Protein AF-0000000079969348 (afdb_homodimer)

Solvent-accessible surface area (backbone atoms only — not comparable to full-atom values): 86978 Å² total; per-residue (Å²): 75,43,62,41,62,31,66,72,39,45,29,13,43,77,41,92,86,69,46,61,47,30,32,54,85,24,31,68,57,39,53,51,45,39,71,75,65,52,76,75,64,90,71,71,34,34,74,37,70,46,59,42,38,41,29,51,92,96,48,74,72,42,82,41,80,69,67,67,83,79,59,60,63,43,62,41,39,31,94,90,47,41,66,36,30,49,50,57,39,44,68,43,76,68,54,51,30,36,26,40,30,11,44,41,51,95,92,42,68,46,41,76,43,68,48,77,59,61,39,44,28,42,54,48,20,18,62,33,43,38,10,70,82,40,56,40,42,44,55,61,47,37,34,50,68,61,79,42,93,43,61,68,51,56,74,61,46,38,61,57,58,38,49,33,51,50,45,40,38,40,32,51,41,23,38,17,40,46,50,24,34,55,75,68,72,39,70,64,44,44,62,60,43,54,31,34,21,48,50,50,51,37,51,48,41,24,72,73,70,72,47,70,73,82,46,60,50,73,80,60,54,45,61,55,32,52,79,30,70,47,53,80,66,57,50,65,86,59,83,73,72,80,76,36,85,34,67,48,88,65,57,55,63,59,54,50,47,51,58,49,39,60,64,52,44,69,63,82,71,72,72,77,64,87,57,81,67,62,67,87,57,77,83,87,50,37,38,36,40,35,31,22,16,34,53,46,47,61,27,57,53,52,37,47,50,48,44,53,54,48,49,61,55,32,70,77,52,79,61,54,47,74,43,73,63,36,47,24,50,73,53,52,70,81,75,56,51,63,50,23,35,40,40,36,31,26,20,42,28,94,86,16,37,57,15,77,41,22,43,60,27,55,55,46,57,75,68,53,80,72,55,68,65,33,31,32,42,43,40,14,42,15,38,61,88,42,67,93,29,46,27,24,18,33,52,49,52,49,51,55,38,53,75,68,67,57,42,57,77,46,99,63,65,43,84,37,38,44,75,82,30,61,61,44,55,72,58,46,49,56,50,46,49,58,51,46,50,63,70,65,58,64,66,66,80,68,70,73,69,72,69,84,70,80,63,76,62,78,66,58,60,56,58,64,55,37,36,59,27,27,33,62,42,76,43,76,67,38,97,47,31,30,39,36,29,33,36,31,53,76,51,78,75,68,66,64,47,28,35,30,36,34,64,55,46,52,71,67,58,40,49,48,51,30,60,54,42,63,49,88,32,69,55,70,73,41,93,56,87,66,78,40,28,47,41,53,44,48,24,41,41,29,31,56,77,37,28,34,72,51,69,73,52,48,74,87,56,94,69,54,73,66,54,52,50,42,36,54,64,32,28,33,60,61,31,48,54,61,48,52,81,42,76,90,48,73,59,56,68,69,45,47,56,71,19,53,31,65,48,75,65,45,79,46,44,31,26,38,60,73,44,73,56,93,64,34,28,43,41,34,32,54,44,62,51,40,96,83,25,63,54,50,40,52,42,56,66,66,54,48,76,57,38,74,39,39,36,25,77,38,44,66,77,60,43,62,59,62,68,43,48,53,38,29,35,42,37,38,26,31,61,65,29,43,21,45,50,23,18,52,42,45,43,52,50,48,52,65,65,64,53,67,58,84,88,71,56,83,63,62,68,27,47,29,33,40,32,33,25,36,51,67,76,41,50,63,54,52,50,62,47,43,44,67,34,60,72,66,66,38,54,75,40,80,46,82,33,49,65,52,93,82,66,66,54,36,53,62,55,59,70,40,78,87,45,41,64,59,53,46,44,32,62,69,70,51,64,31,33,37,40,37,22,21,44,52,66,55,44,52,49,31,49,45,37,50,16,12,74,62,35,35,65,50,59,70,75,49,42,84,36,42,42,75,50,66,44,75,75,73,77,125,73,42,61,40,62,32,65,73,40,47,27,12,44,76,41,91,86,68,47,61,46,29,32,53,82,24,31,68,58,38,52,51,46,40,70,75,64,53,77,75,63,90,71,70,34,36,74,38,71,47,58,43,35,40,29,52,91,96,50,74,71,42,82,42,80,69,66,66,82,76,60,61,65,42,62,38,40,32,94,90,47,41,66,35,29,50,49,58,39,44,69,43,75,69,52,51,32,36,26,40,31,12,45,43,52,95,91,43,70,46,43,76,42,68,50,76,58,62,40,42,28,40,55,47,20,19,62,33,42,38,9,69,83,41,58,39,42,43,56,60,46,36,34,50,68,62,78,42,90,44,62,68,50,56,74,62,46,39,61,55,58,37,49,33,53,51,47,40,40,42,30,52,41,24,38,16,40,46,50,25,35,56,74,66,72,41,71,65,44,46,62,61,43,54,30,35,21,50,51,49,50,37,51,48,40,25,73,72,70,74,46,70,71,84,46,60,49,72,79,59,52,48,56,57,30,52,79,31,69,46,52,79,67,55,50,66,83,58,84,72,72,81,76,37,86,31,66,47,89,66,60,56,62,57,53,50,47,51,58,49,39,59,65,52,45,73,57,81,74,72,71,77,67,84,56,82,68,61,69,87,54,76,84,89,50,36,39,36,42,35,32,22,16,34,54,46,47,62,27,58,53,52,38,48,50,49,45,53,54,47,48,60,54,32,69,76,52,80,61,55,47,74,46,76,63,37,47,24,50,75,52,53,71,81,76,55,51,64,50,23,32,40,38,37,30,25,19,42,30,94,86,15,38,59,13,76,41,22,43,62,26,55,56,46,56,74,69,50,80,71,54,69,64,32,32,32,41,44,41,14,42,15,40,62,87,42,67,93,29,46,27,25,19,34,51,51,53,50,51,56,37,53,73,67,67,57,42,59,77,47,97,63,66,42,85,36,38,43,75,82,30,61,60,44,57,71,58,46,49,56,51,46,50,58,52,45,51,63,69,64,56,64,68,68,80,67,70,74,69,72,68,83,70,80,62,77,61,77,65,58,60,56,58,66,57,36,37,60,26,27,34,62,43,76,43,77,67,37,96,47,31,30,38,36,30,32,36,30,54,76,50,82,70,74,67,63,47,28,35,30,37,32,62,56,46,51,70,66,58,40,50,49,50,30,61,54,42,64,50,89,32,71,53,69,73,41,93,55,87,68,78,41,29,46,42,52,44,48,23,40,41,30,31,56,77,38,27,32,72,49,69,72,52,48,73,89,56,92,69,54,73,66,54,52,50,43,36,55,64,32,28,33,60,62,32,47,55,62,49,52,80,42,76,91,48,73,59,54,67,70,45,47,56,70,20,54,30,66,48,76,63,43,80,44,46,31,26,39,58,72,44,74,54,92,65,33,28,41,40,35,31,54,44,64,50,37,97,83,25,65,53,48,36,53,42,57,66,66,53,48,76,58,37,72,40,38,36,27,77,38,45,66,78,61,45,61,60,61,68,44,46,52,40,28,35,41,37,38,26,32,60,66,29,43,21,44,52,21,18,52,43,45,43,52,51,48,52,65,64,64,53,67,58,84,86,70,57,84,65,61,70,26,46,27,34,40,33,32,23,34,50,67,78,40,50,63,53,53,50,61,46,41,43,67,33,60,74,66,66,39,53,77,39,82,46,79,33,49,64,53,93,81,65,66,53,36,55,60,54,60,70,41,76,87,45,42,65,59,53,45,43,32,62,69,70,51,64,33,32,36,41,36,22,21,44,53,66,56,44,51,49,31,50,46,37,50,18,11,73,62,36,36,64,52,60,69,73,47,42,85,37,41,43,77,50,66,45,75,75,72,75,125

Structure (mmCIF, N/CA/C/O backbone):
data_AF-0000000079969348-model_v1
#
loop_
_entity.id
_entity.type
_entity.pdbx_description
1 polymer 'nitric-oxide synthase (NADPH)'
#
loop_
_atom_site.group_PDB
_atom_site.id
_atom_site.type_symbol
_atom_site.label_atom_id
_atom_site.label_alt_id
_atom_site.label_comp_id
_atom_site.label_asym_id
_atom_site.label_entity_id
_atom_site.label_seq_id
_atom_site.pdbx_PDB_ins_code
_atom_site.Cartn_x
_atom_site.Cartn_y
_atom_site.Cartn_z
_atom_site.occupancy
_atom_site.B_iso_or_equiv
_atom_site.auth_seq_id
_atom_site.auth_comp_id
_atom_site.auth_asym_id
_atom_site.auth_atom_id
_atom_site.pdbx_PDB_model_num
ATOM 1 N N . MET A 1 1 ? -15.352 -36.125 24.234 1 81.56 1 MET A N 1
ATOM 2 C CA . MET A 1 1 ? -14.289 -35.375 23.562 1 81.56 1 MET A CA 1
ATOM 3 C C . MET A 1 1 ? -14.625 -35.125 22.109 1 81.56 1 MET A C 1
ATOM 5 O O . MET A 1 1 ? -15.352 -35.906 21.484 1 81.56 1 MET A O 1
ATOM 9 N N . ILE A 1 2 ? -14.188 -34.031 21.625 1 83.44 2 ILE A N 1
ATOM 10 C CA . ILE A 1 2 ? -14.32 -33.688 20.219 1 83.44 2 ILE A CA 1
ATOM 11 C C . ILE A 1 2 ? -12.953 -33.719 19.547 1 83.44 2 ILE A C 1
ATOM 13 O O . ILE A 1 2 ? -11.984 -33.188 20.078 1 83.44 2 ILE A O 1
ATOM 17 N N . TRP A 1 3 ? -12.844 -34.406 18.406 1 86.25 3 TRP A N 1
ATOM 18 C CA . TRP A 1 3 ? -11.562 -34.5 17.703 1 86.25 3 TRP A CA 1
ATOM 19 C C . TRP A 1 3 ? -11.156 -33.156 17.109 1 86.25 3 TRP A C 1
ATOM 21 O O . TRP A 1 3 ? -9.984 -32.812 17.125 1 86.25 3 TRP A O 1
ATOM 31 N N . ASN A 1 4 ? -12.203 -32.531 16.594 1 87.94 4 ASN A N 1
ATOM 32 C CA . ASN A 1 4 ? -11.969 -31.266 15.898 1 87.94 4 ASN A CA 1
ATOM 33 C C . ASN A 1 4 ? -11.508 -30.172 16.859 1 87.94 4 ASN A C 1
ATOM 35 O O . ASN A 1 4 ? -12.062 -30.016 17.938 1 87.94 4 ASN A O 1
ATOM 39 N N . ASN A 1 5 ? -10.484 -29.438 16.469 1 83.31 5 ASN A N 1
ATOM 40 C CA . ASN A 1 5 ? -10.078 -28.281 17.25 1 83.31 5 ASN A CA 1
ATOM 41 C C . ASN A 1 5 ? -11.133 -27.172 17.219 1 83.31 5 ASN A C 1
ATOM 43 O O . ASN A 1 5 ? -11.25 -26.391 18.156 1 83.31 5 ASN A O 1
ATOM 47 N N . GLN A 1 6 ? -11.75 -27.047 16.047 1 86.69 6 GLN A N 1
ATOM 48 C CA . GLN A 1 6 ? -12.883 -26.156 15.82 1 86.69 6 GLN A CA 1
ATOM 49 C C . GLN A 1 6 ? -14.07 -26.906 15.234 1 86.69 6 GLN A C 1
ATOM 51 O O . GLN A 1 6 ? -13.891 -27.828 14.43 1 86.69 6 GLN A O 1
ATOM 56 N N . LEU A 1 7 ? -15.242 -26.484 15.656 1 85.44 7 LEU A N 1
ATOM 57 C CA . LEU A 1 7 ? -16.422 -27.156 15.141 1 85.44 7 LEU A CA 1
ATOM 58 C C . LEU A 1 7 ? -16.484 -27.062 13.617 1 85.44 7 LEU A C 1
ATOM 60 O O . LEU A 1 7 ? -16.922 -28.016 12.953 1 85.44 7 LEU A O 1
ATOM 64 N N . LEU A 1 8 ? -16.078 -25.922 13.18 1 89.56 8 LEU A N 1
ATOM 65 C CA . LEU A 1 8 ? -15.984 -25.734 11.734 1 89.56 8 LEU A CA 1
ATOM 66 C C . LEU A 1 8 ? -14.531 -25.672 11.281 1 89.56 8 LEU A C 1
ATOM 68 O O . LEU A 1 8 ? -13.805 -24.734 11.625 1 89.56 8 LEU A O 1
ATOM 72 N N . SER A 1 9 ? -14.086 -26.719 10.609 1 91.69 9 SER A N 1
ATOM 73 C CA . SER A 1 9 ? -12.703 -26.781 10.148 1 91.69 9 SER A CA 1
ATOM 74 C C . SER A 1 9 ? -12.625 -27.297 8.719 1 91.69 9 SER A C 1
ATOM 76 O O . SER A 1 9 ? -13.406 -28.172 8.32 1 91.69 9 SER A O 1
ATOM 78 N N . PHE A 1 10 ? -11.695 -26.781 8.016 1 94.38 10 PHE A N 1
ATOM 79 C CA . PHE A 1 10 ? -11.469 -27.234 6.652 1 94.38 10 PHE A CA 1
ATOM 80 C C . PHE A 1 10 ? -10.57 -28.469 6.633 1 94.38 10 PHE A C 1
ATOM 82 O O . PHE A 1 10 ? -9.688 -28.609 7.48 1 94.38 10 PHE A O 1
ATOM 89 N N . ALA A 1 11 ? -10.727 -29.281 5.699 1 94.88 11 ALA A N 1
ATOM 90 C CA . ALA A 1 11 ? -9.867 -30.453 5.516 1 94.88 11 ALA A CA 1
ATOM 91 C C . ALA A 1 11 ? -8.508 -30.047 4.945 1 94.88 11 ALA A C 1
ATOM 93 O O . ALA A 1 11 ? -8.367 -28.984 4.344 1 94.88 11 ALA A O 1
ATOM 94 N N . GLY A 1 12 ? -7.562 -30.828 5.297 1 94.88 12 GLY A N 1
ATOM 95 C CA . GLY A 1 12 ? -6.242 -30.75 4.688 1 94.88 12 GLY A CA 1
ATOM 96 C C . GLY A 1 12 ? -5.805 -32.062 4.039 1 94.88 12 GLY A C 1
ATOM 97 O O . GLY A 1 12 ? -5.555 -33.031 4.727 1 94.88 12 GLY A O 1
ATOM 98 N N . TYR A 1 13 ? -5.746 -32.031 2.664 1 91.19 13 TYR A N 1
ATOM 99 C CA . TYR A 1 13 ? -5.387 -33.25 1.923 1 91.19 13 TYR A CA 1
ATOM 100 C C . TYR A 1 13 ? -3.922 -33.219 1.504 1 91.19 13 TYR A C 1
ATOM 102 O O . TYR A 1 13 ? -3.518 -32.344 0.704 1 91.19 13 TYR A O 1
ATOM 110 N N . MET A 1 14 ? -3.18 -34.062 2.047 1 87.94 14 MET A N 1
ATOM 111 C CA . MET A 1 14 ? -1.792 -34.188 1.613 1 87.94 14 MET A CA 1
ATOM 112 C C . MET A 1 14 ? -1.715 -34.781 0.2 1 87.94 14 MET A C 1
ATOM 114 O O . MET A 1 14 ? -2.262 -35.844 -0.074 1 87.94 14 MET A O 1
ATOM 118 N N . GLN A 1 15 ? -1.107 -34.062 -0.63 1 78.81 15 GLN A N 1
ATOM 119 C CA . GLN A 1 15 ? -0.972 -34.469 -2.018 1 78.81 15 GLN A CA 1
ATOM 120 C C . GLN A 1 15 ? 0.288 -35.312 -2.213 1 78.81 15 GLN A C 1
ATOM 122 O O . GLN A 1 15 ? 1.145 -35.375 -1.327 1 78.81 15 GLN A O 1
ATOM 127 N N . GLU A 1 16 ? 0.421 -35.875 -3.277 1 68.44 16 GLU A N 1
ATOM 128 C CA . GLU A 1 16 ? 1.555 -36.719 -3.578 1 68.44 16 GLU A CA 1
ATOM 129 C C . GLU A 1 16 ? 2.854 -35.938 -3.67 1 68.44 16 GLU A 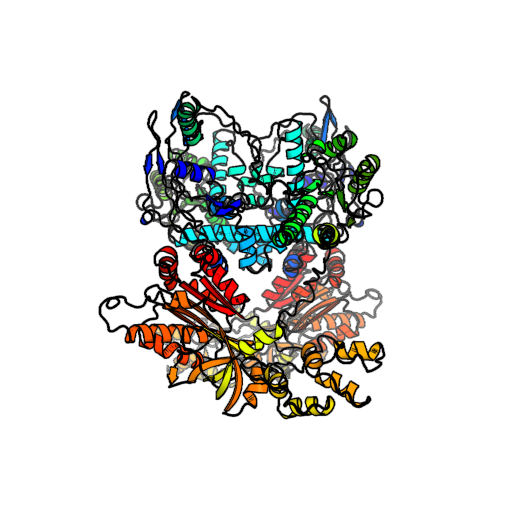C 1
ATOM 131 O O . GLU A 1 16 ? 3.916 -36.438 -3.287 1 68.44 16 GLU A O 1
ATOM 136 N N . ASP A 1 17 ? 2.719 -34.812 -4.117 1 64.19 17 ASP A N 1
ATOM 137 C CA . ASP A 1 17 ? 3.906 -34 -4.289 1 64.19 17 ASP A CA 1
ATOM 138 C C . ASP A 1 17 ? 4.285 -33.281 -2.98 1 64.19 17 ASP A C 1
ATOM 140 O O . ASP A 1 17 ? 5.219 -32.5 -2.945 1 64.19 17 ASP A O 1
ATOM 144 N N . GLY A 1 18 ? 3.561 -33.531 -1.939 1 70.75 18 GLY A N 1
ATOM 145 C CA . GLY A 1 18 ? 3.877 -32.969 -0.647 1 70.75 18 GLY A CA 1
ATOM 146 C C . GLY A 1 18 ? 3.088 -31.688 -0.355 1 70.75 18 GLY A C 1
ATOM 147 O O . GLY A 1 18 ? 3.086 -31.203 0.776 1 70.75 18 GLY A O 1
ATOM 148 N N . SER A 1 19 ? 2.482 -31.234 -1.434 1 79.56 19 SER A N 1
ATOM 149 C CA . SER A 1 19 ? 1.658 -30.062 -1.215 1 79.56 19 SER A CA 1
ATOM 150 C C . SER A 1 19 ? 0.365 -30.406 -0.487 1 79.56 19 SER A C 1
ATOM 152 O O . SER A 1 19 ? 0.017 -31.594 -0.366 1 79.56 19 SER A O 1
ATOM 154 N N . ILE A 1 20 ? -0.194 -29.406 0.086 1 88.94 20 ILE A N 1
ATOM 155 C CA . ILE A 1 20 ? -1.406 -29.641 0.866 1 88.94 20 ILE A CA 1
ATOM 156 C C . ILE A 1 20 ? -2.58 -28.906 0.221 1 88.94 20 ILE A C 1
ATOM 158 O O . ILE A 1 20 ? -2.496 -27.719 -0.059 1 88.94 20 ILE A O 1
ATOM 162 N N . LEU A 1 21 ? -3.602 -29.625 -0.158 1 90.69 21 LEU A N 1
ATOM 163 C CA . LEU A 1 21 ? -4.855 -29.031 -0.604 1 90.69 21 LEU A CA 1
ATOM 164 C C . LEU A 1 21 ? -5.789 -28.781 0.578 1 90.69 21 LEU A C 1
ATOM 166 O O . LEU A 1 21 ? -6.223 -29.719 1.241 1 90.69 21 LEU A O 1
ATOM 170 N N . GLY A 1 22 ? -5.953 -27.5 0.857 1 93.81 22 GLY A N 1
ATOM 171 C CA . GLY A 1 22 ? -6.77 -27.141 2.008 1 93.81 22 GLY A CA 1
ATOM 172 C C . GLY A 1 22 ? -5.965 -26.594 3.17 1 93.81 22 GLY A C 1
ATOM 173 O O . GLY A 1 22 ? -5.004 -25.859 2.969 1 93.81 22 GLY A O 1
ATOM 174 N N . ASP A 1 23 ? -6.422 -26.891 4.422 1 94.31 23 ASP A N 1
ATOM 175 C CA . ASP A 1 23 ? -5.812 -26.312 5.613 1 94.31 23 ASP A CA 1
ATOM 176 C C . ASP A 1 23 ? -4.668 -27.172 6.125 1 94.31 23 ASP A C 1
ATOM 178 O O . ASP A 1 23 ? -4.898 -28.266 6.648 1 94.31 23 ASP A O 1
ATOM 182 N N . PRO A 1 24 ? -3.471 -26.734 6.098 1 91.5 24 PRO A N 1
ATOM 183 C CA . PRO A 1 24 ? -2.324 -27.5 6.578 1 91.5 24 PRO A CA 1
ATOM 184 C C . PRO A 1 24 ? -2.436 -27.875 8.055 1 91.5 24 PRO A C 1
ATOM 186 O O . PRO A 1 24 ? -1.898 -28.891 8.477 1 91.5 24 PRO A O 1
ATOM 189 N N . LEU A 1 25 ? -3.158 -27.141 8.805 1 91.75 25 LEU A N 1
ATOM 190 C CA . LEU A 1 25 ? -3.307 -27.391 10.234 1 91.75 25 LEU A CA 1
ATOM 191 C C . LEU A 1 25 ? -4.094 -28.672 10.484 1 91.75 25 LEU A C 1
ATOM 193 O O . LEU A 1 25 ? -3.963 -29.281 11.547 1 91.75 25 LEU A O 1
ATOM 197 N N . ASN A 1 26 ? -4.855 -29.109 9.523 1 93.69 26 ASN A N 1
ATOM 198 C CA . ASN A 1 26 ? -5.785 -30.219 9.758 1 93.69 26 ASN A CA 1
ATOM 199 C C . ASN A 1 26 ? -5.41 -31.453 8.945 1 93.69 26 ASN A C 1
ATOM 201 O O . ASN A 1 26 ? -6.258 -32.312 8.688 1 93.69 26 ASN A O 1
ATOM 205 N N . VAL A 1 27 ? -4.199 -31.516 8.516 1 91.94 27 VAL A N 1
ATOM 206 C CA . VAL A 1 27 ? -3.779 -32.656 7.691 1 91.94 27 VAL A CA 1
ATOM 207 C C . VAL A 1 27 ? -3.885 -33.938 8.5 1 91.94 27 VAL A C 1
ATOM 209 O O . VAL A 1 27 ? -4.465 -34.938 8.031 1 91.94 27 VAL A O 1
ATOM 212 N N . HIS A 1 28 ? -3.369 -33.875 9.758 1 90.5 28 HIS A N 1
ATOM 213 C CA . HIS A 1 28 ? -3.383 -35.062 10.609 1 90.5 28 HIS A CA 1
ATOM 214 C C . HIS A 1 28 ? -4.805 -35.438 11.023 1 90.5 28 HIS A C 1
ATOM 216 O O . HIS A 1 28 ? -5.156 -36.594 11.07 1 90.5 28 HIS A O 1
ATOM 222 N N . LEU A 1 29 ? -5.547 -34.438 11.312 1 92 29 LEU A N 1
ATOM 223 C CA . LEU A 1 29 ? -6.941 -34.656 11.68 1 92 29 LEU A CA 1
ATOM 224 C C . LEU A 1 29 ? -7.723 -35.25 10.516 1 92 29 LEU A C 1
ATOM 226 O O . LEU A 1 29 ? -8.516 -36.188 10.703 1 92 29 LEU A O 1
ATOM 230 N N . THR A 1 30 ? -7.559 -34.75 9.336 1 94.19 30 THR A N 1
ATOM 231 C CA . THR A 1 30 ? -8.242 -35.219 8.141 1 94.19 30 THR A CA 1
ATOM 232 C C . THR A 1 30 ? -7.906 -36.688 7.883 1 94.19 30 THR A C 1
ATOM 234 O O . THR A 1 30 ? -8.797 -37.5 7.605 1 94.19 30 THR A O 1
ATOM 237 N N . LYS A 1 31 ? -6.625 -37 8 1 91.31 31 LYS A N 1
ATOM 238 C CA . LYS A 1 31 ? -6.184 -38.406 7.812 1 91.31 31 LYS A CA 1
ATOM 239 C C . LYS A 1 31 ? -6.852 -39.312 8.812 1 91.31 31 LYS A C 1
ATOM 241 O O . LYS A 1 31 ? -7.297 -40.406 8.453 1 91.31 31 LYS A O 1
ATOM 246 N N . ALA A 1 32 ? -6.945 -38.906 10.062 1 90.88 32 ALA A N 1
ATOM 247 C CA . ALA A 1 32 ? -7.547 -39.719 11.125 1 90.88 32 ALA A CA 1
ATOM 248 C C . ALA A 1 32 ? -9.031 -39.938 10.867 1 90.88 32 ALA A C 1
ATOM 250 O O . ALA A 1 32 ? -9.555 -41.031 11.094 1 90.88 32 ALA A O 1
ATOM 251 N N . ILE A 1 33 ? -9.68 -38.938 10.469 1 93.44 33 ILE A N 1
ATOM 252 C CA . ILE A 1 33 ? -11.117 -39 10.25 1 93.44 33 ILE A CA 1
ATOM 253 C C . ILE A 1 33 ? -11.406 -39.906 9.055 1 93.44 33 ILE A C 1
ATOM 255 O O . ILE A 1 33 ? -12.383 -40.656 9.047 1 93.44 33 ILE A O 1
ATOM 259 N N . ILE A 1 34 ? -10.617 -39.844 8.016 1 92.56 34 ILE A N 1
ATOM 260 C CA . ILE A 1 34 ? -10.75 -40.75 6.859 1 92.56 34 ILE A CA 1
ATOM 261 C C . ILE A 1 34 ? -10.531 -42.188 7.281 1 92.56 34 ILE A C 1
ATOM 263 O O . ILE A 1 34 ? -11.25 -43.094 6.844 1 92.56 34 ILE A O 1
ATOM 267 N N . GLU A 1 35 ? -9.531 -42.375 8.164 1 88.94 35 GLU A N 1
ATOM 268 C CA . GLU A 1 35 ? -9.258 -43.688 8.695 1 88.94 35 GLU A CA 1
ATOM 269 C C . GLU A 1 35 ? -10.453 -44.219 9.477 1 88.94 35 GLU A C 1
ATOM 271 O O . GLU A 1 35 ? -10.703 -45.438 9.492 1 88.94 35 GLU A O 1
ATOM 276 N N . LEU A 1 36 ? -11.141 -43.344 10.148 1 90.06 36 LEU A N 1
ATOM 277 C CA . LEU A 1 36 ? -12.32 -43.719 10.922 1 90.06 36 LEU A CA 1
ATOM 278 C C . LEU A 1 36 ? -13.461 -44.125 10 1 90.06 36 LEU A C 1
ATOM 280 O O . LEU A 1 36 ? -14.391 -44.812 10.43 1 90.06 36 LEU A O 1
ATOM 284 N N . GLY A 1 37 ? -13.438 -43.625 8.688 1 90.44 37 GLY A N 1
ATOM 285 C CA . GLY A 1 37 ? -14.438 -44.094 7.738 1 90.44 37 GLY A CA 1
ATOM 286 C C . GLY A 1 37 ? -15.07 -42.938 6.953 1 90.44 37 GLY A C 1
ATOM 287 O O . GLY A 1 37 ? -15.992 -43.188 6.16 1 90.44 37 GLY A O 1
ATOM 288 N N . TRP A 1 38 ? -14.586 -41.812 7.207 1 92.69 38 TRP A N 1
ATOM 289 C CA . TRP A 1 38 ? -15.125 -40.656 6.461 1 92.69 38 TRP A CA 1
ATOM 290 C C . TRP A 1 38 ? -14.68 -40.719 5 1 92.69 38 TRP A C 1
ATOM 292 O O . TRP A 1 38 ? -13.523 -41.031 4.711 1 92.69 38 TRP A O 1
ATOM 302 N N . ARG A 1 39 ? -15.656 -40.438 4.086 1 89.62 39 ARG A N 1
ATOM 303 C CA . ARG A 1 39 ? -15.352 -40.344 2.664 1 89.62 39 ARG A CA 1
ATOM 304 C C . ARG A 1 39 ? -15.422 -38.875 2.197 1 89.62 39 ARG A C 1
ATOM 306 O O . ARG A 1 39 ? -16.5 -38.281 2.154 1 89.62 39 ARG A O 1
ATOM 313 N N . PRO A 1 40 ? -14.273 -38.375 1.846 1 90.19 40 PRO A N 1
ATOM 314 C CA . PRO A 1 40 ? -14.273 -37 1.33 1 90.19 40 PRO A CA 1
ATOM 315 C C . PRO A 1 40 ? -15.094 -36.844 0.05 1 90.19 40 PRO A C 1
ATOM 317 O O . PRO A 1 40 ? -15.391 -37.844 -0.614 1 90.19 40 PRO A O 1
ATOM 320 N N . PRO A 1 41 ? -15.469 -35.625 -0.253 1 84.88 41 PRO A N 1
ATOM 321 C CA . PRO A 1 41 ? -16.141 -35.406 -1.535 1 84.88 41 PRO A CA 1
ATOM 322 C C . PRO A 1 41 ? -15.32 -35.875 -2.725 1 84.88 41 PRO A C 1
ATOM 324 O O . PRO A 1 41 ? -14.086 -35.781 -2.709 1 84.88 41 PRO A O 1
ATOM 327 N N . PRO A 1 42 ? -15.992 -36.406 -3.701 1 78.06 42 PRO A N 1
ATOM 328 C CA . PRO A 1 42 ? -15.273 -36.906 -4.879 1 78.06 42 PRO A CA 1
ATOM 329 C C . PRO A 1 42 ? -14.422 -35.812 -5.543 1 78.06 42 PRO A C 1
ATOM 331 O O . PRO A 1 42 ? -13.312 -36.125 -6.008 1 78.06 42 PRO A O 1
ATOM 334 N N . PHE A 1 43 ? -15.016 -34.688 -5.539 1 80.88 43 PHE A N 1
ATOM 335 C CA . PHE A 1 43 ? -14.266 -33.562 -6.027 1 80.88 43 PHE A CA 1
ATOM 336 C C . PHE A 1 43 ? -13.75 -32.719 -4.867 1 80.88 43 PHE A C 1
ATOM 338 O O . PHE A 1 43 ? -14.469 -31.859 -4.344 1 80.88 43 PHE A O 1
ATOM 345 N N . ARG A 1 44 ? -12.43 -32.969 -4.512 1 85.56 44 ARG A N 1
ATOM 346 C CA . ARG A 1 44 ? -11.844 -32.312 -3.34 1 85.56 44 ARG A CA 1
ATOM 347 C C . ARG A 1 44 ? -11.469 -30.859 -3.641 1 85.56 44 ARG A C 1
ATOM 349 O O . ARG A 1 44 ? -10.969 -30.562 -4.73 1 85.56 44 ARG A O 1
ATOM 356 N N . THR A 1 45 ? -11.773 -30 -2.787 1 89.31 45 THR A N 1
ATOM 357 C CA . THR A 1 45 ? -11.398 -28.594 -2.887 1 89.31 45 THR A CA 1
ATOM 358 C C . THR A 1 45 ? -10.703 -28.125 -1.61 1 89.31 45 THR A C 1
ATOM 360 O O . THR A 1 45 ? -10.703 -28.844 -0.601 1 89.31 45 THR A O 1
ATOM 363 N N . ARG A 1 46 ? -10.07 -27 -1.644 1 91.44 46 ARG A N 1
ATOM 364 C CA . ARG A 1 46 ? -9.328 -26.484 -0.497 1 91.44 46 ARG A CA 1
ATOM 365 C C . ARG A 1 46 ? -10.273 -26 0.597 1 91.44 46 A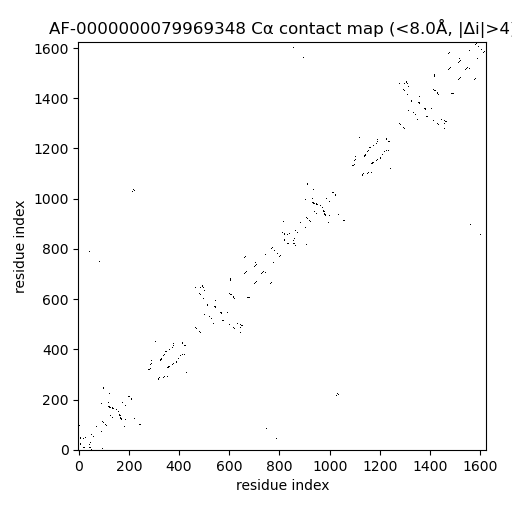RG A C 1
ATOM 367 O O . ARG A 1 46 ? -9.836 -25.656 1.697 1 91.44 46 ARG A O 1
ATOM 374 N N . TRP A 1 47 ? -11.625 -26 0.304 1 91.88 47 TRP A N 1
ATOM 375 C CA . TRP A 1 47 ? -12.57 -25.469 1.283 1 91.88 47 TRP A CA 1
ATOM 376 C C . TRP A 1 47 ? -13.539 -26.547 1.746 1 91.88 47 TRP A C 1
ATOM 378 O O . TRP A 1 47 ? -14.648 -26.25 2.191 1 91.88 47 TRP A O 1
ATOM 388 N N . ASP A 1 48 ? -13.156 -27.797 1.595 1 91.56 48 ASP A N 1
ATOM 389 C CA . ASP A 1 48 ? -13.984 -28.891 2.09 1 91.56 48 ASP A CA 1
ATOM 390 C C . ASP A 1 48 ? -14.047 -28.891 3.617 1 91.56 48 ASP A C 1
ATOM 392 O O . ASP A 1 48 ? -13.016 -28.781 4.281 1 91.56 48 ASP A O 1
ATOM 396 N N . MET A 1 49 ? -15.242 -29.047 4.145 1 92.12 49 MET A N 1
ATOM 397 C CA . MET A 1 49 ? -15.438 -29.031 5.594 1 92.12 49 MET A CA 1
ATOM 398 C C . MET A 1 49 ? -15.297 -30.438 6.168 1 92.12 49 MET A C 1
ATOM 400 O O . MET A 1 49 ? -15.781 -31.406 5.574 1 92.12 49 MET A O 1
ATOM 404 N N . LEU A 1 50 ? -14.609 -30.5 7.285 1 93.69 50 LEU A N 1
ATOM 405 C CA . LEU A 1 50 ? -14.523 -31.766 8.008 1 93.69 50 LEU A CA 1
ATOM 406 C C . LEU A 1 50 ? -15.805 -32.031 8.789 1 93.69 50 LEU A C 1
ATOM 408 O O . LEU A 1 50 ? -16.422 -31.109 9.305 1 93.69 50 LEU A O 1
ATOM 412 N N . PRO A 1 51 ? -16.203 -33.312 8.836 1 93.44 51 PRO A N 1
ATOM 413 C CA . PRO A 1 51 ? -17.297 -33.625 9.758 1 93.44 51 PRO A CA 1
ATOM 414 C C . PRO A 1 51 ? -16.875 -33.562 11.227 1 93.44 51 PRO A C 1
ATOM 416 O O . PRO A 1 51 ? -15.68 -33.469 11.523 1 93.44 51 PRO A O 1
ATOM 419 N N . LEU A 1 52 ? -17.859 -33.531 12.117 1 90.81 52 LEU A N 1
ATOM 420 C CA . LEU A 1 52 ? -17.594 -33.562 13.547 1 90.81 52 LEU A CA 1
ATOM 421 C C . LEU A 1 52 ? -17.391 -34.969 14.039 1 90.81 52 LEU A C 1
ATOM 423 O O . LEU A 1 52 ? -18.125 -35.875 13.641 1 90.81 52 LEU A O 1
ATOM 427 N N . VAL A 1 53 ? -16.297 -35.156 14.82 1 90.38 53 VAL A N 1
ATOM 428 C CA . VAL A 1 53 ? -16.078 -36.469 15.438 1 90.38 53 VAL A CA 1
ATOM 429 C C . VAL A 1 53 ? -16.156 -36.344 16.953 1 90.38 53 VAL A C 1
ATOM 431 O O . VAL A 1 53 ? -15.375 -35.594 17.562 1 90.38 53 VAL A O 1
ATOM 434 N N . THR A 1 54 ? -17.125 -36.969 17.484 1 87.94 54 THR A N 1
ATOM 435 C CA . THR A 1 54 ? -17.297 -36.969 18.938 1 87.94 54 THR A CA 1
ATOM 436 C C . THR A 1 54 ? -17.031 -38.344 19.531 1 87.94 54 THR A C 1
ATOM 438 O O . THR A 1 54 ? -17.297 -39.344 18.906 1 87.94 54 THR A O 1
ATOM 441 N N . MET A 1 55 ? -16.344 -38.281 20.703 1 83.44 55 MET A N 1
ATOM 442 C CA . MET A 1 55 ? -15.992 -39.531 21.391 1 83.44 55 MET A CA 1
ATOM 443 C C . MET A 1 55 ? -16.266 -39.406 22.891 1 83.44 55 MET A C 1
ATOM 445 O O . MET A 1 55 ? -15.641 -38.594 23.578 1 83.44 55 MET A O 1
ATOM 449 N N . ALA A 1 56 ? -17.281 -40.188 23.344 1 77.38 56 ALA A N 1
ATOM 450 C CA . ALA A 1 56 ? -17.562 -40.219 24.781 1 77.38 56 ALA A CA 1
ATOM 451 C C . ALA A 1 56 ? -16.609 -41.219 25.484 1 77.38 56 ALA A C 1
ATOM 453 O O . ALA A 1 56 ? -15.992 -42.062 24.844 1 77.38 56 ALA A O 1
ATOM 454 N N . GLU A 1 57 ? -16.531 -41 26.797 1 73.25 57 GLU A N 1
ATOM 455 C CA . GLU A 1 57 ? -15.648 -41.844 27.578 1 73.25 57 GLU A CA 1
ATOM 456 C C . GLU A 1 57 ? -16.016 -43.312 27.406 1 73.25 57 GLU A C 1
ATOM 458 O O . GLU A 1 57 ? -17.172 -43.719 27.609 1 73.25 57 GLU A O 1
ATOM 463 N N . GLY A 1 58 ? -15.055 -44.062 26.984 1 70.12 58 GLY A N 1
ATOM 464 C CA . GLY A 1 58 ? -15.234 -45.5 26.875 1 70.12 58 GLY A CA 1
ATOM 465 C C . GLY A 1 58 ? -15.961 -45.906 25.609 1 70.12 58 GLY A C 1
ATOM 466 O O . GLY A 1 58 ? -16.109 -47.125 25.328 1 70.12 58 GLY A O 1
ATOM 467 N N . GLU A 1 59 ? -16.469 -44.969 24.828 1 78.44 59 GLU A N 1
ATOM 468 C CA . GLU A 1 59 ? -17.219 -45.281 23.609 1 78.44 59 GLU A CA 1
ATOM 469 C C . GLU A 1 59 ? -16.375 -45.031 22.359 1 78.44 59 GLU A C 1
ATOM 471 O O . GLU A 1 59 ? -15.312 -44.406 22.438 1 78.44 59 GLU A O 1
ATOM 476 N N . ASP A 1 60 ? -16.859 -45.656 21.328 1 83.25 60 ASP A N 1
ATOM 477 C CA . ASP A 1 60 ? -16.203 -45.469 20.047 1 83.25 60 ASP A CA 1
ATOM 478 C C . ASP A 1 60 ? -16.562 -44.094 19.453 1 83.25 60 ASP A C 1
ATOM 480 O O . ASP A 1 60 ? -17.641 -43.562 19.703 1 83.25 60 ASP A O 1
ATOM 484 N N . PRO A 1 61 ? -15.602 -43.5 18.703 1 89.69 61 PRO A N 1
ATOM 485 C CA . PRO A 1 61 ? -15.883 -42.219 18.062 1 89.69 61 PRO A CA 1
ATOM 486 C C . PRO A 1 61 ? -17 -42.312 17.031 1 89.69 61 PRO A C 1
ATOM 488 O O . PRO A 1 61 ? -17.156 -43.312 16.359 1 89.69 61 PRO A O 1
ATOM 491 N N . VAL A 1 62 ? -17.766 -41.219 16.938 1 91.56 62 VAL A N 1
ATOM 492 C CA . VAL A 1 62 ? -18.891 -41.125 16.016 1 91.56 62 VAL A CA 1
ATOM 493 C C . VAL A 1 62 ? -18.688 -39.938 15.078 1 91.56 62 VAL A C 1
ATOM 495 O O . VAL A 1 62 ? -18.359 -38.812 15.539 1 91.56 62 VAL A O 1
ATOM 498 N N . ILE A 1 63 ? -18.828 -40.188 13.797 1 93 63 ILE A N 1
ATOM 499 C CA . ILE A 1 63 ? -18.719 -39.125 12.797 1 93 63 ILE A CA 1
ATOM 500 C C . ILE A 1 63 ? -20.094 -38.5 12.547 1 93 63 ILE A C 1
ATOM 502 O O . ILE A 1 63 ? -21.062 -39.219 12.305 1 93 63 ILE A O 1
ATOM 506 N N . THR A 1 64 ? -20.219 -37.219 12.656 1 90.62 64 THR A N 1
ATOM 507 C CA . THR A 1 64 ? -21.438 -36.469 12.352 1 90.62 64 THR A CA 1
ATOM 508 C C . THR A 1 64 ? -21.188 -35.438 11.258 1 90.62 64 THR A C 1
ATOM 510 O O . THR A 1 64 ? -20.391 -34.531 11.438 1 90.62 64 THR A O 1
ATOM 513 N N . GLU A 1 65 ? -21.906 -35.594 10.148 1 86.81 65 GLU A N 1
ATOM 514 C CA . GLU A 1 65 ? -21.75 -34.625 9.039 1 86.81 65 GLU A CA 1
ATOM 515 C C . GLU A 1 65 ? -22.516 -33.344 9.297 1 86.81 65 GLU A C 1
ATOM 517 O O . GLU A 1 65 ? -23.641 -33.375 9.828 1 86.81 65 GLU A O 1
ATOM 522 N N . LEU A 1 66 ? -21.859 -32.281 9.047 1 81.44 66 LEU A N 1
ATOM 523 C CA . LEU A 1 66 ? -22.484 -30.953 9.188 1 81.44 66 LEU A CA 1
ATOM 524 C C . LEU A 1 66 ? -23.188 -30.547 7.891 1 81.44 66 LEU A C 1
ATOM 526 O O . LEU A 1 66 ? -22.625 -30.703 6.805 1 81.44 66 LEU A O 1
ATOM 530 N N . PRO A 1 67 ? -24.422 -30.125 8 1 79.75 67 PRO A N 1
ATOM 531 C CA . PRO A 1 67 ? -25.078 -29.625 6.785 1 79.75 67 PRO A CA 1
ATOM 532 C C . PRO A 1 67 ? -24.406 -28.375 6.219 1 79.75 67 PRO A C 1
ATOM 534 O O . PRO A 1 67 ? -24.172 -27.406 6.949 1 79.75 67 PRO A O 1
ATOM 537 N N . LYS A 1 68 ? -24.078 -28.375 5.004 1 72.94 68 LYS A N 1
ATOM 538 C CA . LYS A 1 68 ? -23.328 -27.297 4.348 1 72.94 68 LYS A CA 1
ATOM 539 C C . LYS A 1 68 ? -24.094 -25.984 4.383 1 72.94 68 LYS A C 1
ATOM 541 O O . LYS A 1 68 ? -23.5 -24.922 4.488 1 72.94 68 LYS A O 1
ATOM 546 N N . ASP A 1 69 ? -25.391 -26.047 4.309 1 78.25 69 ASP A N 1
ATOM 547 C CA . ASP A 1 69 ? -26.219 -24.859 4.18 1 78.25 69 ASP A CA 1
ATOM 548 C C . ASP A 1 69 ? -26.359 -24.141 5.523 1 78.25 69 ASP A C 1
ATOM 550 O O . ASP A 1 69 ? -26.719 -22.969 5.566 1 78.25 69 ASP A O 1
ATOM 554 N N . MET A 1 70 ? -25.922 -24.781 6.52 1 81 70 MET A N 1
ATOM 555 C CA . MET A 1 70 ? -26.141 -24.203 7.848 1 81 70 MET A CA 1
ATOM 556 C C . MET A 1 70 ? -25.047 -23.188 8.172 1 81 70 MET A C 1
ATOM 558 O O . MET A 1 70 ? -25.281 -22.266 8.961 1 81 70 MET A O 1
ATOM 562 N N . PHE A 1 71 ? -23.969 -23.422 7.535 1 83 71 PHE A N 1
ATOM 563 C CA . PHE A 1 71 ? -22.859 -22.516 7.832 1 83 71 PHE A CA 1
ATOM 564 C C . PHE A 1 71 ? -22.234 -21.984 6.547 1 83 71 PHE A C 1
ATOM 566 O O . PHE A 1 71 ? -21.125 -22.375 6.184 1 83 71 PHE A O 1
ATOM 573 N N . PRO A 1 72 ? -22.938 -21.047 5.98 1 88.38 72 PRO A N 1
ATOM 574 C CA . PRO A 1 72 ? -22.375 -20.516 4.738 1 88.38 72 PRO A CA 1
ATOM 575 C C . PRO A 1 72 ? -21.016 -19.844 4.941 1 88.38 72 PRO A C 1
ATOM 577 O O . PRO A 1 72 ? -20.828 -19.109 5.918 1 88.38 72 PRO A O 1
ATOM 580 N N . LEU A 1 73 ? -20.125 -20.141 4.043 1 92.56 73 LEU A N 1
ATOM 581 C CA . LEU A 1 73 ? -18.766 -19.578 4.121 1 92.56 73 LEU A CA 1
ATOM 582 C C . LEU A 1 73 ? -18.766 -18.109 3.701 1 92.56 73 LEU A C 1
ATOM 584 O O . LEU A 1 73 ? -19.594 -17.688 2.896 1 92.56 73 LEU A O 1
ATOM 588 N N . VAL A 1 74 ? -17.875 -17.375 4.266 1 95 74 VAL A N 1
ATOM 589 C CA . VAL A 1 74 ? -17.688 -15.977 3.891 1 95 74 VAL A CA 1
ATOM 590 C C . VAL A 1 74 ? -16.656 -15.875 2.77 1 95 74 VAL A C 1
ATOM 592 O O . VAL A 1 74 ? -15.508 -16.328 2.926 1 95 74 VAL A O 1
ATOM 595 N N . GLU A 1 75 ? -17.031 -15.328 1.604 1 93.75 75 GLU A N 1
ATOM 596 C CA . GLU A 1 75 ? -16.094 -15.078 0.516 1 93.75 75 GLU A CA 1
ATOM 597 C C . GLU A 1 75 ? -15.297 -13.797 0.762 1 93.75 75 GLU A C 1
ATOM 599 O O . GLU A 1 75 ? -15.875 -12.742 1.045 1 93.75 75 GLU A O 1
ATOM 604 N N . ILE A 1 76 ? -14 -13.875 0.678 1 96.69 76 ILE A N 1
ATOM 605 C CA . ILE A 1 76 ? -13.148 -12.727 0.978 1 96.69 76 ILE A CA 1
ATOM 606 C C . ILE A 1 76 ? -13 -11.852 -0.265 1 96.69 76 ILE A C 1
ATOM 608 O O . ILE A 1 76 ? -12.539 -12.32 -1.31 1 96.69 76 ILE A O 1
ATOM 612 N N . SER A 1 77 ? -13.422 -10.648 -0.164 1 94.81 77 SER A N 1
ATOM 613 C CA . SER A 1 77 ? -13.367 -9.68 -1.249 1 94.81 77 SER A CA 1
ATOM 614 C C . SER A 1 77 ? -12.758 -8.359 -0.779 1 94.81 77 SER A C 1
ATOM 616 O O . SER A 1 77 ? -12.508 -8.18 0.413 1 94.81 77 SER A O 1
ATOM 618 N N . HIS A 1 78 ? -12.406 -7.48 -1.662 1 95.31 78 HIS A N 1
ATOM 619 C CA . HIS A 1 78 ? -11.812 -6.176 -1.396 1 95.31 78 HIS A CA 1
ATOM 620 C C . HIS A 1 78 ? -12.484 -5.086 -2.223 1 95.31 78 HIS A C 1
ATOM 622 O O . HIS A 1 78 ? -12.734 -5.273 -3.416 1 95.31 78 HIS A O 1
ATOM 628 N N . PRO A 1 79 ? -12.812 -3.975 -1.656 1 92.62 79 PRO A N 1
ATOM 629 C CA . PRO A 1 79 ? -13.539 -2.943 -2.396 1 92.62 79 PRO A CA 1
ATOM 630 C C . PRO A 1 79 ? -12.695 -2.291 -3.488 1 92.62 79 PRO A C 1
ATOM 632 O O . PRO A 1 79 ? -13.227 -1.918 -4.539 1 92.62 79 PRO A O 1
ATOM 635 N N . GLN A 1 80 ? -11.391 -2.109 -3.295 1 92 80 GLN A N 1
ATOM 636 C CA . GLN A 1 80 ? -10.516 -1.435 -4.25 1 92 80 GLN A CA 1
ATOM 637 C C . GLN A 1 80 ? -9.773 -2.441 -5.121 1 92 80 GLN A C 1
ATOM 639 O O . GLN A 1 80 ? -9.305 -2.102 -6.211 1 92 80 GLN A O 1
ATOM 644 N N . HIS A 1 81 ? -9.617 -3.645 -4.582 1 93.75 81 HIS A N 1
ATOM 645 C CA . HIS A 1 81 ? -8.875 -4.688 -5.289 1 93.75 81 HIS A CA 1
ATOM 646 C C . HIS A 1 81 ? -9.75 -5.918 -5.52 1 93.75 81 HIS A C 1
ATOM 648 O O . HIS A 1 81 ? -9.336 -7.039 -5.215 1 93.75 81 HIS A O 1
ATOM 654 N N . THR A 1 82 ? -10.906 -5.738 -6.074 1 89.12 82 THR A N 1
ATOM 655 C CA . THR A 1 82 ? -11.914 -6.789 -6.203 1 89.12 82 THR A CA 1
ATOM 656 C C . THR A 1 82 ? -11.391 -7.926 -7.074 1 89.12 82 THR A C 1
ATOM 658 O O . THR A 1 82 ? -11.492 -9.094 -6.699 1 89.12 82 THR A O 1
ATOM 661 N N . LEU A 1 83 ? -10.773 -7.602 -8.195 1 86.88 83 LEU A N 1
ATOM 662 C CA . LEU A 1 83 ? -10.32 -8.617 -9.141 1 86.88 83 LEU A CA 1
ATOM 663 C C . LEU A 1 83 ? -9.211 -9.469 -8.531 1 86.88 83 LEU A C 1
ATOM 665 O O . LEU A 1 83 ? -9.188 -10.688 -8.719 1 86.88 83 LEU A O 1
ATOM 669 N N . ALA A 1 84 ? -8.289 -8.828 -7.902 1 91.38 84 ALA A N 1
ATOM 670 C CA . ALA A 1 84 ? -7.176 -9.562 -7.297 1 91.38 84 ALA A CA 1
ATOM 671 C C . ALA A 1 84 ? -7.68 -10.602 -6.301 1 91.38 84 ALA A C 1
ATOM 673 O O . ALA A 1 84 ? -7.18 -11.727 -6.258 1 91.38 84 ALA A O 1
ATOM 674 N N . PHE A 1 85 ? -8.648 -10.266 -5.516 1 93.62 85 PHE A N 1
ATOM 675 C CA . PHE A 1 85 ? -9.156 -11.18 -4.496 1 93.62 85 PHE A CA 1
ATOM 676 C C . PHE A 1 85 ? -10.078 -12.227 -5.109 1 93.62 85 PHE A C 1
ATOM 678 O O . PHE A 1 85 ? -10.141 -13.359 -4.625 1 93.62 85 PHE A O 1
ATOM 685 N N . ASP A 1 86 ? -10.734 -11.844 -6.199 1 89.25 86 ASP A N 1
ATOM 686 C CA . ASP A 1 86 ? -11.492 -12.852 -6.938 1 89.25 86 ASP A CA 1
ATOM 687 C C . ASP A 1 86 ? -10.57 -13.945 -7.477 1 89.25 86 ASP A C 1
ATOM 689 O O . ASP A 1 86 ? -10.906 -15.125 -7.418 1 89.25 86 ASP A O 1
ATOM 693 N N . LYS A 1 87 ? -9.43 -13.508 -7.93 1 89.56 87 LYS A N 1
ATOM 694 C CA . LYS A 1 87 ? -8.477 -14.438 -8.523 1 89.56 87 LYS A CA 1
ATOM 695 C C . LYS A 1 87 ? -7.891 -15.375 -7.473 1 89.56 87 LYS A C 1
ATOM 697 O O . LYS A 1 87 ? -7.359 -16.438 -7.809 1 89.56 87 LYS A O 1
ATOM 702 N N . LEU A 1 88 ? -8.008 -15.023 -6.242 1 91 88 LEU A N 1
ATOM 703 C CA . LEU A 1 88 ? -7.512 -15.883 -5.168 1 91 88 LEU A CA 1
ATOM 704 C C . LEU A 1 88 ? -8.602 -16.812 -4.66 1 91 88 LEU A C 1
ATOM 706 O O . LEU A 1 88 ? -8.312 -17.906 -4.156 1 91 88 LEU A O 1
ATOM 710 N N . GLY A 1 89 ? -9.875 -16.359 -4.75 1 91.25 89 GLY A N 1
ATOM 711 C CA . GLY A 1 89 ? -11 -17.188 -4.332 1 91.25 89 GLY A CA 1
ATOM 712 C C . GLY A 1 89 ? -10.93 -17.594 -2.873 1 91.25 89 GLY A C 1
ATOM 713 O O . GLY A 1 89 ? -11.195 -18.75 -2.535 1 91.25 89 GLY A O 1
ATOM 714 N N . LEU A 1 90 ? -10.578 -16.703 -1.963 1 94.94 90 LEU A N 1
ATOM 715 C CA . LEU A 1 90 ? -10.406 -17 -0.547 1 94.94 90 LEU A CA 1
ATOM 716 C C . LEU A 1 90 ? -11.758 -17.062 0.166 1 94.94 90 LEU A C 1
ATOM 718 O O . LEU A 1 90 ? -12.68 -16.312 -0.185 1 94.94 90 LEU A O 1
ATOM 722 N N . LYS A 1 91 ? -11.875 -17.984 1.099 1 94.81 91 LYS A N 1
ATOM 723 C CA . LYS A 1 91 ? -13.062 -18.156 1.93 1 94.81 91 LYS A CA 1
ATOM 724 C C . LYS A 1 91 ? -12.68 -18.453 3.377 1 94.81 91 LYS A C 1
ATOM 726 O O . LYS A 1 91 ? -11.531 -18.812 3.66 1 94.81 91 LYS A O 1
ATOM 731 N N . TRP A 1 92 ? -13.648 -18.234 4.242 1 95.44 92 TRP A N 1
ATOM 732 C CA . TRP A 1 92 ? -13.445 -18.625 5.633 1 95.44 92 TRP A CA 1
ATOM 733 C C . TRP A 1 92 ? -14.781 -18.922 6.316 1 95.44 92 TRP A C 1
ATOM 735 O O . TRP A 1 92 ? -15.844 -18.578 5.793 1 95.44 92 TRP A O 1
ATOM 745 N N . VAL A 1 93 ? -14.719 -19.594 7.457 1 93.5 93 VAL A N 1
ATOM 746 C CA . VAL A 1 93 ? -15.906 -19.953 8.227 1 93.5 93 VAL A CA 1
ATOM 747 C C . VAL A 1 93 ? -16.422 -18.719 8.977 1 93.5 93 VAL A C 1
ATOM 749 O O . VAL A 1 93 ? -15.656 -17.812 9.297 1 93.5 93 VAL A O 1
ATOM 752 N N . PRO A 1 94 ? -17.703 -18.641 9.273 1 90 94 PRO A N 1
ATOM 753 C CA . PRO A 1 94 ? -18.312 -17.438 9.828 1 90 94 PRO A CA 1
ATOM 754 C C . PRO A 1 94 ? -17.969 -17.203 11.289 1 90 94 PRO A C 1
ATOM 756 O O . PRO A 1 94 ? -17.969 -16.062 11.766 1 90 94 PRO A O 1
ATOM 759 N N . ALA A 1 95 ? -17.75 -18.266 12.07 1 87.31 95 ALA A N 1
ATOM 760 C CA . ALA A 1 95 ? -17.5 -18.062 13.492 1 87.31 95 ALA A CA 1
ATOM 761 C C . ALA A 1 95 ? -16.516 -19.109 14.039 1 87.31 95 ALA A C 1
ATOM 763 O O . ALA A 1 95 ? -16.5 -20.25 13.57 1 87.31 95 ALA A O 1
ATOM 764 N N . PRO A 1 96 ? -15.75 -18.578 15.008 1 84.56 96 PRO A N 1
ATOM 765 C CA . PRO A 1 96 ? -14.898 -19.531 15.695 1 84.56 96 PRO A CA 1
ATOM 766 C C . PRO A 1 96 ? -15.656 -20.359 16.734 1 84.56 96 PRO A C 1
ATOM 768 O O . PRO A 1 96 ? -16.531 -19.828 17.422 1 84.56 96 PRO A O 1
ATOM 771 N N . ALA A 1 97 ? -15.547 -21.656 16.719 1 80.25 97 ALA A N 1
ATOM 772 C CA . ALA A 1 97 ? -16.125 -22.531 17.734 1 80.25 97 ALA A CA 1
ATOM 773 C C . ALA A 1 97 ? -15.094 -23.562 18.203 1 80.25 97 ALA A C 1
ATOM 775 O O . ALA A 1 97 ? -14.992 -24.656 17.641 1 80.25 97 ALA A O 1
ATOM 776 N N . LEU A 1 98 ? -14.398 -23.125 19.266 1 78 98 LEU A N 1
ATOM 777 C CA . LEU A 1 98 ? -13.375 -24.016 19.797 1 78 98 LEU A CA 1
ATOM 778 C C . LEU A 1 98 ? -14.016 -25.156 20.578 1 78 98 LEU A C 1
ATOM 780 O O . LEU A 1 98 ? -14.953 -24.953 21.344 1 78 98 LEU A O 1
ATOM 784 N N . SER A 1 99 ? -13.516 -26.344 20.312 1 74.5 99 SER A N 1
ATOM 785 C CA . SER A 1 99 ? -14.164 -27.5 20.906 1 74.5 99 SER A CA 1
ATOM 786 C C . SER A 1 99 ? -13.211 -28.266 21.828 1 74.5 99 SER A C 1
ATOM 788 O O . SER A 1 99 ? -13.633 -29.156 22.562 1 74.5 99 SER A O 1
ATOM 790 N N . ARG A 1 100 ? -11.93 -27.844 21.828 1 74 100 ARG A N 1
ATOM 791 C CA . ARG A 1 100 ? -10.969 -28.609 22.609 1 74 100 ARG A CA 1
ATOM 792 C C . ARG A 1 100 ? -10.508 -27.812 23.828 1 74 100 ARG A C 1
ATOM 794 O O . ARG A 1 100 ? -9.32 -27.797 24.156 1 74 100 ARG A O 1
ATOM 801 N N . MET A 1 101 ? -11.32 -27.062 24.328 1 68.31 101 MET A N 1
ATOM 802 C CA . MET A 1 101 ? -11 -26.375 25.578 1 68.31 101 MET A CA 1
ATOM 803 C C . MET A 1 101 ? -11.492 -27.156 26.781 1 68.31 101 MET A C 1
ATOM 805 O O . MET A 1 101 ? -12.516 -27.844 26.719 1 68.31 101 MET A O 1
ATOM 809 N N . GLY A 1 102 ? -10.562 -27.25 27.781 1 64.25 102 GLY A N 1
ATOM 810 C CA . GLY A 1 102 ? -10.891 -27.938 29.016 1 64.25 102 GLY A CA 1
ATOM 811 C C . GLY A 1 102 ? -10.969 -27 30.203 1 64.25 102 GLY A C 1
ATOM 812 O O . GLY A 1 102 ? -10.422 -25.891 30.172 1 64.25 102 GLY A O 1
ATOM 813 N N . PHE A 1 103 ? -11.859 -27.25 31.047 1 63.12 103 PHE A N 1
ATOM 814 C CA . PHE A 1 103 ? -11.984 -26.531 32.312 1 63.12 103 PHE A CA 1
ATOM 815 C C . PHE A 1 103 ? -11.398 -27.344 33.438 1 63.12 103 PHE A C 1
ATOM 817 O O . PHE A 1 103 ? -11.859 -28.453 33.719 1 63.12 103 PHE A O 1
ATOM 824 N N . ASP A 1 104 ? -10.18 -26.812 33.812 1 61.88 104 ASP A N 1
ATOM 825 C CA . ASP A 1 104 ? -9.484 -27.516 34.906 1 61.88 104 ASP A CA 1
ATOM 826 C C . ASP A 1 104 ? -9.891 -26.953 36.281 1 61.88 104 ASP A C 1
ATOM 828 O O . ASP A 1 104 ? -9.648 -25.781 36.562 1 61.88 104 ASP A O 1
ATOM 832 N N . ILE A 1 105 ? -10.664 -27.828 36.906 1 61.22 105 ILE A N 1
ATOM 833 C CA . ILE A 1 105 ? -11.031 -27.453 38.25 1 61.22 105 ILE A CA 1
ATOM 834 C C . ILE A 1 105 ? -10.859 -28.656 39.188 1 61.22 105 ILE A C 1
ATOM 836 O O . ILE A 1 105 ? -11.25 -29.766 38.844 1 61.22 105 ILE A O 1
ATOM 840 N N . GLY A 1 106 ? -10.25 -28.391 40.312 1 60.06 106 GLY A N 1
ATOM 841 C CA . GLY A 1 106 ? -10.141 -29.422 41.344 1 60.06 106 GLY A CA 1
ATOM 842 C C . GLY A 1 106 ? -9.375 -30.641 40.875 1 60.06 106 GLY A C 1
ATOM 843 O O . GLY A 1 106 ? -9.695 -31.766 41.25 1 60.06 106 GLY A O 1
ATOM 844 N N . GLY A 1 107 ? -8.469 -30.453 39.906 1 59.44 107 GLY A N 1
ATOM 845 C CA . GLY A 1 107 ? -7.656 -31.562 39.469 1 59.44 107 GLY A CA 1
ATOM 846 C C . GLY A 1 107 ? -8.297 -32.375 38.344 1 59.44 107 GLY A C 1
ATOM 847 O O . GLY A 1 107 ? -7.73 -33.375 37.875 1 59.44 107 GLY A O 1
ATOM 848 N N . VAL A 1 108 ? -9.602 -32.062 38.094 1 60.75 108 VAL A N 1
ATOM 849 C CA . VAL A 1 108 ? -10.312 -32.75 37.031 1 60.75 108 VAL A CA 1
ATOM 850 C C . VAL A 1 108 ? -10.5 -31.797 35.844 1 60.75 108 VAL A C 1
ATOM 852 O O . VAL A 1 108 ? -10.797 -30.609 36.031 1 60.75 108 VAL A O 1
ATOM 855 N N . GLN A 1 109 ? -10.188 -32.344 34.594 1 65.56 109 GLN A N 1
ATOM 856 C CA . GLN A 1 109 ? -10.406 -31.516 33.406 1 65.56 109 GLN A CA 1
ATOM 857 C C . GLN A 1 109 ? -11.719 -31.875 32.719 1 65.56 109 GLN A C 1
ATOM 859 O O . GLN A 1 109 ? -11.953 -33.031 32.375 1 65.56 109 GLN A O 1
ATOM 864 N N . TYR A 1 110 ? -12.625 -30.984 32.625 1 65 110 TYR A N 1
ATOM 865 C CA . TYR A 1 110 ? -13.836 -31.125 31.812 1 65 110 TYR A CA 1
ATOM 866 C C . TYR A 1 110 ? -13.562 -30.75 30.359 1 65 110 TYR A C 1
ATOM 868 O O . TYR A 1 110 ? -13.203 -29.594 30.062 1 65 110 TYR A O 1
ATOM 876 N N . THR A 1 111 ? -13.562 -31.656 29.375 1 61.69 111 THR A N 1
ATOM 877 C CA . THR A 1 111 ? -13.016 -31.516 28.031 1 61.69 111 THR A CA 1
ATOM 878 C C . THR A 1 111 ? -14.039 -30.922 27.094 1 61.69 111 THR A C 1
ATOM 880 O O . THR A 1 111 ? -13.703 -30.516 25.969 1 61.69 111 THR A O 1
ATOM 883 N N . ALA A 1 112 ? -15.359 -30.797 27.328 1 58.69 112 ALA A N 1
ATOM 884 C CA . ALA A 1 112 ? -16.328 -30.375 26.312 1 58.69 112 ALA A CA 1
ATOM 885 C C . ALA A 1 112 ? -16.766 -28.938 26.531 1 58.69 112 ALA A C 1
ATOM 887 O O . ALA A 1 112 ? -17.969 -28.672 26.641 1 58.69 112 ALA A O 1
ATOM 888 N N . THR A 1 113 ? -15.906 -28.062 26.688 1 57.91 113 THR A N 1
ATOM 889 C CA . THR A 1 113 ? -16.359 -26.688 26.891 1 57.91 113 THR A CA 1
ATOM 890 C C . THR A 1 113 ? -16.141 -25.844 25.641 1 57.91 113 THR A C 1
ATOM 892 O O . THR A 1 113 ? -15 -25.594 25.25 1 57.91 113 THR A O 1
ATOM 895 N N . PRO A 1 114 ? -17.375 -25.688 24.844 1 60.94 114 PRO A N 1
ATOM 896 C CA . PRO A 1 114 ? -17.188 -24.875 23.625 1 60.94 114 PRO A CA 1
ATOM 897 C C . PRO A 1 114 ? -17.078 -23.391 23.938 1 60.94 114 PRO A C 1
ATOM 899 O O . PRO A 1 114 ? -17.625 -22.922 24.938 1 60.94 114 PRO A O 1
ATOM 902 N N . PHE A 1 115 ? -16.109 -22.781 23.375 1 67.75 115 PHE A N 1
ATOM 903 C CA . PHE A 1 115 ? -16.047 -21.328 23.344 1 67.75 115 PHE A CA 1
ATOM 904 C C . PHE A 1 115 ? -16.484 -20.797 21.969 1 67.75 115 PHE A C 1
ATOM 906 O O . PHE A 1 115 ? -15.906 -21.188 20.953 1 67.75 115 PHE A O 1
ATOM 913 N N . ILE A 1 116 ? -17.75 -20.156 22.016 1 68.56 116 ILE A N 1
ATOM 914 C CA . ILE A 1 116 ? -18.219 -19.562 20.766 1 68.56 116 ILE A CA 1
ATOM 915 C C . ILE A 1 116 ? -18.141 -18.047 20.859 1 68.56 116 ILE A C 1
ATOM 917 O O . ILE A 1 116 ? -18.562 -17.453 21.859 1 68.56 116 ILE A O 1
ATOM 921 N N . GLY A 1 117 ? -17.391 -17.469 19.953 1 78.06 117 GLY A N 1
ATOM 922 C CA . GLY A 1 117 ? -17.281 -16.016 19.859 1 78.06 117 GLY A CA 1
ATOM 923 C C . GLY A 1 117 ? -17.203 -15.516 18.438 1 78.06 117 GLY A C 1
ATOM 924 O O . GLY A 1 117 ? -17.844 -16.078 17.547 1 78.06 117 GLY A O 1
ATOM 925 N N . TRP A 1 118 ? -16.797 -14.398 18.281 1 84.25 118 TRP A N 1
ATOM 926 C CA . TRP A 1 118 ? -16.578 -13.859 16.938 1 84.25 118 TRP A CA 1
ATOM 927 C C . TRP A 1 118 ? -15.094 -13.695 16.656 1 84.25 118 TRP A C 1
ATOM 929 O O . TRP A 1 118 ? -14.289 -13.602 17.578 1 84.25 118 TRP A O 1
ATOM 939 N N . PHE A 1 119 ? -14.773 -13.75 15.414 1 88.12 119 PHE A N 1
ATOM 940 C CA . PHE A 1 119 ? -13.383 -13.648 15 1 88.12 119 PHE A CA 1
ATOM 941 C C . PHE A 1 119 ? -12.883 -12.211 15.148 1 88.12 119 PHE A C 1
ATOM 943 O O . PHE A 1 119 ? -13.648 -11.266 15.008 1 88.12 119 PHE A O 1
ATOM 950 N N . MET A 1 120 ? -11.617 -12.18 15.5 1 86.81 120 MET A N 1
ATOM 951 C CA . MET A 1 120 ? -10.875 -10.953 15.227 1 86.81 120 MET A CA 1
ATOM 952 C C . MET A 1 120 ? -10.289 -10.977 13.82 1 86.81 120 MET A C 1
ATOM 954 O O . MET A 1 120 ? -9.867 -12.023 13.328 1 86.81 120 MET A O 1
ATOM 958 N N . ASP A 1 121 ? -10.211 -9.891 13.148 1 88.62 121 ASP A N 1
ATOM 959 C CA . ASP A 1 121 ? -9.758 -9.836 11.766 1 88.62 121 ASP A CA 1
ATOM 960 C C . ASP A 1 121 ? -8.367 -10.461 11.617 1 88.62 121 ASP A C 1
ATOM 962 O O . ASP A 1 121 ? -8.133 -11.234 10.688 1 88.62 121 ASP A O 1
ATOM 966 N N . ALA A 1 122 ? -7.488 -10.203 12.562 1 86.5 122 ALA A N 1
ATOM 967 C CA . ALA A 1 122 ? -6.102 -10.648 12.477 1 86.5 122 ALA A CA 1
ATOM 968 C C . ALA A 1 122 ? -6.008 -12.172 12.609 1 86.5 122 ALA A C 1
ATOM 970 O O . ALA A 1 122 ? -5.035 -12.781 12.164 1 86.5 122 ALA A O 1
ATOM 971 N N . GLU A 1 123 ? -6.965 -12.781 13.219 1 86.81 123 GLU A N 1
ATOM 972 C CA . GLU A 1 123 ? -6.957 -14.242 13.32 1 86.81 123 GLU A CA 1
ATOM 973 C C . GLU A 1 123 ? -7.012 -14.883 11.938 1 86.81 123 GLU A C 1
ATOM 975 O O . GLU A 1 123 ? -6.285 -15.844 11.664 1 86.81 123 GLU A O 1
ATOM 980 N N . ILE A 1 124 ? -7.863 -14.32 11.133 1 91.38 124 ILE A N 1
ATOM 981 C CA . ILE A 1 124 ? -8.055 -14.891 9.797 1 91.38 124 ILE A CA 1
ATOM 982 C C . ILE A 1 124 ? -7.012 -14.312 8.844 1 91.38 124 ILE A C 1
ATOM 984 O O . ILE A 1 124 ? -6.289 -15.062 8.18 1 91.38 124 ILE A O 1
ATOM 988 N N . GLY A 1 125 ? -6.898 -12.992 8.789 1 91.06 125 GLY A N 1
ATOM 989 C CA . GLY A 1 125 ? -6.082 -12.312 7.797 1 91.06 125 GLY A CA 1
ATOM 990 C C . GLY A 1 125 ? -4.59 -12.453 8.047 1 91.06 125 GLY A C 1
ATOM 991 O O . GLY A 1 125 ? -3.795 -12.438 7.105 1 91.06 125 GLY A O 1
ATOM 992 N N . VAL A 1 126 ? -4.199 -12.656 9.297 1 87.75 126 VAL A N 1
ATOM 993 C CA . VAL A 1 126 ? -2.779 -12.648 9.633 1 87.75 126 VAL A CA 1
ATOM 994 C C . VAL A 1 126 ? -2.348 -14.055 10.062 1 87.75 126 VAL A C 1
ATOM 996 O O . VAL A 1 126 ? -1.371 -14.594 9.539 1 87.75 126 VAL A O 1
ATOM 999 N N . ARG A 1 127 ? -3.123 -14.727 10.836 1 85.81 127 ARG A N 1
ATOM 1000 C CA . ARG A 1 127 ? -2.67 -15.953 11.492 1 85.81 127 ARG A CA 1
ATOM 1001 C C . ARG A 1 127 ? -3.105 -17.188 10.703 1 85.81 127 ARG A C 1
ATOM 1003 O O . ARG A 1 127 ? -2.58 -18.281 10.914 1 85.81 127 ARG A O 1
ATOM 1010 N N . ASN A 1 128 ? -4.062 -17.047 9.844 1 90.88 128 ASN A N 1
ATOM 1011 C CA . ASN A 1 128 ? -4.555 -18.203 9.117 1 90.88 128 ASN A CA 1
ATOM 1012 C C . ASN A 1 128 ? -4.246 -18.109 7.625 1 90.88 128 ASN A C 1
ATOM 1014 O O . ASN A 1 128 ? -3.285 -18.719 7.145 1 90.88 128 ASN A O 1
ATOM 1018 N N . LEU A 1 129 ? -4.82 -17.188 6.949 1 93.38 129 LEU A N 1
ATOM 1019 C CA . LEU A 1 129 ? -4.676 -17.094 5.5 1 93.38 129 LEU A CA 1
ATOM 1020 C C . LEU A 1 129 ? -3.273 -16.641 5.121 1 93.38 129 LEU A C 1
ATOM 1022 O O . LEU A 1 129 ? -2.684 -17.156 4.168 1 93.38 129 LEU A O 1
ATOM 1026 N N . ALA A 1 130 ? -2.729 -15.68 5.898 1 91.38 130 ALA A N 1
ATOM 1027 C CA . ALA A 1 130 ? -1.438 -15.086 5.543 1 91.38 130 ALA A CA 1
ATOM 1028 C C . ALA A 1 130 ? -0.285 -15.938 6.066 1 91.38 130 ALA A C 1
ATOM 1030 O O . ALA A 1 130 ? 0.836 -15.859 5.559 1 91.38 130 ALA A O 1
ATOM 1031 N N . ASP A 1 131 ? -0.511 -16.703 7.055 1 87.31 131 ASP A N 1
ATOM 1032 C CA . ASP A 1 131 ? 0.547 -17.375 7.797 1 87.31 131 ASP A CA 1
ATOM 1033 C C . ASP A 1 131 ? 1.305 -18.359 6.898 1 87.31 131 ASP A C 1
ATOM 1035 O O . ASP A 1 131 ? 0.694 -19.156 6.195 1 87.31 131 ASP A O 1
ATOM 1039 N N . ARG A 1 132 ? 2.578 -18.312 6.992 1 80.88 132 ARG A N 1
ATOM 1040 C CA . ARG A 1 132 ? 3.439 -19.141 6.152 1 80.88 132 ARG A CA 1
ATOM 1041 C C . ARG A 1 132 ? 3.252 -20.609 6.469 1 80.88 132 ARG A C 1
ATOM 1043 O O . ARG A 1 132 ? 3.449 -21.469 5.598 1 80.88 132 ARG A O 1
ATOM 1050 N N . GLU A 1 133 ? 2.875 -20.922 7.645 1 80.5 133 GLU A N 1
ATOM 1051 C CA . GLU A 1 133 ? 2.727 -22.312 8.062 1 80.5 133 GLU A CA 1
ATOM 1052 C C . GLU A 1 133 ? 1.292 -22.797 7.867 1 80.5 133 GLU A C 1
ATOM 1054 O O . GLU A 1 133 ? 0.966 -23.938 8.203 1 80.5 133 GLU A O 1
ATOM 1059 N N . ARG A 1 134 ? 0.497 -21.953 7.312 1 90.5 134 ARG A N 1
ATOM 1060 C CA . ARG A 1 134 ? -0.886 -22.344 7.051 1 90.5 134 ARG A CA 1
ATOM 1061 C C . ARG A 1 134 ? -1.242 -22.141 5.582 1 90.5 134 ARG A C 1
ATOM 1063 O O . ARG A 1 134 ? -0.606 -22.703 4.695 1 90.5 134 ARG A O 1
ATOM 1070 N N . TYR A 1 135 ? -2.135 -21.172 5.219 1 91.94 135 TYR A N 1
ATOM 1071 C CA . TYR A 1 135 ? -2.529 -21.062 3.82 1 91.94 135 TYR A CA 1
ATOM 1072 C C . TYR A 1 135 ? -1.489 -20.281 3.021 1 91.94 135 TYR A C 1
ATOM 1074 O O . TYR A 1 135 ? -1.425 -20.406 1.796 1 91.94 135 TYR A O 1
ATOM 1082 N N . ASN A 1 136 ? -0.645 -19.438 3.627 1 89.94 136 ASN A N 1
ATOM 1083 C CA . ASN A 1 136 ? 0.449 -18.719 2.986 1 89.94 136 ASN A CA 1
ATOM 1084 C C . ASN A 1 136 ? -0 -18.062 1.683 1 89.94 136 ASN A C 1
ATOM 1086 O O . ASN A 1 136 ? 0.616 -18.266 0.636 1 89.94 136 ASN A O 1
ATOM 1090 N N . VAL A 1 137 ? -0.985 -17.25 1.694 1 94 137 VAL A N 1
ATOM 1091 C CA . VAL A 1 137 ? -1.625 -16.703 0.503 1 94 137 VAL A CA 1
ATOM 1092 C C . VAL A 1 137 ? -0.878 -15.453 0.045 1 94 137 VAL A C 1
ATOM 1094 O O . VAL A 1 137 ? -1.025 -15.016 -1.1 1 94 137 VAL A O 1
ATOM 1097 N N . LEU A 1 138 ? 0.026 -14.852 0.81 1 93.94 138 LEU A N 1
ATOM 1098 C CA . LEU A 1 138 ? 0.583 -13.523 0.571 1 93.94 138 LEU A CA 1
ATOM 1099 C C . LEU A 1 138 ? 1.344 -13.484 -0.75 1 93.94 138 LEU A C 1
ATOM 1101 O O . LEU A 1 138 ? 1.19 -12.539 -1.531 1 93.94 138 LEU A O 1
ATOM 1105 N N . PRO A 1 139 ? 2.242 -14.484 -1.098 1 89.94 139 PRO A N 1
ATOM 1106 C CA . PRO A 1 139 ? 2.934 -14.43 -2.389 1 89.94 139 PRO A CA 1
ATOM 1107 C C . PRO A 1 139 ? 1.971 -14.375 -3.572 1 89.94 139 PRO A C 1
ATOM 1109 O O . PRO A 1 139 ? 2.178 -13.602 -4.508 1 89.94 139 PRO A O 1
ATOM 1112 N N . SER A 1 140 ? 0.873 -15.195 -3.498 1 92.75 140 SER A N 1
ATOM 1113 C CA . SER A 1 140 ? -0.124 -15.219 -4.562 1 92.75 140 SER A CA 1
ATOM 1114 C C . SER A 1 140 ? -0.885 -13.898 -4.633 1 92.75 140 SER A C 1
ATOM 1116 O O . SER A 1 140 ? -1.263 -13.445 -5.715 1 92.75 140 SER A O 1
ATOM 1118 N N . LEU A 1 141 ? -1.128 -13.336 -3.471 1 95.62 141 LEU A N 1
ATOM 1119 C CA . LEU A 1 141 ? -1.82 -12.055 -3.436 1 95.62 141 LEU A CA 1
ATOM 1120 C C . LEU A 1 141 ? -0.969 -10.961 -4.07 1 95.62 141 LEU A C 1
ATOM 1122 O O . LEU A 1 141 ? -1.479 -10.133 -4.828 1 95.62 141 LEU A O 1
ATOM 1126 N N . ILE A 1 142 ? 0.309 -10.875 -3.736 1 95.06 142 ILE A N 1
ATOM 1127 C CA . ILE A 1 142 ? 1.229 -9.875 -4.277 1 95.06 142 ILE A CA 1
ATOM 1128 C C . ILE A 1 142 ? 1.237 -9.961 -5.801 1 95.06 142 ILE A C 1
ATOM 1130 O O . ILE A 1 142 ? 1.224 -8.93 -6.484 1 95.06 142 ILE A O 1
ATOM 1134 N N . LYS A 1 143 ? 1.249 -11.156 -6.312 1 91.19 143 LYS A N 1
ATOM 1135 C CA . LYS A 1 143 ? 1.188 -11.359 -7.758 1 91.19 143 LYS A CA 1
ATOM 1136 C C . LYS A 1 143 ? -0.147 -10.883 -8.32 1 91.19 143 LYS A C 1
ATOM 1138 O O . LYS A 1 143 ? -0.184 -10.203 -9.352 1 91.19 143 LYS A O 1
ATOM 1143 N N . ALA A 1 144 ? -1.298 -11.273 -7.66 1 91.75 144 ALA A N 1
ATOM 1144 C CA . ALA A 1 144 ? -2.637 -10.914 -8.125 1 91.75 144 ALA A CA 1
ATOM 1145 C C . ALA A 1 144 ? -2.828 -9.398 -8.133 1 91.75 144 ALA A C 1
ATOM 1147 O O . ALA A 1 144 ? -3.578 -8.867 -8.961 1 91.75 144 ALA A O 1
ATOM 1148 N N . LEU A 1 145 ? -2.102 -8.727 -7.258 1 94 145 LEU A N 1
ATOM 1149 C CA . LEU A 1 145 ? -2.188 -7.273 -7.176 1 94 145 LEU A CA 1
ATOM 1150 C C . LEU A 1 145 ? -1.322 -6.617 -8.242 1 94 145 LEU A C 1
ATOM 1152 O O . LEU A 1 145 ? -1.412 -5.406 -8.469 1 94 145 LEU A O 1
ATOM 1156 N N . GLY A 1 146 ? -0.491 -7.371 -8.859 1 90.94 146 GLY A N 1
ATOM 1157 C CA . GLY A 1 146 ? 0.333 -6.875 -9.945 1 90.94 146 GLY A CA 1
ATOM 1158 C C . GLY A 1 146 ? 1.615 -6.219 -9.469 1 90.94 146 GLY A C 1
ATOM 1159 O O . GLY A 1 146 ? 2.211 -5.414 -10.188 1 90.94 146 GLY A O 1
ATOM 1160 N N . TRP A 1 147 ? 2.018 -6.488 -8.258 1 92.56 147 TRP A N 1
ATOM 1161 C CA . TRP A 1 147 ? 3.211 -5.855 -7.707 1 92.56 147 TRP A CA 1
ATOM 1162 C C . TRP A 1 147 ? 4.473 -6.57 -8.18 1 92.56 147 TRP A C 1
ATOM 1164 O O . TRP A 1 147 ? 5.566 -6.004 -8.141 1 92.56 147 TRP A O 1
ATOM 1174 N N . ILE A 1 148 ? 4.324 -7.895 -8.523 1 86.19 148 ILE A N 1
ATOM 1175 C CA . ILE A 1 148 ? 5.398 -8.695 -9.102 1 86.19 148 ILE A CA 1
ATOM 1176 C C . ILE A 1 148 ? 4.848 -9.562 -10.227 1 86.19 148 ILE A C 1
ATOM 1178 O O . ILE A 1 148 ? 3.639 -9.789 -10.312 1 86.19 148 ILE A O 1
ATOM 1182 N N . ASP A 1 149 ? 5.762 -10.102 -10.969 1 80.62 149 ASP A N 1
ATOM 1183 C CA . ASP A 1 149 ? 5.336 -10.867 -12.141 1 80.62 149 ASP A CA 1
ATOM 1184 C C . ASP A 1 149 ? 5.16 -12.344 -11.789 1 80.62 149 ASP A C 1
ATOM 1186 O O . ASP A 1 149 ? 4.309 -13.031 -12.367 1 80.62 149 ASP A O 1
ATOM 1190 N N . SER A 1 150 ? 6.023 -12.812 -10.891 1 79.56 150 SER A N 1
ATOM 1191 C CA . SER A 1 150 ? 5.961 -14.211 -10.492 1 79.56 150 SER A CA 1
ATOM 1192 C C . SER A 1 150 ? 6.246 -14.375 -9 1 79.56 150 SER A C 1
ATOM 1194 O O . SER A 1 150 ? 6.953 -13.562 -8.406 1 79.56 150 SER A O 1
ATOM 1196 N N . VAL A 1 151 ? 5.703 -15.414 -8.492 1 78.75 151 VAL A N 1
ATOM 1197 C CA . VAL A 1 151 ? 5.898 -15.688 -7.07 1 78.75 151 VAL A CA 1
ATOM 1198 C C . VAL A 1 151 ? 7.375 -15.961 -6.793 1 78.75 151 VAL A C 1
ATOM 1200 O O . VAL A 1 151 ? 7.895 -15.594 -5.738 1 78.75 151 VAL A O 1
ATOM 1203 N N . GLU A 1 152 ? 8.023 -16.5 -7.711 1 68.38 152 GLU A N 1
ATOM 1204 C CA . GLU A 1 152 ? 9.438 -16.812 -7.559 1 68.38 152 GLU A CA 1
ATOM 1205 C C . GLU A 1 152 ? 10.273 -15.531 -7.438 1 68.38 152 GLU A C 1
ATOM 1207 O O . GLU A 1 152 ? 11.289 -15.508 -6.738 1 68.38 152 GLU A O 1
ATOM 1212 N N . GLN A 1 153 ? 9.797 -14.57 -8.047 1 75.19 153 GLN A N 1
ATOM 1213 C CA . GLN A 1 153 ? 10.492 -13.289 -8.008 1 75.19 153 GLN A CA 1
ATOM 1214 C C . GLN A 1 153 ? 10.562 -12.742 -6.582 1 75.19 153 GLN A C 1
ATOM 1216 O O . GLN A 1 153 ? 11.516 -12.047 -6.223 1 75.19 153 GLN A O 1
ATOM 1221 N N . LEU A 1 154 ? 9.586 -13.07 -5.84 1 79.62 154 LEU A N 1
ATOM 1222 C CA . LEU A 1 154 ? 9.531 -12.594 -4.465 1 79.62 154 LEU A CA 1
ATOM 1223 C C . LEU A 1 154 ? 10.719 -13.102 -3.66 1 79.62 154 LEU A C 1
ATOM 1225 O O . LEU A 1 154 ? 11.203 -12.414 -2.754 1 79.62 154 LEU A O 1
ATOM 1229 N N . ASP A 1 155 ? 11.203 -14.219 -4.094 1 67.38 155 ASP A N 1
ATOM 1230 C CA . ASP A 1 155 ? 12.328 -14.805 -3.379 1 67.38 155 ASP A CA 1
ATOM 1231 C C . ASP A 1 155 ? 13.656 -14.266 -3.914 1 67.38 155 ASP A C 1
ATOM 1233 O O . ASP A 1 155 ? 14.703 -14.438 -3.283 1 67.38 155 ASP A O 1
ATOM 1237 N N . GLU A 1 156 ? 13.539 -13.586 -4.992 1 65.88 156 GLU A N 1
ATOM 1238 C CA . GLU A 1 156 ? 14.758 -13.133 -5.648 1 65.88 156 GLU A CA 1
ATOM 1239 C C . GLU A 1 156 ? 15.039 -11.664 -5.332 1 65.88 156 GLU A C 1
ATOM 1241 O O . GLU A 1 156 ? 16.125 -11.164 -5.613 1 65.88 156 GLU A O 1
ATOM 1246 N N . ILE A 1 157 ? 14.141 -11 -4.707 1 77.38 157 ILE A N 1
ATOM 1247 C CA . ILE A 1 157 ? 14.352 -9.594 -4.387 1 77.38 157 ILE A CA 1
ATOM 1248 C C . ILE A 1 157 ? 14.984 -9.461 -3.002 1 77.38 157 ILE A C 1
ATOM 1250 O O . ILE A 1 157 ? 15 -10.43 -2.232 1 77.38 157 ILE A O 1
ATOM 1254 N N . ASN A 1 158 ? 15.562 -8.297 -2.748 1 76.69 158 ASN A N 1
ATOM 1255 C CA . ASN A 1 158 ? 16.188 -8.078 -1.449 1 76.69 158 ASN A CA 1
ATOM 1256 C C . ASN A 1 158 ? 15.172 -8.148 -0.314 1 76.69 158 ASN A C 1
ATOM 1258 O O . ASN A 1 158 ? 13.977 -7.949 -0.533 1 76.69 158 ASN A O 1
ATOM 1262 N N . GLU A 1 159 ? 15.609 -8.375 0.878 1 76.44 159 GLU A N 1
ATOM 1263 C CA . GLU A 1 159 ? 14.75 -8.672 2.021 1 76.44 159 GLU A CA 1
ATOM 1264 C C . GLU A 1 159 ? 13.922 -7.457 2.42 1 76.44 159 GLU A C 1
ATOM 1266 O O . GLU A 1 159 ? 12.781 -7.598 2.879 1 76.44 159 GLU A O 1
ATOM 1271 N N . ALA A 1 160 ? 14.5 -6.289 2.26 1 82.88 160 ALA A N 1
ATOM 1272 C CA . ALA A 1 160 ? 13.75 -5.086 2.604 1 82.88 160 ALA A CA 1
ATOM 1273 C C . ALA A 1 160 ? 12.547 -4.902 1.675 1 82.88 160 ALA A C 1
ATOM 1275 O O . ALA A 1 160 ? 11.461 -4.539 2.121 1 82.88 160 ALA A O 1
ATOM 1276 N N . ASP A 1 161 ? 12.805 -5.16 0.406 1 87.62 161 ASP A N 1
ATOM 1277 C CA . ASP A 1 161 ? 11.719 -5.098 -0.573 1 87.62 161 ASP A CA 1
ATOM 1278 C C . ASP A 1 161 ? 10.688 -6.191 -0.316 1 87.62 161 ASP A C 1
ATOM 1280 O O . ASP A 1 161 ? 9.477 -5.949 -0.432 1 87.62 161 ASP A O 1
ATOM 1284 N N . ARG A 1 162 ? 11.195 -7.305 -0.045 1 85.31 162 ARG A N 1
ATOM 1285 C CA . ARG A 1 162 ? 10.312 -8.43 0.239 1 85.31 162 ARG A CA 1
ATOM 1286 C C . ARG A 1 162 ? 9.414 -8.125 1.435 1 85.31 162 ARG A C 1
ATOM 1288 O O . ARG A 1 162 ? 8.211 -8.383 1.393 1 85.31 162 ARG A O 1
ATOM 1295 N N . LEU A 1 163 ? 10.016 -7.613 2.463 1 87.94 163 LEU A N 1
ATOM 1296 C CA . LEU A 1 163 ? 9.25 -7.27 3.658 1 87.94 163 LEU A CA 1
ATOM 1297 C C . LEU A 1 163 ? 8.188 -6.219 3.342 1 87.94 163 LEU A C 1
ATOM 1299 O O . LEU A 1 163 ? 7.07 -6.289 3.848 1 87.94 163 LEU A O 1
ATOM 1303 N N . ARG A 1 164 ? 8.547 -5.215 2.582 1 91.06 164 ARG A N 1
ATOM 1304 C CA . ARG A 1 164 ? 7.609 -4.164 2.191 1 91.06 164 ARG A CA 1
ATOM 1305 C C . ARG A 1 164 ? 6.395 -4.75 1.48 1 91.06 164 ARG A C 1
ATOM 1307 O O . ARG A 1 164 ? 5.254 -4.441 1.831 1 91.06 164 ARG A O 1
ATOM 1314 N N . LEU A 1 165 ? 6.684 -5.605 0.504 1 91.5 165 LEU A N 1
ATOM 1315 C CA . LEU A 1 165 ? 5.609 -6.199 -0.283 1 91.5 165 LEU A CA 1
ATOM 1316 C C . LEU A 1 165 ? 4.734 -7.098 0.585 1 91.5 165 LEU A C 1
ATOM 1318 O O . LEU A 1 165 ? 3.506 -7.023 0.521 1 91.5 165 LEU A O 1
ATOM 1322 N N . LEU A 1 166 ? 5.359 -7.922 1.388 1 90.06 166 LEU A N 1
ATOM 1323 C CA . LEU A 1 166 ? 4.621 -8.836 2.252 1 90.06 166 LEU A CA 1
ATOM 1324 C C . LEU A 1 166 ? 3.785 -8.07 3.268 1 90.06 166 LEU A C 1
ATOM 1326 O O . LEU A 1 166 ? 2.633 -8.43 3.525 1 90.06 166 LEU A O 1
ATOM 1330 N N . SER A 1 167 ? 4.324 -7.055 3.834 1 90.5 167 SER A N 1
ATOM 1331 C CA . SER A 1 167 ? 3.623 -6.262 4.84 1 90.5 167 SER A CA 1
ATOM 1332 C C . SER A 1 167 ? 2.404 -5.566 4.242 1 90.5 167 SER A C 1
ATOM 1334 O O . SER A 1 167 ? 1.332 -5.551 4.848 1 90.5 167 SER A O 1
ATOM 1336 N N . ASN A 1 168 ? 2.604 -4.961 3.135 1 92.88 168 ASN A N 1
ATOM 1337 C CA . ASN A 1 168 ? 1.489 -4.281 2.482 1 92.88 168 ASN A CA 1
ATOM 1338 C C . ASN A 1 168 ? 0.39 -5.262 2.084 1 92.88 168 ASN A C 1
ATOM 1340 O O . ASN A 1 168 ? -0.797 -4.957 2.223 1 92.88 168 ASN A O 1
ATOM 1344 N N . ALA A 1 169 ? 0.827 -6.398 1.552 1 93.62 169 ALA A N 1
ATOM 1345 C CA . ALA A 1 169 ? -0.15 -7.41 1.166 1 93.62 169 ALA A CA 1
ATOM 1346 C C . ALA A 1 169 ? -0.935 -7.906 2.377 1 93.62 169 ALA A C 1
ATOM 1348 O O . ALA A 1 169 ? -2.146 -8.125 2.295 1 93.62 169 ALA A O 1
ATOM 1349 N N . GLN A 1 170 ? -0.266 -8.117 3.441 1 92.25 170 GLN A N 1
ATOM 1350 C CA . GLN A 1 170 ? -0.922 -8.586 4.66 1 92.25 170 GLN A CA 1
ATOM 1351 C C . GLN A 1 170 ? -1.937 -7.562 5.164 1 92.25 170 GLN A C 1
ATOM 1353 O O . GLN A 1 170 ? -3.008 -7.93 5.652 1 92.25 170 GLN A O 1
ATOM 1358 N N . SER A 1 171 ? -1.526 -6.332 5.082 1 92.12 171 SER A N 1
ATOM 1359 C CA . SER A 1 171 ? -2.441 -5.27 5.48 1 92.12 171 SER A CA 1
ATOM 1360 C C . SER A 1 171 ? -3.709 -5.281 4.633 1 92.12 171 SER A C 1
ATOM 1362 O O . SER A 1 171 ? -4.816 -5.168 5.156 1 92.12 171 SER A O 1
ATOM 1364 N N . GLU A 1 172 ? -3.555 -5.441 3.355 1 94.75 172 GLU A N 1
ATOM 1365 C CA . GLU A 1 172 ? -4.703 -5.477 2.457 1 94.75 172 GLU A CA 1
ATOM 1366 C C . GLU A 1 172 ? -5.562 -6.715 2.707 1 94.75 172 GLU A C 1
ATOM 1368 O O . GLU A 1 172 ? -6.789 -6.652 2.625 1 94.75 172 GLU A O 1
ATOM 1373 N N . LEU A 1 173 ? -4.887 -7.785 2.953 1 94.94 173 LEU A N 1
ATOM 1374 C CA . LEU A 1 173 ? -5.617 -9.016 3.227 1 94.94 173 LEU A CA 1
ATOM 1375 C C . LEU A 1 173 ? -6.438 -8.891 4.504 1 94.94 173 LEU A C 1
ATOM 1377 O O . LEU A 1 173 ? -7.605 -9.281 4.539 1 94.94 173 LEU A O 1
ATOM 1381 N N . ASN A 1 174 ? -5.793 -8.414 5.539 1 92.31 174 ASN A N 1
ATOM 1382 C CA . ASN A 1 174 ? -6.5 -8.242 6.801 1 92.31 174 ASN A CA 1
ATOM 1383 C C . ASN A 1 174 ? -7.695 -7.305 6.648 1 92.31 174 ASN A C 1
ATOM 1385 O O . ASN A 1 174 ? -8.75 -7.543 7.238 1 92.31 174 ASN A O 1
ATOM 1389 N N . TYR A 1 175 ? -7.559 -6.293 5.898 1 94.81 175 TYR A N 1
ATOM 1390 C CA . TYR A 1 175 ? -8.648 -5.367 5.613 1 94.81 175 TYR A CA 1
ATOM 1391 C C . TYR A 1 175 ? -9.766 -6.062 4.844 1 94.81 175 TYR A C 1
ATOM 1393 O O . TYR A 1 175 ? -10.945 -5.867 5.133 1 94.81 175 TYR A O 1
ATOM 1401 N N . ALA A 1 176 ? -9.336 -6.824 3.859 1 97.06 176 ALA A N 1
ATOM 1402 C CA . ALA A 1 176 ? -10.297 -7.555 3.041 1 97.06 176 ALA A CA 1
ATOM 1403 C C . ALA A 1 176 ? -11.156 -8.477 3.898 1 97.06 176 ALA A C 1
ATOM 1405 O O . ALA A 1 176 ? -12.359 -8.617 3.662 1 97.06 176 ALA A O 1
ATOM 1406 N N . VAL A 1 177 ? -10.531 -9.117 4.832 1 95.62 177 VAL A N 1
ATOM 1407 C CA . VAL A 1 177 ? -11.242 -10.023 5.73 1 95.62 177 VAL A CA 1
ATOM 1408 C C . VAL A 1 177 ? -12.297 -9.25 6.52 1 95.62 177 VAL A C 1
ATOM 1410 O O . VAL A 1 177 ? -13.461 -9.641 6.551 1 95.62 177 VAL A O 1
ATOM 1413 N N . HIS A 1 178 ? -11.883 -8.18 7.152 1 92.94 178 HIS A N 1
ATOM 1414 C CA . HIS A 1 178 ? -12.82 -7.383 7.93 1 92.94 178 HIS A CA 1
ATOM 1415 C C . HIS A 1 178 ? -13.969 -6.871 7.059 1 92.94 178 HIS A C 1
ATOM 1417 O O . HIS A 1 178 ? -15.133 -6.938 7.453 1 92.94 178 HIS A O 1
ATOM 1423 N N . PHE A 1 179 ? -13.664 -6.363 5.887 1 95 179 PHE A N 1
ATOM 1424 C CA . PHE A 1 179 ? -14.633 -5.844 4.934 1 95 179 PHE A CA 1
ATOM 1425 C C . PHE A 1 179 ? -15.648 -6.918 4.559 1 95 179 PHE A C 1
ATOM 1427 O O . PHE A 1 179 ? -16.859 -6.656 4.531 1 95 179 PHE A O 1
ATOM 1434 N N . SER A 1 180 ? -15.148 -8.094 4.266 1 96.44 180 SER A N 1
ATOM 1435 C CA . SER A 1 180 ? -15.992 -9.188 3.785 1 96.44 180 SER A CA 1
ATOM 1436 C C . SER A 1 180 ? -16.953 -9.648 4.867 1 96.44 180 SER A C 1
ATOM 1438 O O . SER A 1 180 ? -18.109 -9.969 4.578 1 96.44 180 SER A O 1
ATOM 1440 N N . PHE A 1 181 ? -16.484 -9.75 6.078 1 94.19 181 PHE A N 1
ATOM 1441 C CA . PHE A 1 181 ? -17.344 -10.164 7.176 1 94.19 181 PHE A CA 1
ATOM 1442 C C . PHE A 1 181 ? -18.422 -9.117 7.434 1 94.19 181 PHE A C 1
ATOM 1444 O O . PHE A 1 181 ? -19.562 -9.461 7.734 1 94.19 181 PHE A O 1
ATOM 1451 N N . GLN A 1 182 ? -18.062 -7.848 7.332 1 88.69 182 GLN A N 1
ATOM 1452 C CA . GLN A 1 182 ? -19.062 -6.793 7.453 1 88.69 182 GLN A CA 1
ATOM 1453 C C . GLN A 1 182 ? -20.109 -6.895 6.344 1 88.69 182 GLN A C 1
ATOM 1455 O O . GLN A 1 182 ? -21.297 -6.75 6.602 1 88.69 182 GLN A O 1
ATOM 1460 N N . GLN A 1 183 ? -19.625 -7.176 5.117 1 89.88 183 GLN A N 1
ATOM 1461 C CA . GLN A 1 183 ? -20.547 -7.305 3.984 1 89.88 183 GLN A CA 1
ATOM 1462 C C . GLN A 1 183 ? -21.484 -8.492 4.16 1 89.88 183 GLN A C 1
ATOM 1464 O O . GLN A 1 183 ? -22.625 -8.453 3.727 1 89.88 183 GLN A O 1
ATOM 1469 N N . ALA A 1 184 ? -20.969 -9.547 4.805 1 92.12 184 ALA A N 1
ATOM 1470 C CA . ALA A 1 184 ? -21.75 -10.75 5.047 1 92.12 184 ALA A CA 1
ATOM 1471 C C . ALA A 1 184 ? -22.641 -10.594 6.281 1 92.12 184 ALA A C 1
ATOM 1473 O O . ALA A 1 184 ? -23.375 -11.516 6.645 1 92.12 184 ALA A O 1
ATOM 1474 N N . ASN A 1 185 ? -22.547 -9.492 6.98 1 89.25 185 ASN A N 1
ATOM 1475 C CA . ASN A 1 185 ? -23.312 -9.195 8.188 1 89.25 185 ASN A CA 1
ATOM 1476 C C . ASN A 1 185 ? -22.984 -10.172 9.312 1 89.25 185 ASN A C 1
ATOM 1478 O O . ASN A 1 185 ? -23.891 -10.688 9.977 1 89.25 185 ASN A O 1
ATOM 1482 N N . ILE A 1 186 ? -21.75 -10.547 9.352 1 88.88 186 ILE A N 1
ATOM 1483 C CA . ILE A 1 186 ? -21.234 -11.375 10.438 1 88.88 186 ILE A CA 1
ATOM 1484 C C . ILE A 1 186 ? -20.344 -10.531 11.344 1 88.88 186 ILE A C 1
ATOM 1486 O O . ILE A 1 186 ? -19.484 -9.797 10.867 1 88.88 186 ILE A O 1
ATOM 1490 N N . ARG A 1 187 ? -20.547 -10.656 12.641 1 81.88 187 ARG A N 1
ATOM 1491 C CA . ARG A 1 187 ? -19.812 -9.844 13.602 1 81.88 187 ARG A CA 1
ATOM 1492 C C . ARG A 1 187 ? -18.344 -10.234 13.648 1 81.88 187 ARG A C 1
ATOM 1494 O O . ARG A 1 187 ? -18.016 -11.414 13.617 1 81.88 187 ARG A O 1
ATOM 1501 N N . MET A 1 188 ? -17.578 -9.211 13.633 1 86.88 188 MET A N 1
ATOM 1502 C CA . MET A 1 188 ? -16.125 -9.359 13.742 1 86.88 188 MET A CA 1
ATOM 1503 C C . MET A 1 188 ? -15.508 -8.188 14.5 1 86.88 188 MET A C 1
ATOM 1505 O O . MET A 1 188 ? -15.977 -7.055 14.375 1 86.88 188 MET A O 1
ATOM 1509 N N . THR A 1 189 ? -14.562 -8.5 15.297 1 78.12 189 THR A N 1
ATOM 1510 C CA . THR A 1 189 ? -13.859 -7.449 16.016 1 78.12 189 THR A CA 1
ATOM 1511 C C . THR A 1 189 ? -12.586 -7.043 15.289 1 78.12 189 THR A C 1
ATOM 1513 O O . THR A 1 189 ? -11.852 -7.898 14.797 1 78.12 189 THR A O 1
ATOM 1516 N N . ASP A 1 190 ? -12.391 -5.742 15.203 1 77.69 190 ASP A N 1
ATOM 1517 C CA . ASP A 1 190 ? -11.164 -5.266 14.57 1 77.69 190 ASP A CA 1
ATOM 1518 C C . ASP A 1 190 ? -10.016 -5.207 15.57 1 77.69 190 ASP A C 1
ATOM 1520 O O . ASP A 1 190 ? -10.234 -5.031 16.766 1 77.69 190 ASP A O 1
ATOM 1524 N N . THR A 1 191 ? -8.844 -5.242 15.133 1 79.88 191 THR A N 1
ATOM 1525 C CA . THR A 1 191 ? -7.625 -5.391 15.914 1 79.88 191 THR A CA 1
ATOM 1526 C C . THR A 1 191 ? -7.418 -4.184 16.828 1 79.88 191 THR A C 1
ATOM 1528 O O . THR A 1 191 ? -7.051 -4.332 18 1 79.88 191 THR A O 1
ATOM 1531 N N . LEU A 1 192 ? -7.547 -2.973 16.328 1 74.81 192 LEU A N 1
ATOM 1532 C CA . LEU A 1 192 ? -7.289 -1.769 17.109 1 74.81 192 LEU A CA 1
ATOM 1533 C C . LEU A 1 192 ? -8.258 -1.662 18.281 1 74.81 192 LEU A C 1
ATOM 1535 O O . LEU A 1 192 ? -7.855 -1.333 19.406 1 74.81 192 LEU A O 1
ATOM 1539 N N . THR A 1 193 ? -9.531 -1.946 18.016 1 70.31 193 THR A N 1
ATOM 1540 C CA . THR A 1 193 ? -10.547 -1.899 19.062 1 70.31 193 THR A CA 1
ATOM 1541 C C . THR A 1 193 ? -10.289 -2.961 20.125 1 70.31 193 THR A C 1
ATOM 1543 O O . THR A 1 193 ? -10.383 -2.684 21.328 1 70.31 193 THR A O 1
ATOM 1546 N N . ALA A 1 194 ? -10.023 -4.152 19.656 1 74.94 194 ALA A N 1
ATOM 1547 C CA . ALA A 1 194 ? -9.742 -5.242 20.594 1 74.94 194 ALA A CA 1
ATOM 1548 C C . ALA A 1 194 ? -8.555 -4.91 21.484 1 74.94 194 ALA A C 1
ATOM 1550 O O . ALA A 1 194 ? -8.578 -5.188 22.688 1 74.94 194 ALA A O 1
ATOM 1551 N N . SER A 1 195 ? -7.52 -4.359 20.906 1 74.25 195 SER A N 1
ATOM 1552 C CA . SER A 1 195 ? -6.324 -3.986 21.656 1 74.25 195 SER A CA 1
ATOM 1553 C C . SER A 1 195 ? -6.629 -2.887 22.672 1 74.25 195 SER A C 1
ATOM 1555 O O . SER A 1 195 ? -6.156 -2.934 23.812 1 74.25 195 SER A O 1
ATOM 1557 N N . ALA A 1 196 ? -7.395 -1.887 22.25 1 65.75 196 ALA A N 1
ATOM 1558 C CA . ALA A 1 196 ? -7.754 -0.788 23.141 1 65.75 196 ALA A CA 1
ATOM 1559 C C . ALA A 1 196 ? -8.594 -1.287 24.312 1 65.75 196 ALA A C 1
ATOM 1561 O O . ALA A 1 196 ? -8.43 -0.823 25.453 1 65.75 196 ALA A O 1
ATOM 1562 N N . MET A 1 197 ? -9.5 -2.186 24 1 64.31 197 MET A N 1
ATOM 1563 C CA . MET A 1 197 ? -10.359 -2.752 25.031 1 64.31 197 MET A CA 1
ATOM 1564 C C . MET A 1 197 ? -9.531 -3.484 26.094 1 64.31 197 MET A C 1
ATOM 1566 O O . MET A 1 197 ? -9.773 -3.34 27.281 1 64.31 197 MET A O 1
ATOM 1570 N N . TYR A 1 198 ? -8.648 -4.207 25.609 1 70.25 198 TYR A N 1
ATOM 1571 C CA . TYR A 1 198 ? -7.777 -4.922 26.531 1 70.25 198 TYR A CA 1
ATOM 1572 C C . TYR A 1 198 ? -6.984 -3.949 27.391 1 70.25 198 TYR A C 1
ATOM 1574 O O . TYR A 1 198 ? -6.875 -4.129 28.609 1 70.25 198 TYR A O 1
ATOM 1582 N N . CYS A 1 199 ? -6.387 -2.947 26.75 1 67.19 199 CYS A N 1
ATOM 1583 C CA . CYS A 1 199 ? -5.562 -1.979 27.469 1 67.19 199 CYS A CA 1
ATOM 1584 C C . CYS A 1 199 ? -6.375 -1.254 28.531 1 67.19 199 CYS A C 1
ATOM 1586 O O . CYS A 1 199 ? -5.895 -1.037 29.656 1 67.19 199 CYS A O 1
ATOM 1588 N N . ASN A 1 200 ? -7.582 -0.902 28.141 1 59.5 200 ASN A N 1
ATOM 1589 C CA . ASN A 1 200 ? -8.453 -0.235 29.109 1 59.5 200 ASN A CA 1
ATOM 1590 C C . ASN A 1 200 ? -8.742 -1.123 30.312 1 59.5 200 ASN A C 1
ATOM 1592 O O . ASN A 1 200 ? -8.734 -0.653 31.453 1 59.5 200 ASN A O 1
ATOM 1596 N N . TYR A 1 201 ? -9.031 -2.344 30.031 1 63.44 201 TYR A N 1
ATOM 1597 C CA . TYR A 1 201 ? -9.305 -3.293 31.094 1 63.44 201 TYR A CA 1
ATOM 1598 C C . TYR A 1 201 ? -8.07 -3.49 31.969 1 63.44 201 TYR A C 1
ATOM 1600 O O . TYR A 1 201 ? -8.18 -3.553 33.188 1 63.44 201 TYR A O 1
ATOM 1608 N N . ASP A 1 202 ? -6.973 -3.613 31.359 1 66.81 202 ASP A N 1
ATOM 1609 C CA . ASP A 1 202 ? -5.711 -3.801 32.062 1 66.81 202 ASP A CA 1
ATOM 1610 C C . ASP A 1 202 ? -5.398 -2.6 32.969 1 66.81 202 ASP A C 1
ATOM 1612 O O . ASP A 1 202 ? -4.895 -2.762 34.062 1 66.81 202 ASP A O 1
ATOM 1616 N N . ASP A 1 203 ? -5.676 -1.429 32.469 1 64.12 203 ASP A N 1
ATOM 1617 C CA . ASP A 1 203 ? -5.445 -0.208 33.25 1 64.12 203 ASP A CA 1
ATOM 1618 C C . ASP A 1 203 ? -6.324 -0.165 34.469 1 64.12 203 ASP A C 1
ATOM 1620 O O . ASP A 1 203 ? -5.867 0.226 35.562 1 64.12 203 ASP A O 1
ATOM 1624 N N . GLU A 1 204 ? -7.512 -0.549 34.219 1 59.47 204 GLU A N 1
ATOM 1625 C CA . GLU A 1 204 ? -8.43 -0.583 35.344 1 59.47 204 GLU A CA 1
ATOM 1626 C C . GLU A 1 204 ? -8.023 -1.654 36.344 1 59.47 204 GLU A C 1
ATOM 1628 O O . GLU A 1 204 ? -8.164 -1.461 37.562 1 59.47 204 GLU A O 1
ATOM 1633 N N . HIS A 1 205 ? -7.609 -2.766 35.875 1 64.62 205 HIS A N 1
ATOM 1634 C CA . HIS A 1 205 ? -7.133 -3.838 36.719 1 64.62 205 HIS A CA 1
ATOM 1635 C C . HIS A 1 205 ? -5.926 -3.395 37.531 1 64.62 205 HIS A C 1
ATOM 1637 O O . HIS A 1 205 ? -5.832 -3.695 38.75 1 64.62 205 HIS A O 1
ATOM 1643 N N . LEU A 1 206 ? -5.051 -2.732 36.906 1 66.94 206 LEU A N 1
ATOM 1644 C CA . LEU A 1 206 ? -3.873 -2.189 37.594 1 66.94 206 LEU A CA 1
ATOM 1645 C C . LEU A 1 206 ? -4.277 -1.211 38.688 1 66.94 206 LEU A C 1
ATOM 1647 O O . LEU A 1 206 ? -3.725 -1.246 39.781 1 66.94 206 LEU A O 1
ATOM 1651 N N . ARG A 1 207 ? -5.125 -0.378 38.375 1 62.66 207 ARG A N 1
ATOM 1652 C CA . ARG A 1 207 ? -5.586 0.627 39.344 1 62.66 207 ARG A CA 1
ATOM 1653 C C . ARG A 1 207 ? -6.227 -0.026 40.562 1 62.66 207 ARG A C 1
ATOM 1655 O O . ARG A 1 207 ? -5.977 0.385 41.688 1 62.66 207 ARG A O 1
ATOM 1662 N N . LYS A 1 208 ? -6.91 -1.07 40.219 1 61.34 208 LYS A N 1
ATOM 1663 C CA . LYS A 1 208 ? -7.684 -1.713 41.281 1 61.34 208 LYS A CA 1
ATOM 1664 C C . LYS A 1 208 ? -6.824 -2.688 42.062 1 61.34 208 LYS A C 1
ATOM 1666 O O . LYS A 1 208 ? -6.965 -2.791 43.281 1 61.34 208 LYS A O 1
ATOM 1671 N N . HIS A 1 209 ? -5.93 -3.42 41.406 1 63.28 209 HIS A N 1
ATOM 1672 C CA . HIS A 1 209 ? -5.27 -4.551 42.062 1 63.28 209 HIS A CA 1
ATOM 1673 C C . HIS A 1 209 ? -3.775 -4.297 42.219 1 63.28 209 HIS A C 1
ATOM 1675 O O . HIS A 1 209 ? -3.092 -5.035 42.938 1 63.28 209 HIS A O 1
ATOM 1681 N N . GLY A 1 210 ? -3.248 -3.266 41.531 1 62.78 210 GLY A N 1
ATOM 1682 C CA . GLY A 1 210 ? -1.857 -2.875 41.688 1 62.78 210 GLY A CA 1
ATOM 1683 C C . GLY A 1 210 ? -0.909 -3.641 40.781 1 62.78 210 GLY A C 1
ATOM 1684 O O . GLY A 1 210 ? 0.312 -3.51 40.906 1 62.78 210 GLY A O 1
ATOM 1685 N N . PHE A 1 211 ? -1.53 -4.637 40.062 1 66.69 211 PHE A N 1
ATOM 1686 C CA . PHE A 1 211 ? -0.681 -5.34 39.094 1 66.69 211 PHE A CA 1
ATOM 1687 C C . PHE A 1 211 ? -1.404 -5.535 37.781 1 66.69 211 PHE A C 1
ATOM 1689 O O . PHE A 1 211 ? -2.635 -5.516 37.719 1 66.69 211 PHE A O 1
ATOM 1696 N N . ARG A 1 212 ? -0.558 -5.734 36.781 1 69.38 212 ARG A N 1
ATOM 1697 C CA . ARG A 1 212 ? -1.127 -5.906 35.438 1 69.38 212 ARG A CA 1
ATOM 1698 C C . ARG A 1 212 ? -1.415 -7.375 35.156 1 69.38 212 ARG A C 1
ATOM 1700 O O . ARG A 1 212 ? -0.806 -8.266 35.75 1 69.38 212 ARG A O 1
ATOM 1707 N N . LEU A 1 213 ? -2.311 -7.641 34.219 1 63.69 213 LEU A N 1
ATOM 1708 C CA . LEU A 1 213 ? -2.721 -9 33.844 1 63.69 213 LEU A CA 1
ATOM 1709 C C . LEU A 1 213 ? -1.604 -9.727 33.125 1 63.69 213 LEU A C 1
ATOM 1711 O O . LEU A 1 213 ? -0.902 -9.125 32.312 1 63.69 213 LEU A O 1
ATOM 1715 N N . PRO A 1 214 ? -1.366 -10.906 33.5 1 61.69 214 PRO A N 1
ATOM 1716 C CA . PRO A 1 214 ? -0.45 -11.695 32.688 1 61.69 214 PRO A CA 1
ATOM 1717 C C . PRO A 1 214 ? -0.965 -11.898 31.25 1 61.69 214 PRO A C 1
ATOM 1719 O O . PRO A 1 214 ? -2.172 -12.055 31.047 1 61.69 214 PRO A O 1
ATOM 1722 N N . ALA A 1 215 ? -0.091 -11.609 30.297 1 60.59 215 ALA A N 1
ATOM 1723 C CA . ALA A 1 215 ? -0.545 -11.75 28.922 1 60.59 215 ALA A CA 1
ATOM 1724 C C . ALA A 1 215 ? 0.494 -12.484 28.078 1 60.59 215 ALA A C 1
ATOM 1726 O O . ALA A 1 215 ? 1.696 -12.367 28.328 1 60.59 215 ALA A O 1
ATOM 1727 N N . ASP A 1 216 ? -0.043 -13.438 27.219 1 61.53 216 ASP A N 1
ATOM 1728 C CA . ASP A 1 216 ? 0.8 -14.031 26.188 1 61.53 216 ASP A CA 1
ATOM 1729 C C . ASP A 1 216 ? 0.912 -13.117 24.969 1 61.53 216 ASP A C 1
ATOM 1731 O O . ASP A 1 216 ? -0.076 -12.883 24.266 1 61.53 216 ASP A O 1
ATOM 1735 N N . PRO A 1 217 ? 2.125 -12.656 24.75 1 59.97 217 PRO A N 1
ATOM 1736 C CA . PRO A 1 217 ? 2.299 -11.68 23.672 1 59.97 217 PRO A CA 1
ATOM 1737 C C . PRO A 1 217 ? 1.886 -12.227 22.312 1 59.97 217 PRO A C 1
ATOM 1739 O O . PRO A 1 217 ? 1.518 -11.453 21.422 1 59.97 217 PRO A O 1
ATOM 1742 N N . TYR A 1 218 ? 1.858 -13.484 22.141 1 61.22 218 TYR A N 1
ATOM 1743 C CA . TYR A 1 218 ? 1.519 -14.078 20.844 1 61.22 218 TYR A CA 1
ATOM 1744 C C . TYR A 1 218 ? 0.062 -13.812 20.5 1 61.22 218 TYR A C 1
ATOM 1746 O O . TYR A 1 218 ? -0.278 -13.656 19.312 1 61.22 218 TYR A O 1
ATOM 1754 N N . TRP A 1 219 ? -0.618 -13.797 21.531 1 59.66 219 TRP A N 1
ATOM 1755 C CA . TRP A 1 219 ? -2.049 -13.664 21.281 1 59.66 219 TRP A CA 1
ATOM 1756 C C . TRP A 1 219 ? -2.445 -12.203 21.125 1 59.66 219 TRP A C 1
ATOM 1758 O O . TRP A 1 219 ? -3.52 -11.891 20.609 1 59.66 219 TRP A O 1
ATOM 1768 N N . LEU A 1 220 ? -1.508 -11.461 21.688 1 56.16 220 LEU A N 1
ATOM 1769 C CA . LEU A 1 220 ? -1.858 -10.047 21.703 1 56.16 220 LEU A CA 1
ATOM 1770 C C . LEU A 1 220 ? -1.191 -9.297 20.547 1 56.16 220 LEU A C 1
ATOM 1772 O O . LEU A 1 220 ? -1.478 -8.125 20.312 1 56.16 220 LEU A O 1
ATOM 1776 N N . ALA A 1 221 ? -0.317 -10.031 19.828 1 54.5 221 ALA A N 1
ATOM 1777 C CA . ALA A 1 221 ? 0.574 -9.344 18.906 1 54.5 221 ALA A CA 1
ATOM 1778 C C . ALA A 1 221 ? -0.17 -8.922 17.641 1 54.5 221 ALA A C 1
ATOM 1780 O O . ALA A 1 221 ? -1.039 -9.648 17.156 1 54.5 221 ALA A O 1
ATOM 1781 N N . PRO A 1 222 ? -0.034 -7.684 17.281 1 54.59 222 PRO A N 1
ATOM 1782 C CA . PRO A 1 222 ? -0.663 -7.078 16.094 1 54.59 222 PRO A CA 1
ATOM 1783 C C . PRO A 1 222 ? -0.365 -7.848 14.812 1 54.59 222 PRO A C 1
ATOM 1785 O O . PRO A 1 222 ? 0.548 -8.68 14.781 1 54.59 222 PRO A O 1
ATOM 1788 N N . PRO A 1 223 ? -1.093 -7.559 13.68 1 52.16 223 PRO A N 1
ATOM 1789 C CA . PRO A 1 223 ? -1.247 -8.141 12.344 1 52.16 223 PRO A CA 1
ATOM 1790 C C . PRO A 1 223 ? 0.086 -8.547 11.719 1 52.16 223 PRO A C 1
ATOM 1792 O O . PRO A 1 223 ? 0.149 -9.531 10.984 1 52.16 223 PRO A O 1
ATOM 1795 N N . GLN A 1 224 ? 1.267 -7.855 11.828 1 57.25 224 GLN A N 1
ATOM 1796 C CA . GLN A 1 224 ? 2.248 -8.234 10.812 1 57.25 224 GLN A CA 1
ATOM 1797 C C . GLN A 1 224 ? 3.168 -9.336 11.328 1 57.25 224 GLN A C 1
ATOM 1799 O O . GLN A 1 224 ? 4.223 -9.594 10.742 1 57.25 224 GLN A O 1
ATOM 1804 N N . GLY A 1 225 ? 2.68 -10.062 12.359 1 61.97 225 GLY A N 1
ATOM 1805 C CA . GLY A 1 225 ? 3.594 -10.984 13.016 1 61.97 225 GLY A CA 1
ATOM 1806 C C . GLY A 1 225 ? 3.885 -12.227 12.195 1 61.97 225 GLY A C 1
ATOM 1807 O O . GLY A 1 225 ? 5.031 -12.672 12.125 1 61.97 225 GLY A O 1
ATOM 1808 N N . SER A 1 226 ? 3.07 -12.633 11.336 1 61.41 226 SER A N 1
ATOM 1809 C CA . SER A 1 226 ? 3.268 -13.945 10.734 1 61.41 226 SER A CA 1
ATOM 1810 C C . SER A 1 226 ? 4.281 -13.891 9.594 1 61.41 226 SER A C 1
ATOM 1812 O O . SER A 1 226 ? 4.742 -14.922 9.109 1 61.41 226 SER A O 1
ATOM 1814 N N . ILE A 1 227 ? 4.672 -12.641 9.305 1 68.81 227 ILE A N 1
ATOM 1815 C CA . ILE A 1 227 ? 5.621 -12.469 8.219 1 68.81 227 ILE A CA 1
ATOM 1816 C C . ILE A 1 227 ? 7.047 -12.656 8.734 1 68.81 227 ILE A C 1
ATOM 1818 O O . ILE A 1 227 ? 7.941 -13.055 7.988 1 68.81 227 ILE A O 1
ATOM 1822 N N . VAL A 1 228 ? 7.16 -12.398 10.047 1 63.5 228 VAL A N 1
ATOM 1823 C CA . VAL A 1 228 ? 8.484 -12.445 10.656 1 63.5 228 VAL A CA 1
ATOM 1824 C C . VAL A 1 228 ? 8.703 -13.805 11.305 1 63.5 228 VAL A C 1
ATOM 1826 O O . VAL A 1 228 ? 7.91 -14.242 12.141 1 63.5 228 VAL A O 1
ATOM 1829 N N . PRO A 1 229 ? 9.703 -14.523 10.969 1 60.16 229 PRO A N 1
ATOM 1830 C CA . PRO A 1 229 ? 9.969 -15.883 11.453 1 60.16 229 PRO A CA 1
ATOM 1831 C C . PRO A 1 229 ? 9.945 -15.984 12.977 1 60.16 229 PRO A C 1
ATOM 1833 O O . PRO A 1 229 ? 9.5 -17 13.523 1 60.16 229 PRO A O 1
ATOM 1836 N N . LEU A 1 230 ? 10.312 -15 13.625 1 62.78 230 LEU A N 1
ATOM 1837 C CA . LEU A 1 230 ? 10.461 -15.039 15.078 1 62.78 230 LEU A CA 1
ATOM 1838 C C . LEU A 1 230 ? 9.102 -15.102 15.758 1 62.78 230 LEU A C 1
ATOM 1840 O O . LEU A 1 230 ? 8.992 -15.578 16.891 1 62.78 230 LEU A O 1
ATOM 1844 N N . TRP A 1 231 ? 8.164 -14.734 15.047 1 64.19 231 TRP A N 1
ATOM 1845 C CA . TRP A 1 231 ? 6.805 -14.703 15.586 1 64.19 231 TRP A CA 1
ATOM 1846 C C . TRP A 1 231 ? 6.371 -16.094 16.047 1 64.19 231 TRP A C 1
ATOM 1848 O O . TRP A 1 231 ? 5.707 -16.234 17.078 1 64.19 231 TRP A O 1
ATOM 1858 N N . HIS A 1 232 ? 6.742 -17.062 15.445 1 60.34 232 HIS A N 1
ATOM 1859 C CA . HIS A 1 232 ? 6.277 -18.406 15.719 1 60.34 232 HIS A CA 1
ATOM 1860 C C . HIS A 1 232 ? 7.07 -19.047 16.859 1 60.34 232 HIS A C 1
ATOM 1862 O O . HIS A 1 232 ? 6.711 -20.125 17.344 1 60.34 232 HIS A O 1
ATOM 1868 N N . ARG A 1 233 ? 8.125 -18.328 17.25 1 60.16 233 ARG A N 1
ATOM 1869 C CA . ARG A 1 233 ? 8.938 -18.891 18.328 1 60.16 233 ARG A CA 1
ATOM 1870 C C . ARG A 1 233 ? 8.367 -18.516 19.688 1 60.16 233 ARG A C 1
ATOM 1872 O O . ARG A 1 233 ? 8.648 -19.188 20.688 1 60.16 233 ARG A O 1
ATOM 1879 N N . GLY A 1 234 ? 7.352 -17.828 19.828 1 54.31 234 GLY A N 1
ATOM 1880 C CA . GLY A 1 234 ? 6.621 -17.516 21.062 1 54.31 234 GLY A CA 1
ATOM 1881 C C . GLY A 1 234 ? 7.508 -16.984 22.156 1 54.31 234 GLY A C 1
ATOM 1882 O O . GLY A 1 234 ? 8.734 -16.922 22.016 1 54.31 234 GLY A O 1
ATOM 1883 N N . GLY A 1 235 ? 7.184 -15.984 23.031 1 49.34 235 GLY A N 1
ATOM 1884 C CA . GLY A 1 235 ? 7.895 -15.586 24.234 1 49.34 235 GLY A CA 1
ATOM 1885 C C . GLY A 1 235 ? 7.777 -16.578 25.359 1 49.34 235 GLY A C 1
ATOM 1886 O O . GLY A 1 235 ? 7.016 -17.547 25.266 1 49.34 235 GLY A O 1
ATOM 1887 N N . SER A 1 236 ? 8.664 -16.688 26.25 1 46.25 236 SER A N 1
ATOM 1888 C CA . SER A 1 236 ? 8.672 -17.594 27.375 1 46.25 236 SER A CA 1
ATOM 1889 C C . SER A 1 236 ? 7.309 -17.656 28.062 1 46.25 236 SER A C 1
ATOM 1891 O O . SER A 1 236 ? 6.578 -16.672 28.078 1 46.25 236 SER A O 1
ATOM 1893 N N . PRO A 1 237 ? 6.859 -18.938 28.406 1 45.84 237 PRO A N 1
ATOM 1894 C CA . PRO A 1 237 ? 5.566 -19.266 29 1 45.84 237 PRO A CA 1
ATOM 1895 C C . PRO A 1 237 ? 5.215 -18.359 30.188 1 45.84 237 PRO A C 1
ATOM 1897 O O . PRO A 1 237 ? 6.074 -18.062 31.016 1 45.84 237 PRO A O 1
ATOM 1900 N N . ASN A 1 238 ? 4.203 -17.484 29.969 1 46.53 238 ASN A N 1
ATOM 1901 C CA . ASN A 1 238 ? 3.586 -16.734 31.062 1 46.53 238 ASN A CA 1
ATOM 1902 C C . ASN A 1 238 ? 3.018 -17.641 32.125 1 46.53 238 ASN A C 1
ATOM 1904 O O . ASN A 1 238 ? 2.605 -18.766 31.844 1 46.53 238 ASN A O 1
ATOM 1908 N N . TYR A 1 239 ? 3.467 -17.422 33.344 1 46.72 239 TYR A N 1
ATOM 1909 C CA . TYR A 1 239 ? 2.828 -18.094 34.469 1 46.72 239 TYR A CA 1
ATOM 1910 C C . TYR A 1 239 ? 1.31 -18.016 34.344 1 46.72 239 TYR A C 1
ATOM 1912 O O . TYR A 1 239 ? 0.742 -16.922 34.25 1 46.72 239 TYR A O 1
ATOM 1920 N N . GLN A 1 240 ? 0.692 -19.125 33.969 1 47.81 240 GLN A N 1
ATOM 1921 C CA . GLN A 1 240 ? -0.763 -19.172 33.875 1 47.81 240 GLN A CA 1
ATOM 1922 C C . GLN A 1 240 ? -1.374 -19.781 35.125 1 47.81 240 GLN A C 1
ATOM 1924 O O . GLN A 1 240 ? -1.428 -21.016 35.25 1 47.81 240 GLN A O 1
ATOM 1929 N N . PRO A 1 241 ? -1.765 -19 36.062 1 49.06 241 PRO A N 1
ATOM 1930 C CA . PRO A 1 241 ? -2.334 -19.578 37.312 1 49.06 241 PRO A CA 1
ATOM 1931 C C . PRO A 1 241 ? -3.658 -20.297 37.062 1 49.06 241 PRO A C 1
ATOM 1933 O O . PRO A 1 241 ? -4.465 -19.844 36.219 1 49.06 241 PRO A O 1
ATOM 1936 N N . LYS A 1 242 ? -3.873 -21.531 37.594 1 49.12 242 LYS A N 1
ATOM 1937 C CA . LYS A 1 242 ? -5.16 -22.203 37.625 1 49.12 242 LYS A CA 1
ATOM 1938 C C . LYS A 1 242 ? -6.125 -21.516 38.594 1 49.12 242 LYS A C 1
ATOM 1940 O O . LYS A 1 242 ? -5.703 -20.953 39.594 1 49.12 242 LYS A O 1
ATOM 1945 N N . PRO A 1 243 ? -7.684 -21.625 38.406 1 48.59 243 PRO A N 1
ATOM 1946 C CA . PRO A 1 243 ? -8.383 -22.281 37.312 1 48.59 243 PRO A CA 1
ATOM 1947 C C . PRO A 1 243 ? -8.234 -21.547 35.969 1 48.59 243 PRO A C 1
ATOM 1949 O O . PRO A 1 243 ? -8.188 -20.312 35.938 1 48.59 243 PRO A O 1
ATOM 1952 N N . LEU A 1 244 ? -7.887 -22.344 35 1 55.44 244 LEU A N 1
ATOM 1953 C CA . LEU A 1 244 ? -7.656 -21.734 33.688 1 55.44 244 LEU A CA 1
ATOM 1954 C C . LEU A 1 244 ? -8.312 -22.562 32.594 1 55.44 244 LEU A C 1
ATOM 1956 O O . LEU A 1 244 ? -8.422 -23.781 32.688 1 55.44 244 LEU A O 1
ATOM 1960 N N . ILE A 1 245 ? -9.078 -21.891 31.797 1 58.59 245 ILE A N 1
ATOM 1961 C CA . ILE A 1 245 ? -9.461 -22.547 30.547 1 58.59 245 ILE A CA 1
ATOM 1962 C C . ILE A 1 245 ? -8.211 -22.906 29.75 1 58.59 245 ILE A C 1
ATOM 1964 O O . ILE A 1 245 ? -7.391 -22.047 29.438 1 58.59 245 ILE A O 1
ATOM 1968 N N . ALA A 1 246 ? -8.016 -24.266 29.938 1 58.88 246 ALA A N 1
ATOM 1969 C CA . ALA A 1 246 ? -6.77 -24.734 29.328 1 58.88 246 ALA A CA 1
ATOM 1970 C C . ALA A 1 246 ? -7.051 -25.703 28.188 1 58.88 246 ALA A C 1
ATOM 1972 O O . ALA A 1 246 ? -8.188 -26.141 28 1 58.88 246 ALA A O 1
ATOM 1973 N N . ARG A 1 247 ? -6.117 -25.938 27.531 1 62.44 247 ARG A N 1
ATOM 1974 C CA . ARG A 1 247 ? -6.195 -26.938 26.469 1 62.44 247 ARG A CA 1
ATOM 1975 C C . ARG A 1 247 ? -6.324 -28.344 27.047 1 62.44 247 ARG A C 1
ATOM 1977 O O . ARG A 1 247 ? -5.906 -28.594 28.188 1 62.44 247 ARG A O 1
ATOM 1984 N N . HIS A 1 248 ? -7.09 -29.172 26.188 1 61.59 248 HIS A N 1
ATOM 1985 C CA . HIS A 1 248 ? -7.184 -30.578 26.578 1 61.59 248 HIS A CA 1
ATOM 1986 C C . HIS A 1 248 ? -5.809 -31.156 26.891 1 61.59 248 HIS A C 1
ATOM 1988 O O . HIS A 1 248 ? -4.844 -30.906 26.172 1 61.59 248 HIS A O 1
ATOM 1994 N N . LEU A 1 249 ? -5.73 -31.734 27.922 1 58.97 249 LEU A N 1
ATOM 1995 C CA . LEU A 1 249 ? -4.488 -32.406 28.297 1 58.97 249 LEU A CA 1
ATOM 1996 C C . LEU A 1 249 ? -4.141 -33.5 27.312 1 58.97 249 LEU A C 1
ATOM 1998 O O . LEU A 1 249 ? -2.967 -33.719 27 1 58.97 249 LEU A O 1
ATOM 2002 N N . GLN A 1 250 ? -5.266 -34.188 26.875 1 66.56 250 GLN A N 1
ATOM 2003 C CA . GLN A 1 250 ? -5.023 -35.312 25.984 1 66.56 250 GLN A CA 1
ATOM 2004 C C . GLN A 1 250 ? -5.621 -35.062 24.594 1 66.56 250 GLN A C 1
ATOM 2006 O O . GLN A 1 250 ? -6.719 -34.5 24.484 1 66.56 250 GLN A O 1
ATOM 2011 N N . ASP A 1 251 ? -4.844 -35.438 23.578 1 76.38 251 ASP A N 1
ATOM 2012 C CA . ASP A 1 251 ? -5.34 -35.406 22.203 1 76.38 251 ASP A CA 1
ATOM 2013 C C . ASP A 1 251 ? -6.285 -36.562 21.922 1 76.38 251 ASP A C 1
ATOM 2015 O O . ASP A 1 251 ? -5.891 -37.719 22.031 1 76.38 251 ASP A O 1
ATOM 2019 N N . PRO A 1 252 ? -7.492 -36.25 21.641 1 78.19 252 PRO A N 1
ATOM 2020 C CA . PRO A 1 252 ? -8.477 -37.344 21.484 1 78.19 252 PRO A CA 1
ATOM 2021 C C . PRO A 1 252 ? -8.094 -38.344 20.391 1 78.19 252 PRO A C 1
ATOM 2023 O O . PRO A 1 252 ? -8.375 -39.531 20.531 1 78.19 252 PRO A O 1
ATOM 2026 N N . VAL A 1 253 ? -7.512 -37.906 19.359 1 81.31 253 VAL A N 1
ATOM 2027 C CA . VAL A 1 253 ? -7.102 -38.781 18.281 1 81.31 253 VAL A CA 1
ATOM 2028 C C . VAL A 1 253 ? -6.035 -39.75 18.766 1 81.31 253 VAL A C 1
ATOM 2030 O O . VAL A 1 253 ? -6.074 -40.938 18.453 1 81.31 253 VAL A O 1
ATOM 2033 N N . LYS A 1 254 ? -5.16 -39.188 19.562 1 77.12 254 LYS A N 1
ATOM 2034 C CA . LYS A 1 254 ? -4.105 -40.031 20.109 1 77.12 254 LYS A CA 1
ATOM 2035 C C . LYS A 1 254 ? -4.684 -41.062 21.078 1 77.12 254 LYS A C 1
ATOM 2037 O O . LYS A 1 254 ? -4.211 -42.188 21.125 1 77.12 254 LYS A O 1
ATOM 2042 N N . VAL A 1 255 ? -5.641 -40.656 21.797 1 76.94 255 VAL A N 1
ATOM 2043 C CA . VAL A 1 255 ? -6.309 -41.562 22.734 1 76.94 255 VAL A CA 1
ATOM 2044 C C . VAL A 1 255 ? -6.977 -42.688 21.969 1 76.94 255 VAL A C 1
ATOM 2046 O O . VAL A 1 255 ? -6.887 -43.844 22.359 1 76.94 255 VAL A O 1
ATOM 2049 N N . TRP A 1 256 ? -7.578 -42.344 20.969 1 79.81 256 TRP A N 1
ATOM 2050 C CA . TRP A 1 256 ? -8.273 -43.344 20.125 1 79.81 256 TRP A CA 1
ATOM 2051 C C . TRP A 1 256 ? -7.281 -44.312 19.5 1 79.81 256 TRP A C 1
ATOM 2053 O O . TRP A 1 256 ? -7.516 -45.531 19.469 1 79.81 256 TRP A O 1
ATOM 2063 N N . ARG A 1 257 ? -6.191 -43.812 18.984 1 78.81 257 ARG A N 1
ATOM 2064 C CA . ARG A 1 257 ? -5.184 -44.625 18.328 1 78.81 257 ARG A CA 1
ATOM 2065 C C . ARG A 1 257 ? -4.547 -45.594 19.328 1 78.81 257 ARG A C 1
ATOM 2067 O O . ARG A 1 257 ? -4.188 -46.719 18.969 1 78.81 257 ARG A O 1
ATOM 2074 N N . ARG A 1 258 ? -4.309 -45.094 20.516 1 73.38 258 ARG A N 1
ATOM 2075 C CA . ARG A 1 258 ? -3.752 -45.938 21.562 1 73.38 258 ARG A CA 1
ATOM 2076 C C . ARG A 1 258 ? -4.703 -47.094 21.891 1 73.38 258 ARG A C 1
ATOM 2078 O O . ARG A 1 258 ? -4.266 -48.219 22.141 1 73.38 258 ARG A O 1
ATOM 2085 N N . LYS A 1 259 ? -5.898 -46.75 21.922 1 68.44 259 LYS A N 1
ATOM 2086 C CA . LYS A 1 259 ? -6.902 -47.75 22.234 1 68.44 259 LYS A CA 1
ATOM 2087 C C . LYS A 1 259 ? -7.016 -48.781 21.109 1 68.44 259 LYS A C 1
ATOM 2089 O O . LYS A 1 259 ? -7.148 -49.969 21.375 1 68.44 259 LYS A O 1
ATOM 2094 N N . THR A 1 260 ? -6.914 -48.25 19.875 1 64.38 260 THR A N 1
ATOM 2095 C CA . THR A 1 260 ? -7.051 -49.125 18.719 1 64.38 260 THR A CA 1
ATOM 2096 C C . THR A 1 260 ? -5.77 -49.938 18.5 1 64.38 260 THR A C 1
ATOM 2098 O O . THR A 1 260 ? -5.816 -51.094 18.094 1 64.38 260 THR A O 1
ATOM 2101 N N . LYS A 1 261 ? -4.543 -49.281 18.547 1 55.78 261 LYS A N 1
ATOM 2102 C CA . LYS A 1 261 ? -3.277 -50 18.469 1 55.78 261 LYS A CA 1
ATOM 2103 C C . LYS A 1 261 ? -3.162 -51.031 19.594 1 55.78 261 LYS A C 1
ATOM 2105 O O . LYS A 1 261 ? -2.613 -52.125 19.391 1 55.78 261 LYS A O 1
ATOM 2110 N N . GLN A 1 262 ? -3.486 -50.625 20.781 1 48.72 262 GLN A N 1
ATOM 2111 C CA . GLN A 1 262 ? -3.496 -51.688 21.797 1 48.72 262 GLN A CA 1
ATOM 2112 C C . GLN A 1 262 ? -4.332 -52.875 21.344 1 48.72 262 GLN A C 1
ATOM 2114 O O . GLN A 1 262 ? -3.996 -54.031 21.641 1 48.72 262 GLN A O 1
ATOM 2119 N N . GLN A 1 263 ? -5.414 -52.562 20.594 1 40.94 263 GLN A N 1
ATOM 2120 C CA . GLN A 1 263 ? -6.121 -53.75 20.109 1 40.94 263 GLN A CA 1
ATOM 2121 C C . GLN A 1 263 ? -5.324 -54.438 19.016 1 40.94 263 GLN A C 1
ATOM 2123 O O . GLN A 1 263 ? -5.316 -55.688 18.938 1 40.94 263 GLN A O 1
ATOM 2128 N N . GLU A 1 264 ? -4.742 -53.656 18 1 37.75 264 GLU A N 1
ATOM 2129 C CA . GLU A 1 264 ? -3.928 -54.281 16.969 1 37.75 264 GLU A CA 1
ATOM 2130 C C . GLU A 1 264 ? -2.557 -54.688 17.516 1 37.75 264 GLU A C 1
ATOM 2132 O O . GLU A 1 264 ? -1.973 -55.688 17.094 1 37.75 264 GLU A O 1
ATOM 2137 N N . GLU A 1 265 ? -1.895 -53.844 18.25 1 37.5 265 GLU A N 1
ATOM 2138 C CA . GLU A 1 265 ? -0.604 -54.312 18.75 1 37.5 265 GLU A CA 1
ATOM 2139 C C . GLU A 1 265 ? -0.756 -55.562 19.594 1 37.5 265 GLU A C 1
ATOM 2141 O O . GLU A 1 265 ? 0.211 -56.062 20.188 1 37.5 265 GLU A O 1
ATOM 2146 N N . LEU A 1 266 ? -1.803 -56.406 19.969 1 29.02 266 LEU A N 1
ATOM 2147 C CA . LEU A 1 266 ? -1.292 -57.75 20.219 1 29.02 266 LEU A CA 1
ATOM 2148 C C . LEU A 1 266 ? -0.339 -58.188 19.109 1 29.02 266 LEU A C 1
ATOM 2150 O O . LEU A 1 266 ? 0.538 -59.031 19.328 1 29.02 266 LEU A O 1
ATOM 2154 N N . ASN A 1 267 ? -0.707 -58.156 17.734 1 25.27 267 ASN A N 1
ATOM 2155 C CA . ASN A 1 267 ? 0.374 -58.656 16.906 1 25.27 267 ASN A CA 1
ATOM 2156 C C . ASN A 1 267 ? 1.571 -57.719 16.875 1 25.27 267 ASN A C 1
ATOM 2158 O O . ASN A 1 267 ? 2.203 -57.5 17.906 1 25.27 267 ASN A O 1
ATOM 2162 N N . SER A 1 268 ? 2.133 -57.062 15.609 1 27.34 268 SER A N 1
ATOM 2163 C CA . SER A 1 268 ? 3.482 -56.625 15.258 1 27.34 268 SER A CA 1
ATOM 2164 C C . SER A 1 268 ? 3.805 -55.25 15.867 1 27.34 268 SER A C 1
ATOM 2166 O O . SER A 1 268 ? 3.076 -54.281 15.656 1 27.34 268 SER A O 1
ATOM 2168 N N . LEU A 1 269 ? 4.215 -55.031 17.078 1 26.91 269 LEU A N 1
ATOM 2169 C CA . LEU A 1 269 ? 4.832 -53.969 17.891 1 26.91 269 LEU A CA 1
ATOM 2170 C C . LEU A 1 269 ? 5.75 -53.094 17.047 1 26.91 269 LEU A C 1
ATOM 2172 O O . LEU A 1 269 ? 6.652 -52.469 17.562 1 26.91 269 LEU A O 1
ATOM 2176 N N . THR A 1 270 ? 5.879 -53.25 15.703 1 23.8 270 THR A N 1
ATOM 2177 C CA . THR A 1 270 ? 7.031 -52.594 15.086 1 23.8 270 THR A CA 1
ATOM 2178 C C . THR A 1 270 ? 6.91 -51.094 15.188 1 23.8 270 THR A C 1
ATOM 2180 O O . THR A 1 270 ? 5.863 -50.531 14.859 1 23.8 270 THR A O 1
ATOM 2183 N N . TYR A 1 271 ? 7.375 -50.469 16.203 1 23 271 TYR A N 1
ATOM 2184 C CA . TYR A 1 271 ? 7.582 -49.031 16.344 1 23 271 TYR A CA 1
ATOM 2185 C C . TYR A 1 271 ? 7.941 -48.406 15.016 1 23 271 TYR A C 1
ATOM 2187 O O . TYR A 1 271 ? 8.961 -48.75 14.406 1 23 271 TYR A O 1
ATOM 2195 N N . PRO A 1 272 ? 7.016 -48.062 14.133 1 25.61 272 PRO A N 1
ATOM 2196 C CA . PRO A 1 272 ? 7.598 -47.594 12.875 1 25.61 272 PRO A CA 1
ATOM 2197 C C . PRO A 1 272 ? 8.43 -46.312 13.047 1 25.61 272 PRO A C 1
ATOM 2199 O O . PRO A 1 272 ? 8.016 -45.406 13.766 1 25.61 272 PRO A O 1
ATOM 2202 N N . ALA A 1 273 ? 9.672 -46.312 13.305 1 23.98 273 ALA A N 1
ATOM 2203 C CA . ALA A 1 273 ? 10.633 -45.219 13.234 1 23.98 273 ALA A CA 1
ATOM 2204 C C . ALA A 1 273 ? 10.195 -44.156 12.219 1 23.98 273 ALA A C 1
ATOM 2206 O O . ALA A 1 273 ? 9.641 -44.5 11.172 1 23.98 273 ALA A O 1
ATOM 2207 N N . ARG A 1 274 ? 9.953 -43.031 12.633 1 27.31 274 ARG A N 1
ATOM 2208 C CA . ARG A 1 274 ? 9.727 -41.969 11.664 1 27.31 274 ARG A CA 1
ATOM 2209 C C . ARG A 1 274 ? 10.68 -42.094 10.477 1 27.31 274 ARG A C 1
ATOM 2211 O O . ARG A 1 274 ? 11.82 -41.625 10.531 1 27.31 274 ARG A O 1
ATOM 2218 N N . ARG A 1 275 ? 10.906 -43.344 9.984 1 24.92 275 ARG A N 1
ATOM 2219 C CA . ARG A 1 275 ? 11.75 -43.375 8.789 1 24.92 275 ARG A CA 1
ATOM 2220 C C . ARG A 1 275 ? 11.195 -42.469 7.703 1 24.92 275 ARG A C 1
ATOM 2222 O O . ARG A 1 275 ? 9.984 -42.438 7.465 1 24.92 275 ARG A O 1
ATOM 2229 N N . SER A 1 276 ? 11.688 -41.219 7.566 1 26.06 276 SER A N 1
ATOM 2230 C CA . SER A 1 276 ? 11.57 -40.5 6.312 1 26.06 276 SER A CA 1
ATOM 2231 C C . SER A 1 276 ? 11.328 -41.438 5.141 1 26.06 276 SER A C 1
ATOM 2233 O O . SER A 1 276 ? 12.242 -42.125 4.695 1 26.06 276 SER A O 1
ATOM 2235 N N . ASN A 1 277 ? 10.352 -42.156 5.324 1 26.27 277 ASN A N 1
ATOM 2236 C CA . ASN A 1 277 ? 9.984 -43.094 4.262 1 26.27 277 ASN A CA 1
ATOM 2237 C C . ASN A 1 277 ? 9.852 -42.375 2.918 1 26.27 277 ASN A C 1
ATOM 2239 O O . ASN A 1 277 ? 8.828 -41.75 2.641 1 26.27 277 ASN A O 1
ATOM 2243 N N . TRP A 1 278 ? 10.969 -41.719 2.555 1 26.91 278 TRP A N 1
ATOM 2244 C CA . TRP A 1 278 ? 11.148 -41.375 1.145 1 26.91 278 TRP A CA 1
ATOM 2245 C C . TRP A 1 278 ? 10.469 -42.406 0.251 1 26.91 278 TRP A C 1
ATOM 2247 O O . TRP A 1 278 ? 10.555 -43.625 0.507 1 26.91 278 TRP A O 1
ATOM 2257 N N . PRO A 1 279 ? 9.227 -42.156 -0.132 1 29.41 279 PRO A N 1
ATOM 2258 C CA . PRO A 1 279 ? 8.727 -43.219 -1.021 1 29.41 279 PRO A CA 1
ATOM 2259 C C . PRO A 1 279 ? 9.852 -44.094 -1.589 1 29.41 279 PRO A C 1
ATOM 2261 O O . PRO A 1 279 ? 11 -43.656 -1.66 1 29.41 279 PRO A O 1
ATOM 2264 N N . ALA A 1 280 ? 9.727 -45.438 -1.654 1 30.88 280 ALA A N 1
ATOM 2265 C CA . ALA A 1 280 ? 10.578 -46.375 -2.346 1 30.88 280 ALA A CA 1
ATOM 2266 C C . ALA A 1 280 ? 11.258 -45.75 -3.555 1 30.88 280 ALA A C 1
ATOM 2268 O O . ALA A 1 280 ? 10.594 -45.375 -4.523 1 30.88 280 ALA A O 1
ATOM 2269 N N . THR A 1 281 ? 12.172 -44.906 -3.367 1 34.19 281 THR A N 1
ATOM 2270 C CA . THR A 1 281 ? 13.148 -44.438 -4.355 1 34.19 281 THR A CA 1
ATOM 2271 C C . THR A 1 281 ? 13.344 -45.5 -5.441 1 34.19 281 THR A C 1
ATOM 2273 O O . THR A 1 281 ? 13.445 -46.688 -5.148 1 34.19 281 THR A O 1
ATOM 2276 N N . ARG A 1 282 ? 13.008 -45.375 -6.461 1 37.59 282 ARG A N 1
ATOM 2277 C CA . ARG A 1 282 ? 13.711 -46.188 -7.465 1 37.59 282 ARG A CA 1
ATOM 2278 C C . ARG A 1 282 ? 15.133 -46.5 -7.012 1 37.59 282 ARG A C 1
ATOM 2280 O O . ARG A 1 282 ? 15.93 -45.594 -6.773 1 37.59 282 ARG A O 1
ATOM 2287 N N . GLU A 1 283 ? 15.43 -47.531 -6.109 1 44.88 283 GLU A N 1
ATOM 2288 C CA . GLU A 1 283 ? 16.5 -48.219 -5.391 1 44.88 283 GLU A CA 1
ATOM 2289 C C . GLU A 1 283 ? 17.875 -47.781 -5.914 1 44.88 283 GLU A C 1
ATOM 2291 O O . GLU A 1 283 ? 18.828 -47.625 -5.141 1 44.88 283 GLU A O 1
ATOM 2296 N N . ASN A 1 284 ? 18.156 -47.625 -7.188 1 56.91 284 ASN A N 1
ATOM 2297 C CA . ASN A 1 284 ? 19.5 -47.656 -7.738 1 56.91 284 ASN A CA 1
ATOM 2298 C C . ASN A 1 284 ? 19.953 -46.25 -8.18 1 56.91 284 ASN A C 1
ATOM 2300 O O . ASN A 1 284 ? 20.844 -46.125 -9.016 1 56.91 284 ASN A O 1
ATOM 2304 N N . LEU A 1 285 ? 19.234 -45.156 -7.613 1 69.06 285 LEU A N 1
ATOM 2305 C CA . LEU A 1 285 ? 19.703 -43.875 -8.148 1 69.06 285 LEU A CA 1
ATOM 2306 C C . LEU A 1 285 ? 20.625 -43.188 -7.164 1 69.06 285 LEU A C 1
ATOM 2308 O O . LEU A 1 285 ? 20.453 -43.281 -5.949 1 69.06 285 LEU A O 1
ATOM 2312 N N . SER A 1 286 ? 21.578 -42.5 -7.594 1 81.19 286 SER A N 1
ATOM 2313 C CA . SER A 1 286 ? 22.5 -41.688 -6.824 1 81.19 286 SER A CA 1
ATOM 2314 C C . SER A 1 286 ? 21.797 -40.438 -6.289 1 81.19 286 SER A C 1
ATOM 2316 O O . SER A 1 286 ? 20.828 -39.938 -6.883 1 81.19 286 SER A O 1
ATOM 2318 N N . HIS A 1 287 ? 22.141 -40 -5.02 1 87.56 287 HIS A N 1
ATOM 2319 C CA . HIS A 1 287 ? 21.516 -38.875 -4.359 1 87.56 287 HIS A CA 1
ATOM 2320 C C . HIS A 1 287 ? 22.328 -37.594 -4.594 1 87.56 287 HIS A C 1
ATOM 2322 O O . HIS A 1 287 ? 23.547 -37.625 -4.594 1 87.56 287 HIS A O 1
ATOM 2328 N N . VAL A 1 288 ? 21.625 -36.562 -4.906 1 91.06 288 VAL A N 1
ATOM 2329 C CA . VAL A 1 288 ? 22.219 -35.219 -4.84 1 91.06 288 VAL A CA 1
ATOM 2330 C C . VAL A 1 288 ? 21.797 -34.531 -3.541 1 91.06 288 VAL A C 1
ATOM 2332 O O . VAL A 1 288 ? 20.609 -34.25 -3.336 1 91.06 288 VAL A O 1
ATOM 2335 N N . ARG A 1 289 ? 22.734 -34.344 -2.664 1 92.69 289 ARG A N 1
ATOM 2336 C CA . ARG A 1 289 ? 22.469 -33.688 -1.376 1 92.69 289 ARG A CA 1
ATOM 2337 C C . ARG A 1 289 ? 22.922 -32.25 -1.378 1 92.69 289 ARG A C 1
ATOM 2339 O O . ARG A 1 289 ? 24.016 -31.938 -1.851 1 92.69 289 ARG A O 1
ATOM 2346 N N . ILE A 1 290 ? 22 -31.422 -0.879 1 93.31 290 ILE A N 1
ATOM 2347 C CA . ILE A 1 290 ? 22.312 -30 -0.823 1 93.31 290 ILE A CA 1
ATOM 2348 C C . ILE A 1 290 ? 22.453 -29.562 0.632 1 93.31 290 ILE A C 1
ATOM 2350 O O . ILE A 1 290 ? 21.516 -29.672 1.419 1 93.31 290 ILE A O 1
ATOM 2354 N N . GLY A 1 291 ? 23.625 -29.141 1.022 1 93.44 291 GLY A N 1
ATOM 2355 C CA . GLY A 1 291 ? 23.891 -28.625 2.352 1 93.44 291 GLY A CA 1
ATOM 2356 C C . GLY A 1 291 ? 24.25 -27.141 2.352 1 93.44 291 GLY A C 1
ATOM 2357 O O . GLY A 1 291 ? 24.922 -26.656 1.438 1 93.44 291 GLY A O 1
ATOM 2358 N N . TYR A 1 292 ? 23.719 -26.484 3.428 1 92.62 292 TYR A N 1
ATOM 2359 C CA . TYR A 1 292 ? 24.031 -25.062 3.482 1 92.62 292 TYR A CA 1
ATOM 2360 C C . TYR A 1 292 ? 24.391 -24.641 4.898 1 92.62 292 TYR A C 1
ATOM 2362 O O . TYR A 1 292 ? 24.047 -25.312 5.867 1 92.62 292 TYR A O 1
ATOM 2370 N N . CYS A 1 293 ? 25.172 -23.516 5.031 1 89 293 CYS A N 1
ATOM 2371 C CA . CYS A 1 293 ? 25.438 -22.906 6.328 1 89 293 CYS A CA 1
ATOM 2372 C C . CYS A 1 293 ? 25.469 -21.375 6.203 1 89 293 CYS A C 1
ATOM 2374 O O . CYS A 1 293 ? 26 -20.844 5.227 1 89 293 CYS A O 1
ATOM 2376 N N . SER A 1 294 ? 24.703 -20.797 7.027 1 83.31 294 SER A N 1
ATOM 2377 C CA . SER A 1 294 ? 24.625 -19.344 7.074 1 83.31 294 SER A CA 1
ATOM 2378 C C . SER A 1 294 ? 24.141 -18.859 8.43 1 83.31 294 SER A C 1
ATOM 2380 O O . SER A 1 294 ? 23.422 -19.578 9.133 1 83.31 294 SER A O 1
ATOM 2382 N N . SER A 1 295 ? 24.656 -17.734 8.867 1 70.5 295 SER A N 1
ATOM 2383 C CA . SER A 1 295 ? 24.062 -17.094 10.047 1 70.5 295 SER A CA 1
ATOM 2384 C C . SER A 1 295 ? 22.703 -16.484 9.719 1 70.5 295 SER A C 1
ATOM 2386 O O . SER A 1 295 ? 21.828 -16.438 10.578 1 70.5 295 SER A O 1
ATOM 2388 N N . GLY A 1 296 ? 22.562 -16.078 8.484 1 67.31 296 GLY A N 1
ATOM 2389 C CA . GLY A 1 296 ? 21.344 -15.453 8.031 1 67.31 296 GLY A CA 1
ATOM 2390 C C . GLY A 1 296 ? 20.484 -16.359 7.168 1 67.31 296 GLY A C 1
ATOM 2391 O O . GLY A 1 296 ? 20.281 -17.531 7.5 1 67.31 296 GLY A O 1
ATOM 2392 N N . THR A 1 297 ? 19.828 -15.766 6.102 1 66.88 297 THR A N 1
ATOM 2393 C CA . THR A 1 297 ? 18.891 -16.547 5.309 1 66.88 297 THR A CA 1
ATOM 2394 C C . THR A 1 297 ? 19.391 -16.703 3.875 1 66.88 297 THR A C 1
ATOM 2396 O O . THR A 1 297 ? 18.781 -17.422 3.08 1 66.88 297 THR A O 1
ATOM 2399 N N . THR A 1 298 ? 20.516 -16.109 3.615 1 78.81 298 THR A N 1
ATOM 2400 C CA . THR A 1 298 ? 20.922 -16.094 2.213 1 78.81 298 THR A CA 1
ATOM 2401 C C . THR A 1 298 ? 21.25 -17.5 1.717 1 78.81 298 THR A C 1
ATOM 2403 O O . THR A 1 298 ? 20.797 -17.891 0.642 1 78.81 298 THR A O 1
ATOM 2406 N N . ALA A 1 299 ? 21.953 -18.234 2.494 1 86.81 299 ALA A N 1
ATOM 2407 C CA . ALA A 1 299 ? 22.391 -19.562 2.041 1 86.81 299 ALA A CA 1
ATOM 2408 C C . ALA A 1 299 ? 21.203 -20.484 1.848 1 86.81 299 ALA A C 1
ATOM 2410 O O . ALA A 1 299 ? 21.172 -21.297 0.913 1 86.81 299 ALA A O 1
ATOM 2411 N N . VAL A 1 300 ? 20.25 -20.375 2.717 1 81.12 300 VAL A N 1
ATOM 2412 C CA . VAL A 1 300 ? 19.094 -21.25 2.588 1 81.12 300 VAL A CA 1
ATOM 2413 C C . VAL A 1 300 ? 18.297 -20.875 1.336 1 81.12 300 VAL A C 1
ATOM 2415 O O . VAL A 1 300 ? 17.766 -21.75 0.65 1 81.12 300 VAL A O 1
ATOM 2418 N N . LYS A 1 301 ? 18.172 -19.609 1.09 1 81.38 301 LYS A N 1
ATOM 2419 C CA . LYS A 1 301 ? 17.5 -19.156 -0.123 1 81.38 301 LYS A CA 1
ATOM 2420 C C . LYS A 1 301 ? 18.188 -19.688 -1.372 1 81.38 301 LYS A C 1
ATOM 2422 O O . LYS A 1 301 ? 17.531 -20.156 -2.309 1 81.38 301 LYS A O 1
ATOM 2427 N N . LEU A 1 302 ? 19.531 -19.578 -1.352 1 89.56 302 LEU A N 1
ATOM 2428 C CA . LEU A 1 302 ? 20.312 -20.078 -2.48 1 89.56 302 LEU A CA 1
ATOM 2429 C C . LEU A 1 302 ? 20.156 -21.578 -2.631 1 89.56 302 LEU A C 1
ATOM 2431 O O . LEU A 1 302 ? 20 -22.094 -3.746 1 89.56 302 LEU A O 1
ATOM 2435 N N . ALA A 1 303 ? 20.078 -22.281 -1.558 1 91.12 303 ALA A N 1
ATOM 2436 C CA . ALA A 1 303 ? 19.938 -23.734 -1.576 1 91.12 303 ALA A CA 1
ATOM 2437 C C . ALA A 1 303 ? 18.578 -24.156 -2.127 1 91.12 303 ALA A C 1
ATOM 2439 O O . ALA A 1 303 ? 18.484 -25.109 -2.908 1 91.12 303 ALA A O 1
ATOM 2440 N N . ARG A 1 304 ? 17.641 -23.453 -1.736 1 81.88 304 ARG A N 1
ATOM 2441 C CA . ARG A 1 304 ? 16.297 -23.766 -2.221 1 81.88 304 ARG A CA 1
ATOM 2442 C C . ARG A 1 304 ? 16.188 -23.516 -3.719 1 81.88 304 ARG A C 1
ATOM 2444 O O . ARG A 1 304 ? 15.516 -24.266 -4.434 1 81.88 304 ARG A O 1
ATOM 2451 N N . LYS A 1 305 ? 16.766 -22.422 -4.105 1 84.12 305 LYS A N 1
ATOM 2452 C CA . LYS A 1 305 ? 16.797 -22.156 -5.539 1 84.12 305 LYS A CA 1
ATOM 2453 C C . LYS A 1 305 ? 17.531 -23.25 -6.293 1 84.12 305 LYS A C 1
ATOM 2455 O O . LYS A 1 305 ? 17.125 -23.641 -7.387 1 84.12 305 LYS A O 1
ATOM 2460 N N . ALA A 1 306 ? 18.562 -23.703 -5.711 1 91.5 306 ALA A N 1
ATOM 2461 C CA . ALA A 1 306 ? 19.312 -24.797 -6.32 1 91.5 306 ALA A CA 1
ATOM 2462 C C . ALA A 1 306 ? 18.453 -26.062 -6.414 1 91.5 306 ALA A C 1
ATOM 2464 O O . ALA A 1 306 ? 18.438 -26.734 -7.445 1 91.5 306 ALA A O 1
ATOM 2465 N N . GLU A 1 307 ? 17.766 -26.25 -5.336 1 87.69 307 GLU A N 1
ATOM 2466 C CA . GLU A 1 307 ? 16.859 -27.406 -5.324 1 87.69 307 GLU A CA 1
ATOM 2467 C C . GLU A 1 307 ? 15.836 -27.312 -6.449 1 87.69 307 GLU A C 1
ATOM 2469 O O . GLU A 1 307 ? 15.641 -28.266 -7.199 1 87.69 307 GLU A O 1
ATOM 2474 N N . ALA A 1 308 ? 15.219 -26.156 -6.531 1 79.69 308 ALA A N 1
ATOM 2475 C CA . ALA A 1 308 ? 14.188 -25.953 -7.543 1 79.69 308 ALA A CA 1
ATOM 2476 C C . ALA A 1 308 ? 14.758 -26.109 -8.953 1 79.69 308 ALA A C 1
ATOM 2478 O O . ALA A 1 308 ? 14.125 -26.719 -9.82 1 79.69 308 ALA A O 1
ATOM 2479 N N . TYR A 1 309 ? 15.914 -25.547 -9.094 1 84.06 309 TYR A N 1
ATOM 2480 C CA . TYR A 1 309 ? 16.594 -25.625 -10.383 1 84.06 309 TYR A CA 1
ATOM 2481 C C . TYR A 1 309 ? 16.875 -27.078 -10.766 1 84.06 309 TYR A C 1
ATOM 2483 O O . TYR A 1 309 ? 16.594 -27.5 -11.883 1 84.06 309 TYR A O 1
ATOM 2491 N N . LEU A 1 310 ? 17.297 -27.875 -9.859 1 85.38 310 LEU A N 1
ATOM 2492 C CA . LEU A 1 310 ? 17.688 -29.266 -10.117 1 85.38 310 LEU A CA 1
ATOM 2493 C C . LEU A 1 310 ? 16.453 -30.141 -10.281 1 85.38 310 LEU A C 1
ATOM 2495 O O . LEU A 1 310 ? 16.453 -31.062 -11.102 1 85.38 310 LEU A O 1
ATOM 2499 N N . LEU A 1 311 ? 15.492 -29.75 -9.508 1 78.44 311 LEU A N 1
ATOM 2500 C CA . LEU A 1 311 ? 14.258 -30.516 -9.625 1 78.44 311 LEU A CA 1
ATOM 2501 C C . LEU A 1 311 ? 13.633 -30.328 -11.008 1 78.44 311 LEU A C 1
ATOM 2503 O O . LEU A 1 311 ? 13.109 -31.281 -11.586 1 78.44 311 LEU A O 1
ATOM 2507 N N . ARG A 1 312 ? 13.688 -29.141 -11.477 1 74.75 312 ARG A N 1
ATOM 2508 C CA . ARG A 1 312 ? 13.156 -28.844 -12.805 1 74.75 312 ARG A CA 1
ATOM 2509 C C . ARG A 1 312 ? 13.898 -29.641 -13.875 1 74.75 312 ARG A C 1
ATOM 2511 O O . ARG A 1 312 ? 13.281 -30.156 -14.805 1 74.75 312 ARG A O 1
ATOM 2518 N N . LEU A 1 313 ? 15.172 -29.766 -13.688 1 73.69 313 LEU A N 1
ATOM 2519 C CA . LEU A 1 313 ? 15.977 -30.484 -14.664 1 73.69 313 LEU A CA 1
ATOM 2520 C C . LEU A 1 313 ? 15.797 -32 -14.516 1 73.69 313 LEU A C 1
ATOM 2522 O O . LEU A 1 313 ? 15.781 -32.719 -15.508 1 73.69 313 LEU A O 1
ATOM 2526 N N . ASN A 1 314 ? 15.594 -32.312 -13.266 1 75.44 314 ASN A N 1
ATOM 2527 C CA . ASN A 1 314 ? 15.445 -33.719 -12.969 1 75.44 314 ASN A CA 1
ATOM 2528 C C . ASN A 1 314 ? 14.086 -34.25 -13.422 1 75.44 314 ASN A C 1
ATOM 2530 O O . ASN A 1 314 ? 13.898 -35.469 -13.523 1 75.44 314 ASN A O 1
ATOM 2534 N N . LYS A 1 315 ? 13.172 -33.406 -13.594 1 65.5 315 LYS A N 1
ATOM 2535 C CA . LYS A 1 315 ? 11.867 -33.844 -14.094 1 65.5 315 LYS A CA 1
ATOM 2536 C C . LYS A 1 315 ? 11.969 -34.375 -15.523 1 65.5 315 LYS A C 1
ATOM 2538 O O . LYS A 1 315 ? 11.219 -35.25 -15.914 1 65.5 315 LYS A O 1
ATOM 2543 N N . ILE A 1 316 ? 12.969 -33.875 -16.234 1 56.28 316 ILE A N 1
ATOM 2544 C CA . ILE A 1 316 ? 13.156 -34.281 -17.625 1 56.28 316 ILE A CA 1
ATOM 2545 C C . ILE A 1 316 ? 13.836 -35.656 -17.688 1 56.28 316 ILE A C 1
ATOM 2547 O O . ILE A 1 316 ? 13.438 -36.5 -18.469 1 56.28 316 ILE A O 1
ATOM 2551 N N . SER A 1 317 ? 14.875 -35.906 -16.875 1 59.81 317 SER A N 1
ATOM 2552 C CA . SER A 1 317 ? 15.602 -37.188 -16.781 1 59.81 317 SER A CA 1
ATOM 2553 C C . SER A 1 317 ? 15.844 -37.562 -15.328 1 59.81 317 SER A C 1
ATOM 2555 O O . SER A 1 317 ? 16.672 -36.969 -14.641 1 59.81 317 SER A O 1
ATOM 2557 N N . VAL A 1 318 ? 14.938 -38.375 -14.789 1 66.25 318 VAL A N 1
ATOM 2558 C CA . VAL A 1 318 ? 15.023 -38.75 -13.383 1 66.25 318 VAL A CA 1
ATOM 2559 C C . VAL A 1 318 ? 16.312 -39.562 -13.141 1 66.25 318 VAL A C 1
ATOM 2561 O O . VAL A 1 318 ? 16.328 -40.781 -13.25 1 66.25 318 VAL A O 1
ATOM 2564 N N . GLN A 1 319 ? 17.438 -38.875 -13 1 74.62 319 GLN A N 1
ATOM 2565 C CA . GLN A 1 319 ? 18.734 -39.5 -12.828 1 74.62 319 GLN A CA 1
ATOM 2566 C C . GLN A 1 319 ? 19.156 -39.531 -11.359 1 74.62 319 GLN A C 1
ATOM 2568 O O . GLN A 1 319 ? 19.906 -40.406 -10.938 1 74.62 319 GLN A O 1
ATOM 2573 N N . TYR A 1 320 ? 18.625 -38.594 -10.641 1 84.06 320 TYR A N 1
ATOM 2574 C CA . TYR A 1 320 ? 19.062 -38.438 -9.258 1 84.06 320 TYR A CA 1
ATOM 2575 C C . TYR A 1 320 ? 17.875 -38.25 -8.32 1 84.06 320 TYR A C 1
ATOM 2577 O O . TYR A 1 320 ? 16.812 -37.812 -8.758 1 84.06 320 TYR A O 1
ATOM 2585 N N . HIS A 1 321 ? 18.078 -38.688 -7.191 1 84.38 321 HIS A N 1
ATOM 2586 C CA . HIS A 1 321 ? 17.203 -38.25 -6.117 1 84.38 321 HIS A CA 1
ATOM 2587 C C . HIS A 1 321 ? 17.703 -36.969 -5.484 1 84.38 321 HIS A C 1
ATOM 2589 O O . HIS A 1 321 ? 18.734 -36.938 -4.832 1 84.38 321 HIS A O 1
ATOM 2595 N N . ILE A 1 322 ? 16.984 -35.938 -5.711 1 85.12 322 ILE A N 1
ATOM 2596 C CA . ILE A 1 322 ? 17.391 -34.625 -5.207 1 85.12 322 ILE A CA 1
ATOM 2597 C C . ILE A 1 322 ? 16.812 -34.406 -3.814 1 85.12 322 ILE A C 1
ATOM 2599 O O . ILE A 1 322 ? 15.586 -34.344 -3.65 1 85.12 322 ILE A O 1
ATOM 2603 N N . SER A 1 323 ? 17.656 -34.312 -2.803 1 81.19 323 SER A N 1
ATOM 2604 C CA . SER A 1 323 ? 17.219 -34.094 -1.427 1 81.19 323 SER A CA 1
ATOM 2605 C C . SER A 1 323 ? 16.984 -32.625 -1.145 1 81.19 323 SER A C 1
ATOM 2607 O O . SER A 1 323 ? 17.594 -31.75 -1.765 1 81.19 323 SER A O 1
ATOM 2609 N N . SER A 1 324 ? 16.062 -32.375 -0.234 1 82.69 324 SER A N 1
ATOM 2610 C CA . SER A 1 324 ? 15.797 -31.016 0.197 1 82.69 324 SER A CA 1
ATOM 2611 C C . SER A 1 324 ? 17.016 -30.422 0.911 1 82.69 324 SER A C 1
ATOM 2613 O O . SER A 1 324 ? 17.703 -31.125 1.644 1 82.69 324 SER A O 1
ATOM 2615 N N . PRO A 1 325 ? 17.203 -29.109 0.734 1 87.25 325 PRO A N 1
ATOM 2616 C CA . PRO A 1 325 ? 18.359 -28.469 1.386 1 87.25 325 PRO A CA 1
ATOM 2617 C C . PRO A 1 325 ? 18.297 -28.578 2.908 1 87.25 325 PRO A C 1
ATOM 2619 O O . PRO A 1 325 ? 17.219 -28.484 3.504 1 87.25 325 PRO A O 1
ATOM 2622 N N . GLN A 1 326 ? 19.438 -28.875 3.504 1 82.25 326 GLN A N 1
ATOM 2623 C CA . GLN A 1 326 ? 19.531 -28.984 4.957 1 82.25 326 GLN A CA 1
ATOM 2624 C C . GLN A 1 326 ? 20.766 -28.25 5.477 1 82.25 326 GLN A C 1
ATOM 2626 O O . GLN A 1 326 ? 21.75 -28.094 4.758 1 82.25 326 GLN A O 1
ATOM 2631 N N . PRO A 1 327 ? 20.609 -27.797 6.793 1 84.75 327 PRO A N 1
ATOM 2632 C CA . PRO A 1 327 ? 21.828 -27.234 7.379 1 84.75 327 PRO A CA 1
ATOM 2633 C C . PRO A 1 327 ? 22.984 -28.234 7.43 1 84.75 327 PRO A C 1
ATOM 2635 O O . PRO A 1 327 ? 22.75 -29.438 7.605 1 84.75 327 PRO A O 1
ATOM 2638 N N . LEU A 1 328 ? 24.188 -27.75 7.234 1 89.81 328 LEU A N 1
ATOM 2639 C CA . LEU A 1 328 ? 25.344 -28.625 7.172 1 89.81 328 LEU A CA 1
ATOM 2640 C C . LEU A 1 328 ? 25.438 -29.516 8.414 1 89.81 328 LEU A C 1
ATOM 2642 O O . LEU A 1 328 ? 25.812 -30.688 8.328 1 89.81 328 LEU A O 1
ATOM 2646 N N . ASN A 1 329 ? 25 -28.953 9.531 1 82.12 329 ASN A N 1
ATOM 2647 C CA . ASN A 1 329 ? 25.094 -29.719 10.773 1 82.12 329 ASN A CA 1
ATOM 2648 C C . ASN A 1 329 ? 24.188 -30.938 10.758 1 82.12 329 ASN A C 1
ATOM 2650 O O . ASN A 1 329 ? 24.391 -31.875 11.523 1 82.12 329 ASN A O 1
ATOM 2654 N N . THR A 1 330 ? 23.172 -30.875 9.891 1 77.5 330 THR A N 1
ATOM 2655 C CA . THR A 1 330 ? 22.234 -32 9.805 1 77.5 330 THR A CA 1
ATOM 2656 C C . THR A 1 330 ? 22.734 -33.062 8.828 1 77.5 330 THR A C 1
ATOM 2658 O O . THR A 1 330 ? 22.266 -34.188 8.82 1 77.5 330 THR A O 1
ATOM 2661 N N . LEU A 1 331 ? 23.703 -32.656 7.984 1 81.44 331 LEU A N 1
ATOM 2662 C CA . LEU A 1 331 ? 24.297 -33.594 7.02 1 81.44 331 LEU A CA 1
ATOM 2663 C C . LEU A 1 331 ? 25.438 -34.375 7.66 1 81.44 331 LEU A C 1
ATOM 2665 O O . LEU A 1 331 ? 26.406 -33.812 8.156 1 81.44 331 LEU A O 1
ATOM 2669 N N . SER A 1 332 ? 25.172 -35.625 8.031 1 78.31 332 SER A N 1
ATOM 2670 C CA . SER A 1 332 ? 26.234 -36.469 8.594 1 78.31 332 SER A CA 1
ATOM 2671 C C . SER A 1 332 ? 27.078 -37.094 7.504 1 78.31 332 SER A C 1
ATOM 2673 O O . SER A 1 332 ? 26.547 -37.812 6.637 1 78.31 332 SER A O 1
ATOM 2675 N N . PRO A 1 333 ? 28.422 -36.781 7.496 1 83.06 333 PRO A N 1
ATOM 2676 C CA . PRO A 1 333 ? 29.281 -37.406 6.48 1 83.06 333 PRO A CA 1
ATOM 2677 C C . PRO A 1 333 ? 29.188 -38.938 6.453 1 83.06 333 PRO A C 1
ATOM 2679 O O . PRO A 1 333 ? 29.391 -39.531 5.41 1 83.06 333 PRO A O 1
ATOM 2682 N N . ASP A 1 334 ? 28.719 -39.469 7.539 1 78.75 334 ASP A N 1
ATOM 2683 C CA . ASP A 1 334 ? 28.656 -40.906 7.656 1 78.75 334 ASP A CA 1
ATOM 2684 C C . ASP A 1 334 ? 27.438 -41.469 6.898 1 78.75 334 ASP A C 1
ATOM 2686 O O . ASP A 1 334 ? 27.406 -42.656 6.566 1 78.75 334 ASP A O 1
ATOM 2690 N N . THR A 1 335 ? 26.5 -40.594 6.621 1 79.88 335 THR A N 1
ATOM 2691 C CA . THR A 1 335 ? 25.281 -41.031 5.941 1 79.88 335 THR A CA 1
ATOM 2692 C C . THR A 1 335 ? 25.453 -40.969 4.426 1 79.88 335 THR A C 1
ATOM 2694 O O . THR A 1 335 ? 24.578 -41.406 3.676 1 79.88 335 THR A O 1
ATOM 2697 N N . LEU A 1 336 ? 26.562 -40.438 4.012 1 86.62 336 LEU A N 1
ATOM 2698 C CA . LEU A 1 336 ? 26.797 -40.281 2.582 1 86.62 336 LEU A CA 1
ATOM 2699 C C . LEU A 1 336 ? 27.25 -41.594 1.948 1 86.62 336 LEU A C 1
ATOM 2701 O O . LEU A 1 336 ? 27.953 -42.375 2.58 1 86.62 336 LEU A O 1
ATOM 2705 N N . GLN A 1 337 ? 26.766 -41.906 0.792 1 84 337 GLN A N 1
ATOM 2706 C CA . GLN A 1 337 ? 27.062 -43.156 0.097 1 84 337 GLN A CA 1
ATOM 2707 C C . GLN A 1 337 ? 27.875 -42.906 -1.174 1 84 337 GLN A C 1
ATOM 2709 O O . GLN A 1 337 ? 27.938 -41.781 -1.657 1 84 337 GLN A O 1
ATOM 2714 N N . SER A 1 338 ? 28.453 -44 -1.654 1 82.81 338 SER A N 1
ATOM 2715 C CA . SER A 1 338 ? 29.188 -43.938 -2.918 1 82.81 338 SER A CA 1
ATOM 2716 C C . SER A 1 338 ? 28.25 -43.531 -4.066 1 82.81 338 SER A C 1
ATOM 2718 O O . SER A 1 338 ? 27.141 -44.062 -4.164 1 82.81 338 SER A O 1
ATOM 2720 N N . GLY A 1 339 ? 28.641 -42.562 -4.805 1 84.62 339 GLY A N 1
ATOM 2721 C CA . GLY A 1 339 ? 27.844 -42.094 -5.93 1 84.62 339 GLY A CA 1
ATOM 2722 C C . GLY A 1 339 ? 27.047 -40.844 -5.629 1 84.62 339 GLY A C 1
ATOM 2723 O O . GLY A 1 339 ? 26.531 -40.188 -6.539 1 84.62 339 GLY A O 1
ATOM 2724 N N . ASP A 1 340 ? 27.047 -40.5 -4.387 1 89.31 340 ASP A N 1
ATOM 2725 C CA . ASP A 1 340 ? 26.328 -39.312 -4.004 1 89.31 340 ASP A CA 1
ATOM 2726 C C . ASP A 1 340 ? 27.062 -38.062 -4.469 1 89.31 340 ASP A C 1
ATOM 2728 O O . ASP A 1 340 ? 28.281 -38.062 -4.625 1 89.31 340 ASP A O 1
ATOM 2732 N N . ILE A 1 341 ? 26.297 -37.094 -4.809 1 92.56 341 ILE A N 1
ATOM 2733 C CA . ILE A 1 341 ? 26.812 -35.75 -5.109 1 92.56 341 ILE A CA 1
ATOM 2734 C C . ILE A 1 341 ? 26.391 -34.781 -4.02 1 92.56 341 ILE A C 1
ATOM 2736 O O . ILE A 1 341 ? 25.203 -34.688 -3.684 1 92.56 341 ILE A O 1
ATOM 2740 N N . VAL A 1 342 ? 27.359 -34.156 -3.475 1 94.38 342 VAL A N 1
ATOM 2741 C CA . VAL A 1 342 ? 27.062 -33.219 -2.389 1 94.38 342 VAL A CA 1
ATOM 2742 C C . VAL A 1 342 ? 27.359 -31.781 -2.828 1 94.38 342 VAL A C 1
ATOM 2744 O O . VAL A 1 342 ? 28.5 -31.453 -3.156 1 94.38 342 VAL A O 1
ATOM 2747 N N . LEU A 1 343 ? 26.359 -31.016 -2.883 1 95.62 343 LEU A N 1
ATOM 2748 C CA . LEU A 1 343 ? 26.484 -29.578 -3.178 1 95.62 343 LEU A CA 1
ATOM 2749 C C . LEU A 1 343 ? 26.5 -28.766 -1.894 1 95.62 343 LEU A C 1
ATOM 2751 O O . LEU A 1 343 ? 25.547 -28.812 -1.103 1 95.62 343 LEU A O 1
ATOM 2755 N N . LEU A 1 344 ? 27.562 -27.984 -1.693 1 96.31 344 LEU A N 1
ATOM 2756 C CA . LEU A 1 344 ? 27.719 -27.172 -0.49 1 96.31 344 LEU A CA 1
ATOM 2757 C C . LEU A 1 344 ? 27.562 -25.703 -0.814 1 96.31 344 LEU A C 1
ATOM 2759 O O . LEU A 1 344 ? 28.25 -25.172 -1.703 1 96.31 344 LEU A O 1
ATOM 2763 N N . ILE A 1 345 ? 26.625 -25.109 -0.143 1 95.5 345 ILE A N 1
ATOM 2764 C CA . ILE A 1 345 ? 26.469 -23.656 -0.217 1 95.5 345 ILE A CA 1
ATOM 2765 C C . ILE A 1 345 ? 26.859 -23.031 1.115 1 95.5 345 ILE A C 1
ATOM 2767 O O . ILE A 1 345 ? 26.156 -23.172 2.111 1 95.5 345 ILE A O 1
ATOM 2771 N N . ALA A 1 346 ? 27.969 -22.297 1.122 1 94.44 346 ALA A N 1
ATOM 2772 C CA . ALA A 1 346 ? 28.562 -21.906 2.4 1 94.44 346 ALA A CA 1
ATOM 2773 C C . ALA A 1 346 ? 28.719 -20.391 2.484 1 94.44 346 ALA A C 1
ATOM 2775 O O . ALA A 1 346 ? 29.531 -19.797 1.762 1 94.44 346 ALA A O 1
ATOM 2776 N N . SER A 1 347 ? 27.875 -19.766 3.383 1 90.75 347 SER A N 1
ATOM 2777 C CA . SER A 1 347 ? 28.094 -18.375 3.73 1 90.75 347 SER A CA 1
ATOM 2778 C C . SER A 1 347 ? 29.203 -18.234 4.781 1 90.75 347 SER A C 1
ATOM 2780 O O . SER A 1 347 ? 29.469 -19.172 5.527 1 90.75 347 SER A O 1
ATOM 2782 N N . SER A 1 348 ? 29.875 -17.078 4.793 1 88.56 348 SER A N 1
ATOM 2783 C CA . SER A 1 348 ? 30.922 -16.844 5.785 1 88.56 348 SER A CA 1
ATOM 2784 C C . SER A 1 348 ? 30.391 -16 6.949 1 88.56 348 SER A C 1
ATOM 2786 O O . SER A 1 348 ? 29.5 -15.18 6.773 1 88.56 348 SER A O 1
ATOM 2788 N N . SER A 1 349 ? 30.781 -16.312 8.109 1 78.75 349 SER A N 1
ATOM 2789 C CA . SER A 1 349 ? 30.422 -15.539 9.297 1 78.75 349 SER A CA 1
ATOM 2790 C C . SER A 1 349 ? 31.672 -14.984 9.984 1 78.75 349 SER A C 1
ATOM 2792 O O . SER A 1 349 ? 32.75 -15.531 9.828 1 78.75 349 SER A O 1
ATOM 2794 N N . GLY A 1 350 ? 31.5 -13.836 10.609 1 71.56 350 GLY A N 1
ATOM 2795 C CA . GLY A 1 350 ? 32.594 -13.266 11.367 1 71.56 350 GLY A CA 1
ATOM 2796 C C . GLY A 1 350 ? 33.812 -12.953 10.508 1 71.56 350 GLY A C 1
ATOM 2797 O O . GLY A 1 350 ? 33.719 -12.203 9.531 1 71.56 350 GLY A O 1
ATOM 2798 N N . HIS A 1 351 ? 35 -13.531 10.906 1 75.44 351 HIS A N 1
ATOM 2799 C CA . HIS A 1 351 ? 36.25 -13.352 10.172 1 75.44 351 HIS A CA 1
ATOM 2800 C C . HIS A 1 351 ? 36.531 -14.523 9.242 1 75.44 351 HIS A C 1
ATOM 2802 O O . HIS A 1 351 ? 37.625 -15.07 9.219 1 75.44 351 HIS A O 1
ATOM 2808 N N . GLY A 1 352 ? 35.438 -14.977 8.531 1 82.12 352 GLY A N 1
ATOM 2809 C CA . GLY A 1 352 ? 35.562 -16.031 7.547 1 82.12 352 GLY A CA 1
ATOM 2810 C C . GLY A 1 352 ? 35.281 -17.422 8.102 1 82.12 352 GLY A C 1
ATOM 2811 O O . GLY A 1 352 ? 35.562 -18.422 7.453 1 82.12 352 GLY A O 1
ATOM 2812 N N . GLU A 1 353 ? 34.688 -17.469 9.273 1 85.69 353 GLU A N 1
ATOM 2813 C CA . GLU A 1 353 ? 34.406 -18.734 9.93 1 85.69 353 GLU A CA 1
ATOM 2814 C C . GLU A 1 353 ? 33.125 -19.375 9.359 1 85.69 353 GLU A C 1
ATOM 2816 O O . GLU A 1 353 ? 32.312 -18.703 8.758 1 85.69 353 GLU A O 1
ATOM 2821 N N . ILE A 1 354 ? 33.156 -20.703 9.484 1 90 354 ILE A N 1
ATOM 2822 C CA . ILE A 1 354 ? 31.922 -21.438 9.172 1 90 354 ILE A CA 1
ATOM 2823 C C . ILE A 1 354 ? 30.844 -21.109 10.195 1 90 354 ILE A C 1
ATOM 2825 O O . ILE A 1 354 ? 31.094 -21.156 11.406 1 90 354 ILE A O 1
ATOM 2829 N N . PRO A 1 355 ? 29.719 -20.641 9.75 1 85.75 355 PRO A N 1
ATOM 2830 C CA . PRO A 1 355 ? 28.641 -20.281 10.664 1 85.75 355 PRO A CA 1
ATOM 2831 C C . PRO A 1 355 ? 28.266 -21.422 11.609 1 85.75 355 PRO A C 1
ATOM 2833 O O . PRO A 1 355 ? 28.656 -22.578 11.375 1 85.75 355 PRO A O 1
ATOM 2836 N N . VAL A 1 356 ? 27.5 -21.141 12.609 1 77 356 VAL A N 1
ATOM 2837 C CA . VAL A 1 356 ? 27.188 -22.062 13.711 1 77 356 VAL A CA 1
ATOM 2838 C C . VAL A 1 356 ? 26.469 -23.297 13.172 1 77 356 VAL A C 1
ATOM 2840 O O . VAL A 1 356 ? 26.703 -24.406 13.656 1 77 356 VAL A O 1
ATOM 2843 N N . ASN A 1 357 ? 25.703 -23.141 12.211 1 79.94 357 ASN A N 1
ATOM 2844 C CA . ASN A 1 357 ? 24.922 -24.281 11.727 1 79.94 357 ASN A CA 1
ATOM 2845 C C . ASN A 1 357 ? 25.719 -25.156 10.773 1 79.94 357 ASN A C 1
ATOM 2847 O O . ASN A 1 357 ? 25.156 -26.031 10.109 1 79.94 357 ASN A O 1
ATOM 2851 N N . GLY A 1 358 ? 27.031 -24.906 10.672 1 88.5 358 GLY A N 1
ATOM 2852 C CA . GLY A 1 358 ? 27.922 -25.75 9.891 1 88.5 358 GLY A CA 1
ATOM 2853 C C . GLY A 1 358 ? 29.125 -26.203 10.672 1 88.5 358 GLY A C 1
ATOM 2854 O O . GLY A 1 358 ? 29.938 -26.984 10.156 1 88.5 358 GLY A O 1
ATOM 2855 N N . LYS A 1 359 ? 29.234 -25.812 11.938 1 85 359 LYS A N 1
ATOM 2856 C CA . LYS A 1 359 ? 30.438 -26.078 12.719 1 85 359 LYS A CA 1
ATOM 2857 C C . LYS A 1 359 ? 30.547 -27.562 13.062 1 85 359 LYS A C 1
ATOM 2859 O O . LYS A 1 359 ? 31.641 -28.125 13.047 1 85 359 LYS A O 1
ATOM 2864 N N . ASP A 1 360 ? 29.438 -28.172 13.391 1 83.56 360 ASP A N 1
ATOM 2865 C CA . ASP A 1 360 ? 29.453 -29.594 13.703 1 83.56 360 ASP A CA 1
ATOM 2866 C C . ASP A 1 360 ? 29.859 -30.422 12.477 1 83.56 360 ASP A C 1
ATOM 2868 O O . ASP A 1 360 ? 30.547 -31.438 12.602 1 83.56 360 ASP A O 1
ATOM 2872 N N . PHE A 1 361 ? 29.484 -30.031 11.383 1 90.12 361 PHE A N 1
ATOM 2873 C CA . PHE A 1 361 ? 29.844 -30.688 10.141 1 90.12 361 PHE A CA 1
ATOM 2874 C C . PHE A 1 361 ? 31.344 -30.578 9.883 1 90.12 361 PHE A C 1
ATOM 2876 O O . PHE A 1 361 ? 31.984 -31.547 9.484 1 90.12 361 PHE A O 1
ATOM 2883 N N . GLU A 1 362 ? 31.812 -29.375 10.117 1 90.62 362 GLU A N 1
ATOM 2884 C CA . GLU A 1 362 ? 33.25 -29.141 9.992 1 90.62 362 GLU A CA 1
ATOM 2885 C C . GLU A 1 362 ? 34.062 -30.141 10.836 1 90.62 362 GLU A C 1
ATOM 2887 O O . GLU A 1 362 ? 35 -30.75 10.352 1 90.62 362 GLU A O 1
ATOM 2892 N N . ASN A 1 363 ? 33.562 -30.297 11.969 1 86.88 363 ASN A N 1
ATOM 2893 C CA . ASN A 1 363 ? 34.25 -31.203 12.898 1 86.88 363 ASN A CA 1
ATOM 2894 C C . ASN A 1 363 ? 34.094 -32.656 12.461 1 86.88 363 ASN A C 1
ATOM 2896 O O . ASN A 1 363 ? 35.031 -33.438 12.539 1 86.88 363 ASN A O 1
ATOM 2900 N N . ALA A 1 364 ? 32.906 -32.969 12.031 1 87.19 364 ALA A N 1
ATOM 2901 C CA . ALA A 1 364 ? 32.625 -34.344 11.594 1 87.19 364 ALA A CA 1
ATOM 2902 C C . ALA A 1 364 ? 33.438 -34.688 10.344 1 87.19 364 ALA A C 1
ATOM 2904 O O . ALA A 1 364 ? 33.938 -35.812 10.211 1 87.19 364 ALA A O 1
ATOM 2905 N N . LEU A 1 365 ? 33.562 -33.75 9.477 1 88.62 365 LEU A N 1
ATOM 2906 C CA . LEU A 1 365 ? 34.281 -33.938 8.211 1 88.62 365 LEU A CA 1
ATOM 2907 C C . LEU A 1 365 ? 35.75 -34.219 8.453 1 88.62 365 LEU A C 1
ATOM 2909 O O . LEU A 1 365 ? 36.375 -35 7.727 1 88.62 365 LEU A O 1
ATOM 2913 N N . SER A 1 366 ? 36.219 -33.594 9.484 1 84.56 366 SER A N 1
ATOM 2914 C CA . SER A 1 366 ? 37.625 -33.75 9.789 1 84.56 366 SER A CA 1
ATOM 2915 C C . SER A 1 366 ? 37.938 -35.125 10.383 1 84.56 366 SER A C 1
ATOM 2917 O O . SER A 1 366 ? 39.094 -35.562 10.367 1 84.56 366 SER A O 1
ATOM 2919 N N . ARG A 1 367 ? 36.875 -35.75 10.805 1 80.88 367 ARG A N 1
ATOM 2920 C CA . ARG A 1 367 ? 37.062 -37.031 11.516 1 80.88 367 ARG A CA 1
ATOM 2921 C C . ARG A 1 367 ? 36.562 -38.219 10.703 1 80.88 367 ARG A C 1
ATOM 2923 O O . ARG A 1 367 ? 36.969 -39.344 10.93 1 80.88 367 ARG A O 1
ATOM 2930 N N . SER A 1 368 ? 35.781 -37.906 9.805 1 81 368 SER A N 1
ATOM 2931 C CA . SER A 1 368 ? 35.094 -39 9.117 1 81 368 SER A CA 1
ATOM 2932 C C . SER A 1 368 ? 35.844 -39.438 7.875 1 81 368 SER A C 1
ATOM 2934 O O . SER A 1 368 ? 36.625 -38.656 7.297 1 81 368 SER A O 1
ATOM 2936 N N . GLU A 1 369 ? 35.781 -40.812 7.621 1 81.31 369 GLU A N 1
ATOM 2937 C CA . GLU A 1 369 ? 36.281 -41.312 6.352 1 81.31 369 GLU A CA 1
ATOM 2938 C C . GLU A 1 369 ? 35.219 -41.219 5.258 1 81.31 369 GLU A C 1
ATOM 2940 O O . GLU A 1 369 ? 34.062 -41.688 5.449 1 81.31 369 GLU A O 1
ATOM 2945 N N . LEU A 1 370 ? 35.5 -40.531 4.188 1 84.81 370 LEU A N 1
ATOM 2946 C CA . LEU A 1 370 ? 34.562 -40.312 3.104 1 84.81 370 LEU A CA 1
ATOM 2947 C C . LEU A 1 370 ? 34.562 -41.469 2.127 1 84.81 370 LEU A C 1
ATOM 2949 O O . LEU A 1 370 ? 35.625 -42 1.781 1 84.81 370 LEU A O 1
ATOM 2953 N N . PRO A 1 371 ? 33.375 -41.969 1.857 1 81.75 371 PRO A N 1
ATOM 2954 C CA . PRO A 1 371 ? 33.281 -43.062 0.871 1 81.75 371 PRO A CA 1
ATOM 2955 C C . PRO A 1 371 ? 33.906 -42.656 -0.477 1 81.75 371 PRO A C 1
ATOM 2957 O O . PRO A 1 371 ? 33.906 -41.469 -0.837 1 81.75 371 PRO A O 1
ATOM 2960 N N . SER A 1 372 ? 34.375 -43.656 -1.155 1 79.25 372 SER A N 1
ATOM 2961 C CA . SER A 1 372 ? 34.906 -43.469 -2.492 1 79.25 372 SER A CA 1
ATOM 2962 C C . SER A 1 372 ? 33.812 -43.188 -3.508 1 79.25 372 SER A C 1
ATOM 2964 O O . SER A 1 372 ? 32.719 -43.719 -3.371 1 79.25 372 SER A O 1
ATOM 2966 N N . GLY A 1 373 ? 33.938 -42.25 -4.422 1 83.06 373 GLY A N 1
ATOM 2967 C CA . GLY A 1 373 ? 32.969 -41.969 -5.473 1 83.06 373 GLY A CA 1
ATOM 2968 C C . GLY A 1 373 ? 32.094 -40.781 -5.16 1 83.06 373 GLY A C 1
ATOM 2969 O O . GLY A 1 373 ? 31.219 -40.438 -5.961 1 83.06 373 GLY A O 1
ATOM 2970 N N . LEU A 1 374 ? 32.375 -40.25 -4.012 1 88.75 374 LEU A N 1
ATOM 2971 C CA . LEU A 1 374 ? 31.625 -39.062 -3.629 1 88.75 374 LEU A CA 1
ATOM 2972 C C . LEU A 1 374 ? 32.188 -37.844 -4.332 1 88.75 374 LEU A C 1
ATOM 2974 O O . LEU A 1 374 ? 33.406 -37.656 -4.426 1 88.75 374 LEU A O 1
ATOM 2978 N N . GLU A 1 375 ? 31.328 -37.094 -4.934 1 91.75 375 GLU A N 1
ATOM 2979 C CA . GLU A 1 375 ? 31.75 -35.844 -5.578 1 91.75 375 GLU A CA 1
ATOM 2980 C C . GLU A 1 375 ? 31.141 -34.625 -4.883 1 91.75 375 GLU A C 1
ATOM 2982 O O . GLU A 1 375 ? 30 -34.656 -4.434 1 91.75 375 GLU A O 1
ATOM 2987 N N . TRP A 1 376 ? 31.953 -33.594 -4.863 1 94.62 376 TRP A N 1
ATOM 2988 C CA . TRP A 1 376 ? 31.547 -32.375 -4.141 1 94.62 376 TRP A CA 1
ATOM 2989 C C . TRP A 1 376 ? 31.594 -31.156 -5.051 1 94.62 376 TRP A C 1
ATOM 2991 O O . TRP A 1 376 ? 32.375 -31.109 -6 1 94.62 376 TRP A O 1
ATOM 3001 N N . ALA A 1 377 ? 30.766 -30.234 -4.855 1 95.56 377 ALA A N 1
ATOM 3002 C CA . ALA A 1 377 ? 30.812 -28.891 -5.418 1 95.56 377 ALA A CA 1
ATOM 3003 C C . ALA A 1 377 ? 30.469 -27.844 -4.367 1 95.56 377 ALA A C 1
ATOM 3005 O O . ALA A 1 377 ? 29.578 -28.062 -3.535 1 95.56 377 ALA A O 1
ATOM 3006 N N . ILE A 1 378 ? 31.234 -26.703 -4.367 1 96.69 378 ILE A N 1
ATOM 3007 C CA . ILE A 1 378 ? 31.062 -25.719 -3.314 1 96.69 378 ILE A CA 1
ATOM 3008 C C . ILE A 1 378 ? 30.75 -24.359 -3.938 1 96.69 378 ILE A C 1
ATOM 3010 O O . ILE A 1 378 ? 31.453 -23.906 -4.852 1 96.69 378 ILE A O 1
ATOM 3014 N N . PHE A 1 379 ? 29.672 -23.797 -3.52 1 96.69 379 PHE A N 1
ATOM 3015 C CA . PHE A 1 379 ? 29.359 -22.391 -3.783 1 96.69 379 PHE A CA 1
ATOM 3016 C C . PHE A 1 379 ? 29.672 -21.531 -2.562 1 96.69 379 PHE A C 1
ATOM 3018 O O . PHE A 1 379 ? 29 -21.641 -1.532 1 96.69 379 PHE A O 1
ATOM 3025 N N . GLY A 1 380 ? 30.656 -20.688 -2.678 1 95.88 380 GLY A N 1
ATOM 3026 C CA . GLY A 1 380 ? 30.938 -19.734 -1.611 1 95.88 380 GLY A CA 1
ATOM 3027 C C . GLY A 1 380 ? 30.078 -18.484 -1.67 1 95.88 380 GLY A C 1
ATOM 3028 O O . GLY A 1 380 ? 29.891 -17.922 -2.742 1 95.88 380 GLY A O 1
ATOM 3029 N N . ASN A 1 381 ? 29.453 -18.203 -0.554 1 92.38 381 ASN A N 1
ATOM 3030 C CA . ASN A 1 381 ? 28.672 -16.984 -0.416 1 92.38 381 ASN A CA 1
ATOM 3031 C C . ASN A 1 381 ? 29.328 -16 0.549 1 92.38 381 ASN A C 1
ATOM 3033 O O . ASN A 1 381 ? 29.047 -16.016 1.748 1 92.38 381 ASN A O 1
ATOM 3037 N N . GLY A 1 382 ? 30.188 -15.141 -0.003 1 87.81 382 GLY A N 1
ATOM 3038 C CA . GLY A 1 382 ? 30.938 -14.188 0.802 1 87.81 382 GLY A CA 1
ATOM 3039 C C . GLY A 1 382 ? 30.688 -12.742 0.39 1 87.81 382 GLY A C 1
ATOM 3040 O O . GLY A 1 382 ? 29.781 -12.461 -0.394 1 87.81 382 GLY A O 1
ATOM 3041 N N . ASN A 1 383 ? 31.234 -11.859 1.124 1 81.44 383 ASN A N 1
ATOM 3042 C CA . ASN A 1 383 ? 31.234 -10.43 0.86 1 81.44 383 ASN A CA 1
ATOM 3043 C C . ASN A 1 383 ? 32.656 -9.875 0.719 1 81.44 383 ASN A C 1
ATOM 3045 O O . ASN A 1 383 ? 33.438 -9.938 1.662 1 81.44 383 ASN A O 1
ATOM 3049 N N . SER A 1 384 ? 32.906 -9.266 -0.436 1 78.75 384 SER A N 1
ATOM 3050 C CA . SER A 1 384 ? 34.281 -8.891 -0.773 1 78.75 384 SER A CA 1
ATOM 3051 C C . SER A 1 384 ? 34.75 -7.695 0.051 1 78.75 384 SER A C 1
ATOM 3053 O O . SER A 1 384 ? 35.938 -7.371 0.074 1 78.75 384 SER A O 1
ATOM 3055 N N . SER A 1 385 ? 33.812 -7.062 0.736 1 72.12 385 SER A N 1
ATOM 3056 C CA . SER A 1 385 ? 34.219 -5.988 1.634 1 72.12 385 SER A CA 1
ATOM 3057 C C . SER A 1 385 ? 35.062 -6.527 2.777 1 72.12 385 SER A C 1
ATOM 3059 O O . SER A 1 385 ? 35.844 -5.777 3.398 1 72.12 385 SER A O 1
ATOM 3061 N N . TYR A 1 386 ? 34.844 -7.797 3.014 1 72.19 386 TYR A N 1
ATOM 3062 C CA . TYR A 1 386 ? 35.688 -8.477 3.992 1 72.19 386 TYR A CA 1
ATOM 3063 C C . TYR A 1 386 ? 36.875 -9.156 3.314 1 72.19 386 TYR A C 1
ATOM 3065 O O . TYR A 1 386 ? 36.906 -10.383 3.158 1 72.19 386 TYR A O 1
ATOM 3073 N N . SER A 1 387 ? 37.938 -8.328 2.822 1 73.06 387 SER A N 1
ATOM 3074 C CA . SER A 1 387 ? 39 -8.734 1.904 1 73.06 387 SER A CA 1
ATOM 3075 C C . SER A 1 387 ? 39.781 -9.922 2.449 1 73.06 387 SER A C 1
ATOM 3077 O O . SER A 1 387 ? 40.031 -10.891 1.727 1 73.06 387 SER A O 1
ATOM 3079 N N . ASP A 1 388 ? 40.094 -9.969 3.699 1 74.88 388 ASP A N 1
ATOM 3080 C CA . ASP A 1 388 ? 40.969 -10.992 4.246 1 74.88 388 ASP A CA 1
ATOM 3081 C C . ASP A 1 388 ? 40.219 -12.305 4.48 1 74.88 388 ASP A C 1
ATOM 3083 O O . ASP A 1 388 ? 40.844 -13.383 4.461 1 74.88 388 ASP A O 1
ATOM 3087 N N . SER A 1 389 ? 38.906 -12.148 4.609 1 81.25 389 SER A N 1
ATOM 3088 C CA . SER A 1 389 ? 38.156 -13.344 4.969 1 81.25 389 SER A CA 1
ATOM 3089 C C . SER A 1 389 ? 37.062 -13.617 3.947 1 81.25 389 SER A C 1
ATOM 3091 O O . SER A 1 389 ? 36.062 -14.297 4.254 1 81.25 389 SER A O 1
ATOM 3093 N N . PHE A 1 390 ? 37.438 -13.094 2.666 1 89 390 PHE A N 1
ATOM 3094 C CA . PHE A 1 390 ? 36.469 -13.266 1.616 1 89 390 PHE A CA 1
ATOM 3095 C C . PHE A 1 390 ? 36.25 -14.742 1.299 1 89 390 PHE A C 1
ATOM 3097 O O . PHE A 1 390 ? 37.219 -15.43 0.91 1 89 390 PHE A O 1
ATOM 3104 N N . ASN A 1 391 ? 35.062 -15.32 1.47 1 93.31 391 ASN A N 1
ATOM 3105 C CA . ASN A 1 391 ? 34.656 -16.703 1.243 1 93.31 391 ASN A CA 1
ATOM 3106 C C . ASN A 1 391 ? 35.469 -17.672 2.096 1 93.31 391 ASN A C 1
ATOM 3108 O O . ASN A 1 391 ? 35.844 -18.75 1.64 1 93.31 391 ASN A O 1
ATOM 3112 N N . GLY A 1 392 ? 35.688 -17.188 3.262 1 92.75 392 GLY A N 1
ATOM 3113 C CA . GLY A 1 392 ? 36.5 -17.969 4.176 1 92.75 392 GLY A CA 1
ATOM 3114 C C . GLY A 1 392 ? 35.906 -19.328 4.496 1 92.75 392 GLY A C 1
ATOM 3115 O O . GLY A 1 392 ? 36.625 -20.328 4.555 1 92.75 392 GLY A O 1
ATOM 3116 N N . ALA A 1 393 ? 34.656 -19.422 4.691 1 93.44 393 ALA A N 1
ATOM 3117 C CA . ALA A 1 393 ? 34 -20.672 5.027 1 93.44 393 ALA A CA 1
ATOM 3118 C C . ALA A 1 393 ? 34.156 -21.688 3.902 1 93.44 393 ALA A C 1
ATOM 3120 O O . ALA A 1 393 ? 34.469 -22.859 4.148 1 93.44 393 ALA A O 1
ATOM 3121 N N . ALA A 1 394 ? 33.938 -21.25 2.67 1 94.94 394 ALA A N 1
ATOM 3122 C CA . ALA A 1 394 ? 34.062 -22.125 1.511 1 94.94 394 ALA A CA 1
ATOM 3123 C C . ALA A 1 394 ? 35.5 -22.625 1.357 1 94.94 394 ALA A C 1
ATOM 3125 O O . ALA A 1 394 ? 35.719 -23.797 1.062 1 94.94 394 ALA A O 1
ATOM 3126 N N . LYS A 1 395 ? 36.406 -21.703 1.589 1 94.19 395 LYS A N 1
ATOM 3127 C CA . LYS A 1 395 ? 37.844 -22.062 1.514 1 94.19 395 LYS A CA 1
ATOM 3128 C C . LYS A 1 395 ? 38.188 -23.125 2.557 1 94.19 395 LYS A C 1
ATOM 3130 O O . LYS A 1 395 ? 38.875 -24.094 2.256 1 94.19 395 LYS A O 1
ATOM 3135 N N . LYS A 1 396 ? 37.719 -22.891 3.691 1 93.56 396 LYS A N 1
ATOM 3136 C CA . LYS A 1 396 ? 37.969 -23.828 4.785 1 93.56 396 LYS A CA 1
ATOM 3137 C C . LYS A 1 396 ? 37.406 -25.203 4.484 1 93.56 396 LYS A C 1
ATOM 3139 O O . LYS A 1 396 ? 38.062 -26.219 4.68 1 93.56 396 LYS A O 1
ATOM 3144 N N . LEU A 1 397 ? 36.188 -25.266 4.059 1 94.5 397 LEU A N 1
ATOM 3145 C CA . LEU A 1 397 ? 35.531 -26.531 3.734 1 94.5 397 LEU A CA 1
ATOM 3146 C C . LEU A 1 397 ? 36.281 -27.25 2.607 1 94.5 397 LEU A C 1
ATOM 3148 O O . LEU A 1 397 ? 36.5 -28.453 2.678 1 94.5 397 LEU A O 1
ATOM 3152 N N . ARG A 1 398 ? 36.625 -26.484 1.613 1 94.44 398 ARG A N 1
ATOM 3153 C CA . ARG A 1 398 ? 37.344 -27.078 0.495 1 94.44 398 ARG A CA 1
ATOM 3154 C C . ARG A 1 398 ? 38.688 -27.672 0.959 1 94.44 398 ARG A C 1
ATOM 3156 O O . ARG A 1 398 ? 39.062 -28.781 0.544 1 94.44 398 ARG A O 1
ATOM 3163 N N . ASN A 1 399 ? 39.344 -26.906 1.771 1 92.75 399 ASN A N 1
ATOM 3164 C CA . ASN A 1 399 ? 40.656 -27.359 2.27 1 92.75 399 ASN A CA 1
ATOM 3165 C C . ASN A 1 399 ? 40.5 -28.672 3.059 1 92.75 399 ASN A C 1
ATOM 3167 O O . ASN A 1 399 ? 41.312 -29.578 2.906 1 92.75 399 ASN A O 1
ATOM 3171 N N . ILE A 1 400 ? 39.531 -28.734 3.859 1 92.88 400 ILE A N 1
ATOM 3172 C CA . ILE A 1 400 ? 39.281 -29.953 4.648 1 92.88 400 ILE A CA 1
ATOM 3173 C C . ILE A 1 400 ? 39 -31.125 3.721 1 92.88 400 ILE A C 1
ATOM 3175 O O . ILE A 1 400 ? 39.5 -32.219 3.904 1 92.88 400 ILE A O 1
ATOM 3179 N N . LEU A 1 401 ? 38.188 -30.875 2.717 1 92.69 401 LEU A N 1
ATOM 3180 C CA . LEU A 1 401 ? 37.812 -31.922 1.782 1 92.69 401 LEU A CA 1
ATOM 3181 C C . LEU A 1 401 ? 38.969 -32.375 0.94 1 92.69 401 LEU A C 1
ATOM 3183 O O . LEU A 1 401 ? 39.125 -33.594 0.681 1 92.69 401 LEU A O 1
ATOM 3187 N N . LEU A 1 402 ? 39.812 -31.422 0.576 1 89.56 402 LEU A N 1
ATOM 3188 C CA . LEU A 1 402 ? 41 -31.766 -0.195 1 89.56 402 LEU A CA 1
ATOM 3189 C C . LEU A 1 402 ? 41.938 -32.656 0.623 1 89.56 402 LEU A C 1
ATOM 3191 O O . LEU A 1 402 ? 42.5 -33.594 0.103 1 89.56 402 LEU A O 1
ATOM 3195 N N . ARG A 1 403 ? 42.031 -32.312 1.856 1 88.56 403 ARG A N 1
ATOM 3196 C CA . ARG A 1 403 ? 42.906 -33.062 2.748 1 88.56 403 ARG A CA 1
ATOM 3197 C C . ARG A 1 403 ? 42.375 -34.5 2.939 1 88.56 403 ARG A C 1
ATOM 3199 O O . ARG A 1 403 ? 43.156 -35.406 3.213 1 88.56 403 ARG A O 1
ATOM 3206 N N . ARG A 1 404 ? 41.125 -34.625 2.756 1 88.94 404 ARG A N 1
ATOM 3207 C CA . ARG A 1 404 ? 40.5 -35.938 2.963 1 88.94 404 ARG A CA 1
ATOM 3208 C C . ARG A 1 404 ? 40.406 -36.719 1.651 1 88.94 404 ARG A C 1
ATOM 3210 O O . ARG A 1 404 ? 39.812 -37.781 1.604 1 88.94 404 ARG A O 1
ATOM 3217 N N . GLY A 1 405 ? 40.906 -36.156 0.593 1 85.62 405 GLY A N 1
ATOM 3218 C CA . GLY A 1 405 ? 40.969 -36.844 -0.697 1 85.62 405 GLY A CA 1
ATOM 3219 C C . GLY A 1 405 ? 39.625 -36.781 -1.426 1 85.62 405 GLY A C 1
ATOM 3220 O O . GLY A 1 405 ? 39.312 -37.688 -2.199 1 85.62 405 GLY A O 1
ATOM 3221 N N . ALA A 1 406 ? 38.844 -35.812 -1.197 1 89.06 406 ALA A N 1
ATOM 3222 C CA . ALA A 1 406 ? 37.531 -35.688 -1.826 1 89.06 406 ALA A CA 1
ATOM 3223 C C . ALA A 1 406 ? 37.688 -35.344 -3.303 1 89.06 406 ALA A C 1
ATOM 3225 O O . ALA A 1 406 ? 38.656 -34.719 -3.711 1 89.06 406 ALA A O 1
ATOM 3226 N N . SER A 1 407 ? 36.75 -35.844 -4.098 1 90.12 407 SER A N 1
ATOM 3227 C CA . SER A 1 407 ? 36.656 -35.469 -5.508 1 90.12 407 SER A CA 1
ATOM 3228 C C . SER A 1 407 ? 35.656 -34.375 -5.73 1 90.12 407 SER A C 1
ATOM 3230 O O . SER A 1 407 ? 34.625 -34.312 -5.047 1 90.12 407 SER A O 1
ATOM 3232 N N . PHE A 1 408 ? 35.938 -33.5 -6.699 1 92.94 408 PHE A N 1
ATOM 3233 C CA . PHE A 1 408 ? 35.094 -32.344 -6.918 1 92.94 408 PHE A CA 1
ATOM 3234 C C . PHE A 1 408 ? 34.5 -32.375 -8.32 1 92.94 408 PHE A C 1
ATOM 3236 O O . PHE A 1 408 ? 35.188 -32.75 -9.281 1 92.94 408 PHE A O 1
ATOM 3243 N N . LEU A 1 409 ? 33.25 -31.984 -8.398 1 90.19 409 LEU A N 1
ATOM 3244 C CA . LEU A 1 409 ? 32.562 -31.875 -9.672 1 90.19 409 LEU A CA 1
ATOM 3245 C C . LEU A 1 409 ? 33.156 -30.766 -10.531 1 90.19 409 LEU A C 1
ATOM 3247 O O . LEU A 1 409 ? 33.188 -30.844 -11.758 1 90.19 409 LEU A O 1
ATOM 3251 N N . LEU A 1 410 ? 33.594 -29.703 -9.867 1 90.12 410 LEU A N 1
ATOM 3252 C CA . LEU A 1 410 ? 34.188 -28.531 -10.516 1 90.12 410 LEU A CA 1
ATOM 3253 C C . LEU A 1 410 ? 35.594 -28.281 -10 1 90.12 410 LEU A C 1
ATOM 3255 O O . LEU A 1 410 ? 35.906 -28.656 -8.867 1 90.12 410 LEU A O 1
ATOM 3259 N N . PRO A 1 411 ? 36.406 -27.75 -10.836 1 85.94 411 PRO A N 1
ATOM 3260 C CA . PRO A 1 411 ? 37.781 -27.562 -10.445 1 85.94 411 PRO A CA 1
ATOM 3261 C C . PRO A 1 411 ? 37.969 -26.688 -9.211 1 85.94 411 PRO A C 1
ATOM 3263 O O . PRO A 1 411 ? 38.844 -26.922 -8.391 1 85.94 411 PRO A O 1
ATOM 3266 N N . ASP A 1 412 ? 37.188 -25.609 -9.125 1 87.12 412 ASP A N 1
ATOM 3267 C CA . ASP A 1 412 ? 37.25 -24.703 -7.992 1 87.12 412 ASP A CA 1
ATOM 3268 C C . ASP A 1 412 ? 35.875 -24.375 -7.449 1 87.12 412 ASP A C 1
ATOM 3270 O O . ASP A 1 412 ? 34.844 -24.781 -8.039 1 87.12 412 ASP A O 1
ATOM 3274 N N . PHE A 1 413 ? 35.938 -23.938 -6.145 1 88.5 413 PHE A N 1
ATOM 3275 C CA . PHE A 1 413 ? 34.625 -23.484 -5.648 1 88.5 413 PHE A CA 1
ATOM 3276 C C . PHE A 1 413 ? 34.281 -22.125 -6.227 1 88.5 413 PHE A C 1
ATOM 3278 O O . PHE A 1 413 ? 35.125 -21.438 -6.797 1 88.5 413 PHE A O 1
ATOM 3285 N N . PHE A 1 414 ? 33 -21.812 -6.3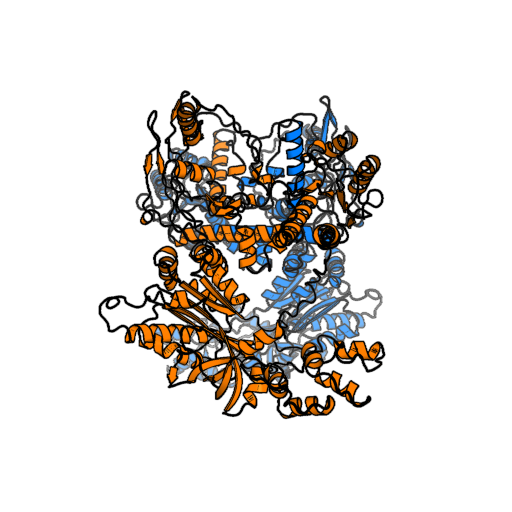05 1 91.69 414 PHE A N 1
ATOM 3286 C CA . PHE A 1 414 ? 32.5 -20.562 -6.863 1 91.69 414 PHE A CA 1
ATOM 3287 C C . PHE A 1 414 ? 32.625 -19.438 -5.84 1 91.69 414 PHE A C 1
ATOM 3289 O O . PHE A 1 414 ? 32.219 -19.594 -4.688 1 91.69 414 PHE A O 1
ATOM 3296 N N . TYR A 1 415 ? 33.156 -18.266 -6.25 1 91 415 TYR A N 1
ATOM 3297 C CA . TYR A 1 415 ? 33.312 -17.109 -5.375 1 91 415 TYR A CA 1
ATOM 3298 C C . TYR A 1 415 ? 32.125 -16.172 -5.453 1 91 415 TYR A C 1
ATOM 3300 O O . TYR A 1 415 ? 32.156 -15.156 -6.145 1 91 415 TYR A O 1
ATOM 3308 N N . GLY A 1 416 ? 31.125 -16.672 -4.75 1 91.81 416 GLY A N 1
ATOM 3309 C CA . GLY A 1 416 ? 29.984 -15.781 -4.68 1 91.81 416 GLY A CA 1
ATOM 3310 C C . GLY A 1 416 ? 30.25 -14.516 -3.887 1 91.81 416 GLY A C 1
ATOM 3311 O O . GLY A 1 416 ? 31 -14.539 -2.906 1 91.81 416 GLY A O 1
ATOM 3312 N N . ASP A 1 417 ? 29.656 -13.32 -4.32 1 86.19 417 ASP A N 1
ATOM 3313 C CA . ASP A 1 417 ? 29.891 -12.031 -3.686 1 86.19 417 ASP A CA 1
ATOM 3314 C C . ASP A 1 417 ? 28.578 -11.25 -3.506 1 86.19 417 ASP A C 1
ATOM 3316 O O . ASP A 1 417 ? 28.016 -10.75 -4.477 1 86.19 417 ASP A O 1
ATOM 3320 N N . THR A 1 418 ? 28.156 -11.07 -2.242 1 81.69 418 THR A N 1
ATOM 3321 C CA . THR A 1 418 ? 26.891 -10.398 -1.944 1 81.69 418 THR A CA 1
ATOM 3322 C C . THR A 1 418 ? 27.031 -8.891 -2.135 1 81.69 418 THR A C 1
ATOM 3324 O O . THR A 1 418 ? 26.031 -8.172 -2.201 1 81.69 418 THR A O 1
ATOM 3327 N N . LEU A 1 419 ? 28.328 -8.414 -2.18 1 70 419 LEU A N 1
ATOM 3328 C CA . LEU A 1 419 ? 28.531 -7 -2.465 1 70 419 LEU A CA 1
ATOM 3329 C C . LEU A 1 419 ? 28.094 -6.664 -3.885 1 70 419 LEU A C 1
ATOM 3331 O O . LEU A 1 419 ? 27.609 -5.562 -4.141 1 70 419 LEU A O 1
ATOM 3335 N N . ILE A 1 420 ? 28.297 -7.625 -4.816 1 70.06 420 ILE A N 1
ATOM 3336 C CA . ILE A 1 420 ? 27.938 -7.453 -6.219 1 70.06 420 ILE A CA 1
ATOM 3337 C C . ILE A 1 420 ? 26.422 -7.617 -6.379 1 70.06 420 ILE A C 1
ATOM 3339 O O . ILE A 1 420 ? 25.781 -6.836 -7.086 1 70.06 420 ILE A O 1
ATOM 3343 N N . GLU A 1 421 ? 25.938 -8.68 -5.828 1 75.44 421 GLU A N 1
ATOM 3344 C CA . GLU A 1 421 ? 24.531 -9.023 -5.906 1 75.44 421 GLU A CA 1
ATOM 3345 C C . GLU A 1 421 ? 24.031 -9.625 -4.594 1 75.44 421 GLU A C 1
ATOM 3347 O O . GLU A 1 421 ? 24.641 -10.555 -4.059 1 75.44 421 GLU A O 1
ATOM 3352 N N . ASP A 1 422 ? 22.953 -8.977 -3.992 1 69.06 422 ASP A N 1
ATOM 3353 C CA . ASP A 1 422 ? 22.391 -9.516 -2.76 1 69.06 422 ASP A CA 1
ATOM 3354 C C . ASP A 1 422 ? 20.875 -9.695 -2.877 1 69.06 422 ASP A C 1
ATOM 3356 O O . ASP A 1 422 ? 20.125 -8.719 -2.959 1 69.06 422 ASP A O 1
ATOM 3360 N N . PRO A 1 423 ? 20.453 -10.984 -2.961 1 74.94 423 PRO A N 1
ATOM 3361 C CA . PRO A 1 423 ? 21.203 -12.234 -2.934 1 74.94 423 PRO A CA 1
ATOM 3362 C C . PRO A 1 423 ? 21.844 -12.57 -4.277 1 74.94 423 PRO A C 1
ATOM 3364 O O . PRO A 1 423 ? 21.375 -12.117 -5.32 1 74.94 423 PRO A O 1
ATOM 3367 N N . PRO A 1 424 ? 22.938 -13.305 -4.254 1 84.12 424 PRO A N 1
ATOM 3368 C CA . PRO A 1 424 ? 23.672 -13.539 -5.5 1 84.12 424 PRO A CA 1
ATOM 3369 C C . PRO A 1 424 ? 23.031 -14.633 -6.359 1 84.12 424 PRO A C 1
ATOM 3371 O O . PRO A 1 424 ? 23.703 -15.617 -6.691 1 84.12 424 PRO A O 1
ATOM 3374 N N . PHE A 1 425 ? 21.828 -14.367 -6.855 1 81.75 425 PHE A N 1
ATOM 3375 C CA . PHE A 1 425 ? 21.062 -15.383 -7.582 1 81.75 425 PHE A CA 1
ATOM 3376 C C . PHE A 1 425 ? 21.656 -15.594 -8.977 1 81.75 425 PHE A C 1
ATOM 3378 O O . PHE A 1 425 ? 21.719 -16.734 -9.461 1 81.75 425 PHE A O 1
ATOM 3385 N N . ARG A 1 426 ? 22.047 -14.445 -9.609 1 79.75 426 ARG A N 1
ATOM 3386 C CA . ARG A 1 426 ? 22.656 -14.594 -10.93 1 79.75 426 ARG A CA 1
ATOM 3387 C C . ARG A 1 426 ? 23.953 -15.383 -10.844 1 79.75 426 ARG A C 1
ATOM 3389 O O . ARG A 1 426 ? 24.25 -16.203 -11.719 1 79.75 426 ARG A O 1
ATOM 3396 N N . GLN A 1 427 ? 24.672 -15.156 -9.812 1 87.94 427 GLN A N 1
ATOM 3397 C CA . GLN A 1 427 ? 25.906 -15.875 -9.586 1 87.94 427 GLN A CA 1
ATOM 3398 C C . GLN A 1 427 ? 25.656 -17.359 -9.336 1 87.94 427 GLN A C 1
ATOM 3400 O O . GLN A 1 427 ? 26.375 -18.219 -9.852 1 87.94 427 GLN A O 1
ATOM 3405 N N . LEU A 1 428 ? 24.609 -17.609 -8.625 1 91.75 428 LEU A N 1
ATOM 3406 C CA . LEU A 1 428 ? 24.234 -18.984 -8.352 1 91.75 428 LEU A CA 1
ATOM 3407 C C . LEU A 1 428 ? 23.859 -19.703 -9.633 1 91.75 428 LEU A C 1
ATOM 3409 O O . LEU A 1 428 ? 24.219 -20.875 -9.836 1 91.75 428 LEU A O 1
ATOM 3413 N N . ASN A 1 429 ? 23.109 -18.984 -10.453 1 85.81 429 ASN A N 1
ATOM 3414 C CA . ASN A 1 429 ? 22.688 -19.594 -11.703 1 85.81 429 ASN A CA 1
ATOM 3415 C C . ASN A 1 429 ? 23.875 -20 -12.562 1 85.81 429 ASN A C 1
ATOM 3417 O O . ASN A 1 429 ? 23.844 -21.047 -13.219 1 85.81 429 ASN A O 1
ATOM 3421 N N . THR A 1 430 ? 24.859 -19.141 -12.555 1 84.88 430 THR A N 1
ATOM 3422 C CA . THR A 1 430 ? 26.078 -19.453 -13.289 1 84.88 430 THR A CA 1
ATOM 3423 C C . THR A 1 430 ? 26.734 -20.719 -12.742 1 84.88 430 THR A C 1
ATOM 3425 O O . THR A 1 430 ? 27.141 -21.594 -13.508 1 84.88 430 THR A O 1
ATOM 3428 N N . TRP A 1 431 ? 26.766 -20.844 -11.492 1 92.62 431 TRP A N 1
ATOM 3429 C CA . TRP A 1 431 ? 27.328 -22 -10.828 1 92.62 431 TRP A CA 1
ATOM 3430 C C . TRP A 1 431 ? 26.5 -23.25 -11.102 1 92.62 431 TRP A C 1
ATOM 3432 O O . TRP A 1 431 ? 27.031 -24.312 -11.391 1 92.62 431 TRP A O 1
ATOM 3442 N N . LEU A 1 432 ? 25.234 -23.078 -11.023 1 90.75 432 LEU A N 1
ATOM 3443 C CA . LEU A 1 432 ? 24.344 -24.219 -11.211 1 90.75 432 LEU A CA 1
ATOM 3444 C C . LEU A 1 432 ? 24.391 -24.719 -12.648 1 90.75 432 LEU A C 1
ATOM 3446 O O . LEU A 1 432 ? 24.25 -25.922 -12.898 1 90.75 432 LEU A O 1
ATOM 3450 N N . PHE A 1 433 ? 24.562 -23.766 -13.477 1 84.06 433 PHE A N 1
ATOM 3451 C CA . PHE A 1 433 ? 24.719 -24.156 -14.867 1 84.06 433 PHE A CA 1
ATOM 3452 C C . PHE A 1 433 ? 25.922 -25.062 -15.047 1 84.06 433 PHE A C 1
ATOM 3454 O O . PHE A 1 433 ? 25.844 -26.094 -15.711 1 84.06 433 PHE A O 1
ATOM 3461 N N . ALA A 1 434 ? 27 -24.734 -14.469 1 86 434 ALA A N 1
ATOM 3462 C CA . ALA A 1 434 ? 28.219 -25.531 -14.539 1 86 434 ALA A CA 1
ATOM 3463 C C . ALA A 1 434 ? 28.016 -26.891 -13.891 1 86 434 ALA A C 1
ATOM 3465 O O . ALA A 1 434 ? 28.453 -27.922 -14.422 1 86 434 ALA A O 1
ATOM 3466 N N . VAL A 1 435 ? 27.344 -26.938 -12.766 1 91.12 435 VAL A N 1
ATOM 3467 C CA . VAL A 1 435 ? 27.062 -28.156 -12.031 1 91.12 435 VAL A CA 1
ATOM 3468 C C . VAL A 1 435 ? 26.156 -29.062 -12.867 1 91.12 435 VAL A C 1
ATOM 3470 O O . VAL A 1 435 ? 26.391 -30.266 -12.969 1 91.12 435 VAL A O 1
ATOM 3473 N N . SER A 1 436 ? 25.125 -28.422 -13.477 1 86.81 436 SER A N 1
ATOM 3474 C CA . SER A 1 436 ? 24.141 -29.188 -14.234 1 86.81 436 SER A CA 1
ATOM 3475 C C . SER A 1 436 ? 24.766 -29.828 -15.469 1 86.81 436 SER A C 1
ATOM 3477 O O . SER A 1 436 ? 24.391 -30.938 -15.867 1 86.81 436 SER A O 1
ATOM 3479 N N . MET A 1 437 ? 25.688 -29.109 -16.062 1 80.38 437 MET A N 1
ATOM 3480 C CA . MET A 1 437 ? 26.391 -29.641 -17.234 1 80.38 437 MET A CA 1
ATOM 3481 C C . MET A 1 437 ? 27.172 -30.906 -16.875 1 80.38 437 MET A C 1
ATOM 3483 O O . MET A 1 437 ? 27.266 -31.828 -17.672 1 80.38 437 MET A O 1
ATOM 3487 N N . ARG A 1 438 ? 27.625 -30.984 -15.68 1 82.19 438 ARG A N 1
ATOM 3488 C CA . ARG A 1 438 ? 28.406 -32.125 -15.227 1 82.19 438 ARG A CA 1
ATOM 3489 C C . ARG A 1 438 ? 27.484 -33.281 -14.789 1 82.19 438 ARG A C 1
ATOM 3491 O O . ARG A 1 438 ? 27.812 -34.438 -14.977 1 82.19 438 ARG A O 1
ATOM 3498 N N . LEU A 1 439 ? 26.375 -32.906 -14.266 1 81.81 439 LEU A N 1
ATOM 3499 C CA . LEU A 1 439 ? 25.469 -33.906 -13.719 1 81.81 439 LEU A CA 1
ATOM 3500 C C . LEU A 1 439 ? 24.641 -34.562 -14.82 1 81.81 439 LEU A C 1
ATOM 3502 O O . LEU A 1 439 ? 24.453 -35.781 -14.828 1 81.81 439 LEU A O 1
ATOM 3506 N N . PHE A 1 440 ? 24.094 -33.812 -15.75 1 73.31 440 PHE A N 1
ATOM 3507 C CA . PHE A 1 440 ? 23.094 -34.312 -16.672 1 73.31 440 PHE A CA 1
ATOM 3508 C C . PHE A 1 440 ? 23.688 -34.5 -18.062 1 73.31 440 PHE A C 1
ATOM 3510 O O . PHE A 1 440 ? 23.125 -35.219 -18.906 1 73.31 440 PHE A O 1
ATOM 3517 N N . ASN A 1 441 ? 24.578 -33.812 -18.531 1 59.44 441 ASN A N 1
ATOM 3518 C CA . ASN A 1 441 ? 25.125 -33.938 -19.891 1 59.44 441 ASN A CA 1
ATOM 3519 C C . ASN A 1 441 ? 26.141 -35.062 -19.969 1 59.44 441 ASN A C 1
ATOM 3521 O O . ASN A 1 441 ? 26.812 -35.219 -21 1 59.44 441 ASN A O 1
ATOM 3525 N N . SER A 1 442 ? 26.516 -35.781 -18.969 1 45.84 442 SER A N 1
ATOM 3526 C CA . SER A 1 442 ? 27.422 -36.875 -19.344 1 45.84 442 SER A CA 1
ATOM 3527 C C . SER A 1 442 ? 26.703 -37.906 -20.188 1 45.84 442 SER A C 1
ATOM 3529 O O . SER A 1 442 ? 27.281 -38.969 -20.484 1 45.84 442 SER A O 1
ATOM 3531 N N . ALA A 1 443 ? 25.469 -38.062 -20.344 1 37.56 443 ALA A N 1
ATOM 3532 C CA . ALA A 1 443 ? 24.984 -39.031 -21.312 1 37.56 443 ALA A CA 1
ATOM 3533 C C . ALA A 1 443 ? 25.531 -38.75 -22.703 1 37.56 443 ALA A C 1
ATOM 3535 O O . ALA A 1 443 ? 25.422 -37.625 -23.203 1 37.56 443 ALA A O 1
ATOM 3536 N N . GLY A 1 444 ? 26.516 -39.375 -23.078 1 30.83 444 GLY A N 1
ATOM 3537 C CA . GLY A 1 444 ? 26.969 -39.625 -24.438 1 30.83 444 GLY A CA 1
ATOM 3538 C C . GLY A 1 444 ? 25.859 -39.562 -25.469 1 30.83 444 GLY A C 1
ATOM 3539 O O . GLY A 1 444 ? 24.781 -40.094 -25.266 1 30.83 444 GLY A O 1
ATOM 3540 N N . GLU A 1 445 ? 25.641 -38.5 -26.125 1 30.84 445 GLU A N 1
ATOM 3541 C CA . GLU A 1 445 ? 25.047 -38.75 -27.438 1 30.84 445 GLU A CA 1
ATOM 3542 C C . GLU A 1 445 ? 25.469 -40.125 -28 1 30.84 445 GLU A C 1
ATOM 3544 O O . GLU A 1 445 ? 26.547 -40.25 -28.578 1 30.84 445 GLU A O 1
ATOM 3549 N N . GLU A 1 446 ? 25.547 -41.156 -27.234 1 26.62 446 GLU A N 1
ATOM 3550 C CA . GLU A 1 446 ? 25.531 -42.312 -28.094 1 26.62 446 GLU A CA 1
ATOM 3551 C C . GLU A 1 446 ? 24.531 -42.156 -29.234 1 26.62 446 GLU A C 1
ATOM 3553 O O . GLU A 1 446 ? 23.344 -41.906 -29.016 1 26.62 446 GLU A O 1
ATOM 3558 N N . ALA A 1 447 ? 25.047 -41.719 -30.359 1 29.19 447 ALA A N 1
ATOM 3559 C CA . ALA A 1 447 ? 24.625 -41.938 -31.75 1 29.19 447 ALA A CA 1
ATOM 3560 C C . ALA A 1 447 ? 23.984 -43.312 -31.906 1 29.19 447 ALA A C 1
ATOM 3562 O O . ALA A 1 447 ? 24.688 -44.344 -31.891 1 29.19 447 ALA A O 1
ATOM 3563 N N . THR A 1 448 ? 23.141 -43.75 -31.062 1 25.23 448 THR A N 1
ATOM 3564 C CA . THR A 1 448 ? 22.469 -44.938 -31.625 1 25.23 448 THR A CA 1
ATOM 3565 C C . THR A 1 448 ? 22.438 -44.844 -33.156 1 25.23 448 THR A C 1
ATOM 3567 O O . THR A 1 448 ? 21.875 -43.906 -33.719 1 25.23 448 THR A O 1
ATOM 3570 N N . ASP A 1 449 ? 23.5 -45.281 -33.719 1 24.31 449 ASP A N 1
ATOM 3571 C CA . ASP A 1 449 ? 23.641 -45.875 -35.062 1 24.31 449 ASP A CA 1
ATOM 3572 C C . ASP A 1 449 ? 22.406 -46.688 -35.438 1 24.31 449 ASP A C 1
ATOM 3574 O O . ASP A 1 449 ? 22.281 -47.844 -35 1 24.31 449 ASP A O 1
ATOM 3578 N N . LEU A 1 450 ? 21.156 -46.219 -35.188 1 25.03 450 LEU A N 1
ATOM 3579 C CA . LEU A 1 450 ? 20.203 -47 -36 1 25.03 450 LEU A CA 1
ATOM 3580 C C . LEU A 1 450 ? 20.859 -47.469 -37.281 1 25.03 450 LEU A C 1
ATOM 3582 O O . LEU A 1 450 ? 21.531 -46.719 -37.969 1 25.03 450 LEU A O 1
ATOM 3586 N N . GLY A 1 451 ? 21.391 -48.656 -37.312 1 24.52 451 GLY A N 1
ATOM 3587 C CA . GLY A 1 451 ? 21.734 -49.5 -38.438 1 24.52 451 GLY A CA 1
ATOM 3588 C C . GLY A 1 451 ? 21.094 -49.031 -39.75 1 24.52 451 GLY A C 1
ATOM 3589 O O . GLY A 1 451 ? 20.141 -48.25 -39.719 1 24.52 451 GLY A O 1
ATOM 3590 N N . SER A 1 452 ? 21.828 -49.156 -40.906 1 25.91 452 SER A N 1
ATOM 3591 C CA . SER A 1 452 ? 21.688 -49.031 -42.344 1 25.91 452 SER A CA 1
ATOM 3592 C C . SER A 1 452 ? 20.328 -49.594 -42.812 1 25.91 452 SER A C 1
ATOM 3594 O O . SER A 1 452 ? 20.125 -49.812 -44 1 25.91 452 SER A O 1
ATOM 3596 N N . GLY A 1 453 ? 19.672 -50.5 -42 1 25.48 453 GLY A N 1
ATOM 3597 C CA . GLY A 1 453 ? 18.562 -51.031 -42.75 1 25.48 453 GLY A CA 1
ATOM 3598 C C . GLY A 1 453 ? 17.672 -49.969 -43.344 1 25.48 453 GLY A C 1
ATOM 3599 O O . GLY A 1 453 ? 17.703 -48.812 -42.906 1 25.48 453 GLY A O 1
ATOM 3600 N N . SER A 1 454 ? 17.219 -50.188 -44.594 1 27.27 454 SER A N 1
ATOM 3601 C CA . SER A 1 454 ? 16.344 -49.531 -45.594 1 27.27 454 SER A CA 1
ATOM 3602 C C . SER A 1 454 ? 15.125 -48.906 -44.938 1 27.27 454 SER A C 1
ATOM 3604 O O . SER A 1 454 ? 14.008 -49.406 -45.094 1 27.27 454 SER A O 1
ATOM 3606 N N . GLN A 1 455 ? 15.141 -48.812 -43.594 1 29.45 455 GLN A N 1
ATOM 3607 C CA . GLN A 1 455 ? 13.789 -48.375 -43.25 1 29.45 455 GLN A CA 1
ATOM 3608 C C . GLN A 1 455 ? 13.414 -47.094 -44.031 1 29.45 455 GLN A C 1
ATOM 3610 O O . GLN A 1 455 ? 14.266 -46.25 -44.281 1 29.45 455 GLN A O 1
ATOM 3615 N N . PRO A 1 456 ? 12.305 -47.156 -44.75 1 31.8 456 PRO A N 1
ATOM 3616 C CA . PRO A 1 456 ? 11.836 -46.031 -45.531 1 31.8 456 PRO A CA 1
ATOM 3617 C C . PRO A 1 456 ? 12.039 -44.688 -44.812 1 31.8 456 PRO A C 1
ATOM 3619 O O . PRO A 1 456 ? 12.031 -44.656 -43.594 1 31.8 456 PRO A O 1
ATOM 3622 N N . THR A 1 457 ? 12.93 -43.844 -45.25 1 33.97 457 THR A N 1
ATOM 3623 C CA . THR A 1 457 ? 13.164 -42.469 -44.875 1 33.97 457 THR A CA 1
ATOM 3624 C C . THR A 1 457 ? 11.93 -41.875 -44.188 1 33.97 457 THR A C 1
ATOM 3626 O O . THR A 1 457 ? 10.82 -41.938 -44.719 1 33.97 457 THR A O 1
ATOM 3629 N N . PRO A 1 458 ? 11.836 -41.719 -42.969 1 39.03 458 PRO A N 1
ATOM 3630 C CA . PRO A 1 458 ? 10.75 -41.062 -42.25 1 39.03 458 PRO A CA 1
ATOM 3631 C C . PRO A 1 458 ? 10.07 -39.969 -43.062 1 39.03 458 PRO A C 1
ATOM 3633 O O . PRO A 1 458 ? 8.984 -39.531 -42.719 1 39.03 458 PRO A O 1
ATOM 3636 N N . GLY A 1 459 ? 10.656 -39.5 -44.125 1 44.81 459 GLY A N 1
ATOM 3637 C CA . GLY A 1 459 ? 10.133 -38.406 -44.938 1 44.81 459 GLY A CA 1
ATOM 3638 C C . GLY A 1 459 ? 8.891 -38.812 -45.719 1 44.81 459 GLY A C 1
ATOM 3639 O O . GLY A 1 459 ? 8.008 -38 -45.938 1 44.81 459 GLY A O 1
ATOM 3640 N N . TYR A 1 460 ? 8.859 -40.125 -46.188 1 49.72 460 TYR A N 1
ATOM 3641 C CA . TYR A 1 460 ? 7.773 -40.531 -47.062 1 49.72 460 TYR A CA 1
ATOM 3642 C C . TYR A 1 460 ? 6.453 -40.625 -46.312 1 49.72 460 TYR A C 1
ATOM 3644 O O . TYR A 1 460 ? 5.387 -40.375 -46.875 1 49.72 460 TYR A O 1
ATOM 3652 N N . ASN A 1 461 ? 6.555 -40.906 -45.094 1 56.94 461 ASN A N 1
ATOM 3653 C CA . ASN A 1 461 ? 5.336 -41.031 -44.281 1 56.94 461 ASN A CA 1
ATOM 3654 C C . ASN A 1 461 ? 4.629 -39.688 -44.156 1 56.94 461 ASN A C 1
ATOM 3656 O O . ASN A 1 461 ? 3.398 -39.625 -44.125 1 56.94 461 ASN A O 1
ATOM 3660 N N . ILE A 1 462 ? 5.273 -38.656 -44.312 1 65.31 462 ILE A N 1
ATOM 3661 C 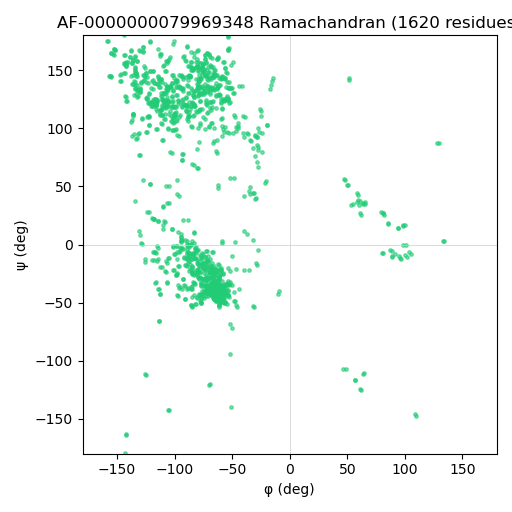CA . ILE A 1 462 ? 4.652 -37.344 -44.188 1 65.31 462 ILE A CA 1
ATOM 3662 C C . ILE A 1 462 ? 3.812 -37.062 -45.438 1 65.31 462 ILE A C 1
ATOM 3664 O O . ILE A 1 462 ? 2.754 -36.438 -45.344 1 65.31 462 ILE A O 1
ATOM 3668 N N . PHE A 1 463 ? 4.309 -37.688 -46.562 1 73.19 463 PHE A N 1
ATOM 3669 C CA . PHE A 1 463 ? 3.611 -37.375 -47.812 1 73.19 463 PHE A CA 1
ATOM 3670 C C . PHE A 1 463 ? 2.256 -38.062 -47.875 1 73.19 463 PHE A C 1
ATOM 3672 O O . PHE A 1 463 ? 1.302 -37.531 -48.438 1 73.19 463 PHE A O 1
ATOM 3679 N N . GLN A 1 464 ? 2.291 -39.156 -47.188 1 71.38 464 GLN A N 1
ATOM 3680 C CA . GLN A 1 464 ? 1.042 -39.906 -47.188 1 71.38 464 GLN A CA 1
ATOM 3681 C C . GLN A 1 464 ? 0.045 -39.312 -46.188 1 71.38 464 GLN A C 1
ATOM 3683 O O . GLN A 1 464 ? -1.166 -39.5 -46.344 1 71.38 464 GLN A O 1
ATOM 3688 N N . ALA A 1 465 ? 0.536 -38.625 -45.312 1 75.88 465 ALA A N 1
ATOM 3689 C CA . ALA A 1 465 ? -0.321 -38.094 -44.281 1 75.88 465 ALA A CA 1
ATOM 3690 C C . ALA A 1 465 ? -1.08 -36.844 -44.75 1 75.88 465 ALA A C 1
ATOM 3692 O O . ALA A 1 465 ? -2.105 -36.469 -44.188 1 75.88 465 ALA A O 1
ATOM 3693 N N . PHE A 1 466 ? -0.641 -36.281 -45.812 1 84.31 466 PHE A N 1
ATOM 3694 C CA . PHE A 1 466 ? -1.282 -35.062 -46.312 1 84.31 466 PHE A CA 1
ATOM 3695 C C . PHE A 1 466 ? -2.102 -35.375 -47.562 1 84.31 466 PHE A C 1
ATOM 3697 O O . PHE A 1 466 ? -1.587 -35.938 -48.531 1 84.31 466 PHE A O 1
ATOM 3704 N N . SER A 1 467 ? -3.344 -35.031 -47.5 1 82.44 467 SER A N 1
ATOM 3705 C CA . SER A 1 467 ? -4.27 -35.25 -48.625 1 82.44 467 SER A CA 1
ATOM 3706 C C . SER A 1 467 ? -4.371 -34 -49.5 1 82.44 467 SER A C 1
ATOM 3708 O O . SER A 1 467 ? -4.242 -32.875 -49 1 82.44 467 SER A O 1
ATOM 3710 N N . PRO A 1 468 ? -4.547 -34.312 -50.781 1 83.25 468 PRO A N 1
ATOM 3711 C CA . PRO A 1 468 ? -4.77 -33.188 -51.656 1 83.25 468 PRO A CA 1
ATOM 3712 C C . PRO A 1 468 ? -6.074 -32.438 -51.375 1 83.25 468 PRO A C 1
ATOM 3714 O O . PRO A 1 468 ? -7.082 -33.062 -51.031 1 83.25 468 PRO A O 1
ATOM 3717 N N . ALA A 1 469 ? -6.031 -31.125 -51.375 1 88.12 469 ALA A N 1
ATOM 3718 C CA . ALA A 1 469 ? -7.18 -30.25 -51.188 1 88.12 469 ALA A CA 1
ATOM 3719 C C . ALA A 1 469 ? -7.125 -29.031 -52.094 1 88.12 469 ALA A C 1
ATOM 3721 O O . ALA A 1 469 ? -6.074 -28.734 -52.656 1 88.12 469 ALA A O 1
ATOM 3722 N N . ASN A 1 470 ? -8.281 -28.484 -52.312 1 89.06 470 ASN A N 1
ATOM 3723 C CA . ASN A 1 470 ? -8.375 -27.266 -53.125 1 89.06 470 ASN A CA 1
ATOM 3724 C C . ASN A 1 470 ? -9.133 -26.156 -52.406 1 89.06 470 ASN A C 1
ATOM 3726 O O . ASN A 1 470 ? -10.078 -26.438 -51.656 1 89.06 470 ASN A O 1
ATOM 3730 N N . VAL A 1 471 ? -8.711 -24.969 -52.656 1 89.38 471 VAL A N 1
ATOM 3731 C CA . VAL A 1 471 ? -9.406 -23.812 -52.094 1 89.38 471 VAL A CA 1
ATOM 3732 C C . VAL A 1 471 ? -10.742 -23.609 -52.781 1 89.38 471 VAL A C 1
ATOM 3734 O O . VAL A 1 471 ? -10.773 -23.453 -54 1 89.38 471 VAL A O 1
ATOM 3737 N N . SER A 1 472 ? -11.703 -23.656 -52.062 1 87.69 472 SER A N 1
ATOM 3738 C CA . SER A 1 472 ? -13.031 -23.438 -52.625 1 87.69 472 SER A CA 1
ATOM 3739 C C . SER A 1 472 ? -13.414 -21.969 -52.562 1 87.69 472 SER A C 1
ATOM 3741 O O . SER A 1 472 ? -13.992 -21.438 -53.531 1 87.69 472 SER A O 1
ATOM 3743 N N . SER A 1 473 ? -13.211 -21.406 -51.469 1 87.06 473 SER A N 1
ATOM 3744 C CA . SER A 1 473 ? -13.5 -19.984 -51.312 1 87.06 473 SER A CA 1
ATOM 3745 C C . SER A 1 473 ? -12.664 -19.375 -50.188 1 87.06 473 SER A C 1
ATOM 3747 O O . SER A 1 473 ? -12.281 -20.062 -49.25 1 87.06 473 SER A O 1
ATOM 3749 N N . CYS A 1 474 ? -12.273 -18.188 -50.375 1 87.38 474 CYS A N 1
ATOM 3750 C CA . CYS A 1 474 ? -11.555 -17.406 -49.375 1 87.38 474 CYS A CA 1
ATOM 3751 C C . CYS A 1 474 ? -12.078 -15.977 -49.312 1 87.38 474 CYS A C 1
ATOM 3753 O O . CYS A 1 474 ? -11.836 -15.18 -50.219 1 87.38 474 CYS A O 1
ATOM 3755 N N . THR A 1 475 ? -12.812 -15.664 -48.25 1 86.12 475 THR A N 1
ATOM 3756 C CA . THR A 1 475 ? -13.461 -14.359 -48.188 1 86.12 475 THR A CA 1
ATOM 3757 C C . THR A 1 475 ? -13.047 -13.633 -46.906 1 86.12 475 THR A C 1
ATOM 3759 O O . THR A 1 475 ? -12.906 -14.258 -45.844 1 86.12 475 THR A O 1
ATOM 3762 N N . ALA A 1 476 ? -12.82 -12.359 -47.062 1 84.94 476 ALA A N 1
ATOM 3763 C CA . ALA A 1 476 ? -12.516 -11.547 -45.875 1 84.94 476 ALA A CA 1
ATOM 3764 C C . ALA A 1 476 ? -13.766 -11.328 -45.031 1 84.94 476 ALA A C 1
ATOM 3766 O O . ALA A 1 476 ? -14.812 -10.914 -45.531 1 84.94 476 ALA A O 1
ATOM 3767 N N . ILE A 1 477 ? -13.719 -11.688 -43.781 1 83.62 477 ILE A N 1
ATOM 3768 C CA . ILE A 1 477 ? -14.891 -11.555 -42.906 1 83.62 477 ILE A CA 1
ATOM 3769 C C . ILE A 1 477 ? -14.656 -10.43 -41.906 1 83.62 477 ILE A C 1
ATOM 3771 O O . ILE A 1 477 ? -15.594 -9.945 -41.281 1 83.62 477 ILE A O 1
ATOM 3775 N N . SER A 1 478 ? -13.484 -10.086 -41.625 1 82.69 478 SER A N 1
ATOM 3776 C CA . SER A 1 478 ? -13.109 -8.922 -40.812 1 82.69 478 SER A CA 1
ATOM 3777 C C . SER A 1 478 ? -11.828 -8.289 -41.344 1 82.69 478 SER A C 1
ATOM 3779 O O . SER A 1 478 ? -11.305 -8.703 -42.406 1 82.69 478 SER A O 1
ATOM 3781 N N . SER A 1 479 ? -11.336 -7.176 -40.688 1 79.44 479 SER A N 1
ATOM 3782 C CA . SER A 1 479 ? -10.102 -6.527 -41.125 1 79.44 479 SER A CA 1
ATOM 3783 C C . SER A 1 479 ? -8.906 -7.457 -40.969 1 79.44 479 SER A C 1
ATOM 3785 O O . SER A 1 479 ? -7.93 -7.352 -41.719 1 79.44 479 SER A O 1
ATOM 3787 N N . ASN A 1 480 ? -9.109 -8.438 -40.094 1 84.5 480 ASN A N 1
ATOM 3788 C CA . ASN A 1 480 ? -7.93 -9.25 -39.812 1 84.5 480 ASN A CA 1
ATOM 3789 C C . ASN A 1 480 ? -8.234 -10.742 -39.938 1 84.5 480 ASN A C 1
ATOM 3791 O O . ASN A 1 480 ? -7.414 -11.578 -39.531 1 84.5 480 ASN A O 1
ATOM 3795 N N . HIS A 1 481 ? -9.414 -11.055 -40.438 1 88.38 481 HIS A N 1
ATOM 3796 C CA . HIS A 1 481 ? -9.758 -12.469 -40.5 1 88.38 481 HIS A CA 1
ATOM 3797 C C . HIS A 1 481 ? -10.352 -12.82 -41.875 1 88.38 481 HIS A C 1
ATOM 3799 O O . HIS A 1 481 ? -11.039 -11.992 -42.469 1 88.38 481 HIS A O 1
ATOM 3805 N N . ARG A 1 482 ? -10.07 -14.062 -42.312 1 88.06 482 ARG A N 1
ATOM 3806 C CA . ARG A 1 482 ? -10.617 -14.609 -43.531 1 88.06 482 ARG A CA 1
ATOM 3807 C C . ARG A 1 482 ? -11.305 -15.945 -43.281 1 88.06 482 ARG A C 1
ATOM 3809 O O . ARG A 1 482 ? -10.883 -16.719 -42.406 1 88.06 482 ARG A O 1
ATOM 3816 N N . ARG A 1 483 ? -12.352 -16.078 -43.969 1 88.62 483 ARG A N 1
ATOM 3817 C CA . ARG A 1 483 ? -13.031 -17.359 -44 1 88.62 483 ARG A CA 1
ATOM 3818 C C . ARG A 1 483 ? -12.562 -18.203 -45.156 1 88.62 483 ARG A C 1
ATOM 3820 O O . ARG A 1 483 ? -12.664 -17.781 -46.312 1 88.62 483 ARG A O 1
ATOM 3827 N N . LEU A 1 484 ? -12.031 -19.391 -44.875 1 89.31 484 LEU A N 1
ATOM 3828 C CA . LEU A 1 484 ? -11.461 -20.266 -45.875 1 89.31 484 LEU A CA 1
ATOM 3829 C C . LEU A 1 484 ? -12.258 -21.562 -46 1 89.31 484 LEU A C 1
ATOM 3831 O O . LEU A 1 484 ? -12.508 -22.219 -44.969 1 89.31 484 LEU A O 1
ATOM 3835 N N . PHE A 1 485 ? -12.703 -21.859 -47.156 1 89.88 485 PHE A N 1
ATOM 3836 C CA . PHE A 1 485 ? -13.312 -23.156 -47.438 1 89.88 485 PHE A CA 1
ATOM 3837 C C . PHE A 1 485 ? -12.406 -24 -48.312 1 89.88 485 PHE A C 1
ATOM 3839 O O . PHE A 1 485 ? -11.891 -23.516 -49.344 1 89.88 485 PHE A O 1
ATOM 3846 N N . ILE A 1 486 ? -12.211 -25.188 -47.875 1 89.12 486 ILE A N 1
ATOM 3847 C CA . ILE A 1 486 ? -11.406 -26.078 -48.719 1 89.12 486 ILE A CA 1
ATOM 3848 C C . ILE A 1 486 ? -12.188 -27.375 -48.969 1 89.12 486 ILE A C 1
ATOM 3850 O O . ILE A 1 486 ? -13.031 -27.766 -48.156 1 89.12 486 ILE A O 1
ATOM 3854 N N . ASP A 1 487 ? -11.852 -27.938 -50.062 1 87.31 487 ASP A N 1
ATOM 3855 C CA . ASP A 1 487 ? -12.414 -29.234 -50.438 1 87.31 487 ASP A CA 1
ATOM 3856 C C . ASP A 1 487 ? -11.336 -30.312 -50.375 1 87.31 487 ASP A C 1
ATOM 3858 O O . ASP A 1 487 ? -10.328 -30.234 -51.094 1 87.31 487 ASP A O 1
ATOM 3862 N N . VAL A 1 488 ? -11.594 -31.234 -49.531 1 86.19 488 VAL A N 1
ATOM 3863 C CA . VAL A 1 488 ? -10.633 -32.312 -49.375 1 86.19 488 VAL A CA 1
ATOM 3864 C C . VAL A 1 488 ? -11.164 -33.594 -50.062 1 86.19 488 VAL A C 1
ATOM 3866 O O . VAL A 1 488 ? -12.312 -33.969 -49.844 1 86.19 488 VAL A O 1
ATOM 3869 N N . GLU A 1 489 ? -10.25 -34.219 -50.781 1 76.5 489 GLU A N 1
ATOM 3870 C CA . GLU A 1 489 ? -10.641 -35.438 -51.5 1 76.5 489 GLU A CA 1
ATOM 3871 C C . GLU A 1 489 ? -10.508 -36.656 -50.625 1 76.5 489 GLU A C 1
ATOM 3873 O O . GLU A 1 489 ? -9.586 -36.75 -49.812 1 76.5 489 GLU A O 1
ATOM 3878 N N . ASN A 1 490 ? -11.391 -37.625 -50.781 1 64.94 490 ASN A N 1
ATOM 3879 C CA . ASN A 1 490 ? -11.375 -38.969 -50.219 1 64.94 490 ASN A CA 1
ATOM 3880 C C . ASN A 1 490 ? -11.211 -38.938 -48.719 1 64.94 490 ASN A C 1
ATOM 3882 O O . ASN A 1 490 ? -10.406 -39.688 -48.156 1 64.94 490 ASN A O 1
ATOM 3886 N N . SER A 1 491 ? -11.789 -37.938 -48.25 1 61.06 491 SER A N 1
ATOM 3887 C CA . SER A 1 491 ? -11.609 -37.875 -46.781 1 61.06 491 SER A CA 1
ATOM 3888 C C . SER A 1 491 ? -12.852 -38.375 -46.062 1 61.06 491 SER A C 1
ATOM 3890 O O . SER A 1 491 ? -13.977 -38.125 -46.5 1 61.06 491 SER A O 1
ATOM 3892 N N . ASN A 1 492 ? -12.695 -39.5 -45.469 1 55.31 492 ASN A N 1
ATOM 3893 C CA . ASN A 1 492 ? -13.766 -39.938 -44.594 1 55.31 492 ASN A CA 1
ATOM 3894 C C . ASN A 1 492 ? -14.023 -38.938 -43.469 1 55.31 492 ASN A C 1
ATOM 3896 O O . ASN A 1 492 ? -13.102 -38.562 -42.75 1 55.31 492 ASN A O 1
ATOM 3900 N N . PRO A 1 493 ? -15.125 -38.281 -43.562 1 52.31 493 PRO A N 1
ATOM 3901 C CA . PRO A 1 493 ? -15.523 -37.188 -42.719 1 52.31 493 PRO A CA 1
ATOM 3902 C C . PRO A 1 493 ? -15.336 -37.469 -41.219 1 52.31 493 PRO A C 1
ATOM 3904 O O . PRO A 1 493 ? -15.93 -36.812 -40.375 1 52.31 493 PRO A O 1
ATOM 3907 N N . SER A 1 494 ? -14.844 -38.531 -40.906 1 54.62 494 SER A N 1
ATOM 3908 C CA . SER A 1 494 ? -15.25 -38.688 -39.531 1 54.62 494 SER A CA 1
ATOM 3909 C C . SER A 1 494 ? -14.922 -37.438 -38.719 1 54.62 494 SER A C 1
ATOM 3911 O O . SER A 1 494 ? -15.797 -36.875 -38.062 1 54.62 494 SER A O 1
ATOM 3913 N N . CYS A 1 495 ? -14.438 -37.438 -37.469 1 57.28 495 CYS A N 1
ATOM 3914 C CA . CYS A 1 495 ? -14.422 -36.625 -36.281 1 57.28 495 CYS A CA 1
ATOM 3915 C C . CYS A 1 495 ? -13.133 -35.812 -36.188 1 57.28 495 CYS A C 1
ATOM 3917 O O . CYS A 1 495 ? -12.383 -35.938 -35.219 1 57.28 495 CYS A O 1
ATOM 3919 N N . PHE A 1 496 ? -12.906 -35.031 -37.312 1 59.69 496 PHE A N 1
ATOM 3920 C CA . PHE A 1 496 ? -11.672 -34.25 -37.188 1 59.69 496 PHE A CA 1
ATOM 3921 C C . PHE A 1 496 ? -11.953 -32.875 -36.625 1 59.69 496 PHE A C 1
ATOM 3923 O O . PHE A 1 496 ? -13.016 -32.312 -36.906 1 59.69 496 PHE A O 1
ATOM 3930 N N . SER A 1 497 ? -11.039 -32.406 -35.781 1 71.75 497 SER A N 1
ATOM 3931 C CA . SER A 1 497 ? -11.242 -31.094 -35.219 1 71.75 497 SER A CA 1
ATOM 3932 C C . SER A 1 497 ? -10.148 -30.125 -35.656 1 71.75 497 SER A C 1
ATOM 3934 O O . SER A 1 497 ? -10.281 -28.906 -35.469 1 71.75 497 SER A O 1
ATOM 3936 N N . HIS A 1 498 ? -9.125 -30.656 -36.344 1 79.56 498 HIS A N 1
ATOM 3937 C CA . HIS A 1 498 ? -8.008 -29.797 -36.75 1 79.56 498 HIS A CA 1
ATOM 3938 C C . HIS A 1 498 ? -7.477 -30.156 -38.125 1 79.56 498 HIS A C 1
ATOM 3940 O O . HIS A 1 498 ? -7.707 -31.281 -38.594 1 79.56 498 HIS A O 1
ATOM 3946 N N . ALA A 1 499 ? -6.879 -29.172 -38.688 1 82.38 499 ALA A N 1
ATOM 3947 C CA . ALA A 1 499 ? -6.203 -29.391 -39.969 1 82.38 499 ALA A CA 1
ATOM 3948 C C . ALA A 1 499 ? -4.824 -28.734 -39.969 1 82.38 499 ALA A C 1
ATOM 3950 O O . ALA A 1 499 ? -4.625 -27.672 -39.344 1 82.38 499 ALA A O 1
ATOM 3951 N N . GLN A 1 500 ? -3.977 -29.406 -40.531 1 84.06 500 GLN A N 1
ATOM 3952 C CA . GLN A 1 500 ? -2.633 -28.891 -40.75 1 84.06 500 GLN A CA 1
ATOM 3953 C C . GLN A 1 500 ? -2.4 -28.578 -42.219 1 84.06 500 GLN A C 1
ATOM 3955 O O . GLN A 1 500 ? -2.732 -29.391 -43.094 1 84.06 500 GLN A O 1
ATOM 3960 N N . PHE A 1 501 ? -1.898 -27.359 -42.438 1 85.75 501 PHE A N 1
ATOM 3961 C CA . PHE A 1 501 ? -1.693 -26.922 -43.812 1 85.75 501 PHE A CA 1
ATOM 3962 C C . PHE A 1 501 ? -0.207 -26.781 -44.125 1 85.75 501 PHE A C 1
ATOM 3964 O O . PHE A 1 501 ? 0.554 -26.281 -43.281 1 85.75 501 PHE A O 1
ATOM 3971 N N . LEU A 1 502 ? 0.148 -27.25 -45.219 1 85 502 LEU A N 1
ATOM 3972 C CA . LEU A 1 502 ? 1.451 -26.906 -45.781 1 85 502 LEU A CA 1
ATOM 3973 C C . LEU A 1 502 ? 1.32 -25.797 -46.812 1 85 502 LEU A C 1
ATOM 3975 O O . LEU A 1 502 ? 0.388 -25.812 -47.625 1 85 502 LEU A O 1
ATOM 3979 N N . ILE A 1 503 ? 2.125 -24.891 -46.781 1 80.75 503 ILE A N 1
ATOM 3980 C CA . ILE A 1 503 ? 2.084 -23.766 -47.719 1 80.75 503 ILE A CA 1
ATOM 3981 C C . ILE A 1 503 ? 2.771 -24.141 -49.031 1 80.75 503 ILE A C 1
ATOM 3983 O O . ILE A 1 503 ? 3.965 -24.453 -49.031 1 80.75 503 ILE A O 1
ATOM 3987 N N . PRO A 1 504 ? 2.062 -24.078 -50 1 86.06 504 PRO A N 1
ATOM 3988 C CA . PRO A 1 504 ? 2.686 -24.438 -51.281 1 86.06 504 PRO A CA 1
ATOM 3989 C C . PRO A 1 504 ? 3.586 -23.328 -51.844 1 86.06 504 PRO A C 1
ATOM 3991 O O . PRO A 1 504 ? 3.369 -22.156 -51.531 1 86.06 504 PRO A O 1
ATOM 3994 N N . ASN A 1 505 ? 4.539 -23.719 -52.562 1 87.56 505 ASN A N 1
ATOM 3995 C CA . ASN A 1 505 ? 5.387 -22.766 -53.281 1 87.56 505 ASN A CA 1
ATOM 3996 C C . ASN A 1 505 ? 4.781 -22.391 -54.656 1 87.56 505 ASN A C 1
ATOM 3998 O O . ASN A 1 505 ? 4.043 -23.172 -55.25 1 87.56 505 ASN A O 1
ATOM 4002 N N . SER A 1 506 ? 5.113 -21.219 -55.094 1 84.69 506 SER A N 1
ATOM 4003 C CA . SER A 1 506 ? 4.613 -20.766 -56.406 1 84.69 506 SER A CA 1
ATOM 4004 C C . SER A 1 506 ? 5.203 -21.594 -57.531 1 84.69 506 SER A C 1
ATOM 4006 O O . SER A 1 506 ? 6.277 -22.188 -57.375 1 84.69 506 SER A O 1
ATOM 4008 N N . HIS A 1 507 ? 4.398 -21.656 -58.625 1 86.06 507 HIS A N 1
ATOM 4009 C CA . HIS A 1 507 ? 4.879 -22.359 -59.812 1 86.06 507 HIS A CA 1
ATOM 4010 C C . HIS A 1 507 ? 6.195 -21.766 -60.312 1 86.06 507 HIS A C 1
ATOM 4012 O O . HIS A 1 507 ? 7.086 -22.516 -60.719 1 86.06 507 HIS A O 1
ATOM 4018 N N . LYS A 1 508 ? 6.266 -20.5 -60.156 1 86.31 508 LYS A N 1
ATOM 4019 C CA . LYS A 1 508 ? 7.477 -19.812 -60.594 1 86.31 508 LYS A CA 1
ATOM 4020 C C . LYS A 1 508 ? 8.688 -20.266 -59.781 1 86.31 508 LYS A C 1
ATOM 4022 O O . LYS A 1 508 ? 9.734 -20.578 -60.344 1 86.31 508 LYS A O 1
ATOM 4027 N N . THR A 1 509 ? 8.461 -20.297 -58.562 1 89.12 509 THR A N 1
ATOM 4028 C CA . THR A 1 509 ? 9.547 -20.672 -57.688 1 89.12 509 THR A CA 1
ATOM 4029 C C . THR A 1 509 ? 9.938 -22.125 -57.875 1 89.12 509 THR A C 1
ATOM 4031 O O . THR A 1 509 ? 11.125 -22.453 -57.906 1 89.12 509 THR A O 1
ATOM 4034 N N . THR A 1 510 ? 9.016 -22.969 -58.031 1 91.25 510 THR A N 1
ATOM 4035 C CA . THR A 1 510 ? 9.266 -24.391 -58.219 1 91.25 510 THR A CA 1
ATOM 4036 C C . THR A 1 510 ? 10 -24.641 -59.531 1 91.25 510 THR A C 1
ATOM 4038 O O . THR A 1 510 ? 10.961 -25.422 -59.594 1 91.25 510 THR A O 1
ATOM 4041 N N . GLN A 1 511 ? 9.625 -23.938 -60.531 1 90.75 511 GLN A N 1
ATOM 4042 C CA . GLN A 1 511 ? 10.266 -24.078 -61.812 1 90.75 511 GLN A CA 1
ATOM 4043 C C . GLN A 1 511 ? 11.703 -23.547 -61.781 1 90.75 511 GLN A C 1
ATOM 4045 O O . GLN A 1 511 ? 12.586 -24.109 -62.438 1 90.75 511 GLN A O 1
ATOM 4050 N N . GLU A 1 512 ? 11.797 -22.547 -61.094 1 90.88 512 GLU A N 1
ATOM 4051 C CA . GLU A 1 512 ? 13.141 -21.984 -60.938 1 90.88 512 GLU A CA 1
ATOM 4052 C C . GLU A 1 512 ? 14.086 -22.984 -60.281 1 90.88 512 GLU A C 1
ATOM 4054 O O . GLU A 1 512 ? 15.227 -23.156 -60.719 1 90.88 512 GLU A O 1
ATOM 4059 N N . ILE A 1 513 ? 13.617 -23.578 -59.312 1 90.5 513 ILE A N 1
ATOM 4060 C CA . ILE A 1 513 ? 14.43 -24.578 -58.625 1 90.5 513 ILE A CA 1
ATOM 4061 C C . ILE A 1 513 ? 14.773 -25.719 -59.562 1 90.5 513 ILE A C 1
ATOM 4063 O O . ILE A 1 513 ? 15.93 -26.141 -59.656 1 90.5 513 ILE A O 1
ATOM 4067 N N . LEU A 1 514 ? 13.812 -26.188 -60.25 1 89.12 514 LEU A N 1
ATOM 4068 C CA . LEU A 1 514 ? 14.008 -27.312 -61.156 1 89.12 514 LEU A CA 1
ATOM 4069 C C . LEU A 1 514 ? 14.992 -26.938 -62.281 1 89.12 514 LEU A C 1
ATOM 4071 O O . LEU A 1 514 ? 15.82 -27.766 -62.688 1 89.12 514 LEU A O 1
ATOM 4075 N N . SER A 1 515 ? 14.938 -25.703 -62.688 1 88 515 SER A N 1
ATOM 4076 C CA . SER A 1 515 ? 15.844 -25.219 -63.75 1 88 515 SER A CA 1
ATOM 4077 C C . SER A 1 515 ? 17.281 -25.172 -63.25 1 88 515 SER A C 1
ATOM 4079 O O . SER A 1 515 ? 18.219 -25.484 -63.969 1 88 515 SER A O 1
ATOM 4081 N N . ILE A 1 516 ? 17.406 -24.844 -62.062 1 86.69 516 ILE A N 1
ATOM 4082 C CA . ILE A 1 516 ? 18.75 -24.719 -61.531 1 86.69 516 ILE A CA 1
ATOM 4083 C C . ILE A 1 516 ? 19.375 -26.094 -61.312 1 86.69 516 ILE A C 1
ATOM 4085 O O . ILE A 1 516 ? 20.547 -26.312 -61.625 1 86.69 516 ILE A O 1
ATOM 4089 N N . ILE A 1 517 ? 18.609 -27.016 -60.875 1 87 517 ILE A N 1
ATOM 4090 C CA . ILE A 1 517 ? 19.141 -28.344 -60.562 1 87 517 ILE A CA 1
ATOM 4091 C C . ILE A 1 517 ? 19.188 -29.203 -61.812 1 87 517 ILE A C 1
ATOM 4093 O O . ILE A 1 517 ? 19.844 -30.25 -61.844 1 87 517 ILE A O 1
ATOM 4097 N N . GLY A 1 518 ? 18.469 -28.859 -62.844 1 82.75 518 GLY A N 1
ATOM 4098 C CA . GLY A 1 518 ? 18.5 -29.547 -64.125 1 82.75 518 GLY A CA 1
ATOM 4099 C C . GLY A 1 518 ? 17.641 -30.797 -64.125 1 82.75 518 GLY A C 1
ATOM 4100 O O . GLY A 1 518 ? 18.016 -31.812 -64.75 1 82.75 518 GLY A O 1
ATOM 4101 N N . LEU A 1 519 ? 16.703 -30.797 -63.344 1 85.75 519 LEU A N 1
ATOM 4102 C CA . LEU A 1 519 ? 15.742 -31.906 -63.344 1 85.75 519 LEU A CA 1
ATOM 4103 C C . LEU A 1 519 ? 14.406 -31.469 -63.938 1 85.75 519 LEU A C 1
ATOM 4105 O O . LEU A 1 519 ? 14.102 -30.266 -63.969 1 85.75 519 LEU A O 1
ATOM 4109 N N . THR A 1 520 ? 13.57 -32.375 -64.438 1 86.44 520 THR A N 1
ATOM 4110 C CA . THR A 1 520 ? 12.32 -32.062 -65.125 1 86.44 520 THR A CA 1
ATOM 4111 C C . THR A 1 520 ? 11.172 -31.938 -64.125 1 86.44 520 THR A C 1
ATOM 4113 O O . THR A 1 520 ? 10.18 -31.266 -64.438 1 86.44 520 THR A O 1
ATOM 4116 N N . GLY A 1 521 ? 11.281 -32.5 -63.031 1 88.5 521 GLY A N 1
ATOM 4117 C CA . GLY A 1 521 ? 10.195 -32.469 -62.094 1 88.5 521 GLY A CA 1
ATOM 4118 C C . GLY A 1 521 ? 9.297 -33.688 -62.188 1 88.5 521 GLY A C 1
ATOM 4119 O O . GLY A 1 521 ? 8.484 -33.969 -61.281 1 88.5 521 GLY A O 1
ATOM 4120 N N . LYS A 1 522 ? 9.445 -34.5 -63.156 1 85.25 522 LYS A N 1
ATOM 4121 C CA . LYS A 1 522 ? 8.594 -35.656 -63.406 1 85.25 522 LYS A CA 1
ATOM 4122 C C . LYS A 1 522 ? 9.188 -36.906 -62.781 1 85.25 522 LYS A C 1
ATOM 4124 O O . LYS A 1 522 ? 8.602 -38 -62.875 1 85.25 522 LYS A O 1
ATOM 4129 N N . GLU A 1 523 ? 10.344 -36.719 -62.219 1 82.62 523 GLU A N 1
ATOM 4130 C CA . GLU A 1 523 ? 10.984 -37.844 -61.562 1 82.62 523 GLU A CA 1
ATOM 4131 C C . GLU A 1 523 ? 10.102 -38.406 -60.438 1 82.62 523 GLU A C 1
ATOM 4133 O O . GLU A 1 523 ? 9.625 -37.688 -59.594 1 82.62 523 GLU A O 1
ATOM 4138 N N . LEU A 1 524 ? 9.695 -39.625 -60.594 1 73.75 524 LEU A N 1
ATOM 4139 C CA . LEU A 1 524 ? 8.836 -40.25 -59.625 1 73.75 524 LEU A CA 1
ATOM 4140 C C . LEU A 1 524 ? 9.641 -40.719 -58.406 1 73.75 524 LEU A C 1
ATOM 4142 O O . LEU A 1 524 ? 10.672 -41.406 -58.562 1 73.75 524 LEU A O 1
ATOM 4146 N N . LEU A 1 525 ? 9.422 -40.219 -57.344 1 65.88 525 LEU A N 1
ATOM 4147 C CA . LEU A 1 525 ? 10.25 -40.5 -56.156 1 65.88 525 LEU A CA 1
ATOM 4148 C C . LEU A 1 525 ? 9.617 -41.562 -55.281 1 65.88 525 LEU A C 1
ATOM 4150 O O . LEU A 1 525 ? 10.289 -42.156 -54.438 1 65.88 525 LEU A O 1
ATOM 4154 N N . SER A 1 526 ? 8.352 -41.656 -55.156 1 57.81 526 SER A N 1
ATOM 4155 C CA . SER A 1 526 ? 7.754 -42.719 -54.344 1 57.81 526 SER A CA 1
ATOM 4156 C C . SER A 1 526 ? 6.984 -43.719 -55.188 1 57.81 526 SER A C 1
ATOM 4158 O O . SER A 1 526 ? 6.254 -43.312 -56.125 1 57.81 526 SER A O 1
ATOM 4160 N N . GLN A 1 527 ? 7.527 -44.938 -55.25 1 52.59 527 GLN A N 1
ATOM 4161 C CA . GLN A 1 527 ? 6.789 -46 -55.938 1 52.59 527 GLN A CA 1
ATOM 4162 C C . GLN A 1 527 ? 5.441 -46.25 -55.25 1 52.59 527 GLN A C 1
ATOM 4164 O O . GLN A 1 527 ? 4.57 -46.906 -55.844 1 52.59 527 GLN A O 1
ATOM 4169 N N . GLU A 1 528 ? 5.359 -46.031 -53.969 1 53.91 528 GLU A N 1
ATOM 4170 C CA . GLU A 1 528 ? 4.121 -46.375 -53.281 1 53.91 528 GLU A CA 1
ATOM 4171 C C . GLU A 1 528 ? 3.09 -45.25 -53.406 1 53.91 528 GLU A C 1
ATOM 4173 O O . GLU A 1 528 ? 3.445 -44.094 -53.656 1 53.91 528 GLU A O 1
ATOM 4178 N N . SER A 1 529 ? 1.744 -45.469 -53.375 1 57.56 529 SER A N 1
ATOM 4179 C CA . SER A 1 529 ? 0.61 -44.562 -53.438 1 57.56 529 SER A CA 1
ATOM 4180 C C . SER A 1 529 ? 0.635 -43.562 -52.281 1 57.56 529 SER A C 1
ATOM 4182 O O . SER A 1 529 ? 0.822 -43.969 -51.125 1 57.56 529 SER A O 1
ATOM 4184 N N . PRO A 1 530 ? 0.599 -42.344 -52.531 1 63.38 530 PRO A N 1
ATOM 4185 C CA . PRO A 1 530 ? 0.345 -41.562 -53.75 1 63.38 530 PRO A CA 1
ATOM 4186 C C . PRO A 1 530 ? 1.613 -41.312 -54.562 1 63.38 530 PRO A C 1
ATOM 4188 O O . PRO A 1 530 ? 2.693 -41.125 -54 1 63.38 530 PRO A O 1
ATOM 4191 N N . ARG A 1 531 ? 1.39 -41.312 -55.781 1 71.44 531 ARG A N 1
ATOM 4192 C CA . ARG A 1 531 ? 2.492 -41.125 -56.719 1 71.44 531 ARG A CA 1
ATOM 4193 C C . ARG A 1 531 ? 2.842 -39.625 -56.812 1 71.44 531 ARG A C 1
ATOM 4195 O O . ARG A 1 531 ? 2.041 -38.844 -57.281 1 71.44 531 ARG A O 1
ATOM 4202 N N . LEU A 1 532 ? 3.914 -39.25 -56.094 1 80.12 532 LEU A N 1
ATOM 4203 C CA . LEU A 1 532 ? 4.328 -37.844 -56.156 1 80.12 532 LEU A CA 1
ATOM 4204 C C . LEU A 1 532 ? 5.586 -37.656 -56.969 1 80.12 532 LEU A C 1
ATOM 4206 O O . LEU A 1 532 ? 6.508 -38.469 -56.906 1 80.12 532 LEU A O 1
ATOM 4210 N N . CYS A 1 533 ? 5.566 -36.812 -57.906 1 86.06 533 CYS A N 1
ATOM 4211 C CA . CYS A 1 533 ? 6.75 -36.469 -58.688 1 86.06 533 CYS A CA 1
ATOM 4212 C C . CYS A 1 533 ? 7.551 -35.375 -57.969 1 86.06 533 CYS A C 1
ATOM 4214 O O . CYS A 1 533 ? 7.102 -34.812 -56.969 1 86.06 533 CYS A O 1
ATOM 4216 N N . LEU A 1 534 ? 8.68 -35.188 -58.375 1 87.25 534 LEU A N 1
ATOM 4217 C CA . LEU A 1 534 ? 9.562 -34.188 -57.75 1 87.25 534 LEU A CA 1
ATOM 4218 C C . LEU A 1 534 ? 8.922 -32.812 -57.75 1 87.25 534 LEU A C 1
ATOM 4220 O O . LEU A 1 534 ? 9.078 -32.062 -56.781 1 87.25 534 LEU A O 1
ATOM 4224 N N . TYR A 1 535 ? 8.227 -32.562 -58.75 1 88.81 535 TYR A N 1
ATOM 4225 C CA . TYR A 1 535 ? 7.531 -31.281 -58.812 1 88.81 535 TYR A CA 1
ATOM 4226 C C . TYR A 1 535 ? 6.523 -31.156 -57.688 1 88.81 535 TYR A C 1
ATOM 4228 O O . TYR A 1 535 ? 6.43 -30.094 -57.062 1 88.81 535 TYR A O 1
ATOM 4236 N N . ASP A 1 536 ? 5.797 -32.156 -57.5 1 87.31 536 ASP A N 1
ATOM 4237 C CA . ASP A 1 536 ? 4.797 -32.125 -56.438 1 87.31 536 ASP A CA 1
ATOM 4238 C C . ASP A 1 536 ? 5.445 -31.922 -55.062 1 87.31 536 ASP A C 1
ATOM 4240 O O . ASP A 1 536 ? 4.926 -31.172 -54.219 1 87.31 536 ASP A O 1
ATOM 4244 N N . ILE A 1 537 ? 6.465 -32.531 -54.844 1 88.06 537 ILE A N 1
ATOM 4245 C CA . ILE A 1 537 ? 7.152 -32.438 -53.562 1 88.06 537 ILE A CA 1
ATOM 4246 C C . ILE A 1 537 ? 7.715 -31.031 -53.375 1 88.06 537 ILE A C 1
ATOM 4248 O O . ILE A 1 537 ? 7.551 -30.438 -52.312 1 88.06 537 ILE A O 1
ATOM 4252 N N . LEU A 1 538 ? 8.312 -30.484 -54.406 1 89.19 538 LEU A N 1
ATOM 4253 C CA . LEU A 1 538 ? 8.883 -29.156 -54.312 1 89.19 538 LEU A CA 1
ATOM 4254 C C . LEU A 1 538 ? 7.793 -28.094 -54.188 1 89.19 538 LEU A C 1
ATOM 4256 O O . LEU A 1 538 ? 7.98 -27.094 -53.469 1 89.19 538 LEU A O 1
ATOM 4260 N N . SER A 1 539 ? 6.754 -28.406 -54.719 1 89.38 539 SER A N 1
ATOM 4261 C CA . SER A 1 539 ? 5.676 -27.438 -54.75 1 89.38 539 SER A CA 1
ATOM 4262 C C . SER A 1 539 ? 4.883 -27.453 -53.469 1 89.38 539 SER A C 1
ATOM 4264 O O . SER A 1 539 ? 4.445 -26.406 -52.969 1 89.38 539 SER A O 1
ATOM 4266 N N . HIS A 1 540 ? 4.738 -28.578 -52.844 1 89.06 540 HIS A N 1
ATOM 4267 C CA . HIS A 1 540 ? 3.748 -28.641 -51.781 1 89.06 540 HIS A CA 1
ATOM 4268 C C . HIS A 1 540 ? 4.398 -29 -50.469 1 89.06 540 HIS A C 1
ATOM 4270 O O . HIS A 1 540 ? 3.803 -28.781 -49.406 1 89.06 540 HIS A O 1
ATOM 4276 N N . PHE A 1 541 ? 5.574 -29.438 -50.406 1 88.19 541 PHE A N 1
ATOM 4277 C CA . PHE A 1 541 ? 6.062 -30 -49.156 1 88.19 541 PHE A CA 1
ATOM 4278 C C . PHE A 1 541 ? 7.355 -29.312 -48.719 1 88.19 541 PHE A C 1
ATOM 4280 O O . PHE A 1 541 ? 7.754 -29.391 -47.562 1 88.19 541 PHE A O 1
ATOM 4287 N N . VAL A 1 542 ? 7.941 -28.625 -49.562 1 88 542 VAL A N 1
ATOM 4288 C CA . VAL A 1 542 ? 9.25 -28.062 -49.25 1 88 542 VAL A CA 1
ATOM 4289 C C . VAL A 1 542 ? 9.109 -26.578 -48.906 1 88 542 VAL A C 1
ATOM 4291 O O . VAL A 1 542 ? 8.32 -25.859 -49.531 1 88 542 VAL A O 1
ATOM 4294 N N . ASP A 1 543 ? 9.805 -26.188 -47.938 1 87.5 543 ASP A N 1
ATOM 4295 C CA . ASP A 1 543 ? 9.891 -24.781 -47.562 1 87.5 543 ASP A CA 1
ATOM 4296 C C . ASP A 1 543 ? 11.125 -24.109 -48.188 1 87.5 543 ASP A C 1
ATOM 4298 O O . ASP A 1 543 ? 12.234 -24.281 -47.688 1 87.5 543 ASP A O 1
ATOM 4302 N N . VAL A 1 544 ? 10.93 -23.297 -49.031 1 88.25 544 VAL A N 1
ATOM 4303 C CA . VAL A 1 544 ? 12.016 -22.734 -49.844 1 88.25 544 VAL A CA 1
ATOM 4304 C C . VAL A 1 544 ? 12.719 -21.641 -49.031 1 88.25 544 VAL A C 1
ATOM 4306 O O . VAL A 1 544 ? 13.828 -21.219 -49.375 1 88.25 544 VAL A O 1
ATOM 4309 N N . ASP A 1 545 ? 12.117 -21.219 -48.031 1 85 545 ASP A N 1
ATOM 4310 C CA . ASP A 1 545 ? 12.688 -20.141 -47.219 1 85 545 ASP A CA 1
ATOM 4311 C C . ASP A 1 545 ? 13.609 -20.688 -46.156 1 85 545 ASP A C 1
ATOM 4313 O O . ASP A 1 545 ? 14.227 -19.922 -45.406 1 85 545 ASP A O 1
ATOM 4317 N N . ARG A 1 546 ? 13.742 -21.891 -46.062 1 85.19 546 ARG A N 1
ATOM 4318 C CA . ARG A 1 546 ? 14.633 -22.547 -45.094 1 85.19 546 ARG A CA 1
ATOM 4319 C C . ARG A 1 546 ? 15.867 -23.109 -45.812 1 85.19 546 ARG A C 1
ATOM 4321 O O . ARG A 1 546 ? 15.836 -23.391 -47 1 85.19 546 ARG A O 1
ATOM 4328 N N . PRO A 1 547 ? 16.891 -23.297 -45.031 1 87.06 547 PRO A N 1
ATOM 4329 C CA . PRO A 1 547 ? 18.125 -23.812 -45.625 1 87.06 547 PRO A CA 1
ATOM 4330 C C . PRO A 1 547 ? 18.078 -25.328 -45.844 1 87.06 547 PRO A C 1
ATOM 4332 O O . PRO A 1 547 ? 17.172 -26 -45.344 1 87.06 547 PRO A O 1
ATOM 4335 N N . PHE A 1 548 ? 19.031 -25.797 -46.594 1 87.88 548 PHE A N 1
ATOM 4336 C CA . PHE A 1 548 ? 19.172 -27.234 -46.812 1 87.88 548 PHE A CA 1
ATOM 4337 C C . PHE A 1 548 ? 19.438 -27.938 -45.469 1 87.88 548 PHE A C 1
ATOM 4339 O O . PHE A 1 548 ? 20.125 -27.391 -44.594 1 87.88 548 PHE A O 1
ATOM 4346 N N . LYS A 1 549 ? 18.875 -29.094 -45.344 1 81.62 549 LYS A N 1
ATOM 4347 C CA . LYS A 1 549 ? 19.156 -29.922 -44.188 1 81.62 549 LYS A CA 1
ATOM 4348 C C . LYS A 1 549 ? 20.625 -30.359 -44.156 1 81.62 549 LYS A C 1
ATOM 4350 O O . LYS A 1 549 ? 21.25 -30.422 -43.094 1 81.62 549 LYS A O 1
ATOM 4355 N N . HIS A 1 550 ? 21.125 -30.766 -45.344 1 79.62 550 HIS A N 1
ATOM 4356 C CA . HIS A 1 550 ? 22.516 -31.156 -45.562 1 79.62 550 HIS A CA 1
ATOM 4357 C C . HIS A 1 550 ? 22.922 -30.922 -47 1 79.62 550 HIS A C 1
ATOM 4359 O O . HIS A 1 550 ? 22.094 -30.641 -47.844 1 79.62 550 HIS A O 1
ATOM 4365 N N . ILE A 1 551 ? 24.188 -31 -47.281 1 82 551 ILE A N 1
ATOM 4366 C CA . ILE A 1 551 ? 24.672 -30.719 -48.625 1 82 551 ILE A CA 1
ATOM 4367 C C . ILE A 1 551 ? 25.359 -31.953 -49.188 1 82 551 ILE A C 1
ATOM 4369 O O . ILE A 1 551 ? 26.172 -31.844 -50.125 1 82 551 ILE A O 1
ATOM 4373 N N . ARG A 1 552 ? 25.078 -33.094 -48.719 1 78.56 552 ARG A N 1
ATOM 4374 C CA . ARG A 1 552 ? 25.719 -34.312 -49.188 1 78.56 552 ARG A CA 1
ATOM 4375 C C . ARG A 1 552 ? 25.328 -34.656 -50.625 1 78.56 552 ARG A C 1
ATOM 4377 O O . ARG A 1 552 ? 26.016 -35.438 -51.281 1 78.56 552 ARG A O 1
ATOM 4384 N N . TRP A 1 553 ? 24.234 -34.125 -51.062 1 80.12 553 TRP A N 1
ATOM 4385 C CA . TRP A 1 553 ? 23.719 -34.406 -52.406 1 80.12 553 TRP A CA 1
ATOM 4386 C C . TRP A 1 553 ? 24.578 -33.75 -53.469 1 80.12 553 TRP A C 1
ATOM 4388 O O . TRP A 1 553 ? 24.5 -34.156 -54.656 1 80.12 553 TRP A O 1
ATOM 4398 N N . ILE A 1 554 ? 25.516 -32.875 -53.031 1 78.44 554 ILE A N 1
ATOM 4399 C CA . ILE A 1 554 ? 26.422 -32.188 -54 1 78.44 554 ILE A CA 1
ATOM 4400 C C . ILE A 1 554 ? 27.812 -32.812 -53.875 1 78.44 554 ILE A C 1
ATOM 4402 O O . ILE A 1 554 ? 28.812 -32.094 -54 1 78.44 554 ILE A O 1
ATOM 4406 N N . HIS A 1 555 ? 28.047 -34 -53.656 1 68.38 555 HIS A N 1
ATOM 4407 C CA . HIS A 1 555 ? 29.344 -34.594 -53.406 1 68.38 555 HIS A CA 1
ATOM 4408 C C . HIS A 1 555 ? 30.281 -34.375 -54.594 1 68.38 555 HIS A C 1
ATOM 4410 O O . HIS A 1 555 ? 31.5 -34.406 -54.438 1 68.38 555 HIS A O 1
ATOM 4416 N N . THR A 1 556 ? 29.766 -34.094 -55.812 1 64.31 556 THR A N 1
ATOM 4417 C CA . THR A 1 556 ? 30.609 -34.031 -57 1 64.31 556 THR A CA 1
ATOM 4418 C C . THR A 1 556 ? 31.156 -32.625 -57.219 1 64.31 556 THR A C 1
ATOM 4420 O O . THR A 1 556 ? 32 -32.438 -58.062 1 64.31 556 THR A O 1
ATOM 4423 N N . ILE A 1 557 ? 30.688 -31.672 -56.406 1 71 557 ILE A N 1
ATOM 4424 C CA . ILE A 1 557 ? 31.094 -30.281 -56.594 1 71 557 ILE A CA 1
ATOM 4425 C C . ILE A 1 557 ? 32 -29.844 -55.469 1 71 557 ILE A C 1
ATOM 4427 O O . ILE A 1 557 ? 31.672 -30.031 -54.281 1 71 557 ILE A O 1
ATOM 4431 N N . LYS A 1 558 ? 33.25 -29.484 -55.75 1 72.62 558 LYS A N 1
ATOM 4432 C CA . LYS A 1 558 ? 34.188 -28.953 -54.75 1 72.62 558 LYS A CA 1
ATOM 4433 C C . LYS A 1 558 ? 33.75 -27.578 -54.281 1 72.62 558 LYS A C 1
ATOM 4435 O O . LYS A 1 558 ? 33.656 -26.625 -55.062 1 72.62 558 LYS A O 1
ATOM 4440 N N . LEU A 1 559 ? 33.188 -27.469 -53.062 1 76.56 559 LEU A N 1
ATOM 4441 C CA . LEU A 1 559 ? 32.75 -26.219 -52.469 1 76.56 559 LEU A CA 1
ATOM 4442 C C . LEU A 1 559 ? 33.719 -25.734 -51.406 1 76.56 559 LEU A C 1
ATOM 4444 O O . LEU A 1 559 ? 34.406 -26.547 -50.75 1 76.56 559 LEU A O 1
ATOM 4448 N N . ASN A 1 560 ? 34.062 -24.438 -51.406 1 77.69 560 ASN A N 1
ATOM 4449 C CA . ASN A 1 560 ? 34.844 -23.891 -50.312 1 77.69 560 ASN A CA 1
ATOM 4450 C C . ASN A 1 560 ? 34.031 -23.797 -49 1 77.69 560 ASN A C 1
ATOM 4452 O O . ASN A 1 560 ? 32.812 -24.016 -49.031 1 77.69 560 ASN A O 1
ATOM 4456 N N . ASN A 1 561 ? 34.75 -23.625 -47.938 1 79 561 ASN A N 1
ATOM 4457 C CA . ASN A 1 561 ? 34.156 -23.594 -46.625 1 79 561 ASN A CA 1
ATOM 4458 C C . ASN A 1 561 ? 33.062 -22.516 -46.531 1 79 561 ASN A C 1
ATOM 4460 O O . ASN A 1 561 ? 32.031 -22.719 -45.906 1 79 561 ASN A O 1
ATOM 4464 N N . GLU A 1 562 ? 33.25 -21.484 -47.188 1 78.19 562 GLU A N 1
ATOM 4465 C CA . GLU A 1 562 ? 32.281 -20.391 -47.125 1 78.19 562 GLU A CA 1
ATOM 4466 C C . GLU A 1 562 ? 31 -20.734 -47.875 1 78.19 562 GLU A C 1
ATOM 4468 O O . GLU A 1 562 ? 29.906 -20.391 -47.438 1 78.19 562 GLU A O 1
ATOM 4473 N N . GLU A 1 563 ? 31.25 -21.406 -48.906 1 79.75 563 GLU A N 1
ATOM 4474 C CA . GLU A 1 563 ? 30.094 -21.797 -49.719 1 79.75 563 GLU A CA 1
ATOM 4475 C C . GLU A 1 563 ? 29.281 -22.891 -49.031 1 79.75 563 GLU A C 1
ATOM 4477 O O . GLU A 1 563 ? 28.047 -22.875 -49.094 1 79.75 563 GLU A O 1
ATOM 4482 N N . GLU A 1 564 ? 29.969 -23.703 -48.375 1 81.19 564 GLU A N 1
ATOM 4483 C CA . GLU A 1 564 ? 29.281 -24.766 -47.656 1 81.19 564 GLU A CA 1
ATOM 4484 C C . GLU A 1 564 ? 28.453 -24.188 -46.5 1 81.19 564 GLU A C 1
ATOM 4486 O O . GLU A 1 564 ? 27.312 -24.609 -46.281 1 81.19 564 GLU A O 1
ATOM 4491 N N . ASP A 1 565 ? 29.047 -23.219 -45.906 1 82.38 565 ASP A N 1
ATOM 4492 C CA . ASP A 1 565 ? 28.344 -22.562 -44.812 1 82.38 565 ASP A CA 1
ATOM 4493 C C . ASP A 1 565 ? 27.125 -21.781 -45.312 1 82.38 565 ASP A C 1
ATOM 4495 O O . ASP A 1 565 ? 26.078 -21.766 -44.656 1 82.38 565 ASP A O 1
ATOM 4499 N N . ALA A 1 566 ? 27.25 -21.188 -46.375 1 81.88 566 ALA A N 1
ATOM 4500 C CA . ALA A 1 566 ? 26.172 -20.422 -46.969 1 81.88 566 ALA A CA 1
ATOM 4501 C C . ALA A 1 566 ? 25 -21.312 -47.344 1 81.88 566 ALA A C 1
ATOM 4503 O O . ALA A 1 566 ? 23.844 -20.938 -47.188 1 81.88 566 ALA A O 1
ATOM 4504 N N . LEU A 1 567 ? 25.328 -22.469 -47.812 1 82.5 567 LEU A N 1
ATOM 4505 C CA . LEU A 1 567 ? 24.297 -23.406 -48.25 1 82.5 567 LEU A CA 1
ATOM 4506 C C . LEU A 1 567 ? 23.516 -23.938 -47.062 1 82.5 567 LEU A C 1
ATOM 4508 O O . LEU A 1 567 ? 22.328 -24.266 -47.219 1 82.5 567 LEU A O 1
ATOM 4512 N N . LEU A 1 568 ? 24.141 -23.906 -45.938 1 83.38 568 LEU A N 1
ATOM 4513 C CA . LEU A 1 568 ? 23.484 -24.453 -44.75 1 83.38 568 LEU A CA 1
ATOM 4514 C C . LEU A 1 568 ? 22.797 -23.359 -43.969 1 83.38 568 LEU A C 1
ATOM 4516 O O . LEU A 1 568 ? 22.031 -23.641 -43.031 1 83.38 568 LEU A O 1
ATOM 4520 N N . ARG A 1 569 ? 23 -22.078 -44.406 1 85.19 569 ARG A N 1
ATOM 4521 C CA . ARG A 1 569 ? 22.453 -20.984 -43.625 1 85.19 569 ARG A CA 1
ATOM 4522 C C . ARG A 1 569 ? 21.406 -20.203 -44.406 1 85.19 569 ARG A C 1
ATOM 4524 O O . ARG A 1 569 ? 20.391 -19.781 -43.875 1 85.19 569 ARG A O 1
ATOM 4531 N N . GLN A 1 570 ? 21.578 -20.141 -45.625 1 87.31 570 GLN A N 1
ATOM 4532 C CA . GLN A 1 570 ? 20.703 -19.328 -46.469 1 87.31 570 GLN A CA 1
ATOM 4533 C C . GLN A 1 570 ? 19.5 -20.125 -46.938 1 87.31 570 GLN A C 1
ATOM 4535 O O . GLN A 1 570 ? 19.547 -21.344 -47 1 87.31 570 GLN A O 1
ATOM 4540 N N . PRO A 1 571 ? 18.391 -19.328 -47.219 1 90.19 571 PRO A N 1
ATOM 4541 C CA . PRO A 1 571 ? 17.219 -20 -47.75 1 90.19 571 PRO A CA 1
ATOM 4542 C C . PRO A 1 571 ? 17.516 -20.812 -49.031 1 90.19 571 PRO A C 1
ATOM 4544 O O . PRO A 1 571 ? 18.422 -20.453 -49.781 1 90.19 571 PRO A O 1
ATOM 4547 N N . LEU A 1 572 ? 16.797 -21.859 -49.188 1 89.06 572 LEU A N 1
ATOM 4548 C CA . LEU A 1 572 ? 17.016 -22.844 -50.219 1 89.06 572 LEU A CA 1
ATOM 4549 C C . LEU A 1 572 ? 17.203 -22.172 -51.594 1 89.06 572 LEU A C 1
ATOM 4551 O O . LEU A 1 572 ? 18.125 -22.5 -52.344 1 89.06 572 LEU A O 1
ATOM 4555 N N . LEU A 1 573 ? 16.328 -21.25 -51.969 1 85.81 573 LEU A N 1
ATOM 4556 C CA . LEU A 1 573 ? 16.391 -20.594 -53.281 1 85.81 573 LEU A CA 1
ATOM 4557 C C . LEU A 1 573 ? 17.672 -19.797 -53.438 1 85.81 573 LEU A C 1
ATOM 4559 O O . LEU A 1 573 ? 18.281 -19.812 -54.5 1 85.81 573 LEU A O 1
ATOM 4563 N N . GLN A 1 574 ? 18 -19.156 -52.469 1 87.75 574 GLN A N 1
ATOM 4564 C CA . GLN A 1 574 ? 19.234 -18.375 -52.5 1 87.75 574 GLN A CA 1
ATOM 4565 C C . GLN A 1 574 ? 20.453 -19.297 -52.562 1 87.75 574 GLN A C 1
ATOM 4567 O O . GLN A 1 574 ? 21.406 -18.984 -53.281 1 87.75 574 GLN A O 1
ATOM 4572 N N . SER A 1 575 ? 20.375 -20.297 -51.875 1 87.94 575 SER A N 1
ATOM 4573 C CA . SER A 1 575 ? 21.453 -21.281 -51.875 1 87.94 575 SER A CA 1
ATOM 4574 C C . SER A 1 575 ? 21.625 -21.891 -53.281 1 87.94 575 SER A C 1
ATOM 4576 O O . SER A 1 575 ? 22.75 -22.078 -53.75 1 87.94 575 SER A O 1
ATOM 4578 N N . LEU A 1 576 ? 20.609 -22.172 -53.906 1 87.88 576 LEU A N 1
ATOM 4579 C CA . LEU A 1 576 ? 20.641 -22.766 -55.219 1 87.88 576 LEU A CA 1
ATOM 4580 C C . LEU A 1 576 ? 21.172 -21.781 -56.25 1 87.88 576 LEU A C 1
ATOM 4582 O O . LEU A 1 576 ? 21.844 -22.188 -57.219 1 87.88 576 LEU A O 1
ATOM 4586 N N . LYS A 1 577 ? 20.922 -20.562 -56.094 1 84.38 577 LYS A N 1
ATOM 4587 C CA . LYS A 1 577 ? 21.453 -19.547 -56.969 1 84.38 577 LYS A CA 1
ATOM 4588 C C . LYS A 1 577 ? 22.969 -19.469 -56.906 1 84.38 577 LYS A C 1
ATOM 4590 O O . LYS A 1 577 ? 23.641 -19.172 -57.875 1 84.38 577 LYS A O 1
ATOM 4595 N N . ILE A 1 578 ? 23.453 -19.703 -55.75 1 82.12 578 ILE A N 1
ATOM 4596 C CA . ILE A 1 578 ? 24.891 -19.734 -55.594 1 82.12 578 ILE A CA 1
ATOM 4597 C C . ILE A 1 578 ? 25.469 -20.906 -56.375 1 82.12 578 ILE A C 1
ATOM 4599 O O . ILE A 1 578 ? 26.531 -20.781 -57 1 82.12 578 ILE A O 1
ATOM 4603 N N . LEU A 1 579 ? 24.781 -21.969 -56.406 1 80.69 579 LEU A N 1
ATOM 4604 C CA . LEU A 1 579 ? 25.266 -23.172 -57.094 1 80.69 579 LEU A CA 1
ATOM 4605 C C . LEU A 1 579 ? 25.109 -23.031 -58.594 1 80.69 579 LEU A C 1
ATOM 4607 O O . LEU A 1 579 ? 25.859 -23.656 -59.344 1 80.69 579 LEU A O 1
ATOM 4611 N N . LYS A 1 580 ? 24.141 -22.281 -59.031 1 77.19 580 LYS A N 1
ATOM 4612 C CA . LYS A 1 580 ? 23.906 -22.078 -60.438 1 77.19 580 LYS A CA 1
ATOM 4613 C C . LYS A 1 580 ? 25.156 -21.531 -61.125 1 77.19 580 LYS A C 1
ATOM 4615 O O . LYS A 1 580 ? 25.438 -21.859 -62.281 1 77.19 580 LYS A O 1
ATOM 4620 N N . LYS A 1 581 ? 25.844 -20.625 -60.438 1 68.12 581 LYS A N 1
ATOM 4621 C CA . LYS A 1 581 ? 27.047 -20 -60.969 1 68.12 581 LYS A CA 1
ATOM 4622 C C . LYS A 1 581 ? 28.141 -21.031 -61.25 1 68.12 581 LYS A C 1
ATOM 4624 O O . LYS A 1 581 ? 29.062 -20.781 -62.031 1 68.12 581 LYS A O 1
ATOM 4629 N N . ARG A 1 582 ? 27.891 -22.125 -60.625 1 65.06 582 ARG A N 1
ATOM 4630 C CA . ARG A 1 582 ? 28.891 -23.172 -60.812 1 65.06 582 ARG A CA 1
ATOM 4631 C C . ARG A 1 582 ? 28.406 -24.203 -61.812 1 65.06 582 ARG A C 1
ATOM 4633 O O . ARG A 1 582 ? 27.234 -24.203 -62.219 1 65.06 582 ARG A O 1
ATOM 4640 N N . ARG A 1 583 ? 29.125 -25.172 -62.281 1 58.25 583 ARG A N 1
ATOM 4641 C CA . ARG A 1 583 ? 28.891 -26.172 -63.344 1 58.25 583 ARG A CA 1
ATOM 4642 C C . ARG A 1 583 ? 27.531 -26.844 -63.156 1 58.25 583 ARG A C 1
ATOM 4644 O O . ARG A 1 583 ? 26.953 -26.812 -62.062 1 58.25 583 ARG A O 1
ATOM 4651 N N . LYS A 1 584 ? 26.891 -27.422 -64.188 1 61.22 584 LYS A N 1
ATOM 4652 C CA . LYS A 1 584 ? 25.625 -28.125 -64.375 1 61.22 584 LYS A CA 1
ATOM 4653 C C . LYS A 1 584 ? 25.5 -29.266 -63.375 1 61.22 584 LYS A C 1
ATOM 4655 O O . LYS A 1 584 ? 26.297 -30.203 -63.375 1 61.22 584 LYS A O 1
ATOM 4660 N N . ILE A 1 585 ? 24.797 -29.031 -62.219 1 68.19 585 ILE A N 1
ATOM 4661 C CA . ILE A 1 585 ? 24.562 -30.016 -61.156 1 68.19 585 ILE A CA 1
ATOM 4662 C C . ILE A 1 585 ? 23.453 -30.984 -61.562 1 68.19 585 ILE A C 1
ATOM 4664 O O . ILE A 1 585 ? 22.406 -30.562 -62.062 1 68.19 585 ILE A O 1
ATOM 4668 N N . LYS A 1 586 ? 23.656 -32.188 -61.969 1 69.19 586 LYS A N 1
ATOM 4669 C CA . LYS A 1 586 ? 22.641 -33.188 -62.188 1 69.19 586 LYS A CA 1
ATOM 4670 C C . LYS A 1 586 ? 22.594 -34.219 -61.031 1 69.19 586 LYS A C 1
ATOM 4672 O O . LYS A 1 586 ? 23.172 -35.281 -61.125 1 69.19 586 LYS A O 1
ATOM 4677 N N . PRO A 1 587 ? 21.969 -33.75 -60 1 76.5 587 PRO A N 1
ATOM 4678 C CA . PRO A 1 587 ? 22 -34.625 -58.844 1 76.5 587 PRO A CA 1
ATOM 4679 C C . PRO A 1 587 ? 21.031 -35.812 -58.969 1 76.5 587 PRO A C 1
ATOM 4681 O O . PRO A 1 587 ? 20.156 -35.781 -59.844 1 76.5 587 PRO A O 1
ATOM 4684 N N . ASN A 1 588 ? 21.375 -36.875 -58.219 1 78.94 588 ASN A N 1
ATOM 4685 C CA . ASN A 1 588 ? 20.391 -37.938 -57.969 1 78.94 588 ASN A CA 1
ATOM 4686 C C . ASN A 1 588 ? 19.156 -37.406 -57.25 1 78.94 588 ASN A C 1
ATOM 4688 O O . ASN A 1 588 ? 19.266 -36.688 -56.25 1 78.94 588 ASN A O 1
ATOM 4692 N N . SER A 1 589 ? 18 -37.625 -57.938 1 80.19 589 SER A N 1
ATOM 4693 C CA . SER A 1 589 ? 16.75 -37.062 -57.438 1 80.19 589 SER A CA 1
ATOM 4694 C C . SER A 1 589 ? 16.516 -37.469 -55.969 1 80.19 589 SER A C 1
ATOM 4696 O O . SER A 1 589 ? 16.047 -36.656 -55.188 1 80.19 589 SER A O 1
ATOM 4698 N N . SER A 1 590 ? 16.844 -38.656 -55.656 1 77.94 590 SER A N 1
ATOM 4699 C CA . SER A 1 590 ? 16.625 -39.156 -54.312 1 77.94 590 SER A CA 1
ATOM 4700 C C . SER A 1 590 ? 17.547 -38.438 -53.312 1 77.94 590 SER A C 1
ATOM 4702 O O . SER A 1 590 ? 17.141 -38.125 -52.188 1 77.94 590 SER A O 1
ATOM 4704 N N . ALA A 1 591 ? 18.75 -38.219 -53.75 1 79.88 591 ALA A N 1
ATOM 4705 C CA . ALA A 1 591 ? 19.719 -37.531 -52.875 1 79.88 591 ALA A CA 1
ATOM 4706 C C . ALA A 1 591 ? 19.312 -36.094 -52.688 1 79.88 591 ALA A C 1
ATOM 4708 O O . ALA A 1 591 ? 19.438 -35.531 -51.562 1 79.88 591 ALA A O 1
ATOM 4709 N N . PHE A 1 592 ? 18.844 -35.5 -53.688 1 86.69 592 PHE A N 1
ATOM 4710 C CA . PHE A 1 592 ? 18.375 -34.125 -53.594 1 86.69 592 PHE A CA 1
ATOM 4711 C C . PHE A 1 592 ? 17.172 -34 -52.656 1 86.69 592 PHE A C 1
ATOM 4713 O O . PHE A 1 592 ? 17.109 -33.062 -51.844 1 86.69 592 PHE A O 1
ATOM 4720 N N . LEU A 1 593 ? 16.344 -34.906 -52.75 1 81.81 593 LEU A N 1
ATOM 4721 C CA . LEU A 1 593 ? 15.141 -34.875 -51.906 1 81.81 593 LEU A CA 1
ATOM 4722 C C . LEU A 1 593 ? 15.492 -35 -50.438 1 81.81 593 LEU A C 1
ATOM 4724 O O . LEU A 1 593 ? 14.82 -34.406 -49.594 1 81.81 593 LEU A O 1
ATOM 4728 N N . SER A 1 594 ? 16.438 -35.75 -50.156 1 80.94 594 SER A N 1
ATOM 4729 C CA . SER A 1 594 ? 16.828 -35.969 -48.75 1 80.94 594 SER A CA 1
ATOM 4730 C C . SER A 1 594 ? 17.391 -34.688 -48.125 1 80.94 594 SER A C 1
ATOM 4732 O O . SER A 1 594 ? 17.406 -34.531 -46.906 1 80.94 594 SER A O 1
ATOM 4734 N N . ALA A 1 595 ? 17.812 -33.812 -48.969 1 85.44 595 ALA A N 1
ATOM 4735 C CA . ALA A 1 595 ? 18.438 -32.562 -48.5 1 85.44 595 ALA A CA 1
ATOM 4736 C C . ALA A 1 595 ? 17.406 -31.453 -48.344 1 85.44 595 ALA A C 1
ATOM 4738 O O . ALA A 1 595 ? 17.688 -30.422 -47.719 1 85.44 595 ALA A O 1
ATOM 4739 N N . LEU A 1 596 ? 16.297 -31.656 -48.812 1 87 596 LEU A N 1
ATOM 4740 C CA . LEU A 1 596 ? 15.305 -30.594 -48.844 1 87 596 LEU A CA 1
ATOM 4741 C C . LEU A 1 596 ? 14.633 -30.422 -47.5 1 87 596 LEU A C 1
ATOM 4743 O O . LEU A 1 596 ? 14.328 -31.406 -46.812 1 87 596 LEU A O 1
ATOM 4747 N N . PRO A 1 597 ? 14.477 -29.094 -47.062 1 86.44 597 PRO A N 1
ATOM 4748 C CA . PRO A 1 597 ? 13.727 -28.828 -45.812 1 86.44 597 PRO A CA 1
ATOM 4749 C C . PRO A 1 597 ? 12.211 -28.922 -46.031 1 86.44 597 PRO A C 1
ATOM 4751 O O . PRO A 1 597 ? 11.656 -28.219 -46.875 1 86.44 597 PRO A O 1
ATOM 4754 N N . LEU A 1 598 ? 11.641 -29.734 -45.281 1 81.12 598 LEU A N 1
ATOM 4755 C CA . LEU A 1 598 ? 10.188 -29.844 -45.344 1 81.12 598 LEU A CA 1
ATOM 4756 C C . LEU A 1 598 ? 9.516 -28.688 -44.625 1 81.12 598 LEU A C 1
ATOM 4758 O O . LEU A 1 598 ? 10.078 -28.141 -43.656 1 81.12 598 LEU A O 1
ATOM 4762 N N . GLY A 1 599 ? 8.414 -28.312 -45.219 1 80.69 599 GLY A N 1
ATOM 4763 C CA . GLY A 1 599 ? 7.66 -27.234 -44.594 1 80.69 599 GLY A CA 1
ATOM 4764 C C . GLY A 1 599 ? 7.066 -27.625 -43.25 1 80.69 599 GLY A C 1
ATOM 4765 O O . GLY A 1 599 ? 6.75 -28.781 -43 1 80.69 599 GLY A O 1
ATOM 4766 N N . ARG A 1 600 ? 7 -26.594 -42.312 1 77.12 600 ARG A N 1
ATOM 4767 C CA . ARG A 1 600 ? 6.285 -26.781 -41.062 1 77.12 600 ARG A CA 1
ATOM 4768 C C . ARG A 1 600 ? 4.793 -26.531 -41.25 1 77.12 600 ARG A C 1
ATOM 4770 O O . ARG A 1 600 ? 4.387 -25.453 -41.688 1 77.12 600 ARG A O 1
ATOM 4777 N N . PRO A 1 601 ? 4.078 -27.562 -40.938 1 79.5 601 PRO A N 1
ATOM 4778 C CA . PRO A 1 601 ? 2.639 -27.375 -41.125 1 79.5 601 PRO A CA 1
ATOM 4779 C C . PRO A 1 601 ? 2.059 -26.328 -40.156 1 79.5 601 PRO A C 1
ATOM 4781 O O . PRO A 1 601 ? 2.566 -26.156 -39.031 1 79.5 601 PRO A O 1
ATOM 4784 N N . ARG A 1 602 ? 1.104 -25.594 -40.656 1 79.69 602 ARG A N 1
ATOM 4785 C CA . ARG A 1 602 ? 0.338 -24.656 -39.812 1 79.69 602 ARG A CA 1
ATOM 4786 C C . ARG A 1 602 ? -0.97 -25.297 -39.344 1 79.69 602 ARG A C 1
ATOM 4788 O O . ARG A 1 602 ? -1.66 -25.953 -40.125 1 79.69 602 ARG A O 1
ATOM 4795 N N . HIS A 1 603 ? -1.185 -25.062 -38.125 1 77.88 603 HIS A N 1
ATOM 4796 C CA . HIS A 1 603 ? -2.338 -25.703 -37.5 1 77.88 603 HIS A CA 1
ATOM 4797 C C . HIS A 1 603 ? -3.531 -24.75 -37.438 1 77.88 603 HIS A C 1
ATOM 4799 O O . HIS A 1 603 ? -3.385 -23.594 -37.062 1 77.88 603 HIS A O 1
ATOM 4805 N N . PHE A 1 604 ? -4.703 -25.25 -37.938 1 83.38 604 PHE A N 1
ATOM 4806 C CA . PHE A 1 604 ? -5.953 -24.5 -37.844 1 83.38 604 PHE A CA 1
ATOM 4807 C C . PHE A 1 604 ? -7.078 -25.406 -37.344 1 83.38 604 PHE A C 1
ATOM 4809 O O . PHE A 1 604 ? -7.113 -26.594 -37.656 1 83.38 604 PHE A O 1
ATOM 4816 N N . SER A 1 605 ? -7.953 -24.812 -36.562 1 82.94 605 SER A N 1
ATOM 4817 C CA . SER A 1 605 ? -9.125 -25.531 -36.094 1 82.94 605 SER A CA 1
ATOM 4818 C C . SER A 1 605 ? -10.273 -25.438 -37.094 1 82.94 605 SER A C 1
ATOM 4820 O O . SER A 1 605 ? -10.453 -24.391 -37.719 1 82.94 605 SER A O 1
ATOM 4822 N N . LEU A 1 606 ? -11.008 -26.516 -37.156 1 84.69 606 LEU A N 1
ATOM 4823 C CA . LEU A 1 606 ? -12.195 -26.484 -38.031 1 84.69 606 LEU A CA 1
ATOM 4824 C C . LEU A 1 606 ? -13.258 -25.562 -37.438 1 84.69 606 LEU A C 1
ATOM 4826 O O . LEU A 1 606 ? -13.453 -25.5 -36.219 1 84.69 606 LEU A O 1
ATOM 4830 N N . ALA A 1 607 ? -13.961 -24.844 -38.375 1 85.75 607 ALA A N 1
ATOM 4831 C CA . ALA A 1 607 ? -14.977 -23.875 -37.938 1 85.75 607 ALA A CA 1
ATOM 4832 C C . ALA A 1 607 ? -16.375 -24.391 -38.219 1 85.75 607 ALA A C 1
ATOM 4834 O O . ALA A 1 607 ? -17.375 -23.828 -37.75 1 85.75 607 ALA A O 1
ATOM 4835 N N . SER A 1 608 ? -16.578 -25.359 -38.969 1 79.62 608 SER A N 1
ATOM 4836 C CA . SER A 1 608 ? -17.922 -25.859 -39.25 1 79.62 608 SER A CA 1
ATOM 4837 C C . SER A 1 608 ? -17.922 -27.375 -39.375 1 79.62 608 SER A C 1
ATOM 4839 O O . SER A 1 608 ? -16.891 -28 -39.594 1 79.62 608 SER A O 1
ATOM 4841 N N . ALA A 1 609 ? -19.172 -27.797 -39.094 1 69.38 609 ALA A N 1
ATOM 4842 C CA . ALA A 1 609 ? -19.375 -29.234 -39.312 1 69.38 609 ALA A CA 1
ATOM 4843 C C . ALA A 1 609 ? -19.047 -29.641 -40.75 1 69.38 609 ALA A C 1
ATOM 4845 O O . ALA A 1 609 ? -19.281 -28.859 -41.688 1 69.38 609 ALA A O 1
ATOM 4846 N N . ILE A 1 610 ? -18.484 -30.812 -40.906 1 64.5 610 ILE A N 1
ATOM 4847 C CA . ILE A 1 610 ? -18.016 -31.328 -42.188 1 64.5 610 ILE A CA 1
ATOM 4848 C C . ILE A 1 610 ? -19.203 -31.688 -43.062 1 64.5 610 ILE A C 1
ATOM 4850 O O . ILE A 1 610 ? -20.109 -32.406 -42.625 1 64.5 610 ILE A O 1
ATOM 4854 N N . GLU A 1 611 ? -19.359 -30.953 -44.125 1 68.06 611 GLU A N 1
ATOM 4855 C CA . GLU A 1 611 ? -20.375 -31.312 -45.125 1 68.06 611 GLU A CA 1
ATOM 4856 C C . GLU A 1 611 ? -19.797 -32.25 -46.188 1 68.06 611 GLU A C 1
ATOM 4858 O O . GLU A 1 611 ? -18.766 -31.969 -46.781 1 68.06 611 GLU A O 1
ATOM 4863 N N . VAL A 1 612 ? -20.391 -33.406 -46.25 1 64.62 612 VAL A N 1
ATOM 4864 C CA . VAL A 1 612 ? -19.875 -34.406 -47.156 1 64.62 612 VAL A CA 1
ATOM 4865 C C . VAL A 1 612 ? -20.75 -34.469 -48.406 1 64.62 612 VAL A C 1
ATOM 4867 O O . VAL A 1 612 ? -21.984 -34.594 -48.312 1 64.62 612 VAL A O 1
ATOM 4870 N N . ASN A 1 613 ? -20.266 -33.969 -49.5 1 65.44 613 ASN A N 1
ATOM 4871 C CA . ASN A 1 613 ? -20.906 -34.188 -50.781 1 65.44 613 ASN A CA 1
ATOM 4872 C C . ASN A 1 613 ? -20.156 -35.219 -51.625 1 65.44 613 ASN A C 1
ATOM 4874 O O . ASN A 1 613 ? -19.078 -34.938 -52.156 1 65.44 613 ASN A O 1
ATOM 4878 N N . LYS A 1 614 ? -20.688 -36.344 -51.938 1 69.25 614 LYS A N 1
ATOM 4879 C CA . LYS A 1 614 ? -20.125 -37.438 -52.688 1 69.25 614 LYS A CA 1
ATOM 4880 C C . LYS A 1 614 ? -18.734 -37.812 -52.188 1 69.25 614 LYS A C 1
ATOM 4882 O O . LYS A 1 614 ? -18.578 -38.156 -51 1 69.25 614 LYS A O 1
ATOM 4887 N N . ASN A 1 615 ? -17.594 -37.5 -52.938 1 68.75 615 ASN A N 1
ATOM 4888 C CA . ASN A 1 615 ? -16.234 -37.938 -52.562 1 68.75 615 ASN A CA 1
ATOM 4889 C C . ASN A 1 615 ? -15.383 -36.75 -52.094 1 68.75 615 ASN A C 1
ATOM 4891 O O . ASN A 1 615 ? -14.156 -36.875 -52.031 1 68.75 615 ASN A O 1
ATOM 4895 N N . THR A 1 616 ? -16.172 -35.656 -51.781 1 77 616 THR A N 1
ATOM 4896 C CA . THR A 1 616 ? -15.422 -34.469 -51.344 1 77 616 THR A CA 1
ATOM 4897 C C . THR A 1 616 ? -16.031 -33.906 -50.062 1 77 616 THR A C 1
ATOM 4899 O O . THR A 1 616 ? -17.25 -33.875 -49.906 1 77 616 THR A O 1
ATOM 4902 N N . SER A 1 617 ? -15.227 -33.625 -49.094 1 81 617 SER A N 1
ATOM 4903 C CA . SER A 1 617 ? -15.656 -32.969 -47.875 1 81 617 SER A CA 1
ATOM 4904 C C . SER A 1 617 ? -15.266 -31.484 -47.875 1 81 617 SER A C 1
ATOM 4906 O O . SER A 1 617 ? -14.117 -31.141 -48.125 1 81 617 SER A O 1
ATOM 4908 N N . ARG A 1 618 ? -16.266 -30.672 -47.625 1 86.94 618 ARG A N 1
ATOM 4909 C CA . ARG A 1 618 ? -16 -29.234 -47.531 1 86.94 618 ARG A CA 1
ATOM 4910 C C . ARG A 1 618 ? -15.742 -28.828 -46.094 1 86.94 618 ARG A C 1
ATOM 4912 O O . ARG A 1 618 ? -16.562 -29.094 -45.188 1 86.94 618 ARG A O 1
ATOM 4919 N N . LEU A 1 619 ? -14.594 -28.203 -45.875 1 87.62 619 LEU A N 1
ATOM 4920 C CA . LEU A 1 619 ? -14.18 -27.781 -44.531 1 87.62 619 LEU A CA 1
ATOM 4921 C C . LEU A 1 619 ? -14.062 -26.266 -44.469 1 87.62 619 LEU A C 1
ATOM 4923 O O . LEU A 1 619 ? -13.609 -25.625 -45.406 1 87.62 619 LEU A O 1
ATOM 4927 N N . GLU A 1 620 ? -14.516 -25.75 -43.406 1 89.25 620 GLU A N 1
ATOM 4928 C CA . GLU A 1 620 ? -14.453 -24.312 -43.156 1 89.25 620 GLU A CA 1
ATOM 4929 C C . GLU A 1 620 ? -13.406 -23.953 -42.125 1 89.25 620 GLU A C 1
ATOM 4931 O O . GLU A 1 620 ? -13.297 -24.641 -41.094 1 89.25 620 GLU A O 1
ATOM 4936 N N . PHE A 1 621 ? -12.633 -22.875 -42.406 1 89.38 621 PHE A N 1
ATOM 4937 C CA . PHE A 1 621 ? -11.648 -22.359 -41.438 1 89.38 621 PHE A CA 1
ATOM 4938 C C . PHE A 1 621 ? -11.758 -20.844 -41.312 1 89.38 621 PHE A C 1
ATOM 4940 O O . PHE A 1 621 ? -12.203 -20.172 -42.219 1 89.38 621 PHE A O 1
ATOM 4947 N N . ILE A 1 622 ? -11.469 -20.422 -40.125 1 87.62 622 ILE A N 1
ATOM 4948 C CA . ILE A 1 622 ? -11.281 -19 -39.875 1 87.62 622 ILE A CA 1
ATOM 4949 C C . ILE A 1 622 ? -9.797 -18.703 -39.688 1 87.62 622 ILE A C 1
ATOM 4951 O O . ILE A 1 622 ? -9.188 -19.203 -38.719 1 87.62 622 ILE A O 1
ATOM 4955 N N . VAL A 1 623 ? -9.234 -17.891 -40.5 1 86.75 623 VAL A N 1
ATOM 4956 C CA . VAL A 1 623 ? -7.793 -17.641 -40.5 1 86.75 623 VAL A CA 1
ATOM 4957 C C . VAL A 1 623 ? -7.52 -16.172 -40.188 1 86.75 623 VAL A C 1
ATOM 4959 O O . VAL A 1 623 ? -8.047 -15.289 -40.875 1 86.75 623 VAL A O 1
ATOM 4962 N N . LYS A 1 624 ? -6.738 -15.977 -39.188 1 85.5 624 LYS A N 1
ATOM 4963 C CA . LYS A 1 624 ? -6.297 -14.61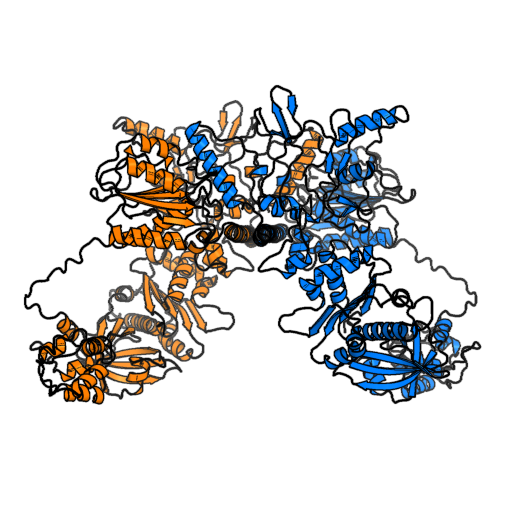7 -38.875 1 85.5 624 LYS A CA 1
ATOM 4964 C C . LYS A 1 624 ? -5.199 -14.164 -39.812 1 85.5 624 LYS A C 1
ATOM 4966 O O . LYS A 1 624 ? -4.258 -14.914 -40.094 1 85.5 624 LYS A O 1
ATOM 4971 N N . THR A 1 625 ? -5.316 -12.961 -40.281 1 81.94 625 THR A N 1
ATOM 4972 C CA . THR A 1 625 ? -4.34 -12.43 -41.219 1 81.94 625 THR A CA 1
ATOM 4973 C C . THR A 1 625 ? -3.162 -11.797 -40.469 1 81.94 625 THR A C 1
ATOM 4975 O O . THR A 1 625 ? -3.348 -10.898 -39.656 1 81.94 625 THR A O 1
ATOM 4978 N N . HIS A 1 626 ? -2.023 -12.32 -40.625 1 78.06 626 HIS A N 1
ATOM 4979 C CA . HIS A 1 626 ? -0.802 -11.75 -40.062 1 78.06 626 HIS A CA 1
ATOM 4980 C C . HIS A 1 626 ? -0.033 -10.953 -41.125 1 78.06 626 HIS A C 1
ATOM 4982 O O . HIS A 1 626 ? 0.115 -11.406 -42.25 1 78.06 626 HIS A O 1
ATOM 4988 N N . THR A 1 627 ? 0.457 -9.742 -40.5 1 72 627 THR A N 1
ATOM 4989 C CA . THR A 1 627 ? 1.275 -8.93 -41.406 1 72 627 THR A CA 1
ATOM 4990 C C . THR A 1 627 ? 2.566 -9.656 -41.781 1 72 627 THR A C 1
ATOM 4992 O O . THR A 1 627 ? 3.316 -10.078 -40.875 1 72 627 THR A O 1
ATOM 4995 N N . LYS A 1 628 ? 2.645 -10.266 -42.938 1 70.06 628 LYS A N 1
ATOM 4996 C CA . LYS A 1 628 ? 3.797 -10.953 -43.5 1 70.06 628 LYS A CA 1
ATOM 4997 C C . LYS A 1 628 ? 3.697 -12.461 -43.312 1 70.06 628 LYS A C 1
ATOM 4999 O O . LYS A 1 628 ? 4.715 -13.156 -43.312 1 70.06 628 LYS A O 1
ATOM 5004 N N . GLY A 1 629 ? 2.459 -12.773 -43.031 1 73.25 629 GLY A N 1
ATOM 5005 C CA . GLY A 1 629 ? 2.252 -14.211 -42.875 1 73.25 629 GLY A CA 1
ATOM 5006 C C . GLY A 1 629 ? 2.33 -14.961 -44.188 1 73.25 629 GLY A C 1
ATOM 5007 O O . GLY A 1 629 ? 1.759 -14.523 -45.188 1 73.25 629 GLY A O 1
ATOM 5008 N N . LYS A 1 630 ? 3.066 -16.016 -44.188 1 74.06 630 LYS A N 1
ATOM 5009 C CA . LYS A 1 630 ? 3.262 -16.781 -45.406 1 74.06 630 LYS A CA 1
ATOM 5010 C C . LYS A 1 630 ? 1.953 -17.406 -45.875 1 74.06 630 LYS A C 1
ATOM 5012 O O . LYS A 1 630 ? 1.658 -17.422 -47.062 1 74.06 630 LYS A O 1
ATOM 5017 N N . PHE A 1 631 ? 1.199 -17.906 -44.969 1 76.44 631 PHE A N 1
ATOM 5018 C CA . PHE A 1 631 ? -0.057 -18.547 -45.344 1 76.44 631 PHE A CA 1
ATOM 5019 C C . PHE A 1 631 ? -1.171 -17.516 -45.469 1 76.44 631 PHE A C 1
ATOM 5021 O O . PHE A 1 631 ? -1.749 -17.359 -46.562 1 76.44 631 PHE A O 1
ATOM 5028 N N . SER A 1 632 ? -1.368 -16.734 -44.469 1 73.19 632 SER A N 1
ATOM 5029 C CA . SER A 1 632 ? -2.531 -15.852 -44.375 1 73.19 632 SER A CA 1
ATOM 5030 C C . SER A 1 632 ? -2.408 -14.672 -45.344 1 73.19 632 SER A C 1
ATOM 5032 O O . SER A 1 632 ? -3.396 -14.25 -45.938 1 73.19 632 SER A O 1
ATOM 5034 N N . SER A 1 633 ? -1.248 -14.188 -45.375 1 71.5 633 SER A N 1
ATOM 5035 C CA . SER A 1 633 ? -1.094 -12.992 -46.188 1 71.5 633 SER A CA 1
ATOM 5036 C C . SER A 1 633 ? -0.544 -13.328 -47.562 1 71.5 633 SER A C 1
ATOM 5038 O O . SER A 1 633 ? -1.039 -12.828 -48.594 1 71.5 633 SER A O 1
ATOM 5040 N N . GLU A 1 634 ? 0.388 -14.133 -47.594 1 72.25 634 GLU A N 1
ATOM 5041 C CA . GLU A 1 634 ? 1.033 -14.375 -48.906 1 72.25 634 GLU A CA 1
ATOM 5042 C C . GLU A 1 634 ? 0.238 -15.375 -49.719 1 72.25 634 GLU A C 1
ATOM 5044 O O . GLU A 1 634 ? -0.143 -15.07 -50.875 1 72.25 634 GLU A O 1
ATOM 5049 N N . PHE A 1 635 ? -0.085 -16.469 -49.188 1 78.19 635 PHE A N 1
ATOM 5050 C CA . PHE A 1 635 ? -0.735 -17.516 -49.969 1 78.19 635 PHE A CA 1
ATOM 5051 C C . PHE A 1 635 ? -2.209 -17.188 -50.188 1 78.19 635 PHE A C 1
ATOM 5053 O O . PHE A 1 635 ? -2.697 -17.219 -51.312 1 78.19 635 PHE A O 1
ATOM 5060 N N . LEU A 1 636 ? -2.893 -16.844 -49.125 1 79.88 636 LEU A N 1
ATOM 5061 C CA . LEU A 1 636 ? -4.344 -16.703 -49.188 1 79.88 636 LEU A CA 1
ATOM 5062 C C . LEU A 1 636 ? -4.723 -15.43 -49.938 1 79.88 636 LEU A C 1
ATOM 5064 O O . LEU A 1 636 ? -5.84 -15.312 -50.438 1 79.88 636 LEU A O 1
ATOM 5068 N N . SER A 1 637 ? -3.797 -14.531 -49.969 1 77.38 637 SER A N 1
ATOM 5069 C CA . SER A 1 637 ? -4.086 -13.305 -50.688 1 77.38 637 SER A CA 1
ATOM 5070 C C . SER A 1 637 ? -4.074 -13.539 -52.188 1 77.38 637 SER A C 1
ATOM 5072 O O . SER A 1 637 ? -4.766 -12.852 -52.938 1 77.38 637 SER A O 1
ATOM 5074 N N . ILE A 1 638 ? -3.25 -14.492 -52.625 1 72.38 638 ILE A N 1
ATOM 5075 C CA . ILE A 1 638 ? -3.076 -14.703 -54.062 1 72.38 638 ILE A CA 1
ATOM 5076 C C . ILE A 1 638 ? -3.812 -15.969 -54.469 1 72.38 638 ILE A C 1
ATOM 5078 O O . ILE A 1 638 ? -4.043 -16.188 -55.688 1 72.38 638 ILE A O 1
ATOM 5082 N N . ALA A 1 639 ? -4.215 -16.688 -53.531 1 73.38 639 ALA A N 1
ATOM 5083 C CA . ALA A 1 639 ? -4.773 -18 -53.875 1 73.38 639 ALA A CA 1
ATOM 5084 C C . ALA A 1 639 ? -6.113 -17.859 -54.594 1 73.38 639 ALA A C 1
ATOM 5086 O O . ALA A 1 639 ? -7.016 -17.172 -54.094 1 73.38 639 ALA A O 1
ATOM 5087 N N . GLU A 1 640 ? -6.137 -18.312 -55.812 1 75 640 GLU A N 1
ATOM 5088 C CA . GLU A 1 640 ? -7.371 -18.344 -56.594 1 75 640 GLU A CA 1
ATOM 5089 C C . GLU A 1 640 ? -8.211 -19.578 -56.219 1 75 640 GLU A C 1
ATOM 5091 O O . GLU A 1 640 ? -7.707 -20.516 -55.625 1 75 640 GLU A O 1
ATOM 5096 N N . ILE A 1 641 ? -9.477 -19.422 -56.5 1 80.94 641 ILE A N 1
ATOM 5097 C CA . ILE A 1 641 ? -10.367 -20.562 -56.344 1 80.94 641 ILE A CA 1
ATOM 5098 C C . ILE A 1 641 ? -9.797 -21.766 -57.125 1 80.94 641 ILE A C 1
ATOM 5100 O O . ILE A 1 641 ? -9.391 -21.625 -58.281 1 80.94 641 ILE A O 1
ATOM 5104 N N . GLY A 1 642 ? -9.562 -22.844 -56.406 1 82.06 642 GLY A N 1
ATOM 5105 C CA . GLY A 1 642 ? -9.039 -24.047 -57.031 1 82.06 642 GLY A CA 1
ATOM 5106 C C . GLY A 1 642 ? -7.574 -24.281 -56.719 1 82.06 642 GLY A C 1
ATOM 5107 O O . GLY A 1 642 ? -7.016 -25.328 -57.094 1 82.06 642 GLY A O 1
ATOM 5108 N N . ALA A 1 643 ? -7.02 -23.328 -56.125 1 85.38 643 ALA A N 1
ATOM 5109 C CA . ALA A 1 643 ? -5.613 -23.484 -55.75 1 85.38 643 ALA A CA 1
ATOM 5110 C C . ALA A 1 643 ? -5.398 -24.781 -54.969 1 85.38 643 ALA A C 1
ATOM 5112 O O . ALA A 1 643 ? -6.207 -25.125 -54.094 1 85.38 643 ALA A O 1
ATOM 5113 N N . SER A 1 644 ? -4.355 -25.5 -55.344 1 84.88 644 SER A N 1
ATOM 5114 C CA . SER A 1 644 ? -4.082 -26.797 -54.719 1 84.88 644 SER A CA 1
ATOM 5115 C C . SER A 1 644 ? -3.277 -26.625 -53.438 1 84.88 644 SER A C 1
ATOM 5117 O O . SER A 1 644 ? -2.361 -25.812 -53.375 1 84.88 644 SER A O 1
ATOM 5119 N N . LEU A 1 645 ? -3.766 -27.359 -52.438 1 87.12 645 LEU A N 1
ATOM 5120 C CA . LEU A 1 645 ? -3.096 -27.406 -51.125 1 87.12 645 LEU A CA 1
ATOM 5121 C C . LEU A 1 645 ? -3.004 -28.828 -50.625 1 87.12 645 LEU A C 1
ATOM 5123 O O . LEU A 1 645 ? -3.605 -29.75 -51.188 1 87.12 645 LEU A O 1
ATOM 5127 N N . ARG A 1 646 ? -2.084 -29 -49.656 1 86.06 646 ARG A N 1
ATOM 5128 C CA . ARG A 1 646 ? -2.012 -30.266 -48.906 1 86.06 646 ARG A CA 1
ATOM 5129 C C . ARG A 1 646 ? -2.439 -30.078 -47.469 1 86.06 646 ARG A C 1
ATOM 5131 O O . ARG A 1 646 ? -2.006 -29.125 -46.812 1 86.06 646 ARG A O 1
ATOM 5138 N N . VAL A 1 647 ? -3.371 -30.922 -47.094 1 87.12 647 VAL A N 1
ATOM 5139 C CA . VAL A 1 647 ? -3.939 -30.781 -45.75 1 87.12 647 VAL A CA 1
ATOM 5140 C C . VAL A 1 647 ? -3.914 -32.125 -45.031 1 87.12 647 VAL A C 1
ATOM 5142 O O . VAL A 1 647 ? -4.094 -33.188 -45.656 1 87.12 647 VAL A O 1
ATOM 5145 N N . ARG A 1 648 ? -3.492 -32.094 -43.844 1 82.5 648 ARG A N 1
ATOM 5146 C CA . ARG A 1 648 ? -3.629 -33.25 -42.969 1 82.5 648 ARG A CA 1
ATOM 5147 C C . ARG A 1 648 ? -4.684 -33 -41.875 1 82.5 648 ARG A C 1
ATOM 5149 O O . ARG A 1 648 ? -4.602 -32 -41.156 1 82.5 648 ARG A O 1
ATOM 5156 N N . LEU A 1 649 ? -5.676 -33.781 -41.844 1 79.19 649 LEU A N 1
ATOM 5157 C CA . LEU A 1 649 ? -6.742 -33.656 -40.875 1 79.19 649 LEU A CA 1
ATOM 5158 C C . LEU A 1 649 ? -6.434 -34.469 -39.625 1 79.19 649 LEU A C 1
ATOM 5160 O O . LEU A 1 649 ? -5.902 -35.562 -39.719 1 79.19 649 LEU A O 1
ATOM 5164 N N . SER A 1 650 ? -6.367 -33.688 -38.562 1 69.5 650 SER A N 1
ATOM 5165 C CA . SER A 1 650 ? -6.133 -34.344 -37.281 1 69.5 650 SER A CA 1
ATOM 5166 C C . SER A 1 650 ? -7.18 -33.938 -36.25 1 69.5 650 SER A C 1
ATOM 5168 O O . SER A 1 650 ? -7.953 -33 -36.469 1 69.5 650 SER A O 1
ATOM 5170 N N . GLY A 1 651 ? -7.223 -34.594 -35.094 1 62.22 651 GLY A N 1
ATOM 5171 C CA . GLY A 1 651 ? -7.973 -34 -33.969 1 62.22 651 GLY A CA 1
ATOM 5172 C C . GLY A 1 651 ? -8.945 -35 -33.344 1 62.22 651 GLY A C 1
ATOM 5173 O O . GLY A 1 651 ? -9.938 -35.375 -33.969 1 62.22 651 GLY A O 1
ATOM 5174 N N . GLN A 1 652 ? -8.43 -35.781 -32.375 1 57.28 652 GLN A N 1
ATOM 5175 C CA . GLN A 1 652 ? -9.258 -36.688 -31.594 1 57.28 652 GLN A CA 1
ATOM 5176 C C . GLN A 1 652 ? -9.578 -36.125 -30.219 1 57.28 652 GLN A C 1
ATOM 5178 O O . GLN A 1 652 ? -10.438 -36.656 -29.5 1 57.28 652 GLN A O 1
ATOM 5183 N N . SER A 1 653 ? -9.023 -34.938 -29.969 1 60.59 653 SER A N 1
ATOM 5184 C CA . SER A 1 653 ? -9.133 -34.594 -28.562 1 60.59 653 SER A CA 1
ATOM 5185 C C . SER A 1 653 ? -10.531 -34.094 -28.219 1 60.59 653 SER A C 1
ATOM 5187 O O . SER A 1 653 ? -11.039 -34.344 -27.125 1 60.59 653 SER A O 1
ATOM 5189 N N . THR A 1 654 ? -11.273 -33.562 -29.281 1 72.12 654 THR A N 1
ATOM 5190 C CA . THR A 1 654 ? -12.586 -33 -28.984 1 72.12 654 THR A CA 1
ATOM 5191 C C . THR A 1 654 ? -13.688 -34.062 -29.172 1 72.12 654 THR A C 1
ATOM 5193 O O . THR A 1 654 ? -14.852 -33.781 -28.891 1 72.12 654 THR A O 1
ATOM 5196 N N . MET A 1 655 ? -13.281 -35.188 -29.625 1 71.5 655 MET A N 1
ATOM 5197 C CA . MET A 1 655 ? -14.281 -36.188 -29.969 1 71.5 655 MET A CA 1
ATOM 5198 C C . MET A 1 655 ? -15.039 -36.656 -28.734 1 71.5 655 MET A C 1
ATOM 5200 O O . MET A 1 655 ? -16.25 -36.875 -28.781 1 71.5 655 MET A O 1
ATOM 5204 N N . SER A 1 656 ? -14.242 -36.781 -27.719 1 77.25 656 SER A N 1
ATOM 5205 C CA . SER A 1 656 ? -14.883 -37.219 -26.484 1 77.25 656 SER A CA 1
ATOM 5206 C C . SER A 1 656 ? -15.938 -36.219 -26.031 1 77.25 656 SER A C 1
ATOM 5208 O O . SER A 1 656 ? -16.984 -36.625 -25.516 1 77.25 656 SER A O 1
ATOM 5210 N N . MET A 1 657 ? -15.68 -35.062 -26.219 1 84.25 657 MET A N 1
ATOM 5211 C CA . MET A 1 657 ? -16.594 -34 -25.828 1 84.25 657 MET A CA 1
ATOM 5212 C C . MET A 1 657 ? -17.844 -34 -26.703 1 84.25 657 MET A C 1
ATOM 5214 O O . MET A 1 657 ? -18.953 -33.812 -26.219 1 84.25 657 MET A O 1
ATOM 5218 N N . ILE A 1 658 ? -17.625 -34.312 -27.953 1 78.44 658 ILE A N 1
ATOM 5219 C CA . ILE A 1 658 ? -18.719 -34.312 -28.922 1 78.44 658 ILE A CA 1
ATOM 5220 C C . ILE A 1 658 ? -19.594 -35.531 -28.688 1 78.44 658 ILE A C 1
ATOM 5222 O O . ILE A 1 658 ? -20.828 -35.469 -28.797 1 78.44 658 ILE A O 1
ATOM 5226 N N . GLU A 1 659 ? -18.953 -36.562 -28.312 1 77.44 659 GLU A N 1
ATOM 5227 C CA . GLU A 1 659 ? -19.672 -37.812 -28.094 1 77.44 659 GLU A CA 1
ATOM 5228 C C . GLU A 1 659 ? -20.547 -37.75 -26.844 1 77.44 659 GLU A C 1
ATOM 5230 O O . GLU A 1 659 ? -21.625 -38.312 -26.797 1 77.44 659 GLU A O 1
ATOM 5235 N N . ASN A 1 660 ? -20 -37.094 -25.844 1 84.19 660 ASN A N 1
ATOM 5236 C CA . ASN A 1 660 ? -20.766 -36.875 -24.625 1 84.19 660 ASN A CA 1
ATOM 5237 C C . ASN A 1 660 ? -21.688 -35.656 -24.719 1 84.19 660 ASN A C 1
ATOM 5239 O O . ASN A 1 660 ? -21.547 -34.719 -23.938 1 84.19 660 ASN A O 1
ATOM 5243 N N . PHE A 1 661 ? -22.641 -35.875 -25.562 1 82.88 661 PHE A N 1
ATOM 5244 C CA . PHE A 1 661 ? -23.516 -34.781 -26.016 1 82.88 661 PHE A CA 1
ATOM 5245 C C . PHE A 1 661 ? -24.375 -34.25 -24.875 1 82.88 661 PHE A C 1
ATOM 5247 O O . PHE A 1 661 ? -24.75 -33.094 -24.875 1 82.88 661 PHE A O 1
ATOM 5254 N N . SER A 1 662 ? -24.609 -34.938 -23.891 1 87.44 662 SER A N 1
ATOM 5255 C CA . SER A 1 662 ? -25.516 -34.562 -22.797 1 87.44 662 SER A CA 1
ATOM 5256 C C . SER A 1 662 ? -24.766 -33.812 -21.703 1 87.44 662 SER A C 1
ATOM 5258 O O . SER A 1 662 ? -25.375 -33.156 -20.859 1 87.44 662 SER A O 1
ATOM 5260 N N . LYS A 1 663 ? -23.516 -33.906 -21.672 1 92 663 LYS A N 1
ATOM 5261 C CA . LYS A 1 663 ? -22.719 -33.219 -20.641 1 92 663 LYS A CA 1
ATOM 5262 C C . LYS A 1 663 ? -22.547 -31.75 -20.969 1 92 663 LYS A C 1
ATOM 5264 O O . LYS A 1 663 ? -22.359 -31.375 -22.125 1 92 663 LYS A O 1
ATOM 5269 N N . PRO A 1 664 ? -22.625 -30.938 -19.922 1 94.69 664 PRO A N 1
ATOM 5270 C CA . PRO A 1 664 ? -22.438 -29.5 -20.156 1 94.69 664 PRO A CA 1
ATOM 5271 C C . PRO A 1 664 ? -21 -29.156 -20.578 1 94.69 664 PRO A C 1
ATOM 5273 O O . PRO A 1 664 ? -20.094 -29.953 -20.359 1 94.69 664 PRO A O 1
ATOM 5276 N N . ILE A 1 665 ? -20.891 -27.984 -21.188 1 94.75 665 ILE A N 1
ATOM 5277 C CA . ILE A 1 665 ? -19.578 -27.516 -21.625 1 94.75 665 ILE A CA 1
ATOM 5278 C C . ILE A 1 665 ? -19.359 -26.078 -21.141 1 94.75 665 ILE A C 1
ATOM 5280 O O . ILE A 1 665 ? -20.281 -25.266 -21.156 1 94.75 665 ILE A O 1
ATOM 5284 N N . ILE A 1 666 ? -18.219 -25.828 -20.547 1 96 666 ILE A N 1
ATOM 5285 C CA . ILE A 1 666 ? -17.734 -24.469 -20.359 1 96 666 ILE A CA 1
ATOM 5286 C C . ILE A 1 666 ? -16.672 -24.156 -21.406 1 96 666 ILE A C 1
ATOM 5288 O O . ILE A 1 666 ? -15.617 -24.797 -21.438 1 96 666 ILE A O 1
ATOM 5292 N N . ALA A 1 667 ? -16.938 -23.172 -22.234 1 95.25 667 ALA A N 1
ATOM 5293 C CA . ALA A 1 667 ? -16.031 -22.844 -23.328 1 95.25 667 ALA A CA 1
ATOM 5294 C C . ALA A 1 667 ? -15.484 -21.422 -23.188 1 95.25 667 ALA A C 1
ATOM 5296 O O . ALA A 1 667 ? -16.219 -20.5 -22.844 1 95.25 667 ALA A O 1
ATOM 5297 N N . PHE A 1 668 ? -14.188 -21.266 -23.359 1 96 668 PHE A N 1
ATOM 5298 C CA . PHE A 1 668 ? -13.492 -19.984 -23.375 1 96 668 PHE A CA 1
ATOM 5299 C C . PHE A 1 668 ? -12.703 -19.812 -24.672 1 96 668 PHE A C 1
ATOM 5301 O O . PHE A 1 668 ? -11.906 -20.672 -25.031 1 96 668 PHE A O 1
ATOM 5308 N N . ALA A 1 669 ? -12.93 -18.672 -25.375 1 94.56 669 ALA A N 1
ATOM 5309 C CA . ALA A 1 669 ? -12.25 -18.438 -26.656 1 94.56 669 ALA A CA 1
ATOM 5310 C C . ALA A 1 669 ? -11.906 -16.969 -26.812 1 94.56 669 ALA A C 1
ATOM 5312 O O . ALA A 1 669 ? -12.617 -16.094 -26.312 1 94.56 669 ALA A O 1
ATOM 5313 N N . THR A 1 670 ? -10.773 -16.75 -27.516 1 92 670 THR A N 1
ATOM 5314 C CA . THR A 1 670 ? -10.414 -15.391 -27.891 1 92 670 THR A CA 1
ATOM 5315 C C . THR A 1 670 ? -10.109 -15.305 -29.375 1 92 670 THR A C 1
ATOM 5317 O O . THR A 1 670 ? -9.57 -16.25 -29.969 1 92 670 THR A O 1
ATOM 5320 N N . GLY A 1 671 ? -10.57 -14.203 -30.047 1 87.25 671 GLY A N 1
ATOM 5321 C CA . GLY A 1 671 ? -10.258 -13.945 -31.453 1 87.25 671 GLY A CA 1
ATOM 5322 C C . GLY A 1 671 ? -10.664 -15.086 -32.375 1 87.25 671 GLY A C 1
ATOM 5323 O O . GLY A 1 671 ? -11.828 -15.5 -32.375 1 87.25 671 GLY A O 1
ATOM 5324 N N . SER A 1 672 ? -9.617 -15.703 -33.031 1 85.56 672 SER A N 1
ATOM 5325 C CA . SER A 1 672 ? -9.859 -16.781 -34 1 85.56 672 SER A CA 1
ATOM 5326 C C . SER A 1 672 ? -10.211 -18.078 -33.281 1 85.56 672 SER A C 1
ATOM 5328 O O . SER A 1 672 ? -10.672 -19.031 -33.906 1 85.56 672 SER A O 1
ATOM 5330 N N . GLY A 1 673 ? -10.07 -18.031 -32.031 1 88.12 673 GLY A N 1
ATOM 5331 C CA . GLY A 1 673 ? -10.422 -19.203 -31.266 1 88.12 673 GLY A CA 1
ATOM 5332 C C . GLY A 1 673 ? -11.914 -19.516 -31.281 1 88.12 673 GLY A C 1
ATOM 5333 O O . GLY A 1 673 ? -12.336 -20.578 -30.828 1 88.12 673 GLY A O 1
ATOM 5334 N N . ILE A 1 674 ? -12.656 -18.672 -31.828 1 90.94 674 ILE A N 1
ATOM 5335 C CA . ILE A 1 674 ? -14.094 -18.859 -31.922 1 90.94 674 ILE A CA 1
ATOM 5336 C C . ILE A 1 674 ? -14.414 -19.953 -32.938 1 90.94 674 ILE A C 1
ATOM 5338 O O . ILE A 1 674 ? -15.523 -20.5 -32.938 1 90.94 674 ILE A O 1
ATOM 5342 N N . ALA A 1 675 ? -13.477 -20.312 -33.812 1 88.69 675 ALA A N 1
ATOM 5343 C CA . ALA A 1 675 ? -13.695 -21.281 -34.906 1 88.69 675 ALA A CA 1
ATOM 5344 C C . ALA A 1 675 ? -14.07 -22.641 -34.344 1 88.69 675 ALA A C 1
ATOM 5346 O O . ALA A 1 675 ? -15.117 -23.203 -34.688 1 88.69 675 ALA A O 1
ATOM 5347 N N . PRO A 1 676 ? -13.266 -23.125 -33.438 1 88.25 676 PRO A N 1
ATOM 5348 C CA . PRO A 1 676 ? -13.656 -24.438 -32.875 1 88.25 676 PRO A CA 1
ATOM 5349 C C . PRO A 1 676 ? -14.945 -24.375 -32.062 1 88.25 676 PRO A C 1
ATOM 5351 O O . PRO A 1 676 ? -15.664 -25.375 -31.984 1 88.25 676 PRO A O 1
ATOM 5354 N N . VAL A 1 677 ? -15.195 -23.297 -31.5 1 90.62 677 VAL A N 1
ATOM 5355 C CA . VAL A 1 677 ? -16.453 -23.141 -30.766 1 90.62 677 VAL A CA 1
ATOM 5356 C C . VAL A 1 677 ? -17.625 -23.266 -31.719 1 90.62 677 VAL A C 1
ATOM 5358 O O . VAL A 1 677 ? -18.625 -23.922 -31.406 1 90.62 677 VAL A O 1
ATOM 5361 N N . LYS A 1 678 ? -17.547 -22.531 -32.875 1 90.5 678 LYS A N 1
ATOM 5362 C CA . LYS A 1 678 ? -18.578 -22.656 -33.906 1 90.5 678 LYS A CA 1
ATOM 5363 C C . LYS A 1 678 ? -18.781 -24.109 -34.312 1 90.5 678 LYS A C 1
ATOM 5365 O O . LYS A 1 678 ? -19.906 -24.578 -34.469 1 90.5 678 LYS A O 1
ATOM 5370 N N . TYR A 1 679 ? -17.656 -24.766 -34.469 1 87.31 679 TYR A N 1
ATOM 5371 C CA . TYR A 1 679 ? -17.688 -26.172 -34.812 1 87.31 679 TYR A CA 1
ATOM 5372 C C . TYR A 1 679 ? -18.438 -26.984 -33.781 1 87.31 679 TYR A C 1
ATOM 5374 O O . TYR A 1 679 ? -19.297 -27.812 -34.125 1 87.31 679 TYR A O 1
ATOM 5382 N N . ILE A 1 680 ? -18.141 -26.781 -32.5 1 87.12 680 ILE A N 1
ATOM 5383 C CA . ILE A 1 680 ? -18.766 -27.516 -31.406 1 87.12 680 ILE A CA 1
ATOM 5384 C C . ILE A 1 680 ? -20.266 -27.25 -31.375 1 87.12 680 ILE A C 1
ATOM 5386 O O . ILE A 1 680 ? -21.062 -28.172 -31.219 1 87.12 680 ILE A O 1
ATOM 5390 N N . LEU A 1 681 ? -20.641 -26.047 -31.562 1 88.25 681 LEU A N 1
ATOM 5391 C CA . LEU A 1 681 ? -22.047 -25.672 -31.531 1 88.25 681 LEU A CA 1
ATOM 5392 C C . LEU A 1 681 ? -22.797 -26.328 -32.688 1 88.25 681 LEU A C 1
ATOM 5394 O O . LEU A 1 681 ? -23.891 -26.859 -32.469 1 88.25 681 LEU A O 1
ATOM 5398 N N . GLN A 1 682 ? -22.25 -26.328 -33.844 1 86 682 GLN A N 1
ATOM 5399 C CA . GLN A 1 682 ? -22.891 -26.891 -35 1 86 682 GLN A CA 1
ATOM 5400 C C . GLN A 1 682 ? -22.984 -28.422 -34.906 1 86 682 GLN A C 1
ATOM 5402 O O . GLN A 1 682 ? -23.984 -29.016 -35.312 1 86 682 GLN A O 1
ATOM 5407 N N . GLN A 1 683 ? -21.906 -28.969 -34.406 1 82.81 683 GLN A N 1
ATOM 5408 C CA . GLN A 1 683 ? -21.922 -30.422 -34.219 1 82.81 683 GLN A CA 1
ATOM 5409 C C . GLN A 1 683 ? -23 -30.844 -33.219 1 82.81 683 GLN A C 1
ATOM 5411 O O . GLN A 1 683 ? -23.703 -31.828 -33.438 1 82.81 683 GLN A O 1
ATOM 5416 N N . ARG A 1 684 ? -23.062 -30.141 -32.188 1 84.44 684 ARG A N 1
ATOM 5417 C CA . ARG A 1 684 ? -24.078 -30.453 -31.172 1 84.44 684 ARG A CA 1
ATOM 5418 C C . ARG A 1 684 ? -25.484 -30.266 -31.734 1 84.44 684 ARG A C 1
ATOM 5420 O O . ARG A 1 684 ? -26.391 -31.016 -31.406 1 84.44 684 ARG A O 1
ATOM 5427 N N . LEU A 1 685 ? -25.641 -29.219 -32.531 1 83.31 685 LEU A N 1
ATOM 5428 C CA . LEU A 1 685 ? -26.938 -28.984 -33.188 1 83.31 685 LEU A CA 1
ATOM 5429 C C . LEU A 1 685 ? -27.297 -30.109 -34.125 1 83.31 685 LEU A C 1
ATOM 5431 O O . LEU A 1 685 ? -28.438 -30.562 -34.156 1 83.31 685 LEU A O 1
ATOM 5435 N N . LYS A 1 686 ? -26.344 -30.547 -34.875 1 81 686 LYS A N 1
ATOM 5436 C CA . LYS A 1 686 ? -26.562 -31.641 -35.812 1 81 686 LYS A CA 1
ATOM 5437 C C . LYS A 1 686 ? -26.938 -32.938 -35.094 1 81 686 LYS A C 1
ATOM 5439 O O . LYS A 1 686 ? -27.844 -33.656 -35.562 1 81 686 LYS A O 1
ATOM 5444 N N . ILE A 1 687 ? -26.266 -33.188 -34.062 1 79.75 687 ILE A N 1
ATOM 5445 C CA . ILE A 1 687 ? -26.531 -34.375 -33.312 1 79.75 687 ILE A CA 1
ATOM 5446 C C . ILE A 1 687 ? -27.938 -34.312 -32.688 1 79.75 687 ILE A C 1
ATOM 5448 O O . ILE A 1 687 ? -28.672 -35.281 -32.656 1 79.75 687 ILE A O 1
ATOM 5452 N N . SER A 1 688 ? -28.281 -33.188 -32.25 1 77.94 688 SER A N 1
ATOM 5453 C CA . SER A 1 688 ? -29.609 -32.969 -31.672 1 77.94 688 SER A CA 1
ATOM 5454 C C . SER A 1 688 ? -30.719 -33.188 -32.688 1 77.94 688 SER A C 1
ATOM 5456 O O . SER A 1 688 ? -31.797 -33.656 -32.375 1 77.94 688 SER A O 1
ATOM 5458 N N . GLN A 1 689 ? -30.453 -32.844 -33.969 1 76.12 689 GLN A N 1
ATOM 5459 C CA . GLN A 1 689 ? -31.453 -32.938 -35.031 1 76.12 689 GLN A CA 1
ATOM 5460 C C . GLN A 1 689 ? -31.531 -34.375 -35.594 1 76.12 689 GLN A C 1
ATOM 5462 O O . GLN A 1 689 ? -32.594 -34.812 -36 1 76.12 689 GLN A O 1
ATOM 5467 N N . GLU A 1 690 ? -30.391 -35 -35.812 1 70.06 690 GLU A N 1
ATOM 5468 C CA . GLU A 1 690 ? -30.344 -36.344 -36.406 1 70.06 690 GLU A CA 1
ATOM 5469 C C . GLU A 1 690 ? -30.859 -37.375 -35.438 1 70.06 690 GLU A C 1
ATOM 5471 O O . GLU A 1 690 ? -31.328 -38.469 -35.844 1 70.06 690 GLU A O 1
ATOM 5476 N N . SER A 1 691 ? -30.578 -37.281 -34.312 1 56.28 691 SER A N 1
ATOM 5477 C CA . SER A 1 691 ? -30.969 -38.344 -33.375 1 56.28 691 SER A CA 1
ATOM 5478 C C . SER A 1 691 ? -32.5 -38.469 -33.312 1 56.28 691 SER A C 1
ATOM 5480 O O . SER A 1 691 ? -33.125 -37.969 -32.375 1 56.28 691 SER A O 1
ATOM 5482 N N . PRO A 1 692 ? -33.219 -38.531 -34.406 1 47.06 692 PRO A N 1
ATOM 5483 C CA . PRO A 1 692 ? -34.625 -38.875 -34.25 1 47.06 692 PRO A CA 1
ATOM 5484 C C . PRO A 1 692 ? -34.781 -40.219 -33.5 1 47.06 692 PRO A C 1
ATOM 5486 O O . PRO A 1 692 ? -35.906 -40.594 -33.156 1 47.06 692 PRO A O 1
ATOM 5489 N N . SER A 1 693 ? -34.031 -41.312 -33.938 1 41.81 693 SER A N 1
ATOM 5490 C CA . SER A 1 693 ? -34.469 -42.656 -33.531 1 41.81 693 SER A CA 1
ATOM 5491 C C . SER A 1 693 ? -34.625 -42.75 -32.031 1 41.81 693 SER A C 1
ATOM 5493 O O . SER A 1 693 ? -34.094 -41.938 -31.281 1 41.81 693 SER A O 1
ATOM 5495 N N . SER A 1 694 ? -35.094 -44.156 -31.547 1 40.94 694 SER A N 1
ATOM 5496 C CA . SER A 1 694 ? -35.656 -44.75 -30.328 1 40.94 694 SER A CA 1
ATOM 5497 C C . SER A 1 694 ? -34.844 -44.375 -29.109 1 40.94 694 SER A C 1
ATOM 5499 O O . SER A 1 694 ? -35.375 -44.125 -28.031 1 40.94 694 SER A O 1
ATOM 5501 N N . LEU A 1 695 ? -33.625 -44.969 -29 1 42.16 695 LEU A N 1
ATOM 5502 C CA . LEU A 1 695 ? -32.969 -45.188 -27.703 1 42.16 695 LEU A CA 1
ATOM 5503 C C . LEU A 1 695 ? -32.406 -43.875 -27.156 1 42.16 695 LEU A C 1
ATOM 5505 O O . LEU A 1 695 ? -32.031 -43.812 -25.984 1 42.16 695 LEU A O 1
ATOM 5509 N N . ARG A 1 696 ? -31.75 -42.969 -28 1 45.25 696 ARG A N 1
ATOM 5510 C CA . ARG A 1 696 ? -31.078 -41.781 -27.469 1 45.25 696 ARG A CA 1
ATOM 5511 C C . ARG A 1 696 ? -32.031 -40.594 -27.391 1 45.25 696 ARG A C 1
ATOM 5513 O O . ARG A 1 696 ? -31.641 -39.438 -27.578 1 45.25 696 ARG A O 1
ATOM 5520 N N . GLN A 1 697 ? -33.281 -40.75 -27.719 1 44.25 697 GLN A N 1
ATOM 5521 C CA . GLN A 1 697 ? -34.469 -39.906 -27.812 1 44.25 697 GLN A CA 1
ATOM 5522 C C . GLN A 1 697 ? -34.438 -38.781 -26.781 1 44.25 697 GLN A C 1
ATOM 5524 O O . GLN A 1 697 ? -34.844 -37.656 -27.062 1 44.25 697 GLN A O 1
ATOM 5529 N N . ASN A 1 698 ? -34.25 -39.094 -25.484 1 48.34 698 ASN A N 1
ATOM 5530 C CA . ASN A 1 698 ? -34.562 -38.219 -24.359 1 48.34 698 ASN A CA 1
ATOM 5531 C C . ASN A 1 698 ? -33.344 -37.406 -23.906 1 48.34 698 ASN A C 1
ATOM 5533 O O . ASN A 1 698 ? -33.312 -36.906 -22.781 1 48.34 698 ASN A O 1
ATOM 5537 N N . LEU A 1 699 ? -32.219 -37.438 -24.672 1 58.41 699 LEU A N 1
ATOM 5538 C CA . LEU A 1 699 ? -31.156 -36.75 -23.953 1 58.41 699 LEU A CA 1
ATOM 5539 C C . LEU A 1 699 ? -30.984 -35.312 -24.453 1 58.41 699 LEU A C 1
ATOM 5541 O O . LEU A 1 699 ? -30.797 -35.094 -25.641 1 58.41 699 LEU A O 1
ATOM 5545 N N . GLU A 1 700 ? -31.453 -34.344 -23.875 1 75.31 700 GLU A N 1
ATOM 5546 C CA . GLU A 1 700 ? -31.266 -32.906 -24.078 1 75.31 700 GLU A CA 1
ATOM 5547 C C . GLU A 1 700 ? -29.781 -32.562 -24.016 1 75.31 700 GLU A C 1
ATOM 5549 O O . GLU A 1 700 ? -29.031 -33.094 -23.203 1 75.31 700 GLU A O 1
ATOM 5554 N N . PRO A 1 701 ? -29.344 -31.844 -25.172 1 84.44 701 PRO A N 1
ATOM 5555 C CA . PRO A 1 701 ? -27.953 -31.391 -25.141 1 84.44 701 PRO A CA 1
ATOM 5556 C C . PRO A 1 701 ? -27.625 -30.641 -23.844 1 84.44 701 PRO A C 1
ATOM 5558 O O . PRO A 1 701 ? -28.453 -29.891 -23.328 1 84.44 701 PRO A O 1
ATOM 5561 N N . GLY A 1 702 ? -26.5 -31.016 -23.312 1 90.12 702 GLY A N 1
ATOM 5562 C CA . GLY A 1 702 ? -26.047 -30.25 -22.156 1 90.12 702 GLY A CA 1
ATOM 5563 C C . GLY A 1 702 ? -25.844 -28.781 -22.453 1 90.12 702 GLY A C 1
ATOM 5564 O O . GLY A 1 702 ? -25.438 -28.406 -23.547 1 90.12 702 GLY A O 1
ATOM 5565 N N . PRO A 1 703 ? -26.156 -27.984 -21.531 1 92.31 703 PRO A N 1
ATOM 5566 C CA . PRO A 1 703 ? -26 -26.547 -21.75 1 92.31 703 PRO A CA 1
ATOM 5567 C C . PRO A 1 703 ? -24.547 -26.125 -21.906 1 92.31 703 PRO A C 1
ATOM 5569 O O . PRO A 1 703 ? -23.641 -26.75 -21.344 1 92.31 703 PRO A O 1
ATOM 5572 N N . ILE A 1 704 ? -24.359 -25.062 -22.672 1 93.81 704 ILE A N 1
ATOM 5573 C CA . ILE A 1 704 ? -23.016 -24.547 -22.922 1 93.81 704 ILE A CA 1
ATOM 5574 C C . ILE A 1 704 ? -22.875 -23.141 -22.328 1 93.81 704 ILE A C 1
ATOM 5576 O O . ILE A 1 704 ? -23.719 -22.281 -22.562 1 93.81 704 ILE A O 1
ATOM 5580 N N . SER A 1 705 ? -21.906 -22.953 -21.438 1 95.69 705 SER A N 1
ATOM 5581 C CA . SER A 1 705 ? -21.5 -21.625 -20.969 1 95.69 705 SER A CA 1
ATOM 5582 C C . SER A 1 705 ? -20.328 -21.078 -21.781 1 95.69 705 SER A C 1
ATOM 5584 O O . SER A 1 705 ? -19.234 -21.656 -21.766 1 95.69 705 SER A O 1
ATOM 5586 N N . LEU A 1 706 ? -20.547 -19.969 -22.422 1 95.44 706 LEU A N 1
ATOM 5587 C CA . LEU A 1 706 ? -19.562 -19.484 -23.375 1 95.44 706 LEU A CA 1
ATOM 5588 C C . LEU A 1 706 ? -19.016 -18.125 -22.938 1 95.44 706 LEU A C 1
ATOM 5590 O O . LEU A 1 706 ? -19.766 -17.203 -22.656 1 95.44 706 LEU A O 1
ATOM 5594 N N . PHE A 1 707 ? -17.672 -18.047 -22.828 1 96.25 707 PHE A N 1
ATOM 5595 C CA . PHE A 1 707 ? -16.938 -16.812 -22.578 1 96.25 707 PHE A CA 1
ATOM 5596 C C . PHE A 1 707 ? -16.031 -16.469 -23.75 1 96.25 707 PHE A C 1
ATOM 5598 O O . PHE A 1 707 ? -15.117 -17.234 -24.078 1 96.25 707 PHE A O 1
ATOM 5605 N N . VAL A 1 708 ? -16.25 -15.266 -24.391 1 94.94 708 VAL A N 1
ATOM 5606 C CA . VAL A 1 708 ? -15.523 -14.945 -25.609 1 94.94 708 VAL A CA 1
ATOM 5607 C C . VAL A 1 708 ? -14.945 -13.531 -25.531 1 94.94 708 VAL A C 1
ATOM 5609 O O . VAL A 1 708 ? -15.656 -12.594 -25.172 1 94.94 708 VAL A O 1
ATOM 5612 N N . GLY A 1 709 ? -13.695 -13.445 -25.766 1 93.81 709 GLY A N 1
ATOM 5613 C CA . GLY A 1 709 ? -13.031 -12.164 -25.938 1 93.81 709 GLY A CA 1
ATOM 5614 C C . GLY A 1 709 ? -12.656 -11.875 -27.375 1 93.81 709 GLY A C 1
ATOM 5615 O O . GLY A 1 709 ? -12.188 -12.758 -28.094 1 93.81 709 GLY A O 1
ATOM 5616 N N . PHE A 1 710 ? -12.93 -10.648 -27.828 1 91.62 710 PHE A N 1
ATOM 5617 C CA . PHE A 1 710 ? -12.641 -10.328 -29.219 1 91.62 710 PHE A CA 1
ATOM 5618 C C . PHE A 1 710 ? -12.43 -8.828 -29.406 1 91.62 710 PHE A C 1
ATOM 5620 O O . PHE A 1 710 ? -12.711 -8.047 -28.484 1 91.62 710 PHE A O 1
ATOM 5627 N N . ARG A 1 711 ? -11.867 -8.516 -30.531 1 88.44 711 ARG A N 1
ATOM 5628 C CA . ARG A 1 711 ? -11.711 -7.105 -30.875 1 88.44 711 ARG A CA 1
ATOM 5629 C C . ARG A 1 711 ? -13.023 -6.527 -31.406 1 88.44 711 ARG A C 1
ATOM 5631 O O . ARG A 1 711 ? -13.828 -7.246 -32 1 88.44 711 ARG A O 1
ATOM 5638 N N . GLY A 1 712 ? -13.211 -5.254 -31.188 1 85.38 712 GLY A N 1
ATOM 5639 C CA . GLY A 1 712 ? -14.422 -4.598 -31.641 1 85.38 712 GLY A CA 1
ATOM 5640 C C . GLY A 1 712 ? -14.703 -4.801 -33.125 1 85.38 712 GLY A C 1
ATOM 5641 O O . GLY A 1 712 ? -15.852 -4.984 -33.5 1 85.38 712 GLY A O 1
ATOM 5642 N N . GLU A 1 713 ? -13.695 -4.871 -33.875 1 85.38 713 GLU A N 1
ATOM 5643 C CA . GLU A 1 713 ? -13.812 -5.02 -35.312 1 85.38 713 GLU A CA 1
ATOM 5644 C C . GLU A 1 713 ? -14.297 -6.418 -35.688 1 85.38 713 GLU A C 1
ATOM 5646 O O . GLU A 1 713 ? -14.789 -6.641 -36.812 1 85.38 713 GLU A O 1
ATOM 5651 N N . ASP A 1 714 ? -14.281 -7.355 -34.75 1 89.38 714 ASP A N 1
ATOM 5652 C CA . ASP A 1 714 ? -14.609 -8.742 -35.031 1 89.38 714 ASP A CA 1
ATOM 5653 C C . ASP A 1 714 ? -16.016 -9.086 -34.562 1 89.38 714 ASP A C 1
ATOM 5655 O O . ASP A 1 714 ? -16.375 -10.266 -34.438 1 89.38 714 ASP A O 1
ATOM 5659 N N . THR A 1 715 ? -16.797 -8.188 -34.25 1 88.12 715 THR A N 1
ATOM 5660 C CA . THR A 1 715 ? -18.125 -8.383 -33.656 1 88.12 715 THR A CA 1
ATOM 5661 C C . THR A 1 715 ? -19.016 -9.211 -34.594 1 88.12 715 THR A C 1
ATOM 5663 O O . THR A 1 715 ? -19.719 -10.109 -34.125 1 88.12 715 THR A O 1
ATOM 5666 N N . GLN A 1 716 ? -18.953 -8.922 -35.844 1 85.75 716 GLN A N 1
ATOM 5667 C CA . GLN A 1 716 ? -19.797 -9.648 -36.781 1 85.75 716 GLN A CA 1
ATOM 5668 C C . GLN A 1 716 ? -19.359 -11.102 -36.906 1 85.75 716 GLN A C 1
ATOM 5670 O O . GLN A 1 716 ? -20.203 -12 -37 1 85.75 716 GLN A O 1
ATOM 5675 N N . MET A 1 717 ? -18.125 -11.289 -36.969 1 87.94 717 MET A N 1
ATOM 5676 C CA . MET A 1 717 ? -17.594 -12.641 -37.031 1 87.94 717 MET A CA 1
ATOM 5677 C C . MET A 1 717 ? -18.062 -13.484 -35.875 1 87.94 717 MET A C 1
ATOM 5679 O O . MET A 1 717 ? -18.469 -14.633 -36.031 1 87.94 717 MET A O 1
ATOM 5683 N N . VAL A 1 718 ? -18 -12.898 -34.75 1 90.75 718 VAL A N 1
ATOM 5684 C CA . VAL A 1 718 ? -18.375 -13.609 -33.531 1 90.75 718 VAL A CA 1
ATOM 5685 C C . VAL A 1 718 ? -19.891 -13.875 -33.531 1 90.75 718 VAL A C 1
ATOM 5687 O O . VAL A 1 718 ? -20.328 -14.977 -33.156 1 90.75 718 VAL A O 1
ATOM 5690 N N . SER A 1 719 ? -20.625 -12.922 -33.906 1 88.75 719 SER A N 1
ATOM 5691 C CA . SER A 1 719 ? -22.078 -13.078 -33.969 1 88.75 719 SER A CA 1
ATOM 5692 C C . SER A 1 719 ? -22.469 -14.195 -34.938 1 88.75 719 SER A C 1
ATOM 5694 O O . SER A 1 719 ? -23.344 -15.008 -34.625 1 88.75 719 SER A O 1
ATOM 5696 N N . ASP A 1 720 ? -21.812 -14.227 -36.031 1 87.38 720 ASP A N 1
ATOM 5697 C CA . ASP A 1 720 ? -22.094 -15.25 -37.062 1 87.38 720 ASP A CA 1
ATOM 5698 C C . ASP A 1 720 ? -21.766 -16.641 -36.531 1 87.38 720 ASP A C 1
ATOM 5700 O O . ASP A 1 720 ? -22.5 -17.594 -36.781 1 87.38 720 ASP A O 1
ATOM 5704 N N . ALA A 1 721 ? -20.703 -16.672 -35.812 1 89.44 721 ALA A N 1
ATOM 5705 C CA . ALA A 1 721 ? -20.25 -17.953 -35.312 1 89.44 721 ALA A CA 1
ATOM 5706 C C . ALA A 1 721 ? -21.203 -18.5 -34.25 1 89.44 721 ALA A C 1
ATOM 5708 O O . ALA A 1 721 ? -21.359 -19.703 -34.094 1 89.44 721 ALA A O 1
ATOM 5709 N N . LEU A 1 722 ? -21.875 -17.625 -33.531 1 90.62 722 LEU A N 1
ATOM 5710 C CA . LEU A 1 722 ? -22.703 -18.031 -32.406 1 90.62 722 LEU A CA 1
ATOM 5711 C C . LEU A 1 722 ? -24.172 -18.141 -32.812 1 90.62 722 LEU A C 1
ATOM 5713 O O . LEU A 1 722 ? -25 -18.547 -32 1 90.62 722 LEU A O 1
ATOM 5717 N N . HIS A 1 723 ? -24.469 -17.859 -34 1 87.56 723 HIS A N 1
ATOM 5718 C CA . HIS A 1 723 ? -25.844 -17.75 -34.469 1 87.56 723 HIS A CA 1
ATOM 5719 C C . HIS A 1 723 ? -26.609 -19.047 -34.188 1 87.56 723 HIS A C 1
ATOM 5721 O O . HIS A 1 723 ? -27.688 -19.016 -33.594 1 87.56 723 HIS A O 1
ATOM 5727 N N . ASP A 1 724 ? -26.078 -20.156 -34.562 1 85.75 724 ASP A N 1
ATOM 5728 C CA . ASP A 1 724 ? -26.75 -21.438 -34.406 1 85.75 724 ASP A CA 1
ATOM 5729 C C . ASP A 1 724 ? -26.938 -21.797 -32.938 1 85.75 724 ASP A C 1
ATOM 5731 O O . ASP A 1 724 ? -27.969 -22.359 -32.562 1 85.75 724 ASP A O 1
ATOM 5735 N N . GLY A 1 725 ? -25.953 -21.484 -32.188 1 85.75 725 GLY A N 1
ATOM 5736 C CA . GLY A 1 725 ? -26.016 -21.781 -30.781 1 85.75 725 GLY A CA 1
ATOM 5737 C C . GLY A 1 725 ? -27.062 -20.953 -30.047 1 85.75 725 GLY A C 1
ATOM 5738 O O . GLY A 1 725 ? -27.781 -21.469 -29.188 1 85.75 725 GLY A O 1
ATOM 5739 N N . ILE A 1 726 ? -27.141 -19.75 -30.375 1 85.5 726 ILE A N 1
ATOM 5740 C CA . ILE A 1 726 ? -28.094 -18.844 -29.75 1 85.5 726 ILE A CA 1
ATOM 5741 C C . ILE A 1 726 ? -29.516 -19.234 -30.156 1 85.5 726 ILE A C 1
ATOM 5743 O O . ILE A 1 726 ? -30.406 -19.297 -29.297 1 85.5 726 ILE A O 1
ATOM 5747 N N . LYS A 1 727 ? -29.672 -19.547 -31.375 1 84.12 727 LYS A N 1
ATOM 5748 C CA . LYS A 1 727 ? -31 -19.875 -31.906 1 84.12 727 LYS A CA 1
ATOM 5749 C C . LYS A 1 727 ? -31.516 -21.172 -31.312 1 84.12 727 LYS A C 1
ATOM 5751 O O . LYS A 1 727 ? -32.719 -21.312 -31.078 1 84.12 727 LYS A O 1
ATOM 5756 N N . SER A 1 728 ? -30.703 -22.094 -31.031 1 87.12 728 SER A N 1
ATOM 5757 C CA . SER A 1 728 ? -31.109 -23.422 -30.531 1 87.12 728 SER A CA 1
ATOM 5758 C C . SER A 1 728 ? -31.203 -23.422 -29.016 1 87.12 728 SER A C 1
ATOM 5760 O O . SER A 1 728 ? -31.469 -24.469 -28.406 1 87.12 728 SER A O 1
ATOM 5762 N N . ASN A 1 729 ? -30.953 -22.375 -28.297 1 84.31 729 ASN A N 1
ATOM 5763 C CA . ASN A 1 729 ? -31.031 -22.219 -26.859 1 84.31 729 ASN A CA 1
ATOM 5764 C C . ASN A 1 729 ? -30.125 -23.203 -26.125 1 84.31 729 ASN A C 1
ATOM 5766 O O . ASN A 1 729 ? -30.516 -23.797 -25.125 1 84.31 729 ASN A O 1
ATOM 5770 N N . MET A 1 730 ? -29.016 -23.438 -26.703 1 89 730 MET A N 1
ATOM 5771 C CA . MET A 1 730 ? -28.062 -24.359 -26.094 1 89 730 MET A CA 1
ATOM 5772 C C . MET A 1 730 ? -27.109 -23.625 -25.156 1 89 730 MET A C 1
ATOM 5774 O O . MET A 1 730 ? -26.391 -24.234 -24.375 1 89 730 MET A O 1
ATOM 5778 N N . ILE A 1 731 ? -27.125 -22.359 -25.219 1 91.38 731 ILE A N 1
ATOM 5779 C CA . ILE A 1 731 ? -26.188 -21.547 -24.453 1 91.38 731 ILE A CA 1
ATOM 5780 C C . ILE A 1 731 ? -26.906 -21 -23.203 1 91.38 731 ILE A C 1
ATOM 5782 O O . ILE A 1 731 ? -27.875 -20.25 -23.328 1 91.38 731 ILE A O 1
ATOM 5786 N N . ASP A 1 732 ? -26.391 -21.375 -22.062 1 92 732 ASP A N 1
ATOM 5787 C CA . ASP A 1 732 ? -27.031 -20.906 -20.844 1 92 732 ASP A CA 1
ATOM 5788 C C . ASP A 1 732 ? -26.344 -19.641 -20.312 1 92 732 ASP A C 1
ATOM 5790 O O . ASP A 1 732 ? -26.984 -18.828 -19.656 1 92 732 ASP A O 1
ATOM 5794 N N . ILE A 1 733 ? -24.984 -19.562 -20.438 1 93.31 733 ILE A N 1
ATOM 5795 C CA . ILE A 1 733 ? -24.234 -18.344 -20.141 1 93.31 733 ILE A CA 1
ATOM 5796 C C . ILE A 1 733 ? -23.516 -17.875 -21.406 1 93.31 733 ILE A C 1
ATOM 5798 O O . ILE A 1 733 ? -22.844 -18.656 -22.078 1 93.31 733 ILE A O 1
ATOM 5802 N N . LEU A 1 734 ? -23.828 -16.656 -21.797 1 92.19 734 LEU A N 1
ATOM 5803 C CA . LEU A 1 734 ? -23.141 -16.031 -22.906 1 92.19 734 LEU A CA 1
ATOM 5804 C C . LEU A 1 734 ? -22.484 -14.719 -22.469 1 92.19 734 LEU A C 1
ATOM 5806 O O . LEU A 1 734 ? -23.172 -13.719 -22.25 1 92.19 734 LEU A O 1
ATOM 5810 N N . SER A 1 735 ? -21.172 -14.742 -22.266 1 93.62 735 SER A N 1
ATOM 5811 C CA . SER A 1 735 ? -20.406 -13.562 -21.875 1 93.62 735 SER A CA 1
ATOM 5812 C C . SER A 1 735 ? -19.484 -13.094 -23 1 93.62 735 SER A C 1
ATOM 5814 O O . SER A 1 735 ? -18.469 -13.727 -23.281 1 93.62 735 SER A O 1
ATOM 5816 N N . LEU A 1 736 ? -19.875 -12.008 -23.688 1 91.81 736 LEU A N 1
ATOM 5817 C CA . LEU A 1 736 ? -19.094 -11.422 -24.766 1 91.81 736 LEU A CA 1
ATOM 5818 C C . LEU A 1 736 ? -18.344 -10.188 -24.297 1 91.81 736 LEU A C 1
ATOM 5820 O O . LEU A 1 736 ? -18.938 -9.258 -23.75 1 91.81 736 LEU A O 1
ATOM 5824 N N . THR A 1 737 ? -17 -10.188 -24.469 1 92.31 737 THR A N 1
ATOM 5825 C CA . THR A 1 737 ? -16.172 -9.078 -23.984 1 92.31 737 THR A CA 1
ATOM 5826 C C . THR A 1 737 ? -15.344 -8.5 -25.125 1 92.31 737 THR A C 1
ATOM 5828 O O . THR A 1 737 ? -14.219 -8.938 -25.359 1 92.31 737 THR A O 1
ATOM 5831 N N . PRO A 1 738 ? -15.805 -7.434 -25.734 1 89.5 738 PRO A N 1
ATOM 5832 C CA . PRO A 1 738 ? -14.969 -6.754 -26.719 1 89.5 738 PRO A CA 1
ATOM 5833 C C . PRO A 1 738 ? -13.82 -5.977 -26.094 1 89.5 738 PRO A C 1
ATOM 5835 O O . PRO A 1 738 ? -13.859 -5.652 -24.906 1 89.5 738 PRO A O 1
ATOM 5838 N N . SER A 1 739 ? -12.812 -5.785 -26.938 1 87.81 739 SER A N 1
ATOM 5839 C CA . SER A 1 739 ? -11.711 -4.969 -26.453 1 87.81 739 SER A CA 1
ATOM 5840 C C . SER A 1 739 ? -12.203 -3.629 -25.906 1 87.81 739 SER A C 1
ATOM 5842 O O . SER A 1 739 ? -13.109 -3.021 -26.484 1 87.81 739 SER A O 1
ATOM 5844 N N . ASN A 1 740 ? -11.68 -3.213 -24.719 1 82.06 740 ASN A N 1
ATOM 5845 C CA . ASN A 1 740 ? -12.172 -2.012 -24.047 1 82.06 740 ASN A CA 1
ATOM 5846 C C . ASN A 1 740 ? -11.039 -1.256 -23.359 1 82.06 740 ASN A C 1
ATOM 5848 O O . ASN A 1 740 ? -9.961 -1.809 -23.141 1 82.06 740 ASN A O 1
ATOM 5852 N N . ASP A 1 741 ? -11.297 0.043 -23 1 74.31 741 ASP A N 1
ATOM 5853 C CA . ASP A 1 741 ? -10.289 0.929 -22.422 1 74.31 741 ASP A CA 1
ATOM 5854 C C . 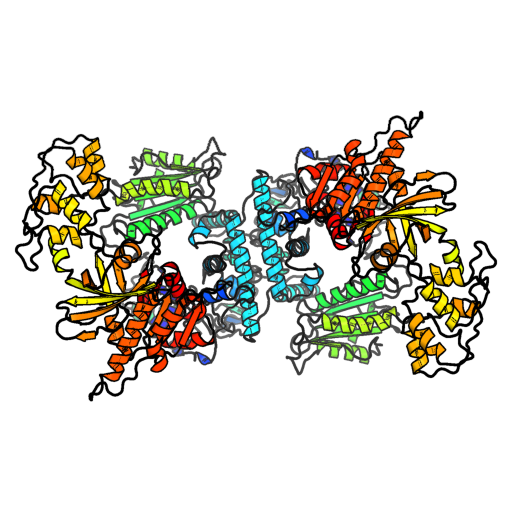ASP A 1 741 ? -10.016 0.579 -20.969 1 74.31 741 ASP A C 1
ATOM 5856 O O . ASP A 1 741 ? -8.945 0.884 -20.438 1 74.31 741 ASP A O 1
ATOM 5860 N N . LYS A 1 742 ? -10.914 -0.057 -20.469 1 69.19 742 LYS A N 1
ATOM 5861 C CA . LYS A 1 742 ? -10.766 -0.375 -19.062 1 69.19 742 LYS A CA 1
ATOM 5862 C C . LYS A 1 742 ? -9.93 -1.633 -18.859 1 69.19 742 LYS A C 1
ATOM 5864 O O . LYS A 1 742 ? -9.594 -1.989 -17.719 1 69.19 742 LYS A O 1
ATOM 5869 N N . LYS A 1 743 ? -9.664 -2.197 -19.859 1 78.94 743 LYS A N 1
ATOM 5870 C CA . LYS A 1 743 ? -8.805 -3.381 -19.906 1 78.94 743 LYS A CA 1
ATOM 5871 C C . LYS A 1 743 ? -9.461 -4.559 -19.188 1 78.94 743 LYS A C 1
ATOM 5873 O O . LYS A 1 743 ? -8.781 -5.328 -18.5 1 78.94 743 LYS A O 1
ATOM 5878 N N . TRP A 1 744 ? -10.75 -4.594 -19.312 1 80.31 744 TRP A N 1
ATOM 5879 C CA . TRP A 1 744 ? -11.484 -5.77 -18.859 1 80.31 744 TRP A CA 1
ATOM 5880 C C . TRP A 1 744 ? -11.25 -6.957 -19.781 1 80.31 744 TRP A C 1
ATOM 5882 O O . TRP A 1 744 ? -11.375 -6.832 -21 1 80.31 744 TRP A O 1
ATOM 5892 N N . ARG A 1 745 ? -10.93 -8.094 -19.188 1 89.81 745 ARG A N 1
ATOM 5893 C CA . ARG A 1 745 ? -10.617 -9.273 -19.984 1 89.81 745 ARG A CA 1
ATOM 5894 C C . ARG A 1 745 ? -11.727 -10.312 -19.891 1 89.81 745 ARG A C 1
ATOM 5896 O O . ARG A 1 745 ? -12.359 -10.461 -18.844 1 89.81 745 ARG A O 1
ATOM 5903 N N . ALA A 1 746 ? -11.875 -11.055 -20.953 1 92.5 746 ALA A N 1
ATOM 5904 C CA . ALA A 1 746 ? -12.945 -12.047 -21.031 1 92.5 746 ALA A CA 1
ATOM 5905 C C . ALA A 1 746 ? -12.773 -13.133 -19.984 1 92.5 746 ALA A C 1
ATOM 5907 O O . ALA A 1 746 ? -13.758 -13.633 -19.438 1 92.5 746 ALA A O 1
ATOM 5908 N N . GLN A 1 747 ? -11.539 -13.523 -19.766 1 92.25 747 GLN A N 1
ATOM 5909 C CA . GLN A 1 747 ? -11.289 -14.586 -18.812 1 92.25 747 GLN A CA 1
ATOM 5910 C C . GLN A 1 747 ? -11.695 -14.164 -17.406 1 92.25 747 GLN A C 1
ATOM 5912 O O . GLN A 1 747 ? -12.008 -15.008 -16.562 1 92.25 747 GLN A O 1
ATOM 5917 N N . ASP A 1 748 ? -11.742 -12.883 -17.109 1 90.81 748 ASP A N 1
ATOM 5918 C CA . ASP A 1 748 ? -12.078 -12.367 -15.789 1 90.81 748 ASP A CA 1
ATOM 5919 C C . ASP A 1 748 ? -13.586 -12.297 -15.594 1 90.81 748 ASP A C 1
ATOM 5921 O O . ASP A 1 748 ? -14.062 -12.164 -14.461 1 90.81 748 ASP A O 1
ATOM 5925 N N . CYS A 1 749 ? -14.375 -12.461 -16.609 1 90.31 749 CYS A N 1
ATOM 5926 C CA . CYS A 1 749 ? -15.828 -12.336 -16.531 1 90.31 749 CYS A CA 1
ATOM 5927 C C . CYS A 1 749 ? -16.438 -13.516 -15.773 1 90.31 749 CYS A C 1
ATOM 5929 O O . CYS A 1 749 ? -17.594 -13.453 -15.336 1 90.31 749 CYS A O 1
ATOM 5931 N N . VAL A 1 750 ? -15.656 -14.523 -15.586 1 93.19 750 VAL A N 1
ATOM 5932 C CA . VAL A 1 750 ? -16.156 -15.695 -14.867 1 93.19 750 VAL A CA 1
ATOM 5933 C C . VAL A 1 750 ? -16.484 -15.312 -13.422 1 93.19 750 VAL A C 1
ATOM 5935 O O . VAL A 1 750 ? -17.25 -16 -12.75 1 93.19 750 VAL A O 1
ATOM 5938 N N . PHE A 1 751 ? -15.914 -14.266 -12.945 1 90.44 751 PHE A N 1
ATOM 5939 C CA . PHE A 1 751 ? -16.078 -13.867 -11.555 1 90.44 751 PHE A CA 1
ATOM 5940 C C . PHE A 1 751 ? -17.391 -13.133 -11.344 1 90.44 751 PHE A C 1
ATOM 5942 O O . PHE A 1 751 ? -17.734 -12.773 -10.219 1 90.44 751 PHE A O 1
ATOM 5949 N N . ASN A 1 752 ? -18.156 -12.867 -12.461 1 86.69 752 ASN A N 1
ATOM 5950 C CA . ASN A 1 752 ? -19.5 -12.328 -12.305 1 86.69 752 ASN A CA 1
ATOM 5951 C C . ASN A 1 752 ? -20.344 -13.188 -11.367 1 86.69 752 ASN A C 1
ATOM 5953 O O . ASN A 1 752 ? -20.469 -14.398 -11.578 1 86.69 752 ASN A O 1
ATOM 5957 N N . PRO A 1 753 ? -20.906 -12.609 -10.352 1 85.12 753 PRO A N 1
ATOM 5958 C CA . PRO A 1 753 ? -21.641 -13.375 -9.344 1 85.12 753 PRO A CA 1
ATOM 5959 C C . PRO A 1 753 ? -22.781 -14.18 -9.938 1 85.12 753 PRO A C 1
ATOM 5961 O O . PRO A 1 753 ? -23.125 -15.25 -9.422 1 85.12 753 PRO A O 1
ATOM 5964 N N . GLY A 1 754 ? -23.266 -13.789 -11.023 1 83.06 754 GLY A N 1
ATOM 5965 C CA . GLY A 1 754 ? -24.375 -14.492 -11.656 1 83.06 754 GLY A CA 1
ATOM 5966 C C . GLY A 1 754 ? -23.938 -15.773 -12.336 1 83.06 754 GLY A C 1
ATOM 5967 O O . GLY A 1 754 ? -24.781 -16.641 -12.617 1 83.06 754 GLY A O 1
ATOM 5968 N N . PHE A 1 755 ? -22.641 -15.953 -12.594 1 90.62 755 PHE A N 1
ATOM 5969 C CA . PHE A 1 755 ? -22.141 -17.109 -13.328 1 90.62 755 PHE A CA 1
ATOM 5970 C C . PHE A 1 755 ? -21.562 -18.156 -12.375 1 90.62 755 PHE A C 1
ATOM 5972 O O . PHE A 1 755 ? -21.453 -19.328 -12.734 1 90.62 755 PHE A O 1
ATOM 5979 N N . LYS A 1 756 ? -21.188 -17.75 -11.188 1 89.06 756 LYS A N 1
ATOM 5980 C CA . LYS A 1 756 ? -20.359 -18.547 -10.289 1 89.06 756 LYS A CA 1
ATOM 5981 C C . LYS A 1 756 ? -21.047 -19.859 -9.922 1 89.06 756 LYS A C 1
ATOM 5983 O O . LYS A 1 756 ? -20.438 -20.922 -9.984 1 89.06 756 LYS A O 1
ATOM 5988 N N . SER A 1 757 ? -22.281 -19.734 -9.516 1 90.69 757 SER A N 1
ATOM 5989 C CA . SER A 1 757 ? -23.016 -20.922 -9.078 1 90.69 757 SER A CA 1
ATOM 5990 C C . SER A 1 757 ? -23.141 -21.938 -10.203 1 90.69 757 SER A C 1
ATOM 5992 O O . SER A 1 757 ? -23 -23.141 -9.977 1 90.69 757 SER A O 1
ATOM 5994 N N . THR A 1 758 ? -23.391 -21.484 -11.383 1 92.62 758 THR A N 1
ATOM 5995 C CA . THR A 1 758 ? -23.547 -22.359 -12.547 1 92.62 758 THR A CA 1
ATOM 5996 C C . THR A 1 758 ? -22.219 -23.031 -12.891 1 92.62 758 THR A C 1
ATOM 5998 O O . THR A 1 758 ? -22.188 -24.234 -13.172 1 92.62 758 THR A O 1
ATOM 6001 N N . ILE A 1 759 ? -21.219 -22.297 -12.828 1 93.12 759 ILE A N 1
ATOM 6002 C CA . ILE A 1 759 ? -19.891 -22.828 -13.148 1 93.12 759 ILE A CA 1
ATOM 6003 C C . ILE A 1 759 ? -19.5 -23.891 -12.125 1 93.12 759 ILE A C 1
ATOM 6005 O O . ILE A 1 759 ? -19.016 -24.969 -12.484 1 93.12 759 ILE A O 1
ATOM 6009 N N . GLU A 1 760 ? -19.75 -23.594 -10.867 1 91.44 760 GLU A N 1
ATOM 6010 C CA . GLU A 1 760 ? -19.406 -24.531 -9.805 1 91.44 760 GLU A CA 1
ATOM 6011 C C . GLU A 1 760 ? -20.188 -25.844 -9.953 1 91.44 760 GLU A C 1
ATOM 6013 O O . GLU A 1 760 ? -19.641 -26.922 -9.789 1 91.44 760 GLU A O 1
ATOM 6018 N N . ARG A 1 761 ? -21.438 -25.719 -10.227 1 92 761 ARG A N 1
ATOM 6019 C CA . ARG A 1 761 ? -22.281 -26.891 -10.383 1 92 761 ARG A CA 1
ATOM 6020 C C . ARG A 1 761 ? -21.812 -27.75 -11.562 1 92 761 ARG A C 1
ATOM 6022 O O . ARG A 1 761 ? -21.719 -28.969 -11.445 1 92 761 ARG A O 1
ATOM 6029 N N . LYS A 1 762 ? -21.5 -27.172 -12.656 1 94.19 762 LYS A N 1
ATOM 6030 C CA . LYS A 1 762 ? -21.078 -27.891 -13.852 1 94.19 762 LYS A CA 1
ATOM 6031 C C . LYS A 1 762 ? -19.781 -28.656 -13.602 1 94.19 762 LYS A C 1
ATOM 6033 O O . LYS A 1 762 ? -19.656 -29.812 -14.016 1 94.19 762 LYS A O 1
ATOM 6038 N N . VAL A 1 763 ? -18.891 -28 -12.93 1 92 763 VAL A N 1
ATOM 6039 C CA . VAL A 1 763 ? -17.578 -28.594 -12.727 1 92 763 VAL A CA 1
ATOM 6040 C C . VAL A 1 763 ? -17.641 -29.656 -11.641 1 92 763 VAL A C 1
ATOM 6042 O O . VAL A 1 763 ? -17.125 -30.766 -11.82 1 92 763 VAL A O 1
ATOM 6045 N N . LYS A 1 764 ? -18.344 -29.406 -10.555 1 88.5 764 LYS A N 1
ATOM 6046 C CA . LYS A 1 764 ? -18.312 -30.281 -9.383 1 88.5 764 LYS A CA 1
ATOM 6047 C C . LYS A 1 764 ? -19.312 -31.422 -9.516 1 88.5 764 LYS A C 1
ATOM 6049 O O . LYS A 1 764 ? -19.078 -32.531 -9.031 1 88.5 764 LYS A O 1
ATOM 6054 N N . LYS A 1 765 ? -20.469 -31.094 -10.133 1 89.44 765 LYS A N 1
ATOM 6055 C CA . LYS A 1 765 ? -21.562 -32.062 -10.062 1 89.44 765 LYS A CA 1
ATOM 6056 C C . LYS A 1 765 ? -21.891 -32.625 -11.438 1 89.44 765 LYS A C 1
ATOM 6058 O O . LYS A 1 765 ? -22.125 -33.844 -11.57 1 89.44 765 LYS A O 1
ATOM 6063 N N . ASP A 1 766 ? -21.859 -31.859 -12.516 1 91 766 ASP A N 1
ATOM 6064 C CA . ASP A 1 766 ? -22.422 -32.25 -13.805 1 91 766 ASP A CA 1
ATOM 6065 C C . ASP A 1 766 ? -21.359 -32.875 -14.703 1 91 766 ASP A C 1
ATOM 6067 O O . ASP A 1 766 ? -21.594 -33.125 -15.891 1 91 766 ASP A O 1
ATOM 6071 N N . GLU A 1 767 ? -20.188 -33.094 -14.211 1 89.06 767 GLU A N 1
ATOM 6072 C CA . GLU A 1 767 ? -19.109 -33.688 -14.992 1 89.06 767 GLU A CA 1
ATOM 6073 C C . GLU A 1 767 ? -18.938 -32.969 -16.328 1 89.06 767 GLU A C 1
ATOM 6075 O O . GLU A 1 767 ? -18.922 -33.625 -17.375 1 89.06 767 GLU A O 1
ATOM 6080 N N . CYS A 1 768 ? -18.828 -31.766 -16.297 1 94.19 768 CYS A N 1
ATOM 6081 C CA . CYS A 1 768 ? -18.766 -30.953 -17.5 1 94.19 768 CYS A CA 1
ATOM 6082 C C . CYS A 1 768 ? -17.422 -31.094 -18.203 1 94.19 768 CYS A C 1
ATOM 6084 O O . CYS A 1 768 ? -16.484 -31.672 -17.641 1 94.19 768 CYS A O 1
ATOM 6086 N N . PHE A 1 769 ? -17.406 -30.672 -19.5 1 93.12 769 PHE A N 1
ATOM 6087 C CA . PHE A 1 769 ? -16.156 -30.453 -20.234 1 93.12 769 PHE A CA 1
ATOM 6088 C C . PHE A 1 769 ? -15.781 -28.984 -20.234 1 93.12 769 PHE A C 1
ATOM 6090 O O . PHE A 1 769 ? -16.656 -28.109 -20.234 1 93.12 769 PHE A O 1
ATOM 6097 N N . VAL A 1 770 ? -14.5 -28.766 -20.109 1 94.62 770 VAL A N 1
ATOM 6098 C CA . VAL A 1 770 ? -13.992 -27.406 -20.281 1 94.62 770 VAL A CA 1
ATOM 6099 C C . VAL A 1 770 ? -13.172 -27.328 -21.562 1 94.62 770 VAL A C 1
ATOM 6101 O O . VAL A 1 770 ? -12.258 -28.125 -21.781 1 94.62 770 VAL A O 1
ATOM 6104 N N . PHE A 1 771 ? -13.555 -26.391 -22.453 1 93.19 771 PHE A N 1
ATOM 6105 C CA . PHE A 1 771 ? -12.859 -26.188 -23.719 1 93.19 771 PHE A CA 1
ATOM 6106 C C . PHE A 1 771 ? -12.266 -24.797 -23.797 1 93.19 771 PHE A C 1
ATOM 6108 O O . PHE A 1 771 ? -12.992 -23.797 -23.672 1 93.19 771 PHE A O 1
ATOM 6115 N N . VAL A 1 772 ? -10.969 -24.75 -23.938 1 93.44 772 VAL A N 1
ATOM 6116 C CA . VAL A 1 772 ? -10.289 -23.469 -23.984 1 93.44 772 VAL A CA 1
ATOM 6117 C C . VAL A 1 772 ? -9.516 -23.344 -25.297 1 93.44 772 VAL A C 1
ATOM 6119 O O . VAL A 1 772 ? -8.703 -24.203 -25.641 1 93.44 772 VAL A O 1
ATOM 6122 N N . CYS A 1 773 ? -9.812 -22.328 -26.078 1 91.75 773 CYS A N 1
ATOM 6123 C CA . CYS A 1 773 ? -9.07 -21.984 -27.281 1 91.75 773 CYS A CA 1
ATOM 6124 C C . CYS A 1 773 ? -8.719 -20.5 -27.312 1 91.75 773 CYS A C 1
ATOM 6126 O O . CYS A 1 773 ? -9.5 -19.688 -27.812 1 91.75 773 CYS A O 1
ATOM 6128 N N . ALA A 1 774 ? -7.594 -20.203 -26.906 1 91.12 774 ALA A N 1
ATOM 6129 C CA . ALA A 1 774 ? -7.164 -18.812 -26.719 1 91.12 774 ALA A CA 1
ATOM 6130 C C . ALA A 1 774 ? -5.641 -18.719 -26.719 1 91.12 774 ALA A C 1
ATOM 6132 O O . ALA A 1 774 ? -4.945 -19.703 -26.938 1 91.12 774 ALA A O 1
ATOM 6133 N N . SER A 1 775 ? -5.16 -17.406 -26.656 1 86.81 775 SER A N 1
ATOM 6134 C CA . SER A 1 775 ? -3.725 -17.219 -26.469 1 86.81 775 SER A CA 1
ATOM 6135 C C . SER A 1 775 ? -3.238 -17.906 -25.188 1 86.81 775 SER A C 1
ATOM 6137 O O . SER A 1 775 ? -4.02 -18.141 -24.266 1 86.81 775 SER A O 1
ATOM 6139 N N . SER A 1 776 ? -1.966 -18.188 -25.188 1 85.44 776 SER A N 1
ATOM 6140 C CA . SER A 1 776 ? -1.393 -18.891 -24.047 1 85.44 776 SER A CA 1
ATOM 6141 C C . SER A 1 776 ? -1.641 -18.141 -22.75 1 85.44 776 SER A C 1
ATOM 6143 O O . SER A 1 776 ? -1.988 -18.734 -21.734 1 85.44 776 SER A O 1
ATOM 6145 N N . GLN A 1 777 ? -1.474 -16.859 -22.781 1 85.56 777 GLN A N 1
ATOM 6146 C CA . GLN A 1 777 ? -1.659 -16.047 -21.594 1 85.56 777 GLN A CA 1
ATOM 6147 C C . GLN A 1 777 ? -3.117 -16.047 -21.141 1 85.56 777 GLN A C 1
ATOM 6149 O O . GLN A 1 777 ? -3.406 -16.234 -19.953 1 85.56 777 GLN A O 1
ATOM 6154 N N . ALA A 1 778 ? -4 -15.859 -22.078 1 90.38 778 ALA A N 1
ATOM 6155 C CA . ALA A 1 778 ? -5.426 -15.828 -21.75 1 90.38 778 ALA A CA 1
ATOM 6156 C C . ALA A 1 778 ? -5.902 -17.188 -21.234 1 90.38 778 ALA A C 1
ATOM 6158 O O . ALA A 1 778 ? -6.719 -17.25 -20.312 1 90.38 778 ALA A O 1
ATOM 6159 N N . ALA A 1 779 ? -5.359 -18.203 -21.812 1 91.31 779 ALA A N 1
ATOM 6160 C CA . ALA A 1 779 ? -5.73 -19.562 -21.406 1 91.31 779 ALA A CA 1
ATOM 6161 C C . ALA A 1 779 ? -5.285 -19.844 -19.969 1 91.31 779 ALA A C 1
ATOM 6163 O O . ALA A 1 779 ? -6.047 -20.406 -19.172 1 91.31 779 ALA A O 1
ATOM 6164 N N . ASN A 1 780 ? -4.09 -19.453 -19.766 1 89.62 780 ASN A N 1
ATOM 6165 C CA . ASN A 1 780 ? -3.557 -19.656 -18.422 1 89.62 780 ASN A CA 1
ATOM 6166 C C . ASN A 1 780 ? -4.348 -18.859 -17.375 1 89.62 780 ASN A C 1
ATOM 6168 O O . ASN A 1 780 ? -4.605 -19.359 -16.281 1 89.62 780 ASN A O 1
ATOM 6172 N N . GLU A 1 781 ? -4.668 -17.688 -17.688 1 91.19 781 GLU A N 1
ATOM 6173 C CA . GLU A 1 781 ? -5.438 -16.859 -16.781 1 91.19 781 GLU A CA 1
ATOM 6174 C C . GLU A 1 781 ? -6.836 -17.422 -16.562 1 91.19 781 GLU A C 1
ATOM 6176 O O . GLU A 1 781 ? -7.363 -17.359 -15.445 1 91.19 781 GLU A O 1
ATOM 6181 N N . PHE A 1 782 ? -7.426 -17.922 -17.594 1 94.06 782 PHE A N 1
ATOM 6182 C CA . PHE A 1 782 ? -8.75 -18.516 -17.484 1 94.06 782 PHE A CA 1
ATOM 6183 C C . PHE A 1 782 ? -8.711 -19.734 -16.562 1 94.06 782 PHE A C 1
ATOM 6185 O O . PHE A 1 782 ? -9.586 -19.891 -15.703 1 94.06 782 PHE A O 1
ATOM 6192 N N . SER A 1 783 ? -7.727 -20.5 -16.75 1 92.69 783 SER A N 1
ATOM 6193 C CA . SER A 1 783 ? -7.555 -21.672 -15.891 1 92.69 783 SER A CA 1
ATOM 6194 C C . SER A 1 783 ? -7.402 -21.266 -14.43 1 92.69 783 SER A C 1
ATOM 6196 O O . SER A 1 783 ? -8.039 -21.844 -13.547 1 92.69 783 SER A O 1
ATOM 6198 N N . SER A 1 784 ? -6.602 -20.297 -14.188 1 91.88 784 SER A N 1
ATOM 6199 C CA . SER A 1 784 ? -6.379 -19.812 -12.836 1 91.88 784 SER A CA 1
ATOM 6200 C C . SER A 1 784 ? -7.664 -19.266 -12.219 1 91.88 784 SER A C 1
ATOM 6202 O O . SER A 1 784 ? -7.91 -19.422 -11.023 1 91.88 784 SER A O 1
ATOM 6204 N N . ASN A 1 785 ? -8.406 -18.578 -13.078 1 93.94 785 ASN A N 1
ATOM 6205 C CA . ASN A 1 785 ? -9.672 -18.016 -12.602 1 93.94 785 ASN A CA 1
ATOM 6206 C C . ASN A 1 785 ? -10.648 -19.125 -12.195 1 93.94 785 ASN A C 1
ATOM 6208 O O . ASN A 1 785 ? -11.359 -19 -11.195 1 93.94 785 ASN A O 1
ATOM 6212 N N . LEU A 1 786 ? -10.672 -20.172 -12.969 1 93.44 786 LEU A N 1
ATOM 6213 C CA . LEU A 1 786 ? -11.523 -21.312 -12.625 1 93.44 786 LEU A CA 1
ATOM 6214 C C . LEU A 1 786 ? -11.07 -21.953 -11.312 1 93.44 786 LEU A C 1
ATOM 6216 O O . LEU A 1 786 ? -11.898 -22.359 -10.5 1 93.44 786 LEU A O 1
ATOM 6220 N N . ASN A 1 787 ? -9.758 -22.078 -11.188 1 91 787 ASN A N 1
ATOM 6221 C CA . ASN A 1 787 ? -9.211 -22.609 -9.953 1 91 787 ASN A CA 1
ATOM 6222 C C . ASN A 1 787 ? -9.664 -21.812 -8.734 1 91 787 ASN A C 1
ATOM 6224 O O . ASN A 1 787 ? -9.953 -22.375 -7.684 1 91 787 ASN A O 1
ATOM 6228 N N . ALA A 1 788 ? -9.68 -20.531 -8.938 1 88.62 788 ALA A N 1
ATOM 6229 C CA . ALA A 1 788 ? -10.07 -19.625 -7.855 1 88.62 788 ALA A CA 1
ATOM 6230 C C . ALA A 1 788 ? -11.531 -19.844 -7.469 1 88.62 788 ALA A C 1
ATOM 6232 O O . ALA A 1 788 ? -11.875 -19.828 -6.285 1 88.62 788 ALA A O 1
ATOM 6233 N N . ILE A 1 789 ? -12.414 -20.016 -8.43 1 88.25 789 ILE A N 1
ATOM 6234 C CA . ILE A 1 789 ? -13.852 -20.172 -8.203 1 88.25 789 ILE A CA 1
ATOM 6235 C C . ILE A 1 789 ? -14.117 -21.516 -7.531 1 88.25 789 ILE A C 1
ATOM 6237 O O . ILE A 1 789 ? -14.906 -21.609 -6.594 1 88.25 789 ILE A O 1
ATOM 6241 N N . ILE A 1 790 ? -13.43 -22.531 -7.984 1 88.88 790 ILE A N 1
ATOM 6242 C CA . ILE A 1 790 ? -13.727 -23.891 -7.551 1 88.88 790 ILE A CA 1
ATOM 6243 C C . ILE A 1 790 ? -12.922 -24.219 -6.293 1 88.88 790 ILE A C 1
ATOM 6245 O O . ILE A 1 790 ? -13.391 -24.969 -5.434 1 88.88 790 ILE A O 1
ATOM 6249 N N . GLY A 1 791 ? -11.656 -23.734 -6.246 1 83.06 791 GLY A N 1
ATOM 6250 C CA . GLY A 1 791 ? -10.812 -23.969 -5.086 1 83.06 791 GLY A CA 1
ATOM 6251 C C . GLY A 1 791 ? -9.844 -25.125 -5.277 1 83.06 791 GLY A C 1
ATOM 6252 O O . GLY A 1 791 ? -9.445 -25.766 -4.309 1 83.06 791 GLY A O 1
ATOM 6253 N N . VAL A 1 792 ? -9.625 -25.531 -6.496 1 85.69 792 VAL A N 1
ATOM 6254 C CA . VAL A 1 792 ? -8.68 -26.578 -6.832 1 85.69 792 VAL A CA 1
ATOM 6255 C C . VAL A 1 792 ? -8.141 -26.359 -8.242 1 85.69 792 VAL A C 1
ATOM 6257 O O . VAL A 1 792 ? -8.609 -25.484 -8.961 1 85.69 792 VAL A O 1
ATOM 6260 N N . ASP A 1 793 ? -7.086 -27.094 -8.547 1 85.81 793 ASP A N 1
ATOM 6261 C CA . ASP A 1 793 ? -6.621 -27.109 -9.93 1 85.81 793 ASP A CA 1
ATOM 6262 C C . ASP A 1 793 ? -7.602 -27.844 -10.828 1 85.81 793 ASP A C 1
ATOM 6264 O O . ASP A 1 793 ? -7.535 -29.078 -10.953 1 85.81 793 ASP A O 1
ATOM 6268 N N . VAL A 1 794 ? -8.391 -27.156 -11.547 1 89.31 794 VAL A N 1
ATOM 6269 C CA . VAL A 1 794 ? -9.492 -27.719 -12.32 1 89.31 794 VAL A CA 1
ATOM 6270 C C . VAL A 1 794 ? -8.945 -28.531 -13.484 1 89.31 794 VAL A C 1
ATOM 6272 O O . VAL A 1 794 ? -9.484 -29.594 -13.812 1 89.31 794 VAL A O 1
ATOM 6275 N N . GLN A 1 795 ? -7.941 -27.984 -14.125 1 87.12 795 GLN A N 1
ATOM 6276 C CA . GLN A 1 795 ? -7.344 -28.703 -15.25 1 87.12 795 GLN A CA 1
ATOM 6277 C C . GLN A 1 795 ? -6.832 -30.078 -14.82 1 87.12 795 GLN A C 1
ATOM 6279 O O . GLN A 1 795 ? -7.07 -31.078 -15.508 1 87.12 795 GLN A O 1
ATOM 6284 N N . LYS A 1 796 ? -6.238 -30.109 -13.711 1 80.38 796 LYS A N 1
ATOM 6285 C CA . LYS A 1 796 ? -5.719 -31.375 -13.188 1 80.38 796 LYS A CA 1
ATOM 6286 C C . LYS A 1 796 ? -6.852 -32.312 -12.773 1 80.38 796 LYS A C 1
ATOM 6288 O O . LYS A 1 796 ? -6.801 -33.5 -13.031 1 80.38 796 LYS A O 1
ATOM 6293 N N . GLU A 1 797 ? -7.863 -31.844 -12.156 1 82.06 797 GLU A N 1
ATOM 6294 C CA . GLU A 1 797 ? -8.953 -32.656 -11.617 1 82.06 797 GLU A CA 1
ATOM 6295 C C . GLU A 1 797 ? -9.836 -33.188 -12.734 1 82.06 797 GLU A C 1
ATOM 6297 O O . GLU A 1 797 ? -10.359 -34.312 -12.633 1 82.06 797 GLU A O 1
ATOM 6302 N N . LEU A 1 798 ? -10.039 -32.438 -13.789 1 88.31 798 LEU A N 1
ATOM 6303 C CA . LEU A 1 798 ? -10.906 -32.875 -14.883 1 88.31 798 LEU A CA 1
ATOM 6304 C C . LEU A 1 798 ? -10.172 -33.844 -15.805 1 88.31 798 LEU A C 1
ATOM 6306 O O . LEU A 1 798 ? -10.797 -34.656 -16.469 1 88.31 798 LEU A O 1
ATOM 6310 N N . GLY A 1 799 ? -8.875 -33.656 -15.82 1 81.5 799 GLY A N 1
ATOM 6311 C CA . GLY A 1 799 ? -8.086 -34.531 -16.672 1 81.5 799 GLY A CA 1
ATOM 6312 C C . GLY A 1 799 ? -8.406 -34.375 -18.141 1 81.5 799 GLY A C 1
ATOM 6313 O O . GLY A 1 799 ? -8.266 -33.281 -18.703 1 81.5 799 GLY A O 1
ATOM 6314 N N . ASP A 1 800 ? -9.039 -35.469 -18.688 1 82.88 800 ASP A N 1
ATOM 6315 C CA . ASP A 1 800 ? -9.312 -35.531 -20.125 1 82.88 800 ASP A CA 1
ATOM 6316 C C . ASP A 1 800 ? -10.5 -34.656 -20.5 1 82.88 800 ASP A C 1
ATOM 6318 O O . ASP A 1 800 ? -10.703 -34.344 -21.672 1 82.88 800 ASP A O 1
ATOM 6322 N N . ARG A 1 801 ? -11.195 -34.219 -19.547 1 89.19 801 ARG A N 1
ATOM 6323 C CA . ARG A 1 801 ? -12.367 -33.406 -19.828 1 89.19 801 ARG A CA 1
ATOM 6324 C C . ARG A 1 801 ? -11.992 -31.938 -19.953 1 89.19 801 ARG A C 1
ATOM 6326 O O . ARG A 1 801 ? -12.828 -31.094 -20.312 1 89.19 801 ARG A O 1
ATOM 6333 N N . TYR A 1 802 ? -10.766 -31.609 -19.625 1 91.31 802 TYR A N 1
ATOM 6334 C CA . TYR A 1 802 ? -10.25 -30.266 -19.875 1 91.31 802 TYR A CA 1
ATOM 6335 C C . TYR A 1 802 ? -9.438 -30.219 -21.156 1 91.31 802 TYR A C 1
ATOM 6337 O O . TYR A 1 802 ? -8.32 -30.75 -21.219 1 91.31 802 TYR A O 1
ATOM 6345 N N . LEU A 1 803 ? -10 -29.625 -22.141 1 87 803 LEU A N 1
ATOM 6346 C CA . LEU A 1 803 ? -9.367 -29.547 -23.453 1 87 803 LEU A CA 1
ATOM 6347 C C . LEU A 1 803 ? -8.859 -28.125 -23.734 1 87 803 LEU A C 1
ATOM 6349 O O . LEU A 1 803 ? -9.625 -27.172 -23.656 1 87 803 LEU A O 1
ATOM 6353 N N . GLU A 1 804 ? -7.605 -28.047 -23.922 1 87.5 804 GLU A N 1
ATOM 6354 C CA . GLU A 1 804 ? -6.988 -26.734 -24.141 1 87.5 804 GLU A CA 1
ATOM 6355 C C . GLU A 1 804 ? -6.238 -26.703 -25.469 1 87.5 804 GLU A C 1
ATOM 6357 O O . GLU A 1 804 ? -5.414 -27.578 -25.75 1 87.5 804 GLU A O 1
ATOM 6362 N N . GLU A 1 805 ? -6.605 -25.797 -26.344 1 81.25 805 GLU A N 1
ATOM 6363 C CA . GLU A 1 805 ? -5.914 -25.5 -27.594 1 81.25 805 GLU A CA 1
ATOM 6364 C C . GLU A 1 805 ? -5.348 -24.078 -27.594 1 81.25 805 GLU A C 1
ATOM 6366 O O . GLU A 1 805 ? -6.062 -23.125 -27.891 1 81.25 805 GLU A O 1
ATOM 6371 N N . VAL A 1 806 ? -4.09 -23.984 -27.312 1 79.44 806 VAL A N 1
ATOM 6372 C CA . VAL A 1 806 ? -3.5 -22.656 -27.156 1 79.44 806 VAL A CA 1
ATOM 6373 C C . VAL A 1 806 ? -2.688 -22.297 -28.391 1 79.44 806 VAL A C 1
ATOM 6375 O O . VAL A 1 806 ? -2.115 -23.172 -29.047 1 79.44 806 VAL A O 1
ATOM 6378 N N . PHE A 1 807 ? -2.82 -21.078 -28.875 1 69.56 807 PHE A N 1
ATOM 6379 C CA . PHE A 1 807 ? -1.991 -20.594 -29.969 1 69.56 807 PHE A CA 1
ATOM 6380 C C . PHE A 1 807 ? -0.974 -19.578 -29.484 1 69.56 807 PHE A C 1
ATOM 6382 O O . PHE A 1 807 ? -1.232 -18.844 -28.516 1 69.56 807 PHE A O 1
ATOM 6389 N N . GLU A 1 808 ? 0.299 -19.766 -29.703 1 57.44 808 GLU A N 1
ATOM 6390 C CA . GLU A 1 808 ? 1.364 -18.844 -29.344 1 57.44 808 GLU A CA 1
ATOM 6391 C C . GLU A 1 808 ? 1.403 -17.656 -30.312 1 57.44 808 GLU A C 1
ATOM 6393 O O . GLU A 1 808 ? 1.208 -17.812 -31.516 1 57.44 808 GLU A O 1
ATOM 6398 N N . VAL A 1 809 ? 1.01 -16.469 -29.812 1 43.5 809 VAL A N 1
ATOM 6399 C CA . VAL A 1 809 ? 1.221 -15.305 -30.656 1 43.5 809 VAL A CA 1
ATOM 6400 C C . VAL A 1 809 ? 2.637 -15.328 -31.234 1 43.5 809 VAL A C 1
ATOM 6402 O O . VAL A 1 809 ? 3.605 -15.531 -30.484 1 43.5 809 VAL A O 1
ATOM 6405 N N . ALA A 1 810 ? 2.797 -15.68 -32.344 1 36.38 810 ALA A N 1
ATOM 6406 C CA . ALA A 1 810 ? 4.098 -15.617 -33 1 36.38 810 ALA A CA 1
ATOM 6407 C C . ALA A 1 810 ? 4.898 -14.406 -32.531 1 36.38 810 ALA A C 1
ATOM 6409 O O . ALA A 1 810 ? 4.383 -13.289 -32.5 1 36.38 810 ALA A O 1
ATOM 6410 N N . GLN A 1 811 ? 5.691 -14.477 -31.516 1 31.22 811 GLN A N 1
ATOM 6411 C CA . GLN A 1 811 ? 6.715 -13.445 -31.438 1 31.22 811 GLN A CA 1
ATOM 6412 C C . GLN A 1 811 ? 7.25 -13.109 -32.844 1 31.22 811 GLN A C 1
ATOM 6414 O O . GLN A 1 811 ? 7.641 -14 -33.594 1 31.22 811 GLN A O 1
ATOM 6419 N N . LEU A 1 812 ? 6.719 -12.086 -33.469 1 27.38 812 LEU A N 1
ATOM 6420 C CA . LEU A 1 812 ? 7.516 -11.688 -34.625 1 27.38 812 LEU A CA 1
ATOM 6421 C C . LEU A 1 812 ? 9.008 -11.711 -34.281 1 27.38 812 LEU A C 1
ATOM 6423 O O . LEU A 1 812 ? 9.406 -11.328 -33.188 1 27.38 812 LEU A O 1
ATOM 6427 N N . MET B 1 1 ? 29.844 7.691 34.562 1 81.5 1 MET B N 1
ATOM 6428 C CA . MET B 1 1 ? 28.5 7.512 34.031 1 81.5 1 MET B CA 1
ATOM 6429 C C . MET B 1 1 ? 28.234 8.5 32.906 1 81.5 1 MET B C 1
ATOM 6431 O O . MET B 1 1 ? 28.797 9.594 32.875 1 81.5 1 MET B O 1
ATOM 6435 N N . ILE B 1 2 ? 27.469 8.078 32 1 83.5 2 ILE B N 1
ATOM 6436 C CA . ILE B 1 2 ? 27.016 8.93 30.906 1 83.5 2 ILE B CA 1
ATOM 6437 C C . ILE B 1 2 ? 25.516 9.195 31.047 1 83.5 2 ILE B C 1
ATOM 6439 O O . ILE B 1 2 ? 24.734 8.273 31.297 1 83.5 2 ILE B O 1
ATOM 6443 N N . TRP B 1 3 ? 25.094 10.477 30.969 1 86.12 3 TRP B N 1
ATOM 6444 C CA . TRP B 1 3 ? 23.703 10.836 31.125 1 86.12 3 TRP B CA 1
ATOM 6445 C C . TRP B 1 3 ? 22.859 10.344 29.938 1 86.12 3 TRP B C 1
ATOM 6447 O O . TRP B 1 3 ? 21.734 9.891 30.125 1 86.12 3 TRP B O 1
ATOM 6457 N N . ASN B 1 4 ? 23.516 10.492 28.797 1 88.06 4 ASN B N 1
ATOM 6458 C CA . ASN B 1 4 ? 22.812 10.156 27.562 1 88.06 4 ASN B CA 1
ATOM 6459 C C . ASN B 1 4 ? 22.547 8.656 27.453 1 88.06 4 ASN B C 1
ATOM 6461 O O . ASN B 1 4 ? 23.438 7.848 27.734 1 88.06 4 ASN B O 1
ATOM 6465 N N . ASN B 1 5 ? 21.344 8.297 27.062 1 83.38 5 ASN B N 1
ATOM 6466 C CA . ASN B 1 5 ? 21.062 6.887 26.797 1 83.38 5 ASN B CA 1
ATOM 6467 C C . ASN B 1 5 ? 21.828 6.391 25.562 1 83.38 5 ASN B C 1
ATOM 6469 O O . ASN B 1 5 ? 22.141 5.207 25.469 1 83.38 5 ASN B O 1
ATOM 6473 N N . GLN B 1 6 ? 21.906 7.289 24.578 1 87.06 6 GLN B N 1
ATOM 6474 C CA . GLN B 1 6 ? 22.703 7.082 23.375 1 87.06 6 GLN B CA 1
ATOM 6475 C C . GLN B 1 6 ? 23.703 8.219 23.172 1 87.06 6 GLN B C 1
ATOM 6477 O O . GLN B 1 6 ? 23.406 9.375 23.469 1 87.06 6 GLN B O 1
ATOM 6482 N N . LEU B 1 7 ? 24.859 7.832 22.672 1 85.75 7 LEU B N 1
ATOM 6483 C CA . LEU B 1 7 ? 25.875 8.859 22.438 1 85.75 7 LEU B CA 1
ATOM 6484 C C . LEU B 1 7 ? 25.344 9.945 21.5 1 85.75 7 LEU B C 1
ATOM 6486 O O . LEU B 1 7 ? 25.672 11.125 21.672 1 85.75 7 LEU B O 1
ATOM 6490 N N . LEU B 1 8 ? 24.609 9.461 20.547 1 89.69 8 LEU B N 1
ATOM 6491 C CA . LEU B 1 8 ? 23.969 10.398 19.625 1 89.69 8 LEU B CA 1
ATOM 6492 C C . LEU B 1 8 ? 22.469 10.445 19.875 1 89.69 8 LEU B C 1
ATOM 6494 O O . LEU B 1 8 ? 21.766 9.461 19.625 1 89.69 8 LEU B O 1
ATOM 6498 N N . SER B 1 9 ? 22 11.539 20.438 1 91.75 9 SER B N 1
ATOM 6499 C CA . SER B 1 9 ? 20.578 11.68 20.734 1 91.75 9 SER B CA 1
ATOM 6500 C C . SER B 1 9 ? 20.078 13.07 20.375 1 91.75 9 SER B C 1
ATOM 6502 O O . SER B 1 9 ? 20.797 14.055 20.5 1 91.75 9 SER B O 1
ATOM 6504 N N . PHE B 1 10 ? 18.875 13.094 19.938 1 94.38 10 PHE B N 1
ATOM 6505 C CA . PHE B 1 10 ? 18.25 14.367 19.594 1 94.38 10 PHE B CA 1
ATOM 6506 C C . PHE B 1 10 ? 17.625 15.016 20.828 1 94.38 10 PHE B C 1
ATOM 6508 O O . PHE B 1 10 ? 17.172 14.312 21.734 1 94.38 10 PHE B O 1
ATOM 6515 N N . ALA B 1 11 ? 17.578 16.266 20.859 1 94.88 11 ALA B N 1
ATOM 6516 C CA . ALA B 1 11 ? 16.938 17 21.938 1 94.88 11 ALA B CA 1
ATOM 6517 C C . ALA B 1 11 ? 15.422 16.922 21.828 1 94.88 11 ALA B C 1
ATOM 6519 O O . ALA B 1 11 ? 14.883 16.656 20.75 1 94.88 11 ALA B O 1
ATOM 6520 N N . GLY B 1 12 ? 14.812 17 22.969 1 94.81 12 GLY B N 1
ATOM 6521 C CA . GLY B 1 12 ? 13.375 17.172 23.047 1 94.81 12 GLY B CA 1
ATOM 6522 C C . GLY B 1 12 ? 12.961 18.406 23.812 1 94.81 12 GLY B C 1
ATOM 6523 O O . GLY B 1 12 ? 13.156 18.5 25.031 1 94.81 12 GLY B O 1
ATOM 6524 N N . TYR B 1 13 ? 12.406 19.422 23.047 1 91.06 13 TYR B N 1
ATOM 6525 C CA . TYR B 1 13 ? 12.016 20.688 23.656 1 91.06 13 TYR B CA 1
ATOM 6526 C C . TYR B 1 13 ? 10.523 20.719 23.938 1 91.06 13 TYR B C 1
ATOM 6528 O O . TYR B 1 13 ? 9.711 20.703 23.016 1 91.06 13 TYR B O 1
ATOM 6536 N N . MET B 1 14 ? 10.195 20.75 25.156 1 87.69 14 MET B N 1
ATOM 6537 C CA . MET B 1 14 ? 8.789 20.906 25.531 1 87.69 14 MET B CA 1
ATOM 6538 C C . MET B 1 14 ? 8.297 22.312 25.188 1 87.69 14 MET B C 1
ATOM 6540 O O . MET B 1 14 ? 8.883 23.297 25.625 1 87.69 14 MET B O 1
ATOM 6544 N N . GLN B 1 15 ? 7.301 22.359 24.406 1 78.38 15 GLN B N 1
ATOM 6545 C CA . GLN B 1 15 ? 6.742 23.641 24.016 1 78.38 15 GLN B CA 1
ATOM 6546 C C . GLN B 1 15 ? 5.668 24.109 24.984 1 78.38 15 GLN B C 1
ATOM 6548 O O . GLN B 1 15 ? 5.223 23.328 25.844 1 78.38 15 GLN B O 1
ATOM 6553 N N . GLU B 1 16 ? 5.25 25.219 24.859 1 67.94 16 GLU B N 1
ATOM 6554 C CA . GLU B 1 16 ? 4.258 25.812 25.75 1 67.94 16 GLU B CA 1
ATOM 6555 C C . GLU B 1 16 ? 2.898 25.141 25.578 1 67.94 16 GLU B C 1
ATOM 6557 O O . GLU B 1 16 ? 2.15 24.984 26.547 1 67.94 16 GLU B O 1
ATOM 6562 N N . ASP B 1 17 ? 2.654 24.781 24.453 1 63.81 17 ASP B N 1
ATOM 6563 C CA . ASP B 1 17 ? 1.359 24.156 24.172 1 63.81 17 ASP B CA 1
ATOM 6564 C C . ASP B 1 17 ? 1.372 22.672 24.516 1 63.81 17 ASP B C 1
ATOM 6566 O O . ASP B 1 17 ? 0.39 21.969 24.297 1 63.81 17 ASP B O 1
ATOM 6570 N N . GLY B 1 18 ? 2.467 22.188 25.016 1 70.38 18 GLY B N 1
ATOM 6571 C CA . GLY B 1 18 ? 2.551 20.797 25.422 1 70.38 18 GLY B CA 1
ATOM 6572 C C . GLY B 1 18 ? 3.158 19.906 24.359 1 70.38 18 GLY B C 1
ATOM 6573 O O . GLY B 1 18 ? 3.49 18.75 24.625 1 70.38 18 GLY B O 1
ATOM 6574 N N . SER B 1 19 ? 3.236 20.516 23.188 1 79.31 19 SER B N 1
ATOM 6575 C CA . SER B 1 19 ? 3.863 19.734 22.125 1 79.31 19 SER B CA 1
ATOM 6576 C C . SER B 1 19 ? 5.375 19.656 22.328 1 79.31 19 SER B C 1
ATOM 6578 O O . SER B 1 19 ? 5.941 20.391 23.141 1 79.31 19 SER B O 1
ATOM 6580 N N . ILE B 1 20 ? 5.922 18.672 21.688 1 88.56 20 ILE B N 1
ATOM 6581 C CA . ILE B 1 20 ? 7.355 18.453 21.859 1 88.56 20 ILE B CA 1
ATOM 6582 C C . ILE B 1 20 ? 8.062 18.672 20.516 1 88.56 20 ILE B C 1
ATOM 6584 O O . ILE B 1 20 ? 7.672 18.094 19.5 1 88.56 20 ILE B O 1
ATOM 6588 N N . LEU B 1 21 ? 8.984 19.594 20.469 1 90.56 21 LEU B N 1
ATOM 6589 C CA . LEU B 1 21 ? 9.859 19.766 19.312 1 90.56 21 LEU B CA 1
ATOM 6590 C C . LEU B 1 21 ? 11.102 18.891 19.438 1 90.56 21 LEU B C 1
ATOM 6592 O O . LEU B 1 21 ? 11.906 19.078 20.359 1 90.56 21 LEU B O 1
ATOM 6596 N N . GLY B 1 22 ? 11.133 17.891 18.594 1 93.69 22 GLY B N 1
ATOM 6597 C CA . GLY B 1 22 ? 12.242 16.953 18.672 1 93.69 22 GLY B CA 1
ATOM 6598 C C . GLY B 1 22 ? 11.836 15.586 19.203 1 93.69 22 GLY B C 1
ATOM 6599 O O . GLY B 1 22 ? 10.758 15.094 18.891 1 93.69 22 GLY B O 1
ATOM 6600 N N . ASP B 1 23 ? 12.758 14.906 19.938 1 94.31 23 ASP B N 1
ATOM 6601 C CA . ASP B 1 23 ? 12.539 13.539 20.406 1 94.31 23 ASP B CA 1
ATOM 6602 C C . ASP B 1 23 ? 11.828 13.523 21.75 1 94.31 23 ASP B C 1
ATOM 6604 O O . ASP B 1 23 ? 12.422 13.875 22.781 1 94.31 23 ASP B O 1
ATOM 6608 N N . PRO B 1 24 ? 10.656 13.047 21.844 1 91.31 24 PRO B N 1
ATOM 6609 C CA . PRO B 1 24 ? 9.922 12.992 23.109 1 91.31 24 PRO B CA 1
ATOM 6610 C C . PRO B 1 24 ? 10.625 12.148 24.156 1 91.31 24 PRO B C 1
ATOM 6612 O O . PRO B 1 24 ? 10.477 12.398 25.359 1 91.31 24 PRO B O 1
ATOM 6615 N N . LEU B 1 25 ? 11.43 11.258 23.766 1 91.88 25 LEU B N 1
ATOM 6616 C CA . LEU B 1 25 ? 12.133 10.375 24.703 1 91.88 25 LEU B CA 1
ATOM 6617 C C . LEU B 1 25 ? 13.172 11.148 25.5 1 91.88 25 LEU B C 1
ATOM 6619 O O . LEU B 1 25 ? 13.547 10.727 26.594 1 91.88 25 LEU B O 1
ATOM 6623 N N . ASN B 1 26 ? 13.602 12.281 25.016 1 93.62 26 ASN B N 1
ATOM 6624 C CA . ASN B 1 26 ? 14.734 12.977 25.625 1 93.62 26 ASN B CA 1
ATOM 6625 C C . ASN B 1 26 ? 14.312 14.312 26.234 1 93.62 26 ASN B C 1
ATOM 6627 O O . ASN B 1 26 ? 15.141 15.203 26.406 1 93.62 26 ASN B O 1
ATOM 6631 N N . VAL B 1 27 ? 13.055 14.461 26.5 1 91.81 27 VAL B N 1
ATOM 6632 C CA . VAL B 1 27 ? 12.57 15.727 27.047 1 91.81 27 VAL B CA 1
ATOM 6633 C C . VAL B 1 27 ? 13.188 15.977 28.406 1 91.81 27 VAL B C 1
ATOM 6635 O O . VAL B 1 27 ? 13.719 17.062 28.672 1 91.81 27 VAL B O 1
ATOM 6638 N N . HIS B 1 28 ? 13.172 14.906 29.25 1 90.5 28 HIS B N 1
ATOM 6639 C CA . HIS B 1 28 ? 13.711 15.039 30.594 1 90.5 28 HIS B CA 1
ATOM 6640 C C . HIS B 1 28 ? 15.219 15.211 30.578 1 90.5 28 HIS B C 1
ATOM 6642 O O . HIS B 1 28 ? 15.773 16 31.359 1 90.5 28 HIS B O 1
ATOM 6648 N N . LEU B 1 29 ? 15.828 14.484 29.734 1 91.94 29 LEU B N 1
ATOM 6649 C CA . LEU B 1 29 ? 17.281 14.602 29.594 1 91.94 29 LEU B CA 1
ATOM 6650 C C . LEU B 1 29 ? 17.672 15.992 29.094 1 91.94 29 LEU B C 1
ATOM 6652 O O . LEU B 1 29 ? 18.625 16.594 29.594 1 91.94 29 LEU B O 1
ATOM 6656 N N . THR B 1 30 ? 17 16.5 28.109 1 94 30 THR B N 1
ATOM 6657 C CA . THR B 1 30 ? 17.266 17.828 27.547 1 94 30 THR B CA 1
ATOM 6658 C C . THR B 1 30 ? 17.125 18.906 28.625 1 94 30 THR B C 1
ATOM 6660 O O . THR B 1 30 ? 17.969 19.797 28.734 1 94 30 THR B O 1
ATOM 6663 N N . LYS B 1 31 ? 16.062 18.797 29.406 1 91.19 31 LYS B N 1
ATOM 6664 C CA . LYS B 1 31 ? 15.828 19.75 30.484 1 91.19 31 LYS B CA 1
ATOM 6665 C C . LYS B 1 31 ? 16.969 19.734 31.5 1 91.19 31 LYS B C 1
ATOM 6667 O O . LYS B 1 31 ? 17.438 20.781 31.938 1 91.19 31 LYS B O 1
ATOM 6672 N N . ALA B 1 32 ? 17.438 18.547 31.844 1 90.88 32 ALA B N 1
ATOM 6673 C CA . ALA B 1 32 ? 18.516 18.375 32.812 1 90.88 32 ALA B CA 1
ATOM 6674 C C . ALA B 1 32 ? 19.812 18.984 32.281 1 90.88 32 ALA B C 1
ATOM 6676 O O . ALA B 1 32 ? 20.578 19.609 33.031 1 90.88 32 ALA B O 1
ATOM 6677 N N . ILE B 1 33 ? 20.094 18.734 31.062 1 93.38 33 ILE B N 1
ATOM 6678 C CA . ILE B 1 33 ? 21.344 19.203 30.484 1 93.38 33 ILE B CA 1
ATOM 6679 C C . ILE B 1 33 ? 21.312 20.734 30.375 1 93.38 33 ILE B C 1
ATOM 6681 O O . ILE B 1 33 ? 22.344 21.391 30.562 1 93.38 33 ILE B O 1
ATOM 6685 N N . ILE B 1 34 ? 20.188 21.328 30.062 1 92.5 34 ILE B N 1
ATOM 6686 C CA . ILE B 1 34 ? 20.047 22.781 30.016 1 92.5 34 ILE B CA 1
ATOM 6687 C C . ILE B 1 34 ? 20.25 23.359 31.406 1 92.5 34 ILE B C 1
ATOM 6689 O O . ILE B 1 34 ? 20.906 24.391 31.562 1 92.5 34 ILE B O 1
ATOM 6693 N N . GLU B 1 35 ? 19.703 22.656 32.406 1 88.69 35 GLU B N 1
ATOM 6694 C CA . GLU B 1 35 ? 19.891 23.062 33.781 1 88.69 35 GLU B CA 1
ATOM 6695 C C . GLU B 1 35 ? 21.359 23.047 34.188 1 88.69 35 GLU B C 1
ATOM 6697 O O . GLU B 1 35 ? 21.812 23.859 35 1 88.69 35 GLU B O 1
ATOM 6702 N N . LEU B 1 36 ? 22.078 22.109 33.656 1 89.88 36 LEU B N 1
ATOM 6703 C CA . LEU B 1 36 ? 23.5 21.984 33.938 1 89.88 36 LEU B CA 1
ATOM 6704 C C . LEU B 1 36 ? 24.281 23.125 33.312 1 89.88 36 LEU B C 1
ATOM 6706 O O . LEU B 1 36 ? 25.406 23.422 33.719 1 89.88 36 LEU B O 1
ATOM 6710 N N . GLY B 1 37 ? 23.672 23.75 32.188 1 90.19 37 GLY B N 1
ATOM 6711 C CA . GLY B 1 37 ? 24.312 24.938 31.641 1 90.19 37 GLY B CA 1
ATOM 6712 C C . GLY B 1 37 ? 24.406 24.891 30.125 1 90.19 37 GLY B C 1
ATOM 6713 O O . GLY B 1 37 ? 25 25.781 29.516 1 90.19 37 GLY B O 1
ATOM 6714 N N . TRP B 1 38 ? 23.859 23.859 29.594 1 92.75 38 TRP B N 1
ATOM 6715 C CA . TRP B 1 38 ? 23.875 23.781 28.141 1 92.75 38 TRP B CA 1
ATOM 6716 C C . TRP B 1 38 ? 22.953 24.828 27.516 1 92.75 38 TRP B C 1
ATOM 6718 O O . TRP B 1 38 ? 21.844 25.047 28.016 1 92.75 38 TRP B O 1
ATOM 6728 N N . ARG B 1 39 ? 23.469 25.547 26.469 1 89.81 39 ARG B N 1
ATOM 6729 C CA . ARG B 1 39 ? 22.656 26.484 25.703 1 89.81 39 ARG B CA 1
ATOM 6730 C C . ARG B 1 39 ? 22.297 25.906 24.344 1 89.81 39 ARG B C 1
ATOM 6732 O O . ARG B 1 39 ? 23.156 25.75 23.469 1 89.81 39 ARG B O 1
ATOM 6739 N N . PRO B 1 40 ? 21 25.625 24.172 1 90.31 40 PRO B N 1
ATOM 6740 C CA . PRO B 1 40 ? 20.578 25.125 22.859 1 90.31 40 PRO B CA 1
ATOM 6741 C C . PRO B 1 40 ? 20.828 26.125 21.734 1 90.31 40 PRO B C 1
ATOM 6743 O O . PRO B 1 40 ? 21.031 27.312 22 1 90.31 40 PRO B O 1
ATOM 6746 N N . PRO B 1 41 ? 20.844 25.609 20.516 1 84.88 41 PRO B N 1
ATOM 6747 C CA . PRO B 1 41 ? 20.938 26.547 19.375 1 84.88 41 PRO B CA 1
ATOM 6748 C C . PRO B 1 41 ? 19.828 27.594 19.375 1 84.88 41 PRO B C 1
ATOM 6750 O O . PRO B 1 41 ? 18.703 27.312 19.766 1 84.88 41 PRO B O 1
ATOM 6753 N N . PRO B 1 42 ? 20.188 28.781 18.984 1 77.81 42 PRO B N 1
ATOM 6754 C CA . PRO B 1 42 ? 19.188 29.844 18.969 1 77.81 42 PRO B CA 1
ATOM 6755 C C . PRO B 1 42 ? 17.969 29.5 18.109 1 77.81 42 PRO B C 1
ATOM 6757 O O . PRO B 1 42 ? 16.844 29.828 18.469 1 77.81 42 PRO B O 1
ATOM 6760 N N . PHE B 1 43 ? 18.312 28.875 17.047 1 80.69 43 PHE B N 1
ATOM 6761 C CA . PHE B 1 43 ? 17.25 28.359 16.203 1 80.69 43 PHE B CA 1
ATOM 6762 C C . PHE B 1 43 ? 17.062 26.875 16.406 1 80.69 43 PHE B C 1
ATOM 6764 O O . PHE B 1 43 ? 17.766 26.062 15.812 1 80.69 43 PHE B O 1
ATOM 6771 N N . ARG B 1 44 ? 16.031 26.531 17.266 1 85.31 44 ARG B N 1
ATOM 6772 C CA . ARG B 1 44 ? 15.812 25.141 17.656 1 85.31 44 ARG B CA 1
ATOM 6773 C C . ARG B 1 44 ? 15.102 24.375 16.562 1 85.31 44 ARG B C 1
ATOM 6775 O O . ARG B 1 44 ? 14.203 24.891 15.906 1 85.31 44 ARG B O 1
ATOM 6782 N N . THR B 1 45 ? 15.539 23.234 16.281 1 89.19 45 THR B N 1
ATOM 6783 C CA . THR B 1 45 ? 14.914 22.344 15.32 1 89.19 45 THR B CA 1
ATOM 6784 C C . THR B 1 45 ? 14.664 20.969 15.938 1 89.19 45 THR B C 1
ATOM 6786 O O . THR B 1 45 ? 15.172 20.672 17.031 1 89.19 45 THR B O 1
ATOM 6789 N N . ARG B 1 46 ? 13.875 20.141 15.305 1 91.31 46 ARG B N 1
ATOM 6790 C CA . ARG B 1 46 ? 13.531 18.828 15.836 1 91.31 46 ARG B CA 1
ATOM 6791 C C . ARG B 1 46 ? 14.711 17.859 15.734 1 91.31 46 ARG B C 1
ATOM 6793 O O . ARG B 1 46 ? 14.656 16.75 16.25 1 91.31 46 ARG B O 1
ATOM 6800 N N . TRP B 1 47 ? 15.844 18.328 15.07 1 91.81 47 TRP B N 1
ATOM 6801 C CA . TRP B 1 47 ? 16.969 17.422 14.875 1 91.81 47 TRP B CA 1
ATOM 6802 C C . TRP B 1 47 ? 18.219 17.938 15.578 1 91.81 47 TRP B C 1
ATOM 6804 O O . TRP B 1 47 ? 19.344 17.609 15.188 1 91.81 47 TRP B O 1
ATOM 6814 N N . ASP B 1 48 ? 18.031 18.797 16.578 1 91.5 48 ASP B N 1
ATOM 6815 C CA . ASP B 1 48 ? 19.172 19.281 17.359 1 91.5 48 ASP B CA 1
ATOM 6816 C C . ASP B 1 48 ? 19.781 18.156 18.188 1 91.5 48 ASP B C 1
ATOM 6818 O O . ASP B 1 48 ? 19.062 17.406 18.844 1 91.5 48 ASP B O 1
ATOM 6822 N N . MET B 1 49 ? 21.094 18.062 18.141 1 92.19 49 MET B N 1
ATOM 6823 C CA . MET B 1 49 ? 21.812 17 18.875 1 92.19 49 MET B CA 1
ATOM 6824 C C . MET B 1 49 ? 22.141 17.453 20.281 1 92.19 49 MET B C 1
ATOM 6826 O O . MET B 1 49 ? 22.547 18.609 20.5 1 92.19 49 MET B O 1
ATOM 6830 N N . LEU B 1 50 ? 21.922 16.547 21.219 1 93.69 50 LEU B N 1
ATOM 6831 C CA . LEU B 1 50 ? 22.328 16.812 22.594 1 93.69 50 LEU B CA 1
ATOM 6832 C C . LEU B 1 50 ? 23.844 16.625 22.766 1 93.69 50 LEU B C 1
ATOM 6834 O O . LEU B 1 50 ? 24.438 15.742 22.125 1 93.69 50 LEU B O 1
ATOM 6838 N N . PRO B 1 51 ? 24.453 17.469 23.578 1 93.44 51 PRO B N 1
ATOM 6839 C CA . PRO B 1 51 ? 25.844 17.203 23.938 1 93.44 51 PRO B CA 1
ATOM 6840 C C . PRO B 1 51 ? 25.984 15.984 24.859 1 93.44 51 PRO B C 1
ATOM 6842 O O . PRO B 1 51 ? 25 15.492 25.391 1 93.44 51 PRO B O 1
ATOM 6845 N N . LEU B 1 52 ? 27.203 15.477 24.953 1 90.88 52 LEU B N 1
ATOM 6846 C CA . LEU B 1 52 ? 27.484 14.375 25.875 1 90.88 52 LEU B CA 1
ATOM 6847 C C . LEU B 1 52 ? 27.734 14.898 27.281 1 90.88 52 LEU B C 1
ATOM 6849 O O . LEU B 1 52 ? 28.422 15.906 27.469 1 90.88 52 LEU B O 1
ATOM 6853 N N . VAL B 1 53 ? 27.062 14.25 28.266 1 90.31 53 VAL B N 1
ATOM 6854 C CA . VAL B 1 53 ? 27.328 14.594 29.656 1 90.31 53 VAL B CA 1
ATOM 6855 C C . VAL B 1 53 ? 27.922 13.391 30.375 1 90.31 53 VAL B C 1
ATOM 6857 O O . VAL B 1 53 ? 27.297 12.328 30.438 1 90.31 53 VAL B O 1
ATOM 6860 N N . THR B 1 54 ? 29.109 13.57 30.797 1 87.94 54 THR B N 1
ATOM 6861 C CA . THR B 1 54 ? 29.797 12.516 31.516 1 87.94 54 THR B CA 1
ATOM 6862 C C . THR B 1 54 ? 30.016 12.906 32.969 1 87.94 54 THR B C 1
ATOM 6864 O O . THR B 1 54 ? 30.203 14.086 33.281 1 87.94 54 THR B O 1
ATOM 6867 N N . MET B 1 55 ? 29.828 11.898 33.844 1 83.31 55 MET B N 1
ATOM 6868 C CA . MET B 1 55 ? 29.969 12.125 35.281 1 83.31 55 MET B CA 1
ATOM 6869 C C . MET B 1 55 ? 30.75 10.992 35.938 1 83.31 55 MET B C 1
ATOM 6871 O O . MET B 1 55 ? 30.297 9.844 35.938 1 83.31 55 MET B O 1
ATOM 6875 N N . ALA B 1 56 ? 31.984 11.336 36.375 1 77.38 56 ALA B N 1
ATOM 6876 C CA . ALA B 1 56 ? 32.781 10.352 37.125 1 77.38 56 ALA B CA 1
ATOM 6877 C C . ALA B 1 56 ? 32.344 10.297 38.594 1 77.38 56 ALA B C 1
ATOM 6879 O O . ALA B 1 56 ? 31.688 11.211 39.094 1 77.38 56 ALA B O 1
ATOM 6880 N N . GLU B 1 57 ? 32.719 9.164 39.188 1 73.25 57 GLU B N 1
ATOM 6881 C CA . GLU B 1 57 ? 32.375 8.992 40.594 1 73.25 57 GLU B CA 1
ATOM 6882 C C . GLU B 1 57 ? 32.906 10.141 41.438 1 73.25 57 GLU B C 1
ATOM 6884 O O . GLU B 1 57 ? 34.094 10.445 41.406 1 73.25 57 GLU B O 1
ATOM 6889 N N . GLY B 1 58 ? 32 10.75 42.125 1 70.31 58 GLY B N 1
ATOM 6890 C CA . GLY B 1 58 ? 32.375 11.797 43.062 1 70.31 58 GLY B CA 1
ATOM 6891 C C . GLY B 1 58 ? 32.625 13.133 42.406 1 70.31 58 GLY B C 1
ATOM 6892 O O . GLY B 1 58 ? 32.875 14.133 43.094 1 70.31 58 GLY B O 1
ATOM 6893 N N . GLU B 1 59 ? 32.625 13.188 41.094 1 78.5 59 GLU B N 1
ATOM 6894 C CA . GLU B 1 59 ? 32.938 14.422 40.344 1 78.5 59 GLU B CA 1
ATOM 6895 C C . GLU B 1 59 ? 31.656 15.039 39.781 1 78.5 59 GLU B C 1
ATOM 6897 O O . GLU B 1 59 ? 30.594 14.398 39.75 1 78.5 59 GLU B O 1
ATOM 6902 N N . ASP B 1 60 ? 31.828 16.312 39.5 1 83.38 60 ASP B N 1
ATOM 6903 C CA . ASP B 1 60 ? 30.719 17.016 38.875 1 83.38 60 ASP B CA 1
ATOM 6904 C C . ASP B 1 60 ? 30.578 16.641 37.406 1 83.38 60 ASP B C 1
ATOM 6906 O O . ASP B 1 60 ? 31.562 16.297 36.75 1 83.38 60 ASP B O 1
ATOM 6910 N N . PRO B 1 61 ? 29.328 16.641 36.875 1 89.75 61 PRO B N 1
ATOM 6911 C CA . PRO B 1 61 ? 29.125 16.328 35.469 1 89.75 61 PRO B CA 1
ATOM 6912 C C . PRO B 1 61 ? 29.781 17.344 34.531 1 89.75 61 PRO B C 1
ATOM 6914 O O . PRO B 1 61 ? 29.859 18.531 34.875 1 89.75 61 PRO B O 1
ATOM 6917 N N . VAL B 1 62 ? 30.25 16.844 33.406 1 91.5 62 VAL B N 1
ATOM 6918 C CA . VAL B 1 62 ? 30.922 17.672 32.406 1 91.5 62 VAL B CA 1
ATOM 6919 C C . VAL B 1 62 ? 30.172 17.547 31.078 1 91.5 62 VAL B C 1
ATOM 6921 O O . VAL B 1 62 ? 29.844 16.438 30.641 1 91.5 62 VAL B O 1
ATOM 6924 N N . ILE B 1 63 ? 29.875 18.688 30.5 1 93 63 ILE B N 1
ATOM 6925 C CA . ILE B 1 63 ? 29.219 18.734 29.188 1 93 63 ILE B CA 1
ATOM 6926 C C . ILE B 1 63 ? 30.266 18.766 28.094 1 93 63 ILE B C 1
ATOM 6928 O O . ILE B 1 63 ? 31.188 19.578 28.125 1 93 63 ILE B O 1
ATOM 6932 N N . THR B 1 64 ? 30.219 17.875 27.141 1 90.62 64 THR B N 1
ATOM 6933 C CA . THR B 1 64 ? 31.078 17.828 25.969 1 90.62 64 THR B CA 1
ATOM 6934 C C . THR B 1 64 ? 30.266 17.938 24.688 1 90.62 64 THR B C 1
ATOM 6936 O O . THR B 1 64 ? 29.438 17.078 24.391 1 90.62 64 THR B O 1
ATOM 6939 N N . GLU B 1 65 ? 30.531 18.984 23.891 1 86.88 65 GLU B N 1
ATOM 6940 C CA . GLU B 1 65 ? 29.812 19.156 22.641 1 86.88 65 GLU B CA 1
ATOM 6941 C C . GLU B 1 65 ? 30.391 18.281 21.547 1 86.88 65 GLU B C 1
ATOM 6943 O O . GLU B 1 65 ? 31.609 18.109 21.453 1 86.88 65 GLU B O 1
ATOM 6948 N N . LEU B 1 66 ? 29.5 17.641 20.828 1 81.69 66 LEU B N 1
ATOM 6949 C CA . LEU B 1 66 ? 29.906 16.797 19.703 1 81.69 66 LEU B CA 1
ATOM 6950 C C . LEU B 1 66 ? 29.984 17.625 18.422 1 81.69 66 LEU B C 1
ATOM 6952 O O . LEU B 1 66 ? 29.094 18.422 18.141 1 81.69 66 LEU B O 1
ATOM 6956 N N . PRO B 1 67 ? 31.078 17.5 17.719 1 80.19 67 PRO B N 1
ATOM 6957 C CA . PRO B 1 67 ? 31.141 18.203 16.438 1 80.19 67 PRO B CA 1
ATOM 6958 C C . PRO B 1 67 ? 30.109 17.688 15.43 1 80.19 67 PRO B C 1
ATOM 6960 O O . PRO B 1 67 ? 30 16.484 15.195 1 80.19 67 PRO B O 1
ATOM 6963 N N . LYS B 1 68 ? 29.359 18.516 14.867 1 73.12 68 LYS B N 1
ATOM 6964 C CA . LYS B 1 68 ? 28.25 18.188 13.984 1 73.12 68 LYS B CA 1
ATOM 6965 C C . LYS B 1 68 ? 28.734 17.453 12.734 1 73.12 68 LYS B C 1
ATOM 6967 O O . LYS B 1 68 ? 28.047 16.578 12.211 1 73.12 68 LYS B O 1
ATOM 6972 N N . ASP B 1 69 ? 29.891 17.781 12.273 1 78.31 69 ASP B N 1
ATOM 6973 C CA . ASP B 1 69 ? 30.391 17.266 11.008 1 78.31 69 ASP B CA 1
ATOM 6974 C C . ASP B 1 69 ? 30.906 15.828 11.172 1 78.31 69 ASP B C 1
ATOM 6976 O O . ASP B 1 69 ? 31.047 15.102 10.188 1 78.31 69 ASP B O 1
ATOM 6980 N N . MET B 1 70 ? 30.984 15.422 12.359 1 81.25 70 MET B N 1
ATOM 6981 C CA . MET B 1 70 ? 31.547 14.102 12.594 1 81.25 70 MET B CA 1
ATOM 6982 C C . MET B 1 70 ? 30.5 13.008 12.414 1 81.25 70 MET B C 1
ATOM 6984 O O . MET B 1 70 ? 30.828 11.867 12.094 1 81.25 70 MET B O 1
ATOM 6988 N N . PHE B 1 71 ? 29.328 13.438 12.633 1 83.06 71 PHE B N 1
ATOM 6989 C CA . PHE B 1 71 ? 28.25 12.445 12.539 1 83.06 71 PHE B CA 1
ATOM 6990 C C . PHE B 1 71 ? 27.125 12.953 11.656 1 83.06 71 PHE B C 1
ATOM 6992 O O . PHE B 1 71 ? 26.047 13.289 12.156 1 83.06 71 PHE B O 1
ATOM 6999 N N . PRO B 1 72 ? 27.375 12.898 10.383 1 88.38 72 PRO B N 1
ATOM 7000 C CA . PRO B 1 72 ? 26.328 13.383 9.5 1 88.38 72 PRO B CA 1
ATOM 7001 C C . PRO B 1 72 ? 25.031 12.57 9.617 1 88.38 72 PRO B C 1
ATOM 7003 O O . PRO B 1 72 ? 25.094 11.336 9.68 1 88.38 72 PRO B O 1
ATOM 7006 N N . LEU B 1 73 ? 23.938 13.266 9.672 1 92.69 73 LEU B N 1
ATOM 7007 C CA . LEU B 1 73 ? 22.641 12.609 9.789 1 92.69 73 LEU B CA 1
ATOM 7008 C C . LEU B 1 73 ? 22.219 11.984 8.469 1 92.69 73 LEU B C 1
ATOM 7010 O O . LEU B 1 73 ? 22.609 12.453 7.398 1 92.69 73 LEU B O 1
ATOM 7014 N N . VAL B 1 74 ? 21.484 10.914 8.562 1 95.06 74 VAL B N 1
ATOM 7015 C CA . VAL B 1 74 ? 20.922 10.266 7.379 1 95.06 74 VAL B CA 1
ATOM 7016 C C . VAL B 1 74 ? 19.547 10.859 7.062 1 95.06 74 VAL B C 1
ATOM 7018 O O . VAL B 1 74 ? 18.641 10.836 7.898 1 95.06 74 VAL B O 1
ATOM 7021 N N . GLU B 1 75 ? 19.375 11.445 5.871 1 93.75 75 GLU B N 1
ATOM 7022 C CA . GLU B 1 75 ? 18.078 11.93 5.422 1 93.75 75 GLU B CA 1
ATOM 7023 C C . GLU B 1 75 ? 17.219 10.789 4.895 1 93.75 75 GLU B C 1
ATOM 7025 O O . GLU B 1 75 ? 17.656 10.008 4.051 1 93.75 75 GLU B O 1
ATOM 7030 N N . ILE B 1 76 ? 16.016 10.664 5.375 1 96.62 76 ILE B N 1
ATOM 7031 C CA . ILE B 1 76 ? 15.141 9.555 5 1 96.62 76 ILE B CA 1
ATOM 7032 C C . ILE B 1 76 ? 14.398 9.898 3.711 1 96.62 76 ILE B C 1
ATOM 7034 O O . ILE B 1 76 ? 13.68 10.898 3.648 1 96.62 76 ILE B O 1
ATOM 7038 N N . SER B 1 77 ? 14.617 9.125 2.713 1 94.75 77 SER B N 1
ATOM 7039 C CA . SER B 1 77 ? 13.992 9.297 1.405 1 94.75 77 SER B CA 1
ATOM 7040 C C . SER B 1 77 ? 13.375 7.992 0.906 1 94.75 77 SER B C 1
ATOM 7042 O O . SER B 1 77 ? 13.547 6.941 1.527 1 94.75 77 SER B O 1
ATOM 7044 N N . HIS B 1 78 ? 12.562 8.023 -0.105 1 95.12 78 HIS B N 1
ATOM 7045 C CA . HIS B 1 78 ? 11.891 6.883 -0.716 1 95.12 78 HIS B CA 1
ATOM 7046 C C . HIS B 1 78 ? 12.016 6.922 -2.236 1 95.12 78 HIS B C 1
ATOM 7048 O O . HIS B 1 78 ? 11.844 7.977 -2.85 1 95.12 78 HIS B O 1
ATOM 7054 N N . PRO B 1 79 ? 12.336 5.852 -2.863 1 92.5 79 PRO B N 1
ATOM 7055 C CA . PRO B 1 79 ? 12.547 5.871 -4.312 1 92.5 79 PRO B CA 1
ATOM 7056 C C . PRO B 1 79 ? 11.266 6.121 -5.098 1 92.5 79 PRO B C 1
ATOM 7058 O O . PRO B 1 79 ? 11.297 6.754 -6.152 1 92.5 79 PRO B O 1
ATOM 7061 N N . GLN B 1 80 ? 10.102 5.637 -4.652 1 91.94 80 GLN B N 1
ATOM 7062 C CA . GLN B 1 80 ? 8.836 5.762 -5.367 1 91.94 80 GLN B CA 1
ATOM 7063 C C . GLN B 1 80 ? 8.016 6.926 -4.828 1 91.94 80 GLN B C 1
ATOM 7065 O O . GLN B 1 80 ? 7.121 7.434 -5.512 1 91.94 80 GLN B O 1
ATOM 7070 N N . HIS B 1 81 ? 8.273 7.266 -3.576 1 93.69 81 HIS B N 1
ATOM 7071 C CA . HIS B 1 81 ? 7.527 8.336 -2.92 1 93.69 81 HIS B CA 1
ATOM 7072 C C . HIS B 1 81 ? 8.453 9.445 -2.449 1 93.69 81 HIS B C 1
ATOM 7074 O O . HIS B 1 81 ? 8.383 9.867 -1.291 1 93.69 81 HIS B O 1
ATOM 7080 N N . THR B 1 82 ? 9.273 9.945 -3.326 1 88.94 82 THR B N 1
ATOM 7081 C CA . THR B 1 82 ? 10.328 10.898 -2.982 1 88.94 82 THR B CA 1
ATOM 7082 C C . THR B 1 82 ? 9.734 12.188 -2.426 1 88.94 82 THR B C 1
ATOM 7084 O O . THR B 1 82 ? 10.172 12.68 -1.382 1 88.94 82 THR B O 1
ATOM 7087 N N . LEU B 1 83 ? 8.703 12.711 -3.057 1 86.62 83 LEU B N 1
ATOM 7088 C CA . LEU B 1 83 ? 8.125 13.992 -2.656 1 86.62 83 LEU B CA 1
ATOM 7089 C C . LEU B 1 83 ? 7.484 13.891 -1.277 1 86.62 83 LEU B C 1
ATOM 7091 O O . LEU B 1 83 ? 7.605 14.805 -0.463 1 86.62 83 LEU B O 1
ATOM 7095 N N . ALA B 1 84 ? 6.758 12.844 -1.06 1 91.31 84 ALA B N 1
ATOM 7096 C CA . ALA B 1 84 ? 6.094 12.664 0.229 1 91.31 84 ALA B CA 1
ATOM 7097 C C . ALA B 1 84 ? 7.105 12.672 1.373 1 91.31 84 ALA B C 1
ATOM 7099 O O . ALA B 1 84 ? 6.859 13.273 2.422 1 91.31 84 ALA B O 1
ATOM 7100 N N . PHE B 1 85 ? 8.219 12.039 1.196 1 93.56 85 PHE B N 1
ATOM 7101 C CA . PHE B 1 85 ? 9.219 11.945 2.254 1 93.56 85 PHE B CA 1
ATOM 7102 C C . PHE B 1 85 ? 10.016 13.234 2.361 1 93.56 85 PHE B C 1
ATOM 7104 O O . PHE B 1 85 ? 10.461 13.609 3.449 1 93.56 85 PHE B O 1
ATOM 7111 N N . ASP B 1 86 ? 10.148 13.922 1.229 1 89 86 ASP B N 1
ATOM 7112 C CA . ASP B 1 86 ? 10.75 15.25 1.291 1 89 86 ASP B CA 1
ATOM 7113 C C . ASP B 1 86 ? 9.906 16.203 2.143 1 89 86 ASP B C 1
ATOM 7115 O O . ASP B 1 86 ? 10.438 16.984 2.932 1 89 86 ASP B O 1
ATOM 7119 N N . LYS B 1 87 ? 8.617 16.062 1.995 1 89.38 87 LYS B N 1
ATOM 7120 C CA . LYS B 1 87 ? 7.691 16.922 2.707 1 89.38 87 LYS B CA 1
ATOM 7121 C C . LYS B 1 87 ? 7.711 16.641 4.207 1 89.38 87 LYS B C 1
ATOM 7123 O O . LYS B 1 87 ? 7.289 17.484 5.008 1 89.38 87 LYS B O 1
ATOM 7128 N N . LEU B 1 88 ? 8.211 15.523 4.582 1 90.88 88 LEU B N 1
ATOM 7129 C CA . LEU B 1 88 ? 8.297 15.18 5.996 1 90.88 88 LEU B CA 1
ATOM 7130 C C . LEU B 1 88 ? 9.648 15.594 6.578 1 90.88 88 LEU B C 1
ATOM 7132 O O . LEU B 1 88 ? 9.758 15.867 7.773 1 90.88 88 LEU B O 1
ATOM 7136 N N . GLY B 1 89 ? 10.695 15.594 5.727 1 91.12 89 GLY B N 1
ATOM 7137 C CA . GLY B 1 89 ? 12.023 16 6.16 1 91.12 89 GLY B CA 1
ATOM 7138 C C . GLY B 1 89 ? 12.562 15.172 7.305 1 91.12 89 GLY B C 1
ATOM 7139 O O . GLY B 1 89 ? 13.125 15.711 8.258 1 91.12 89 GLY B O 1
ATOM 7140 N N . LEU B 1 90 ? 12.43 13.844 7.262 1 94.88 90 LEU B N 1
ATOM 7141 C CA . LEU B 1 90 ? 12.844 12.961 8.344 1 94.88 90 LEU B CA 1
ATOM 7142 C C . LEU B 1 90 ? 14.344 12.695 8.289 1 94.88 90 LEU B C 1
ATOM 7144 O O . LEU B 1 90 ? 14.93 12.641 7.199 1 94.88 90 LEU B O 1
ATOM 7148 N N . LYS B 1 91 ? 14.953 12.617 9.453 1 94.81 91 LYS B N 1
ATOM 7149 C CA . LYS B 1 91 ? 16.375 12.312 9.609 1 94.81 91 LYS B CA 1
ATOM 7150 C C . LYS B 1 91 ? 16.609 11.359 10.773 1 94.81 91 LYS B C 1
ATOM 7152 O O . LYS B 1 91 ? 15.727 11.18 11.617 1 94.81 91 LYS B O 1
ATOM 7157 N N . TRP B 1 92 ? 17.766 10.742 10.734 1 95.5 92 TRP B N 1
ATOM 7158 C CA . TRP B 1 92 ? 18.172 9.914 11.867 1 95.5 92 TRP B CA 1
ATOM 7159 C C . TRP B 1 92 ? 19.688 9.836 11.984 1 95.5 92 TRP B C 1
ATOM 7161 O O . TRP B 1 92 ? 20.406 10.195 11.047 1 95.5 92 TRP B O 1
ATOM 7171 N N . VAL B 1 93 ? 20.172 9.414 13.148 1 93.62 93 VAL B N 1
ATOM 7172 C CA . VAL B 1 93 ? 21.594 9.281 13.406 1 93.62 93 VAL B CA 1
ATOM 7173 C C . VAL B 1 93 ? 22.125 8.023 12.719 1 93.62 93 VAL B C 1
ATOM 7175 O O . VAL B 1 93 ? 21.391 7.062 12.5 1 93.62 93 VAL B O 1
ATOM 7178 N N . PRO B 1 94 ? 23.391 7.98 12.359 1 90.19 94 PRO B N 1
ATOM 7179 C CA . PRO B 1 94 ? 23.938 6.906 11.531 1 90.19 94 PRO B CA 1
ATOM 7180 C C . PRO B 1 94 ? 24.125 5.602 12.305 1 90.19 94 PRO B C 1
ATOM 7182 O O . PRO B 1 94 ? 24.109 4.52 11.711 1 90.19 94 PRO B O 1
ATOM 7185 N N . ALA B 1 95 ? 24.375 5.672 13.609 1 87.38 95 ALA B N 1
ATOM 7186 C CA . ALA B 1 95 ? 24.641 4.434 14.336 1 87.38 95 ALA B CA 1
ATOM 7187 C C . ALA B 1 95 ? 24.141 4.523 15.773 1 87.38 95 ALA B C 1
ATOM 7189 O O . ALA B 1 95 ? 24.141 5.602 16.375 1 87.38 95 ALA B O 1
ATOM 7190 N N . PRO B 1 96 ? 23.688 3.326 16.188 1 84.81 96 PRO B N 1
ATOM 7191 C CA . PRO B 1 96 ? 23.328 3.277 17.609 1 84.81 96 PRO B CA 1
ATOM 7192 C C . PRO B 1 96 ? 24.562 3.168 18.516 1 84.81 96 PRO B C 1
ATOM 7194 O O . PRO B 1 96 ? 25.516 2.465 18.188 1 84.81 96 PRO B O 1
ATOM 7197 N N . ALA B 1 97 ? 24.672 4 19.531 1 80.38 97 ALA B N 1
ATOM 7198 C CA . ALA B 1 97 ? 25.734 3.914 20.531 1 80.38 97 ALA B CA 1
ATOM 7199 C C . ALA B 1 97 ? 25.156 4.035 21.953 1 80.38 97 ALA B C 1
ATOM 7201 O O . ALA B 1 97 ? 25.047 5.137 22.484 1 80.38 97 ALA B O 1
ATOM 7202 N N . LEU B 1 98 ? 24.828 2.826 22.484 1 78.44 98 LEU B N 1
ATOM 7203 C CA . LEU B 1 98 ? 24.25 2.816 23.812 1 78.44 98 LEU B CA 1
ATOM 7204 C C . LEU B 1 98 ? 25.312 3.09 24.875 1 78.44 98 LEU B C 1
ATOM 7206 O O . LEU B 1 98 ? 26.422 2.549 24.797 1 78.44 98 LEU B O 1
ATOM 7210 N N . SER B 1 99 ? 24.984 3.953 25.797 1 74.81 99 SER B N 1
ATOM 7211 C CA . SER B 1 99 ? 25.984 4.375 26.766 1 74.81 99 SER B CA 1
ATOM 7212 C C . SER B 1 99 ? 25.594 4.012 28.188 1 74.81 99 SER B C 1
ATOM 7214 O O . SER B 1 99 ? 26.391 4.109 29.109 1 74.81 99 SER B O 1
ATOM 7216 N N . ARG B 1 100 ? 24.344 3.5 28.328 1 74.19 100 ARG B N 1
ATOM 7217 C CA . ARG B 1 100 ? 23.891 3.225 29.688 1 74.19 100 ARG B CA 1
ATOM 7218 C C . ARG B 1 100 ? 23.781 1.723 29.938 1 74.19 100 ARG B C 1
ATOM 7220 O O . ARG B 1 100 ? 22.812 1.257 30.531 1 74.19 100 ARG B O 1
ATOM 7227 N N . MET B 1 101 ? 24.578 1.019 29.375 1 68.75 101 MET B N 1
ATOM 7228 C CA . MET B 1 101 ? 24.625 -0.411 29.672 1 68.75 101 MET B CA 1
ATOM 7229 C C . MET B 1 101 ? 25.656 -0.714 30.75 1 68.75 101 MET B C 1
ATOM 7231 O O . MET B 1 101 ? 26.672 -0.039 30.859 1 68.75 101 MET B O 1
ATOM 7235 N N . GLY B 1 102 ? 25.188 -1.55 31.719 1 64.25 102 GLY B N 1
ATOM 7236 C CA . GLY B 1 102 ? 26.047 -1.968 32.781 1 64.25 102 GLY B CA 1
ATOM 7237 C C . GLY B 1 102 ? 26.406 -3.443 32.75 1 64.25 102 GLY B C 1
ATOM 7238 O O . GLY B 1 102 ? 25.719 -4.227 32.094 1 64.25 102 GLY B O 1
ATOM 7239 N N . PHE B 1 103 ? 27.578 -3.748 33.094 1 63.34 103 PHE B N 1
ATOM 7240 C CA . PHE B 1 103 ? 28.031 -5.129 33.219 1 63.34 103 PHE B CA 1
ATOM 7241 C C . PHE B 1 103 ? 28.062 -5.543 34.688 1 63.34 103 PHE B C 1
ATOM 7243 O O . PHE B 1 103 ? 28.766 -4.938 35.5 1 63.34 103 PHE B O 1
ATOM 7250 N N . ASP B 1 104 ? 26.984 -6.379 34.969 1 61.84 104 ASP B N 1
ATOM 7251 C CA . ASP B 1 104 ? 26.875 -6.84 36.344 1 61.84 104 ASP B CA 1
ATOM 7252 C C . ASP B 1 104 ? 27.656 -8.133 36.562 1 61.84 104 ASP B C 1
ATOM 7254 O O . ASP B 1 104 ? 27.344 -9.156 35.938 1 61.84 104 ASP B O 1
ATOM 7258 N N . ILE B 1 105 ? 28.75 -7.902 37.25 1 61.41 105 ILE B N 1
ATOM 7259 C CA . ILE B 1 105 ? 29.531 -9.086 37.625 1 61.41 105 ILE B CA 1
ATOM 7260 C C . ILE B 1 105 ? 29.922 -9.023 39.094 1 61.41 105 ILE B C 1
ATOM 7262 O O . ILE B 1 105 ? 30.328 -7.973 39.594 1 61.41 105 ILE B O 1
ATOM 7266 N N . GLY B 1 106 ? 29.703 -10.141 39.75 1 60.94 106 GLY B N 1
ATOM 7267 C CA . GLY B 1 106 ? 30.156 -10.258 41.125 1 60.94 106 GLY B CA 1
ATOM 7268 C C . GLY B 1 106 ? 29.5 -9.258 42.062 1 60.94 106 GLY B C 1
ATOM 7269 O O . GLY B 1 106 ? 30.125 -8.758 43 1 60.94 106 GLY B O 1
ATOM 7270 N N . GLY B 1 107 ? 28.297 -8.812 41.688 1 60.38 107 GLY B N 1
ATOM 7271 C CA . GLY B 1 107 ? 27.578 -7.898 42.562 1 60.38 107 GLY B CA 1
ATOM 7272 C C . GLY B 1 107 ? 27.891 -6.441 42.312 1 60.38 107 GLY B C 1
ATOM 7273 O O . GLY B 1 107 ? 27.391 -5.551 43 1 60.38 107 GLY B O 1
ATOM 7274 N N . VAL B 1 108 ? 28.953 -6.227 41.469 1 61.31 108 VAL B N 1
ATOM 7275 C CA . VAL B 1 108 ? 29.312 -4.863 41.094 1 61.31 108 VAL B CA 1
ATOM 7276 C C . VAL B 1 108 ? 28.891 -4.566 39.656 1 61.31 108 VAL B C 1
ATOM 7278 O O . VAL B 1 108 ? 29 -5.418 38.781 1 61.31 108 VAL B O 1
ATOM 7281 N N . GLN B 1 109 ? 28.219 -3.338 39.469 1 65.94 109 GLN B N 1
ATOM 7282 C CA . GLN B 1 109 ? 27.844 -2.953 38.094 1 65.94 109 GLN B CA 1
ATOM 7283 C C . GLN B 1 109 ? 28.844 -1.978 37.5 1 65.94 109 GLN B C 1
ATOM 7285 O O . GLN B 1 109 ? 29.141 -0.937 38.094 1 65.94 109 GLN B O 1
ATOM 7290 N N . TYR B 1 110 ? 29.484 -2.328 36.469 1 65.69 110 TYR B N 1
ATOM 7291 C CA . TYR B 1 110 ? 30.328 -1.428 35.656 1 65.69 110 TYR B CA 1
ATOM 7292 C C . TYR B 1 110 ? 29.484 -0.648 34.656 1 65.69 110 TYR B C 1
ATOM 7294 O O . TYR B 1 110 ? 28.844 -1.238 33.781 1 65.69 110 TYR B O 1
ATOM 7302 N N . THR B 1 111 ? 29.281 0.684 34.75 1 62.22 111 THR B N 1
ATOM 7303 C CA . THR B 1 111 ? 28.266 1.498 34.094 1 62.22 111 THR B CA 1
ATOM 7304 C C . THR B 1 111 ? 28.766 1.993 32.75 1 62.22 111 THR B C 1
ATOM 7306 O O . THR B 1 111 ? 28 2.51 31.938 1 62.22 111 THR B O 1
ATOM 7309 N N . ALA B 1 112 ? 30.031 1.946 32.281 1 59.22 112 ALA B N 1
ATOM 7310 C CA . ALA B 1 112 ? 30.469 2.619 31.078 1 59.22 112 ALA B CA 1
ATOM 7311 C C . ALA B 1 112 ? 30.719 1.612 29.953 1 59.22 112 ALA B C 1
ATOM 7313 O O . ALA B 1 112 ? 31.797 1.595 29.359 1 59.22 112 ALA B O 1
ATOM 7314 N N . THR B 1 113 ? 29.812 0.762 29.703 1 57.91 113 THR B N 1
ATOM 7315 C CA . THR B 1 113 ? 30.078 -0.179 28.625 1 57.91 113 THR B CA 1
ATOM 7316 C C . THR B 1 113 ? 29.266 0.172 27.391 1 57.91 113 THR B C 1
ATOM 7318 O O . THR B 1 113 ? 28.031 0.059 27.391 1 57.91 113 THR B O 1
ATOM 7321 N N . PRO B 1 114 ? 30.047 0.912 26.359 1 61.22 114 PRO B N 1
ATOM 7322 C CA . PRO B 1 114 ? 29.281 1.245 25.156 1 61.22 114 PRO B CA 1
ATOM 7323 C C . PRO B 1 114 ? 29.047 0.036 24.266 1 61.22 114 PRO B C 1
ATOM 7325 O O . PRO B 1 114 ? 29.844 -0.901 24.25 1 61.22 114 PRO B O 1
ATOM 7328 N N . PHE B 1 115 ? 27.844 -0.149 23.875 1 67.81 115 PHE B N 1
ATOM 7329 C CA . PHE B 1 115 ? 27.531 -1.071 22.781 1 67.81 115 PHE B CA 1
ATOM 7330 C C . PHE B 1 115 ? 27.312 -0.316 21.484 1 67.81 115 PHE B C 1
ATOM 7332 O O . PHE B 1 115 ? 26.484 0.583 21.406 1 67.81 115 PHE B O 1
ATOM 7339 N N . ILE B 1 116 ? 28.375 -0.537 20.547 1 68.75 116 ILE B N 1
ATOM 7340 C CA . ILE B 1 116 ? 28.234 0.093 19.25 1 68.75 116 ILE B CA 1
ATOM 7341 C C . ILE B 1 116 ? 27.938 -0.969 18.188 1 68.75 116 ILE B C 1
ATOM 7343 O O . ILE B 1 116 ? 28.578 -2.021 18.156 1 68.75 116 ILE B O 1
ATOM 7347 N N . GLY B 1 117 ? 26.812 -0.794 17.531 1 78.31 117 GLY B N 1
ATOM 7348 C CA . GLY B 1 117 ? 26.422 -1.676 16.453 1 78.31 117 GLY B CA 1
ATOM 7349 C C . GLY B 1 117 ? 25.734 -0.944 15.305 1 78.31 117 GLY B C 1
ATOM 7350 O O . GLY B 1 117 ? 26.109 0.191 14.984 1 78.31 117 GLY B O 1
ATOM 7351 N N . TRP B 1 118 ? 25.125 -1.626 14.523 1 84.44 118 TRP B N 1
ATOM 7352 C CA . TRP B 1 118 ? 24.344 -1.008 13.461 1 84.44 118 TRP B CA 1
ATOM 7353 C C . TRP B 1 118 ? 22.844 -1.166 13.719 1 84.44 118 TRP B C 1
ATOM 7355 O O . TRP B 1 118 ? 22.422 -2.057 14.461 1 84.44 118 TRP B O 1
ATOM 7365 N N . PHE B 1 119 ? 22.109 -0.275 13.188 1 88.31 119 PHE B N 1
ATOM 7366 C CA . PHE B 1 119 ? 20.656 -0.274 13.391 1 88.31 119 PHE B CA 1
ATOM 7367 C C . PHE B 1 119 ? 20 -1.391 12.594 1 88.31 119 PHE B C 1
ATOM 7369 O O . PHE B 1 119 ? 20.484 -1.771 11.523 1 88.31 119 PHE B O 1
ATOM 7376 N N . MET B 1 120 ? 18.984 -1.889 13.234 1 86.88 120 MET B N 1
ATOM 7377 C CA . MET B 1 120 ? 17.984 -2.604 12.445 1 86.88 120 MET B CA 1
ATOM 7378 C C . MET B 1 120 ? 16.938 -1.642 11.891 1 86.88 120 MET B C 1
ATOM 7380 O O . MET B 1 120 ? 16.547 -0.679 12.555 1 86.88 120 MET B O 1
ATOM 7384 N N . ASP B 1 121 ? 16.422 -1.862 10.734 1 88.81 121 ASP B N 1
ATOM 7385 C CA . ASP B 1 121 ? 15.484 -0.944 10.086 1 88.81 121 ASP B CA 1
ATOM 7386 C C . ASP B 1 121 ? 14.273 -0.673 10.977 1 88.81 121 ASP B C 1
ATOM 7388 O O . ASP B 1 121 ? 13.859 0.476 11.133 1 88.81 121 ASP B O 1
ATOM 7392 N N . ALA B 1 122 ? 13.773 -1.702 11.641 1 86.75 122 ALA B N 1
ATOM 7393 C CA . ALA B 1 122 ? 12.555 -1.589 12.438 1 86.75 122 ALA B CA 1
ATOM 7394 C C . ALA B 1 122 ? 12.781 -0.731 13.68 1 86.75 122 ALA B C 1
ATOM 7396 O O . ALA B 1 122 ? 11.836 -0.171 14.242 1 86.75 122 ALA B O 1
ATOM 7397 N N . GLU B 1 123 ? 13.984 -0.622 14.125 1 87 123 GLU B N 1
ATOM 7398 C CA . GLU B 1 123 ? 14.273 0.24 15.266 1 87 123 GLU B CA 1
ATOM 7399 C C . GLU B 1 123 ? 13.93 1.695 14.961 1 87 123 GLU B C 1
ATOM 7401 O O . GLU B 1 123 ? 13.336 2.387 15.789 1 87 123 GLU B O 1
ATOM 7406 N N . ILE B 1 124 ? 14.32 2.08 13.781 1 91.44 124 ILE B N 1
ATOM 7407 C CA . ILE B 1 124 ? 14.109 3.473 13.398 1 91.44 124 ILE B CA 1
ATOM 7408 C C . ILE B 1 124 ? 12.703 3.639 12.82 1 91.44 124 ILE B C 1
ATOM 7410 O O . ILE B 1 124 ? 11.938 4.492 13.273 1 91.44 124 ILE B O 1
ATOM 7414 N N . GLY B 1 125 ? 12.352 2.805 11.844 1 91.06 125 GLY B N 1
ATOM 7415 C CA . GLY B 1 125 ? 11.117 2.963 11.086 1 91.06 125 GLY B CA 1
ATOM 7416 C C . GLY B 1 125 ? 9.875 2.623 11.891 1 91.06 125 GLY B C 1
ATOM 7417 O O . GLY B 1 125 ? 8.805 3.188 11.656 1 91.06 125 GLY B O 1
ATOM 7418 N N . VAL B 1 126 ? 10 1.742 12.867 1 87.88 126 VAL B N 1
ATOM 7419 C CA . VAL B 1 126 ? 8.828 1.248 13.57 1 87.88 126 VAL B CA 1
ATOM 7420 C C . VAL B 1 126 ? 8.844 1.749 15.016 1 87.88 126 VAL B C 1
ATOM 7422 O O . VAL B 1 126 ? 7.859 2.33 15.484 1 87.88 126 VAL B O 1
ATOM 7425 N N . ARG B 1 127 ? 9.945 1.729 15.672 1 85.88 127 ARG B N 1
ATOM 7426 C CA . ARG B 1 127 ? 9.992 1.954 17.109 1 85.88 127 ARG B CA 1
ATOM 7427 C C . ARG B 1 127 ? 10.32 3.41 17.422 1 85.88 127 ARG B C 1
ATOM 7429 O O . ARG B 1 127 ? 10.117 3.867 18.547 1 85.88 127 ARG B O 1
ATOM 7436 N N . ASN B 1 128 ? 10.852 4.137 16.484 1 90.94 128 ASN B N 1
ATOM 7437 C CA . ASN B 1 128 ? 11.234 5.512 16.766 1 90.94 128 ASN B CA 1
ATOM 7438 C C . ASN B 1 128 ? 10.391 6.508 15.977 1 90.94 128 ASN B C 1
ATOM 7440 O O . ASN B 1 128 ? 9.445 7.09 16.516 1 90.94 128 ASN B O 1
ATOM 7444 N N . LEU B 1 129 ? 10.5 6.516 14.703 1 93.5 129 LEU B N 1
ATOM 7445 C CA . LEU B 1 129 ? 9.82 7.512 13.883 1 93.5 129 LEU B CA 1
ATOM 7446 C C . LEU B 1 129 ? 8.32 7.258 13.844 1 93.5 129 LEU B C 1
ATOM 7448 O O . LEU B 1 129 ? 7.523 8.195 13.914 1 93.5 129 LEU B O 1
ATOM 7452 N N . ALA B 1 130 ? 7.918 5.961 13.758 1 91.44 130 ALA B N 1
ATOM 7453 C CA . ALA B 1 130 ? 6.508 5.625 13.602 1 91.44 130 ALA B CA 1
ATOM 7454 C C . ALA B 1 130 ? 5.797 5.578 14.945 1 91.44 130 ALA B C 1
ATOM 7456 O O . ALA B 1 130 ? 4.57 5.707 15.016 1 91.44 130 ALA B O 1
ATOM 7457 N N . ASP B 1 131 ? 6.5 5.371 15.977 1 87.38 131 ASP B N 1
ATOM 7458 C CA . ASP B 1 131 ? 5.926 5.07 17.281 1 87.38 131 ASP B CA 1
ATOM 7459 C C . ASP B 1 131 ? 5.078 6.234 17.797 1 87.38 131 ASP B C 1
ATOM 7461 O O . ASP B 1 131 ? 5.523 7.383 17.781 1 87.38 131 ASP B O 1
ATOM 7465 N N . ARG B 1 132 ? 3.939 5.906 18.281 1 80.81 132 ARG B N 1
ATOM 7466 C CA . ARG B 1 132 ? 2.992 6.914 18.75 1 80.81 132 ARG B CA 1
ATOM 7467 C C . ARG B 1 132 ? 3.541 7.66 19.969 1 80.81 132 ARG B C 1
ATOM 7469 O O . ARG B 1 132 ? 3.195 8.82 20.188 1 80.81 132 ARG B O 1
ATOM 7476 N N . GLU B 1 133 ? 4.379 7.043 20.703 1 80.38 133 GLU B N 1
ATOM 7477 C CA . GLU B 1 133 ? 4.91 7.652 21.906 1 80.38 133 GLU B CA 1
ATOM 7478 C C . GLU B 1 133 ? 6.234 8.359 21.641 1 80.38 133 GLU B C 1
ATOM 7480 O O . GLU B 1 133 ? 6.859 8.898 22.562 1 80.38 133 GLU B O 1
ATOM 7485 N N . ARG B 1 134 ? 6.613 8.375 20.422 1 90.5 134 ARG B N 1
ATOM 7486 C CA . ARG B 1 134 ? 7.848 9.055 20.047 1 90.5 134 ARG B CA 1
ATOM 7487 C C . ARG B 1 134 ? 7.602 10.086 18.953 1 90.5 134 ARG B C 1
ATOM 7489 O O . ARG B 1 134 ? 6.797 11.008 19.125 1 90.5 134 ARG B O 1
ATOM 7496 N N . TYR B 1 135 ? 8.117 9.883 17.703 1 92 135 TYR B N 1
ATOM 7497 C CA . TYR B 1 135 ? 7.945 10.93 16.688 1 92 135 TYR B CA 1
ATOM 7498 C C . TYR B 1 135 ? 6.562 10.844 16.062 1 92 135 TYR B C 1
ATOM 7500 O O . TYR B 1 135 ? 6.074 11.828 15.492 1 92 135 TYR B O 1
ATOM 7508 N N . ASN B 1 136 ? 5.855 9.695 16.062 1 89.94 136 ASN B N 1
ATOM 7509 C CA . ASN B 1 136 ? 4.492 9.516 15.578 1 89.94 136 ASN B CA 1
ATOM 7510 C C . ASN B 1 136 ? 4.309 10.148 14.203 1 89.94 136 ASN B C 1
ATOM 7512 O O . ASN B 1 136 ? 3.396 10.953 14 1 89.94 136 ASN B O 1
ATOM 7516 N N . VAL B 1 137 ? 5.082 9.805 13.242 1 93.94 137 VAL B N 1
ATOM 7517 C CA . VAL B 1 137 ? 5.129 10.453 11.938 1 93.94 137 VAL B CA 1
ATOM 7518 C C . VAL B 1 137 ? 4.062 9.859 11.023 1 93.94 137 VAL B C 1
ATOM 7520 O O . VAL B 1 137 ? 3.697 10.453 10.008 1 93.94 137 VAL B O 1
ATOM 7523 N N . LEU B 1 138 ? 3.406 8.742 11.328 1 93.94 138 LEU B N 1
ATOM 7524 C CA . LEU B 1 138 ? 2.578 7.969 10.406 1 93.94 138 LEU B CA 1
ATOM 7525 C C . LEU B 1 138 ? 1.392 8.797 9.922 1 93.94 138 LEU B C 1
ATOM 7527 O O . LEU B 1 138 ? 1.08 8.797 8.727 1 93.94 138 LEU B O 1
ATOM 7531 N N . PRO B 1 139 ? 0.619 9.539 10.797 1 89.81 139 PRO B N 1
ATOM 7532 C CA . PRO B 1 139 ? -0.495 10.344 10.297 1 89.81 139 PRO B CA 1
ATOM 7533 C C . PRO B 1 139 ? -0.057 11.367 9.242 1 89.81 139 PRO B C 1
ATOM 7535 O O . PRO B 1 139 ? -0.725 11.531 8.219 1 89.81 139 PRO B O 1
ATOM 7538 N N . SER B 1 140 ? 1.12 12.023 9.5 1 92.69 140 SER B N 1
ATOM 7539 C CA . SER B 1 140 ? 1.642 13.008 8.555 1 92.69 140 SER B CA 1
ATOM 7540 C C . SER B 1 140 ? 2.078 12.344 7.254 1 92.69 140 SER B C 1
ATOM 7542 O O . SER B 1 140 ? 1.946 12.93 6.176 1 92.69 140 SER B O 1
ATOM 7544 N N . LEU B 1 141 ? 2.639 11.164 7.387 1 95.56 141 LEU B N 1
ATOM 7545 C CA . LEU B 1 141 ? 3.059 10.438 6.191 1 95.56 141 LEU B CA 1
ATOM 7546 C C . LEU B 1 141 ? 1.854 10.062 5.336 1 95.56 141 LEU B C 1
ATOM 7548 O O . LEU B 1 141 ? 1.896 10.18 4.109 1 95.56 141 LEU B O 1
ATOM 7552 N N . ILE B 1 142 ? 0.777 9.523 5.934 1 95.06 142 ILE B N 1
ATOM 7553 C CA . ILE B 1 142 ? -0.437 9.125 5.227 1 95.06 142 ILE B CA 1
ATOM 7554 C C . ILE B 1 142 ? -0.989 10.312 4.441 1 95.06 142 ILE B C 1
ATOM 7556 O O . ILE B 1 142 ? -1.407 10.164 3.293 1 95.06 142 ILE B O 1
ATOM 7560 N N . LYS B 1 143 ? -0.958 11.461 5.055 1 91.19 143 LYS B N 1
ATOM 7561 C CA . LYS B 1 143 ? -1.396 12.68 4.383 1 91.19 143 LYS B CA 1
ATOM 7562 C C . LYS B 1 143 ? -0.468 13.031 3.225 1 91.19 143 LYS B C 1
ATOM 7564 O O . LYS B 1 143 ? -0.93 13.367 2.131 1 91.19 143 LYS B O 1
ATOM 7569 N N . ALA B 1 144 ? 0.887 12.992 3.463 1 91.69 144 ALA B N 1
ATOM 7570 C CA . ALA B 1 144 ? 1.876 13.344 2.447 1 91.69 144 ALA B CA 1
ATOM 7571 C C . ALA B 1 144 ? 1.777 12.414 1.24 1 91.69 144 ALA B C 1
ATOM 7573 O O . ALA B 1 144 ? 2.061 12.812 0.111 1 91.69 144 ALA B O 1
ATOM 7574 N N . LEU B 1 145 ? 1.313 11.188 1.491 1 94 145 LEU B N 1
ATOM 7575 C CA . LEU B 1 145 ? 1.166 10.211 0.421 1 94 145 LEU B CA 1
ATOM 7576 C C . LEU B 1 145 ? -0.132 10.43 -0.347 1 94 145 LEU B C 1
ATOM 7578 O O . LEU B 1 145 ? -0.345 9.836 -1.404 1 94 145 LEU B O 1
ATOM 7582 N N . GLY B 1 146 ? -0.985 11.242 0.186 1 91 146 GLY B N 1
ATOM 7583 C CA . GLY B 1 146 ? -2.225 11.594 -0.49 1 91 146 GLY B CA 1
ATOM 7584 C C . GLY B 1 146 ? -3.338 10.594 -0.248 1 91 146 GLY B C 1
ATOM 7585 O O . GLY B 1 146 ? -4.289 10.508 -1.029 1 91 146 GLY B O 1
ATOM 7586 N N . TRP B 1 147 ? -3.205 9.773 0.774 1 92.62 147 TRP B N 1
ATOM 7587 C CA . TRP B 1 147 ? -4.207 8.75 1.04 1 92.62 147 TRP B CA 1
ATOM 7588 C C . TRP B 1 147 ? -5.406 9.336 1.774 1 92.62 147 TRP B C 1
ATOM 7590 O O . TRP B 1 147 ? -6.492 8.75 1.771 1 92.62 147 TRP B O 1
ATOM 7600 N N . ILE B 1 148 ? -5.16 10.469 2.52 1 86.25 148 ILE B N 1
ATOM 7601 C CA . ILE B 1 148 ? -6.215 11.227 3.193 1 86.25 148 ILE B CA 1
ATOM 7602 C C . ILE B 1 148 ? -5.973 12.727 3.014 1 86.25 148 ILE B C 1
ATOM 7604 O O . ILE B 1 148 ? -4.859 13.141 2.688 1 86.25 148 ILE B O 1
ATOM 7608 N N . ASP B 1 149 ? -6.984 13.469 3.334 1 80.69 149 ASP B N 1
ATOM 7609 C CA . ASP B 1 149 ? -6.895 14.906 3.104 1 80.69 149 ASP B CA 1
ATOM 7610 C C . ASP B 1 149 ? -6.344 15.625 4.332 1 80.69 149 ASP B C 1
ATOM 7612 O O . ASP B 1 149 ? -5.664 16.641 4.211 1 80.69 149 ASP B O 1
ATOM 7616 N N . SER B 1 150 ? -6.727 15.102 5.496 1 79.56 150 SER B N 1
ATOM 7617 C CA . SER B 1 150 ? -6.273 15.719 6.742 1 79.56 150 SER B CA 1
ATOM 7618 C C . SER B 1 150 ? -5.961 14.664 7.797 1 79.56 150 SER B C 1
ATOM 7620 O O . SER B 1 150 ? -6.531 13.57 7.777 1 79.56 150 SER B O 1
ATOM 7622 N N . VAL B 1 151 ? -5.102 15.023 8.656 1 78.69 151 VAL B N 1
ATOM 7623 C CA . VAL B 1 151 ? -4.711 14.109 9.719 1 78.69 151 VAL B CA 1
ATOM 7624 C C . VAL B 1 151 ? -5.914 13.82 10.617 1 78.69 151 VAL B C 1
ATOM 7626 O O . VAL B 1 151 ? -6.059 12.703 11.133 1 78.69 151 VAL B O 1
ATOM 7629 N N . GLU B 1 152 ? -6.746 14.742 10.75 1 68.31 152 GLU B N 1
ATOM 7630 C CA . GLU B 1 152 ? -7.934 14.57 11.578 1 68.31 152 GLU B CA 1
ATOM 7631 C C . GLU B 1 152 ? -8.867 13.516 11 1 68.31 152 GLU B C 1
ATOM 7633 O O . GLU B 1 152 ? -9.539 12.797 11.75 1 68.31 152 GLU B O 1
ATOM 7638 N N . GLN B 1 153 ? -8.828 13.438 9.781 1 75.25 153 GLN B N 1
ATOM 7639 C CA . GLN B 1 153 ? -9.664 12.453 9.102 1 75.25 153 GLN B CA 1
ATOM 7640 C C . GLN B 1 153 ? -9.305 11.031 9.508 1 75.25 153 GLN B C 1
ATOM 7642 O O . GLN B 1 153 ? -10.156 10.148 9.539 1 75.25 153 GLN B O 1
ATOM 7647 N N . LEU B 1 154 ? -8.086 10.867 9.805 1 79.62 154 LEU B N 1
ATOM 7648 C CA . LEU B 1 154 ? -7.609 9.539 10.188 1 79.62 154 LEU B CA 1
ATOM 7649 C C . LEU B 1 154 ? -8.312 9.055 11.453 1 79.62 154 LEU B C 1
ATOM 7651 O O . LEU B 1 154 ? -8.539 7.859 11.625 1 79.62 154 LEU B O 1
ATOM 7655 N N . ASP B 1 155 ? -8.719 10.016 12.219 1 67.06 155 ASP B N 1
ATOM 7656 C CA . ASP B 1 155 ? -9.383 9.656 13.469 1 67.06 155 ASP B CA 1
ATOM 7657 C C . ASP B 1 155 ? -10.883 9.469 13.258 1 67.06 155 ASP B C 1
ATOM 7659 O O . ASP B 1 155 ? -11.578 8.914 14.117 1 67.06 155 ASP B O 1
ATOM 7663 N N . GLU B 1 156 ? -11.305 9.867 12.117 1 65.69 156 GLU B N 1
ATOM 7664 C CA . GLU B 1 156 ? -12.734 9.844 11.859 1 65.69 156 GLU B CA 1
ATOM 7665 C C . GLU B 1 156 ? -13.133 8.617 11.047 1 65.69 156 GLU B C 1
ATOM 7667 O O . GLU B 1 156 ? -14.32 8.312 10.898 1 65.69 156 GLU B O 1
ATOM 7672 N N . ILE B 1 157 ? -12.211 7.875 10.57 1 77.69 157 ILE B N 1
ATOM 7673 C CA . ILE B 1 157 ? -12.531 6.699 9.766 1 77.69 157 ILE B CA 1
ATOM 7674 C C . ILE B 1 157 ? -12.617 5.469 10.672 1 77.69 157 ILE B C 1
ATOM 7676 O O . ILE B 1 157 ? -12.188 5.508 11.828 1 77.69 157 ILE B O 1
ATOM 7680 N N . ASN B 1 158 ? -13.25 4.438 10.164 1 76.94 158 ASN B N 1
ATOM 7681 C CA . ASN B 1 158 ? -13.391 3.221 10.953 1 76.94 158 ASN B CA 1
ATOM 7682 C C . ASN B 1 158 ? -12.031 2.598 11.258 1 76.94 158 ASN B C 1
ATOM 7684 O O . ASN B 1 158 ? -11.055 2.832 10.547 1 76.94 158 ASN B O 1
ATOM 7688 N N . GLU B 1 159 ? -11.945 1.77 12.25 1 76.12 159 GLU B N 1
ATOM 7689 C CA . GLU B 1 159 ? -10.688 1.262 12.797 1 76.12 159 GLU B CA 1
ATOM 7690 C C . GLU B 1 159 ? -9.992 0.331 11.805 1 76.12 159 GLU B C 1
ATOM 7692 O O . GLU B 1 159 ? -8.758 0.278 11.75 1 76.12 159 GLU B O 1
ATOM 7697 N N . ALA B 1 160 ? -10.789 -0.399 11.055 1 82.81 160 ALA B N 1
ATOM 7698 C CA . ALA B 1 160 ? -10.188 -1.296 10.07 1 82.81 160 ALA B CA 1
ATOM 7699 C C . ALA B 1 160 ? -9.469 -0.508 8.984 1 82.81 160 ALA B C 1
ATOM 7701 O O . ALA B 1 160 ? -8.375 -0.882 8.555 1 82.81 160 ALA B O 1
ATOM 7702 N N . ASP B 1 161 ? -10.117 0.562 8.555 1 87.5 161 ASP B N 1
ATOM 7703 C CA . ASP B 1 161 ? -9.5 1.444 7.566 1 87.5 161 ASP B CA 1
ATOM 7704 C C . ASP B 1 161 ? -8.266 2.139 8.148 1 87.5 161 ASP B C 1
ATOM 7706 O O . ASP B 1 161 ? -7.254 2.285 7.461 1 87.5 161 ASP B O 1
ATOM 7710 N N . ARG B 1 162 ? -8.445 2.557 9.32 1 85.31 162 ARG B N 1
ATOM 7711 C CA . ARG B 1 162 ? -7.336 3.223 9.992 1 85.31 162 ARG B CA 1
ATOM 7712 C C . ARG B 1 162 ? -6.125 2.299 10.109 1 85.31 162 ARG B C 1
ATOM 7714 O O . ARG B 1 162 ? -4.996 2.709 9.836 1 85.31 162 ARG B O 1
ATOM 7721 N N . LEU B 1 163 ? -6.383 1.1 10.516 1 87.81 163 LEU B N 1
ATOM 7722 C CA . LEU B 1 163 ? -5.305 0.123 10.641 1 87.81 163 LEU B CA 1
ATOM 7723 C C . LEU B 1 163 ? -4.637 -0.128 9.297 1 87.81 163 LEU B C 1
ATOM 7725 O O . LEU B 1 163 ? -3.414 -0.262 9.219 1 87.81 163 LEU B O 1
ATOM 7729 N N . ARG B 1 164 ? -5.414 -0.275 8.242 1 91 164 ARG B N 1
ATOM 7730 C CA . ARG B 1 164 ? -4.887 -0.49 6.902 1 91 164 ARG B CA 1
ATOM 7731 C C . ARG B 1 164 ? -3.938 0.632 6.5 1 91 164 ARG B C 1
ATOM 7733 O O . ARG B 1 164 ? -2.822 0.373 6.039 1 91 164 ARG B O 1
ATOM 7740 N N . LEU B 1 165 ? -4.414 1.854 6.703 1 91.38 165 LEU B N 1
ATOM 7741 C CA . LEU B 1 165 ? -3.617 3.016 6.32 1 91.38 165 LEU B CA 1
ATOM 7742 C C . LEU B 1 165 ? -2.342 3.098 7.152 1 91.38 165 LEU B C 1
ATOM 7744 O O . LEU B 1 165 ? -1.256 3.314 6.613 1 91.38 165 LEU B O 1
ATOM 7748 N N . LEU B 1 166 ? -2.475 2.92 8.438 1 90 166 LEU B N 1
ATOM 7749 C CA . LEU B 1 166 ? -1.325 2.994 9.336 1 90 166 LEU B CA 1
ATOM 7750 C C . LEU B 1 166 ? -0.322 1.889 9.023 1 90 166 LEU B C 1
ATOM 7752 O O . LEU B 1 166 ? 0.888 2.127 9.008 1 90 166 LEU B O 1
ATOM 7756 N N . SER B 1 167 ? -0.786 0.714 8.773 1 90.44 167 SER B N 1
ATOM 7757 C CA . SER B 1 167 ? 0.083 -0.421 8.484 1 90.44 167 SER B CA 1
ATOM 7758 C C . SER B 1 167 ? 0.852 -0.209 7.184 1 90.44 167 SER B C 1
ATOM 7760 O O . SER B 1 167 ? 2.051 -0.484 7.113 1 90.44 167 SER B O 1
ATOM 7762 N N . ASN B 1 168 ? 0.158 0.195 6.188 1 92.88 168 ASN B N 1
ATOM 7763 C CA . ASN B 1 168 ? 0.814 0.442 4.906 1 92.88 168 ASN B CA 1
ATOM 7764 C C . ASN B 1 168 ? 1.846 1.562 5.012 1 92.88 168 ASN B C 1
ATOM 7766 O O . ASN B 1 168 ? 2.926 1.473 4.426 1 92.88 168 ASN B O 1
ATOM 7770 N N . ALA B 1 169 ? 1.453 2.607 5.734 1 93.62 169 ALA B N 1
ATOM 7771 C CA . ALA B 1 169 ? 2.381 3.719 5.922 1 93.62 169 ALA B CA 1
ATOM 7772 C C . ALA B 1 169 ? 3.629 3.271 6.676 1 93.62 169 ALA B C 1
ATOM 7774 O O . ALA B 1 169 ? 4.742 3.688 6.348 1 93.62 169 ALA B O 1
ATOM 7775 N N . GLN B 1 170 ? 3.443 2.494 7.672 1 92.25 170 GLN B N 1
ATOM 7776 C CA . GLN B 1 170 ? 4.57 1.999 8.453 1 92.25 170 GLN B CA 1
ATOM 7777 C C . GLN B 1 170 ? 5.504 1.146 7.598 1 92.25 170 GLN B C 1
ATOM 7779 O O . GLN B 1 170 ? 6.723 1.207 7.75 1 92.25 170 GLN B O 1
ATOM 7784 N N . SER B 1 171 ? 4.895 0.355 6.781 1 92.12 171 SER B N 1
ATOM 7785 C CA . SER B 1 171 ? 5.688 -0.465 5.875 1 92.12 171 SER B CA 1
ATOM 7786 C C . SER B 1 171 ? 6.535 0.399 4.945 1 92.12 171 SER B C 1
ATOM 7788 O O . SER B 1 171 ? 7.719 0.13 4.746 1 92.12 171 SER B O 1
ATOM 7790 N N . GLU B 1 172 ? 5.953 1.415 4.406 1 94.94 172 GLU B N 1
ATOM 7791 C CA . GLU B 1 172 ? 6.676 2.314 3.51 1 94.94 172 GLU B CA 1
ATOM 7792 C C . GLU B 1 172 ? 7.773 3.07 4.258 1 94.94 172 GLU B C 1
ATOM 7794 O O . GLU B 1 172 ? 8.852 3.301 3.713 1 94.94 172 GLU B O 1
ATOM 7799 N N . LEU B 1 173 ? 7.434 3.459 5.449 1 95 173 LEU B N 1
ATOM 7800 C CA . LEU B 1 173 ? 8.422 4.172 6.254 1 95 173 LEU B CA 1
ATOM 7801 C C . LEU B 1 173 ? 9.617 3.279 6.562 1 95 173 LEU B C 1
ATOM 7803 O O . LEU B 1 173 ? 10.766 3.711 6.445 1 95 173 LEU B O 1
ATOM 7807 N N . ASN B 1 174 ? 9.328 2.084 7.012 1 92.38 174 ASN B N 1
ATOM 7808 C CA . ASN B 1 174 ? 10.406 1.151 7.32 1 92.38 174 ASN B CA 1
ATOM 7809 C C . ASN B 1 174 ? 11.281 0.874 6.098 1 92.38 174 ASN B C 1
ATOM 7811 O O . ASN B 1 174 ? 12.5 0.775 6.211 1 92.38 174 ASN B O 1
ATOM 7815 N N . TYR B 1 175 ? 10.695 0.756 4.957 1 94.94 175 TYR B N 1
ATOM 7816 C CA . TYR B 1 175 ? 11.43 0.572 3.709 1 94.94 175 TYR B CA 1
ATOM 7817 C C . TYR B 1 175 ? 12.289 1.79 3.396 1 94.94 175 TYR B C 1
ATOM 7819 O O . TYR B 1 175 ? 13.445 1.653 2.98 1 94.94 175 TYR B O 1
ATOM 7827 N N . ALA B 1 176 ? 11.672 2.957 3.592 1 96.88 176 ALA B N 1
ATOM 7828 C CA . ALA B 1 176 ? 12.383 4.207 3.334 1 96.88 176 ALA B CA 1
ATOM 7829 C C . ALA B 1 176 ? 13.641 4.305 4.188 1 96.88 176 ALA B C 1
ATOM 7831 O O . ALA B 1 176 ? 14.68 4.785 3.721 1 96.88 176 ALA B O 1
ATOM 7832 N N . VAL B 1 177 ? 13.516 3.904 5.41 1 95.69 177 VAL B N 1
ATOM 7833 C CA . VAL B 1 177 ? 14.656 3.941 6.328 1 95.69 177 VAL B CA 1
ATOM 7834 C C . VAL B 1 177 ? 15.766 3.039 5.801 1 95.69 177 VAL B C 1
ATOM 7836 O O . VAL B 1 177 ? 16.922 3.467 5.684 1 95.69 177 VAL B O 1
ATOM 7839 N N . HIS B 1 178 ? 15.43 1.802 5.5 1 93.12 178 HIS B N 1
ATOM 7840 C CA . HIS B 1 178 ? 16.438 0.876 4.992 1 93.12 178 HIS B CA 1
ATOM 7841 C C . HIS B 1 178 ? 17.078 1.402 3.707 1 93.12 178 HIS B C 1
ATOM 7843 O O . HIS B 1 178 ? 18.297 1.353 3.549 1 93.12 178 HIS B O 1
ATOM 7849 N N . PHE B 1 179 ? 16.281 1.896 2.795 1 95 179 PHE B N 1
ATOM 7850 C CA . PHE B 1 179 ? 16.734 2.445 1.521 1 95 179 PHE B CA 1
ATOM 7851 C C . PHE B 1 179 ? 17.703 3.592 1.743 1 95 179 PHE B C 1
ATOM 7853 O O . PHE B 1 179 ? 18.75 3.658 1.089 1 95 179 PHE B O 1
ATOM 7860 N N . SER B 1 180 ? 17.344 4.473 2.641 1 96.44 180 SER B N 1
ATOM 7861 C CA . SER B 1 180 ? 18.141 5.68 2.881 1 96.44 180 SER B CA 1
ATOM 7862 C C . SER B 1 180 ? 19.5 5.34 3.473 1 96.44 180 SER B C 1
ATOM 7864 O O . SER B 1 180 ? 20.5 5.969 3.131 1 96.44 180 SER B O 1
ATOM 7866 N N . PHE B 1 181 ? 19.516 4.426 4.398 1 94.12 181 PHE B N 1
ATOM 7867 C CA . PHE B 1 181 ? 20.797 4.02 4.996 1 94.12 181 PHE B CA 1
ATOM 7868 C C . PHE B 1 181 ? 21.688 3.344 3.963 1 94.12 181 PHE B C 1
ATOM 7870 O O . PHE B 1 181 ? 22.906 3.533 3.965 1 94.12 181 PHE B O 1
ATOM 7877 N N . GLN B 1 182 ? 21.094 2.545 3.09 1 88.69 182 GLN B N 1
ATOM 7878 C CA . GLN B 1 182 ? 21.859 1.952 1.999 1 88.69 182 GLN B CA 1
ATOM 7879 C C . GLN B 1 182 ? 22.438 3.027 1.079 1 88.69 182 GLN B C 1
ATOM 7881 O O . GLN B 1 182 ? 23.594 2.951 0.672 1 88.69 182 GLN B O 1
ATOM 7886 N N . GLN B 1 183 ? 21.594 4.039 0.775 1 89.88 183 GLN B N 1
ATOM 7887 C CA . GLN B 1 183 ? 22.031 5.129 -0.092 1 89.88 183 GLN B CA 1
ATOM 7888 C C . GLN B 1 183 ? 23.172 5.926 0.553 1 89.88 183 GLN B C 1
ATOM 7890 O O . GLN B 1 183 ? 24.047 6.426 -0.141 1 89.88 183 GLN B O 1
ATOM 7895 N N . ALA B 1 184 ? 23.109 6.027 1.881 1 92.19 184 ALA B N 1
ATOM 7896 C CA . ALA B 1 184 ? 24.141 6.762 2.631 1 92.19 184 ALA B CA 1
ATOM 7897 C C . ALA B 1 184 ? 25.359 5.895 2.875 1 92.19 184 ALA B C 1
ATOM 7899 O O . ALA B 1 184 ? 26.328 6.344 3.49 1 92.19 184 ALA B O 1
ATOM 7900 N N . ASN B 1 185 ? 25.344 4.648 2.475 1 89.25 185 ASN B N 1
ATOM 7901 C CA . ASN B 1 185 ? 26.438 3.693 2.641 1 89.25 185 ASN B CA 1
ATOM 7902 C C . ASN B 1 185 ? 26.719 3.418 4.113 1 89.25 185 ASN B C 1
ATOM 7904 O O . ASN B 1 185 ? 27.875 3.416 4.535 1 89.25 185 ASN B O 1
ATOM 7908 N N . ILE B 1 186 ? 25.688 3.416 4.875 1 88.88 186 ILE B N 1
ATOM 7909 C CA . ILE B 1 186 ? 25.75 3.047 6.281 1 88.88 186 ILE B CA 1
ATOM 7910 C C . ILE B 1 186 ? 25.125 1.67 6.488 1 88.88 186 ILE B C 1
ATOM 7912 O O . ILE B 1 186 ? 24.031 1.401 5.992 1 88.88 186 ILE B O 1
ATOM 7916 N N . ARG B 1 187 ? 25.812 0.828 7.227 1 81.88 187 ARG B N 1
ATOM 7917 C CA . ARG B 1 187 ? 25.359 -0.544 7.418 1 81.88 187 ARG B CA 1
ATOM 7918 C C . ARG B 1 187 ? 24.094 -0.586 8.273 1 81.88 187 ARG B C 1
ATOM 7920 O O . ARG B 1 187 ? 23.984 0.143 9.266 1 81.88 187 ARG B O 1
ATOM 7927 N N . MET B 1 188 ? 23.203 -1.373 7.793 1 87 188 MET B N 1
ATOM 7928 C CA . MET B 1 188 ? 21.953 -1.611 8.5 1 87 188 MET B CA 1
ATOM 7929 C C . MET B 1 188 ? 21.453 -3.037 8.266 1 87 188 MET B C 1
ATOM 7931 O O . MET B 1 188 ? 21.641 -3.598 7.188 1 87 188 MET B O 1
ATOM 7935 N N . THR B 1 189 ? 20.938 -3.598 9.297 1 78.25 189 THR B N 1
ATOM 7936 C CA . THR B 1 189 ? 20.375 -4.941 9.172 1 78.25 189 THR B CA 1
ATOM 7937 C C . THR B 1 189 ? 18.859 -4.879 8.93 1 78.25 189 THR B C 1
ATOM 7939 O O . THR B 1 189 ? 18.156 -4.09 9.57 1 78.25 189 THR B O 1
ATOM 7942 N N . ASP B 1 190 ? 18.422 -5.68 7.98 1 78 190 ASP B N 1
ATOM 7943 C CA . ASP B 1 190 ? 16.984 -5.727 7.723 1 78 190 ASP B CA 1
ATOM 7944 C C . ASP B 1 190 ? 16.297 -6.715 8.656 1 78 190 ASP B C 1
ATOM 7946 O O . ASP B 1 190 ? 16.906 -7.684 9.109 1 78 190 ASP B O 1
ATOM 7950 N N . THR B 1 191 ? 15.07 -6.566 8.867 1 79.94 191 THR B N 1
ATOM 7951 C CA . THR B 1 191 ? 14.266 -7.273 9.852 1 79.94 191 THR B CA 1
ATOM 7952 C C . THR B 1 191 ? 14.195 -8.766 9.531 1 79.94 191 THR B C 1
ATOM 7954 O O . THR B 1 191 ? 14.312 -9.602 10.422 1 79.94 191 THR B O 1
ATOM 7957 N N . LEU B 1 192 ? 13.922 -9.141 8.297 1 74.94 192 LEU B N 1
ATOM 7958 C CA . LEU B 1 192 ? 13.766 -10.547 7.93 1 74.94 192 LEU B CA 1
ATOM 7959 C C . LEU B 1 192 ? 15.062 -11.312 8.148 1 74.94 192 LEU B C 1
ATOM 7961 O O . LEU B 1 192 ? 15.047 -12.43 8.664 1 74.94 192 LEU B O 1
ATOM 7965 N N . THR B 1 193 ? 16.188 -10.711 7.75 1 70.44 193 THR B N 1
ATOM 7966 C CA . THR B 1 193 ? 17.484 -11.336 7.918 1 70.44 193 THR B CA 1
ATOM 7967 C C . THR B 1 193 ? 17.828 -11.5 9.398 1 70.44 193 THR B C 1
ATOM 7969 O O . THR B 1 193 ? 18.297 -12.555 9.82 1 70.44 193 THR B O 1
ATOM 7972 N N . ALA B 1 194 ? 17.609 -10.445 10.141 1 75.19 194 ALA B N 1
ATOM 7973 C CA . ALA B 1 194 ? 17.891 -10.492 11.57 1 75.19 194 ALA B CA 1
ATOM 7974 C C . ALA B 1 194 ? 17.062 -11.586 12.25 1 75.19 194 ALA B C 1
ATOM 7976 O O . ALA B 1 194 ? 17.578 -12.305 13.117 1 75.19 194 ALA B O 1
ATOM 7977 N N . SER B 1 195 ? 15.82 -11.688 11.891 1 74.44 195 SER B N 1
ATOM 7978 C CA . SER B 1 195 ? 14.945 -12.703 12.469 1 74.44 195 SER B CA 1
ATOM 7979 C C . SER B 1 195 ? 15.398 -14.109 12.094 1 74.44 195 SER B C 1
ATOM 7981 O O . SER B 1 195 ? 15.383 -15.008 12.93 1 74.44 195 SER B O 1
ATOM 7983 N N . ALA B 1 196 ? 15.766 -14.305 10.836 1 65.94 196 ALA B N 1
ATOM 7984 C CA . ALA B 1 196 ? 16.234 -15.609 10.375 1 65.94 196 ALA B CA 1
ATOM 7985 C C . ALA B 1 196 ? 17.516 -16.016 11.094 1 65.94 196 ALA B C 1
ATOM 7987 O O . ALA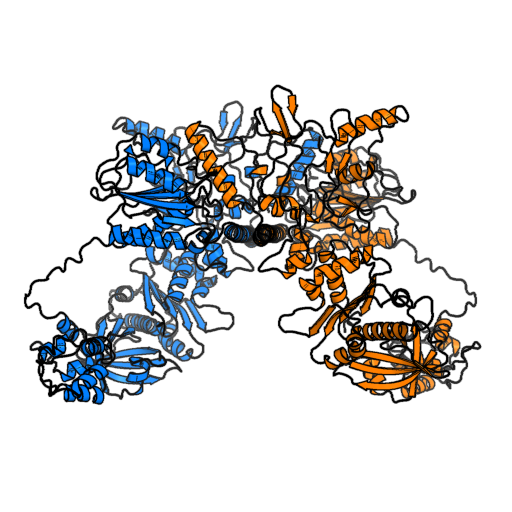 B 1 196 ? 17.703 -17.188 11.43 1 65.94 196 ALA B O 1
ATOM 7988 N N . MET B 1 197 ? 18.391 -15.039 11.266 1 64.56 197 MET B N 1
ATOM 7989 C CA . MET B 1 197 ? 19.641 -15.297 11.953 1 64.56 197 MET B CA 1
ATOM 7990 C C . MET B 1 197 ? 19.406 -15.766 13.391 1 64.56 197 MET B C 1
ATOM 7992 O O . MET B 1 197 ? 20.031 -16.703 13.859 1 64.56 197 MET B O 1
ATOM 7996 N N . TYR B 1 198 ? 18.531 -15.102 13.984 1 70.5 198 TYR B N 1
ATOM 7997 C CA . TYR B 1 198 ? 18.203 -15.492 15.344 1 70.5 198 TYR B CA 1
ATOM 7998 C C . TYR B 1 198 ? 17.625 -16.906 15.383 1 70.5 198 TYR B C 1
ATOM 8000 O O . TYR B 1 198 ? 18 -17.719 16.234 1 70.5 198 TYR B O 1
ATOM 8008 N N . CYS B 1 199 ? 16.656 -17.156 14.5 1 67.25 199 CYS B N 1
ATOM 8009 C CA . CYS B 1 199 ? 16 -18.453 14.469 1 67.25 199 CYS B CA 1
ATOM 8010 C C . CYS B 1 199 ? 17 -19.578 14.219 1 67.25 199 CYS B C 1
ATOM 8012 O O . CYS B 1 199 ? 16.938 -20.641 14.844 1 67.25 199 CYS B O 1
ATOM 8014 N N . ASN B 1 200 ? 17.906 -19.297 13.305 1 59.5 200 ASN B N 1
ATOM 8015 C CA . ASN B 1 200 ? 18.938 -20.281 13.016 1 59.5 200 ASN B CA 1
ATOM 8016 C C . ASN B 1 200 ? 19.797 -20.578 14.25 1 59.5 200 ASN B C 1
ATOM 8018 O O . ASN B 1 200 ? 20.125 -21.734 14.531 1 59.5 200 ASN B O 1
ATOM 8022 N N . TYR B 1 201 ? 20.172 -19.531 14.906 1 63.66 201 TYR B N 1
ATOM 8023 C CA . TYR B 1 201 ? 20.969 -19.688 16.109 1 63.66 201 TYR B CA 1
ATOM 8024 C C . TYR B 1 201 ? 20.203 -20.438 17.188 1 63.66 201 TYR B C 1
ATOM 8026 O O . TYR B 1 201 ? 20.75 -21.297 17.875 1 63.66 201 TYR B O 1
ATOM 8034 N N . ASP B 1 202 ? 19 -20.078 17.344 1 67.12 202 ASP B N 1
ATOM 8035 C CA . ASP B 1 202 ? 18.141 -20.719 18.344 1 67.12 202 ASP B CA 1
ATOM 8036 C C . ASP B 1 202 ? 17.969 -22.203 18.047 1 67.12 202 ASP B C 1
ATOM 8038 O O . ASP B 1 202 ? 17.938 -23.031 18.969 1 67.12 202 ASP B O 1
ATOM 8042 N N . ASP B 1 203 ? 17.828 -22.531 16.797 1 64.19 203 ASP B N 1
ATOM 8043 C CA . ASP B 1 203 ? 17.688 -23.938 16.391 1 64.19 203 ASP B CA 1
ATOM 8044 C C . ASP B 1 203 ? 18.938 -24.734 16.719 1 64.19 203 ASP B C 1
ATOM 8046 O O . ASP B 1 203 ? 18.844 -25.875 17.203 1 64.19 203 ASP B O 1
ATOM 8050 N N . GLU B 1 204 ? 20 -24.078 16.422 1 59.69 204 GLU B N 1
ATOM 8051 C CA . GLU B 1 204 ? 21.266 -24.75 16.734 1 59.69 204 GLU B CA 1
ATOM 8052 C C . GLU B 1 204 ? 21.453 -24.891 18.25 1 59.69 204 GLU B C 1
ATOM 8054 O O . GLU B 1 204 ? 21.984 -25.891 18.719 1 59.69 204 GLU B O 1
ATOM 8059 N N . HIS B 1 205 ? 21.078 -23.891 18.969 1 64.88 205 HIS B N 1
ATOM 8060 C CA . HIS B 1 205 ? 21.156 -23.938 20.422 1 64.88 205 HIS B CA 1
ATOM 8061 C C . HIS B 1 205 ? 20.266 -25.031 20.984 1 64.88 205 HIS B C 1
ATOM 8063 O O . HIS B 1 205 ? 20.672 -25.75 21.906 1 64.88 205 HIS B O 1
ATOM 8069 N N . LEU B 1 206 ? 19.125 -25.141 20.469 1 67.38 206 LEU B N 1
ATOM 8070 C CA . LEU B 1 206 ? 18.203 -26.203 20.859 1 67.38 206 LEU B CA 1
ATOM 8071 C C . LEU B 1 206 ? 18.797 -27.578 20.594 1 67.38 206 LEU B C 1
ATOM 8073 O O . LEU B 1 206 ? 18.703 -28.484 21.422 1 67.38 206 LEU B O 1
ATOM 8077 N N . ARG B 1 207 ? 19.312 -27.734 19.484 1 62.88 207 ARG B N 1
ATOM 8078 C CA . ARG B 1 207 ? 19.891 -29 19.094 1 62.88 207 ARG B CA 1
ATOM 8079 C C . ARG B 1 207 ? 21.047 -29.391 20.016 1 62.88 207 ARG B C 1
ATOM 8081 O O . ARG B 1 207 ? 21.156 -30.547 20.438 1 62.88 207 ARG B O 1
ATOM 8088 N N . LYS B 1 208 ? 21.719 -28.359 20.375 1 61.66 208 LYS B N 1
ATOM 8089 C CA . LYS B 1 208 ? 22.938 -28.594 21.156 1 61.66 208 LYS B CA 1
ATOM 8090 C C . LYS B 1 208 ? 22.609 -28.719 22.641 1 61.66 208 LYS B C 1
ATOM 8092 O O . LYS B 1 208 ? 23.203 -29.547 23.344 1 61.66 208 LYS B O 1
ATOM 8097 N N . HIS B 1 209 ? 21.672 -27.922 23.156 1 63.47 209 HIS B N 1
ATOM 8098 C CA . HIS B 1 209 ? 21.516 -27.797 24.609 1 63.47 209 HIS B CA 1
ATOM 8099 C C . HIS B 1 209 ? 20.156 -28.344 25.047 1 63.47 209 HIS B C 1
ATOM 8101 O O . HIS B 1 209 ? 19.922 -28.516 26.25 1 63.47 209 HIS B O 1
ATOM 8107 N N . GLY B 1 210 ? 19.234 -28.562 24.094 1 63.41 210 GLY B N 1
ATOM 8108 C CA . GLY B 1 210 ? 17.953 -29.188 24.406 1 63.41 210 GLY B CA 1
ATOM 8109 C C . GLY B 1 210 ? 16.891 -28.188 24.812 1 63.41 210 GLY B C 1
ATOM 8110 O O . GLY B 1 210 ? 15.805 -28.562 25.234 1 63.41 210 GLY B O 1
ATOM 8111 N N . PHE B 1 211 ? 17.375 -26.891 24.922 1 66.94 211 PHE B N 1
ATOM 8112 C CA . PHE B 1 211 ? 16.391 -25.875 25.219 1 66.94 211 PHE B CA 1
ATOM 8113 C C . PHE B 1 211 ? 16.594 -24.641 24.359 1 66.94 211 PHE B C 1
ATOM 8115 O O . PHE B 1 211 ? 17.688 -24.406 23.859 1 66.94 211 PHE B O 1
ATOM 8122 N N . ARG B 1 212 ? 15.484 -23.922 24.281 1 69.69 212 ARG B N 1
ATOM 8123 C CA . ARG B 1 212 ? 15.555 -22.703 23.469 1 69.69 212 ARG B CA 1
ATOM 8124 C C . ARG B 1 212 ? 15.961 -21.5 24.312 1 69.69 212 ARG B C 1
ATOM 8126 O O . ARG B 1 212 ? 15.781 -21.5 25.531 1 69.69 212 ARG B O 1
ATOM 8133 N N . LEU B 1 213 ? 16.484 -20.453 23.656 1 63.66 213 LEU B N 1
ATOM 8134 C CA . LEU B 1 213 ? 16.969 -19.266 24.328 1 63.66 213 LEU B CA 1
ATOM 8135 C C . LEU B 1 213 ? 15.805 -18.438 24.875 1 63.66 213 LEU B C 1
ATOM 8137 O O . LEU B 1 213 ? 14.766 -18.328 24.219 1 63.66 213 LEU B O 1
ATOM 8141 N N . PRO B 1 214 ? 15.938 -18.016 26.047 1 61.88 214 PRO B N 1
ATOM 8142 C CA . PRO B 1 214 ? 14.93 -17.062 26.516 1 61.88 214 PRO B CA 1
ATOM 8143 C C . PRO B 1 214 ? 14.922 -15.773 25.703 1 61.88 214 PRO B C 1
ATOM 8145 O O . PRO B 1 214 ? 15.984 -15.305 25.266 1 61.88 214 PRO B O 1
ATOM 8148 N N . ALA B 1 215 ? 13.734 -15.406 25.25 1 60.53 215 ALA B N 1
ATOM 8149 C CA . ALA B 1 215 ? 13.672 -14.195 24.438 1 60.53 215 ALA B CA 1
ATOM 8150 C C . ALA B 1 215 ? 12.547 -13.273 24.891 1 60.53 215 ALA B C 1
ATOM 8152 O O . ALA B 1 215 ? 11.516 -13.742 25.375 1 60.53 215 ALA B O 1
ATOM 8153 N N . ASP B 1 216 ? 12.906 -11.93 24.938 1 61.84 216 ASP B N 1
ATOM 8154 C CA . ASP B 1 216 ? 11.859 -10.922 25.125 1 61.84 216 ASP B CA 1
ATOM 8155 C C . ASP B 1 216 ? 11.156 -10.617 23.812 1 61.84 216 ASP B C 1
ATOM 8157 O O . ASP B 1 216 ? 11.758 -10.062 22.891 1 61.84 216 ASP B O 1
ATOM 8161 N N . PRO B 1 217 ? 9.883 -10.969 23.766 1 60.16 217 PRO B N 1
ATOM 8162 C CA . PRO B 1 217 ? 9.164 -10.812 22.516 1 60.16 217 PRO B CA 1
ATOM 8163 C C . PRO B 1 217 ? 9.133 -9.375 22.016 1 60.16 217 PRO B C 1
ATOM 8165 O O . PRO B 1 217 ? 9.016 -9.133 20.812 1 60.16 217 PRO B O 1
ATOM 8168 N N . TYR B 1 218 ? 9.32 -8.438 22.859 1 61.41 218 TYR B N 1
ATOM 8169 C CA . TYR B 1 218 ? 9.266 -7.035 22.469 1 61.41 218 TYR B CA 1
ATOM 8170 C C . TYR B 1 218 ? 10.43 -6.684 21.547 1 61.41 218 TYR B C 1
ATOM 8172 O O . TYR B 1 218 ? 10.289 -5.848 20.641 1 61.41 218 TYR B O 1
ATOM 8180 N N . TRP B 1 219 ? 11.422 -7.363 21.875 1 60.03 219 TRP B N 1
ATOM 8181 C CA . TRP B 1 219 ? 12.617 -7 21.109 1 60.03 219 TRP B CA 1
ATOM 8182 C C . TRP B 1 219 ? 12.688 -7.773 19.797 1 60.03 219 TRP B C 1
ATOM 8184 O O . TRP B 1 219 ? 13.406 -7.383 18.891 1 60.03 219 TRP B O 1
ATOM 8194 N N . LEU B 1 220 ? 11.93 -8.867 19.922 1 56.84 220 LEU B N 1
ATOM 8195 C CA . LEU B 1 220 ? 12.039 -9.734 18.75 1 56.84 220 LEU B CA 1
ATOM 8196 C C . LEU B 1 220 ? 10.883 -9.5 17.797 1 56.84 220 LEU B C 1
ATOM 8198 O O . LEU B 1 220 ? 10.898 -9.992 16.656 1 56.84 220 LEU B O 1
ATOM 8202 N N . ALA B 1 221 ? 9.875 -8.773 18.281 1 55.25 221 ALA B N 1
ATOM 8203 C CA . ALA B 1 221 ? 8.617 -8.703 17.547 1 55.25 221 ALA B CA 1
ATOM 8204 C C . ALA B 1 221 ? 8.742 -7.816 16.312 1 55.25 221 ALA B C 1
ATOM 8206 O O . ALA B 1 221 ? 9.445 -6.805 16.344 1 55.25 221 ALA B O 1
ATOM 8207 N N . PRO B 1 222 ? 8.32 -8.328 15.195 1 55.28 222 PRO B N 1
ATOM 8208 C CA . PRO B 1 222 ? 8.375 -7.629 13.906 1 55.28 222 PRO B CA 1
ATOM 8209 C C . PRO B 1 222 ? 7.73 -6.242 13.953 1 55.28 222 PRO B C 1
ATOM 8211 O O . PRO B 1 222 ? 6.992 -5.938 14.898 1 55.28 222 PRO B O 1
ATOM 8214 N N . PRO B 1 223 ? 7.926 -5.387 12.867 1 51.81 223 PRO B N 1
ATOM 8215 C CA . PRO B 1 223 ? 7.723 -3.965 12.586 1 51.81 223 PRO B CA 1
ATOM 8216 C C . PRO B 1 223 ? 6.332 -3.475 12.992 1 51.81 223 PRO B C 1
ATOM 8218 O O . PRO B 1 223 ? 6.184 -2.334 13.438 1 51.81 223 PRO B O 1
ATOM 8221 N N . GLN B 1 224 ? 5.16 -4.172 12.805 1 56.72 224 GLN B N 1
ATOM 8222 C CA . GLN B 1 224 ? 3.979 -3.318 12.828 1 56.72 224 GLN B CA 1
ATOM 8223 C C . GLN B 1 224 ? 3.451 -3.146 14.25 1 56.72 224 GLN B C 1
ATOM 8225 O O . GLN B 1 224 ? 2.303 -2.748 14.453 1 56.72 224 GLN B O 1
ATOM 8230 N N . GLY B 1 225 ? 4.383 -3.406 15.211 1 62.03 225 GLY B N 1
ATOM 8231 C CA . GLY B 1 225 ? 3.91 -3.453 16.578 1 62.03 225 GLY B CA 1
ATOM 8232 C C . GLY B 1 225 ? 3.57 -2.086 17.141 1 62.03 225 GLY B C 1
ATOM 8233 O O . GLY B 1 225 ? 2.592 -1.936 17.875 1 62.03 225 GLY B O 1
ATOM 8234 N N . SER B 1 226 ? 4.062 -1.052 16.656 1 61.5 226 SER B N 1
ATOM 8235 C CA . SER B 1 226 ? 3.891 0.214 17.359 1 61.5 226 SER B CA 1
ATOM 8236 C C . SER B 1 226 ? 2.531 0.837 17.062 1 61.5 226 SER B C 1
ATOM 8238 O O . SER B 1 226 ? 2.104 1.771 17.734 1 61.5 226 SER B O 1
ATOM 8240 N N . ILE B 1 227 ? 1.87 0.196 16.125 1 70.12 227 ILE B N 1
ATOM 8241 C CA . ILE B 1 227 ? 0.566 0.721 15.727 1 70.12 227 ILE B CA 1
ATOM 8242 C C . ILE B 1 227 ? -0.51 0.187 16.672 1 70.12 227 ILE B C 1
ATOM 8244 O O . ILE B 1 227 ? -1.548 0.826 16.859 1 70.12 227 ILE B O 1
ATOM 8248 N N . VAL B 1 228 ? -0.164 -0.97 17.266 1 63.94 228 VAL B N 1
ATOM 8249 C CA . VAL B 1 228 ? -1.143 -1.634 18.125 1 63.94 228 VAL B CA 1
ATOM 8250 C C . VAL B 1 228 ? -0.874 -1.283 19.578 1 63.94 228 VAL B C 1
ATOM 8252 O O . VAL B 1 228 ? 0.237 -1.482 20.078 1 63.94 228 VAL B O 1
ATOM 8255 N N . PRO B 1 229 ? -1.788 -0.764 20.297 1 60.47 229 PRO B N 1
ATOM 8256 C CA . PRO B 1 229 ? -1.615 -0.297 21.672 1 60.47 229 PRO B CA 1
ATOM 8257 C C . PRO B 1 229 ? -1.016 -1.363 22.594 1 60.47 229 PRO B C 1
ATOM 8259 O O . PRO B 1 229 ? -0.231 -1.043 23.484 1 60.47 229 PRO B O 1
ATOM 8262 N N . LEU B 1 230 ? -1.284 -2.543 22.344 1 62.91 230 LEU B N 1
ATOM 8263 C CA . LEU B 1 230 ? -0.875 -3.625 23.234 1 62.91 230 LEU B CA 1
ATOM 8264 C C . LEU B 1 230 ? 0.632 -3.846 23.156 1 62.91 230 LEU B C 1
ATOM 8266 O O . LEU B 1 230 ? 1.233 -4.363 24.109 1 62.91 230 LEU B O 1
ATOM 8270 N N . TRP B 1 231 ? 1.172 -3.391 22.141 1 64.56 231 TRP B N 1
ATOM 8271 C CA . TRP B 1 231 ? 2.602 -3.576 21.906 1 64.56 231 TRP B CA 1
ATOM 8272 C C . TRP B 1 231 ? 3.42 -2.955 23.031 1 64.56 231 TRP B C 1
ATOM 8274 O O . TRP B 1 231 ? 4.43 -3.52 23.469 1 64.56 231 TRP B O 1
ATOM 8284 N N . HIS B 1 232 ? 3.025 -1.944 23.562 1 60.62 232 HIS B N 1
ATOM 8285 C CA . HIS B 1 232 ? 3.799 -1.206 24.562 1 60.62 232 HIS B CA 1
ATOM 8286 C C . HIS B 1 232 ? 3.611 -1.793 25.953 1 60.62 232 HIS B C 1
ATOM 8288 O O . HIS B 1 232 ? 4.328 -1.429 26.891 1 60.62 232 HIS B O 1
ATOM 8294 N N . ARG B 1 233 ? 2.662 -2.719 26.031 1 60.19 233 ARG B N 1
ATOM 8295 C CA . ARG B 1 233 ? 2.42 -3.311 27.344 1 60.19 233 ARG B CA 1
ATOM 8296 C C . ARG B 1 233 ? 3.369 -4.477 27.594 1 60.19 233 ARG B C 1
ATOM 8298 O O . ARG B 1 233 ? 3.609 -4.844 28.75 1 60.19 233 ARG B O 1
ATOM 8305 N N . GLY B 1 234 ? 4.215 -4.859 26.766 1 54.53 234 GLY B N 1
ATOM 8306 C CA . GLY B 1 234 ? 5.266 -5.852 26.922 1 54.53 234 GLY B CA 1
ATOM 8307 C C . GLY B 1 234 ? 4.758 -7.176 27.469 1 54.53 234 GLY B C 1
ATOM 8308 O O . GLY B 1 234 ? 3.574 -7.305 27.797 1 54.53 234 GLY B O 1
ATOM 8309 N N . GLY B 1 235 ? 5.207 -8.406 27.094 1 49.34 235 GLY B N 1
ATOM 8310 C CA . GLY B 1 235 ? 4.922 -9.68 27.734 1 49.34 235 GLY B CA 1
ATOM 8311 C C . GLY B 1 235 ? 5.609 -9.852 29.062 1 49.34 235 GLY B C 1
ATOM 8312 O O . GLY B 1 235 ? 6.449 -9.031 29.453 1 49.34 235 GLY B O 1
ATOM 8313 N N . SER B 1 236 ? 5.109 -10.547 29.984 1 46.22 236 SER B N 1
ATOM 8314 C CA . SER B 1 236 ? 5.676 -10.797 31.297 1 46.22 236 SER B CA 1
ATOM 8315 C C . SER B 1 236 ? 7.176 -11.047 31.219 1 46.22 236 SER B C 1
ATOM 8317 O O . SER B 1 236 ? 7.668 -11.594 30.234 1 46.22 236 SER B O 1
ATOM 8319 N N . PRO B 1 237 ? 7.949 -10.414 32.188 1 45.75 237 PRO B N 1
ATOM 8320 C CA . PRO B 1 237 ? 9.414 -10.43 32.281 1 45.75 237 PRO B CA 1
ATOM 8321 C C . PRO B 1 237 ? 9.992 -11.836 32.156 1 45.75 237 PRO B C 1
ATOM 8323 O O . PRO B 1 237 ? 9.453 -12.789 32.719 1 45.75 237 PRO B O 1
ATOM 8326 N N . ASN B 1 238 ? 10.695 -12.086 31.031 1 46.34 238 ASN B N 1
ATOM 8327 C CA . ASN B 1 238 ? 11.523 -13.281 30.859 1 46.34 238 ASN B CA 1
ATOM 8328 C C . ASN B 1 238 ? 12.586 -13.383 31.953 1 46.34 238 ASN B C 1
ATOM 8330 O O . ASN B 1 238 ? 13.055 -12.367 32.469 1 46.34 238 ASN B O 1
ATOM 8334 N N . TYR B 1 239 ? 12.57 -14.5 32.625 1 46.47 239 TYR B N 1
ATOM 8335 C CA . TYR B 1 239 ? 13.68 -14.805 33.531 1 46.47 239 TYR B CA 1
ATOM 8336 C C . TYR B 1 239 ? 15.016 -14.5 32.875 1 46.47 239 TYR B C 1
ATOM 8338 O O . TYR B 1 239 ? 15.312 -15.039 31.797 1 46.47 239 TYR B O 1
ATOM 8346 N N . GLN B 1 240 ? 15.633 -13.391 33.219 1 47.53 240 GLN B N 1
ATOM 8347 C CA . GLN B 1 240 ? 16.938 -13.031 32.688 1 47.53 240 GLN B CA 1
ATOM 8348 C C . GLN B 1 240 ? 18.062 -13.445 33.656 1 47.53 240 GLN B C 1
ATOM 8350 O O . GLN B 1 240 ? 18.375 -12.719 34.594 1 47.53 240 GLN B O 1
ATOM 8355 N N . PRO B 1 241 ? 18.625 -14.602 33.469 1 49.06 241 PRO B N 1
ATOM 8356 C CA . PRO B 1 241 ? 19.688 -15.031 34.375 1 49.06 241 PRO B CA 1
ATOM 8357 C C . PRO B 1 241 ? 20.938 -14.164 34.281 1 49.06 241 PRO B C 1
ATOM 8359 O O . PRO B 1 241 ? 21.312 -13.727 33.188 1 49.06 241 PRO B O 1
ATOM 8362 N N . LYS B 1 242 ? 21.531 -13.703 35.438 1 48.5 242 LYS B N 1
ATOM 8363 C CA . LYS B 1 242 ? 22.844 -13.078 35.5 1 48.5 242 LYS B CA 1
ATOM 8364 C C . LYS B 1 242 ? 23.953 -14.086 35.188 1 48.5 242 LYS B C 1
ATOM 8366 O O . LYS B 1 242 ? 23.812 -15.273 35.469 1 48.5 242 LYS B O 1
ATOM 8371 N N . PRO B 1 243 ? 25.312 -13.594 34.594 1 48.81 243 PRO B N 1
ATOM 8372 C CA . PRO B 1 243 ? 25.672 -12.234 34.188 1 48.81 243 PRO B CA 1
ATOM 8373 C C . PRO B 1 243 ? 24.938 -11.758 32.938 1 48.81 243 PRO B C 1
ATOM 8375 O O . PRO B 1 243 ? 24.688 -12.547 32.031 1 48.81 243 PRO B O 1
ATOM 8378 N N . LEU B 1 244 ? 24.391 -10.602 33.125 1 55.38 244 LEU B N 1
ATOM 8379 C CA . LEU B 1 244 ? 23.625 -10.055 32 1 55.38 244 LEU B CA 1
ATOM 8380 C C . LEU B 1 244 ? 23.984 -8.594 31.766 1 55.38 244 LEU B C 1
ATOM 8382 O O . LEU B 1 244 ? 24.344 -7.871 32.688 1 55.38 244 LEU B O 1
ATOM 8386 N N . ILE B 1 245 ? 24.297 -8.281 30.547 1 58.22 245 ILE B N 1
ATOM 8387 C CA . ILE B 1 245 ? 24.312 -6.871 30.188 1 58.22 245 ILE B CA 1
ATOM 8388 C C . ILE B 1 245 ? 22.953 -6.246 30.484 1 58.22 245 ILE B C 1
ATOM 8390 O O . ILE B 1 245 ? 21.922 -6.707 29.984 1 58.22 245 ILE B O 1
ATOM 8394 N N . ALA B 1 246 ? 23.109 -5.547 31.688 1 58.84 246 ALA B N 1
ATOM 8395 C CA . ALA B 1 246 ? 21.844 -5.008 32.188 1 58.84 246 ALA B CA 1
ATOM 8396 C C . ALA B 1 246 ? 21.828 -3.482 32.125 1 58.84 246 ALA B C 1
ATOM 8398 O O . ALA B 1 246 ? 22.875 -2.859 31.906 1 58.84 246 ALA B O 1
ATOM 8399 N N . ARG B 1 247 ? 20.766 -2.977 32.219 1 62.28 247 ARG B N 1
ATOM 8400 C CA . ARG B 1 247 ? 20.625 -1.527 32.344 1 62.28 247 ARG B CA 1
ATOM 8401 C C . ARG B 1 247 ? 21.203 -1.021 33.656 1 62.28 247 ARG B C 1
ATOM 8403 O O . ARG B 1 247 ? 21.281 -1.771 34.625 1 62.28 247 ARG B O 1
ATOM 8410 N N . HIS B 1 248 ? 21.75 0.259 33.531 1 61.84 248 HIS B N 1
ATOM 8411 C CA . HIS B 1 248 ? 22.234 0.898 34.75 1 61.84 248 HIS B CA 1
ATOM 8412 C C . HIS B 1 248 ? 21.203 0.808 35.844 1 61.84 248 HIS B C 1
ATOM 8414 O O . HIS B 1 248 ? 20.016 1.014 35.625 1 61.84 248 HIS B O 1
ATOM 8420 N N . LEU B 1 249 ? 21.625 0.412 36.875 1 59.84 249 LEU B N 1
ATOM 8421 C CA . LEU B 1 249 ? 20.75 0.351 38.062 1 59.84 249 LEU B CA 1
ATOM 8422 C C . LEU B 1 249 ? 20.266 1.744 38.438 1 59.84 249 LEU B C 1
ATOM 8424 O O . LEU B 1 249 ? 19.125 1.915 38.875 1 59.84 249 LEU B O 1
ATOM 8428 N N . GLN B 1 250 ? 21.266 2.699 38.312 1 66.75 250 GLN B N 1
ATOM 8429 C CA . GLN B 1 250 ? 20.922 4.051 38.719 1 66.75 250 GLN B CA 1
ATOM 8430 C C . GLN B 1 250 ? 20.922 5.02 37.562 1 66.75 250 GLN B C 1
ATOM 8432 O O . GLN B 1 250 ? 21.781 4.934 36.656 1 66.75 250 GLN B O 1
ATOM 8437 N N . ASP B 1 251 ? 19.906 5.898 37.562 1 76.31 251 ASP B N 1
ATOM 8438 C CA . ASP B 1 251 ? 19.844 6.977 36.562 1 76.31 251 ASP B CA 1
ATOM 8439 C C . ASP B 1 251 ? 20.812 8.109 36.938 1 76.31 251 ASP B C 1
ATOM 8441 O O . ASP B 1 251 ? 20.688 8.703 38 1 76.31 251 ASP B O 1
ATOM 8445 N N . PRO B 1 252 ? 21.766 8.32 36.125 1 78.12 252 PRO B N 1
ATOM 8446 C CA . PRO B 1 252 ? 22.781 9.312 36.469 1 78.12 252 PRO B CA 1
ATOM 8447 C C . PRO B 1 252 ? 22.203 10.695 36.75 1 78.12 252 PRO B C 1
ATOM 8449 O O . PRO B 1 252 ? 22.719 11.422 37.594 1 78.12 252 PRO B O 1
ATOM 8452 N N . VAL B 1 253 ? 21.203 11.078 36.062 1 80.94 253 VAL B N 1
ATOM 8453 C CA . VAL B 1 253 ? 20.578 12.383 36.25 1 80.94 253 VAL B CA 1
ATOM 8454 C C . VAL B 1 253 ? 19.953 12.453 37.656 1 80.94 253 VAL B C 1
ATOM 8456 O O . VAL B 1 253 ? 20.078 13.469 38.344 1 80.94 253 VAL B O 1
ATOM 8459 N N . LYS B 1 254 ? 19.359 11.359 38 1 77.31 254 LYS B N 1
ATOM 8460 C CA . LYS B 1 254 ? 18.75 11.305 39.312 1 77.31 254 LYS B CA 1
ATOM 8461 C C . LYS B 1 254 ? 19.812 11.359 40.406 1 77.31 254 LYS B C 1
ATOM 8463 O O . LYS B 1 254 ? 19.594 11.969 41.469 1 77.31 254 LYS B O 1
ATOM 8468 N N . VAL B 1 255 ? 20.875 10.719 40.188 1 76.88 255 VAL B N 1
ATOM 8469 C CA . VAL B 1 255 ? 21.984 10.727 41.125 1 76.88 255 VAL B CA 1
ATOM 8470 C C . VAL B 1 255 ? 22.516 12.148 41.281 1 76.88 255 VAL B C 1
ATOM 8472 O O . VAL B 1 255 ? 22.781 12.594 42.406 1 76.88 255 VAL B O 1
ATOM 8475 N N . TRP B 1 256 ? 22.641 12.789 40.25 1 79.62 256 TRP B N 1
ATOM 8476 C CA . TRP B 1 256 ? 23.141 14.156 40.281 1 79.62 256 TRP B CA 1
ATOM 8477 C C . TRP B 1 256 ? 22.172 15.086 41 1 79.62 256 TRP B C 1
ATOM 8479 O O . TRP B 1 256 ? 22.594 15.922 41.812 1 79.62 256 TRP B O 1
ATOM 8489 N N . ARG B 1 257 ? 20.891 14.953 40.75 1 78.56 257 ARG B N 1
ATOM 8490 C CA . ARG B 1 257 ? 19.875 15.789 41.375 1 78.56 257 ARG B CA 1
ATOM 8491 C C . ARG B 1 257 ? 19.828 15.562 42.875 1 78.56 257 ARG B C 1
ATOM 8493 O O . ARG B 1 257 ? 19.547 16.5 43.625 1 78.56 257 ARG B O 1
ATOM 8500 N N . ARG B 1 258 ? 19.953 14.32 43.219 1 73.69 258 ARG B N 1
ATOM 8501 C CA . ARG B 1 258 ? 19.984 13.992 44.656 1 73.69 258 ARG B CA 1
ATOM 8502 C C . ARG B 1 258 ? 21.172 14.648 45.344 1 73.69 258 ARG B C 1
ATOM 8504 O O . ARG B 1 258 ? 21.062 15.125 46.469 1 73.69 258 ARG B O 1
ATOM 8511 N N . LYS B 1 259 ? 22.234 14.609 44.688 1 68.38 259 LYS B N 1
ATOM 8512 C CA . LYS B 1 259 ? 23.438 15.211 45.25 1 68.38 259 LYS B CA 1
ATOM 8513 C C . LYS B 1 259 ? 23.297 16.719 45.344 1 68.38 259 LYS B C 1
ATOM 8515 O O . LYS B 1 259 ? 23.734 17.328 46.312 1 68.38 259 LYS B O 1
ATOM 8520 N N . THR B 1 260 ? 22.656 17.281 44.281 1 64.38 260 THR B N 1
ATOM 8521 C CA . THR B 1 260 ? 22.5 18.734 44.25 1 64.38 260 THR B CA 1
ATOM 8522 C C . THR B 1 260 ? 21.391 19.188 45.188 1 64.38 260 THR B C 1
ATOM 8524 O O . THR B 1 260 ? 21.484 20.25 45.812 1 64.38 260 THR B O 1
ATOM 8527 N N . LYS B 1 261 ? 20.188 18.516 45.188 1 56.19 261 LYS B N 1
ATOM 8528 C CA . LYS B 1 261 ? 19.125 18.812 46.156 1 56.19 261 LYS B CA 1
ATOM 8529 C C . LYS B 1 261 ? 19.609 18.625 47.562 1 56.19 261 LYS B C 1
ATOM 8531 O O . LYS B 1 261 ? 19.219 19.375 48.469 1 56.19 261 LYS B O 1
ATOM 8536 N N . GLN B 1 262 ? 20.25 17.516 47.844 1 48.97 262 GLN B N 1
ATOM 8537 C CA . GLN B 1 262 ? 20.812 17.438 49.188 1 48.97 262 GLN B CA 1
ATOM 8538 C C . GLN B 1 262 ? 21.625 18.688 49.5 1 48.97 262 GLN B C 1
ATOM 8540 O O . GLN B 1 262 ? 21.625 19.156 50.656 1 48.97 262 GLN B O 1
ATOM 8545 N N . GLN B 1 263 ? 22.297 19.25 48.5 1 40.81 263 GLN B N 1
ATOM 8546 C CA . GLN B 1 263 ? 22.953 20.516 48.844 1 40.81 263 GLN B CA 1
ATOM 8547 C C . GLN B 1 263 ? 21.938 21.625 49.031 1 40.81 263 GLN B C 1
ATOM 8549 O O . GLN B 1 263 ? 22.109 22.469 49.906 1 40.81 263 GLN B O 1
ATOM 8554 N N . GLU B 1 264 ? 20.891 21.75 48.094 1 37.75 264 GLU B N 1
ATOM 8555 C CA . GLU B 1 264 ? 19.859 22.766 48.312 1 37.75 264 GLU B CA 1
ATOM 8556 C C . GLU B 1 264 ? 18.891 22.344 49.406 1 37.75 264 GLU B C 1
ATOM 8558 O O . GLU B 1 264 ? 18.375 23.188 50.156 1 37.75 264 GLU B O 1
ATOM 8563 N N . GLU B 1 265 ? 18.422 21.141 49.438 1 37.53 265 GLU B N 1
ATOM 8564 C CA . GLU B 1 265 ? 17.516 20.812 50.531 1 37.53 265 GLU B CA 1
ATOM 8565 C C . GLU B 1 265 ? 18.188 21.016 51.906 1 37.53 265 GLU B C 1
ATOM 8567 O O . GLU B 1 265 ? 17.609 20.719 52.938 1 37.53 265 GLU B O 1
ATOM 8572 N N . LEU B 1 266 ? 19.438 21.453 52.344 1 29.11 266 LEU B N 1
ATOM 8573 C CA . LEU B 1 266 ? 19.297 22.031 53.688 1 29.11 266 LEU B CA 1
ATOM 8574 C C . LEU B 1 266 ? 18.094 22.984 53.75 1 29.11 266 LEU B C 1
ATOM 8576 O O . LEU B 1 266 ? 17.547 23.234 54.812 1 29.11 266 LEU B O 1
ATOM 8580 N N . ASN B 1 267 ? 17.906 24.047 52.812 1 25.06 267 ASN B N 1
ATOM 8581 C CA . ASN B 1 267 ? 16.688 24.781 53.156 1 25.06 267 ASN B CA 1
ATOM 8582 C C . ASN B 1 267 ? 15.438 23.938 52.875 1 25.06 267 ASN B C 1
ATOM 8584 O O . ASN B 1 267 ? 15.539 22.781 52.469 1 25.06 267 ASN B O 1
ATOM 8588 N N . SER B 1 268 ? 14.305 24.359 51.906 1 26.67 268 SER B N 1
ATOM 8589 C CA . SER B 1 268 ? 12.875 24.078 51.906 1 26.67 268 SER B CA 1
ATOM 8590 C C . SER B 1 268 ? 12.594 22.672 51.375 1 26.67 268 SER B C 1
ATOM 8592 O O . SER B 1 268 ? 13.07 22.297 50.312 1 26.67 268 SER B O 1
ATOM 8594 N N . LEU B 1 269 ? 12.562 21.547 52.094 1 26.45 269 LEU B N 1
ATOM 8595 C CA . LEU B 1 269 ? 12.055 20.188 52.062 1 26.45 269 LEU B CA 1
ATOM 8596 C C . LEU B 1 269 ? 10.812 20.078 51.219 1 26.45 269 LEU B C 1
ATOM 8598 O O . LEU B 1 269 ? 10.078 19.094 51.281 1 26.45 269 LEU B O 1
ATOM 8602 N N . THR B 1 270 ? 10.227 21.188 50.656 1 23.44 270 THR B N 1
ATOM 8603 C CA . THR B 1 270 ? 8.836 21.016 50.25 1 23.44 270 THR B CA 1
ATOM 8604 C C . THR B 1 270 ? 8.734 20.016 49.094 1 23.44 270 THR B C 1
ATOM 8606 O O . THR B 1 270 ? 9.461 20.141 48.094 1 23.44 270 THR B O 1
ATOM 8609 N N . TYR B 1 271 ? 8.641 18.781 49.281 1 23.17 271 TYR B N 1
ATOM 8610 C CA . TYR B 1 271 ? 8.281 17.75 48.344 1 23.17 271 TYR B CA 1
ATOM 8611 C C . TYR B 1 271 ? 7.312 18.281 47.281 1 23.17 271 TYR B C 1
ATOM 8613 O O . TYR B 1 271 ? 6.184 18.656 47.625 1 23.17 271 TYR B O 1
ATOM 8621 N N . PRO B 1 272 ? 7.707 19.047 46.281 1 25.59 272 PRO B N 1
ATOM 8622 C CA . PRO B 1 272 ? 6.594 19.594 45.5 1 25.59 272 PRO B CA 1
ATOM 8623 C C . PRO B 1 272 ? 5.715 18.5 44.906 1 25.59 272 PRO B C 1
ATOM 8625 O O . PRO B 1 272 ? 6.23 17.5 44.375 1 25.59 272 PRO B O 1
ATOM 8628 N N . ALA B 1 273 ? 4.676 18.062 45.469 1 24.88 273 ALA B N 1
ATOM 8629 C CA . ALA B 1 273 ? 3.543 17.312 44.938 1 24.88 273 ALA B CA 1
ATOM 8630 C C . ALA B 1 273 ? 3.346 17.625 43.438 1 24.88 273 ALA B C 1
ATOM 8632 O O . ALA B 1 273 ? 3.395 18.797 43.031 1 24.88 273 ALA B O 1
ATOM 8633 N N . ARG B 1 274 ? 3.775 16.828 42.625 1 26.14 274 ARG B N 1
ATOM 8634 C CA . ARG B 1 274 ? 3.473 17.031 41.188 1 26.14 274 ARG B CA 1
ATOM 8635 C C . ARG B 1 274 ? 2.084 17.625 41.031 1 26.14 274 ARG B C 1
ATOM 8637 O O . ARG B 1 274 ? 1.079 16.922 41.094 1 26.14 274 ARG B O 1
ATOM 8644 N N . ARG B 1 275 ? 1.804 18.656 41.75 1 26.31 275 ARG B N 1
ATOM 8645 C CA . ARG B 1 275 ? 0.629 19.406 41.312 1 26.31 275 ARG B CA 1
ATOM 8646 C C . ARG B 1 275 ? 0.655 19.641 39.812 1 26.31 275 ARG B C 1
ATOM 8648 O O . ARG B 1 275 ? 1.706 19.953 39.25 1 26.31 275 ARG B O 1
ATOM 8655 N N . SER B 1 276 ? -0.037 18.828 39.031 1 25.86 276 SER B N 1
ATOM 8656 C CA . SER B 1 276 ? -0.519 19.297 37.719 1 25.86 276 SER B CA 1
ATOM 8657 C C . SER B 1 276 ? -0.579 20.828 37.688 1 25.86 276 SER B C 1
ATOM 8659 O O . SER B 1 276 ? -1.47 21.438 38.281 1 25.86 276 SER B O 1
ATOM 8661 N N . ASN B 1 277 ? 0.518 21.344 38.031 1 26.5 277 ASN B N 1
ATOM 8662 C CA . ASN B 1 277 ? 0.597 22.812 38 1 26.5 277 ASN B CA 1
ATOM 8663 C C . ASN B 1 277 ? 0.08 23.359 36.688 1 26.5 277 ASN B C 1
ATOM 8665 O O . ASN B 1 277 ? 0.793 23.344 35.656 1 26.5 277 ASN B O 1
ATOM 8669 N N . TRP B 1 278 ? -1.183 23.016 36.375 1 26.48 278 TRP B N 1
ATOM 8670 C CA . TRP B 1 278 ? -1.935 23.797 35.406 1 26.48 278 TRP B CA 1
ATOM 8671 C C . TRP B 1 278 ? -1.473 25.25 35.375 1 26.48 278 TRP B C 1
ATOM 8673 O O . TRP B 1 278 ? -1.23 25.844 36.438 1 26.48 278 TRP B O 1
ATOM 8683 N N . PRO B 1 279 ? -0.555 25.625 34.531 1 28.94 279 PRO B N 1
ATOM 8684 C CA . PRO B 1 279 ? -0.297 27.062 34.625 1 28.94 279 PRO B CA 1
ATOM 8685 C C . PRO B 1 279 ? -1.412 27.812 35.344 1 28.94 279 PRO B C 1
ATOM 8687 O O . PRO B 1 279 ? -2.555 27.344 35.375 1 28.94 279 PRO B O 1
ATOM 8690 N N . ALA B 1 280 ? -1.145 28.703 36.281 1 30.64 280 ALA B N 1
ATOM 8691 C CA . ALA B 1 280 ? -2.041 29.672 36.906 1 30.64 280 ALA B CA 1
ATOM 8692 C C . ALA B 1 280 ? -3.174 30.062 35.969 1 30.64 280 ALA B C 1
ATOM 8694 O O . ALA B 1 280 ? -2.943 30.734 34.969 1 30.64 280 ALA B O 1
ATOM 8695 N N . THR B 1 281 ? -4.039 29.188 35.656 1 34.12 281 THR B N 1
ATOM 8696 C CA . THR B 1 281 ? -5.34 29.484 35.062 1 34.12 281 THR B CA 1
ATOM 8697 C C . THR B 1 281 ? -5.793 30.891 35.406 1 34.12 281 THR B C 1
ATOM 8699 O O . THR B 1 281 ? -5.594 31.359 36.531 1 34.12 281 THR B O 1
ATOM 8702 N N . ARG B 1 282 ? -5.934 31.719 34.688 1 37.44 282 ARG B N 1
ATOM 8703 C CA . ARG B 1 282 ? -6.824 32.812 35 1 37.44 282 ARG B CA 1
ATOM 8704 C C . ARG B 1 282 ? -7.879 32.375 36.031 1 37.44 282 ARG B C 1
ATOM 8706 O O . ARG B 1 282 ? -8.664 31.469 35.75 1 37.44 282 ARG B O 1
ATOM 8713 N N . GLU B 1 283 ? -7.621 32.281 37.406 1 44.78 283 GLU B N 1
ATOM 8714 C CA . GLU B 1 283 ? -8.195 31.984 38.688 1 44.78 283 GLU B CA 1
ATOM 8715 C C . GLU B 1 283 ? -9.711 31.844 38.625 1 44.78 283 GLU B C 1
ATOM 8717 O O . GLU B 1 283 ? -10.305 30.984 39.281 1 44.78 283 GLU B O 1
ATOM 8722 N N . ASN B 1 284 ? -10.477 32.625 37.906 1 56.62 284 ASN B N 1
ATOM 8723 C CA . ASN B 1 284 ? -11.914 32.812 38.125 1 56.62 284 ASN B CA 1
ATOM 8724 C C . ASN B 1 284 ? -12.727 32.156 37 1 56.62 284 ASN B C 1
ATOM 8726 O O . ASN B 1 284 ? -13.875 32.531 36.781 1 56.62 284 ASN B O 1
ATOM 8730 N N . LEU B 1 285 ? -12.047 31.141 36.25 1 69.19 285 LEU B N 1
ATOM 8731 C CA . LEU B 1 285 ? -12.891 30.641 35.156 1 69.19 285 LEU B CA 1
ATOM 8732 C C . LEU B 1 285 ? -13.5 29.297 35.531 1 69.19 285 LEU B C 1
ATOM 8734 O O . LEU B 1 285 ? -12.867 28.484 36.219 1 69.19 285 LEU B O 1
ATOM 8738 N N . SER B 1 286 ? -14.641 29.016 35.125 1 81.31 286 SER B N 1
ATOM 8739 C CA . SER B 1 286 ? -15.344 27.75 35.281 1 81.31 286 SER B CA 1
ATOM 8740 C C . SER B 1 286 ? -14.719 26.672 34.406 1 81.31 286 SER B C 1
ATOM 8742 O O . SER B 1 286 ? -14.125 26.969 33.375 1 81.31 286 SER B O 1
ATOM 8744 N N . HIS B 1 287 ? -14.625 25.406 34.906 1 87.69 287 HIS B N 1
ATOM 8745 C CA . HIS B 1 287 ? -14.008 24.281 34.219 1 87.69 287 HIS B CA 1
ATOM 8746 C C . HIS B 1 287 ? -15.047 23.484 33.438 1 87.69 287 HIS B C 1
ATOM 8748 O O . HIS B 1 287 ? -16.172 23.297 33.906 1 87.69 287 HIS B O 1
ATOM 8754 N N . VAL B 1 288 ? -14.703 23.172 32.219 1 91 288 VAL B N 1
ATOM 8755 C CA . VAL B 1 288 ? -15.438 22.156 31.484 1 91 288 VAL B CA 1
ATOM 8756 C C . VAL B 1 288 ? -14.695 20.828 31.531 1 91 288 VAL B C 1
ATOM 8758 O O . VAL B 1 288 ? -13.586 20.719 31.016 1 91 288 VAL B O 1
ATOM 8761 N N . ARG B 1 289 ? -15.258 19.875 32.219 1 92.62 289 ARG B N 1
ATOM 8762 C CA . ARG B 1 289 ? -14.656 18.562 32.375 1 92.62 289 ARG B CA 1
ATOM 8763 C C . ARG B 1 289 ? -15.32 17.547 31.438 1 92.62 289 ARG B C 1
ATOM 8765 O O . ARG B 1 289 ? -16.547 17.484 31.359 1 92.62 289 ARG B O 1
ATOM 8772 N N . ILE B 1 290 ? -14.438 16.812 30.766 1 93.38 290 ILE B N 1
ATOM 8773 C CA . ILE B 1 290 ? -14.953 15.797 29.844 1 93.38 290 ILE B CA 1
ATOM 8774 C C . ILE B 1 290 ? -14.625 14.406 30.391 1 93.38 290 ILE B C 1
ATOM 8776 O O . ILE B 1 290 ? -13.453 14.07 30.578 1 93.38 290 ILE B O 1
ATOM 8780 N N . GLY B 1 291 ? -15.602 13.641 30.719 1 93.38 291 GLY B N 1
ATOM 8781 C CA . GLY B 1 291 ? -15.453 12.266 31.172 1 93.38 291 GLY B CA 1
ATOM 8782 C C . GLY B 1 291 ? -16.031 11.25 30.203 1 93.38 291 GLY B C 1
ATOM 8783 O O . GLY B 1 291 ? -17.062 11.5 29.578 1 93.38 291 GLY B O 1
ATOM 8784 N N . TYR B 1 292 ? -15.266 10.109 30.109 1 92.62 292 TYR B N 1
ATOM 8785 C CA . TYR B 1 292 ? -15.781 9.102 29.203 1 92.62 292 TYR B CA 1
ATOM 8786 C C . TYR B 1 292 ? -15.672 7.707 29.812 1 92.62 292 TYR B C 1
ATOM 8788 O O . TYR B 1 292 ? -14.875 7.484 30.719 1 92.62 292 TYR B O 1
ATOM 8796 N N . CYS B 1 293 ? -16.531 6.75 29.344 1 88.75 293 CYS B N 1
ATOM 8797 C CA . CYS B 1 293 ? -16.406 5.34 29.703 1 88.75 293 CYS B CA 1
ATOM 8798 C C . CYS B 1 293 ? -16.734 4.449 28.516 1 88.75 293 CYS B C 1
ATOM 8800 O O . CYS B 1 293 ? -17.656 4.742 27.75 1 88.75 293 CYS B O 1
ATOM 8802 N N . SER B 1 294 ? -15.82 3.59 28.25 1 83 294 SER B N 1
ATOM 8803 C CA . SER B 1 294 ? -15.992 2.631 27.172 1 83 294 SER B CA 1
ATOM 8804 C C . SER B 1 294 ? -15.125 1.395 27.375 1 83 294 SER B C 1
ATOM 8806 O O . SER B 1 294 ? -14.102 1.459 28.062 1 83 294 SER B O 1
ATOM 8808 N N . SER B 1 295 ? -15.633 0.256 26.969 1 70.31 295 SER B N 1
ATOM 8809 C CA . SER B 1 295 ? -14.781 -0.928 26.938 1 70.31 295 SER B CA 1
ATOM 8810 C C . SER B 1 295 ? -13.766 -0.843 25.797 1 70.31 295 SER B C 1
ATOM 8812 O O . SER B 1 295 ? -12.656 -1.359 25.906 1 70.31 295 SER B O 1
ATOM 8814 N N . GLY B 1 296 ? -14.156 -0.151 24.766 1 67.06 296 GLY B N 1
ATOM 8815 C CA . GLY B 1 296 ? -13.305 0.001 23.594 1 67.06 296 GLY B CA 1
ATOM 8816 C C . GLY B 1 296 ? -12.688 1.383 23.484 1 67.06 296 GLY B C 1
ATOM 8817 O O . GLY B 1 296 ? -12.172 1.922 24.453 1 67.06 296 GLY B O 1
ATOM 8818 N N . THR B 1 297 ? -12.586 1.912 22.203 1 66.62 297 THR B N 1
ATOM 8819 C CA . THR B 1 297 ? -11.875 3.166 21.984 1 66.62 297 THR B CA 1
ATOM 8820 C C . THR B 1 297 ? -12.828 4.25 21.5 1 66.62 297 THR B C 1
ATOM 8822 O O . THR B 1 297 ? -12.445 5.418 21.375 1 66.62 297 THR B O 1
ATOM 8825 N N . THR B 1 298 ? -14.055 3.869 21.312 1 78.5 298 THR B N 1
ATOM 8826 C CA . THR B 1 298 ? -14.938 4.824 20.672 1 78.5 298 THR B CA 1
ATOM 8827 C C . THR B 1 298 ? -15.18 6.039 21.562 1 78.5 298 THR B C 1
ATOM 8829 O O . THR B 1 298 ? -15.102 7.18 21.094 1 78.5 298 THR B O 1
ATOM 8832 N N . ALA B 1 299 ? -15.422 5.812 22.812 1 86.81 299 ALA B N 1
ATOM 8833 C CA . ALA B 1 299 ? -15.758 6.922 23.703 1 86.81 299 ALA B CA 1
ATOM 8834 C C . ALA B 1 299 ? -14.578 7.879 23.859 1 86.81 299 ALA B C 1
ATOM 8836 O O . ALA B 1 299 ? -14.766 9.094 23.922 1 86.81 299 ALA B O 1
ATOM 8837 N N . VAL B 1 300 ? -13.414 7.328 23.906 1 80.75 300 VAL B N 1
ATOM 8838 C CA . VAL B 1 300 ? -12.25 8.195 24.062 1 80.75 300 VAL B CA 1
ATOM 8839 C C . VAL B 1 300 ? -12.055 9.031 22.797 1 80.75 300 VAL B C 1
ATOM 8841 O O . VAL B 1 300 ? -11.664 10.195 22.875 1 80.75 300 VAL B O 1
ATOM 8844 N N . LYS B 1 301 ? -12.258 8.414 21.672 1 81 301 LYS B N 1
ATOM 8845 C CA . LYS B 1 301 ? -12.156 9.156 20.422 1 81 301 LYS B CA 1
ATOM 8846 C C . LYS B 1 301 ? -13.164 10.297 20.375 1 81 301 LYS B C 1
ATOM 8848 O O . LYS B 1 301 ? -12.828 11.406 19.953 1 81 301 LYS B O 1
ATOM 8853 N N . LEU B 1 302 ? -14.398 9.984 20.781 1 89.38 302 LEU B N 1
ATOM 8854 C CA . LEU B 1 302 ? -15.438 11.008 20.812 1 89.38 302 LEU B CA 1
ATOM 8855 C C . LEU B 1 302 ? -15.086 12.117 21.797 1 89.38 302 LEU B C 1
ATOM 8857 O O . LEU B 1 302 ? -15.273 13.297 21.5 1 89.38 302 LEU B O 1
ATOM 8861 N N . ALA B 1 303 ? -14.5 11.773 22.875 1 91 303 ALA B N 1
ATOM 8862 C CA . ALA B 1 303 ? -14.133 12.75 23.906 1 91 303 ALA B CA 1
ATOM 8863 C C . ALA B 1 303 ? -13.023 13.672 23.406 1 91 303 ALA B C 1
ATOM 8865 O O . ALA B 1 303 ? -13.062 14.883 23.656 1 91 303 ALA B O 1
ATOM 8866 N N . ARG B 1 304 ? -12.133 13.094 22.766 1 81.69 304 ARG B N 1
ATOM 8867 C CA . ARG B 1 304 ? -11.039 13.898 22.234 1 81.69 304 ARG B CA 1
ATOM 8868 C C . ARG B 1 304 ? -11.531 14.867 21.172 1 81.69 304 ARG B C 1
ATOM 8870 O O . ARG B 1 304 ? -11.047 16 21.078 1 81.69 304 ARG B O 1
ATOM 8877 N N . LYS B 1 305 ? -12.391 14.352 20.359 1 83.81 305 LYS B N 1
ATOM 8878 C CA . LYS B 1 305 ? -12.992 15.242 19.375 1 83.81 305 LYS B CA 1
ATOM 8879 C C . LYS B 1 305 ? -13.758 16.375 20.047 1 83.81 305 LYS B C 1
ATOM 8881 O O . LYS B 1 305 ? -13.719 17.516 19.578 1 83.81 305 LYS B O 1
ATOM 8886 N N . ALA B 1 306 ? -14.406 16.047 21.078 1 91.38 306 ALA B N 1
ATOM 8887 C CA . ALA B 1 306 ? -15.125 17.078 21.828 1 91.38 306 ALA B CA 1
ATOM 8888 C C . ALA B 1 306 ? -14.164 18.109 22.406 1 91.38 306 ALA B C 1
ATOM 8890 O O . ALA B 1 306 ? -14.414 19.312 22.328 1 91.38 306 ALA B O 1
ATOM 8891 N N . GLU B 1 307 ? -13.094 17.547 22.891 1 87.38 307 GLU B N 1
ATOM 8892 C CA . GLU B 1 307 ? -12.07 18.453 23.422 1 87.38 307 GLU B CA 1
ATOM 8893 C C . GLU B 1 307 ? -11.562 19.406 22.344 1 87.38 307 GLU B C 1
ATOM 8895 O O . GLU B 1 307 ? -11.5 20.609 22.578 1 87.38 307 GLU B O 1
ATOM 8900 N N . ALA B 1 308 ? -11.227 18.844 21.234 1 79.56 308 ALA B N 1
ATOM 8901 C CA . ALA B 1 308 ? -10.695 19.641 20.125 1 79.56 308 ALA B CA 1
ATOM 8902 C C . ALA B 1 308 ? -11.711 20.688 19.672 1 79.56 308 ALA B C 1
ATOM 8904 O O . ALA B 1 308 ? -11.344 21.844 19.406 1 79.56 308 ALA B O 1
ATOM 8905 N N . TYR B 1 309 ? -12.922 20.234 19.594 1 83.88 309 TYR B N 1
ATOM 8906 C CA . TYR B 1 309 ? -14 21.109 19.188 1 83.88 309 TYR B CA 1
ATOM 8907 C C . TYR B 1 309 ? -14.148 22.281 20.156 1 83.88 309 TYR B C 1
ATOM 8909 O O . TYR B 1 309 ? -14.227 23.438 19.734 1 83.88 309 TYR B O 1
ATOM 8917 N N . LEU B 1 310 ? -14.062 22.062 21.406 1 85.25 310 LEU B N 1
ATOM 8918 C CA . LEU B 1 310 ? -14.273 23.078 22.438 1 85.25 310 LEU B CA 1
ATOM 8919 C C . LEU B 1 310 ? -13.062 23.984 22.547 1 85.25 310 LEU B C 1
ATOM 8921 O O . LEU B 1 310 ? -13.203 25.188 22.781 1 85.25 310 LEU B O 1
ATOM 8925 N N . LEU B 1 311 ? -11.969 23.328 22.344 1 78.44 311 LEU B N 1
ATOM 8926 C CA . LEU B 1 311 ? -10.75 24.125 22.391 1 78.44 311 LEU B CA 1
ATOM 8927 C C . LEU B 1 311 ? -10.727 25.156 21.25 1 78.44 311 LEU B C 1
ATOM 8929 O O . LEU B 1 311 ? -10.297 26.297 21.453 1 78.44 311 LEU B O 1
ATOM 8933 N N . ARG B 1 312 ? -11.156 24.719 20.125 1 74.38 312 ARG B N 1
ATOM 8934 C CA . ARG B 1 312 ? -11.219 25.625 18.969 1 74.38 312 ARG B CA 1
ATOM 8935 C C . ARG B 1 312 ? -12.148 26.797 19.234 1 74.38 312 ARG B C 1
ATOM 8937 O O . ARG B 1 312 ? -11.844 27.938 18.875 1 74.38 312 ARG B O 1
ATOM 8944 N N . LEU B 1 313 ? -13.219 26.5 19.906 1 73.69 313 LEU B N 1
ATOM 8945 C CA . LEU B 1 313 ? -14.195 27.547 20.203 1 73.69 313 LEU B CA 1
ATOM 8946 C C . LEU B 1 313 ? -13.711 28.438 21.344 1 73.69 313 LEU B C 1
ATOM 8948 O O . LEU B 1 313 ? -13.945 29.641 21.328 1 73.69 313 LEU B O 1
ATOM 8952 N N . ASN B 1 314 ? -13.008 27.734 22.188 1 75.38 314 ASN B N 1
ATOM 8953 C CA . ASN B 1 314 ? -12.523 28.453 23.359 1 75.38 314 ASN B CA 1
ATOM 8954 C C . ASN B 1 314 ? -11.359 29.375 23.016 1 75.38 314 ASN B C 1
ATOM 8956 O O . ASN B 1 314 ? -11.016 30.281 23.797 1 75.38 314 ASN B O 1
ATOM 8960 N N . LYS B 1 315 ? -10.727 29.125 21.953 1 65.19 315 LYS B N 1
ATOM 8961 C CA . LYS B 1 315 ? -9.648 30.016 21.516 1 65.19 315 LYS B CA 1
ATOM 8962 C C . LYS B 1 315 ? -10.18 31.391 21.156 1 65.19 315 LYS B C 1
ATOM 8964 O O . LYS B 1 315 ? -9.484 32.406 21.328 1 65.19 315 LYS B O 1
ATOM 8969 N N . ILE B 1 316 ? -11.445 31.438 20.75 1 56.38 316 ILE B N 1
ATOM 8970 C CA . ILE B 1 316 ? -12.062 32.688 20.344 1 56.38 316 ILE B CA 1
ATOM 8971 C C . ILE B 1 316 ? -12.469 33.5 21.578 1 56.38 316 ILE B C 1
ATOM 8973 O O . ILE B 1 316 ? -12.242 34.719 21.641 1 56.38 316 ILE B O 1
ATOM 8977 N N . SER B 1 317 ? -13.055 32.875 22.625 1 60 317 SER B N 1
ATOM 8978 C CA . SER B 1 317 ? -13.469 33.5 23.891 1 60 317 SER B CA 1
ATOM 8979 C C . SER B 1 317 ? -13.086 32.625 25.078 1 60 317 SER B C 1
ATOM 8981 O O . SER B 1 317 ? -13.688 31.578 25.312 1 60 317 SER B O 1
ATOM 8983 N N . VAL B 1 318 ? -11.922 32.906 25.641 1 66.19 318 VAL B N 1
ATOM 8984 C CA . VAL B 1 318 ? -11.406 32.094 26.734 1 66.19 318 VAL B CA 1
ATOM 8985 C C . VAL B 1 318 ? -12.352 32.188 27.938 1 66.19 318 VAL B C 1
ATOM 8987 O O . VAL B 1 318 ? -12.172 33.062 28.797 1 66.19 318 VAL B O 1
ATOM 8990 N N . GLN B 1 319 ? -13.453 31.453 27.906 1 74.56 319 GLN B N 1
ATOM 8991 C CA . GLN B 1 319 ? -14.469 31.5 28.953 1 74.56 319 GLN B CA 1
ATOM 8992 C C . GLN B 1 319 ? -14.305 30.344 29.938 1 74.56 319 GLN B C 1
ATOM 8994 O O . GLN B 1 319 ? -14.68 30.453 31.109 1 74.56 319 GLN B O 1
ATOM 8999 N N . TYR B 1 320 ? -13.727 29.281 29.438 1 84.12 320 TYR B N 1
ATOM 9000 C CA . TYR B 1 320 ? -13.641 28.078 30.266 1 84.12 320 TYR B CA 1
ATOM 9001 C C . TYR B 1 320 ? -12.25 27.469 30.203 1 84.12 320 TYR B C 1
ATOM 9003 O O . TYR B 1 320 ? -11.5 27.719 29.25 1 84.12 320 TYR B O 1
ATOM 9011 N N . HIS B 1 321 ? -11.945 26.891 31.234 1 84.25 321 HIS B N 1
ATOM 9012 C CA . HIS B 1 321 ? -10.812 25.969 31.188 1 84.25 321 HIS B CA 1
ATOM 9013 C C . HIS B 1 321 ? -11.258 24.578 30.766 1 84.25 321 HIS B C 1
ATOM 9015 O O . HIS B 1 321 ? -11.977 23.891 31.5 1 84.25 321 HIS B O 1
ATOM 9021 N N . ILE B 1 322 ? -10.859 24.219 29.609 1 85.19 322 ILE B N 1
ATOM 9022 C CA . ILE B 1 322 ? -11.273 22.938 29.062 1 85.19 322 ILE B CA 1
ATOM 9023 C C . ILE B 1 322 ? -10.266 21.859 29.469 1 85.19 322 ILE B C 1
ATOM 9025 O O . ILE B 1 322 ? -9.102 21.906 29.062 1 85.19 322 ILE B O 1
ATOM 9029 N N . SER B 1 323 ? -10.688 20.875 30.266 1 81.12 323 SER B N 1
ATOM 9030 C CA . SER B 1 323 ? -9.82 19.797 30.719 1 81.12 323 SER B CA 1
ATOM 9031 C C . SER B 1 323 ? -9.742 18.688 29.672 1 81.12 323 SER B C 1
ATOM 9033 O O . SER B 1 323 ? -10.688 18.469 28.922 1 81.12 323 SER B O 1
ATOM 9035 N N . SER B 1 324 ? -8.609 18.016 29.672 1 82.44 324 SER B N 1
ATOM 9036 C CA . SER B 1 324 ? -8.453 16.859 28.797 1 82.44 324 SER B CA 1
ATOM 9037 C C . SER B 1 324 ? -9.391 15.727 29.203 1 82.44 324 SER B C 1
ATOM 9039 O O . SER B 1 324 ? -9.641 15.508 30.391 1 82.44 324 SER B O 1
ATOM 9041 N N . PRO B 1 325 ? -9.867 14.977 28.203 1 87.19 325 PRO B N 1
ATOM 9042 C CA . PRO B 1 325 ? -10.781 13.875 28.5 1 87.19 325 PRO B CA 1
ATOM 9043 C C . PRO B 1 325 ? -10.156 12.82 29.422 1 87.19 325 PRO B C 1
ATOM 9045 O O . PRO B 1 325 ? -8.969 12.508 29.281 1 87.19 325 PRO B O 1
ATOM 9048 N N . GLN B 1 326 ? -10.922 12.359 30.375 1 81.75 326 GLN B N 1
ATOM 9049 C CA . GLN B 1 326 ? -10.461 11.328 31.312 1 81.75 326 GLN B CA 1
ATOM 9050 C C . GLN B 1 326 ? -11.523 10.242 31.5 1 81.75 326 GLN B C 1
ATOM 9052 O O . GLN B 1 326 ? -12.719 10.508 31.344 1 81.75 326 GLN B O 1
ATOM 9057 N N . PRO B 1 327 ? -10.969 9.008 31.828 1 84.5 327 PRO B N 1
ATOM 9058 C CA . PRO B 1 327 ? -11.969 7.992 32.188 1 84.5 327 PRO B CA 1
ATOM 9059 C C . PRO B 1 327 ? -12.82 8.398 33.375 1 84.5 327 PRO B C 1
ATOM 9061 O O . PRO B 1 327 ? -12.336 9.078 34.281 1 84.5 327 PRO B O 1
ATOM 9064 N N . LEU B 1 328 ? -14.078 8.016 33.344 1 89.69 328 LEU B N 1
ATOM 9065 C CA . LEU B 1 328 ? -15.008 8.414 34.406 1 89.69 328 LEU B CA 1
ATOM 9066 C C . LEU B 1 328 ? -14.477 8.047 35.781 1 89.69 328 LEU B C 1
ATOM 9068 O O . LEU B 1 328 ? -14.641 8.797 36.75 1 89.69 328 LEU B O 1
ATOM 9072 N N . ASN B 1 329 ? -13.773 6.93 35.812 1 81.81 329 ASN B N 1
ATOM 9073 C CA . ASN B 1 329 ? -13.273 6.477 37.125 1 81.81 329 ASN B CA 1
ATOM 9074 C C . ASN B 1 329 ? -12.227 7.434 37.688 1 81.81 329 ASN B C 1
ATOM 9076 O O . ASN B 1 329 ? -11.969 7.438 38.875 1 81.81 329 ASN B O 1
ATOM 9080 N N . THR B 1 330 ? -11.617 8.234 36.781 1 77.38 330 THR B N 1
ATOM 9081 C CA . THR B 1 330 ? -10.602 9.188 37.25 1 77.38 330 THR B CA 1
ATOM 9082 C C . THR B 1 330 ? -11.25 10.508 37.656 1 77.38 330 THR B C 1
ATOM 9084 O O . THR B 1 330 ? -10.609 11.328 38.312 1 77.38 330 THR B O 1
ATOM 9087 N N . LEU B 1 331 ? -12.508 10.711 37.25 1 81.31 331 LEU B N 1
ATOM 9088 C CA . LEU B 1 331 ? -13.25 11.906 37.625 1 81.31 331 LEU B CA 1
ATOM 9089 C C . LEU B 1 331 ? -13.914 11.75 38.969 1 81.31 331 LEU B C 1
ATOM 9091 O O . LEU B 1 331 ? -14.734 10.844 39.188 1 81.31 331 LEU B O 1
ATOM 9095 N N . SER B 1 332 ? -13.328 12.32 40.031 1 78.12 332 SER B N 1
ATOM 9096 C CA . SER B 1 332 ? -13.938 12.242 41.344 1 78.12 332 SER B CA 1
ATOM 9097 C C . SER B 1 332 ? -15 13.32 41.531 1 78.12 332 SER B C 1
ATOM 9099 O O . SER B 1 332 ? -14.719 14.508 41.375 1 78.12 332 SER B O 1
ATOM 9101 N N . PRO B 1 333 ? -16.281 12.898 41.781 1 82.94 333 PRO B N 1
ATOM 9102 C CA . PRO B 1 333 ? -17.344 13.891 42 1 82.94 333 PRO B CA 1
ATOM 9103 C C . PRO B 1 333 ? -16.984 14.906 43.062 1 82.94 333 PRO B C 1
ATOM 9105 O O . PRO B 1 333 ? -17.469 16.047 43.031 1 82.94 333 PRO B O 1
ATOM 9108 N N . ASP B 1 334 ? -16.078 14.516 43.906 1 78.62 334 ASP B N 1
ATOM 9109 C CA . ASP B 1 334 ? -15.719 15.383 45.031 1 78.62 334 ASP B CA 1
ATOM 9110 C C . ASP B 1 334 ? -14.805 16.516 44.594 1 78.62 334 ASP B C 1
ATOM 9112 O O . ASP B 1 334 ? -14.688 17.531 45.25 1 78.62 334 ASP B O 1
ATOM 9116 N N . THR B 1 335 ? -14.195 16.344 43.438 1 79.75 335 THR B N 1
ATOM 9117 C CA . THR B 1 335 ? -13.258 17.344 42.938 1 79.75 335 THR B CA 1
ATOM 9118 C C . THR B 1 335 ? -13.984 18.391 42.094 1 79.75 335 THR B C 1
ATOM 9120 O O . THR B 1 335 ? -13.391 19.391 41.688 1 79.75 335 THR B O 1
ATOM 9123 N N . LEU B 1 336 ? -15.25 18.172 41.906 1 86.62 336 LEU B N 1
ATOM 9124 C CA . LEU B 1 336 ? -16.031 19.078 41.062 1 86.62 336 LEU B CA 1
ATOM 9125 C C . LEU B 1 336 ? -16.438 20.328 41.844 1 86.62 336 LEU B C 1
ATOM 9127 O O . LEU B 1 336 ? -16.703 20.234 43.062 1 86.62 336 LEU B O 1
ATOM 9131 N N . GLN B 1 337 ? -16.375 21.484 41.281 1 83.88 337 GLN B N 1
ATOM 9132 C CA . GLN B 1 337 ? -16.688 22.75 41.906 1 83.88 337 GLN B CA 1
ATOM 9133 C C . GLN B 1 337 ? -17.922 23.391 41.312 1 83.88 337 GLN B C 1
ATOM 9135 O O . GLN B 1 337 ? -18.359 23.016 40.219 1 83.88 337 GLN B O 1
ATOM 9140 N N . SER B 1 338 ? -18.453 24.344 42.094 1 82.81 338 SER B N 1
ATOM 9141 C CA . SER B 1 338 ? -19.594 25.109 41.594 1 82.81 338 SER B CA 1
ATOM 9142 C C . SER B 1 338 ? -19.234 25.875 40.312 1 82.81 338 SER B C 1
ATOM 9144 O O . SER B 1 338 ? -18.172 26.469 40.25 1 82.81 338 SER B O 1
ATOM 9146 N N . GLY B 1 339 ? -20.031 25.719 39.312 1 84.69 339 GLY B N 1
ATOM 9147 C CA . GLY B 1 339 ? -19.797 26.406 38.062 1 84.69 339 GLY B CA 1
ATOM 9148 C C . GLY B 1 339 ? -19.188 25.516 37 1 84.69 339 GLY B C 1
ATOM 9149 O O . GLY B 1 339 ? -19.172 25.859 35.812 1 84.69 339 GLY B O 1
ATOM 9150 N N . ASP B 1 340 ? -18.781 24.375 37.438 1 89.31 340 ASP B N 1
ATOM 9151 C CA . ASP B 1 340 ? -18.188 23.438 36.5 1 89.31 340 ASP B CA 1
ATOM 9152 C C . ASP B 1 340 ? -19.234 22.844 35.562 1 89.31 340 ASP B C 1
ATOM 9154 O O . ASP B 1 340 ? -20.422 22.75 35.938 1 89.31 340 ASP B O 1
ATOM 9158 N N . ILE B 1 341 ? -18.828 22.609 34.375 1 92.5 341 ILE B N 1
ATOM 9159 C CA . ILE B 1 341 ? -19.641 21.891 33.406 1 92.5 341 ILE B CA 1
ATOM 9160 C C . ILE B 1 341 ? -19.031 20.531 33.125 1 92.5 341 ILE B C 1
ATOM 9162 O O . ILE B 1 341 ? -17.844 20.422 32.812 1 92.5 341 ILE B O 1
ATOM 9166 N N . VAL B 1 342 ? -19.828 19.531 33.312 1 94.38 342 VAL B N 1
ATOM 9167 C CA . VAL B 1 342 ? -19.312 18.188 33.125 1 94.38 342 VAL B CA 1
ATOM 9168 C C . VAL B 1 342 ? -19.984 17.547 31.906 1 94.38 342 VAL B C 1
ATOM 9170 O O . VAL B 1 342 ? -21.203 17.375 31.891 1 94.38 342 VAL B O 1
ATOM 9173 N N . LEU B 1 343 ? -19.219 17.266 30.938 1 95.62 343 LEU B N 1
ATOM 9174 C CA . LEU B 1 343 ? -19.688 16.547 29.75 1 95.62 343 LEU B CA 1
ATOM 9175 C C . LEU B 1 343 ? -19.375 15.055 29.859 1 95.62 343 LEU B C 1
ATOM 9177 O O . LEU B 1 343 ? -18.203 14.672 30 1 95.62 343 LEU B O 1
ATOM 9181 N N . LEU B 1 344 ? -20.422 14.219 29.797 1 96.31 344 LEU B N 1
ATOM 9182 C CA . LEU B 1 344 ? -20.25 12.773 29.922 1 96.31 344 LEU B CA 1
ATOM 9183 C C . LEU B 1 344 ? -20.484 12.086 28.578 1 96.31 344 LEU B C 1
ATOM 9185 O O . LEU B 1 344 ? -21.531 12.297 27.938 1 96.31 344 LEU B O 1
ATOM 9189 N N . ILE B 1 345 ? -19.484 11.375 28.172 1 95.5 345 ILE B N 1
ATOM 9190 C CA . ILE B 1 345 ? -19.625 10.523 27 1 95.5 345 ILE B CA 1
ATOM 9191 C C . ILE B 1 345 ? -19.594 9.055 27.406 1 95.5 345 ILE B C 1
ATOM 9193 O O . ILE B 1 345 ? -18.562 8.531 27.812 1 95.5 345 ILE B O 1
ATOM 9197 N N . ALA B 1 346 ? -20.734 8.375 27.281 1 94.38 346 ALA B N 1
ATOM 9198 C CA . ALA B 1 346 ? -20.875 7.059 27.906 1 94.38 346 ALA B CA 1
ATOM 9199 C C . ALA B 1 346 ? -21.234 5.996 26.875 1 94.38 346 ALA B C 1
ATOM 9201 O O . ALA B 1 346 ? -22.344 6.016 26.328 1 94.38 346 ALA B O 1
ATOM 9202 N N . SER B 1 347 ? -20.25 5.082 26.609 1 90.69 347 SER B N 1
ATOM 9203 C CA . SER B 1 347 ? -20.562 3.881 25.844 1 90.69 347 SER B CA 1
ATOM 9204 C C . SER B 1 347 ? -21.188 2.811 26.734 1 90.69 347 SER B C 1
ATOM 9206 O O . SER B 1 347 ? -21 2.803 27.938 1 90.69 347 SER B O 1
ATOM 9208 N N . SER B 1 348 ? -22.016 1.935 26.125 1 88.38 348 SER B N 1
ATOM 9209 C CA . SER B 1 348 ? -22.641 0.855 26.875 1 88.38 348 SER B CA 1
ATOM 9210 C C . SER B 1 348 ? -21.875 -0.453 26.703 1 88.38 348 SER B C 1
ATOM 9212 O O . SER B 1 348 ? -21.266 -0.691 25.672 1 88.38 348 SER B O 1
ATOM 9214 N N . SER B 1 349 ? -21.75 -1.172 27.734 1 78.44 349 SER B N 1
ATOM 9215 C CA . SER B 1 349 ? -21.125 -2.49 27.688 1 78.44 349 SER B CA 1
ATOM 9216 C C . SER B 1 349 ? -22.109 -3.578 28.125 1 78.44 349 SER B C 1
ATOM 9218 O O . SER B 1 349 ? -23.062 -3.303 28.844 1 78.44 349 SER B O 1
ATOM 9220 N N . GLY B 1 350 ? -21.922 -4.758 27.547 1 71.19 350 GLY B N 1
ATOM 9221 C CA . GLY B 1 350 ? -22.75 -5.879 27.953 1 71.19 350 GLY B CA 1
ATOM 9222 C C . GLY B 1 350 ? -24.219 -5.656 27.688 1 71.19 350 GLY B C 1
ATOM 9223 O O . GLY B 1 350 ? -24.625 -5.402 26.547 1 71.19 350 GLY B O 1
ATOM 9224 N N . HIS B 1 351 ? -25.062 -5.797 28.781 1 75.38 351 HIS B N 1
ATOM 9225 C CA . HIS B 1 351 ? -26.5 -5.594 28.703 1 75.38 351 HIS B CA 1
ATOM 9226 C C . HIS B 1 351 ? -26.891 -4.184 29.141 1 75.38 351 HIS B C 1
ATOM 9228 O O . HIS B 1 351 ? -27.812 -4.012 29.938 1 75.38 351 HIS B O 1
ATOM 9234 N N . GLY B 1 352 ? -26.078 -3.178 28.688 1 81.62 352 GLY B N 1
ATOM 9235 C CA . GLY B 1 352 ? -26.375 -1.786 28.969 1 81.62 352 GLY B CA 1
ATOM 9236 C C . GLY B 1 352 ? -25.672 -1.259 30.203 1 81.62 352 GLY B C 1
ATOM 9237 O O . GLY B 1 352 ? -26.016 -0.181 30.703 1 81.62 352 GLY B O 1
ATOM 9238 N N . GLU B 1 353 ? -24.688 -1.993 30.672 1 85.56 353 GLU B N 1
ATOM 9239 C CA . GLU B 1 353 ? -23.969 -1.61 31.875 1 85.56 353 GLU B CA 1
ATOM 9240 C C . GLU B 1 353 ? -22.922 -0.548 31.578 1 85.56 353 GLU B C 1
ATOM 9242 O O . GLU B 1 353 ? -22.484 -0.398 30.438 1 85.56 353 GLU B O 1
ATOM 9247 N N . ILE B 1 354 ? -22.656 0.207 32.625 1 89.75 354 ILE B N 1
ATOM 9248 C CA . ILE B 1 354 ? -21.531 1.13 32.562 1 89.75 354 ILE B CA 1
ATOM 9249 C C . ILE B 1 354 ? -20.219 0.344 32.5 1 89.75 354 ILE B C 1
ATOM 9251 O O . ILE B 1 354 ? -20 -0.574 33.281 1 89.75 354 ILE B O 1
ATOM 9255 N N . PRO B 1 355 ? -19.438 0.572 31.484 1 85.69 355 PRO B N 1
ATOM 9256 C CA . PRO B 1 355 ? -18.172 -0.146 31.344 1 85.69 355 PRO B CA 1
ATOM 9257 C C . PRO B 1 355 ? -17.281 -0.047 32.562 1 85.69 355 PRO B C 1
ATOM 9259 O O . PRO B 1 355 ? -17.531 0.798 33.438 1 85.69 355 PRO B O 1
ATOM 9262 N N . VAL B 1 356 ? -16.266 -0.834 32.656 1 76.88 356 VAL B N 1
ATOM 9263 C CA . VAL B 1 356 ? -15.422 -1.014 33.812 1 76.88 356 VAL B CA 1
ATOM 9264 C C . VAL B 1 356 ? -14.742 0.308 34.188 1 76.88 356 VAL B C 1
ATOM 9266 O O . VAL B 1 356 ? -14.578 0.625 35.375 1 76.88 356 VAL B O 1
ATOM 9269 N N . ASN B 1 357 ? -14.422 1.064 33.25 1 79.69 357 ASN B N 1
ATOM 9270 C CA . ASN B 1 357 ? -13.688 2.291 33.531 1 79.69 357 ASN B CA 1
ATOM 9271 C C . ASN B 1 357 ? -14.617 3.424 33.938 1 79.69 357 ASN B C 1
ATOM 9273 O O . ASN B 1 357 ? -14.203 4.582 34.031 1 79.69 357 ASN B O 1
ATOM 9277 N N . GLY B 1 358 ? -15.891 3.107 34.188 1 88.38 358 GLY B N 1
ATOM 9278 C CA . GLY B 1 358 ? -16.844 4.074 34.719 1 88.38 358 GLY B CA 1
ATOM 9279 C C . GLY B 1 358 ? -17.594 3.578 35.938 1 88.38 358 GLY B C 1
ATOM 9280 O O . GLY B 1 358 ? -18.391 4.309 36.531 1 88.38 358 GLY B O 1
ATOM 9281 N N . LYS B 1 359 ? -17.281 2.361 36.375 1 84.81 359 LYS B N 1
ATOM 9282 C CA . LYS B 1 359 ? -18.047 1.736 37.438 1 84.81 359 LYS B CA 1
ATOM 9283 C C . LYS B 1 359 ? -17.766 2.416 38.781 1 84.81 359 LYS B C 1
ATOM 9285 O O . LYS B 1 359 ? -18.688 2.598 39.594 1 84.81 359 LYS B O 1
ATOM 9290 N N . ASP B 1 360 ? -16.531 2.775 39.031 1 83.06 360 ASP B N 1
ATOM 9291 C CA . ASP B 1 360 ? -16.188 3.463 40.281 1 83.06 360 ASP B CA 1
ATOM 9292 C C . ASP B 1 360 ? -16.859 4.828 40.344 1 83.06 360 ASP B C 1
ATOM 9294 O O . ASP B 1 360 ? -17.266 5.273 41.406 1 83.06 360 ASP B O 1
ATOM 9298 N N . PHE B 1 361 ? -16.984 5.461 39.312 1 90.38 361 PHE B N 1
ATOM 9299 C CA . PHE B 1 361 ? -17.672 6.75 39.25 1 90.38 361 PHE B CA 1
ATOM 9300 C C . PHE B 1 361 ? -19.141 6.602 39.594 1 90.38 361 PHE B C 1
ATOM 9302 O O . PHE B 1 361 ? -19.703 7.414 40.312 1 90.38 361 PHE B O 1
ATOM 9309 N N . GLU B 1 362 ? -19.688 5.562 38.969 1 90.56 362 GLU B N 1
ATOM 9310 C CA . GLU B 1 362 ? -21.094 5.25 39.25 1 90.56 362 GLU B CA 1
ATOM 9311 C C . GLU B 1 362 ? -21.328 5.125 40.75 1 90.56 362 GLU B C 1
ATOM 9313 O O . GLU B 1 362 ? -22.281 5.707 41.281 1 90.56 362 GLU B O 1
ATOM 9318 N N . ASN B 1 363 ? -20.453 4.457 41.312 1 86.56 363 ASN B N 1
ATOM 9319 C CA . ASN B 1 363 ? -20.562 4.234 42.75 1 86.56 363 ASN B CA 1
ATOM 9320 C C . ASN B 1 363 ? -20.328 5.52 43.562 1 86.56 363 ASN B C 1
ATOM 9322 O O . ASN B 1 363 ? -21.031 5.801 44.531 1 86.56 363 ASN B O 1
ATOM 9326 N N . ALA B 1 364 ? -19.359 6.262 43.125 1 87 364 ALA B N 1
ATOM 9327 C CA . ALA B 1 364 ? -19.047 7.52 43.781 1 87 364 ALA B CA 1
ATOM 9328 C C . ALA B 1 364 ? -20.172 8.531 43.625 1 87 364 ALA B C 1
ATOM 9330 O O . ALA B 1 364 ? -20.484 9.266 44.594 1 87 364 ALA B O 1
ATOM 9331 N N . LEU B 1 365 ? -20.781 8.547 42.5 1 88.56 365 LEU B N 1
ATOM 9332 C CA . LEU B 1 365 ? -21.859 9.484 42.188 1 88.56 365 LEU B CA 1
ATOM 9333 C C . LEU B 1 365 ? -23.078 9.219 43.062 1 88.56 365 LEU B C 1
ATOM 9335 O O . LEU B 1 365 ? -23.766 10.156 43.469 1 88.56 365 LEU B O 1
ATOM 9339 N N . SER B 1 366 ? -23.219 7.957 43.344 1 84.69 366 SER B N 1
ATOM 9340 C CA . SER B 1 366 ? -24.375 7.574 44.156 1 84.69 366 SER B CA 1
ATOM 9341 C C . SER B 1 366 ? -24.203 7.961 45.625 1 84.69 366 SER B C 1
ATOM 9343 O O . SER B 1 366 ? -25.172 8.07 46.344 1 84.69 366 SER B O 1
ATOM 9345 N N . ARG B 1 367 ? -22.953 8.266 45.938 1 80.62 367 ARG B N 1
ATOM 9346 C CA . ARG B 1 367 ? -22.672 8.508 47.344 1 80.62 367 ARG B CA 1
ATOM 9347 C C . ARG B 1 367 ? -22.312 9.969 47.594 1 80.62 367 ARG B C 1
ATOM 9349 O O . ARG B 1 367 ? -22.422 10.469 48.719 1 80.62 367 ARG B O 1
ATOM 9356 N N . SER B 1 368 ? -21.953 10.594 46.594 1 81.06 368 SER B N 1
ATOM 9357 C CA . SER B 1 368 ? -21.391 11.93 46.75 1 81.06 368 SER B CA 1
ATOM 9358 C C . SER B 1 368 ? -22.469 13 46.688 1 81.06 368 SER B C 1
ATOM 9360 O O . SER B 1 368 ? -23.516 12.797 46.031 1 81.06 368 SER B O 1
ATOM 9362 N N . GLU B 1 369 ? -22.25 14.07 47.531 1 81.19 369 GLU B N 1
ATOM 9363 C CA . GLU B 1 369 ? -23.094 15.266 47.406 1 81.19 369 GLU B CA 1
ATOM 9364 C C . GLU B 1 369 ? -22.531 16.203 46.312 1 81.19 369 GLU B C 1
ATOM 9366 O O . GLU B 1 369 ? -21.359 16.547 46.344 1 81.19 369 GLU B O 1
ATOM 9371 N N . LEU B 1 370 ? -23.328 16.5 45.312 1 85 370 LEU B N 1
ATOM 9372 C CA . LEU B 1 370 ? -22.906 17.328 44.188 1 85 370 LEU B CA 1
ATOM 9373 C C . LEU B 1 370 ? -23.047 18.812 44.531 1 85 370 LEU B C 1
ATOM 9375 O O . LEU B 1 370 ? -24.047 19.219 45.125 1 85 370 LEU B O 1
ATOM 9379 N N . PRO B 1 371 ? -21.984 19.531 44.312 1 81.75 371 PRO B N 1
ATOM 9380 C CA . PRO B 1 371 ? -22.094 20.984 44.531 1 81.75 371 PRO B CA 1
ATOM 9381 C C . PRO B 1 371 ? -23.203 21.625 43.719 1 81.75 371 PRO B C 1
ATOM 9383 O O . PRO B 1 371 ? -23.547 21.125 42.625 1 81.75 371 PRO B O 1
ATOM 9386 N N . SER B 1 372 ? -23.719 22.688 44.25 1 79.25 372 SER B N 1
ATOM 9387 C CA . SER B 1 372 ? -24.75 23.453 43.562 1 79.25 372 SER B CA 1
ATOM 9388 C C . SER B 1 372 ? -24.156 24.234 42.406 1 79.25 372 SER B C 1
ATOM 9390 O O . SER B 1 372 ? -23.016 24.672 42.438 1 79.25 372 SER B O 1
ATOM 9392 N N . GLY B 1 373 ? -24.781 24.312 41.25 1 83.12 373 GLY B N 1
ATOM 9393 C CA . GLY B 1 373 ? -24.344 25.078 40.094 1 83.12 373 GLY B CA 1
ATOM 9394 C C . GLY B 1 373 ? -23.625 24.234 39.062 1 83.12 373 GLY B C 1
ATOM 9395 O O . GLY B 1 373 ? -23.203 24.766 38.031 1 83.12 373 GLY B O 1
ATOM 9396 N N . LEU B 1 374 ? -23.531 22.984 39.406 1 88.81 374 LEU B N 1
ATOM 9397 C CA . LEU B 1 374 ? -22.922 22.062 38.469 1 88.81 374 LEU B CA 1
ATOM 9398 C C . LEU B 1 374 ? -23.906 21.703 37.344 1 88.81 374 LEU B C 1
ATOM 9400 O O . LEU B 1 374 ? -25.078 21.438 37.625 1 88.81 374 LEU B O 1
ATOM 9404 N N . GLU B 1 375 ? -23.469 21.812 36.125 1 91.81 375 GLU B N 1
ATOM 9405 C CA . GLU B 1 375 ? -24.312 21.422 35 1 91.81 375 GLU B CA 1
ATOM 9406 C C . GLU B 1 375 ? -23.719 20.219 34.281 1 91.81 375 GLU B C 1
ATOM 9408 O O . GLU B 1 375 ? -22.5 20.109 34.125 1 91.81 375 GLU B O 1
ATOM 9413 N N . TRP B 1 376 ? -24.625 19.391 33.812 1 94.62 376 TRP B N 1
ATOM 9414 C CA . TRP B 1 376 ? -24.203 18.156 33.156 1 94.62 376 TRP B CA 1
ATOM 9415 C C . TRP B 1 376 ? -24.781 18.031 31.766 1 94.62 376 TRP B C 1
ATOM 9417 O O . TRP B 1 376 ? -25.859 18.562 31.484 1 94.62 376 TRP B O 1
ATOM 9427 N N . ALA B 1 377 ? -24.109 17.438 30.875 1 95.56 377 ALA B N 1
ATOM 9428 C CA . ALA B 1 377 ? -24.594 16.984 29.578 1 95.56 377 ALA B CA 1
ATOM 9429 C C . ALA B 1 377 ? -24.078 15.594 29.266 1 95.56 377 ALA B C 1
ATOM 9431 O O . ALA B 1 377 ? -22.922 15.266 29.562 1 95.56 377 ALA B O 1
ATOM 9432 N N . ILE B 1 378 ? -24.969 14.719 28.703 1 96.69 378 ILE B N 1
ATOM 9433 C CA . ILE B 1 378 ? -24.594 13.328 28.484 1 96.69 378 ILE B CA 1
ATOM 9434 C C . ILE B 1 378 ? -24.781 12.977 27.016 1 96.69 378 ILE B C 1
ATOM 9436 O O . ILE B 1 378 ? -25.828 13.242 26.422 1 96.69 378 ILE B O 1
ATOM 9440 N N . PHE B 1 379 ? -23.719 12.492 26.422 1 96.69 379 PHE B N 1
ATOM 9441 C CA . PHE B 1 379 ? -23.781 11.844 25.125 1 96.69 379 PHE B CA 1
ATOM 9442 C C . PHE B 1 379 ? -23.766 10.328 25.266 1 96.69 379 PHE B C 1
ATOM 9444 O O . PHE B 1 379 ? -22.75 9.75 25.688 1 96.69 379 PHE B O 1
ATOM 9451 N N . GLY B 1 380 ? -24.859 9.688 24.938 1 95.88 380 GLY B N 1
ATOM 9452 C CA . GLY B 1 380 ? -24.891 8.227 24.922 1 95.88 380 GLY B CA 1
ATOM 9453 C C . GLY B 1 380 ? -24.344 7.625 23.641 1 95.88 380 GLY B C 1
ATOM 9454 O O . GLY B 1 380 ? -24.672 8.086 22.547 1 95.88 380 GLY B O 1
ATOM 9455 N N . ASN B 1 381 ? -23.391 6.719 23.828 1 92.44 381 ASN B N 1
ATOM 9456 C CA . ASN B 1 381 ? -22.844 5.965 22.703 1 92.44 381 ASN B CA 1
ATOM 9457 C C . ASN B 1 381 ? -23.266 4.5 22.75 1 92.44 381 ASN B C 1
ATOM 9459 O O . ASN B 1 381 ? -22.562 3.666 23.328 1 92.44 381 ASN B O 1
ATOM 9463 N N . GLY B 1 382 ? -24.406 4.211 22.125 1 87.69 382 GLY B N 1
ATOM 9464 C CA . GLY B 1 382 ? -24.953 2.867 22.125 1 87.69 382 GLY B CA 1
ATOM 9465 C C . GLY B 1 382 ? -25.125 2.289 20.734 1 87.69 382 GLY B C 1
ATOM 9466 O O . GLY B 1 382 ? -24.641 2.855 19.75 1 87.69 382 GLY B O 1
ATOM 9467 N N . ASN B 1 383 ? -25.5 1.072 20.688 1 81.31 383 ASN B N 1
ATOM 9468 C CA . ASN B 1 383 ? -25.844 0.346 19.469 1 81.31 383 ASN B CA 1
ATOM 9469 C C . ASN B 1 383 ? -27.297 -0.153 19.5 1 81.31 383 ASN B C 1
ATOM 9471 O O . ASN B 1 383 ? -27.656 -0.954 20.359 1 81.31 383 ASN B O 1
ATOM 9475 N N . SER B 1 384 ? -28.062 0.266 18.5 1 78.81 384 SER B N 1
ATOM 9476 C CA . SER B 1 384 ? -29.5 0.03 18.531 1 78.81 384 SER B CA 1
ATOM 9477 C C . SER B 1 384 ? -29.828 -1.437 18.266 1 78.81 384 SER B C 1
ATOM 9479 O O . SER B 1 384 ? -30.969 -1.872 18.469 1 78.81 384 SER B O 1
ATOM 9481 N N . SER B 1 385 ? -28.812 -2.197 17.828 1 72.44 385 SER B N 1
ATOM 9482 C CA . SER B 1 385 ? -29.047 -3.631 17.688 1 72.44 385 SER B CA 1
ATOM 9483 C C . SER B 1 385 ? -29.312 -4.285 19.031 1 72.44 385 SER B C 1
ATOM 9485 O O . SER B 1 385 ? -29.906 -5.359 19.109 1 72.44 385 SER B O 1
ATOM 9487 N N . TYR B 1 386 ? -28.812 -3.609 20.031 1 72.12 386 TYR B N 1
ATOM 9488 C CA . TYR B 1 386 ? -29.094 -4.043 21.391 1 72.12 386 TYR B CA 1
ATOM 9489 C C . TYR B 1 386 ? -30.312 -3.303 21.953 1 72.12 386 TYR B C 1
ATOM 9491 O O . TYR B 1 386 ? -30.156 -2.396 22.781 1 72.12 386 TYR B O 1
ATOM 9499 N N . SER B 1 387 ? -31.594 -3.646 21.469 1 73 387 SER B N 1
ATOM 9500 C CA . SER B 1 387 ? -32.844 -2.883 21.641 1 73 387 SER B CA 1
ATOM 9501 C C . SER B 1 387 ? -33.125 -2.66 23.109 1 73 387 SER B C 1
ATOM 9503 O O . SER B 1 387 ? -33.469 -1.545 23.531 1 73 387 SER B O 1
ATOM 9505 N N . ASP B 1 388 ? -32.969 -3.617 23.984 1 74.94 388 ASP B N 1
ATOM 9506 C CA . ASP B 1 388 ? -33.406 -3.521 25.375 1 74.94 388 ASP B CA 1
ATOM 9507 C C . ASP B 1 388 ? -32.406 -2.717 26.203 1 74.94 388 ASP B C 1
ATOM 9509 O O . ASP B 1 388 ? -32.781 -2.107 27.203 1 74.94 388 ASP B O 1
ATOM 9513 N N . SER B 1 389 ? -31.172 -2.707 25.672 1 81.69 389 SER B N 1
ATOM 9514 C CA . SER B 1 389 ? -30.141 -2.07 26.469 1 81.69 389 SER B CA 1
ATOM 9515 C C . SER B 1 389 ? -29.469 -0.932 25.703 1 81.69 389 SER B C 1
ATOM 9517 O O . SER B 1 389 ? -28.344 -0.549 26.016 1 81.69 389 SER B O 1
ATOM 9519 N N . PHE B 1 390 ? -30.375 -0.372 24.766 1 88.75 390 PHE B N 1
ATOM 9520 C CA . PHE B 1 390 ? -29.812 0.698 23.938 1 88.75 390 PHE B CA 1
ATOM 9521 C C . PHE B 1 390 ? -29.5 1.924 24.781 1 88.75 390 PHE B C 1
ATOM 9523 O O . PHE B 1 390 ? -30.391 2.49 25.422 1 88.75 390 PHE B O 1
ATOM 9530 N N . ASN B 1 391 ? -28.266 2.344 24.859 1 92.75 391 ASN B N 1
ATOM 9531 C CA . ASN B 1 391 ? -27.75 3.475 25.609 1 92.75 391 ASN B CA 1
ATOM 9532 C C . ASN B 1 391 ? -28 3.316 27.109 1 92.75 391 ASN B C 1
ATOM 9534 O O . ASN B 1 391 ? -28.312 4.293 27.797 1 92.75 391 ASN B O 1
ATOM 9538 N N . GLY B 1 392 ? -27.859 2.105 27.469 1 92.69 392 GLY B N 1
ATOM 9539 C CA . GLY B 1 392 ? -28.141 1.783 28.859 1 92.69 392 GLY B CA 1
ATOM 9540 C C . GLY B 1 392 ? -27.234 2.527 29.828 1 92.69 392 GLY B C 1
ATOM 9541 O O . GLY B 1 392 ? -27.703 3.002 30.875 1 92.69 392 GLY B O 1
ATOM 9542 N N . ALA B 1 393 ? -26 2.674 29.547 1 93.38 393 ALA B N 1
ATOM 9543 C CA . ALA B 1 393 ? -25.062 3.352 30.438 1 93.38 393 ALA B CA 1
ATOM 9544 C C . ALA B 1 393 ? -25.438 4.82 30.625 1 93.38 393 ALA B C 1
ATOM 9546 O O . ALA B 1 393 ? -25.438 5.332 31.75 1 93.38 393 ALA B O 1
ATOM 9547 N N . ALA B 1 394 ? -25.781 5.488 29.531 1 94.94 394 ALA B N 1
ATOM 9548 C CA . ALA B 1 394 ? -26.172 6.895 29.578 1 94.94 394 ALA B CA 1
ATOM 9549 C C . ALA B 1 394 ? -27.438 7.078 30.391 1 94.94 394 ALA B C 1
ATOM 9551 O O . ALA B 1 394 ? -27.547 8.016 31.188 1 94.94 394 ALA B O 1
ATOM 9552 N N . LYS B 1 395 ? -28.375 6.148 30.172 1 94.12 395 LYS B N 1
ATOM 9553 C CA . LYS B 1 395 ? -29.625 6.188 30.922 1 94.12 395 LYS B CA 1
ATOM 9554 C C . LYS B 1 395 ? -29.375 6.031 32.438 1 94.12 395 LYS B C 1
ATOM 9556 O O . LYS B 1 395 ? -29.953 6.758 33.25 1 94.12 395 LYS B O 1
ATOM 9561 N N . LYS B 1 396 ? -28.562 5.117 32.719 1 93.5 396 LYS B N 1
ATOM 9562 C CA . LYS B 1 396 ? -28.234 4.859 34.094 1 93.5 396 LYS B CA 1
ATOM 9563 C C . LYS B 1 396 ? -27.578 6.074 34.75 1 93.5 396 LYS B C 1
ATOM 9565 O O . LYS B 1 396 ? -27.938 6.465 35.875 1 93.5 396 LYS B O 1
ATOM 9570 N N . LEU B 1 397 ? -26.641 6.633 34.125 1 94.5 397 LEU B N 1
ATOM 9571 C CA . LEU B 1 397 ? -25.938 7.805 34.656 1 94.5 397 LEU B CA 1
ATOM 9572 C C . LEU B 1 397 ? -26.906 8.977 34.812 1 94.5 397 LEU B C 1
ATOM 9574 O O . LEU B 1 397 ? -26.859 9.664 35.844 1 94.5 397 LEU B O 1
ATOM 9578 N N . ARG B 1 398 ? -27.719 9.172 33.844 1 94.44 398 ARG B N 1
ATOM 9579 C CA . ARG B 1 398 ? -28.703 10.25 33.906 1 94.44 398 ARG B CA 1
ATOM 9580 C C . ARG B 1 398 ? -29.625 10.055 35.094 1 94.44 398 ARG B C 1
ATOM 9582 O O . ARG B 1 398 ? -29.938 11.008 35.812 1 94.44 398 ARG B O 1
ATOM 9589 N N . ASN B 1 399 ? -30.078 8.844 35.219 1 92.75 399 ASN B N 1
ATOM 9590 C CA . ASN B 1 399 ? -30.984 8.531 36.312 1 92.75 399 ASN B CA 1
ATOM 9591 C C . ASN B 1 399 ? -30.359 8.805 37.688 1 92.75 399 ASN B C 1
ATOM 9593 O O . ASN B 1 399 ? -31 9.359 38.594 1 92.75 399 ASN B O 1
ATOM 9597 N N . ILE B 1 400 ? -29.141 8.438 37.812 1 92.94 400 ILE B N 1
ATOM 9598 C CA . ILE B 1 400 ? -28.438 8.664 39.094 1 92.94 400 ILE B CA 1
ATOM 9599 C C . ILE B 1 400 ? -28.297 10.164 39.312 1 92.94 400 ILE B C 1
ATOM 9601 O O . ILE B 1 400 ? -28.516 10.641 40.438 1 92.94 400 ILE B O 1
ATOM 9605 N N . LEU B 1 401 ? -28 10.891 38.312 1 92.69 401 LEU B N 1
ATOM 9606 C CA . LEU B 1 401 ? -27.797 12.336 38.406 1 92.69 401 LEU B CA 1
ATOM 9607 C C . LEU B 1 401 ? -29.109 13.047 38.719 1 92.69 401 LEU B C 1
ATOM 9609 O O . LEU B 1 401 ? -29.141 13.984 39.531 1 92.69 401 LEU B O 1
ATOM 9613 N N . LEU B 1 402 ? -30.156 12.562 38.094 1 89.62 402 LEU B N 1
ATOM 9614 C CA . LEU B 1 402 ? -31.469 13.133 38.344 1 89.62 402 LEU B CA 1
ATOM 9615 C C . LEU B 1 402 ? -31.875 12.922 39.812 1 89.62 402 LEU B C 1
ATOM 9617 O O . LEU B 1 402 ? -32.406 13.828 40.438 1 89.62 402 LEU B O 1
ATOM 9621 N N . ARG B 1 403 ? -31.562 11.781 40.281 1 88.56 403 ARG B N 1
ATOM 9622 C CA . ARG B 1 403 ? -31.891 11.453 41.656 1 88.56 403 ARG B CA 1
ATOM 9623 C C . ARG B 1 403 ? -31.109 12.32 42.625 1 88.56 403 ARG B C 1
ATOM 9625 O O . ARG B 1 403 ? -31.547 12.57 43.75 1 88.56 403 ARG B O 1
ATOM 9632 N N . ARG B 1 404 ? -30.016 12.766 42.188 1 88.88 404 ARG B N 1
ATOM 9633 C CA . ARG B 1 404 ? -29.156 13.562 43.031 1 88.88 404 ARG B CA 1
ATOM 9634 C C . ARG B 1 404 ? -29.406 15.055 42.844 1 88.88 404 ARG B C 1
ATOM 9636 O O . ARG B 1 404 ? -28.688 15.891 43.406 1 88.88 404 ARG B O 1
ATOM 9643 N N . GLY B 1 405 ? -30.359 15.391 42.031 1 85.69 405 GLY B N 1
ATOM 9644 C CA . GLY B 1 405 ? -30.75 16.766 41.844 1 85.69 405 GLY B CA 1
ATOM 9645 C C . GLY B 1 405 ? -29.812 17.531 40.906 1 85.69 405 GLY B C 1
ATOM 9646 O O . GLY B 1 405 ? -29.656 18.75 41.031 1 85.69 405 GLY B O 1
ATOM 9647 N N . ALA B 1 406 ? -29.203 16.875 40.031 1 89.06 406 ALA B N 1
ATOM 9648 C CA . ALA B 1 406 ? -28.25 17.5 39.125 1 89.06 406 ALA B CA 1
ATOM 9649 C C . ALA B 1 406 ? -28.969 18.344 38.062 1 89.06 406 ALA B C 1
ATOM 9651 O O . ALA B 1 406 ? -30.125 18.062 37.75 1 89.06 406 ALA B O 1
ATOM 9652 N N . SER B 1 407 ? -28.328 19.422 37.688 1 90.19 407 SER B N 1
ATOM 9653 C CA . SER B 1 407 ? -28.828 20.266 36.594 1 90.19 407 SER B CA 1
ATOM 9654 C C . SER B 1 407 ? -28.172 19.891 35.25 1 90.19 407 SER B C 1
ATOM 9656 O O . SER B 1 407 ? -27 19.531 35.219 1 90.19 407 SER B O 1
ATOM 9658 N N . PHE B 1 408 ? -28.969 20 34.219 1 92.94 408 PHE B N 1
ATOM 9659 C CA . PHE B 1 408 ? -28.469 19.562 32.906 1 92.94 408 PHE B CA 1
ATOM 9660 C C . PHE B 1 408 ? -28.438 20.734 31.922 1 92.94 408 PHE B C 1
ATOM 9662 O O . PHE B 1 408 ? -29.344 21.562 31.922 1 92.94 408 PHE B O 1
ATOM 9669 N N . LEU B 1 409 ? -27.391 20.75 31.109 1 90.12 409 LEU B N 1
ATOM 9670 C CA . LEU B 1 409 ? -27.25 21.766 30.062 1 90.12 409 LEU B CA 1
ATOM 9671 C C . LEU B 1 409 ? -28.297 21.578 28.984 1 90.12 409 LEU B C 1
ATOM 9673 O O . LEU B 1 409 ? -28.75 22.547 28.359 1 90.12 409 LEU B O 1
ATOM 9677 N N . LEU B 1 410 ? -28.625 20.328 28.719 1 90 410 LEU B N 1
ATOM 9678 C CA . LEU B 1 410 ? -29.609 19.938 27.703 1 90 410 LEU B CA 1
ATOM 9679 C C . LEU B 1 410 ? -30.75 19.141 28.328 1 90 410 LEU B C 1
ATOM 9681 O O . LEU B 1 410 ? -30.562 18.484 29.359 1 90 410 LEU B O 1
ATOM 9685 N N . PRO B 1 411 ? -31.891 19.281 27.75 1 85.81 411 PRO B N 1
ATOM 9686 C CA . PRO B 1 411 ? -33.062 18.625 28.344 1 85.81 411 PRO B CA 1
ATOM 9687 C C . PRO B 1 411 ? -32.906 17.109 28.438 1 85.81 411 PRO B C 1
ATOM 9689 O O . PRO B 1 411 ? -33.375 16.484 29.391 1 85.81 411 PRO B O 1
ATOM 9692 N N . ASP B 1 412 ? -32.344 16.484 27.406 1 86.88 412 ASP B N 1
ATOM 9693 C CA . ASP B 1 412 ? -32.156 15.047 27.375 1 86.88 412 ASP B CA 1
ATOM 9694 C C . ASP B 1 412 ? -30.734 14.688 26.938 1 86.88 412 ASP B C 1
ATOM 9696 O O . ASP B 1 412 ? -29.969 15.562 26.531 1 86.88 412 ASP B O 1
ATOM 9700 N N . PHE B 1 413 ? -30.391 13.422 27.359 1 88.38 413 PHE B N 1
ATOM 9701 C CA . PHE B 1 413 ? -29.109 13 26.828 1 88.38 413 PHE B CA 1
ATOM 9702 C C . PHE B 1 413 ? -29.219 12.617 25.359 1 88.38 413 PHE B C 1
ATOM 9704 O O . PHE B 1 413 ? -30.328 12.445 24.844 1 88.38 413 PHE B O 1
ATOM 9711 N N . PHE B 1 414 ? -28.141 12.695 24.625 1 91.5 414 PHE B N 1
ATOM 9712 C CA . PHE B 1 414 ? -28.109 12.398 23.203 1 91.5 414 PHE B CA 1
ATOM 9713 C C . PHE B 1 414 ? -28.016 10.898 22.969 1 91.5 414 PHE B C 1
ATOM 9715 O O . PHE B 1 414 ? -27.203 10.211 23.578 1 91.5 414 PHE B O 1
ATOM 9722 N N . TYR B 1 415 ? -28.844 10.344 22.062 1 91 415 TYR B N 1
ATOM 9723 C CA . TYR B 1 415 ? -28.891 8.914 21.75 1 91 415 TYR B CA 1
ATOM 9724 C C . TYR B 1 415 ? -27.984 8.586 20.562 1 91 415 TYR B C 1
ATOM 9726 O O . TYR B 1 415 ? -28.453 8.43 19.438 1 91 415 TYR B O 1
ATOM 9734 N N . GLY B 1 416 ? -26.734 8.555 20.969 1 91.75 416 GLY B N 1
ATOM 9735 C CA . GLY B 1 416 ? -25.812 8.133 19.922 1 91.75 416 GLY B CA 1
ATOM 9736 C C . GLY B 1 416 ? -25.984 6.684 19.531 1 91.75 416 GLY B C 1
ATOM 9737 O O . GLY B 1 416 ? -26.297 5.836 20.359 1 91.75 416 GLY B O 1
ATOM 9738 N N . ASP B 1 417 ? -25.797 6.34 18.172 1 86.06 417 ASP B N 1
ATOM 9739 C CA . ASP B 1 417 ? -26.016 4.992 17.656 1 86.06 417 ASP B CA 1
ATOM 9740 C C . ASP B 1 417 ? -24.891 4.59 16.703 1 86.06 417 ASP B C 1
ATOM 9742 O O . ASP B 1 417 ? -24.812 5.094 15.57 1 86.06 417 ASP B O 1
ATOM 9746 N N . THR B 1 418 ? -24.078 3.609 17.109 1 81.56 418 THR B N 1
ATOM 9747 C CA . THR B 1 418 ? -22.938 3.176 16.312 1 81.56 418 THR B CA 1
ATOM 9748 C C . THR B 1 418 ? -23.391 2.32 15.125 1 81.56 418 THR B C 1
ATOM 9750 O O . THR B 1 418 ? -22.625 2.088 14.188 1 81.56 418 THR B O 1
ATOM 9753 N N . LEU B 1 419 ? -24.672 1.821 15.227 1 69.31 419 LEU B N 1
ATOM 9754 C CA . LEU B 1 419 ? -25.203 1.082 14.094 1 69.31 419 LEU B CA 1
ATOM 9755 C C . LEU B 1 419 ? -25.391 1.997 12.883 1 69.31 419 LEU B C 1
ATOM 9757 O O . LEU B 1 419 ? -25.219 1.562 11.742 1 69.31 419 LEU B O 1
ATOM 9761 N N . ILE B 1 420 ? -25.75 3.273 13.164 1 70.12 420 ILE B N 1
ATOM 9762 C CA . ILE B 1 420 ? -25.969 4.27 12.117 1 70.12 420 ILE B CA 1
ATOM 9763 C C . ILE B 1 420 ? -24.609 4.762 11.602 1 70.12 420 ILE B C 1
ATOM 9765 O O . ILE B 1 420 ? -24.422 4.895 10.391 1 70.12 420 ILE B O 1
ATOM 9769 N N . GLU B 1 421 ? -23.781 5.129 12.516 1 75.5 421 GLU B N 1
ATOM 9770 C CA . GLU B 1 421 ? -22.453 5.664 12.203 1 75.5 421 GLU B CA 1
ATOM 9771 C C . GLU B 1 421 ? -21.422 5.164 13.203 1 75.5 421 GLU B C 1
ATOM 9773 O O . GLU B 1 421 ? -21.609 5.25 14.414 1 75.5 421 GLU B O 1
ATOM 9778 N N . ASP B 1 422 ? -20.312 4.484 12.656 1 68.81 422 ASP B N 1
ATOM 9779 C CA . ASP B 1 422 ? -19.25 4.016 13.539 1 68.81 422 ASP B CA 1
ATOM 9780 C C . ASP B 1 422 ? -17.891 4.488 13.047 1 68.81 422 ASP B C 1
ATOM 9782 O O . ASP B 1 422 ? -17.406 4.055 12 1 68.81 422 ASP B O 1
ATOM 9786 N N . PRO B 1 423 ? -17.312 5.449 13.812 1 74.69 423 PRO B N 1
ATOM 9787 C CA . PRO B 1 423 ? -17.766 6.105 15.039 1 74.69 423 PRO B CA 1
ATOM 9788 C C . PRO B 1 423 ? -18.781 7.207 14.781 1 74.69 423 PRO B C 1
ATOM 9790 O O . PRO B 1 423 ? -18.812 7.777 13.688 1 74.69 423 PRO B O 1
ATOM 9793 N N . PRO B 1 424 ? -19.641 7.48 15.734 1 84.12 424 PRO B N 1
ATOM 9794 C CA . PRO B 1 424 ? -20.734 8.422 15.484 1 84.12 424 PRO B CA 1
ATOM 9795 C C . PRO B 1 424 ? -20.281 9.883 15.594 1 84.12 424 PRO B C 1
ATOM 9797 O O . PRO B 1 424 ? -20.844 10.641 16.391 1 84.12 424 PRO B O 1
ATOM 9800 N N . PHE B 1 425 ? -19.406 10.297 14.68 1 81.44 425 PHE B N 1
ATOM 9801 C CA . PHE B 1 425 ? -18.812 11.625 14.75 1 81.44 425 PHE B CA 1
ATOM 9802 C C . PHE B 1 425 ? -19.828 12.688 14.344 1 81.44 425 PHE B C 1
ATOM 9804 O O . PHE B 1 425 ? -19.859 13.773 14.938 1 81.44 425 PHE B O 1
ATOM 9811 N N . ARG B 1 426 ? -20.625 12.359 13.273 1 79.69 426 ARG B N 1
ATOM 9812 C CA . ARG B 1 426 ? -21.641 13.328 12.875 1 79.69 426 ARG B CA 1
ATOM 9813 C C . ARG B 1 426 ? -22.656 13.539 13.984 1 79.69 426 ARG B C 1
ATOM 9815 O O . ARG B 1 426 ? -23.109 14.656 14.211 1 79.69 426 ARG B O 1
ATOM 9822 N N . GLN B 1 427 ? -22.969 12.492 14.648 1 88.06 427 GLN B N 1
ATOM 9823 C CA . GLN B 1 427 ? -23.906 12.57 15.766 1 88.06 427 GLN B CA 1
ATOM 9824 C C . GLN B 1 427 ? -23.312 13.383 16.922 1 88.06 427 GLN B C 1
ATOM 9826 O O . GLN B 1 427 ? -24.016 14.18 17.531 1 88.06 427 GLN B O 1
ATOM 9831 N N . LEU B 1 428 ? -22.062 13.195 17.125 1 91.81 428 LEU B N 1
ATOM 9832 C CA . LEU B 1 428 ? -21.375 13.953 18.172 1 91.81 428 LEU B CA 1
ATOM 9833 C C . LEU B 1 428 ? -21.375 15.445 17.844 1 91.81 428 LEU B C 1
ATOM 9835 O O . LEU B 1 428 ? -21.594 16.266 18.734 1 91.81 428 LEU B O 1
ATOM 9839 N N . ASN B 1 429 ? -21.125 15.719 16.578 1 85.75 429 ASN B N 1
ATOM 9840 C CA . ASN B 1 429 ? -21.094 17.125 16.172 1 85.75 429 ASN B CA 1
ATOM 9841 C C . ASN B 1 429 ? -22.438 17.797 16.438 1 85.75 429 ASN B C 1
ATOM 9843 O O . ASN B 1 429 ? -22.484 18.969 16.844 1 85.75 429 ASN B O 1
ATOM 9847 N N . THR B 1 430 ? -23.469 17.078 16.156 1 84.75 430 THR B N 1
ATOM 9848 C CA . THR B 1 430 ? -24.797 17.594 16.422 1 84.75 430 THR B CA 1
ATOM 9849 C C . THR B 1 430 ? -24.969 17.891 17.922 1 84.75 430 THR B C 1
ATOM 9851 O O . THR B 1 430 ? -25.484 18.953 18.297 1 84.75 430 THR B O 1
ATOM 9854 N N . TRP B 1 431 ? -24.531 17.031 18.703 1 92.56 431 TRP B N 1
ATOM 9855 C CA . TRP B 1 431 ? -24.609 17.188 20.156 1 92.56 431 TRP B CA 1
ATOM 9856 C C . TRP B 1 431 ? -23.719 18.328 20.625 1 92.56 431 TRP B C 1
ATOM 9858 O O . TRP B 1 431 ? -24.141 19.141 21.453 1 92.56 431 TRP B O 1
ATOM 9868 N N . LEU B 1 432 ? -22.578 18.406 20.094 1 90.75 432 LEU B N 1
ATOM 9869 C CA . LEU B 1 432 ? -21.625 19.438 20.484 1 90.75 432 LEU B CA 1
ATOM 9870 C C . LEU B 1 432 ? -22.125 20.812 20.078 1 90.75 432 LEU B C 1
ATOM 9872 O O . LEU B 1 432 ? -21.891 21.797 20.797 1 90.75 432 LEU B O 1
ATOM 9876 N N . PHE B 1 433 ? -22.75 20.781 18.984 1 84 433 PHE B N 1
ATOM 9877 C CA . PHE B 1 433 ? -23.344 22.047 18.547 1 84 433 PHE B CA 1
ATOM 9878 C C . PHE B 1 433 ? -24.359 22.547 19.578 1 84 433 PHE B C 1
ATOM 9880 O O . PHE B 1 433 ? -24.344 23.719 19.938 1 84 433 PHE B O 1
ATOM 9887 N N . ALA B 1 434 ? -25.172 21.719 20.031 1 86.06 434 ALA B N 1
ATOM 9888 C CA . ALA B 1 434 ? -26.172 22.062 21.047 1 86.06 434 ALA B CA 1
ATOM 9889 C C . ALA B 1 434 ? -25.516 22.484 22.344 1 86.06 434 ALA B C 1
ATOM 9891 O O . ALA B 1 434 ? -25.938 23.469 22.969 1 86.06 434 ALA B O 1
ATOM 9892 N N . VAL B 1 435 ? -24.469 21.797 22.75 1 91.12 435 VAL B N 1
ATOM 9893 C CA . VAL B 1 435 ? -23.734 22.094 23.969 1 91.12 435 VAL B CA 1
ATOM 9894 C C . VAL B 1 435 ? -23.062 23.453 23.844 1 91.12 435 VAL B C 1
ATOM 9896 O O . VAL B 1 435 ? -23.109 24.266 24.781 1 91.12 435 VAL B O 1
ATOM 9899 N N . SER B 1 436 ? -22.453 23.688 22.656 1 86.69 436 SER B N 1
ATOM 9900 C CA . SER B 1 436 ? -21.703 24.938 22.453 1 86.69 436 SER B CA 1
ATOM 9901 C C . SER B 1 436 ? -22.625 26.141 22.469 1 86.69 436 SER B C 1
ATOM 9903 O O . SER B 1 436 ? -22.234 27.219 22.938 1 86.69 436 SER B O 1
ATOM 9905 N N . MET B 1 437 ? -23.812 25.969 21.938 1 80.38 437 MET B N 1
ATOM 9906 C CA . MET B 1 437 ? -24.781 27.047 21.938 1 80.38 437 MET B CA 1
ATOM 9907 C C . MET B 1 437 ? -25.156 27.438 23.375 1 80.38 437 MET B C 1
ATOM 9909 O O . MET B 1 437 ? -25.375 28.625 23.656 1 80.38 437 MET B O 1
ATOM 9913 N N . ARG B 1 438 ? -25.125 26.531 24.266 1 82.19 438 ARG B N 1
ATOM 9914 C CA . ARG B 1 438 ? -25.469 26.797 25.656 1 82.19 438 ARG B CA 1
ATOM 9915 C C . ARG B 1 438 ? -24.266 27.359 26.406 1 82.19 438 ARG B C 1
ATOM 9917 O O . ARG B 1 438 ? -24.438 28.188 27.312 1 82.19 438 ARG B O 1
ATOM 9924 N N . LEU B 1 439 ? -23.141 26.953 26.031 1 81.75 439 LEU B N 1
ATOM 9925 C CA . LEU B 1 439 ? -21.922 27.344 26.734 1 81.75 439 LEU B CA 1
ATOM 9926 C C . LEU B 1 439 ? -21.469 28.734 26.312 1 81.75 439 LEU B C 1
ATOM 9928 O O . LEU B 1 439 ? -21.094 29.547 27.141 1 81.75 439 LEU B O 1
ATOM 9932 N N . PHE B 1 440 ? -21.438 29.047 25.031 1 72.94 440 PHE B N 1
ATOM 9933 C CA . PHE B 1 440 ? -20.781 30.234 24.516 1 72.94 440 PHE B CA 1
ATOM 9934 C C . PHE B 1 440 ? -21.812 31.281 24.094 1 72.94 440 PHE B C 1
ATOM 9936 O O . PHE B 1 440 ? -21.484 32.469 23.969 1 72.94 440 PHE B O 1
ATOM 9943 N N . ASN B 1 441 ? -22.938 31.031 23.625 1 59 441 ASN B N 1
ATOM 9944 C CA . ASN B 1 441 ? -23.906 32 23.172 1 59 441 ASN B CA 1
ATOM 9945 C C . ASN B 1 441 ? -24.688 32.625 24.344 1 59 441 ASN B C 1
ATOM 9947 O O . ASN B 1 441 ? -25.656 33.344 24.141 1 59 441 ASN B O 1
ATOM 9951 N N . SER B 1 442 ? -24.547 32.25 25.578 1 45.59 442 SER B N 1
ATOM 9952 C CA . SER B 1 442 ? -25.328 33.062 26.516 1 45.59 442 SER B CA 1
ATOM 9953 C C . SER B 1 442 ? -24.828 34.5 26.562 1 45.59 442 SER B C 1
ATOM 9955 O O . SER B 1 442 ? -25.281 35.281 27.391 1 45.59 442 SER B O 1
ATOM 9957 N N . ALA B 1 443 ? -23.719 34.906 26.172 1 37.34 443 ALA B N 1
ATOM 9958 C CA . ALA B 1 443 ? -23.469 36.375 26.219 1 37.34 443 ALA B CA 1
ATOM 9959 C C . ALA B 1 443 ? -24.516 37.125 25.391 1 37.34 443 ALA B C 1
ATOM 9961 O O . ALA B 1 443 ? -24.766 36.781 24.234 1 37.34 443 ALA B O 1
ATOM 9962 N N . GLY B 1 444 ? -25.469 37.656 25.984 1 31.09 444 GLY B N 1
ATOM 9963 C CA . GLY B 1 444 ? -26.344 38.719 25.547 1 31.09 444 GLY B CA 1
ATOM 9964 C C . GLY B 1 444 ? -25.688 39.656 24.531 1 31.09 444 GLY B C 1
ATOM 9965 O O . GLY B 1 444 ? -24.547 40.062 24.688 1 31.09 444 GLY B O 1
ATOM 9966 N N . GLU B 1 445 ? -25.875 39.5 23.312 1 30.7 445 GLU B N 1
ATOM 9967 C CA . GLU B 1 445 ? -25.766 40.719 22.516 1 30.7 445 GLU B CA 1
ATOM 9968 C C . GLU B 1 445 ? -26.172 41.938 23.328 1 30.7 445 GLU B C 1
ATOM 9970 O O . GLU B 1 445 ? -27.375 42.219 23.453 1 30.7 445 GLU B O 1
ATOM 9975 N N . GLU B 1 446 ? -25.828 42.031 24.578 1 26.55 446 GLU B N 1
ATOM 9976 C CA . GLU B 1 446 ? -25.938 43.438 24.953 1 26.55 446 GLU B CA 1
ATOM 9977 C C . GLU B 1 446 ? -25.453 44.344 23.828 1 26.55 446 GLU B C 1
ATOM 9979 O O . GLU B 1 446 ? -24.312 44.25 23.375 1 26.55 446 GLU B O 1
ATOM 9984 N N . ALA B 1 447 ? -26.391 44.75 22.984 1 27.91 447 ALA B N 1
ATOM 9985 C CA . ALA B 1 447 ? -26.469 45.969 22.203 1 27.91 447 ALA B CA 1
ATOM 9986 C C . ALA B 1 447 ? -25.766 47.125 22.938 1 27.91 447 ALA B C 1
ATOM 9988 O O . ALA B 1 447 ? -26.25 47.625 23.938 1 27.91 447 ALA B O 1
ATOM 9989 N N . THR B 1 448 ? -24.609 46.906 23.484 1 25.28 448 THR B N 1
ATOM 9990 C CA . THR B 1 448 ? -24.016 48.219 23.812 1 25.28 448 THR B CA 1
ATOM 9991 C C . THR B 1 448 ? -24.547 49.281 22.875 1 25.28 448 THR B C 1
ATOM 9993 O O . THR B 1 448 ? -24.359 49.219 21.656 1 25.28 448 THR B O 1
ATOM 9996 N N . ASP B 1 449 ? -25.672 49.781 23.219 1 24.45 449 ASP B N 1
ATOM 9997 C CA . ASP B 1 449 ? -26.203 51.125 22.938 1 24.45 449 ASP B CA 1
ATOM 9998 C C . ASP B 1 449 ? -25.078 52.156 22.953 1 24.45 449 ASP B C 1
ATOM 10000 O O . ASP B 1 449 ? -24.656 52.594 24.016 1 24.45 449 ASP B O 1
ATOM 10004 N N . LEU B 1 450 ? -23.906 51.906 22.297 1 24.98 450 LEU B N 1
ATOM 10005 C CA . LEU B 1 450 ? -23.203 53.188 22.094 1 24.98 450 LEU B CA 1
ATOM 10006 C C . LEU B 1 450 ? -24.172 54.344 22 1 24.98 450 LEU B C 1
ATOM 10008 O O . LEU B 1 450 ? -25.188 54.25 21.297 1 24.98 450 LEU B O 1
ATOM 10012 N N . GLY B 1 451 ? -24.469 55 23.062 1 24.69 451 GLY B N 1
ATOM 10013 C CA . GLY B 1 451 ? -25.078 56.312 23.188 1 24.69 451 GLY B CA 1
ATOM 10014 C C . GLY B 1 451 ? -25.047 57.125 21.891 1 24.69 451 GLY B C 1
ATOM 10015 O O . GLY B 1 451 ? -24.297 56.781 20.969 1 24.69 451 GLY B O 1
ATOM 10016 N N . SER B 1 452 ? -26.141 57.875 21.578 1 26 452 SER B N 1
ATOM 10017 C CA . SER B 1 452 ? -26.578 58.906 20.656 1 26 452 SER B CA 1
ATOM 10018 C C . SER B 1 452 ? -25.438 59.875 20.344 1 26 452 SER B C 1
ATOM 10020 O O . SER B 1 452 ? -25.672 60.938 19.766 1 26 452 SER B O 1
ATOM 10022 N N . GLY B 1 453 ? -24.391 59.969 21.219 1 25.59 453 GLY B N 1
ATOM 10023 C CA . GLY B 1 453 ? -23.594 61.125 20.812 1 25.59 453 GLY B CA 1
ATOM 10024 C C . GLY B 1 453 ? -23.156 61.062 19.359 1 25.59 453 GLY B C 1
ATOM 10025 O O . GLY B 1 453 ? -23.203 60 18.75 1 25.59 453 GLY B O 1
ATOM 10026 N N . SER B 1 454 ? -23.188 62.219 18.656 1 27.52 454 SER B N 1
ATOM 10027 C CA . SER B 1 454 ? -22.859 62.75 17.328 1 27.52 454 SER B CA 1
ATOM 10028 C C . SER B 1 454 ? -21.578 62.094 16.797 1 27.52 454 SER B C 1
ATOM 10030 O O . SER B 1 454 ? -20.562 62.781 16.672 1 27.52 454 SER B O 1
ATOM 10032 N N . GLN B 1 455 ? -21.078 61.062 17.484 1 29.39 455 GLN B N 1
ATOM 10033 C CA . GLN B 1 455 ? -19.781 60.812 16.875 1 29.39 455 GLN B CA 1
ATOM 10034 C C . GLN B 1 455 ? -19.906 60.594 15.367 1 29.39 455 GLN B C 1
ATOM 10036 O O . GLN B 1 455 ? -20.906 60.062 14.891 1 29.39 455 GLN B O 1
ATOM 10041 N N . PRO B 1 456 ? -19.109 61.344 14.602 1 31.88 456 PRO B N 1
ATOM 10042 C CA . PRO B 1 456 ? -19.141 61.25 13.141 1 31.88 456 PRO B CA 1
ATOM 10043 C C . PRO B 1 456 ? -19.266 59.812 12.633 1 31.88 456 PRO B C 1
ATOM 10045 O O . PRO B 1 456 ? -18.812 58.875 13.297 1 31.88 456 PRO B O 1
ATOM 10048 N N . THR B 1 457 ? -20.344 59.406 12.07 1 33.97 457 THR B N 1
ATOM 10049 C CA . THR B 1 457 ? -20.641 58.188 11.344 1 33.97 457 THR B CA 1
ATOM 10050 C C . THR B 1 457 ? -19.359 57.531 10.859 1 33.97 457 THR B C 1
ATOM 10052 O O . THR B 1 457 ? -18.531 58.156 10.211 1 33.97 457 THR B O 1
ATOM 10055 N N . PRO B 1 458 ? -18.844 56.531 11.414 1 39.12 458 PRO B N 1
ATOM 10056 C CA . PRO B 1 458 ? -17.688 55.75 10.945 1 39.12 458 PRO B CA 1
ATOM 10057 C C . PRO B 1 458 ? -17.547 55.781 9.43 1 39.12 458 PRO B C 1
ATOM 10059 O O . PRO B 1 458 ? -16.484 55.406 8.906 1 39.12 458 PRO B O 1
ATOM 10062 N N . GLY B 1 459 ? -18.516 56.125 8.688 1 45.06 459 GLY B N 1
ATOM 10063 C CA . GLY B 1 459 ? -18.516 56.156 7.234 1 45.06 459 GLY B CA 1
ATOM 10064 C C . GLY B 1 459 ? -17.594 57.219 6.652 1 45.06 459 GLY B C 1
ATOM 10065 O O . GLY B 1 459 ? -17.016 57 5.586 1 45.06 459 GLY B O 1
ATOM 10066 N N . TYR B 1 460 ? -17.516 58.375 7.352 1 49.66 460 TYR B N 1
ATOM 10067 C CA . TYR B 1 460 ? -16.766 59.5 6.773 1 49.66 460 TYR B CA 1
ATOM 10068 C C . TYR B 1 460 ? -15.273 59.219 6.785 1 49.66 460 TYR B C 1
ATOM 10070 O O . TYR B 1 460 ? -14.547 59.688 5.902 1 49.66 460 TYR B O 1
ATOM 10078 N N . ASN B 1 461 ? -14.852 58.5 7.727 1 56.75 461 ASN B N 1
ATOM 10079 C CA . ASN B 1 461 ? -13.43 58.188 7.805 1 56.75 461 ASN B CA 1
ATOM 10080 C C . ASN B 1 461 ? -12.969 57.375 6.617 1 56.75 461 ASN B C 1
ATOM 10082 O O . ASN B 1 461 ? -11.836 57.531 6.145 1 56.75 461 ASN B O 1
ATOM 10086 N N . ILE B 1 462 ? -13.781 56.688 5.996 1 65.19 462 ILE B N 1
ATOM 10087 C CA . ILE B 1 462 ? -13.406 55.875 4.848 1 65.19 462 ILE B CA 1
ATOM 10088 C C . ILE B 1 462 ? -13.148 56.781 3.641 1 65.19 462 ILE B C 1
ATOM 10090 O O . ILE B 1 462 ? -12.258 56.5 2.83 1 65.19 462 ILE B O 1
ATOM 10094 N N . PHE B 1 463 ? -13.914 57.938 3.666 1 72.94 463 PHE B N 1
ATOM 10095 C CA . PHE B 1 463 ? -13.789 58.812 2.498 1 72.94 463 PHE B CA 1
ATOM 10096 C C . PHE B 1 463 ? -12.453 59.531 2.494 1 72.94 463 PHE B C 1
ATOM 10098 O O . PHE B 1 463 ? -11.891 59.812 1.433 1 72.94 463 PHE B O 1
ATOM 10105 N N . GLN B 1 464 ? -12.039 59.719 3.684 1 71.12 464 GLN B N 1
ATOM 10106 C CA . GLN B 1 464 ? -10.766 60.438 3.793 1 71.12 464 GLN B CA 1
ATOM 10107 C C . GLN B 1 464 ? -9.594 59.469 3.527 1 71.12 464 GLN B C 1
ATOM 10109 O O . GLN B 1 464 ? -8.516 59.938 3.137 1 71.12 464 GLN B O 1
ATOM 10114 N N . ALA B 1 465 ? -9.828 58.312 3.684 1 75.81 465 ALA B N 1
ATOM 10115 C CA . ALA B 1 465 ? -8.758 57.344 3.549 1 75.81 465 ALA B CA 1
ATOM 10116 C C . ALA B 1 465 ? -8.453 57.031 2.08 1 75.81 465 ALA B C 1
ATOM 10118 O O . ALA B 1 465 ? -7.367 56.562 1.741 1 75.81 465 ALA B O 1
ATOM 10119 N N . PHE B 1 466 ? -9.352 57.375 1.229 1 84.19 466 PHE B N 1
ATOM 10120 C CA . PHE B 1 466 ? -9.164 57.094 -0.189 1 84.19 466 PHE B CA 1
ATOM 10121 C C . PHE B 1 466 ? -8.828 58.344 -0.959 1 84.19 466 PHE B C 1
ATOM 10123 O O . PHE B 1 466 ? -9.547 59.344 -0.878 1 84.19 466 PHE B O 1
ATOM 10130 N N . SER B 1 467 ? -7.719 58.344 -1.65 1 82.5 467 SER B N 1
ATOM 10131 C CA . SER B 1 467 ? -7.246 59.469 -2.445 1 82.5 467 SER B CA 1
ATOM 10132 C C . SER B 1 467 ? -7.699 59.344 -3.898 1 82.5 467 SER B C 1
ATOM 10134 O O . SER B 1 467 ? -7.832 58.25 -4.422 1 82.5 467 SER B O 1
ATOM 10136 N N . PRO B 1 468 ? -7.961 60.531 -4.438 1 83.44 468 PRO B N 1
ATOM 10137 C CA . PRO B 1 468 ? -8.281 60.5 -5.867 1 83.44 468 PRO B CA 1
ATOM 10138 C C . PRO B 1 468 ? -7.113 60.031 -6.727 1 83.44 468 PRO B C 1
ATOM 10140 O O . PRO B 1 468 ? -5.961 60.375 -6.445 1 83.44 468 PRO B O 1
ATOM 10143 N N . ALA B 1 469 ? -7.391 59.219 -7.707 1 88 469 ALA B N 1
ATOM 10144 C CA . ALA B 1 469 ? -6.418 58.688 -8.664 1 88 469 ALA B CA 1
ATOM 10145 C C . ALA B 1 469 ? -7.023 58.594 -10.062 1 88 469 ALA B C 1
ATOM 10147 O O . ALA B 1 469 ? -8.242 58.625 -10.219 1 88 469 ALA B O 1
ATOM 10148 N N . ASN B 1 470 ? -6.133 58.594 -11.016 1 89 470 ASN B N 1
ATOM 10149 C CA . ASN B 1 470 ? -6.559 58.438 -12.406 1 89 470 ASN B CA 1
ATOM 10150 C C . ASN B 1 470 ? -5.797 57.312 -13.109 1 89 470 ASN B C 1
ATOM 10152 O O . ASN B 1 470 ? -4.609 57.125 -12.852 1 89 470 ASN B O 1
ATOM 10156 N N . VAL B 1 471 ? -6.492 56.656 -13.984 1 89.25 471 VAL B N 1
ATOM 10157 C CA . VAL B 1 471 ? -5.855 55.625 -14.789 1 89.25 471 VAL B CA 1
ATOM 10158 C C . VAL B 1 471 ? -4.938 56.25 -15.828 1 89.25 471 VAL B C 1
ATOM 10160 O O . VAL B 1 471 ? -5.379 57.094 -16.641 1 89.25 471 VAL B O 1
ATOM 10163 N N . SER B 1 472 ? -3.768 55.906 -15.742 1 87.5 472 SER B N 1
ATOM 10164 C CA . SER B 1 472 ? -2.803 56.438 -16.703 1 87.5 472 SER B CA 1
ATOM 10165 C C . SER B 1 472 ? -2.691 55.5 -17.922 1 87.5 472 SER B C 1
ATOM 10167 O O . SER B 1 472 ? -2.602 56 -19.062 1 87.5 472 SER B O 1
ATOM 10169 N N . SER B 1 473 ? -2.57 54.281 -17.656 1 86.94 473 SER B N 1
ATOM 10170 C CA . SER B 1 473 ? -2.504 53.312 -18.734 1 86.94 473 SER B CA 1
ATOM 10171 C C . SER B 1 473 ? -2.967 51.938 -18.25 1 86.94 473 SER B C 1
ATOM 10173 O O . SER B 1 473 ? -2.84 51.594 -17.078 1 86.94 473 SER B O 1
ATOM 10175 N N . CYS B 1 474 ? -3.582 51.25 -19.094 1 87.19 474 CYS B N 1
ATOM 10176 C CA . CYS B 1 474 ? -4.016 49.875 -18.859 1 87.19 474 CYS B CA 1
ATOM 10177 C C . CYS B 1 474 ? -3.768 49 -20.078 1 87.19 474 CYS B C 1
ATOM 10179 O O . CYS B 1 474 ? -4.469 49.125 -21.094 1 87.19 474 CYS B O 1
ATOM 10181 N N . THR B 1 475 ? -2.754 48.156 -20 1 86 475 THR B N 1
ATOM 10182 C CA . THR B 1 475 ? -2.361 47.375 -21.172 1 86 475 THR B CA 1
ATOM 10183 C C . THR B 1 475 ? -2.398 45.875 -20.844 1 86 475 THR B C 1
ATOM 10185 O O . THR B 1 475 ? -2.025 45.469 -19.75 1 86 475 THR B O 1
ATOM 10188 N N . ALA B 1 476 ? -2.889 45.125 -21.797 1 84.75 476 ALA B N 1
ATOM 10189 C CA . ALA B 1 476 ? -2.873 43.688 -21.641 1 84.75 476 ALA B CA 1
ATOM 10190 C C . ALA B 1 476 ? -1.459 43.125 -21.797 1 84.75 476 ALA B C 1
ATOM 10192 O O . ALA B 1 476 ? -0.766 43.438 -22.766 1 84.75 476 ALA B O 1
ATOM 10193 N N . ILE B 1 477 ? -0.974 42.438 -20.828 1 83.31 477 ILE B N 1
ATOM 10194 C CA . ILE B 1 477 ? 0.386 41.906 -20.875 1 83.31 477 ILE B CA 1
ATOM 10195 C C . ILE B 1 477 ? 0.346 40.406 -21.078 1 83.31 477 ILE B C 1
ATOM 10197 O O . ILE B 1 477 ? 1.357 39.781 -21.422 1 83.31 477 ILE B O 1
ATOM 10201 N N . SER B 1 478 ? -0.674 39.75 -20.75 1 82.44 478 SER B N 1
ATOM 10202 C CA . SER B 1 478 ? -0.933 38.344 -21.047 1 82.44 478 SER B CA 1
ATOM 10203 C C . SER B 1 478 ? -2.408 38.125 -21.344 1 82.44 478 SER B C 1
ATOM 10205 O O . SER B 1 478 ? -3.195 39.062 -21.422 1 82.44 478 SER B O 1
ATOM 10207 N N . SER B 1 479 ? -2.809 36.812 -21.641 1 79.44 479 SER B N 1
ATOM 10208 C CA . SER B 1 479 ? -4.207 36.5 -21.906 1 79.44 479 SER B CA 1
ATOM 10209 C C . SER B 1 479 ? -5.082 36.781 -20.688 1 79.44 479 SER B C 1
ATOM 10211 O O . SER B 1 479 ? -6.266 37.094 -20.828 1 79.44 479 SER B O 1
ATOM 10213 N N . ASN B 1 480 ? -4.402 36.781 -19.547 1 84.25 480 ASN B N 1
ATOM 10214 C CA . ASN B 1 480 ? -5.246 36.906 -18.359 1 84.25 480 ASN B CA 1
ATOM 10215 C C . ASN B 1 480 ? -4.742 37.969 -17.406 1 84.25 480 ASN B C 1
ATOM 10217 O O . ASN B 1 480 ? -5.199 38.062 -16.266 1 84.25 480 ASN B O 1
ATOM 10221 N N . HIS B 1 481 ? -3.795 38.75 -17.891 1 88.25 481 HIS B N 1
ATOM 10222 C CA . HIS B 1 481 ? -3.256 39.781 -17 1 88.25 481 HIS B CA 1
ATOM 10223 C C . HIS B 1 481 ? -3.146 41.125 -17.703 1 88.25 481 HIS B C 1
ATOM 10225 O O . HIS B 1 481 ? -2.891 41.188 -18.906 1 88.25 481 HIS B O 1
ATOM 10231 N N . ARG B 1 482 ? -3.338 42.188 -16.906 1 87.94 482 ARG B N 1
ATOM 10232 C CA . ARG B 1 482 ? -3.195 43.562 -17.391 1 87.94 482 ARG B CA 1
ATOM 10233 C C . ARG B 1 482 ? -2.242 44.375 -16.5 1 87.94 482 ARG B C 1
ATOM 10235 O O . ARG B 1 482 ? -2.166 44.125 -15.297 1 87.94 482 ARG B O 1
ATOM 10242 N N . ARG B 1 483 ? -1.522 45.125 -17.156 1 88.56 483 ARG B N 1
ATOM 10243 C CA . ARG B 1 483 ? -0.683 46.094 -16.453 1 88.56 483 ARG B CA 1
ATOM 10244 C C . ARG B 1 483 ? -1.398 47.438 -16.312 1 88.56 483 ARG B C 1
ATOM 10246 O O . ARG B 1 483 ? -1.802 48.031 -17.297 1 88.56 483 ARG B O 1
ATOM 10253 N N . LEU B 1 484 ? -1.565 47.875 -15.078 1 89.19 484 LEU B N 1
ATOM 10254 C CA . LEU B 1 484 ? -2.303 49.094 -14.766 1 89.19 484 LEU B CA 1
ATOM 10255 C C . LEU B 1 484 ? -1.385 50.156 -14.141 1 89.19 484 LEU B C 1
ATOM 10257 O O . LEU B 1 484 ? -0.662 49.844 -13.188 1 89.19 484 LEU B O 1
ATOM 10261 N N . PHE B 1 485 ? -1.364 51.281 -14.734 1 89.75 485 PHE B N 1
ATOM 10262 C CA . PHE B 1 485 ? -0.688 52.438 -14.148 1 89.75 485 PHE B CA 1
ATOM 10263 C C . PHE B 1 485 ? -1.697 53.469 -13.672 1 89.75 485 PHE B C 1
ATOM 10265 O O . PHE B 1 485 ? -2.621 53.844 -14.406 1 89.75 485 PHE B O 1
ATOM 10272 N N . ILE B 1 486 ? -1.501 53.875 -12.477 1 89.12 486 ILE B N 1
ATOM 10273 C CA . ILE B 1 486 ? -2.377 54.938 -11.961 1 89.12 486 ILE B CA 1
ATOM 10274 C C . ILE B 1 486 ? -1.536 56.094 -11.438 1 89.12 486 ILE B C 1
ATOM 10276 O O . ILE B 1 486 ? -0.4 55.906 -11 1 89.12 486 ILE B O 1
ATOM 10280 N N . ASP B 1 487 ? -2.141 57.219 -11.508 1 87.31 487 ASP B N 1
ATOM 10281 C CA . ASP B 1 487 ? -1.537 58.406 -10.945 1 87.31 487 ASP B CA 1
ATOM 10282 C C . ASP B 1 487 ? -2.309 58.875 -9.711 1 87.31 487 ASP B C 1
ATOM 10284 O O . ASP B 1 487 ? -3.508 59.156 -9.797 1 87.31 487 ASP B O 1
ATOM 10288 N N . VAL B 1 488 ? -1.608 58.906 -8.648 1 86.25 488 VAL B N 1
ATOM 10289 C CA . VAL B 1 488 ? -2.24 59.312 -7.398 1 86.25 488 VAL B CA 1
ATOM 10290 C C . VAL B 1 488 ? -1.779 60.688 -7.016 1 86.25 488 VAL B C 1
ATOM 10292 O O . VAL B 1 488 ? -0.581 61 -7.031 1 86.25 488 VAL B O 1
ATOM 10295 N N . GLU B 1 489 ? -2.779 61.469 -6.617 1 76.56 489 GLU B N 1
ATOM 10296 C CA . GLU B 1 489 ? -2.479 62.875 -6.258 1 76.56 489 GLU B CA 1
ATOM 10297 C C . GLU B 1 489 ? -2.053 62.969 -4.797 1 76.56 489 GLU B C 1
ATOM 10299 O O . GLU B 1 489 ? -2.578 62.25 -3.938 1 76.56 489 GLU B O 1
ATOM 10304 N N . ASN B 1 490 ? -1.137 63.844 -4.504 1 64.69 490 ASN B N 1
ATOM 10305 C CA . ASN B 1 490 ? -0.704 64.312 -3.182 1 64.69 490 ASN B CA 1
ATOM 10306 C C . ASN B 1 490 ? -0.299 63.094 -2.305 1 64.69 490 ASN B C 1
ATOM 10308 O O . ASN B 1 490 ? -0.7 63.031 -1.142 1 64.69 490 ASN B O 1
ATOM 10312 N N . SER B 1 491 ? 0.242 62.188 -3.002 1 61.41 491 SER B N 1
ATOM 10313 C CA . SER B 1 491 ? 0.6 61.062 -2.176 1 61.41 491 SER B CA 1
ATOM 10314 C C . SER B 1 491 ? 2.096 61.031 -1.875 1 61.41 491 SER B C 1
ATOM 10316 O O . SER B 1 491 ? 2.908 61.406 -2.723 1 61.41 491 SER B O 1
ATOM 10318 N N . ASN B 1 492 ? 2.363 61.281 -0.65 1 55.25 492 ASN B N 1
ATOM 10319 C CA . ASN B 1 492 ? 3.746 61.094 -0.225 1 55.25 492 ASN B CA 1
ATOM 10320 C C . ASN B 1 492 ? 4.207 59.625 -0.429 1 55.25 492 ASN B C 1
ATOM 10322 O O . ASN B 1 492 ? 3.574 58.719 0.07 1 55.25 492 ASN B O 1
ATOM 10326 N N . PRO B 1 493 ? 5.055 59.438 -1.405 1 51.78 493 PRO B N 1
ATOM 10327 C CA . PRO B 1 493 ? 5.496 58.156 -1.94 1 51.78 493 PRO B CA 1
ATOM 10328 C C . PRO B 1 493 ? 5.969 57.188 -0.852 1 51.78 493 PRO B C 1
ATOM 10330 O O . PRO B 1 493 ? 6.586 56.188 -1.152 1 51.78 493 PRO B O 1
ATOM 10333 N N . SER B 1 494 ? 6.125 57.562 0.299 1 54.34 494 SER B N 1
ATOM 10334 C CA . SER B 1 494 ? 7.203 56.812 0.9 1 54.34 494 SER B CA 1
ATOM 10335 C C . SER B 1 494 ? 6.969 55.312 0.726 1 54.34 494 SER B C 1
ATOM 10337 O O . SER B 1 494 ? 7.902 54.562 0.431 1 54.34 494 SER B O 1
ATOM 10339 N N . CYS B 1 495 ? 6.398 54.469 1.553 1 57.16 495 CYS B N 1
ATOM 10340 C CA . CYS B 1 495 ? 6.684 53.062 1.74 1 57.16 495 CYS B CA 1
ATOM 10341 C C . CYS B 1 495 ? 5.41 52.25 1.622 1 57.16 495 CYS B C 1
ATOM 10343 O O . CYS B 1 495 ? 5.051 51.5 2.549 1 57.16 495 CYS B O 1
ATOM 10345 N N . PHE B 1 496 ? 4.734 52.438 0.452 1 59.5 496 PHE B N 1
ATOM 10346 C CA . PHE B 1 496 ? 3.529 51.625 0.406 1 59.5 496 PHE B CA 1
ATOM 10347 C C . PHE B 1 496 ? 3.754 50.375 -0.43 1 59.5 496 PHE B C 1
ATOM 10349 O O . PHE B 1 496 ? 4.531 50.406 -1.386 1 59.5 496 PHE B O 1
ATOM 10356 N N . SER B 1 497 ? 3.148 49.312 0.036 1 71.12 497 SER B N 1
ATOM 10357 C CA . SER B 1 497 ? 3.318 48.062 -0.711 1 71.12 497 SER B CA 1
ATOM 10358 C C . SER B 1 497 ? 1.99 47.562 -1.271 1 71.12 497 SER B C 1
ATOM 10360 O O . SER B 1 497 ? 1.963 46.688 -2.131 1 71.12 497 SER B O 1
ATOM 10362 N N . HIS B 1 498 ? 0.884 48.25 -0.878 1 79.19 498 HIS B N 1
ATOM 10363 C CA . HIS B 1 498 ? -0.426 47.781 -1.323 1 79.19 498 HIS B CA 1
ATOM 10364 C C . HIS B 1 498 ? -1.355 48.938 -1.61 1 79.19 498 HIS B C 1
ATOM 10366 O O . HIS B 1 498 ? -1.127 50.062 -1.128 1 79.19 498 HIS B O 1
ATOM 10372 N N . ALA B 1 499 ? -2.271 48.625 -2.436 1 82.19 499 ALA B N 1
ATOM 10373 C CA . ALA B 1 499 ? -3.322 49.594 -2.732 1 82.19 499 ALA B CA 1
ATOM 10374 C C . ALA B 1 499 ? -4.699 48.938 -2.715 1 82.19 499 ALA B C 1
ATOM 10376 O O . ALA B 1 499 ? -4.84 47.781 -3.104 1 82.19 499 ALA B O 1
ATOM 10377 N N . GLN B 1 500 ? -5.566 49.625 -2.199 1 83.88 500 GLN B N 1
ATOM 10378 C CA . GLN B 1 500 ? -6.965 49.219 -2.219 1 83.88 500 GLN B CA 1
ATOM 10379 C C . GLN B 1 500 ? -7.777 50.062 -3.18 1 83.88 500 GLN B C 1
ATOM 10381 O O . GLN B 1 500 ? -7.652 51.312 -3.178 1 83.88 500 GLN B O 1
ATOM 10386 N N . PHE B 1 501 ? -8.531 49.375 -4.023 1 85.5 501 PHE B N 1
ATOM 10387 C CA . PHE B 1 501 ? -9.305 50.094 -5.035 1 85.5 501 PHE B CA 1
ATOM 10388 C C . PHE B 1 501 ? -10.797 49.938 -4.773 1 85.5 501 PHE B C 1
ATOM 10390 O O . PHE B 1 501 ? -11.266 48.875 -4.391 1 85.5 501 PHE B O 1
ATOM 10397 N N . LEU B 1 502 ? -11.438 51 -4.891 1 84.69 502 LEU B N 1
ATOM 10398 C CA . LEU B 1 502 ? -12.898 50.969 -4.977 1 84.69 502 LEU B CA 1
ATOM 10399 C C . LEU B 1 502 ? -13.352 51.062 -6.43 1 84.69 502 LEU B C 1
ATOM 10401 O O . LEU B 1 502 ? -12.797 51.844 -7.211 1 84.69 502 LEU B O 1
ATOM 10405 N N . ILE B 1 503 ? -14.242 50.312 -6.801 1 80.69 503 ILE B N 1
ATOM 10406 C CA . ILE B 1 503 ? -14.742 50.281 -8.172 1 80.69 503 ILE B CA 1
ATOM 10407 C C . ILE B 1 503 ? -15.789 51.375 -8.359 1 80.69 503 ILE B C 1
ATOM 10409 O O . ILE B 1 503 ? -16.828 51.375 -7.691 1 80.69 503 ILE B O 1
ATOM 10413 N N . PRO B 1 504 ? -15.516 52.188 -9.219 1 85.94 504 PRO B N 1
ATOM 10414 C CA . PRO B 1 504 ? -16.484 53.25 -9.43 1 85.94 504 PRO B CA 1
ATOM 10415 C C . PRO B 1 504 ? -17.703 52.812 -10.227 1 85.94 504 PRO B C 1
ATOM 10417 O O . PRO B 1 504 ? -17.609 51.875 -11.023 1 85.94 504 PRO B O 1
ATOM 10420 N N . ASN B 1 505 ? -18.781 53.438 -10 1 87.44 505 ASN B N 1
ATOM 10421 C CA . ASN B 1 505 ? -20 53.219 -10.789 1 87.44 505 ASN B CA 1
ATOM 10422 C C . ASN B 1 505 ? -20 54.094 -12.047 1 87.44 505 ASN B C 1
ATOM 10424 O O . ASN B 1 505 ? -19.406 55.156 -12.062 1 87.44 505 ASN B O 1
ATOM 10428 N N . SER B 1 506 ? -20.688 53.625 -13.055 1 84.62 506 SER B N 1
ATOM 10429 C CA . SER B 1 506 ? -20.781 54.406 -14.289 1 84.62 506 SER B CA 1
ATOM 10430 C C . SER B 1 506 ? -21.594 55.656 -14.086 1 84.62 506 SER B C 1
ATOM 10432 O O . SER B 1 506 ? -22.422 55.75 -13.172 1 84.62 506 SER B O 1
ATOM 10434 N N . HIS B 1 507 ? -21.25 56.656 -14.938 1 86 507 HIS B N 1
ATOM 10435 C CA . HIS B 1 507 ? -22 57.906 -14.891 1 86 507 HIS B CA 1
ATOM 10436 C C . HIS B 1 507 ? -23.484 57.656 -15.125 1 86 507 HIS B C 1
ATOM 10438 O O . HIS B 1 507 ? -24.328 58.281 -14.477 1 86 507 HIS B O 1
ATOM 10444 N N . LYS B 1 508 ? -23.719 56.719 -15.969 1 86.19 508 LYS B N 1
ATOM 10445 C CA . LYS B 1 508 ? -25.109 56.406 -16.281 1 86.19 508 LYS B CA 1
ATOM 10446 C C . LYS B 1 508 ? -25.828 55.875 -15.047 1 86.19 508 LYS B C 1
ATOM 10448 O O . LYS B 1 508 ? -26.938 56.281 -14.734 1 86.19 508 LYS B O 1
ATOM 10453 N N . THR B 1 509 ? -25.172 55 -14.438 1 89.12 509 THR B N 1
ATOM 10454 C CA . THR B 1 509 ? -25.781 54.375 -13.258 1 89.12 509 THR B CA 1
ATOM 10455 C C . THR B 1 509 ? -25.953 55.406 -12.141 1 89.12 509 THR B C 1
ATOM 10457 O O . THR B 1 509 ? -27 55.438 -11.477 1 89.12 509 THR B O 1
ATOM 10460 N N . THR B 1 510 ? -25.016 56.219 -11.922 1 91.19 510 THR B N 1
ATOM 10461 C CA . THR B 1 510 ? -25.078 57.25 -10.875 1 91.19 510 THR B CA 1
ATOM 10462 C C . THR B 1 510 ? -26.188 58.25 -11.156 1 91.19 510 THR B C 1
ATOM 10464 O O . THR B 1 510 ? -26.938 58.625 -10.25 1 91.19 510 THR B O 1
ATOM 10467 N N . GLN B 1 511 ? -26.328 58.594 -12.367 1 90.69 511 GLN B N 1
ATOM 10468 C CA . GLN B 1 511 ? -27.375 59.562 -12.742 1 90.69 511 GLN B CA 1
ATOM 10469 C C . GLN B 1 511 ? -28.75 58.938 -12.594 1 90.69 511 GLN B C 1
ATOM 10471 O O . GLN B 1 511 ? -29.703 59.594 -12.203 1 90.69 511 GLN B O 1
ATOM 10476 N N . GLU B 1 512 ? -28.766 57.75 -12.922 1 90.88 512 GLU B N 1
ATOM 10477 C CA . GLU B 1 512 ? -30.031 57.031 -12.773 1 90.88 512 GLU B CA 1
ATOM 10478 C C . GLU B 1 512 ? -30.484 57.031 -11.312 1 90.88 512 GLU B C 1
ATOM 10480 O O . GLU B 1 512 ? -31.656 57.25 -11.016 1 90.88 512 GLU B O 1
ATOM 10485 N N . ILE B 1 513 ? -29.594 56.781 -10.5 1 90.38 513 ILE B N 1
ATOM 10486 C CA . ILE B 1 513 ? -29.891 56.719 -9.078 1 90.38 513 ILE B CA 1
ATOM 10487 C C . ILE B 1 513 ? -30.359 58.125 -8.609 1 90.38 513 ILE B C 1
ATOM 10489 O O . ILE B 1 513 ? -31.375 58.25 -7.914 1 90.38 513 ILE B O 1
ATOM 10493 N N . LEU B 1 514 ? -29.656 59.094 -8.992 1 89.06 514 LEU B N 1
ATOM 10494 C CA . LEU B 1 514 ? -29.984 60.469 -8.594 1 89.06 514 LEU B CA 1
ATOM 10495 C C . LEU B 1 514 ? -31.359 60.875 -9.133 1 89.06 514 LEU B C 1
ATOM 10497 O O . LEU B 1 514 ? -32.125 61.562 -8.438 1 89.06 514 LEU B O 1
ATOM 10501 N N . SER B 1 515 ? -31.672 60.406 -10.305 1 87.88 515 SER B N 1
ATOM 10502 C CA . SER B 1 515 ? -32.969 60.688 -10.914 1 87.88 515 SER B CA 1
ATOM 10503 C C . SER B 1 515 ? -34.094 60.031 -10.141 1 87.88 515 SER B C 1
ATOM 10505 O O . SER B 1 515 ? -35.188 60.625 -9.977 1 87.88 515 SER B O 1
ATOM 10507 N N . ILE B 1 516 ? -33.844 58.938 -9.703 1 86.5 516 ILE B N 1
ATOM 10508 C CA . ILE B 1 516 ? -34.906 58.188 -8.992 1 86.5 516 ILE B CA 1
ATOM 10509 C C . ILE B 1 516 ? -35.156 58.812 -7.629 1 86.5 516 ILE B C 1
ATOM 10511 O O . ILE B 1 516 ? -36.281 58.969 -7.203 1 86.5 516 ILE B O 1
ATOM 10515 N N . ILE B 1 517 ? -34.125 59.219 -6.973 1 86.81 517 ILE B N 1
ATOM 10516 C CA . ILE B 1 517 ? -34.25 59.719 -5.613 1 86.81 517 ILE B CA 1
ATOM 10517 C C . ILE B 1 517 ? -34.625 61.219 -5.648 1 86.81 517 ILE B C 1
ATOM 10519 O O . ILE B 1 517 ? -35.062 61.781 -4.645 1 86.81 517 ILE B O 1
ATOM 10523 N N . GLY B 1 518 ? -34.406 61.906 -6.738 1 82.56 518 GLY B N 1
ATOM 10524 C CA . GLY B 1 518 ? -34.781 63.281 -6.914 1 82.56 518 GLY B CA 1
ATOM 10525 C C . GLY B 1 518 ? -33.781 64.25 -6.316 1 82.56 518 GLY B C 1
ATOM 10526 O O . GLY B 1 518 ? -34.156 65.25 -5.742 1 82.56 518 GLY B O 1
ATOM 10527 N N . LEU B 1 519 ? -32.625 63.844 -6.219 1 85.62 519 LEU B N 1
ATOM 10528 C CA . LEU B 1 519 ? -31.578 64.688 -5.746 1 85.62 519 LEU B CA 1
ATOM 10529 C C . LEU B 1 519 ? -30.641 65.125 -6.887 1 85.62 519 LEU B C 1
ATOM 10531 O O . LEU B 1 519 ? -30.594 64.438 -7.918 1 85.62 519 LEU B O 1
ATOM 10535 N N . THR B 1 520 ? -29.906 66.25 -6.797 1 86.31 520 THR B N 1
ATOM 10536 C CA . THR B 1 520 ? -29.078 66.75 -7.871 1 86.31 520 THR B CA 1
ATOM 10537 C C . THR B 1 520 ? -27.688 66.188 -7.828 1 86.31 520 THR B C 1
ATOM 10539 O O . THR B 1 520 ? -27 66.125 -8.852 1 86.31 520 THR B O 1
ATOM 10542 N N . GLY B 1 521 ? -27.297 65.688 -6.777 1 88.38 521 GLY B N 1
ATOM 10543 C CA . GLY B 1 521 ? -25.938 65.125 -6.645 1 88.38 521 GLY B CA 1
ATOM 10544 C C . GLY B 1 521 ? -24.953 66.188 -6.125 1 88.38 521 GLY B C 1
ATOM 10545 O O . GLY B 1 521 ? -23.844 65.812 -5.738 1 88.38 521 GLY B O 1
ATOM 10546 N N . LYS B 1 522 ? -25.297 67.375 -6.02 1 85.06 522 LYS B N 1
ATOM 10547 C CA . LYS B 1 522 ? -24.406 68.438 -5.598 1 85.06 522 LYS B CA 1
ATOM 10548 C C . LYS B 1 522 ? -24.5 68.688 -4.094 1 85.06 522 LYS B C 1
ATOM 10550 O O . LYS B 1 522 ? -23.812 69.562 -3.551 1 85.06 522 LYS B O 1
ATOM 10555 N N . GLU B 1 523 ? -25.391 67.938 -3.529 1 82.31 523 GLU B N 1
ATOM 10556 C CA . GLU B 1 523 ? -25.531 68.062 -2.082 1 82.31 523 GLU B CA 1
ATOM 10557 C C . GLU B 1 523 ? -24.219 67.75 -1.366 1 82.31 523 GLU B C 1
ATOM 10559 O O . GLU B 1 523 ? -23.594 66.75 -1.617 1 82.31 523 GLU B O 1
ATOM 10564 N N . LEU B 1 524 ? -23.688 68.688 -0.697 1 73.12 524 LEU B N 1
ATOM 10565 C CA . LEU B 1 524 ? -22.422 68.562 0.014 1 73.12 524 LEU B CA 1
ATOM 10566 C C . LEU B 1 524 ? -22.641 67.812 1.33 1 73.12 524 LEU B C 1
ATOM 10568 O O . LEU B 1 524 ? -23.516 68.188 2.117 1 73.12 524 LEU B O 1
ATOM 10572 N N . LEU B 1 525 ? -22.125 66.75 1.445 1 65.69 525 LEU B N 1
ATOM 10573 C CA . LEU B 1 525 ? -22.391 65.875 2.605 1 65.69 525 LEU B CA 1
ATOM 10574 C C . LEU B 1 525 ? -21.312 66.062 3.668 1 65.69 525 LEU B C 1
ATOM 10576 O O . LEU B 1 525 ? -21.516 65.688 4.828 1 65.69 525 LEU B O 1
ATOM 10580 N N . SER B 1 526 ? -20.094 66.25 3.355 1 57.75 526 SER B N 1
ATOM 10581 C CA . SER B 1 526 ? -19.062 66.438 4.383 1 57.75 526 SER B CA 1
ATOM 10582 C C . SER B 1 526 ? -18.5 67.812 4.363 1 57.75 526 SER B C 1
ATOM 10584 O O . SER B 1 526 ? -18.234 68.375 3.293 1 57.75 526 SER B O 1
ATOM 10586 N N . GLN B 1 527 ? -18.797 68.562 5.449 1 52.16 527 GLN B N 1
ATOM 10587 C CA . GLN B 1 527 ? -18.203 69.875 5.574 1 52.16 527 GLN B CA 1
ATOM 10588 C C . GLN B 1 527 ? -16.672 69.75 5.648 1 52.16 527 GLN B C 1
ATOM 10590 O O . GLN B 1 527 ? -15.977 70.75 5.492 1 52.16 527 GLN B O 1
ATOM 10595 N N . GLU B 1 528 ? -16.156 68.688 6.164 1 53.59 528 GLU B N 1
ATOM 10596 C CA . GLU B 1 528 ? -14.719 68.625 6.355 1 53.59 528 GLU B CA 1
ATOM 10597 C C . GLU B 1 528 ? -14.008 68.188 5.078 1 53.59 528 GLU B C 1
ATOM 10599 O O . GLU B 1 528 ? -14.625 67.562 4.207 1 53.59 528 GLU B O 1
ATOM 10604 N N . SER B 1 529 ? -12.742 68.562 4.766 1 57 529 SER B N 1
ATOM 10605 C CA . SER B 1 529 ? -11.883 68.188 3.635 1 57 529 SER B CA 1
ATOM 10606 C C . SER B 1 529 ? -11.648 66.688 3.543 1 57 529 SER B C 1
ATOM 10608 O O . SER B 1 529 ? -11.328 66.062 4.543 1 57 529 SER B O 1
ATOM 10610 N N . PRO B 1 530 ? -11.922 66.125 2.455 1 63.12 530 PRO B N 1
ATOM 10611 C CA . PRO B 1 530 ? -12.273 66.562 1.108 1 63.12 530 PRO B CA 1
ATOM 10612 C C . PRO B 1 530 ? -13.773 66.75 0.931 1 63.12 530 PRO B C 1
ATOM 10614 O O . PRO B 1 530 ? -14.578 66.062 1.517 1 63.12 530 PRO B O 1
ATOM 10617 N N . ARG B 1 531 ? -14.047 67.75 0.223 1 71.88 531 ARG B N 1
ATOM 10618 C CA . ARG B 1 531 ? -15.438 68.125 -0.049 1 71.88 531 ARG B CA 1
ATOM 10619 C C . ARG B 1 531 ? -16.062 67.125 -1.074 1 71.88 531 ARG B C 1
ATOM 10621 O O . ARG B 1 531 ? -15.648 67.125 -2.236 1 71.88 531 ARG B O 1
ATOM 10628 N N . LEU B 1 532 ? -16.797 66.188 -0.604 1 79.88 532 LEU B N 1
ATOM 10629 C CA . LEU B 1 532 ? -17.438 65.188 -1.515 1 79.88 532 LEU B CA 1
ATOM 10630 C C . LEU B 1 532 ? -18.922 65.5 -1.647 1 79.88 532 LEU B C 1
ATOM 10632 O O . LEU B 1 532 ? -19.594 65.812 -0.655 1 79.88 532 LEU B O 1
ATOM 10636 N N . CYS B 1 533 ? -19.391 65.688 -2.797 1 85.94 533 CYS B N 1
ATOM 10637 C CA . CYS B 1 533 ? -20.812 65.812 -3.061 1 85.94 533 CYS B CA 1
ATOM 10638 C C . CYS B 1 533 ? -21.469 64.438 -3.182 1 85.94 533 CYS B C 1
ATOM 10640 O O . CYS B 1 533 ? -20.797 63.406 -3.199 1 85.94 533 CYS B O 1
ATOM 10642 N N . LEU B 1 534 ? -22.688 64.375 -3.129 1 87.19 534 LEU B N 1
ATOM 10643 C CA . LEU B 1 534 ? -23.438 63.156 -3.197 1 87.19 534 LEU B CA 1
ATOM 10644 C C . LEU B 1 534 ? -23.094 62.375 -4.461 1 87.19 534 LEU B C 1
ATOM 10646 O O . LEU B 1 534 ? -23.016 61.156 -4.438 1 87.19 534 LEU B O 1
ATOM 10650 N N . TYR B 1 535 ? -22.891 63.094 -5.469 1 88.75 535 TYR B N 1
ATOM 10651 C CA . TYR B 1 535 ? -22.5 62.438 -6.715 1 88.75 535 TYR B CA 1
ATOM 10652 C C . TYR B 1 535 ? -21.188 61.688 -6.551 1 88.75 535 TYR B C 1
ATOM 10654 O O . TYR B 1 535 ? -21.047 60.562 -7.023 1 88.75 535 TYR B O 1
ATOM 10662 N N . ASP B 1 536 ? -20.281 62.312 -5.969 1 87.19 536 ASP B N 1
ATOM 10663 C CA . ASP B 1 536 ? -18.969 61.688 -5.758 1 87.19 536 ASP B CA 1
ATOM 10664 C C . ASP B 1 536 ? -19.109 60.406 -4.922 1 87.19 536 ASP B C 1
ATOM 10666 O O . ASP B 1 536 ? -18.453 59.406 -5.211 1 87.19 536 ASP B O 1
ATOM 10670 N N . ILE B 1 537 ? -19.844 60.469 -3.973 1 87.94 537 ILE B N 1
ATOM 10671 C CA . ILE B 1 537 ? -20 59.312 -3.078 1 87.94 537 ILE B CA 1
ATOM 10672 C C . ILE B 1 537 ? -20.703 58.188 -3.818 1 87.94 537 ILE B C 1
ATOM 10674 O O . ILE B 1 537 ? -20.266 57.031 -3.742 1 87.94 537 ILE B O 1
ATOM 10678 N N . LEU B 1 538 ? -21.719 58.469 -4.57 1 89.12 538 LEU B N 1
ATOM 10679 C CA . LEU B 1 538 ? -22.453 57.469 -5.32 1 89.12 538 LEU B CA 1
ATOM 10680 C C . LEU B 1 538 ? -21.594 56.875 -6.43 1 89.12 538 LEU B C 1
ATOM 10682 O O . LEU B 1 538 ? -21.672 55.688 -6.723 1 89.12 538 LEU B O 1
ATOM 10686 N N . SER B 1 539 ? -20.797 57.688 -6.879 1 89.31 539 SER B N 1
ATOM 10687 C CA . SER B 1 539 ? -19.984 57.25 -8.023 1 89.31 539 SER B CA 1
ATOM 10688 C C . SER B 1 539 ? -18.781 56.438 -7.582 1 89.31 539 SER B C 1
ATOM 10690 O O . SER B 1 539 ? -18.391 55.469 -8.258 1 89.31 539 SER B O 1
ATOM 10692 N N . HIS B 1 540 ? -18.219 56.75 -6.457 1 89 540 HIS B N 1
ATOM 10693 C CA . HIS B 1 540 ? -16.906 56.156 -6.18 1 89 540 HIS B CA 1
ATOM 10694 C C . HIS B 1 540 ? -16.953 55.281 -4.941 1 89 540 HIS B C 1
ATOM 10696 O O . HIS B 1 540 ? -16.047 54.469 -4.73 1 89 540 HIS B O 1
ATOM 10702 N N . PHE B 1 541 ? -17.922 55.312 -4.148 1 88 541 PHE B N 1
ATOM 10703 C CA . PHE B 1 541 ? -17.812 54.625 -2.857 1 88 541 PHE B CA 1
ATOM 10704 C C . PHE B 1 541 ? -18.953 53.656 -2.658 1 88 541 PHE B C 1
ATOM 10706 O O . PHE B 1 541 ? -18.859 52.75 -1.802 1 88 541 PHE B O 1
ATOM 10713 N N . VAL B 1 542 ? -19.922 53.719 -3.426 1 87.88 542 VAL B N 1
ATOM 10714 C CA . VAL B 1 542 ? -21.109 52.906 -3.199 1 87.88 542 VAL B CA 1
ATOM 10715 C C . VAL B 1 542 ? -21.094 51.719 -4.156 1 87.88 542 VAL B C 1
ATOM 10717 O O . VAL B 1 542 ? -20.734 51.844 -5.324 1 87.88 542 VAL B O 1
ATOM 10720 N N . ASP B 1 543 ? -21.453 50.625 -3.668 1 87.44 543 ASP B N 1
ATOM 10721 C CA . ASP B 1 543 ? -21.641 49.406 -4.473 1 87.44 543 ASP B CA 1
ATOM 10722 C C . ASP B 1 543 ? -23.094 49.219 -4.852 1 87.44 543 ASP B C 1
ATOM 10724 O O . ASP B 1 543 ? -23.906 48.781 -4.031 1 87.44 543 ASP B O 1
ATOM 10728 N N . VAL B 1 544 ? -23.391 49.375 -6.004 1 88.06 544 VAL B N 1
ATOM 10729 C CA . VAL B 1 544 ? -24.766 49.406 -6.469 1 88.06 544 VAL B CA 1
ATOM 10730 C C . VAL B 1 544 ? -25.312 47.969 -6.586 1 88.06 544 VAL B C 1
ATOM 10732 O O . VAL B 1 544 ? -26.516 47.75 -6.66 1 88.06 544 VAL B O 1
ATOM 10735 N N . ASP B 1 545 ? -24.469 47.062 -6.551 1 84.88 545 ASP B N 1
ATOM 10736 C CA . ASP B 1 545 ? -24.875 45.656 -6.703 1 84.88 545 ASP B CA 1
ATOM 10737 C C . ASP B 1 545 ? -25.219 45.031 -5.348 1 84.88 545 ASP B C 1
ATOM 10739 O O . ASP B 1 545 ? -25.641 43.875 -5.277 1 84.88 545 ASP B O 1
ATOM 10743 N N . ARG B 1 546 ? -25.094 45.719 -4.355 1 85 546 ARG B N 1
ATOM 10744 C CA . ARG B 1 546 ? -25.438 45.281 -3.01 1 85 546 ARG B CA 1
ATOM 10745 C C . ARG B 1 546 ? -26.734 45.938 -2.527 1 85 546 ARG B C 1
ATOM 10747 O O . ARG B 1 546 ? -27.094 47 -2.994 1 85 546 ARG B O 1
ATOM 10754 N N . PRO B 1 547 ? -27.344 45.312 -1.581 1 86.94 547 PRO B N 1
ATOM 10755 C CA . PRO B 1 547 ? -28.594 45.875 -1.074 1 86.94 547 PRO B CA 1
ATOM 10756 C C . PRO B 1 547 ? -28.359 47 -0.073 1 86.94 547 PRO B C 1
ATOM 10758 O O . PRO B 1 547 ? -27.234 47.219 0.369 1 86.94 547 PRO B O 1
ATOM 10761 N N . PHE B 1 548 ? -29.453 47.719 0.197 1 87.75 548 PHE B N 1
ATOM 10762 C CA . PHE B 1 548 ? -29.406 48.75 1.218 1 87.75 548 PHE B CA 1
ATOM 10763 C C . PHE B 1 548 ? -29.031 48.156 2.574 1 87.75 548 PHE B C 1
ATOM 10765 O O . PHE B 1 548 ? -29.438 47.031 2.9 1 87.75 548 PHE B O 1
ATOM 10772 N N . LYS B 1 549 ? -28.266 48.906 3.279 1 81.56 549 LYS B N 1
ATOM 10773 C CA . LYS B 1 549 ? -27.953 48.5 4.652 1 81.56 549 LYS B CA 1
ATOM 10774 C C . LYS B 1 549 ? -29.203 48.531 5.523 1 81.56 549 LYS B C 1
ATOM 10776 O O . LYS B 1 549 ? -29.375 47.656 6.395 1 81.56 549 LYS B O 1
ATOM 10781 N N . HIS B 1 550 ? -30.016 49.562 5.387 1 79.69 550 HIS B N 1
ATOM 10782 C CA . HIS B 1 550 ? -31.297 49.719 6.062 1 79.69 550 HIS B CA 1
ATOM 10783 C C . HIS B 1 550 ? -32.25 50.594 5.242 1 79.69 550 HIS B C 1
ATOM 10785 O O . HIS B 1 550 ? -31.844 51.188 4.242 1 79.69 550 HIS B O 1
ATOM 10791 N N . ILE B 1 551 ? -33.5 50.625 5.605 1 81.94 551 ILE B N 1
ATOM 10792 C CA . ILE B 1 551 ? -34.469 51.344 4.82 1 81.94 551 ILE B CA 1
ATOM 10793 C C . ILE B 1 551 ? -35.094 52.469 5.672 1 81.94 551 ILE B C 1
ATOM 10795 O O . ILE B 1 551 ? -36.188 52.938 5.375 1 81.94 551 ILE B O 1
ATOM 10799 N N . ARG B 1 552 ? -34.469 52.906 6.676 1 78.31 552 ARG B N 1
ATOM 10800 C CA . ARG B 1 552 ? -35 53.906 7.582 1 78.31 552 ARG B CA 1
ATOM 10801 C C . ARG B 1 552 ? -35.125 55.25 6.879 1 78.31 552 ARG B C 1
ATOM 10803 O O . ARG B 1 552 ? -35.844 56.125 7.336 1 78.31 552 ARG B O 1
ATOM 10810 N N . TRP B 1 553 ? -34.375 55.438 5.84 1 80 553 TRP B N 1
ATOM 10811 C CA . TRP B 1 553 ? -34.344 56.688 5.121 1 80 553 TRP B CA 1
ATOM 10812 C C . TRP B 1 553 ? -35.656 56.938 4.371 1 80 553 TRP B C 1
ATOM 10814 O O . TRP B 1 553 ? -35.938 58.062 3.975 1 80 553 TRP B O 1
ATOM 10824 N N . ILE B 1 554 ? -36.5 55.875 4.281 1 78.12 554 ILE B N 1
ATOM 10825 C CA . ILE B 1 554 ? -37.781 56 3.598 1 78.12 554 ILE B CA 1
ATOM 10826 C C . ILE B 1 554 ? -38.938 56.062 4.621 1 78.12 554 ILE B C 1
ATOM 10828 O O . ILE B 1 554 ? -40 55.531 4.395 1 78.12 554 ILE B O 1
ATOM 10832 N N . HIS B 1 555 ? -38.844 56.625 5.715 1 67.88 555 HIS B N 1
ATOM 10833 C CA . HIS B 1 555 ? -39.844 56.594 6.777 1 67.88 555 HIS B CA 1
ATOM 10834 C C . HIS B 1 555 ? -41.156 57.156 6.309 1 67.88 555 HIS B C 1
ATOM 10836 O O . HIS B 1 555 ? -42.219 56.844 6.859 1 67.88 555 HIS B O 1
ATOM 10842 N N . THR B 1 556 ? -41.188 57.969 5.227 1 64.19 556 THR B N 1
ATOM 10843 C CA . THR B 1 556 ? -42.406 58.688 4.844 1 64.19 556 THR B CA 1
ATOM 10844 C C . THR B 1 556 ? -43.25 57.812 3.885 1 64.19 556 THR B C 1
ATOM 10846 O O . THR B 1 556 ? -44.375 58.188 3.555 1 64.19 556 THR B O 1
ATOM 10849 N N . ILE B 1 557 ? -42.688 56.688 3.436 1 70.88 557 ILE B N 1
ATOM 10850 C CA . ILE B 1 557 ? -43.375 55.875 2.445 1 70.88 557 ILE B CA 1
ATOM 10851 C C . ILE B 1 557 ? -43.875 54.594 3.086 1 70.88 557 ILE B C 1
ATOM 10853 O O . ILE B 1 557 ? -43.094 53.875 3.75 1 70.88 557 ILE B O 1
ATOM 10857 N N . LYS B 1 558 ? -45.156 54.344 3.119 1 72.44 558 LYS B N 1
ATOM 10858 C CA . LYS B 1 558 ? -45.75 53.094 3.609 1 72.44 558 LYS B CA 1
ATOM 10859 C C . LYS B 1 558 ? -45.406 51.938 2.688 1 72.44 558 LYS B C 1
ATOM 10861 O O . LYS B 1 558 ? -45.781 51.906 1.521 1 72.44 558 LYS B O 1
ATOM 10866 N N . LEU B 1 559 ? -44.469 51.062 3.086 1 76.44 559 LEU B N 1
ATOM 10867 C CA . LEU B 1 559 ? -44.062 49.875 2.312 1 76.44 559 LEU B CA 1
ATOM 10868 C C . LEU B 1 559 ? -44.656 48.594 2.9 1 76.44 559 LEU B C 1
ATOM 10870 O O . LEU B 1 559 ? -44.875 48.531 4.109 1 76.44 559 LEU B O 1
ATOM 10874 N N . ASN B 1 560 ? -45.156 47.719 2.045 1 77.56 560 ASN B N 1
ATOM 10875 C CA . ASN B 1 560 ? -45.562 46.406 2.531 1 77.56 560 ASN B CA 1
ATOM 10876 C C . ASN B 1 560 ? -44.375 45.531 2.885 1 77.56 560 ASN B C 1
ATOM 10878 O O . ASN B 1 560 ? -43.219 45.906 2.602 1 77.56 560 ASN B O 1
ATOM 10882 N N . ASN B 1 561 ? -44.656 44.469 3.613 1 78.75 561 ASN B N 1
ATOM 10883 C CA . ASN B 1 561 ? -43.625 43.594 4.105 1 78.75 561 ASN B CA 1
ATOM 10884 C C . ASN B 1 561 ? -42.781 43 2.965 1 78.75 561 ASN B C 1
ATOM 10886 O O . ASN B 1 561 ? -41.562 42.875 3.088 1 78.75 561 ASN B O 1
ATOM 10890 N N . GLU B 1 562 ? -43.375 42.812 1.895 1 78.06 562 GLU B N 1
ATOM 10891 C CA . GLU B 1 562 ? -42.688 42.25 0.75 1 78.06 562 GLU B CA 1
ATOM 10892 C C . GLU B 1 562 ? -41.719 43.25 0.123 1 78.06 562 GLU B C 1
ATOM 10894 O O . GLU B 1 562 ? -40.625 42.906 -0.286 1 78.06 562 GLU B O 1
ATOM 10899 N N . GLU B 1 563 ? -42.219 44.406 0.131 1 79.75 563 GLU B N 1
ATOM 10900 C CA . GLU B 1 563 ? -41.406 45.469 -0.442 1 79.75 563 GLU B CA 1
ATOM 10901 C C . GLU B 1 563 ? -40.219 45.812 0.457 1 79.75 563 GLU B C 1
ATOM 10903 O O . GLU B 1 563 ? -39.094 46.062 -0.033 1 79.75 563 GLU B O 1
ATOM 10908 N N . GLU B 1 564 ? -40.438 45.719 1.662 1 81.25 564 GLU B N 1
ATOM 10909 C CA . GLU B 1 564 ? -39.375 45.969 2.613 1 81.25 564 GLU B CA 1
ATOM 10910 C C . GLU B 1 564 ? -38.281 44.906 2.508 1 81.25 564 GLU B C 1
ATOM 10912 O O . GLU B 1 564 ? -37.094 45.219 2.533 1 81.25 564 GLU B O 1
ATOM 10917 N N . ASP B 1 565 ? -38.781 43.719 2.344 1 82.19 565 ASP B N 1
ATOM 10918 C CA . ASP B 1 565 ? -37.844 42.594 2.203 1 82.19 565 ASP B CA 1
ATOM 10919 C C . ASP B 1 565 ? -37.062 42.719 0.895 1 82.19 565 ASP B C 1
ATOM 10921 O O . ASP B 1 565 ? -35.875 42.375 0.851 1 82.19 565 ASP B O 1
ATOM 10925 N N . ALA B 1 566 ? -37.656 43.094 -0.079 1 81.81 566 ALA B N 1
ATOM 10926 C CA . ALA B 1 566 ? -37.031 43.219 -1.386 1 81.81 566 ALA B CA 1
ATOM 10927 C C . ALA B 1 566 ? -35.969 44.312 -1.365 1 81.81 566 ALA B C 1
ATOM 10929 O O . ALA B 1 566 ? -34.906 44.156 -1.991 1 81.81 566 ALA B O 1
ATOM 10930 N N . LEU B 1 567 ? -36.219 45.344 -0.651 1 82.31 567 LEU B N 1
ATOM 10931 C CA . LEU B 1 567 ? -35.281 46.438 -0.579 1 82.31 567 LEU B CA 1
ATOM 10932 C C . LEU B 1 567 ? -34.031 46.062 0.192 1 82.31 567 LEU B C 1
ATOM 10934 O O . LEU B 1 567 ? -32.969 46.594 -0.059 1 82.31 567 LEU B O 1
ATOM 10938 N N . LEU B 1 568 ? -34.188 45.062 1.02 1 83.25 568 LEU B N 1
ATOM 10939 C CA . LEU B 1 568 ? -33.062 44.656 1.848 1 83.25 568 LEU B CA 1
ATOM 10940 C C . LEU B 1 568 ? -32.312 43.5 1.215 1 83.25 568 LEU B C 1
ATOM 10942 O O . LEU B 1 568 ? -31.234 43.125 1.661 1 83.25 568 LEU B O 1
ATOM 10946 N N . ARG B 1 569 ? -32.875 42.969 0.103 1 85.12 569 ARG B N 1
ATOM 10947 C CA . ARG B 1 569 ? -32.281 41.781 -0.481 1 85.12 569 ARG B CA 1
ATOM 10948 C C . ARG B 1 569 ? -31.766 42.062 -1.891 1 85.12 569 ARG B C 1
ATOM 10950 O O . ARG B 1 569 ? -30.703 41.562 -2.283 1 85.12 569 ARG B O 1
ATOM 10957 N N . GLN B 1 570 ? -32.406 42.875 -2.553 1 87.06 570 GLN B N 1
ATOM 10958 C CA . GLN B 1 570 ? -32.062 43.125 -3.945 1 87.06 570 GLN B CA 1
ATOM 10959 C C . GLN B 1 570 ? -30.984 44.219 -4.055 1 87.06 570 GLN B C 1
ATOM 10961 O O . GLN B 1 570 ? -30.828 45.062 -3.16 1 87.06 570 GLN B O 1
ATOM 10966 N N . PRO B 1 571 ? -30.219 44.125 -5.188 1 90.12 571 PRO B N 1
ATOM 10967 C CA . PRO B 1 571 ? -29.234 45.156 -5.426 1 90.12 571 PRO B CA 1
ATOM 10968 C C . PRO B 1 571 ? -29.828 46.562 -5.414 1 90.12 571 PRO B C 1
ATOM 10970 O O . PRO B 1 571 ? -31 46.75 -5.773 1 90.12 571 PRO B O 1
ATOM 10973 N N . LEU B 1 572 ? -29.062 47.5 -4.98 1 88.94 572 LEU B N 1
ATOM 10974 C CA . LEU B 1 572 ? -29.469 48.875 -4.746 1 88.94 572 LEU B CA 1
ATOM 10975 C C . LEU B 1 572 ? -30.25 49.406 -5.938 1 88.94 572 LEU B C 1
ATOM 10977 O O . LEU B 1 572 ? -31.312 50.031 -5.766 1 88.94 572 LEU B O 1
ATOM 10981 N N . LEU B 1 573 ? -29.766 49.25 -7.164 1 85.56 573 LEU B N 1
ATOM 10982 C CA . LEU B 1 573 ? -30.406 49.812 -8.352 1 85.56 573 LEU B CA 1
ATOM 10983 C C . LEU B 1 573 ? -31.781 49.188 -8.57 1 85.56 573 LEU B C 1
ATOM 10985 O O . LEU B 1 573 ? -32.719 49.875 -8.922 1 85.56 573 LEU B O 1
ATOM 10989 N N . GLN B 1 574 ? -31.828 47.969 -8.391 1 87.69 574 GLN B N 1
ATOM 10990 C CA . GLN B 1 574 ? -33.094 47.281 -8.531 1 87.69 574 GLN B CA 1
ATOM 10991 C C . GLN B 1 574 ? -34.094 47.719 -7.445 1 87.69 574 GLN B C 1
ATOM 10993 O O . GLN B 1 574 ? -35.281 47.875 -7.707 1 87.69 574 GLN B O 1
ATOM 10998 N N . SER B 1 575 ? -33.562 47.844 -6.328 1 87.81 575 SER B N 1
ATOM 10999 C CA . SER B 1 575 ? -34.406 48.312 -5.211 1 87.81 575 SER B CA 1
ATOM 11000 C C . SER B 1 575 ? -34.969 49.688 -5.465 1 87.81 575 SER B C 1
ATOM 11002 O O . SER B 1 575 ? -36.125 49.969 -5.176 1 87.81 575 SER B O 1
ATOM 11004 N N . LEU B 1 576 ? -34.219 50.531 -5.977 1 87.75 576 LEU B N 1
ATOM 11005 C CA . LEU B 1 576 ? -34.625 51.906 -6.254 1 87.75 576 LEU B CA 1
ATOM 11006 C C . LEU B 1 576 ? -35.688 51.938 -7.367 1 87.75 576 LEU B C 1
ATOM 11008 O O . LEU B 1 576 ? -36.562 52.812 -7.359 1 87.75 576 LEU B O 1
ATOM 11012 N N . LYS B 1 577 ? -35.594 51.094 -8.266 1 84.25 577 LYS B N 1
ATOM 11013 C CA . LYS B 1 577 ? -36.594 51 -9.336 1 84.25 577 LYS B CA 1
ATOM 11014 C C . LYS B 1 577 ? -37.938 50.625 -8.781 1 84.25 577 LYS B C 1
ATOM 11016 O O . LYS B 1 577 ? -38.969 51.031 -9.312 1 84.25 577 LYS B O 1
ATOM 11021 N N . ILE B 1 578 ? -37.938 49.812 -7.816 1 82.12 578 ILE B N 1
ATOM 11022 C CA . ILE B 1 578 ? -39.188 49.469 -7.156 1 82.12 578 ILE B CA 1
ATOM 11023 C C . ILE B 1 578 ? -39.812 50.688 -6.508 1 82.12 578 ILE B C 1
ATOM 11025 O O . ILE B 1 578 ? -41.031 50.875 -6.543 1 82.12 578 ILE B O 1
ATOM 11029 N N . LEU B 1 579 ? -39 51.531 -5.996 1 80.44 579 LEU B N 1
ATOM 11030 C CA . LEU B 1 579 ? -39.5 52.719 -5.305 1 80.44 579 LEU B CA 1
ATOM 11031 C C . LEU B 1 579 ? -39.938 53.781 -6.301 1 80.44 579 LEU B C 1
ATOM 11033 O O . LEU B 1 579 ? -40.781 54.625 -5.98 1 80.44 579 LEU B O 1
ATOM 11037 N N . LYS B 1 580 ? -39.344 53.781 -7.434 1 76.94 580 LYS B N 1
ATOM 11038 C CA . LYS B 1 580 ? -39.688 54.75 -8.469 1 76.94 580 LYS B CA 1
ATOM 11039 C C . LYS B 1 580 ? -41.156 54.688 -8.805 1 76.94 580 LYS B C 1
ATOM 11041 O O . LYS B 1 580 ? -41.781 55.719 -9.094 1 76.94 580 LYS B O 1
ATOM 11046 N N . LYS B 1 581 ? -41.688 53.469 -8.852 1 67.94 581 LYS B N 1
ATOM 11047 C CA . LYS B 1 581 ? -43.094 53.281 -9.188 1 67.94 581 LYS B CA 1
ATOM 11048 C C . LYS B 1 581 ? -44 53.938 -8.156 1 67.94 581 LYS B C 1
ATOM 11050 O O . LYS B 1 581 ? -45.188 54.156 -8.422 1 67.94 581 LYS B O 1
ATOM 11055 N N . ARG B 1 582 ? -43.375 54.188 -7.086 1 64.88 582 ARG B N 1
ATOM 11056 C CA . ARG B 1 582 ? -44.188 54.812 -6.051 1 64.88 582 ARG B CA 1
ATOM 11057 C C . ARG B 1 582 ? -43.938 56.344 -5.996 1 64.88 582 ARG B C 1
ATOM 11059 O O . ARG B 1 582 ? -43.031 56.844 -6.645 1 64.88 582 ARG B O 1
ATOM 11066 N N . ARG B 1 583 ? -44.562 57.156 -5.258 1 57.97 583 ARG B N 1
ATOM 11067 C CA . ARG B 1 583 ? -44.562 58.625 -5.172 1 57.97 583 ARG B CA 1
ATOM 11068 C C . ARG B 1 583 ? -43.156 59.188 -5.055 1 57.97 583 ARG B C 1
ATOM 11070 O O . ARG B 1 583 ? -42.219 58.438 -4.688 1 57.97 583 ARG B O 1
ATOM 11077 N N . LYS B 1 584 ? -42.875 60.438 -5.457 1 60.66 584 LYS B N 1
ATOM 11078 C CA . LYS B 1 584 ? -41.688 61.25 -5.484 1 60.66 584 LYS B CA 1
ATOM 11079 C C . LYS B 1 584 ? -40.969 61.25 -4.125 1 60.66 584 LYS B C 1
ATOM 11081 O O . LYS B 1 584 ? -41.531 61.719 -3.137 1 60.66 584 LYS B O 1
ATOM 11086 N N . ILE B 1 585 ? -39.938 60.375 -3.918 1 67.81 585 ILE B N 1
ATOM 11087 C CA . ILE B 1 585 ? -39.156 60.281 -2.691 1 67.81 585 ILE B CA 1
ATOM 11088 C C . ILE B 1 585 ? -38.125 61.406 -2.611 1 67.81 585 ILE B C 1
ATOM 11090 O O . ILE B 1 585 ? -37.438 61.688 -3.584 1 67.81 585 ILE B O 1
ATOM 11094 N N . LYS B 1 586 ? -38.25 62.438 -1.849 1 68.69 586 LYS B N 1
ATOM 11095 C CA . LYS B 1 586 ? -37.219 63.438 -1.6 1 68.69 586 LYS B CA 1
ATOM 11096 C C . LYS B 1 586 ? -36.594 63.25 -0.231 1 68.69 586 LYS B C 1
ATOM 11098 O O . LYS B 1 586 ? -36.938 63.906 0.739 1 68.69 586 LYS B O 1
ATOM 11103 N N . PRO B 1 587 ? -35.719 62.312 -0.24 1 76.19 587 PRO B N 1
ATOM 11104 C CA . PRO B 1 587 ? -35.156 62 1.076 1 76.19 587 PRO B CA 1
ATOM 11105 C C . PRO B 1 587 ? -34.094 63.031 1.516 1 76.19 587 PRO B C 1
ATOM 11107 O O . PRO B 1 587 ? -33.625 63.844 0.702 1 76.19 587 PRO B O 1
ATOM 11110 N N . ASN B 1 588 ? -33.938 63.094 2.895 1 78.81 588 ASN B N 1
ATOM 11111 C CA . ASN B 1 588 ? -32.75 63.75 3.443 1 78.81 588 ASN B CA 1
ATOM 11112 C C . ASN B 1 588 ? -31.469 63.094 2.979 1 78.81 588 ASN B C 1
ATOM 11114 O O . ASN B 1 588 ? -31.328 61.875 3.055 1 78.81 588 ASN B O 1
ATOM 11118 N N . SER B 1 589 ? -30.625 63.938 2.346 1 80.06 589 SER B N 1
ATOM 11119 C CA . SER B 1 589 ? -29.391 63.438 1.755 1 80.06 589 SER B CA 1
ATOM 11120 C C . SER B 1 589 ? -28.578 62.656 2.771 1 80.06 589 SER B C 1
ATOM 11122 O O . SER B 1 589 ? -28 61.625 2.439 1 80.06 589 SER B O 1
ATOM 11124 N N . SER B 1 590 ? -28.547 63.125 3.953 1 77.75 590 SER B N 1
ATOM 11125 C CA . SER B 1 590 ? -27.766 62.469 4.98 1 77.75 590 SER B CA 1
ATOM 11126 C C . SER B 1 590 ? -28.375 61.125 5.352 1 77.75 590 SER B C 1
ATOM 11128 O O . SER B 1 590 ? -27.641 60.156 5.594 1 77.75 590 SER B O 1
ATOM 11130 N N . ALA B 1 591 ? -29.656 61.062 5.418 1 79.69 591 ALA B N 1
ATOM 11131 C CA . ALA B 1 591 ? -30.344 59.812 5.727 1 79.69 591 ALA B CA 1
ATOM 11132 C C . ALA B 1 591 ? -30.156 58.812 4.605 1 79.69 591 ALA B C 1
ATOM 11134 O O . ALA B 1 591 ? -29.953 57.625 4.867 1 79.69 591 ALA B O 1
ATOM 11135 N N . PHE B 1 592 ? -30.203 59.281 3.443 1 86.62 592 PHE B N 1
ATOM 11136 C CA . PHE B 1 592 ? -29.984 58.406 2.285 1 86.62 592 PHE B CA 1
ATOM 11137 C C . PHE B 1 592 ? -28.562 57.844 2.277 1 86.62 592 PHE B C 1
ATOM 11139 O O . PHE B 1 592 ? -28.359 56.656 2.02 1 86.62 592 PHE B O 1
ATOM 11146 N N . LEU B 1 593 ? -27.672 58.625 2.596 1 81.62 593 LEU B N 1
ATOM 11147 C CA . LEU B 1 593 ? -26.266 58.219 2.598 1 81.62 593 LEU B CA 1
ATOM 11148 C C . LEU B 1 593 ? -26.016 57.125 3.625 1 81.62 593 LEU B C 1
ATOM 11150 O O . LEU B 1 593 ? -25.203 56.219 3.396 1 81.62 593 LEU B O 1
ATOM 11154 N N . SER B 1 594 ? -26.656 57.219 4.707 1 80.62 594 SER B N 1
ATOM 11155 C CA . SER B 1 594 ? -26.438 56.25 5.773 1 80.62 594 SER B CA 1
ATOM 11156 C C . SER B 1 594 ? -26.953 54.844 5.371 1 80.62 594 SER B C 1
ATOM 11158 O O . SER B 1 594 ? -26.547 53.844 5.938 1 80.62 594 SER B O 1
ATOM 11160 N N . ALA B 1 595 ? -27.812 54.844 4.406 1 85.19 595 ALA B N 1
ATOM 11161 C CA . ALA B 1 595 ? -28.422 53.594 3.98 1 85.19 595 ALA B CA 1
ATOM 11162 C C . ALA B 1 595 ? -27.625 52.938 2.854 1 85.19 595 ALA B C 1
ATOM 11164 O O . ALA B 1 595 ? -27.828 51.75 2.535 1 85.19 595 ALA B O 1
ATOM 11165 N N . LEU B 1 596 ? -26.75 53.625 2.35 1 86.75 596 LEU B N 1
ATOM 11166 C CA . LEU B 1 596 ? -26.031 53.125 1.164 1 86.75 596 LEU B CA 1
ATOM 11167 C C . LEU B 1 596 ? -24.953 52.125 1.54 1 86.75 596 LEU B C 1
ATOM 11169 O O . LEU B 1 596 ? -24.25 52.312 2.539 1 86.75 596 LEU B O 1
ATOM 11173 N N . PRO B 1 597 ? -24.875 50.969 0.731 1 86.19 597 PRO B N 1
ATOM 11174 C CA . PRO B 1 597 ? -23.781 50.031 0.939 1 86.19 597 PRO B CA 1
ATOM 11175 C C . PRO B 1 597 ? -22.453 50.5 0.338 1 86.19 597 PRO B C 1
ATOM 11177 O O . PRO B 1 597 ? -22.391 50.781 -0.862 1 86.19 597 PRO B O 1
ATOM 11180 N N . LEU B 1 598 ? -21.516 50.562 1.15 1 80.88 598 LEU B N 1
ATOM 11181 C CA . LEU B 1 598 ? -20.203 50.969 0.646 1 80.88 598 LEU B CA 1
ATOM 11182 C C . LEU B 1 598 ? -19.516 49.781 -0.056 1 80.88 598 LEU B C 1
ATOM 11184 O O . LEU B 1 598 ? -19.766 48.625 0.274 1 80.88 598 LEU B O 1
ATOM 11188 N N . GLY B 1 599 ? -18.797 50.156 -1.062 1 80.31 599 GLY B N 1
ATOM 11189 C CA . GLY B 1 599 ? -18.062 49.156 -1.798 1 80.31 599 GLY B CA 1
ATOM 11190 C C . GLY B 1 599 ? -16.969 48.5 -0.982 1 80.31 599 GLY B C 1
ATOM 11191 O O . GLY B 1 599 ? -16.391 49.125 -0.091 1 80.31 599 GLY B O 1
ATOM 11192 N N . ARG B 1 600 ? -16.75 47.188 -1.254 1 76.31 600 ARG B N 1
ATOM 11193 C CA . ARG B 1 600 ? -15.594 46.469 -0.675 1 76.31 600 ARG B CA 1
ATOM 11194 C C . ARG B 1 600 ? -14.336 46.719 -1.509 1 76.31 600 ARG B C 1
ATOM 11196 O O . ARG B 1 600 ? -14.32 46.406 -2.705 1 76.31 600 ARG B O 1
ATOM 11203 N N . PRO B 1 601 ? -13.398 47.281 -0.845 1 79.19 601 PRO B N 1
ATOM 11204 C CA . PRO B 1 601 ? -12.18 47.562 -1.613 1 79.19 601 PRO B CA 1
ATOM 11205 C C . PRO B 1 601 ? -11.484 46.281 -2.072 1 79.19 601 PRO B C 1
ATOM 11207 O O . PRO B 1 601 ? -11.562 45.25 -1.396 1 79.19 601 PRO B O 1
ATOM 11210 N N . ARG B 1 602 ? -10.914 46.344 -3.246 1 79.38 602 ARG B N 1
ATOM 11211 C CA . ARG B 1 602 ? -10.078 45.281 -3.77 1 79.38 602 ARG B CA 1
ATOM 11212 C C . ARG B 1 602 ? -8.602 45.562 -3.523 1 79.38 602 ARG B C 1
ATOM 11214 O O . ARG B 1 602 ? -8.148 46.688 -3.707 1 79.38 602 ARG B O 1
ATOM 11221 N N . HIS B 1 603 ? -7.988 44.531 -3.1 1 77.81 603 HIS B N 1
ATOM 11222 C CA . HIS B 1 603 ? -6.594 44.688 -2.703 1 77.81 603 HIS B CA 1
ATOM 11223 C C . HIS B 1 603 ? -5.652 44.25 -3.82 1 77.81 603 HIS B C 1
ATOM 11225 O O . HIS B 1 603 ? -5.848 43.219 -4.426 1 77.81 603 HIS B O 1
ATOM 11231 N N . PHE B 1 604 ? -4.676 45.156 -4.152 1 83.19 604 PHE B N 1
ATOM 11232 C CA . PHE B 1 604 ? -3.629 44.812 -5.113 1 83.19 604 PHE B CA 1
ATOM 11233 C C . PHE B 1 604 ? -2.26 45.219 -4.582 1 83.19 604 PHE B C 1
ATOM 11235 O O . PHE B 1 604 ? -2.131 46.25 -3.889 1 83.19 604 PHE B O 1
ATOM 11242 N N . SER B 1 605 ? -1.277 44.406 -4.922 1 82.81 605 SER B N 1
ATOM 11243 C CA . SER B 1 605 ? 0.098 44.75 -4.555 1 82.81 605 SER B CA 1
ATOM 11244 C C . SER B 1 605 ? 0.76 45.625 -5.609 1 82.81 605 SER B C 1
ATOM 11246 O O . SER B 1 605 ? 0.508 45.469 -6.805 1 82.81 605 SER B O 1
ATOM 11248 N N . LEU B 1 606 ? 1.594 46.5 -5.113 1 84.62 606 LEU B N 1
ATOM 11249 C CA . LEU B 1 606 ? 2.359 47.344 -6.035 1 84.62 606 LEU B CA 1
ATOM 11250 C C . LEU B 1 606 ? 3.371 46.5 -6.812 1 84.62 606 LEU B C 1
ATOM 11252 O O . LEU B 1 606 ? 3.986 45.594 -6.254 1 84.62 606 LEU B O 1
ATOM 11256 N N . ALA B 1 607 ? 3.559 46.844 -8.117 1 85.88 607 ALA B N 1
ATOM 11257 C CA . ALA B 1 607 ? 4.469 46.094 -8.977 1 85.88 607 ALA B CA 1
ATOM 11258 C C . ALA B 1 607 ? 5.742 46.875 -9.258 1 85.88 607 ALA B C 1
ATOM 11260 O O . ALA B 1 607 ? 6.711 46.344 -9.797 1 85.88 607 ALA B O 1
ATOM 11261 N N . SER B 1 608 ? 5.812 48.094 -9.039 1 79.69 608 SER B N 1
ATOM 11262 C CA . SER B 1 608 ? 7.023 48.875 -9.312 1 79.69 608 SER B CA 1
ATOM 11263 C C . SER B 1 608 ? 7.258 49.938 -8.258 1 79.69 608 SER B C 1
ATOM 11265 O O . SER B 1 608 ? 6.336 50.312 -7.52 1 79.69 608 SER B O 1
ATOM 11267 N N . ALA B 1 609 ? 8.562 50.219 -8.242 1 69.5 609 ALA B N 1
ATOM 11268 C CA . ALA B 1 609 ? 8.922 51.344 -7.355 1 69.5 609 ALA B CA 1
ATOM 11269 C C . ALA B 1 609 ? 8.172 52.625 -7.734 1 69.5 609 ALA B C 1
ATOM 11271 O O . ALA B 1 609 ? 7.906 52.844 -8.914 1 69.5 609 ALA B O 1
ATOM 11272 N N . ILE B 1 610 ? 7.82 53.375 -6.73 1 64.38 610 ILE B N 1
ATOM 11273 C CA . ILE B 1 610 ? 7 54.594 -6.883 1 64.38 610 ILE B CA 1
ATOM 11274 C C . ILE B 1 610 ? 7.824 55.688 -7.543 1 64.38 610 ILE B C 1
ATOM 11276 O O . ILE B 1 610 ? 8.945 55.969 -7.117 1 64.38 610 ILE B O 1
ATOM 11280 N N . GLU B 1 611 ? 7.438 56.031 -8.703 1 68.25 611 GLU B N 1
ATOM 11281 C CA . GLU B 1 611 ? 8.055 57.188 -9.367 1 68.25 611 GLU B CA 1
ATOM 11282 C C . GLU B 1 611 ? 7.312 58.469 -9.039 1 68.25 611 GLU B C 1
ATOM 11284 O O . GLU B 1 611 ? 6.094 58.562 -9.188 1 68.25 611 GLU B O 1
ATOM 11289 N N . VAL B 1 612 ? 8.031 59.406 -8.438 1 64.25 612 VAL B N 1
ATOM 11290 C CA . VAL B 1 612 ? 7.402 60.625 -8.008 1 64.25 612 VAL B CA 1
ATOM 11291 C C . VAL B 1 612 ? 7.75 61.75 -8.984 1 64.25 612 VAL B C 1
ATOM 11293 O O . VAL B 1 612 ? 8.922 61.969 -9.289 1 64.25 612 VAL B O 1
ATOM 11296 N N . ASN B 1 613 ? 6.816 62.156 -9.789 1 65.56 613 ASN B N 1
ATOM 11297 C CA . ASN B 1 613 ? 6.977 63.375 -10.578 1 65.56 613 ASN B CA 1
ATOM 11298 C C . ASN B 1 613 ? 6.18 64.562 -9.984 1 65.56 613 ASN B C 1
ATOM 11300 O O . ASN B 1 613 ? 4.953 64.562 -10.109 1 65.56 613 ASN B O 1
ATOM 11304 N N . LYS B 1 614 ? 6.66 65.625 -9.562 1 69.44 614 LYS B N 1
ATOM 11305 C CA . LYS B 1 614 ? 6.055 66.75 -8.961 1 69.44 614 LYS B CA 1
ATOM 11306 C C . LYS B 1 614 ? 5.062 66.375 -7.867 1 69.44 614 LYS B C 1
ATOM 11308 O O . LYS B 1 614 ? 5.418 65.688 -6.922 1 69.44 614 LYS B O 1
ATOM 11313 N N . ASN B 1 615 ? 3.701 66.5 -8.07 1 66.81 615 ASN B N 1
ATOM 11314 C CA . ASN B 1 615 ? 2.684 66.312 -7.047 1 66.81 615 ASN B CA 1
ATOM 11315 C C . ASN B 1 615 ? 1.864 65 -7.332 1 66.81 615 ASN B C 1
ATOM 11317 O O . ASN B 1 615 ? 0.778 64.875 -6.777 1 66.81 615 ASN B O 1
ATOM 11321 N N . THR B 1 616 ? 2.51 64.25 -8.273 1 77.06 616 THR B N 1
ATOM 11322 C CA . THR B 1 616 ? 1.788 63 -8.625 1 77.06 616 THR B CA 1
ATOM 11323 C C . THR B 1 616 ? 2.713 61.781 -8.57 1 77.06 616 THR B C 1
ATOM 11325 O O . THR B 1 616 ? 3.885 61.875 -8.945 1 77.06 616 THR B O 1
ATOM 11328 N N . SER B 1 617 ? 2.293 60.75 -7.957 1 80.94 617 SER B N 1
ATOM 11329 C CA . SER B 1 617 ? 3.018 59.469 -7.918 1 80.94 617 SER B CA 1
ATOM 11330 C C . SER B 1 617 ? 2.41 58.469 -8.883 1 80.94 617 SER B C 1
ATOM 11332 O O . SER B 1 617 ? 1.198 58.219 -8.859 1 80.94 617 SER B O 1
ATOM 11334 N N . ARG B 1 618 ? 3.26 57.938 -9.703 1 86.81 618 ARG B N 1
ATOM 11335 C CA . ARG B 1 618 ? 2.807 56.875 -10.617 1 86.81 618 ARG B CA 1
ATOM 11336 C C . ARG B 1 618 ? 3.031 55.5 -10.031 1 86.81 618 ARG B C 1
ATOM 11338 O O . ARG B 1 618 ? 4.152 55.156 -9.641 1 86.81 618 ARG B O 1
ATOM 11345 N N . LEU B 1 619 ? 1.957 54.719 -9.977 1 87.62 619 LEU B N 1
ATOM 11346 C CA . LEU B 1 619 ? 1.998 53.375 -9.398 1 87.62 619 LEU B CA 1
ATOM 11347 C C . LEU B 1 619 ? 1.653 52.344 -10.445 1 87.62 619 LEU B C 1
ATOM 11349 O O . LEU B 1 619 ? 0.781 52.562 -11.289 1 87.62 619 LEU B O 1
ATOM 11353 N N . GLU B 1 620 ? 2.365 51.281 -10.414 1 89.12 620 GLU B N 1
ATOM 11354 C CA . GLU B 1 620 ? 2.141 50.188 -11.344 1 89.12 620 GLU B CA 1
ATOM 11355 C C . GLU B 1 620 ? 1.518 49 -10.633 1 89.12 620 GLU B C 1
ATOM 11357 O O . GLU B 1 620 ? 1.912 48.656 -9.516 1 89.12 620 GLU B O 1
ATOM 11362 N N . PHE B 1 621 ? 0.513 48.375 -11.32 1 89.25 621 PHE B N 1
ATOM 11363 C CA . PHE B 1 621 ? -0.127 47.156 -10.805 1 89.25 621 PHE B CA 1
ATOM 11364 C C . PHE B 1 621 ? -0.243 46.094 -11.898 1 89.25 621 PHE B C 1
ATOM 11366 O O . PHE B 1 621 ? -0.299 46.438 -13.086 1 89.25 621 PHE B O 1
ATOM 11373 N N . ILE B 1 622 ? -0.147 44.906 -11.453 1 87.5 622 ILE B N 1
ATOM 11374 C CA . ILE B 1 622 ? -0.485 43.781 -12.32 1 87.5 622 ILE B CA 1
ATOM 11375 C C . ILE B 1 622 ? -1.814 43.156 -11.883 1 87.5 622 ILE B C 1
ATOM 11377 O O . ILE B 1 622 ? -1.939 42.656 -10.758 1 87.5 622 ILE B O 1
ATOM 11381 N N . VAL B 1 623 ? -2.795 43.188 -12.75 1 86.56 623 VAL B N 1
ATOM 11382 C CA . VAL B 1 623 ? -4.148 42.75 -12.406 1 86.56 623 VAL B CA 1
ATOM 11383 C C . VAL B 1 623 ? -4.539 41.531 -13.234 1 86.56 623 VAL B C 1
ATOM 11385 O O . VAL B 1 623 ? -4.465 41.562 -14.461 1 86.56 623 VAL B O 1
ATOM 11388 N N . LYS B 1 624 ? -4.922 40.5 -12.539 1 85.12 624 LYS B N 1
ATOM 11389 C CA . LYS B 1 624 ? -5.449 39.312 -13.219 1 85.12 624 LYS B CA 1
ATOM 11390 C C . LYS B 1 624 ? -6.883 39.562 -13.688 1 85.12 624 LYS B C 1
ATOM 11392 O O . LYS B 1 624 ? -7.711 40.062 -12.938 1 85.12 624 LYS B O 1
ATOM 11397 N N . THR B 1 625 ? -7.172 39.156 -14.883 1 81.62 625 THR B N 1
ATOM 11398 C CA . THR B 1 625 ? -8.508 39.344 -15.445 1 81.62 625 THR B CA 1
ATOM 11399 C C . THR B 1 625 ? -9.422 38.188 -15.078 1 81.62 625 THR B C 1
ATOM 11401 O O . THR B 1 625 ? -9.109 37.031 -15.359 1 81.62 625 THR B O 1
ATOM 11404 N N . HIS B 1 626 ? -10.461 38.531 -14.461 1 77.88 626 HIS B N 1
ATOM 11405 C CA . HIS B 1 626 ? -11.477 37.531 -14.141 1 77.88 626 HIS B CA 1
ATOM 11406 C C . HIS B 1 626 ? -12.703 37.688 -15.039 1 77.88 626 HIS B C 1
ATOM 11408 O O . HIS B 1 626 ? -13.172 38.812 -15.258 1 77.88 626 HIS B O 1
ATOM 11414 N N . THR B 1 627 ? -13.172 36.656 -15.867 1 68.69 627 THR B N 1
ATOM 11415 C CA . THR B 1 627 ? -14.242 36.719 -16.844 1 68.69 627 THR B CA 1
ATOM 11416 C C . THR B 1 627 ? -15.469 37.406 -16.266 1 68.69 627 THR B C 1
ATOM 11418 O O . THR B 1 627 ? -16.109 38.219 -16.953 1 68.69 627 THR B O 1
ATOM 11421 N N . LYS B 1 628 ? -15.672 37.5 -14.977 1 68.81 628 LYS B N 1
ATOM 11422 C CA . LYS B 1 628 ? -16.812 38.156 -14.359 1 68.81 628 LYS B CA 1
ATOM 11423 C C . LYS B 1 628 ? -16.359 39.062 -13.203 1 68.81 628 LYS B C 1
ATOM 11425 O O . LYS B 1 628 ? -17.141 39.312 -12.289 1 68.81 628 LYS B O 1
ATOM 11430 N N . GLY B 1 629 ? -15.25 39.594 -13.562 1 73.25 629 GLY B N 1
ATOM 11431 C CA . GLY B 1 629 ? -14.75 40.469 -12.5 1 73.25 629 GLY B CA 1
ATOM 11432 C C . GLY B 1 629 ? -15.188 41.906 -12.648 1 73.25 629 GLY B C 1
ATOM 11433 O O . GLY B 1 629 ? -15.133 42.469 -13.75 1 73.25 629 GLY B O 1
ATOM 11434 N N . LYS B 1 630 ? -15.664 42.469 -11.609 1 73.81 630 LYS B N 1
ATOM 11435 C CA . LYS B 1 630 ? -16.172 43.844 -11.648 1 73.81 630 LYS B CA 1
ATOM 11436 C C . LYS B 1 630 ? -15.039 44.844 -11.922 1 73.81 630 LYS B C 1
ATOM 11438 O O . LYS B 1 630 ? -15.219 45.781 -12.68 1 73.81 630 LYS B O 1
ATOM 11443 N N . PHE B 1 631 ? -13.93 44.625 -11.344 1 76.38 631 PHE B N 1
ATOM 11444 C CA . PHE B 1 631 ? -12.812 45.531 -11.539 1 76.38 631 PHE B CA 1
ATOM 11445 C C . PHE B 1 631 ? -12.023 45.188 -12.797 1 76.38 631 PHE B C 1
ATOM 11447 O O . PHE B 1 631 ? -11.922 46 -13.719 1 76.38 631 PHE B O 1
ATOM 11454 N N . SER B 1 632 ? -11.609 43.969 -12.898 1 73.12 632 SER B N 1
ATOM 11455 C CA . SER B 1 632 ? -10.672 43.531 -13.945 1 73.12 632 SER B CA 1
ATOM 11456 C C . SER B 1 632 ? -11.359 43.469 -15.305 1 73.12 632 SER B C 1
ATOM 11458 O O . SER B 1 632 ? -10.758 43.844 -16.328 1 73.12 632 SER B O 1
ATOM 11460 N N . SER B 1 633 ? -12.516 42.969 -15.25 1 71.31 633 SER B N 1
ATOM 11461 C CA . SER B 1 633 ? -13.18 42.781 -16.531 1 71.31 633 SER B CA 1
ATOM 11462 C C . SER B 1 633 ? -14.133 43.938 -16.844 1 71.31 633 SER B C 1
ATOM 11464 O O . SER B 1 633 ? -14.156 44.469 -17.969 1 71.31 633 SER B O 1
ATOM 11466 N N . GLU B 1 634 ? -14.852 44.312 -15.914 1 72.31 634 GLU B N 1
ATOM 11467 C CA . GLU B 1 634 ? -15.875 45.312 -16.203 1 72.31 634 GLU B CA 1
ATOM 11468 C C . GLU B 1 634 ? -15.281 46.719 -16.219 1 72.31 634 GLU B C 1
ATOM 11470 O O . GLU B 1 634 ? -15.43 47.438 -17.203 1 72.31 634 GLU B O 1
ATOM 11475 N N . PHE B 1 635 ? -14.594 47.062 -15.234 1 78.12 635 PHE B N 1
ATOM 11476 C CA . PHE B 1 635 ? -14.109 48.438 -15.117 1 78.12 635 PHE B CA 1
ATOM 11477 C C . PHE B 1 635 ? -12.898 48.656 -16.016 1 78.12 635 PHE B C 1
ATOM 11479 O O . PHE B 1 635 ? -12.867 49.625 -16.812 1 78.12 635 PHE B O 1
ATOM 11486 N N . LEU B 1 636 ? -11.945 47.781 -15.953 1 79.69 636 LEU B N 1
ATOM 11487 C CA . LEU B 1 636 ? -10.68 48.031 -16.641 1 79.69 636 LEU B CA 1
ATOM 11488 C C . LEU B 1 636 ? -10.828 47.812 -18.141 1 79.69 636 LEU B C 1
ATOM 11490 O O . LEU B 1 636 ? -10.023 48.312 -18.922 1 79.69 636 LEU B O 1
ATOM 11494 N N . SER B 1 637 ? -11.828 47.094 -18.469 1 77.25 637 SER B N 1
ATOM 11495 C CA . SER B 1 637 ? -12.055 46.906 -19.906 1 77.25 637 SER B CA 1
ATOM 11496 C C . SER B 1 637 ? -12.578 48.156 -20.562 1 77.25 637 SER B C 1
ATOM 11498 O O . SER B 1 637 ? -12.352 48.406 -21.75 1 77.25 637 SER B O 1
ATOM 11500 N N . ILE B 1 638 ? -13.32 48.938 -19.781 1 72.38 638 ILE B N 1
ATOM 11501 C CA . ILE B 1 638 ? -13.969 50.125 -20.359 1 72.38 638 ILE B CA 1
ATOM 11502 C C . ILE B 1 638 ? -13.227 51.375 -19.922 1 72.38 638 ILE B C 1
ATOM 11504 O O . ILE B 1 638 ? -13.43 52.469 -20.5 1 72.38 638 ILE B O 1
ATOM 11508 N N . ALA B 1 639 ? -12.383 51.219 -19 1 73.38 639 ALA B N 1
ATOM 11509 C CA . ALA B 1 639 ? -11.766 52.406 -18.422 1 73.38 639 ALA B CA 1
ATOM 11510 C C . ALA B 1 639 ? -10.836 53.094 -19.406 1 73.38 639 ALA B C 1
ATOM 11512 O O . ALA B 1 639 ? -9.953 52.469 -19.984 1 73.38 639 ALA B O 1
ATOM 11513 N N . GLU B 1 640 ? -11.188 54.281 -19.766 1 74.56 640 GLU B N 1
ATOM 11514 C CA . GLU B 1 640 ? -10.344 55.125 -20.625 1 74.56 640 GLU B CA 1
ATOM 11515 C C . GLU B 1 640 ? -9.227 55.781 -19.828 1 74.56 640 GLU B C 1
ATOM 11517 O O . GLU B 1 640 ? -9.297 55.844 -18.594 1 74.56 640 GLU B O 1
ATOM 11522 N N . ILE B 1 641 ? -8.203 56.125 -20.562 1 80.69 641 ILE B N 1
ATOM 11523 C CA . ILE B 1 641 ? -7.141 56.906 -19.953 1 80.69 641 ILE B CA 1
ATOM 11524 C C . ILE B 1 641 ? -7.73 58.125 -19.266 1 80.69 641 ILE B C 1
ATOM 11526 O O . ILE B 1 641 ? -8.555 58.844 -19.859 1 80.69 641 ILE B O 1
ATOM 11530 N N . GLY B 1 642 ? -7.484 58.281 -17.984 1 81.88 642 GLY B N 1
ATOM 11531 C CA . GLY B 1 642 ? -7.98 59.406 -17.234 1 81.88 642 GLY B CA 1
ATOM 11532 C C . GLY B 1 642 ? -9.164 59.094 -16.344 1 81.88 642 GLY B C 1
ATOM 11533 O O . GLY B 1 642 ? -9.625 59.906 -15.57 1 81.88 642 GLY B O 1
ATOM 11534 N N . ALA B 1 643 ? -9.609 57.906 -16.516 1 85.31 643 ALA B N 1
ATOM 11535 C CA . ALA B 1 643 ? -10.734 57.5 -15.68 1 85.31 643 ALA B CA 1
ATOM 11536 C C . ALA B 1 643 ? -10.406 57.688 -14.203 1 85.31 643 ALA B C 1
ATOM 11538 O O . ALA B 1 643 ? -9.289 57.438 -13.766 1 85.31 643 ALA B O 1
ATOM 11539 N N . SER B 1 644 ? -11.375 58.25 -13.492 1 84.94 644 SER B N 1
ATOM 11540 C CA . SER B 1 644 ? -11.172 58.562 -12.086 1 84.94 644 SER B CA 1
ATOM 11541 C C . SER B 1 644 ? -11.461 57.375 -11.195 1 84.94 644 SER B C 1
ATOM 11543 O O . SER B 1 644 ? -12.414 56.625 -11.43 1 84.94 644 SER B O 1
ATOM 11545 N N . LEU B 1 645 ? -10.508 57.156 -10.258 1 87.19 645 LEU B N 1
ATOM 11546 C CA . LEU B 1 645 ? -10.633 56.094 -9.266 1 87.19 645 LEU B CA 1
ATOM 11547 C C . LEU B 1 645 ? -10.273 56.625 -7.875 1 87.19 645 LEU B C 1
ATOM 11549 O O . LEU B 1 645 ? -9.781 57.719 -7.73 1 87.19 645 LEU B O 1
ATOM 11553 N N . ARG B 1 646 ? -10.727 55.844 -6.879 1 86 646 ARG B N 1
ATOM 11554 C CA . ARG B 1 646 ? -10.305 56.094 -5.504 1 86 646 ARG B CA 1
ATOM 11555 C C . ARG B 1 646 ? -9.414 54.969 -4.996 1 86 646 ARG B C 1
ATOM 11557 O O . ARG B 1 646 ? -9.734 53.781 -5.18 1 86 646 ARG B O 1
ATOM 11564 N N . VAL B 1 647 ? -8.273 55.406 -4.484 1 87.06 647 VAL B N 1
ATOM 11565 C CA . VAL B 1 647 ? -7.293 54.406 -4.062 1 87.06 647 VAL B CA 1
ATOM 11566 C C . VAL B 1 647 ? -6.812 54.719 -2.646 1 87.06 647 VAL B C 1
ATOM 11568 O O . VAL B 1 647 ? -6.691 55.906 -2.275 1 87.06 647 VAL B O 1
ATOM 11571 N N . ARG B 1 648 ? -6.762 53.719 -1.868 1 82.5 648 ARG B N 1
ATOM 11572 C CA . ARG B 1 648 ? -6.109 53.844 -0.568 1 82.5 648 ARG B CA 1
ATOM 11573 C C . ARG B 1 648 ? -4.797 53.062 -0.55 1 82.5 648 ARG B C 1
ATOM 11575 O O . ARG B 1 648 ? -4.773 51.875 -0.847 1 82.5 648 ARG B O 1
ATOM 11582 N N . LEU B 1 649 ? -3.736 53.719 -0.307 1 79.06 649 LEU B N 1
ATOM 11583 C CA . LEU B 1 649 ? -2.42 53.094 -0.253 1 79.06 649 LEU B CA 1
ATOM 11584 C C . LEU B 1 649 ? -2.1 52.625 1.162 1 79.06 649 LEU B C 1
ATOM 11586 O O . LEU B 1 649 ? -2.424 53.312 2.135 1 79.06 649 LEU B O 1
ATOM 11590 N N . SER B 1 650 ? -1.897 51.344 1.204 1 69.56 650 SER B N 1
ATOM 11591 C CA . SER B 1 650 ? -1.525 50.75 2.492 1 69.56 650 SER B CA 1
ATOM 11592 C C . SER B 1 650 ? -0.268 49.906 2.373 1 69.56 650 SER B C 1
ATOM 11594 O O . SER B 1 650 ? 0.186 49.625 1.265 1 69.56 650 SER B O 1
ATOM 11596 N N . GLY B 1 651 ? 0.292 49.469 3.498 1 62.34 651 GLY B N 1
ATOM 11597 C CA . GLY B 1 651 ? 1.276 48.406 3.42 1 62.34 651 GLY B CA 1
ATOM 11598 C C . GLY B 1 651 ? 2.578 48.719 4.125 1 62.34 651 GLY B C 1
ATOM 11599 O O . GLY B 1 651 ? 3.299 49.656 3.707 1 62.34 651 GLY B O 1
ATOM 11600 N N . GLN B 1 652 ? 2.623 48.406 5.445 1 57.28 652 GLN B N 1
ATOM 11601 C CA . GLN B 1 652 ? 3.83 48.562 6.246 1 57.28 652 GLN B CA 1
ATOM 11602 C C . GLN B 1 652 ? 4.539 47.25 6.461 1 57.28 652 GLN B C 1
ATOM 11604 O O . GLN B 1 652 ? 5.684 47.219 6.918 1 57.28 652 GLN B O 1
ATOM 11609 N N . SER B 1 653 ? 3.922 46.219 5.922 1 60.81 653 SER B N 1
ATOM 11610 C CA . SER B 1 653 ? 4.484 44.938 6.402 1 60.81 653 SER B CA 1
ATOM 11611 C C . SER B 1 653 ? 5.793 44.625 5.684 1 60.81 653 SER B C 1
ATOM 11613 O O . SER B 1 653 ? 6.707 44.062 6.281 1 60.81 653 SER B O 1
ATOM 11615 N N . THR B 1 654 ? 5.988 45.219 4.453 1 71.88 654 THR B N 1
ATOM 11616 C CA . THR B 1 654 ? 7.191 44.844 3.705 1 71.88 654 THR B CA 1
ATOM 11617 C C . THR B 1 654 ? 8.305 45.875 3.977 1 71.88 654 THR B C 1
ATOM 11619 O O . THR B 1 654 ? 9.43 45.688 3.5 1 71.88 654 THR B O 1
ATOM 11622 N N . MET B 1 655 ? 7.977 46.875 4.723 1 7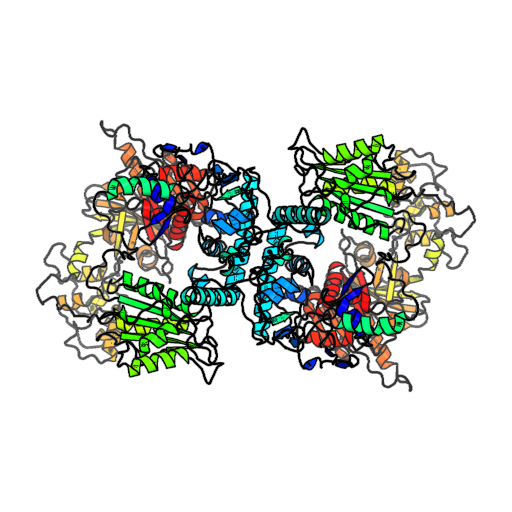1.44 655 MET B N 1
ATOM 11623 C CA . MET B 1 655 ? 8.945 47.938 4.91 1 71.44 655 MET B CA 1
ATOM 11624 C C . MET B 1 655 ? 10.172 47.438 5.668 1 71.44 655 MET B C 1
ATOM 11626 O O . MET B 1 655 ? 11.297 47.844 5.344 1 71.44 655 MET B O 1
ATOM 11630 N N . SER B 1 656 ? 9.836 46.625 6.617 1 77.19 656 SER B N 1
ATOM 11631 C CA . SER B 1 656 ? 10.961 46.094 7.391 1 77.19 656 SER B CA 1
ATOM 11632 C C . SER B 1 656 ? 11.914 45.312 6.504 1 77.19 656 SER B C 1
ATOM 11634 O O . SER B 1 656 ? 13.125 45.375 6.688 1 77.19 656 SER B O 1
ATOM 11636 N N . MET B 1 657 ? 11.406 44.656 5.602 1 84.25 657 MET B N 1
ATOM 11637 C CA . MET B 1 657 ? 12.203 43.844 4.688 1 84.25 657 MET B CA 1
ATOM 11638 C C . MET B 1 657 ? 13.016 44.719 3.742 1 84.25 657 MET B C 1
ATOM 11640 O O . MET B 1 657 ? 14.18 44.438 3.459 1 84.25 657 MET B O 1
ATOM 11644 N N . ILE B 1 658 ? 12.398 45.812 3.377 1 78.56 658 ILE B N 1
ATOM 11645 C CA . ILE B 1 658 ? 13.047 46.719 2.445 1 78.56 658 ILE B CA 1
ATOM 11646 C C . ILE B 1 658 ? 14.156 47.5 3.164 1 78.56 658 ILE B C 1
ATOM 11648 O O . ILE B 1 658 ? 15.219 47.75 2.592 1 78.56 658 ILE B O 1
ATOM 11652 N N . GLU B 1 659 ? 13.875 47.781 4.379 1 77.56 659 GLU B N 1
ATOM 11653 C CA . GLU B 1 659 ? 14.836 48.531 5.16 1 77.56 659 GLU B CA 1
ATOM 11654 C C . GLU B 1 659 ? 16.078 47.719 5.48 1 77.56 659 GLU B C 1
ATOM 11656 O O . GLU B 1 659 ? 17.188 48.219 5.547 1 77.56 659 GLU B O 1
ATOM 11661 N N . ASN B 1 660 ? 15.836 46.438 5.738 1 84.06 660 ASN B N 1
ATOM 11662 C CA . ASN B 1 660 ? 16.953 45.531 5.988 1 84.06 660 ASN B CA 1
ATOM 11663 C C . ASN B 1 660 ? 17.531 45 4.688 1 84.06 660 ASN B C 1
ATOM 11665 O O . ASN B 1 660 ? 17.531 43.781 4.465 1 84.06 660 ASN B O 1
ATOM 11669 N N . PHE B 1 661 ? 18.141 45.906 4.027 1 82.81 661 PHE B N 1
ATOM 11670 C CA . PHE B 1 661 ? 18.578 45.719 2.646 1 82.81 661 PHE B CA 1
ATOM 11671 C C . PHE B 1 661 ? 19.688 44.688 2.568 1 82.81 661 PHE B C 1
ATOM 11673 O O . PHE B 1 661 ? 19.844 44 1.552 1 82.81 661 PHE B O 1
ATOM 11680 N N . SER B 1 662 ? 20.391 44.406 3.537 1 87.44 662 SER B N 1
ATOM 11681 C CA . SER B 1 662 ? 21.547 43.5 3.52 1 87.44 662 SER B CA 1
ATOM 11682 C C . SER B 1 662 ? 21.125 42.062 3.84 1 87.44 662 SER B C 1
ATOM 11684 O O . SER B 1 662 ? 21.875 41.125 3.584 1 87.44 662 SER B O 1
ATOM 11686 N N . LYS B 1 663 ? 20.016 41.906 4.387 1 91.88 663 LYS B N 1
ATOM 11687 C CA . LYS B 1 663 ? 19.562 40.562 4.75 1 91.88 663 LYS B CA 1
ATOM 11688 C C . LYS B 1 663 ? 19.016 39.812 3.533 1 91.88 663 LYS B C 1
ATOM 11690 O O . LYS B 1 663 ? 18.359 40.406 2.674 1 91.88 663 LYS B O 1
ATOM 11695 N N . PRO B 1 664 ? 19.328 38.531 3.48 1 94.69 664 PRO B N 1
ATOM 11696 C CA . PRO B 1 664 ? 18.812 37.781 2.35 1 94.69 664 PRO B CA 1
ATOM 11697 C C . PRO B 1 664 ? 17.297 37.594 2.387 1 94.69 664 PRO B C 1
ATOM 11699 O O . PRO B 1 664 ? 16.672 37.781 3.436 1 94.69 664 PRO B O 1
ATOM 11702 N N . ILE B 1 665 ? 16.766 37.281 1.215 1 94.69 665 ILE B N 1
ATOM 11703 C CA . ILE B 1 665 ? 15.328 37.062 1.089 1 94.69 665 ILE B CA 1
ATOM 11704 C C . ILE B 1 665 ? 15.055 35.75 0.373 1 94.69 665 ILE B C 1
ATOM 11706 O O . ILE B 1 665 ? 15.75 35.406 -0.586 1 94.69 665 ILE B O 1
ATOM 11710 N N . ILE B 1 666 ? 14.188 34.969 0.935 1 95.94 666 ILE B N 1
ATOM 11711 C CA . ILE B 1 666 ? 13.57 33.844 0.208 1 95.94 666 ILE B CA 1
ATOM 11712 C C . ILE B 1 666 ? 12.156 34.25 -0.214 1 95.94 666 ILE B C 1
ATOM 11714 O O . ILE B 1 666 ? 11.297 34.5 0.633 1 95.94 666 ILE B O 1
ATOM 11718 N N . ALA B 1 667 ? 11.922 34.25 -1.517 1 95.25 667 ALA B N 1
ATOM 11719 C CA . ALA B 1 667 ? 10.625 34.719 -2.016 1 95.25 667 ALA B CA 1
ATOM 11720 C C . ALA B 1 667 ? 9.93 33.594 -2.805 1 95.25 667 ALA B C 1
ATOM 11722 O O . ALA B 1 667 ? 10.578 32.875 -3.562 1 95.25 667 ALA B O 1
ATOM 11723 N N . PHE B 1 668 ? 8.648 33.406 -2.543 1 95.94 668 PHE B N 1
ATOM 11724 C CA . PHE B 1 668 ? 7.781 32.469 -3.25 1 95.94 668 PHE B CA 1
ATOM 11725 C C . PHE B 1 668 ? 6.559 33.188 -3.812 1 95.94 668 PHE B C 1
ATOM 11727 O O . PHE B 1 668 ? 5.855 33.875 -3.086 1 95.94 668 PHE B O 1
ATOM 11734 N N . ALA B 1 669 ? 6.312 33.031 -5.152 1 94.62 669 ALA B N 1
ATOM 11735 C CA . ALA B 1 669 ? 5.18 33.719 -5.785 1 94.62 669 ALA B CA 1
ATOM 11736 C C . ALA B 1 669 ? 4.543 32.812 -6.855 1 94.62 669 ALA B C 1
ATOM 11738 O O . ALA B 1 669 ? 5.223 32 -7.488 1 94.62 669 ALA B O 1
ATOM 11739 N N . THR B 1 670 ? 3.213 33 -6.984 1 91.94 670 THR B N 1
ATOM 11740 C CA . THR B 1 670 ? 2.502 32.344 -8.078 1 91.94 670 THR B CA 1
ATOM 11741 C C . THR B 1 670 ? 1.657 33.344 -8.852 1 91.94 670 THR B C 1
ATOM 11743 O O . THR B 1 670 ? 1.116 34.281 -8.281 1 91.94 670 THR B O 1
ATOM 11746 N N . GLY B 1 671 ? 1.642 33.219 -10.219 1 87 671 GLY B N 1
ATOM 11747 C CA . GLY B 1 671 ? 0.798 34.031 -11.07 1 87 671 GLY B CA 1
ATOM 11748 C C . GLY B 1 671 ? 1.032 35.531 -10.883 1 87 671 GLY B C 1
ATOM 11749 O O . GLY B 1 671 ? 2.16 36 -11.016 1 87 671 GLY B O 1
ATOM 11750 N N . SER B 1 672 ? -0.055 36.25 -10.391 1 85.31 672 SER B N 1
ATOM 11751 C CA . SER B 1 672 ? 0.01 37.688 -10.211 1 85.31 672 SER B CA 1
ATOM 11752 C C . SER B 1 672 ? 0.818 38.062 -8.977 1 85.31 672 SER B C 1
ATOM 11754 O O . SER B 1 672 ? 1.175 39.219 -8.781 1 85.31 672 SER B O 1
ATOM 11756 N N . GLY B 1 673 ? 1.138 37.062 -8.273 1 87.94 673 GLY B N 1
ATOM 11757 C CA . GLY B 1 673 ? 1.953 37.281 -7.094 1 87.94 673 GLY B CA 1
ATOM 11758 C C . GLY B 1 673 ? 3.357 37.75 -7.418 1 87.94 673 GLY B C 1
ATOM 11759 O O . GLY B 1 673 ? 4.094 38.188 -6.531 1 87.94 673 GLY B O 1
ATOM 11760 N N . ILE B 1 674 ? 3.686 37.781 -8.625 1 90.81 674 ILE B N 1
ATOM 11761 C CA . ILE B 1 674 ? 5.004 38.219 -9.07 1 90.81 674 ILE B CA 1
ATOM 11762 C C . ILE B 1 674 ? 5.113 39.75 -8.938 1 90.81 674 ILE B C 1
ATOM 11764 O O . ILE B 1 674 ? 6.215 40.281 -8.938 1 90.81 674 ILE B O 1
ATOM 11768 N N . ALA B 1 675 ? 4.004 40.469 -8.805 1 88.5 675 ALA B N 1
ATOM 11769 C CA . ALA B 1 675 ? 3.971 41.938 -8.758 1 88.5 675 ALA B CA 1
ATOM 11770 C C . ALA B 1 675 ? 4.766 42.438 -7.57 1 88.5 675 ALA B C 1
ATOM 11772 O O . ALA B 1 675 ? 5.68 43.25 -7.738 1 88.5 675 ALA B O 1
ATOM 11773 N N . PRO B 1 676 ? 4.438 41.938 -6.414 1 88.12 676 PRO B N 1
ATOM 11774 C CA . PRO B 1 676 ? 5.219 42.469 -5.285 1 88.12 676 PRO B CA 1
ATOM 11775 C C . PRO B 1 676 ? 6.688 42.031 -5.348 1 88.12 676 PRO B C 1
ATOM 11777 O O . PRO B 1 676 ? 7.551 42.75 -4.812 1 88.12 676 PRO B O 1
ATOM 11780 N N . VAL B 1 677 ? 6.941 40.969 -5.934 1 90.5 677 VAL B N 1
ATOM 11781 C CA . VAL B 1 677 ? 8.328 40.531 -6.098 1 90.5 677 VAL B CA 1
ATOM 11782 C C . VAL B 1 677 ? 9.078 41.531 -6.973 1 90.5 677 VAL B C 1
ATOM 11784 O O . VAL B 1 677 ? 10.219 41.906 -6.676 1 90.5 677 VAL B O 1
ATOM 11787 N N . LYS B 1 678 ? 8.453 41.906 -8.117 1 90.44 678 LYS B N 1
ATOM 11788 C CA . LYS B 1 678 ? 9.031 42.938 -8.977 1 90.44 678 LYS B CA 1
ATOM 11789 C C . LYS B 1 678 ? 9.32 44.219 -8.195 1 90.44 678 LYS B C 1
ATOM 11791 O O . LYS B 1 678 ? 10.383 44.812 -8.344 1 90.44 678 LYS B O 1
ATOM 11796 N N . TYR B 1 679 ? 8.367 44.562 -7.375 1 87.19 679 TYR B N 1
ATOM 11797 C CA . TYR B 1 679 ? 8.5 45.719 -6.531 1 87.19 679 TYR B CA 1
ATOM 11798 C C . TYR B 1 679 ? 9.711 45.625 -5.613 1 87.19 679 TYR B C 1
ATOM 11800 O O . TYR B 1 679 ? 10.516 46.531 -5.512 1 87.19 679 TYR B O 1
ATOM 11808 N N . ILE B 1 680 ? 9.883 44.469 -4.957 1 87 680 ILE B N 1
ATOM 11809 C CA . ILE B 1 680 ? 10.977 44.25 -4.02 1 87 680 ILE B CA 1
ATOM 11810 C C . ILE B 1 680 ? 12.312 44.312 -4.758 1 87 680 ILE B C 1
ATOM 11812 O O . ILE B 1 680 ? 13.266 44.906 -4.266 1 87 680 ILE B O 1
ATOM 11816 N N . LEU B 1 681 ? 12.367 43.719 -5.902 1 88.19 681 LEU B N 1
ATOM 11817 C CA . LEU B 1 681 ? 13.594 43.719 -6.691 1 88.19 681 LEU B CA 1
ATOM 11818 C C . LEU B 1 681 ? 13.984 45.125 -7.109 1 88.19 681 LEU B C 1
ATOM 11820 O O . LEU B 1 681 ? 15.148 45.531 -7 1 88.19 681 LEU B O 1
ATOM 11824 N N . GLN B 1 682 ? 13.055 45.906 -7.539 1 85.94 682 GLN B N 1
ATOM 11825 C CA . GLN B 1 682 ? 13.32 47.25 -8 1 85.94 682 GLN B CA 1
ATOM 11826 C C . GLN B 1 682 ? 13.711 48.188 -6.84 1 85.94 682 GLN B C 1
ATOM 11828 O O . GLN B 1 682 ? 14.578 49.031 -6.988 1 85.94 682 GLN B O 1
ATOM 11833 N N . GLN B 1 683 ? 13 47.969 -5.766 1 82.75 683 GLN B N 1
ATOM 11834 C CA . GLN B 1 683 ? 13.328 48.75 -4.59 1 82.75 683 GLN B CA 1
ATOM 11835 C C . GLN B 1 683 ? 14.75 48.469 -4.113 1 82.75 683 GLN B C 1
ATOM 11837 O O . GLN B 1 683 ? 15.492 49.375 -3.752 1 82.75 683 GLN B O 1
ATOM 11842 N N . ARG B 1 684 ? 15.086 47.25 -4.078 1 84.44 684 ARG B N 1
ATOM 11843 C CA . ARG B 1 684 ? 16.422 46.875 -3.666 1 84.44 684 ARG B CA 1
ATOM 11844 C C . ARG B 1 684 ? 17.469 47.406 -4.633 1 84.44 684 ARG B C 1
ATOM 11846 O O . ARG B 1 684 ? 18.562 47.812 -4.219 1 84.44 684 ARG B O 1
ATOM 11853 N N . LEU B 1 685 ? 17.141 47.375 -5.914 1 83.31 685 LEU B N 1
ATOM 11854 C CA . LEU B 1 685 ? 18.047 47.938 -6.922 1 83.31 685 LEU B CA 1
ATOM 11855 C C . LEU B 1 685 ? 18.219 49.438 -6.73 1 83.31 685 LEU B C 1
ATOM 11857 O O . LEU B 1 685 ? 19.344 49.969 -6.828 1 83.31 685 LEU B O 1
ATOM 11861 N N . LYS B 1 686 ? 17.156 50.125 -6.465 1 81 686 LYS B N 1
ATOM 11862 C CA . LYS B 1 686 ? 17.203 51.562 -6.254 1 81 686 LYS B CA 1
ATOM 11863 C C . LYS B 1 686 ? 18.047 51.906 -5.035 1 81 686 LYS B C 1
ATOM 11865 O O . LYS B 1 686 ? 18.828 52.875 -5.074 1 81 686 LYS B O 1
ATOM 11870 N N . ILE B 1 687 ? 17.828 51.188 -4.031 1 79.75 687 ILE B N 1
ATOM 11871 C CA . ILE B 1 687 ? 18.578 51.438 -2.803 1 79.75 687 ILE B CA 1
ATOM 11872 C C . ILE B 1 687 ? 20.062 51.156 -3.043 1 79.75 687 ILE B C 1
ATOM 11874 O O . ILE B 1 687 ? 20.922 51.906 -2.545 1 79.75 687 ILE B O 1
ATOM 11878 N N . SER B 1 688 ? 20.359 50.188 -3.76 1 77.88 688 SER B N 1
ATOM 11879 C CA . SER B 1 688 ? 21.75 49.844 -4.062 1 77.88 688 SER B CA 1
ATOM 11880 C C . SER B 1 688 ? 22.422 50.938 -4.895 1 77.88 688 SER B C 1
ATOM 11882 O O . SER B 1 688 ? 23.609 51.188 -4.746 1 77.88 688 SER B O 1
ATOM 11884 N N . GLN B 1 689 ? 21.656 51.656 -5.742 1 76.06 689 GLN B N 1
ATOM 11885 C CA . GLN B 1 689 ? 22.203 52.688 -6.617 1 76.06 689 GLN B CA 1
ATOM 11886 C C . GLN B 1 689 ? 22.312 54 -5.895 1 76.06 689 GLN B C 1
ATOM 11888 O O . GLN B 1 689 ? 23.203 54.812 -6.176 1 76.06 689 GLN B O 1
ATOM 11893 N N . GLU B 1 690 ? 21.281 54.406 -5.148 1 70.12 690 GLU B N 1
ATOM 11894 C CA . GLU B 1 690 ? 21.266 55.688 -4.457 1 70.12 690 GLU B CA 1
ATOM 11895 C C . GLU B 1 690 ? 22.266 55.719 -3.314 1 70.12 690 GLU B C 1
ATOM 11897 O O . GLU B 1 690 ? 22.719 56.781 -2.898 1 70.12 690 GLU B O 1
ATOM 11902 N N . SER B 1 691 ? 22.406 54.75 -2.668 1 56.28 691 SER B N 1
ATOM 11903 C CA . SER B 1 691 ? 23.281 54.844 -1.506 1 56.28 691 SER B CA 1
ATOM 11904 C C . SER B 1 691 ? 24.703 55.188 -1.914 1 56.28 691 SER B C 1
ATOM 11906 O O . SER B 1 691 ? 25.547 54.281 -2.078 1 56.28 691 SER B O 1
ATOM 11908 N N . PRO B 1 692 ? 24.922 56.219 -2.711 1 46.41 692 PRO B N 1
ATOM 11909 C CA . PRO B 1 692 ? 26.328 56.594 -2.854 1 46.41 692 PRO B CA 1
ATOM 11910 C C . PRO B 1 692 ? 27.016 56.844 -1.51 1 46.41 692 PRO B C 1
ATOM 11912 O O . PRO B 1 692 ? 28.234 57.031 -1.454 1 46.41 692 PRO B O 1
ATOM 11915 N N . SER B 1 693 ? 26.359 57.75 -0.609 1 41.66 693 SER B N 1
ATOM 11916 C CA . SER B 1 693 ? 27.141 58.344 0.463 1 41.66 693 SER B CA 1
ATOM 11917 C C . SER B 1 693 ? 27.859 57.281 1.287 1 41.66 693 SER B C 1
ATOM 11919 O O . SER B 1 693 ? 27.5 56.125 1.258 1 41.66 693 SER B O 1
ATOM 11921 N N . SER B 1 694 ? 28.75 57.906 2.432 1 40.5 694 SER B N 1
ATOM 11922 C CA . SER B 1 694 ? 29.812 57.469 3.318 1 40.5 694 SER B CA 1
ATOM 11923 C C . SER B 1 694 ? 29.422 56.188 4.055 1 40.5 694 SER B C 1
ATOM 11925 O O . SER B 1 694 ? 30.266 55.312 4.266 1 40.5 694 SER B O 1
ATOM 11927 N N . LEU B 1 695 ? 28.453 56.281 4.957 1 41.59 695 LEU B N 1
ATOM 11928 C CA . LEU B 1 695 ? 28.375 55.344 6.074 1 41.59 695 LEU B CA 1
ATOM 11929 C C . LEU B 1 695 ? 27.828 54 5.613 1 41.59 695 LEU B C 1
ATOM 11931 O O . LEU B 1 695 ? 27.891 53 6.348 1 41.59 695 LEU B O 1
ATOM 11935 N N . ARG B 1 696 ? 26.766 53.906 4.68 1 45.22 696 ARG B N 1
ATOM 11936 C CA . ARG B 1 696 ? 26.156 52.625 4.32 1 45.22 696 ARG B CA 1
ATOM 11937 C C . ARG B 1 696 ? 26.844 52 3.123 1 45.22 696 ARG B C 1
ATOM 11939 O O . ARG B 1 696 ? 26.219 51.281 2.342 1 45.22 696 ARG B O 1
ATOM 11946 N N . GLN B 1 697 ? 27.891 52.562 2.605 1 44.19 697 GLN B N 1
ATOM 11947 C CA . GLN B 1 697 ? 28.797 52.312 1.482 1 44.19 697 GLN B CA 1
ATOM 11948 C C . GLN B 1 697 ? 28.953 50.812 1.215 1 44.19 697 GLN B C 1
ATOM 11950 O O . GLN B 1 697 ? 29.031 50.406 0.061 1 44.19 697 GLN B O 1
ATOM 11955 N N . ASN B 1 698 ? 29.297 50 2.215 1 48.34 698 ASN B N 1
ATOM 11956 C CA . ASN B 1 698 ? 29.859 48.656 2.057 1 48.34 698 ASN B CA 1
ATOM 11957 C C . ASN B 1 698 ? 28.781 47.594 2.17 1 48.34 698 ASN B C 1
ATOM 11959 O O . ASN B 1 698 ? 29.094 46.406 2.416 1 48.34 698 ASN B O 1
ATOM 11963 N N . LEU B 1 699 ? 27.484 47.969 2.16 1 58.41 699 LEU B N 1
ATOM 11964 C CA . LEU B 1 699 ? 26.656 46.812 2.453 1 58.41 699 LEU B CA 1
ATOM 11965 C C . LEU B 1 699 ? 26.078 46.219 1.172 1 58.41 699 LEU B C 1
ATOM 11967 O O . LEU B 1 699 ? 25.422 46.938 0.406 1 58.41 699 LEU B O 1
ATOM 11971 N N . GLU B 1 700 ? 26.547 45.25 0.595 1 75.31 700 GLU B N 1
ATOM 11972 C CA . GLU B 1 700 ? 26.031 44.438 -0.512 1 75.31 700 GLU B CA 1
ATOM 11973 C C . GLU B 1 700 ? 24.641 43.875 -0.211 1 75.31 700 GLU B C 1
ATOM 11975 O O . GLU B 1 700 ? 24.359 43.5 0.922 1 75.31 700 GLU B O 1
ATOM 11980 N N . PRO B 1 701 ? 23.703 44.219 -1.237 1 84.44 701 PRO B N 1
ATOM 11981 C CA . PRO B 1 701 ? 22.375 43.656 -1.041 1 84.44 701 PRO B CA 1
ATOM 11982 C C . PRO B 1 701 ? 22.406 42.156 -0.771 1 84.44 701 PRO B C 1
ATOM 11984 O O . PRO B 1 701 ? 23.219 41.438 -1.35 1 84.44 701 PRO B O 1
ATOM 11987 N N . GLY B 1 702 ? 21.641 41.781 0.224 1 89.94 702 GLY B N 1
ATOM 11988 C CA . GLY B 1 702 ? 21.516 40.375 0.468 1 89.94 702 GLY B CA 1
ATOM 11989 C C . GLY B 1 702 ? 20.969 39.594 -0.722 1 89.94 702 GLY B C 1
ATOM 11990 O O . GLY B 1 702 ? 20.141 40.125 -1.468 1 89.94 702 GLY B O 1
ATOM 11991 N N . PRO B 1 703 ? 21.438 38.469 -0.912 1 92.31 703 PRO B N 1
ATOM 11992 C CA . PRO B 1 703 ? 20.969 37.656 -2.051 1 92.31 703 PRO B CA 1
ATOM 11993 C C . PRO B 1 703 ? 19.5 37.281 -1.924 1 92.31 703 PRO B C 1
ATOM 11995 O O . PRO B 1 703 ? 19 37.094 -0.812 1 92.31 703 PRO B O 1
ATOM 11998 N N . ILE B 1 704 ? 18.875 37.125 -3.064 1 93.75 704 ILE B N 1
ATOM 11999 C CA . ILE B 1 704 ? 17.469 36.75 -3.098 1 93.75 704 ILE B CA 1
ATOM 12000 C C . ILE B 1 704 ? 17.312 35.375 -3.762 1 93.75 704 ILE B C 1
ATOM 12002 O O . ILE B 1 704 ? 17.844 35.156 -4.855 1 93.75 704 ILE B O 1
ATOM 12006 N N . SER B 1 705 ? 16.719 34.406 -3.055 1 95.62 705 SER B N 1
ATOM 12007 C CA . SER B 1 705 ? 16.281 33.125 -3.631 1 95.62 705 SER B CA 1
ATOM 12008 C C . SER B 1 705 ? 14.82 33.188 -4.059 1 95.62 705 SER B C 1
ATOM 12010 O O . SER B 1 705 ? 13.93 33.344 -3.221 1 95.62 705 SER B O 1
ATOM 12012 N N . LEU B 1 706 ? 14.594 33 -5.328 1 95.44 706 LEU B N 1
ATOM 12013 C CA . LEU B 1 706 ? 13.258 33.219 -5.863 1 95.44 706 LEU B CA 1
ATOM 12014 C C . LEU B 1 706 ? 12.672 31.938 -6.43 1 95.44 706 LEU B C 1
ATOM 12016 O O . LEU B 1 706 ? 13.305 31.266 -7.25 1 95.44 706 LEU B O 1
ATOM 12020 N N . PHE B 1 707 ? 11.469 31.562 -5.934 1 96.12 707 PHE B N 1
ATOM 12021 C CA . PHE B 1 707 ? 10.68 30.438 -6.445 1 96.12 707 PHE B CA 1
ATOM 12022 C C . PHE B 1 707 ? 9.359 30.938 -7.023 1 96.12 707 PHE B C 1
ATOM 12024 O O . PHE B 1 707 ? 8.539 31.516 -6.305 1 96.12 707 PHE B O 1
ATOM 12031 N N . VAL B 1 708 ? 9.109 30.688 -8.375 1 94.94 708 VAL B N 1
ATOM 12032 C CA . VAL B 1 708 ? 7.938 31.266 -9.016 1 94.94 708 VAL B CA 1
ATOM 12033 C C . VAL B 1 708 ? 7.199 30.203 -9.812 1 94.94 708 VAL B C 1
ATOM 12035 O O . VAL B 1 708 ? 7.816 29.453 -10.57 1 94.94 708 VAL B O 1
ATOM 12038 N N . GLY B 1 709 ? 5.945 30.094 -9.555 1 93.69 709 GLY B N 1
ATOM 12039 C CA . GLY B 1 709 ? 5.051 29.281 -10.367 1 93.69 709 GLY B CA 1
ATOM 12040 C C . GLY B 1 709 ? 4.129 30.109 -11.25 1 93.69 709 GLY B C 1
ATOM 12041 O O . GLY B 1 709 ? 3.594 31.125 -10.812 1 93.69 709 GLY B O 1
ATOM 12042 N N . PHE B 1 710 ? 4 29.703 -12.5 1 91.62 710 PHE B N 1
ATOM 12043 C CA . PHE B 1 710 ? 3.166 30.484 -13.406 1 91.62 710 PHE B CA 1
ATOM 12044 C C . PHE B 1 710 ? 2.648 29.625 -14.547 1 91.62 710 PHE B C 1
ATOM 12046 O O . PHE B 1 710 ? 3.1 28.484 -14.727 1 91.62 710 PHE B O 1
ATOM 12053 N N . ARG B 1 711 ? 1.65 30.156 -15.227 1 88.25 711 ARG B N 1
ATOM 12054 C CA . ARG B 1 711 ? 1.134 29.484 -16.422 1 88.25 711 ARG B CA 1
ATOM 12055 C C . ARG B 1 711 ? 2.029 29.75 -17.625 1 88.25 711 ARG B C 1
ATOM 12057 O O . ARG B 1 711 ? 2.682 30.797 -17.703 1 88.25 711 ARG B O 1
ATOM 12064 N N . GLY B 1 712 ? 2.064 28.812 -18.5 1 85.25 712 GLY B N 1
ATOM 12065 C CA . GLY B 1 712 ? 2.891 28.938 -19.688 1 85.25 712 GLY B CA 1
ATOM 12066 C C . GLY B 1 712 ? 2.641 30.234 -20.453 1 85.25 712 GLY B C 1
ATOM 12067 O O . GLY B 1 712 ? 3.576 30.844 -20.969 1 85.25 712 GLY B O 1
ATOM 12068 N N . GLU B 1 713 ? 1.457 30.656 -20.453 1 85.25 713 GLU B N 1
ATOM 12069 C CA . GLU B 1 713 ? 1.063 31.859 -21.188 1 85.25 713 GLU B CA 1
ATOM 12070 C C . GLU B 1 713 ? 1.615 33.125 -20.531 1 85.25 713 GLU B C 1
ATOM 12072 O O . GLU B 1 713 ? 1.705 34.156 -21.156 1 85.25 713 GLU B O 1
ATOM 12077 N N . ASP B 1 714 ? 2.09 33 -19.297 1 89.25 714 ASP B N 1
ATOM 12078 C CA . ASP B 1 714 ? 2.533 34.156 -18.547 1 89.25 714 ASP B CA 1
ATOM 12079 C C . ASP B 1 714 ? 4.059 34.281 -18.531 1 89.25 714 ASP B C 1
ATOM 12081 O O . ASP B 1 714 ? 4.629 35.031 -17.734 1 89.25 714 ASP B O 1
ATOM 12085 N N . THR B 1 715 ? 4.738 33.594 -19.312 1 88.12 715 THR B N 1
ATOM 12086 C CA . THR B 1 715 ? 6.195 33.531 -19.344 1 88.12 715 THR B CA 1
ATOM 12087 C C . THR B 1 715 ? 6.805 34.906 -19.562 1 88.12 715 THR B C 1
ATOM 12089 O O . THR B 1 715 ? 7.781 35.281 -18.891 1 88.12 715 THR B O 1
ATOM 12092 N N . GLN B 1 716 ? 6.258 35.656 -20.453 1 85.56 716 GLN B N 1
ATOM 12093 C CA . GLN B 1 716 ? 6.805 36.969 -20.75 1 85.56 716 GLN B CA 1
ATOM 12094 C C . GLN B 1 716 ? 6.609 37.906 -19.562 1 85.56 716 GLN B C 1
ATOM 12096 O O . GLN B 1 716 ? 7.496 38.719 -19.25 1 85.56 716 GLN B O 1
ATOM 12101 N N . MET B 1 717 ? 5.496 37.844 -19 1 87.69 717 MET B N 1
ATOM 12102 C CA . MET B 1 717 ? 5.207 38.688 -17.828 1 87.69 717 MET B CA 1
ATOM 12103 C C . MET B 1 717 ? 6.219 38.438 -16.719 1 87.69 717 MET B C 1
ATOM 12105 O O . MET B 1 717 ? 6.734 39.375 -16.125 1 87.69 717 MET B O 1
ATOM 12109 N N . VAL B 1 718 ? 6.492 37.188 -16.516 1 90.62 718 VAL B N 1
ATOM 12110 C CA . VAL B 1 718 ? 7.41 36.812 -15.453 1 90.62 718 VAL B CA 1
ATOM 12111 C C . VAL B 1 718 ? 8.828 37.25 -15.805 1 90.62 718 VAL B C 1
ATOM 12113 O O . VAL B 1 718 ? 9.547 37.781 -14.945 1 90.62 718 VAL B O 1
ATOM 12116 N N . SER B 1 719 ? 9.188 37.062 -17 1 88.44 719 SER B N 1
ATOM 12117 C CA . SER B 1 719 ? 10.516 37.469 -17.453 1 88.44 719 SER B CA 1
ATOM 12118 C C . SER B 1 719 ? 10.711 38.969 -17.297 1 88.44 719 SER B C 1
ATOM 12120 O O . SER B 1 719 ? 11.773 39.438 -16.844 1 88.44 719 SER B O 1
ATOM 12122 N N . ASP B 1 720 ? 9.711 39.719 -17.656 1 87.19 720 ASP B N 1
ATOM 12123 C CA . ASP B 1 720 ? 9.781 41.156 -17.547 1 87.19 720 ASP B CA 1
ATOM 12124 C C . ASP B 1 720 ? 9.922 41.594 -16.094 1 87.19 720 ASP B C 1
ATOM 12126 O O . ASP B 1 720 ? 10.664 42.531 -15.789 1 87.19 720 ASP B O 1
ATOM 12130 N N . ALA B 1 721 ? 9.211 40.906 -15.281 1 89.25 721 ALA B N 1
ATOM 12131 C CA . ALA B 1 721 ? 9.211 41.281 -13.867 1 89.25 721 ALA B CA 1
ATOM 12132 C C . ALA B 1 721 ? 10.578 41 -13.234 1 89.25 721 ALA B C 1
ATOM 12134 O O . ALA B 1 721 ? 10.984 41.688 -12.297 1 89.25 721 ALA B O 1
ATOM 12135 N N . LEU B 1 722 ? 11.297 40.031 -13.75 1 90.44 722 LEU B N 1
ATOM 12136 C CA . LEU B 1 722 ? 12.531 39.594 -13.117 1 90.44 722 LEU B CA 1
ATOM 12137 C C . LEU B 1 722 ? 13.75 40.219 -13.797 1 90.44 722 LEU B C 1
ATOM 12139 O O . LEU B 1 722 ? 14.883 40.031 -13.352 1 90.44 722 LEU B O 1
ATOM 12143 N N . HIS B 1 723 ? 13.531 40.969 -14.773 1 87.44 723 HIS B N 1
ATOM 12144 C CA . HIS B 1 723 ? 14.602 41.5 -15.617 1 87.44 723 HIS B CA 1
ATOM 12145 C C . HIS B 1 723 ? 15.625 42.281 -14.781 1 87.44 723 HIS B C 1
ATOM 12147 O O . HIS B 1 723 ? 16.828 42 -14.875 1 87.44 723 HIS B O 1
ATOM 12153 N N . ASP B 1 724 ? 15.211 43.188 -13.969 1 85.5 724 ASP B N 1
ATOM 12154 C CA . ASP B 1 724 ? 16.109 44 -13.164 1 85.5 724 ASP B CA 1
ATOM 12155 C C . ASP B 1 724 ? 16.875 43.156 -12.148 1 85.5 724 ASP B C 1
ATOM 12157 O O . ASP B 1 724 ? 18.062 43.438 -11.898 1 85.5 724 ASP B O 1
ATOM 12161 N N . GLY B 1 725 ? 16.203 42.219 -11.602 1 85.5 725 GLY B N 1
ATOM 12162 C CA . GLY B 1 725 ? 16.844 41.375 -10.617 1 85.5 725 GLY B CA 1
ATOM 12163 C C . GLY B 1 725 ? 17.922 40.5 -11.211 1 85.5 725 GLY B C 1
ATOM 12164 O O . GLY B 1 725 ? 18.984 40.312 -10.617 1 85.5 725 GLY B O 1
ATOM 12165 N N . ILE B 1 726 ? 17.641 39.969 -12.336 1 85.31 726 ILE B N 1
ATOM 12166 C CA . ILE B 1 726 ? 18.578 39.094 -13.008 1 85.31 726 ILE B CA 1
ATOM 12167 C C . ILE B 1 726 ? 19.797 39.875 -13.469 1 85.31 726 ILE B C 1
ATOM 12169 O O . ILE B 1 726 ? 20.938 39.469 -13.273 1 85.31 726 ILE B O 1
ATOM 12173 N N . LYS B 1 727 ? 19.547 41.031 -13.977 1 83.88 727 LYS B N 1
ATOM 12174 C CA . LYS B 1 727 ? 20.625 41.875 -14.508 1 83.88 727 LYS B CA 1
ATOM 12175 C C . LYS B 1 727 ? 21.547 42.344 -13.398 1 83.88 727 LYS B C 1
ATOM 12177 O O . LYS B 1 727 ? 22.75 42.469 -13.594 1 83.88 727 LYS B O 1
ATOM 12182 N N . SER B 1 728 ? 21.078 42.594 -12.258 1 86.94 728 SER B N 1
ATOM 12183 C CA . SER B 1 728 ? 21.844 43.125 -11.148 1 86.94 728 SER B CA 1
ATOM 12184 C C . SER B 1 728 ? 22.5 42.031 -10.328 1 86.94 728 SER B C 1
ATOM 12186 O O . SER B 1 728 ? 23.141 42.312 -9.312 1 86.94 728 SER B O 1
ATOM 12188 N N . ASN B 1 729 ? 22.344 40.781 -10.625 1 84.19 729 ASN B N 1
ATOM 12189 C CA . ASN B 1 729 ? 22.938 39.625 -9.977 1 84.19 729 ASN B CA 1
ATOM 12190 C C . ASN B 1 729 ? 22.547 39.531 -8.5 1 84.19 729 ASN B C 1
ATOM 12192 O O . ASN B 1 729 ? 23.375 39.25 -7.645 1 84.19 729 ASN B O 1
ATOM 12196 N N . MET B 1 730 ? 21.375 39.938 -8.227 1 88.81 730 MET B N 1
ATOM 12197 C CA . MET B 1 730 ? 20.875 39.906 -6.855 1 88.81 730 MET B CA 1
ATOM 12198 C C . MET B 1 730 ? 20.219 38.562 -6.539 1 88.81 730 MET B C 1
ATOM 12200 O O . MET B 1 730 ? 19.969 38.25 -5.379 1 88.81 730 MET B O 1
ATOM 12204 N N . ILE B 1 731 ? 19.984 37.781 -7.512 1 91.25 731 ILE B N 1
ATOM 12205 C CA . ILE B 1 731 ? 19.281 36.531 -7.355 1 91.25 731 ILE B CA 1
ATOM 12206 C C . ILE B 1 731 ? 20.297 35.375 -7.336 1 91.25 731 ILE B C 1
ATOM 12208 O O . ILE B 1 731 ? 21.016 35.156 -8.312 1 91.25 731 ILE B O 1
ATOM 12212 N N . ASP B 1 732 ? 20.312 34.688 -6.238 1 91.88 732 ASP B N 1
ATOM 12213 C CA . ASP B 1 732 ? 21.25 33.562 -6.137 1 91.88 732 ASP B CA 1
ATOM 12214 C C . ASP B 1 732 ? 20.594 32.25 -6.543 1 91.88 732 ASP B C 1
ATOM 12216 O O . ASP B 1 732 ? 21.281 31.344 -7.016 1 91.88 732 ASP B O 1
ATOM 12220 N N . ILE B 1 733 ? 19.312 32.062 -6.18 1 93.31 733 ILE B N 1
ATOM 12221 C CA . ILE B 1 733 ? 18.5 30.922 -6.645 1 93.31 733 ILE B CA 1
ATOM 12222 C C . ILE B 1 733 ? 17.312 31.438 -7.445 1 93.31 733 ILE B C 1
ATOM 12224 O O . ILE B 1 733 ? 16.578 32.312 -6.988 1 93.31 733 ILE B O 1
ATOM 12228 N N . LEU B 1 734 ? 17.234 31 -8.672 1 92.12 734 LEU B N 1
ATOM 12229 C CA . LEU B 1 734 ? 16.078 31.297 -9.508 1 92.12 734 LEU B CA 1
ATOM 12230 C C . LEU B 1 734 ? 15.406 30 -10 1 92.12 734 LEU B C 1
ATOM 12232 O O . LEU B 1 734 ? 15.938 29.328 -10.875 1 92.12 734 LEU B O 1
ATOM 12236 N N . SER B 1 735 ? 14.281 29.641 -9.383 1 93.56 735 SER B N 1
ATOM 12237 C CA . SER B 1 735 ? 13.531 28.453 -9.773 1 93.56 735 SER B CA 1
ATOM 12238 C C . SER B 1 735 ? 12.195 28.828 -10.406 1 93.56 735 SER B C 1
ATOM 12240 O O . SER B 1 735 ? 11.266 29.266 -9.711 1 93.56 735 SER B O 1
ATOM 12242 N N . LEU B 1 736 ? 12.102 28.703 -11.734 1 91.88 736 LEU B N 1
ATOM 12243 C CA . LEU B 1 736 ? 10.891 29 -12.492 1 91.88 736 LEU B CA 1
ATOM 12244 C C . LEU B 1 736 ? 10.156 27.719 -12.875 1 91.88 736 LEU B C 1
ATOM 12246 O O . LEU B 1 736 ? 10.742 26.828 -13.5 1 91.88 736 LEU B O 1
ATOM 12250 N N . THR B 1 737 ? 8.875 27.609 -12.469 1 92.31 737 THR B N 1
ATOM 12251 C CA . THR B 1 737 ? 8.109 26.391 -12.727 1 92.31 737 THR B CA 1
ATOM 12252 C C . THR B 1 737 ? 6.828 26.719 -13.484 1 92.31 737 THR B C 1
ATOM 12254 O O . THR B 1 737 ? 5.789 26.984 -12.875 1 92.31 737 THR B O 1
ATOM 12257 N N . PRO B 1 738 ? 6.828 26.578 -14.789 1 89.5 738 PRO B N 1
ATOM 12258 C CA . PRO B 1 738 ? 5.582 26.734 -15.539 1 89.5 738 PRO B CA 1
ATOM 12259 C C . PRO B 1 738 ? 4.625 25.562 -15.344 1 89.5 738 PRO B C 1
ATOM 12261 O O . PRO B 1 738 ? 5.043 24.484 -14.93 1 89.5 738 PRO B O 1
ATOM 12264 N N . SER B 1 739 ? 3.373 25.891 -15.602 1 87.94 739 SER B N 1
ATOM 12265 C CA . SER B 1 739 ? 2.398 24.797 -15.539 1 87.94 739 SER B CA 1
ATOM 12266 C C . SER B 1 739 ? 2.82 23.625 -16.422 1 87.94 739 SER B C 1
ATOM 12268 O O . SER B 1 739 ? 3.34 23.828 -17.516 1 87.94 739 SER B O 1
ATOM 12270 N N . ASN B 1 740 ? 2.715 22.375 -15.883 1 82.5 740 ASN B N 1
ATOM 12271 C CA . ASN B 1 740 ? 3.201 21.188 -16.578 1 82.5 740 ASN B CA 1
ATOM 12272 C C . ASN B 1 740 ? 2.289 19.984 -16.344 1 82.5 740 ASN B C 1
ATOM 12274 O O . ASN B 1 740 ? 1.48 19.984 -15.422 1 82.5 740 ASN B O 1
ATOM 12278 N N . ASP B 1 741 ? 2.426 18.922 -17.203 1 74.31 741 ASP B N 1
ATOM 12279 C CA . ASP B 1 741 ? 1.56 17.75 -17.188 1 74.31 741 ASP B CA 1
ATOM 12280 C C . ASP B 1 741 ? 1.91 16.828 -16 1 74.31 741 ASP B C 1
ATOM 12282 O O . ASP B 1 741 ? 1.072 16.047 -15.547 1 74.31 741 ASP B O 1
ATOM 12286 N N . LYS B 1 742 ? 3.012 17.031 -15.594 1 70.81 742 LYS B N 1
ATOM 12287 C CA . LYS B 1 742 ? 3.459 16.156 -14.516 1 70.81 742 LYS B CA 1
ATOM 12288 C C . LYS B 1 742 ? 2.979 16.656 -13.156 1 70.81 742 LYS B C 1
ATOM 12290 O O . LYS B 1 742 ? 3.152 15.992 -12.141 1 70.81 742 LYS B O 1
ATOM 12295 N N . LYS B 1 743 ? 2.465 17.734 -13.188 1 79.19 743 LYS B N 1
ATOM 12296 C CA . LYS B 1 743 ? 1.872 18.375 -12.023 1 79.19 743 LYS B CA 1
ATOM 12297 C C . LYS B 1 743 ? 2.936 18.703 -10.977 1 79.19 743 LYS B C 1
ATOM 12299 O O . LYS B 1 743 ? 2.695 18.562 -9.773 1 79.19 743 LYS B O 1
ATOM 12304 N N . TRP B 1 744 ? 4.074 19.078 -11.492 1 80.5 744 TRP B N 1
ATOM 12305 C CA . TRP B 1 744 ? 5.113 19.609 -10.617 1 80.5 744 TRP B CA 1
ATOM 12306 C C . TRP B 1 744 ? 4.773 21.031 -10.164 1 80.5 744 TRP B C 1
ATOM 12308 O O . TRP B 1 744 ? 4.43 21.891 -10.984 1 80.5 744 TRP B O 1
ATOM 12318 N N . ARG B 1 745 ? 4.887 21.25 -8.859 1 89.75 745 ARG B N 1
ATOM 12319 C CA . ARG B 1 745 ? 4.512 22.547 -8.312 1 89.75 745 ARG B CA 1
ATOM 12320 C C . ARG B 1 745 ? 5.746 23.344 -7.895 1 89.75 745 ARG B C 1
ATOM 12322 O O . ARG B 1 745 ? 6.738 22.766 -7.445 1 89.75 745 ARG B O 1
ATOM 12329 N N . ALA B 1 746 ? 5.641 24.625 -7.98 1 92.44 746 ALA B N 1
ATOM 12330 C CA . ALA B 1 746 ? 6.758 25.516 -7.684 1 92.44 746 ALA B CA 1
ATOM 12331 C C . ALA B 1 746 ? 7.184 25.406 -6.223 1 92.44 746 ALA B C 1
ATOM 12333 O O . ALA B 1 746 ? 8.375 25.484 -5.906 1 92.44 746 ALA B O 1
ATOM 12334 N N . GLN B 1 747 ? 6.195 25.266 -5.359 1 92.19 747 GLN B N 1
ATOM 12335 C CA . GLN B 1 747 ? 6.52 25.188 -3.939 1 92.19 747 GLN B CA 1
ATOM 12336 C C . GLN B 1 747 ? 7.328 23.938 -3.627 1 92.19 747 GLN B C 1
ATOM 12338 O O . GLN B 1 747 ? 8.07 23.906 -2.643 1 92.19 747 GLN B O 1
ATOM 12343 N N . ASP B 1 748 ? 7.246 22.922 -4.441 1 90.62 748 ASP B N 1
ATOM 12344 C CA . ASP B 1 748 ? 7.945 21.656 -4.211 1 90.62 748 ASP B CA 1
ATOM 12345 C C . ASP B 1 748 ? 9.391 21.734 -4.707 1 90.62 748 ASP B C 1
ATOM 12347 O O . ASP B 1 748 ? 10.219 20.891 -4.359 1 90.62 748 ASP B O 1
ATOM 12351 N N . CYS B 1 749 ? 9.766 22.734 -5.441 1 90.19 749 CYS B N 1
ATOM 12352 C CA . CYS B 1 749 ? 11.102 22.859 -6.023 1 90.19 749 CYS B CA 1
ATOM 12353 C C . CYS B 1 749 ? 12.133 23.156 -4.945 1 90.19 749 CYS B C 1
ATOM 12355 O O . CYS B 1 749 ? 13.336 22.984 -5.172 1 90.19 749 CYS B O 1
ATOM 12357 N N . VAL B 1 750 ? 11.664 23.531 -3.801 1 93.06 750 VAL B N 1
ATOM 12358 C CA . VAL B 1 750 ? 12.586 23.828 -2.709 1 93.06 750 VAL B CA 1
ATOM 12359 C C . VAL B 1 750 ? 13.344 22.578 -2.309 1 93.06 750 VAL B C 1
ATOM 12361 O O . VAL B 1 750 ? 14.414 22.656 -1.699 1 93.06 750 VAL B O 1
ATOM 12364 N N . PHE B 1 751 ? 12.828 21.438 -2.621 1 90.31 751 PHE B N 1
ATOM 12365 C CA . PHE B 1 751 ? 13.422 20.172 -2.199 1 90.31 751 PHE B CA 1
ATOM 12366 C C . PHE B 1 751 ? 14.57 19.781 -3.117 1 90.31 751 PHE B C 1
ATOM 12368 O O . PHE B 1 751 ? 15.242 18.781 -2.885 1 90.31 751 PHE B O 1
ATOM 12375 N N . ASN B 1 752 ? 14.805 20.594 -4.223 1 86.56 752 ASN B N 1
ATOM 12376 C CA . ASN B 1 752 ? 16 20.359 -5.031 1 86.56 752 ASN B CA 1
ATOM 12377 C C . ASN B 1 752 ? 17.266 20.359 -4.18 1 86.56 752 ASN B C 1
ATOM 12379 O O . ASN B 1 752 ? 17.516 21.312 -3.443 1 86.56 752 ASN B O 1
ATOM 12383 N N . PRO B 1 753 ? 18.047 19.328 -4.258 1 84.88 753 PRO B N 1
ATOM 12384 C CA . PRO B 1 753 ? 19.219 19.188 -3.402 1 84.88 753 PRO B CA 1
ATOM 12385 C C . PRO B 1 753 ? 20.188 20.359 -3.549 1 84.88 753 PRO B C 1
ATOM 12387 O O . PRO B 1 753 ? 20.891 20.703 -2.594 1 84.88 753 PRO B O 1
ATOM 12390 N N . GLY B 1 754 ? 20.172 21 -4.629 1 82.88 754 GLY B N 1
ATOM 12391 C CA . GLY B 1 754 ? 21.078 22.109 -4.859 1 82.88 754 GLY B CA 1
ATOM 12392 C C . GLY B 1 754 ? 20.656 23.375 -4.121 1 82.88 754 GLY B C 1
ATOM 12393 O O . GLY B 1 754 ? 21.469 24.297 -3.939 1 82.88 754 GLY B O 1
ATOM 12394 N N . PHE B 1 755 ? 19.391 23.453 -3.641 1 90.56 755 PHE B N 1
ATOM 12395 C CA . PHE B 1 755 ? 18.891 24.656 -3.002 1 90.56 755 PHE B CA 1
ATOM 12396 C C . PHE B 1 755 ? 18.891 24.516 -1.485 1 90.56 755 PHE B C 1
ATOM 12398 O O . PHE B 1 755 ? 18.859 25.516 -0.76 1 90.56 755 PHE B O 1
ATOM 12405 N N . LYS B 1 756 ? 18.891 23.297 -0.993 1 88.94 756 LYS B N 1
ATOM 12406 C CA . LYS B 1 756 ? 18.609 22.984 0.405 1 88.94 756 LYS B CA 1
ATOM 12407 C C . LYS B 1 756 ? 19.609 23.656 1.336 1 88.94 756 LYS B C 1
ATOM 12409 O O . LYS B 1 756 ? 19.219 24.281 2.326 1 88.94 756 LYS B O 1
ATOM 12414 N N . SER B 1 757 ? 20.859 23.516 1.01 1 90.62 757 SER B N 1
ATOM 12415 C CA . SER B 1 757 ? 21.891 24.062 1.875 1 90.62 757 SER B CA 1
ATOM 12416 C C . SER B 1 757 ? 21.781 25.578 1.966 1 90.62 757 SER B C 1
ATOM 12418 O O . SER B 1 757 ? 21.953 26.156 3.043 1 90.62 757 SER B O 1
ATOM 12420 N N . THR B 1 758 ? 21.5 26.219 0.866 1 92.5 758 THR B N 1
ATOM 12421 C CA . THR B 1 758 ? 21.375 27.672 0.82 1 92.5 758 THR B CA 1
ATOM 12422 C C . THR B 1 758 ? 20.156 28.125 1.621 1 92.5 758 THR B C 1
ATOM 12424 O O . THR B 1 758 ? 20.234 29.109 2.371 1 92.5 758 THR B O 1
ATOM 12427 N N . ILE B 1 759 ? 19.125 27.438 1.488 1 93 759 ILE B N 1
ATOM 12428 C CA . ILE B 1 759 ? 17.891 27.781 2.191 1 93 759 ILE B CA 1
ATOM 12429 C C . ILE B 1 759 ? 18.094 27.625 3.695 1 93 759 ILE B C 1
ATOM 12431 O O . ILE B 1 759 ? 17.703 28.5 4.477 1 93 759 ILE B O 1
ATOM 12435 N N . GLU B 1 760 ? 18.734 26.547 4.074 1 91.25 760 GLU B N 1
ATOM 12436 C CA . GLU B 1 760 ? 18.984 26.297 5.488 1 91.25 760 GLU B CA 1
ATOM 12437 C C . GLU B 1 760 ? 19.875 27.375 6.09 1 91.25 760 GLU B C 1
ATOM 12439 O O . GLU B 1 760 ? 19.625 27.859 7.199 1 91.25 760 GLU B O 1
ATOM 12444 N N . ARG B 1 761 ? 20.891 27.719 5.395 1 91.88 761 ARG B N 1
ATOM 12445 C CA . ARG B 1 761 ? 21.812 28.75 5.871 1 91.88 761 ARG B CA 1
ATOM 12446 C C . ARG B 1 761 ? 21.109 30.094 6.023 1 91.88 761 ARG B C 1
ATOM 12448 O O . ARG B 1 761 ? 21.281 30.781 7.035 1 91.88 761 ARG B O 1
ATOM 12455 N N . LYS B 1 762 ? 20.312 30.484 5.105 1 94.06 762 LYS B N 1
ATOM 12456 C CA . LYS B 1 762 ? 19.609 31.766 5.137 1 94.06 762 LYS B CA 1
ATOM 12457 C C . LYS B 1 762 ? 18.656 31.844 6.328 1 94.06 762 LYS B C 1
ATOM 12459 O O . LYS B 1 762 ? 18.594 32.875 7.004 1 94.06 762 LYS B O 1
ATOM 12464 N N . VAL B 1 763 ? 17.969 30.766 6.539 1 91.94 763 VAL B N 1
ATOM 12465 C CA . VAL B 1 763 ? 16.938 30.766 7.574 1 91.94 763 VAL B CA 1
ATOM 12466 C C . VAL B 1 763 ? 17.594 30.656 8.953 1 91.94 763 VAL B C 1
ATOM 12468 O O . VAL B 1 763 ? 17.25 31.391 9.875 1 91.94 763 VAL B O 1
ATOM 12471 N N . LYS B 1 764 ? 18.578 29.797 9.109 1 88.38 764 LYS B N 1
ATOM 12472 C CA . LYS B 1 764 ? 19.141 29.469 10.422 1 88.38 764 LYS B CA 1
ATOM 12473 C C . LYS B 1 764 ? 20.219 30.469 10.828 1 88.38 764 LYS B C 1
ATOM 12475 O O . LYS B 1 764 ? 20.375 30.781 12.008 1 88.38 764 LYS B O 1
ATOM 12480 N N . LYS B 1 765 ? 21 30.938 9.812 1 89.38 765 LYS B N 1
ATOM 12481 C CA . LYS B 1 765 ? 22.188 31.703 10.172 1 89.38 765 LYS B CA 1
ATOM 12482 C C . LYS B 1 765 ? 22.078 33.156 9.727 1 89.38 765 LYS B C 1
ATOM 12484 O O . LYS B 1 765 ? 22.469 34.062 10.453 1 89.38 765 LYS B O 1
ATOM 12489 N N . ASP B 1 766 ? 21.516 33.469 8.562 1 90.94 766 ASP B N 1
ATOM 12490 C CA . ASP B 1 766 ? 21.625 34.781 7.938 1 90.94 766 ASP B CA 1
ATOM 12491 C C . ASP B 1 766 ? 20.422 35.656 8.297 1 90.94 766 ASP B C 1
ATOM 12493 O O . ASP B 1 766 ? 20.25 36.75 7.73 1 90.94 766 ASP B O 1
ATOM 12497 N N . GLU B 1 767 ? 19.594 35.219 9.148 1 88.94 767 GLU B N 1
ATOM 12498 C CA . GLU B 1 767 ? 18.422 36 9.555 1 88.94 767 GLU B CA 1
ATOM 12499 C C . GLU B 1 767 ? 17.641 36.5 8.336 1 88.94 767 GLU B C 1
ATOM 12501 O O . GLU B 1 767 ? 17.359 37.688 8.242 1 88.94 767 GLU B O 1
ATOM 12506 N N . CYS B 1 768 ? 17.344 35.688 7.508 1 94.06 768 CYS B N 1
ATOM 12507 C CA . CYS B 1 768 ? 16.703 36.062 6.246 1 94.06 768 CYS B CA 1
ATOM 12508 C C . CYS B 1 768 ? 15.242 36.438 6.465 1 94.06 768 CYS B C 1
ATOM 12510 O O . CYS B 1 768 ? 14.688 36.219 7.547 1 94.06 768 CYS B O 1
ATOM 12512 N N . PHE B 1 769 ? 14.672 37.125 5.438 1 93.06 769 PHE B N 1
ATOM 12513 C CA . PHE B 1 769 ? 13.234 37.312 5.324 1 93.06 769 PHE B CA 1
ATOM 12514 C C . PHE B 1 769 ? 12.625 36.312 4.359 1 93.06 769 PHE B C 1
ATOM 12516 O O . PHE B 1 769 ? 13.266 35.906 3.391 1 93.06 769 PHE B O 1
ATOM 12523 N N . VAL B 1 770 ? 11.453 35.844 4.734 1 94.56 770 VAL B N 1
ATOM 12524 C CA . VAL B 1 770 ? 10.688 35.031 3.814 1 94.56 770 VAL B CA 1
ATOM 12525 C C . VAL B 1 770 ? 9.453 35.781 3.336 1 94.56 770 VAL B C 1
ATOM 12527 O O . VAL B 1 770 ? 8.688 36.312 4.145 1 94.56 770 VAL B O 1
ATOM 12530 N N . PHE B 1 771 ? 9.312 35.906 2.016 1 93.19 771 PHE B N 1
ATOM 12531 C CA . PHE B 1 771 ? 8.18 36.594 1.422 1 93.19 771 PHE B CA 1
ATOM 12532 C C . PHE B 1 771 ? 7.363 35.656 0.549 1 93.19 771 PHE B C 1
ATOM 12534 O O . PHE B 1 771 ? 7.891 35.062 -0.393 1 93.19 771 PHE B O 1
ATOM 12541 N N . VAL B 1 772 ? 6.113 35.5 0.928 1 93.38 772 VAL B N 1
ATOM 12542 C CA . VAL B 1 772 ? 5.246 34.594 0.19 1 93.38 772 VAL B CA 1
ATOM 12543 C C . VAL B 1 772 ? 4.039 35.375 -0.353 1 93.38 772 VAL B C 1
ATOM 12545 O O . VAL B 1 772 ? 3.322 36.031 0.404 1 93.38 772 VAL B O 1
ATOM 12548 N N . CYS B 1 773 ? 3.854 35.344 -1.667 1 91.69 773 CYS B N 1
ATOM 12549 C CA . CYS B 1 773 ? 2.67 35.906 -2.312 1 91.69 773 CYS B CA 1
ATOM 12550 C C . CYS B 1 773 ? 2.08 34.906 -3.311 1 91.69 773 CYS B C 1
ATOM 12552 O O . CYS B 1 773 ? 2.473 34.906 -4.477 1 91.69 773 CYS B O 1
ATOM 12554 N N . ALA B 1 774 ? 1.146 34.188 -2.881 1 91 774 ALA B N 1
ATOM 12555 C CA . ALA B 1 774 ? 0.574 33.094 -3.658 1 91 774 ALA B CA 1
ATOM 12556 C C . ALA B 1 774 ? -0.832 32.75 -3.172 1 91 774 ALA B C 1
ATOM 12558 O O . ALA B 1 774 ? -1.376 33.438 -2.301 1 91 774 ALA B O 1
ATOM 12559 N N . SER B 1 775 ? -1.482 31.781 -3.934 1 86.62 775 SER B N 1
ATOM 12560 C CA . SER B 1 775 ? -2.756 31.266 -3.443 1 86.62 775 SER B CA 1
ATOM 12561 C C . SER B 1 775 ? -2.611 30.672 -2.045 1 86.62 775 SER B C 1
ATOM 12563 O O . SER B 1 775 ? -1.518 30.266 -1.646 1 86.62 775 SER B O 1
ATOM 12565 N N . SER B 1 776 ? -3.717 30.625 -1.378 1 85.25 776 SER B N 1
ATOM 12566 C CA . SER B 1 776 ? -3.695 30.125 -0.008 1 85.25 776 SER B CA 1
ATOM 12567 C C . SER B 1 776 ? -3.125 28.703 0.055 1 85.25 776 SER B C 1
ATOM 12569 O O . SER B 1 776 ? -2.336 28.391 0.946 1 85.25 776 SER B O 1
ATOM 12571 N N . GLN B 1 777 ? -3.514 27.891 -0.834 1 85.44 777 GLN B N 1
ATOM 12572 C CA . GLN B 1 777 ? -3.051 26.5 -0.854 1 85.44 777 GLN B CA 1
ATOM 12573 C C . GLN B 1 777 ? -1.553 26.438 -1.138 1 85.44 777 GLN B C 1
ATOM 12575 O O . GLN B 1 777 ? -0.821 25.719 -0.451 1 85.44 777 GLN B O 1
ATOM 12580 N N . ALA B 1 778 ? -1.122 27.172 -2.129 1 90.38 778 ALA B N 1
ATOM 12581 C CA . ALA B 1 778 ? 0.291 27.156 -2.496 1 90.38 778 ALA B CA 1
ATOM 12582 C C . ALA B 1 778 ? 1.155 27.734 -1.374 1 90.38 778 ALA B C 1
ATOM 12584 O O . ALA B 1 778 ? 2.252 27.234 -1.111 1 90.38 778 ALA B O 1
ATOM 12585 N N . ALA B 1 779 ? 0.628 28.719 -0.729 1 91.12 779 ALA B N 1
ATOM 12586 C CA . ALA B 1 779 ? 1.358 29.359 0.369 1 91.12 779 ALA B CA 1
ATOM 12587 C C . ALA B 1 779 ? 1.525 28.391 1.539 1 91.12 779 ALA B C 1
ATOM 12589 O O . ALA B 1 779 ? 2.611 28.281 2.117 1 91.12 779 ALA B O 1
ATOM 12590 N N . ASN B 1 780 ? 0.442 27.766 1.798 1 89.44 780 ASN B N 1
ATOM 12591 C CA . ASN B 1 780 ? 0.48 26.797 2.889 1 89.44 780 ASN B CA 1
ATOM 12592 C C . ASN B 1 780 ? 1.445 25.656 2.59 1 89.44 780 ASN B C 1
ATOM 12594 O O . ASN B 1 780 ? 2.166 25.203 3.479 1 89.44 780 ASN B O 1
ATOM 12598 N N . GLU B 1 781 ? 1.411 25.188 1.428 1 91.19 781 GLU B N 1
ATOM 12599 C CA . GLU B 1 781 ? 2.299 24.109 1.025 1 91.19 781 GLU B CA 1
ATOM 12600 C C . GLU B 1 781 ? 3.76 24.547 1.054 1 91.19 781 GLU B C 1
ATOM 12602 O O . GLU B 1 781 ? 4.641 23.766 1.433 1 91.19 781 GLU B O 1
ATOM 12607 N N . PHE B 1 782 ? 3.99 25.766 0.648 1 94.12 782 PHE B N 1
ATOM 12608 C CA . PHE B 1 782 ? 5.348 26.297 0.677 1 94.12 782 PHE B CA 1
ATOM 12609 C C . PHE B 1 782 ? 5.867 26.375 2.107 1 94.12 782 PHE B C 1
ATOM 12611 O O . PHE B 1 782 ? 7.008 26 2.383 1 94.12 782 PHE B O 1
ATOM 12618 N N . SER B 1 783 ? 5.047 26.828 2.941 1 92.69 783 SER B N 1
ATOM 12619 C CA . SER B 1 783 ? 5.41 26.906 4.352 1 92.69 783 SER B CA 1
ATOM 12620 C C . SER B 1 783 ? 5.734 25.531 4.918 1 92.69 783 SER B C 1
ATOM 12622 O O . SER B 1 783 ? 6.738 25.359 5.605 1 92.69 783 SER B O 1
ATOM 12624 N N . SER B 1 784 ? 4.918 24.594 4.609 1 91.81 784 SER B N 1
ATOM 12625 C CA . SER B 1 784 ? 5.125 23.219 5.074 1 91.81 784 SER B CA 1
ATOM 12626 C C . SER B 1 784 ? 6.426 22.641 4.531 1 91.81 784 SER B C 1
ATOM 12628 O O . SER B 1 784 ? 7.113 21.891 5.227 1 91.81 784 SER B O 1
ATOM 12630 N N . ASN B 1 785 ? 6.68 22.969 3.275 1 93.88 785 ASN B N 1
ATOM 12631 C CA . ASN B 1 785 ? 7.91 22.484 2.662 1 93.88 785 ASN B CA 1
ATOM 12632 C C . ASN B 1 785 ? 9.148 23.062 3.352 1 93.88 785 ASN B C 1
ATOM 12634 O O . ASN B 1 785 ? 10.133 22.359 3.549 1 93.88 785 ASN B O 1
ATOM 12638 N N . LEU B 1 786 ? 9.07 24.328 3.703 1 93.38 786 LEU B N 1
ATOM 12639 C CA . LEU B 1 786 ? 10.172 24.938 4.43 1 93.38 786 LEU B CA 1
ATOM 12640 C C . LEU B 1 786 ? 10.352 24.281 5.797 1 93.38 786 LEU B C 1
ATOM 12642 O O . LEU B 1 786 ? 11.484 24.078 6.25 1 93.38 786 LEU B O 1
ATOM 12646 N N . ASN B 1 787 ? 9.211 24.047 6.445 1 90.81 787 ASN B N 1
ATOM 12647 C CA . ASN B 1 787 ? 9.258 23.375 7.742 1 90.81 787 ASN B CA 1
ATOM 12648 C C . ASN B 1 787 ? 9.977 22.031 7.648 1 90.81 787 ASN B C 1
ATOM 12650 O O . ASN B 1 787 ? 10.727 21.656 8.555 1 90.81 787 ASN B O 1
ATOM 12654 N N . ALA B 1 788 ? 9.695 21.359 6.574 1 88.44 788 ALA B N 1
ATOM 12655 C CA . ALA B 1 788 ? 10.297 20.047 6.363 1 88.44 788 ALA B CA 1
ATOM 12656 C C . ALA B 1 788 ? 11.805 20.141 6.195 1 88.44 788 ALA B C 1
ATOM 12658 O O . ALA B 1 788 ? 12.555 19.312 6.719 1 88.44 788 ALA B O 1
ATOM 12659 N N . ILE B 1 789 ? 12.297 21.141 5.457 1 88.12 789 ILE B N 1
ATOM 12660 C CA . ILE B 1 789 ? 13.719 21.328 5.18 1 88.12 789 ILE B CA 1
ATOM 12661 C C . ILE B 1 789 ? 14.445 21.734 6.457 1 88.12 789 ILE B C 1
ATOM 12663 O O . ILE B 1 789 ? 15.523 21.234 6.754 1 88.12 789 ILE B O 1
ATOM 12667 N N . ILE B 1 790 ? 13.828 22.609 7.219 1 88.75 790 ILE B N 1
ATOM 12668 C CA . ILE B 1 790 ? 14.5 23.203 8.367 1 88.75 790 ILE B CA 1
ATOM 12669 C C . ILE B 1 790 ? 14.289 22.344 9.602 1 88.75 790 ILE B C 1
ATOM 12671 O O . ILE B 1 790 ? 15.164 22.266 10.469 1 88.75 790 ILE B O 1
ATOM 12675 N N . GLY B 1 791 ? 13.055 21.766 9.727 1 82.44 791 GLY B N 1
ATOM 12676 C CA . GLY B 1 791 ? 12.758 20.906 10.859 1 82.44 791 GLY B CA 1
ATOM 12677 C C . GLY B 1 791 ? 12 21.609 11.969 1 82.44 791 GLY B C 1
ATOM 12678 O O . GLY B 1 791 ? 12.094 21.219 13.133 1 82.44 791 GLY B O 1
ATOM 12679 N N . VAL B 1 792 ? 11.43 22.734 11.68 1 85.56 792 VAL B N 1
ATOM 12680 C CA . VAL B 1 792 ? 10.617 23.5 12.625 1 85.56 792 VAL B CA 1
ATOM 12681 C C . VAL B 1 792 ? 9.57 24.312 11.875 1 85.56 792 VAL B C 1
ATOM 12683 O O . VAL B 1 792 ? 9.586 24.375 10.641 1 85.56 792 VAL B O 1
ATOM 12686 N N . ASP B 1 793 ? 8.625 24.828 12.633 1 85.75 793 ASP B N 1
ATOM 12687 C CA . ASP B 1 793 ? 7.695 25.797 12.047 1 85.75 793 ASP B CA 1
ATOM 12688 C C . ASP B 1 793 ? 8.398 27.109 11.742 1 85.75 793 ASP B C 1
ATOM 12690 O O . ASP B 1 793 ? 8.5 27.984 12.609 1 85.75 793 ASP B O 1
ATOM 12694 N N . VAL B 1 794 ? 8.734 27.344 10.531 1 89.25 794 VAL B N 1
ATOM 12695 C CA . VAL B 1 794 ? 9.555 28.469 10.117 1 89.25 794 VAL B CA 1
ATOM 12696 C C . VAL B 1 794 ? 8.773 29.781 10.281 1 89.25 794 VAL B C 1
ATOM 12698 O O . VAL B 1 794 ? 9.328 30.797 10.688 1 89.25 794 VAL B O 1
ATOM 12701 N N . GLN B 1 795 ? 7.527 29.719 9.898 1 86.94 795 GLN B N 1
ATOM 12702 C CA . GLN B 1 795 ? 6.695 30.922 10.023 1 86.94 795 GLN B CA 1
ATOM 12703 C C . GLN B 1 795 ? 6.625 31.391 11.477 1 86.94 795 GLN B C 1
ATOM 12705 O O . GLN B 1 795 ? 6.758 32.594 11.75 1 86.94 795 GLN B O 1
ATOM 12710 N N . LYS B 1 796 ? 6.496 30.484 12.336 1 80.25 796 LYS B N 1
ATOM 12711 C CA . LYS B 1 796 ? 6.434 30.812 13.758 1 80.25 796 LYS B CA 1
ATOM 12712 C C . LYS B 1 796 ? 7.785 31.297 14.266 1 80.25 796 LYS B C 1
ATOM 12714 O O . LYS B 1 796 ? 7.852 32.25 15.039 1 80.25 796 LYS B O 1
ATOM 12719 N N . GLU B 1 797 ? 8.852 30.719 13.891 1 81.62 797 GLU B N 1
ATOM 12720 C CA . GLU B 1 797 ? 10.188 31.016 14.391 1 81.62 797 GLU B CA 1
ATOM 12721 C C . GLU B 1 797 ? 10.68 32.375 13.852 1 81.62 797 GLU B C 1
ATOM 12723 O O . GLU B 1 797 ? 11.391 33.094 14.547 1 81.62 797 GLU B O 1
ATOM 12728 N N . LEU B 1 798 ? 10.344 32.688 12.641 1 88.19 798 LEU B N 1
ATOM 12729 C CA . LEU B 1 798 ? 10.805 33.938 12.039 1 88.19 798 LEU B CA 1
ATOM 12730 C C . LEU B 1 798 ? 9.969 35.125 12.508 1 88.19 798 LEU B C 1
ATOM 12732 O O . LEU B 1 798 ? 10.445 36.25 12.531 1 88.19 798 LEU B O 1
ATOM 12736 N N . GLY B 1 799 ? 8.742 34.781 12.828 1 81.31 799 GLY B N 1
ATOM 12737 C CA . GLY B 1 799 ? 7.863 35.844 13.305 1 81.31 799 GLY B CA 1
ATOM 12738 C C . GLY B 1 799 ? 7.586 36.906 12.258 1 81.31 799 GLY B C 1
ATOM 12739 O O . GLY B 1 799 ? 7.059 36.594 11.18 1 81.31 799 GLY B O 1
ATOM 12740 N N . ASP B 1 800 ? 8.172 38.125 12.547 1 82.75 800 ASP B N 1
ATOM 12741 C CA . ASP B 1 800 ? 7.902 39.281 11.695 1 82.75 800 ASP B CA 1
ATOM 12742 C C . ASP B 1 800 ? 8.703 39.188 10.391 1 82.75 800 ASP B C 1
ATOM 12744 O O . ASP B 1 800 ? 8.406 39.906 9.43 1 82.75 800 ASP B O 1
ATOM 12748 N N . ARG B 1 801 ? 9.602 38.344 10.344 1 89.12 801 ARG B N 1
ATOM 12749 C CA . ARG B 1 801 ? 10.43 38.25 9.148 1 89.12 801 ARG B CA 1
ATOM 12750 C C . ARG B 1 801 ? 9.781 37.312 8.117 1 89.12 801 ARG B C 1
ATOM 12752 O O . ARG B 1 801 ? 10.258 37.219 6.984 1 89.12 801 ARG B O 1
ATOM 12759 N N . TYR B 1 802 ? 8.727 36.656 8.5 1 91.19 802 TYR B N 1
ATOM 12760 C CA . TYR B 1 802 ? 7.93 35.875 7.543 1 91.19 802 TYR B CA 1
ATOM 12761 C C . TYR B 1 802 ? 6.703 36.656 7.098 1 91.19 802 TYR B C 1
ATOM 12763 O O . TYR B 1 802 ? 5.758 36.844 7.867 1 91.19 802 TYR B O 1
ATOM 12771 N N . LEU B 1 803 ? 6.758 37.125 5.898 1 86.94 803 LEU B N 1
ATOM 12772 C CA . LEU B 1 803 ? 5.68 37.938 5.348 1 86.94 803 LEU B CA 1
ATOM 12773 C C . LEU B 1 803 ? 4.871 37.156 4.324 1 86.94 803 LEU B C 1
ATOM 12775 O O . LEU B 1 803 ? 5.434 36.594 3.371 1 86.94 803 LEU B O 1
ATOM 12779 N N . GLU B 1 804 ? 3.631 37 4.617 1 87.31 804 GLU B N 1
ATOM 12780 C CA . GLU B 1 804 ? 2.754 36.219 3.748 1 87.31 804 GLU B CA 1
ATOM 12781 C C . GLU B 1 804 ? 1.573 37.062 3.266 1 87.31 804 GLU B C 1
ATOM 12783 O O . GLU B 1 804 ? 0.875 37.688 4.07 1 87.31 804 GLU B O 1
ATOM 12788 N N . GLU B 1 805 ? 1.438 37.188 1.962 1 80.75 805 GLU B N 1
ATOM 12789 C CA . GLU B 1 805 ? 0.293 37.812 1.308 1 80.75 805 GLU B CA 1
ATOM 12790 C C . GLU B 1 805 ? -0.472 36.812 0.454 1 80.75 805 GLU B C 1
ATOM 12792 O O . GLU B 1 805 ? -0.098 36.562 -0.691 1 80.75 805 GLU B O 1
ATOM 12797 N N . VAL B 1 806 ? -1.537 36.312 0.998 1 79.25 806 VAL B N 1
ATOM 12798 C CA . VAL B 1 806 ? -2.25 35.219 0.311 1 79.25 806 VAL B CA 1
ATOM 12799 C C . VAL B 1 806 ? -3.508 35.781 -0.352 1 79.25 806 VAL B C 1
ATOM 12801 O O . VAL B 1 806 ? -4.113 36.75 0.15 1 79.25 806 VAL B O 1
ATOM 12804 N N . PHE B 1 807 ? -3.771 35.406 -1.58 1 68.69 807 PHE B N 1
ATOM 12805 C CA . PHE B 1 807 ? -5.016 35.75 -2.244 1 68.69 807 PHE B CA 1
ATOM 12806 C C . PHE B 1 807 ? -5.945 34.562 -2.359 1 68.69 807 PHE B C 1
ATOM 12808 O O . PHE B 1 807 ? -5.488 33.438 -2.465 1 68.69 807 PHE B O 1
ATOM 12815 N N . GLU B 1 808 ? -7.152 34.625 -1.854 1 56.78 808 GLU B N 1
ATOM 12816 C CA . GLU B 1 808 ? -8.164 33.594 -1.962 1 56.78 808 GLU B CA 1
ATOM 12817 C C . GLU B 1 808 ? -8.758 33.531 -3.365 1 56.78 808 GLU B C 1
ATOM 12819 O O . GLU B 1 808 ? -9 34.562 -3.982 1 56.78 808 GLU B O 1
ATOM 12824 N N . VAL B 1 809 ? -8.414 32.469 -4.125 1 42.88 809 VAL B N 1
ATOM 12825 C CA . VAL B 1 809 ? -9.125 32.312 -5.387 1 42.88 809 VAL B CA 1
ATOM 12826 C C . VAL B 1 809 ? -10.625 32.531 -5.164 1 42.88 809 VAL B C 1
ATOM 12828 O O . VAL B 1 809 ? -11.203 31.922 -4.254 1 42.88 809 VAL B O 1
ATOM 12831 N N . ALA B 1 810 ? -11.109 33.562 -5.441 1 35.72 810 ALA B N 1
ATOM 12832 C CA . ALA B 1 810 ? -12.547 33.781 -5.375 1 35.72 810 ALA B CA 1
ATOM 12833 C C . ALA B 1 810 ? -13.32 32.531 -5.723 1 35.72 810 ALA B C 1
ATOM 12835 O O . ALA B 1 810 ? -13.039 31.875 -6.734 1 35.72 810 ALA B O 1
ATOM 12836 N N . GLN B 1 811 ? -13.641 31.656 -4.805 1 31.16 811 GLN B N 1
ATOM 12837 C CA . GLN B 1 811 ? -14.734 30.75 -5.156 1 31.16 811 GLN B CA 1
ATOM 12838 C C . GLN B 1 811 ? -15.797 31.469 -5.98 1 31.16 811 GLN B C 1
ATOM 12840 O O . GLN B 1 811 ? -16.281 32.531 -5.59 1 31.16 811 GLN B O 1
ATOM 12845 N N . LEU B 1 812 ? -15.719 31.375 -7.258 1 27.44 812 LEU B N 1
ATOM 12846 C CA . LEU B 1 812 ? -16.938 31.812 -7.914 1 27.44 812 LEU B CA 1
ATOM 12847 C C . LEU B 1 812 ? -18.172 31.312 -7.16 1 27.44 812 LEU B C 1
ATOM 12849 O O . LEU B 1 812 ? -18.188 30.188 -6.676 1 27.44 812 LEU B O 1
#

Radius of gyration: 44.27 Å; Cα contacts (8 Å, |Δi|>4): 2988; chains: 2; bounding box: 89×128×119 Å

Foldseek 3Di:
DKQDQWQWAWEWDQDPVRDIFAWLVCPVVNVLVVVVPDDFAPDDFNGHTAFIWDDDVPGDIDTHHDDDVVWDKFFQAAPVLRLLSLLQLDIGTQWTWGQQWWFDDPNDTRGGDIDTDGAELLVPLAVACCAPSTVVCQLSSLCSSVVDPHSLVLLADFPVVNLVSSQVSSVRSSVRSVVRSVVVVGDYHYLVVVLVVQVVVQVVCCVVPVDGDFDFCLVNPDRHQSVDPCSVVTDDDTPDDPSDRDGHPDNVSVVNVVVVVVVVVVPDPPPPPVPPPPPPPVPPAAAEAEEEFDPDCLGLSLQQVLLVVVVVVCVVPVRYHYDRYDYLLVDQLVPHDAQYEYEYEFEADDLQAGHPSNVNNLVRLLVDQHDPNYEYAYEFAAACVSVRNQSSHRVSVVVSCVVNVHHYLDPDHQRHHVNVPVSRNVSSVVVSVSSCCSVPVPPPPPPPPPDPPPPPDPVVVVVVQWFKKFWADWADPFPWKIKTKMKTFQDDQDDFFKKWWFFFDDPVLLVLLCVLQVHDQQCFDDPDPPTGTNSRCNGAWFDQQAAWPADVQQVVDDDDPVLRVCRRGGGNSVNSVVCSVDDRHNTDSNSVVNGTHTTDIDMFTWQARWDDDDRITMTMTMDTADDVDSVRPVDSVPRDGGRMIIMRTHHPLCVVVLVPQQAEEEEEEEARRLRSVLHSLNSSVVVVVPPVDDDCNPRPGHAYAYFYEYEPRCVVVNCVSCVSVVVVVRHPHDHYHYDDPVRDDRLSCCSPPVNLVVLQCSQSPRLHAYEYEEAPVSRVSSQSSSCSSNRHRSCVSSPSSYHYHHDHPPPD/DKQDQWQWAWEWDQDPVRDIFAWLVCPVVNVLVVVVPDDFAPDDFNGHTAFIWDDDVPGDIDTHHDDDVVWDKFFQAAPVLRLLSLLQQDIGTQWTWGQQWWFDDPNDTDGGDIDTDGAELLVPLFVACCAPSTVVCQLSSLCSSVVDPHSLVLLADFPVVNLVSSQVSSVRSSVRSVVRSVVVVGDYHYLVVVLVVQVVVQVVCCVVPVDGDFDFCLVNPDRNLSVDPCSVVTDPDTPDDPSDRDGHPDNVSVVNVVVVVVVVVVPDPPPPDPPPPPPPPVPPAAAEAEEEFDPDCLGLSLQQVLLVVVVVVCVVPVRYHYDRYDYLLVDQLVPHDARYEYEYEFEADDLQAGHPSNVNNLVRLLPDQHDPNYEYAYEFAAACVSVRNQSSHRVSVVVSCVVNVHHYLDPDHQRHHVNVPVSRNVSSVVVSVSSCCSVPVPPPPPPPPPDPPPPPDPVVVVVVQWFKKFWADWADPFPWKIKTKIKTFQDDQDDFFKKWWFFFDDPVLLVLLCVLQVHDQQCFDDPDPPTGTNSNCNGAWFDQQAAWPADVQQVVDDDDPVLRVCRRGGGNSVNSVVCSVDDRHNTDSNSVVNGTHTTDIDMFTWQARWDDDDRITMTMTMDTADPPDSVRPVDSVPRDGTRMIIMRTHHDLCVVVLVPQQAEEEEEEEARRLRSVLHSLNSSVVCVVPPPDDDCNPRDGHAYAYFYEYEPRCVVVNCVSCVSVVVVVRHPHDHYHYDDPVRDDRLSCCSPPVNLVVLQCSQSPRLHAYHYEEAPVSRVSSQSSSCSSNRHRSCVSSPSSYHYHHDHPPPD

Secondary structure (DSSP, 8-state):
-BS-SBSS-B-EEE-TTS-EEE-GGGHHHHHHHHHHT----SS--TTPBPPEEE--TTS--EEEPPPGGGSPPEEP--SS-HHHHHHHT-EE-SS-EEEEEEEEETTEEEEEEEEE--EEHHHHHTTTSS-TTTT--HHHHHHHTTS-S-HHHHHHS-HHHHHHHHHHHHHHHHHHHHHHHHHTT--EE-HHHHHHHHHHHHHHHHHHHSSPPP--HHHH--GGGGGSGGGGG--S----PSS-EEE-SS-HHHHHHHHHHHHHTTS---------------TTPEEEEEEEE-SSSHHHHHHHHHHHHHHHHHHHS--EEEPPPEEGGG--GGG--TT-EEEEEEE-BTTTBPPHHHHHHHHHHHHSPPPTT-EEEEEEEE-TTSGGGTTHHHHHHHHHHHHTT-EESSSS-EEEETTTSSS-HHHHHHHHHHHHHHHHTTS--------S-----HHHHHHHH-EEEEEEEEEE-SSSEEEEEEEEET----S--EEEEEPPPPHHHHHHHHHHHT--S--B--SSSS--BHHHHHHHTB-TTS--S--GGGTTS---HHHHHHHHHS-HHHHHHHHHTSS-----HHHHHHHSPBPPPEEEEB-S--EEETTEEEEEEEEEPPTT-IIIIIIHHHPPTT-EEEEEEE--TTHHHHH-TTS-EEEEEEGGGHHHHHHHHHHHHHHHHHTTSSSSTT-PPPPEEEEEEE-GGGHHHHHHHHHHHHHTT-EEEEEEEE--TT---GGGGGG-HHHHHHHHHHHHTS--EEEEEEEHHHHHHHHHHHHHHHTS-HHHHHGGGEEEEEE-----/-BS-SBSS-B-EEE-TTS-EEE-GGGHHHHHHHHHHT----SS--TTPBPPEEE--TTS--EEEPPPGGGSPPEEP--SS-HHHHHHHT-EE-SS-EEEEEEEEETTEEEEEEEEE--EEHHHHHTTTSS-TTTT--HHHHHHHTTS-S-HHHHHHS-HHHHHHHHHHHHHHHHHHHHHHHHHTT--EE-HHHHHHHHHHHHHHHHHHHSSPPP--HHHHS-GGGGGSGGGGG--S----PSS-EEE-SS-HHHHHHHHHHHHHTTS---------------TTPEEEEEEEE-SSSHHHHHHHHHHHHHHHHHHHS--EEEPPPEEGGG--GGG--TT-EEEEEEE-BTTTBPPHHHHHHHHHHHHSPPPTT-EEEEEEEE-TTSGGGTTHHHHHHHHHHHHTT-EESSSS-EEEETTTSSS-HHHHHHHHHHHHHHHHTTS--------S-----HHHHHHHH-EEEEEEEEEE-SSSEEEEEEEEET---SS--EEEEEPPPPHHHHHHHHHHHT--S--B--SSSS--BHHHHHHHTB-TTS--S--GGGTTS---HHHHHHHHHS-HHHHHHHHHTSS-----HHHHHHHSPBPPPEEEEB-S--EEETTEEEEEEEEE--TT-IIIIIIHHH--TT-EEEEEEE--TTHHHHH-TTS-EEEEEEGGGHHHHHHHHHHHHHHHHHTTSSSSTT-PPPPEEEEEEE-GGGHHHHHHHHHHHHHTT-EEEEEEEE--TT---GGGGGG-HHHHHHHHHHHHTS--EEEEEEEHHHHHHHHHHHHHHHTS-HHHHHGGGEEEEEE-----

Organism: NCBI:txid1448308

Sequence (1624 aa):
MIWNNQLLSFAGYMQEDGSILGDPLNVHLTKAIIELGWRPPPFRTRWDMLPLVTMAEGEDPVITELPKDMFPLVEISHPQHTLAFDKLGLKWVPAPALSRMGFDIGGVQYTATPFIGWFMDAEIGVRNLADRERYNVLPSLIKALGWIDSVEQLDEINEADRLRLLSNAQSELNYAVHFSFQQANIRMTDTLTASAMYCNYDDEHLRKHGFRLPADPYWLAPPQGSIVPLWHRGGSPNYQPKPLIARHLQDPVKVWRRKTKQQEELNSLTYPARRSNWPATRENLSHVRIGYCSSGTTAVKLARKAEAYLLRLNKISVQYHISSPQPLNTLSPDTLQSGDIVLLIASSSGHGEIPVNGKDFENALSRSELPSGLEWAIFGNGNSSYSDSFNGAAKKLRNILLRRGASFLLPDFFYGDTLIEDPPFRQLNTWLFAVSMRLFNSAGEEATDLGSGSQPTPGYNIFQAFSPANVSSCTAISSNHRRLFIDVENSNPSCFSHAQFLIPNSHKTTQEILSIIGLTGKELLSQESPRLCLYDILSHFVDVDRPFKHIRWIHTIKLNNEEEDALLRQPLLQSLKILKKRRKIKPNSSAFLSALPLGRPRHFSLASAIEVNKNTSRLEFIVKTHTKGKFSSEFLSIAEIGASLRVRLSGQSTMSMIENFSKPIIAFATGSGIAPVKYILQQRLKISQESPSSLRQNLEPGPISLFVGFRGEDTQMVSDALHDGIKSNMIDILSLTPSNDKKWRAQDCVFNPGFKSTIERKVKKDECFVFVCASSQAANEFSSNLNAIIGVDVQKELGDRYLEEVFEVAQLMIWNNQLLSFAGYMQEDGSILGDPLNVHLTKAIIELGWRPPPFRTRWDMLPLVTMAEGEDPVITELPKDMFPLVEISHPQHTLAFDKLGLKWVPAPALSRMGFDIGGVQYTATPFIGWFMDAEIGVRNLADRERYNVLPSLIKALGWIDSVEQLDEINEADRLRLLSNAQSELNYAVHFSFQQANIRMTDTLTASAMYCNYDDEHLRKHGFRLPADPYWLAPPQGSIVPLWHRGGSPNYQPKPLIARHLQDPVKVWRRKTKQQEELNSLTYPARRSNWPATRENLSHVRIGYCSSGTTAVKLARKAEAYLLRLNKISVQYHISSPQPLNTLSPDTLQSGDIVLLIASSSGHGEIPVNGKDFENALSRSELPSGLEWAIFGNGNSSYSDSFNGAAKKLRNILLRRGASFLLPDFFYGDTLIEDPPFRQLNTWLFAVSMRLFNSAGEEATDLGSGSQPTPGYNIFQAFSPANVSSCTAISSNHRRLFIDVENSNPSCFSHAQFLIPNSHKTTQEILSIIGLTGKELLSQESPRLCLYDILSHFVDVDRPFKHIRWIHTIKLNNEEEDALLRQPLLQSLKILKKRRKIKPNSSAFLSALPLGRPRHFSLASAIEVNKNTSRLEFIVKTHTKGKFSSEFLSIAEIGASLRVRLSGQSTMSMIENFSKPIIAFATGSGIAPVKYILQQRLKISQESPSSLRQNLEPGPISLFVGFRGEDTQMVSDALHDGIKSNMIDILSLTPSNDKKWRAQDCVFNPGFKSTIERKVKKDECFVFVCASSQAANEFSSNLNAIIGVDVQKELGDRYLEEVFEVAQL

Nearest PDB structures (foldseek):
  2amo-assembly1_A  TM=8.819E-01  e=1.785E-17  Bacillus subtilis
  4ugv-assembly1_A  TM=8.830E-01  e=1.992E-17  Bacillus subtilis subsp. subtilis str. 168
  3jqp-assembly5_D-3  TM=6.751E-01  e=5.421E-10  Plasmodium falciparum
  2ok7-assembly3_F  TM=7.104E-01  e=3.915E-08  Plasmodium falciparum 3D7
  3jqq-assembly3_F  TM=6.863E-01  e=7.160E-08  Plasmodium falciparum

pLDDT: mean 78.75, std 16.15, range [23.0, 97.06]

InterPro domains:
  IPR004030 Nitric oxide synthase, N-terminal [PF02898] (2-235)
  IPR008254 Flavodoxin/nitric oxide synthase [PF00258] (333-411)
  IPR008254 Flavodoxin/nitric oxide synthase [PS50902] (288-436)
  IPR017938 Riboflavin synthase-like beta-barrel [SSF63380] (480-649)
  IPR029039 Flavoprotein-like superfamily [G3DSA:3.40.50.360] (251-449)
  IPR029039 Flavoprotein-like superfamily [SSF52218] (277-431)
  IPR036119 Nitric oxide synthase, N-terminal domain superfamily [SSF56512] (2-240)
  IPR039261 Ferredoxin-NADP reductase (FNR), nucleotide-binding domain [G3DSA:3.40.50.80] (653-807)
  IPR039261 Ferredoxin-NADP reductase (FNR), nucleotide-binding domain [SSF52343] (661-794)
  IPR044940 Nitric oxide synthase, domain 2 superfamily [G3DSA:3.90.440.10] (1-73)
  IPR044944 Nitric oxide synthase, domain 3 superfamily [G3DSA:3.90.1230.10] (74-193)
  IPR050607 Nitric Oxide Synthase (NOS) [PTHR43410] (2-372)